Protein 3IP1 (pdb70)

Radius of gyration: 33.34 Å; Cα contacts (8 Å, |Δi|>4): 4152; chains: 4; bounding box: 82×83×102 Å

Foldseek 3Di:
DWKFKKKAWFFDFDPPDDADPPADRRFKDFFQQRTTFQIAIDIDDDDDDDDPDLQKFKFQWFKFWDDVLLLCNDHDPRGGRNRTGIATPGAGATQLTKGFTQDHGCNNAAPVVRHTHDGGFIKHFFQFAPCPDPCNVVFNRLVHPDDDGARGRYHHDSIRMDMDGSVGIHTLPLCPPVQDDSQSGLFSSLLFLLLLLCCQAVVFVVHDAAAFAEEEEEQFSSSLSNLLVNVVSRHPAYEYEDLDPLSQVSSVVSPHPYYHDVVPDPLQVVQCVVVVLAHGQEYEAAHLPQQVCVVSNLSNLQRGPHANHEYEYRHHHDDDHPDDVVSCVVRVYYYTYGYGRDGPCSSVVSSVSSPDHSSLQPEEDRSCVSVVSNVVVPDPSGSMYMGDD/DWKFKKKAWFFDFDPVDDADPPADPRFKDFFQQRTTFQIDIAMDDDDDDDCPDQQKWKFFWFKFWDDVLLLCNDHDPRGGRNRTGIATPGAGATQLTKGWTQGHGCNRAAPVVRHTDDGGFIKHFFQFFPCPDPCNVVFNRLPHPDDDGDRGRYHHDSIRMDMDGSVGIHTLPLCVPVQPDSRSGLFSSLLFLLLLLCCQCVVFVVHDQAAFEEEEEDQASSSLSVLLVNVVNHHPAYEYEDQDPLSQVSSVVSPHPYYHNVVVDPPLVVQCVVVVLQHGQEYEAAPQPQQVCVVSNLSSLQRGPAANHEYEYRHHYDDDHPDDPVSCVVRVYYYTYGGGRDGPCSSVVSSVCSPHHSSLQPEEDRSCVSVVSNVVVPPPNGRMYMGDD/DWKFKKKAWFFDFDPVDDADPPADPGFKDFFQQRTTFQIDIAIDDDDDDDCPDLQKWKFQWFKFWDDVQLLCNDHDPRGGRNRTGIATPGAGATQLTKGWTQGHGCCNAAPVVRHTDDTGFIKHFFQFFDCDDPCNVVFHRLPHPDDDGARGNYHHDRIRMDMDGSVGIHTLVLCVPVQPDSRSGLFSSLLFLLLLLCCQCVVFVVADAAAFAEEEEDQFSSSLSVLLVNVVSHHPAYEYEDLDPLSQVSSVVSPHPYYHNVVVDPPLVVQCVVVVLQHGQEYEAAHQPQQVCVVSVLSNLQRGPHANHEYEYRHHHDDDHPDDPVSCVVRVYYYTYGDGRDGPCSSVVSSVCSVDHSSLQPEEDRSCVSVVSNVVVPPVSGRMYMGD/DWKFKKKAFFFDFDPPDDADPPADPRFKDFFQQRTTFQMDIAIDDDDDDDDPDLQKWKFQWFKFWDDVLLLCNDHDPRGGRNRTGIATPGAGATQLTKGFTQDHGQNNAAPVVRHTDDGGFIKHFFQFADCPDPCNVVFRRLPHPDDDGARGRYHHRRIRMDMDGSVGMHTLVLCPPVQDDSRSGLLSSLLFLLLLLCCQCCVFVVADAAAFEEEEEDQFSSSLSNLLVNVVNRHPAYEYEDLDPLSQVSSVVSPHPYYHNVVPDPLLVVQCVVVVLQHGQEYEHAHLPQQVCVVSVLSNLQRRPHANHEYEYRHHHDDDHPDDPVSCVVRVYYYTYGGGRDGPCSSVVSSVCSPDHSSLAPEEDRSCVSVVSNVVVPPVSGRMYMGDD

Sequence (1555 aa):
SLRAVRLHAKWDPRPEFKLGPKDIEGKLTWLGSKVWRYPEVRVEEVPEPRIEKPTEIIIKVKACGICGSSDVHAQTDEEGYILYPGLTGFPVTLGHEFSGVVVEAGPEAINRRTNKRRFEIGEPVCAEELWCGHCRPCAEGFPNHCENLNELGFNVDGAFAEYVKVDAKYAWSLRRELEGVYEGDRLFLAGSLVEPTSVAYNAVIVRGGGIRPGDNVVILGGGPIGLAAVAILKHAGASKVILSEPSEVRRNLAKELGADHVIDPTKENFVEAVLDYTNGLGAKLFLEATGVPQLVWPQIEEVIWRARGINATVAIVARADAKIPLTGEVFQVRRAQIVGSQGHSGHGTFPRVISLASGDTKIISKTVSEEIPEYIKRLQTDKSLVKVTLNESLRAVRLHAKWDPRPEFKLGPKDIEGKLTWLGSKVWRYPEVRVEEVPEPRIEKPTEIIIKVKACGICGSSDVHAQTDEEGYILYPGLTGFPVTLGHEFSGVVVEAGPEAINRRTNKRFEIGEPVCAEELWCGHCRPCAEGFPNHCENLNELGFNVDGAFAEYVKVDAKYAWSLRELEGVYEGDRLFLAGSLVEPTSVAYNAVIVRGGGIRPGDNVVILGGGPIGLAAVAILKHAGASKVILSEPSEVRRNLAKELGADHVIDPTKENFVEAVLDYTNGLGAKLFLEATGVPQLVWPQIEEVIWRARGINATVAIVARADAKIPLTGEVFQVRRAQIVGSQGHSGHGTFPRVISLASGDTKIISKTVSEEEIPEYIKRLQTDKSLVKVTLNESLRAVRLHAKWDPRPEFKLGPKDIEGKLTWLGSKVWRYPEVRVEEVPEPRIEKPTEIIIKVKACGICGSDVHAQTDEEGYILYPGLTGFPVTLGHEFSGVVVEAGPEAINRRTNKRFEIGEPVCAEELWCGHCRPCAEGFPNHCENLNELGFNVDGAFAEYVKVDAKYAWSLRELEGVYEGDRLFLAGSLVEPTSVAYNAVIVRGGGIRPGDNVVILGGGPIGLAAVAILKHAGASKVILSEPSEVRRNLAKELGADHVIDPTKENFVEAVLDYTNGLGAKLFLEATGVPQLVWPQIEEVIWRARGINATVAIVARADAKIPLTGEVFQVRRAQIVGSQGHSGHGTFPRVISLASGDTKIISKTVSEEIPEYIKRLQTDKSLVKVTLNSLRAVRLHAKWDPRPEFKLGPKDIEGKLTWLGSKVWRYPEVRVEEVPEPRIEKPTEIIIKVKACGICGSDVHAQTDEEGYILYPGLTGFPVTLGHEFSGVVVEAGPEAINRRTNKRFEIGEPVCAEELWCGHCRPCAEGFPNHCENLNELGFNVDGAFAEYVKVDAKYAWSLRELEGVYEGDRLFLAGSLVEPTSVAYNAVIVRGGGIRPGDNVVILGGGPIGLAAVAILKHAGASKVILSEPSEVRRNLAKELGADHVIDPTKENFVEAVLDYTNGLGAKLFLEATGVPQLVWPQIEEVIWRARGINATVAIVARADAKIPLTGEVFQVRRAQIVGSQGHSGHGTFPRVISLASGDTKIISKTVSEEIPEYIKRLQTDKSLVKVTLNE

InterPro domains:
  IPR002328 Alcohol dehydrogenase, zinc-type, conserved site [PS00059] (94-108)
  IPR011032 GroES-like superfamily [SSF50129] (38-217)
  IPR013149 Alcohol dehydrogenase-like, C-terminal [PF00107] (222-356)
  IPR013154 Alcohol dehydrogenase-like, N-terminal [PF08240] (52-173)
  IPR020843 Enoylreductase domain [SM00829] (31-392)
  IPR036291 NAD(P)-binding domain superfamily [SSF51735] (187-358)
  IPR053539 Scyllo-inosose Dehydrogenase [NF041097] (1-391)

B-factor: mean 32.19, std 6.61, range [18.3, 65.83]

Nearest PDB structures (foldseek):
  3ip1-assembly1_C  TM=1.000E+00  e=8.260E-85  Thermotoga maritima
  2dfv-assembly3_C  TM=8.430E-01  e=9.336E-32  Pyrococcus horikoshii OT3
  3gfb-assembly1_D  TM=8.296E-01  e=1.157E-30  Thermococcus kodakarensis KOD1
  2d8a-assembly1_A  TM=8.391E-01  e=2.815E-29  Pyrococcus horikoshii OT3
  7xl5-assembly1_D-3  TM=8.005E-01  e=2.635E-21  Thermoanaerobacter brockii

Solvent-accessible surface area: 55963 Å² total

CATH classification: 3.90.180.10 (+1 more: 3.40.50.720)

Secondary structure (DSSP, 8-state):
-EEEEEEEEEE---TT----TT-BTTTBBS-GGGTEEEEEEEEEEEPPP---STTEEEEEEEEEEPPHHHH---B-TTSBBS--S-B-SSEE---EEEEEEEEE-TT-EETTTTEEPPTT-EEEE-----S-SHHHHTT-GGG-TT---BTTTB--SSBSEEEEEGGGEEE-GGGBTTB-THHHHHHHHTHHHHHHHHIIIIIIS----TT-EEEEE--SHHHHHHHHHHHHTT-SEEEEE-S-HHHHHHHHHHT-SEEE-TTTS-HHHHHHHHTTT---SEEEE-SS-HHHHHHHHHHHHHH-S----EEEE-S---SPEEE-HHHHHHTT-EEEE-----STTHHHHHHH------TT--B-----HHHHHHHTTT-TT-S-B----/--EEEEEEEEE---TT----TT-BTTTBBS-GGGTEEEEEEEEEE-PPP---STTEEEEEEEEEEPPHHHH---B-TTSBBS--S-B-SSEE---EEEEEEEEE-TT-EETTTTEEPPTT-EEEE-----SSSHHHHTT-GGG-TT---BTTTB--SSBSEEEEEGGGEEE-GGGTTTS-THHHHHHHTTHHHHHHHHIIIIIIT----TT-EEEEE--SHHHHHHHHHHHHTT-SEEEEE-S-HHHHHHHHHTT-SEEE-TTTS-HHHHHHHHTTT---SEEEE-SS-HHHHHHHHHHHHHH-S----EEEE-S---SPEEE-HHHHHHTT-EEEE---S-STTHHHHHHH------TT--B-----HHHHHHHTTT-TT-S-B----/--EEEEEEEEE---TT----TT-BTTTBBS-GGGTEEEEEEEEEE-PPP---STTEEEEEEEEEEPPHHHH---B-TTSBBS--S-B-SSEE---EEEEEEEEE-TT-EETTTTEE--TT-EEEE-----S-SHHHHTT-GGG-TT---BTTTB--SSBSEEEEEGGGEEE-GGGTTTS-TTHHHHHHHTHHHHHHHHIIIIIIT----TT-EEEEE--SHHHHHHHHHHHHTT-SEEEEE-S-HHHHHHHHHHT-SEEE-TTTS-HHHHHHHHTTT---SEEEE-SS-HHHHHHHHHHHHHH-S----EEEE-S---SPEEE-HHHHHHTT-EEEE-----STTHHHHHHH------TT--B-----HHHHHHHTTT-TT-S-B---/-EEEEEEEEEE---TT----TT-BTTTBBS-GGGTEEEEEEEEEEEPPP---STTEEEEEEEEEEPPHHHH---B-TTSBBS--S-B-SSEE---EEEEEEEEE-TT-EETTTTEEPPTT-EEEE-----S-SHHHHHT-GGG-TT---BTTTB--SSBSEEEEEGGGEEE-GGGTTTS-THHHHHHHHTHHHHHHHHIIIIIIT----TT-EEEEE--SHHHHHHHHHHHHTT-SEEEEE-S-HHHHHHHHHTT-SEEE-TTTS-HHHHHHHHTTT---SEEEE-SS-HHHHHHHHHHHHHH-S----EEEE-S---SPEEE-HHHHHHTT-EEEE---S-STTHHHHHHH------TT--B-----HHHHHHHTTT-TT-S-B----

Structure (mmCIF, N/CA/C/O backbone):
data_3IP1
#
_entry.id   3IP1
#
_cell.length_a   81.365
_cell.length_b   131.555
_cell.length_c   161.559
_cell.angle_alpha   90.000
_cell.angle_beta   90.000
_cell.angle_gamma   90.000
#
_symmetry.space_group_name_H-M   'P 21 21 21'
#
loop_
_entity.id
_entity.type
_entity.pdbx_description
1 polymer 'Alcohol dehydrogenase, zinc-containing'
2 non-polymer 'CADMIUM ION'
3 non-polymer 'CHLORIDE ION'
4 non-polymer GLYCEROL
5 water water
#
loop_
_atom_site.group_PDB
_atom_site.id
_atom_site.type_symbol
_atom_site.label_atom_id
_atom_site.label_alt_id
_atom_site.label_comp_id
_atom_site.label_asym_id
_atom_site.label_entity_id
_atom_site.label_seq_id
_atom_site.pdbx_PDB_ins_code
_atom_site.Cartn_x
_atom_site.Cartn_y
_atom_site.Cartn_z
_atom_site.occupancy
_atom_site.B_iso_or_equiv
_atom_site.auth_seq_id
_atom_site.auth_comp_id
_atom_site.auth_asym_id
_atom_site.auth_atom_id
_atom_site.pdbx_PDB_model_num
ATOM 1 N N . SER A 1 2 ? -1.077 56.199 45.628 1.00 49.19 0 SER A N 1
ATOM 2 C CA . SER A 1 2 ? -1.681 57.156 46.601 1.00 48.83 0 SER A CA 1
ATOM 3 C C . SER A 1 2 ? -1.688 56.565 47.997 1.00 48.09 0 SER A C 1
ATOM 4 O O . SER A 1 2 ? -1.983 55.374 48.184 1.00 48.13 0 SER A O 1
ATOM 7 N N . LEU A 1 3 ? -1.372 57.413 48.975 1.00 46.95 1 LEU A N 1
ATOM 8 C CA . LEU A 1 3 ? -1.365 57.026 50.384 1.00 45.39 1 LEU A CA 1
ATOM 9 C C . LEU A 1 3 ? -2.768 56.939 50.974 1.00 44.55 1 LEU A C 1
ATOM 10 O O . LEU A 1 3 ? -3.697 57.618 50.529 1.00 44.72 1 LEU A O 1
ATOM 15 N N . ARG A 1 4 ? -2.903 56.084 51.982 1.00 43.43 2 ARG A N 1
ATOM 16 C CA . ARG A 1 4 ? -4.173 55.846 52.654 1.00 42.10 2 ARG A CA 1
ATOM 17 C C . ARG A 1 4 ? -3.979 55.879 54.168 1.00 40.44 2 ARG A C 1
ATOM 18 O O . ARG A 1 4 ? -2.880 55.618 54.672 1.00 39.71 2 ARG A O 1
ATOM 26 N N . ALA A 1 5 ? -5.057 56.211 54.876 1.00 38.08 3 ALA A N 1
ATOM 27 C CA . ALA A 1 5 ? -5.064 56.353 56.332 1.00 36.17 3 ALA A CA 1
ATOM 28 C C . ALA A 1 5 ? -6.477 56.144 56.857 1.00 34.77 3 ALA A C 1
ATOM 29 O O . ALA A 1 5 ? -7.449 56.378 56.137 1.00 34.33 3 ALA A O 1
ATOM 31 N N . VAL A 1 6 ? -6.571 55.740 58.124 1.00 33.27 4 VAL A N 1
ATOM 32 C CA . VAL A 1 6 ? -7.839 55.543 58.828 1.00 31.80 4 VAL A CA 1
ATOM 33 C C . VAL A 1 6 ? -8.278 56.880 59.452 1.00 31.67 4 VAL A C 1
ATOM 34 O O . VAL A 1 6 ? -7.642 57.376 60.408 1.00 31.66 4 VAL A O 1
ATOM 38 N N . ARG A 1 7 ? -9.355 57.464 58.909 1.00 30.32 5 ARG A N 1
ATOM 39 C CA . ARG A 1 7 ? -9.830 58.778 59.346 1.00 29.40 5 ARG A CA 1
ATOM 40 C C . ARG A 1 7 ? -11.240 58.741 59.940 1.00 28.89 5 ARG A C 1
ATOM 41 O O . ARG A 1 7 ? -12.097 57.962 59.498 1.00 27.97 5 ARG A O 1
ATOM 49 N N . LEU A 1 8 ? -11.462 59.575 60.952 1.00 28.18 6 LEU A N 1
ATOM 50 C CA . LEU A 1 8 ? -12.779 59.713 61.575 1.00 28.62 6 LEU A CA 1
ATOM 51 C C . LEU A 1 8 ? -13.439 61.019 61.141 1.00 28.50 6 LEU A C 1
ATOM 52 O O . LEU A 1 8 ? -12.874 62.090 61.299 1.00 28.01 6 LEU A O 1
ATOM 57 N N . HIS A 1 9 ? -14.650 60.911 60.607 1.00 28.35 7 HIS A N 1
ATOM 58 C CA . HIS A 1 9 ? -15.461 62.074 60.280 1.00 28.66 7 HIS A CA 1
ATOM 59 C C . HIS A 1 9 ? -16.654 62.106 61.217 1.00 28.24 7 HIS A C 1
ATOM 60 O O . HIS A 1 9 ? -17.175 61.063 61.592 1.00 27.78 7 HIS A O 1
ATOM 67 N N . ALA A 1 10 ? -17.068 63.299 61.621 1.00 27.52 8 ALA A N 1
ATOM 68 C CA . ALA A 1 10 ? -18.256 63.430 62.442 1.00 27.69 8 ALA A CA 1
ATOM 69 C C . ALA A 1 10 ? -18.929 64.752 62.130 1.00 27.66 8 ALA A C 1
ATOM 70 O O . ALA A 1 10 ? -18.321 65.623 61.513 1.00 27.25 8 ALA A O 1
ATOM 72 N N . LYS A 1 11 ? -20.181 64.887 62.573 1.00 28.35 9 LYS A N 1
ATOM 73 C CA . LYS A 1 11 ? -20.949 66.134 62.452 1.00 28.27 9 LYS A CA 1
ATOM 74 C C . LYS A 1 11 ? -20.743 67.068 63.660 1.00 28.62 9 LYS A C 1
ATOM 75 O O . LYS A 1 11 ? -20.826 66.631 64.811 1.00 28.09 9 LYS A O 1
ATOM 81 N N . TRP A 1 12 ? -20.470 68.349 63.397 1.00 29.36 10 TRP A N 1
ATOM 82 C CA . TRP A 1 12 ? -20.483 69.354 64.450 1.00 30.55 10 TRP A CA 1
ATOM 83 C C . TRP A 1 12 ? -21.945 69.677 64.795 1.00 31.19 10 TRP A C 1
ATOM 84 O O . TRP A 1 12 ? -22.588 70.471 64.098 1.00 31.45 10 TRP A O 1
ATOM 95 N N . ASP A 1 13 ? -22.465 69.089 65.872 1.00 31.33 11 ASP A N 1
ATOM 96 C CA . ASP A 1 13 ? -23.896 69.209 66.174 1.00 31.59 11 ASP A CA 1
ATOM 97 C C . ASP A 1 13 ? -24.136 69.187 67.680 1.00 31.57 11 ASP A C 1
ATOM 98 O O . ASP A 1 13 ? -24.654 68.205 68.200 1.00 31.72 11 ASP A O 1
ATOM 103 N N . PRO A 1 14 ? -23.780 70.284 68.377 1.00 31.77 12 PRO A N 1
ATOM 104 C CA . PRO A 1 14 ? -23.644 70.250 69.839 1.00 32.30 12 PRO A CA 1
ATOM 105 C C . PRO A 1 14 ? -24.940 70.108 70.619 1.00 32.73 12 PRO A C 1
ATOM 106 O O . PRO A 1 14 ? -25.981 70.586 70.185 1.00 32.64 12 PRO A O 1
ATOM 110 N N . ARG A 1 15 ? -24.852 69.420 71.754 1.00 32.98 13 ARG A N 1
ATOM 111 C CA . ARG A 1 15 ? -25.911 69.352 72.739 1.00 33.31 13 ARG A CA 1
ATOM 112 C C . ARG A 1 15 ? -26.316 70.761 73.151 1.00 33.56 13 ARG A C 1
ATOM 113 O O . ARG A 1 15 ? -25.501 71.693 73.086 1.00 33.39 13 ARG A O 1
ATOM 121 N N . PRO A 1 16 ? -27.594 70.937 73.539 1.00 34.13 14 PRO A N 1
ATOM 122 C CA . PRO A 1 16 ? -28.149 72.267 73.874 1.00 34.25 14 PRO A CA 1
ATOM 123 C C . PRO A 1 16 ? -27.349 73.002 74.944 1.00 34.28 14 PRO A C 1
ATOM 124 O O . PRO A 1 16 ? -27.156 74.210 74.838 1.00 34.64 14 PRO A O 1
ATOM 128 N N . GLU A 1 17 ? -26.873 72.282 75.956 1.00 34.97 15 GLU A N 1
ATOM 129 C CA . GLU A 1 17 ? -26.050 72.893 77.023 1.00 35.46 15 GLU A CA 1
ATOM 130 C C . GLU A 1 17 ? -24.706 73.470 76.553 1.00 35.80 15 GLU A C 1
ATOM 131 O O . GLU A 1 17 ? -24.128 74.332 77.232 1.00 36.50 15 GLU A O 1
ATOM 137 N N . PHE A 1 18 ? -24.197 73.014 75.409 1.00 35.34 16 PHE A N 1
ATOM 138 C CA . PHE A 1 18 ? -22.834 73.361 75.023 1.00 35.16 16 PHE A CA 1
ATOM 139 C C . PHE A 1 18 ? -22.694 74.837 74.703 1.00 35.60 16 PHE A C 1
ATOM 140 O O . PHE A 1 18 ? -23.499 75.401 73.973 1.00 34.91 16 PHE A O 1
ATOM 148 N N . LYS A 1 19 ? -21.655 75.452 75.254 1.00 36.25 17 LYS A N 1
ATOM 149 C CA . LYS A 1 19 ? -21.191 76.748 74.765 1.00 37.35 17 LYS A CA 1
ATOM 150 C C . LYS A 1 19 ? -19.749 76.594 74.278 1.00 37.37 17 LYS A C 1
ATOM 151 O O . LYS A 1 19 ? -18.951 75.886 74.912 1.00 37.14 17 LYS A O 1
ATOM 157 N N . LEU A 1 20 ? -19.438 77.239 73.153 1.00 37.44 18 LEU A N 1
ATOM 158 C CA . LEU A 1 20 ? -18.099 77.210 72.548 1.00 38.51 18 LEU A CA 1
ATOM 159 C C . LEU A 1 20 ? -17.050 77.593 73.580 1.00 38.76 18 LEU A C 1
ATOM 160 O O . LEU A 1 20 ? -17.086 78.697 74.126 1.00 38.46 18 LEU A O 1
ATOM 165 N N . GLY A 1 21 ? -16.125 76.670 73.841 1.00 39.23 19 GLY A N 1
ATOM 166 C CA . GLY A 1 21 ? -15.033 76.897 74.791 1.00 39.32 19 GLY A CA 1
ATOM 167 C C . GLY A 1 21 ? -14.084 77.999 74.345 1.00 39.50 19 GLY A C 1
ATOM 168 O O . GLY A 1 21 ? -14.048 78.347 73.165 1.00 39.09 19 GLY A O 1
ATOM 169 N N . PRO A 1 22 ? -13.300 78.557 75.286 1.00 39.92 20 PRO A N 1
ATOM 170 C CA . PRO A 1 22 ? -12.358 79.632 74.922 1.00 40.13 20 PRO A CA 1
ATOM 171 C C . PRO A 1 22 ? -11.293 79.207 73.900 1.00 40.24 20 PRO A C 1
ATOM 172 O O . PRO A 1 22 ? -10.810 80.041 73.152 1.00 40.27 20 PRO A O 1
ATOM 176 N N . LYS A 1 23 ? -10.952 77.921 73.854 1.00 40.29 21 LYS A N 1
ATOM 177 C CA . LYS A 1 23 ? -9.957 77.416 72.894 1.00 40.22 21 LYS A CA 1
ATOM 178 C C . LYS A 1 23 ? -10.585 76.603 71.762 1.00 39.75 21 LYS A C 1
ATOM 179 O O . LYS A 1 23 ? -9.871 76.033 70.929 1.00 39.35 21 LYS A O 1
ATOM 185 N N . ASP A 1 24 ? -11.915 76.536 71.735 1.00 39.19 22 ASP A N 1
ATOM 186 C CA . ASP A 1 24 ? -12.609 75.766 70.692 1.00 38.10 22 ASP A CA 1
ATOM 187 C C . ASP A 1 24 ? -12.646 76.524 69.364 1.00 38.20 22 ASP A C 1
ATOM 188 O O . ASP A 1 24 ? -12.585 77.759 69.334 1.00 38.26 22 ASP A O 1
ATOM 193 N N . ILE A 1 25 ? -12.725 75.790 68.260 1.00 38.01 23 ILE A N 1
ATOM 194 C CA . ILE A 1 25 ? -12.945 76.410 66.949 1.00 37.50 23 ILE A CA 1
ATOM 195 C C . ILE A 1 25 ? -14.224 75.851 66.341 1.00 37.52 23 ILE A C 1
ATOM 196 O O . ILE A 1 25 ? -14.331 74.651 66.033 1.00 37.08 23 ILE A O 1
ATOM 201 N N . GLU A 1 26 ? -15.188 76.746 66.182 1.00 37.40 24 GLU A N 1
ATOM 202 C CA . GLU A 1 26 ? -16.512 76.423 65.700 1.00 37.69 24 GLU A CA 1
ATOM 203 C C . GLU A 1 26 ? -16.458 75.575 64.416 1.00 36.60 24 GLU A C 1
ATOM 204 O O . GLU A 1 26 ? -15.888 75.995 63.417 1.00 36.44 24 GLU A O 1
ATOM 210 N N . GLY A 1 27 ? -17.009 74.365 64.465 1.00 35.63 25 GLY A N 1
ATOM 211 C CA . GLY A 1 27 ? -17.046 73.481 63.286 1.00 34.62 25 GLY A CA 1
ATOM 212 C C . GLY A 1 27 ? -15.828 72.579 63.117 1.00 34.14 25 GLY A C 1
ATOM 213 O O . GLY A 1 27 ? -15.824 71.661 62.273 1.00 33.44 25 GLY A O 1
ATOM 214 N N . LYS A 1 28 ? -14.799 72.823 63.930 1.00 33.33 26 LYS A N 1
ATOM 215 C CA . LYS A 1 28 ? -13.503 72.194 63.726 1.00 33.19 26 LYS A CA 1
ATOM 216 C C . LYS A 1 28 ? -12.876 71.508 64.942 1.00 32.41 26 LYS A C 1
ATOM 217 O O . LYS A 1 28 ? -12.289 70.436 64.811 1.00 32.83 26 LYS A O 1
ATOM 223 N N . LEU A 1 29 ? -12.983 72.136 66.110 1.00 31.07 27 LEU A N 1
ATOM 224 C CA . LEU A 1 29 ? -12.216 71.718 67.280 1.00 30.11 27 LEU A CA 1
ATOM 225 C C . LEU A 1 29 ? -12.949 72.022 68.575 1.00 29.05 27 LEU A C 1
ATOM 226 O O . LEU A 1 29 ? -13.410 73.137 68.788 1.00 27.47 27 LEU A O 1
ATOM 231 N N . THR A 1 30 ? -13.013 71.032 69.457 1.00 28.75 28 THR A N 1
ATOM 232 C CA . THR A 1 30 ? -13.530 71.271 70.798 1.00 28.26 28 THR A CA 1
ATOM 233 C C . THR A 1 30 ? -12.729 70.540 71.865 1.00 28.93 28 THR A C 1
ATOM 234 O O . THR A 1 30 ? -12.168 69.468 71.599 1.00 27.51 28 THR A O 1
ATOM 238 N N . TRP A 1 31 ? -12.709 71.118 73.075 1.00 29.06 29 TRP A N 1
ATOM 239 C CA . TRP A 1 31 ? -12.170 70.435 74.248 1.00 29.92 29 TRP A CA 1
ATOM 240 C C . TRP A 1 31 ? -13.186 69.477 74.879 1.00 30.09 29 TRP A C 1
ATOM 241 O O . TRP A 1 31 ? -12.813 68.647 75.710 1.00 29.13 29 TRP A O 1
ATOM 252 N N . LEU A 1 32 ? -14.453 69.565 74.427 1.00 29.98 30 LEU A N 1
ATOM 253 C CA . LEU A 1 32 ? -15.540 68.709 74.930 1.00 29.82 30 LEU A CA 1
ATOM 254 C C . LEU A 1 32 ? -16.210 67.806 73.871 1.00 29.84 30 LEU A C 1
ATOM 255 O O . LEU A 1 32 ? -17.390 67.979 73.510 1.00 29.30 30 LEU A O 1
ATOM 260 N N . GLY A 1 33 ? -15.460 66.810 73.411 1.00 29.73 31 GLY A N 1
ATOM 261 C CA . GLY A 1 33 ? -15.907 65.942 72.321 1.00 29.34 31 GLY A CA 1
ATOM 262 C C . GLY A 1 33 ? -17.355 65.494 72.378 1.00 29.10 31 GLY A C 1
ATOM 263 O O . GLY A 1 33 ? -18.123 65.716 71.439 1.00 28.61 31 GLY A O 1
ATOM 264 N N . SER A 1 34 ? -17.731 64.873 73.486 1.00 29.14 32 SER A N 1
ATOM 265 C CA . SER A 1 34 ? -19.011 64.209 73.584 1.00 29.80 32 SER A CA 1
ATOM 266 C C . SER A 1 34 ? -20.186 65.190 73.642 1.00 30.08 32 SER A C 1
ATOM 267 O O . SER A 1 34 ? -21.334 64.790 73.503 1.00 31.00 32 SER A O 1
ATOM 270 N N . LYS A 1 35 ? -19.897 66.466 73.845 1.00 30.30 33 LYS A N 1
ATOM 271 C CA . LYS A 1 35 ? -20.923 67.506 73.848 1.00 30.51 33 LYS A CA 1
ATOM 272 C C . LYS A 1 35 ? -21.139 68.098 72.456 1.00 30.27 33 LYS A C 1
ATOM 273 O O . LYS A 1 35 ? -22.025 68.933 72.280 1.00 29.37 33 LYS A O 1
ATOM 279 N N . VAL A 1 36 ? -20.320 67.683 71.485 1.00 29.47 34 VAL A N 1
ATOM 280 C CA . VAL A 1 36 ? -20.262 68.371 70.198 1.00 29.41 34 VAL A CA 1
ATOM 281 C C . VAL A 1 36 ? -20.380 67.454 68.978 1.00 29.66 34 VAL A C 1
ATOM 282 O O . VAL A 1 36 ? -21.233 67.659 68.114 1.00 30.14 34 VAL A O 1
ATOM 286 N N . TRP A 1 37 ? -19.511 66.450 68.911 1.00 28.94 35 TRP A N 1
ATOM 287 C CA . TRP A 1 37 ? -19.417 65.591 67.746 1.00 28.21 35 TRP A CA 1
ATOM 288 C C . TRP A 1 37 ? -20.464 64.486 67.745 1.00 27.97 35 TRP A C 1
ATOM 289 O O . TRP A 1 37 ? -20.657 63.771 68.736 1.00 27.47 35 TRP A O 1
ATOM 300 N N . ARG A 1 38 ? -21.122 64.342 66.603 1.00 27.95 36 ARG A N 1
ATOM 301 C CA . ARG A 1 38 ? -22.245 63.416 66.452 1.00 28.37 36 ARG A CA 1
ATOM 302 C C . ARG A 1 38 ? -22.089 62.562 65.180 1.00 27.72 36 ARG A C 1
ATOM 303 O O . ARG A 1 38 ? -21.538 63.034 64.182 1.00 28.22 36 ARG A O 1
ATOM 311 N N . TYR A 1 39 ? -22.591 61.330 65.225 1.00 27.93 37 TYR A N 1
ATOM 312 C CA . TYR A 1 39 ? -22.590 60.382 64.090 1.00 28.29 37 TYR A CA 1
ATOM 313 C C . TYR A 1 39 ? -21.194 60.132 63.518 1.00 29.00 37 TYR A C 1
ATOM 314 O O . TYR A 1 39 ? -20.972 60.309 62.333 1.00 28.19 37 TYR A O 1
ATOM 323 N N . PRO A 1 40 ? -20.243 59.701 64.367 1.00 29.60 38 PRO A N 1
ATOM 324 C CA . PRO A 1 40 ? -18.887 59.526 63.854 1.00 30.07 38 PRO A CA 1
ATOM 325 C C . PRO A 1 40 ? -18.823 58.375 62.865 1.00 31.01 38 PRO A C 1
ATOM 326 O O . PRO A 1 40 ? -19.600 57.426 62.959 1.00 30.58 38 PRO A O 1
ATOM 330 N N . GLU A 1 41 ? -17.908 58.460 61.910 1.00 31.85 39 GLU A N 1
ATOM 331 C CA . GLU A 1 41 ? -17.714 57.361 60.994 1.00 33.40 39 GLU A CA 1
ATOM 332 C C . GLU A 1 41 ? -16.230 57.226 60.659 1.00 33.06 39 GLU A C 1
ATOM 333 O O . GLU A 1 41 ? -15.558 58.198 60.340 1.00 33.14 39 GLU A O 1
ATOM 339 N N . VAL A 1 42 ? -15.727 56.010 60.734 1.00 33.76 40 VAL A N 1
ATOM 340 C CA . VAL A 1 42 ? -14.314 55.774 60.532 1.00 34.52 40 VAL A CA 1
ATOM 341 C C . VAL A 1 42 ? -14.109 55.063 59.210 1.00 35.31 40 VAL A C 1
ATOM 342 O O . VAL A 1 42 ? -14.658 53.995 59.003 1.00 34.98 40 VAL A O 1
ATOM 346 N N . ARG A 1 43 ? -13.313 55.651 58.327 1.00 36.28 41 ARG A N 1
ATOM 347 C CA . ARG A 1 43 ? -13.073 55.054 57.021 1.00 37.92 41 ARG A CA 1
ATOM 348 C C . ARG A 1 43 ? -11.621 55.182 56.570 1.00 38.04 41 ARG A C 1
ATOM 349 O O . ARG A 1 43 ? -10.949 56.165 56.866 1.00 37.62 41 ARG A O 1
ATOM 357 N N . VAL A 1 44 ? -11.146 54.163 55.861 1.00 38.46 42 VAL A N 1
ATOM 358 C CA . VAL A 1 44 ? -9.882 54.257 55.140 1.00 39.20 42 VAL A CA 1
ATOM 359 C C . VAL A 1 44 ? -10.107 55.176 53.957 1.00 39.46 42 VAL A C 1
ATOM 360 O O . VAL A 1 44 ? -10.989 54.919 53.137 1.00 40.19 42 VAL A O 1
ATOM 364 N N . GLU A 1 45 ? -9.343 56.260 53.873 1.00 39.84 43 GLU A N 1
ATOM 365 C CA . GLU A 1 45 ? -9.467 57.182 52.749 1.00 40.11 43 GLU A CA 1
ATOM 366 C C . GLU A 1 45 ? -8.094 57.626 52.248 1.00 40.51 43 GLU A C 1
ATOM 367 O O . GLU A 1 45 ? -7.084 57.519 52.964 1.00 40.26 43 GLU A O 1
ATOM 373 N N . GLU A 1 46 ? -8.047 58.119 51.016 1.00 40.47 44 GLU A N 1
ATOM 374 C CA . GLU A 1 46 ? -6.794 58.626 50.470 1.00 40.82 44 GLU A CA 1
ATOM 375 C C . GLU A 1 46 ? -6.388 59.901 51.168 1.00 39.82 44 GLU A C 1
ATOM 376 O O . GLU A 1 46 ? -7.239 60.714 51.517 1.00 39.53 44 GLU A O 1
ATOM 382 N N . VAL A 1 47 ? -5.081 60.043 51.396 1.00 39.24 45 VAL A N 1
ATOM 383 C CA . VAL A 1 47 ? -4.511 61.233 52.033 1.00 38.77 45 VAL A CA 1
ATOM 384 C C . VAL A 1 47 ? -3.375 61.827 51.204 1.00 38.73 45 VAL A C 1
ATOM 385 O O . VAL A 1 47 ? -2.675 61.104 50.503 1.00 38.46 45 VAL A O 1
ATOM 389 N N . PRO A 1 48 ? -3.166 63.149 51.305 1.00 39.31 46 PRO A N 1
ATOM 390 C CA . PRO A 1 48 ? -1.993 63.743 50.651 1.00 39.73 46 PRO A CA 1
ATOM 391 C C . PRO A 1 48 ? -0.675 63.238 51.257 1.00 40.60 46 PRO A C 1
ATOM 392 O O . PRO A 1 48 ? -0.651 62.747 52.390 1.00 40.22 46 PRO A O 1
ATOM 396 N N . GLU A 1 49 ? 0.403 63.342 50.493 1.00 41.20 47 GLU A N 1
ATOM 397 C CA . GLU A 1 49 ? 1.719 62.932 50.966 1.00 42.39 47 GLU A CA 1
ATOM 398 C C . GLU A 1 49 ? 2.170 63.847 52.093 1.00 41.76 47 GLU A C 1
ATOM 399 O O . GLU A 1 49 ? 1.932 65.058 52.034 1.00 41.96 47 GLU A O 1
ATOM 405 N N . PRO A 1 50 ? 2.801 63.276 53.134 1.00 41.67 48 PRO A N 1
ATOM 406 C CA . PRO A 1 50 ? 3.261 64.130 54.235 1.00 41.60 48 PRO A CA 1
ATOM 407 C C . PRO A 1 50 ? 4.386 65.057 53.781 1.00 41.33 48 PRO A C 1
ATOM 408 O O . PRO A 1 50 ? 5.072 64.760 52.800 1.00 41.26 48 PRO A O 1
ATOM 412 N N . ARG A 1 51 ? 4.545 66.180 54.477 1.00 41.34 49 ARG A N 1
ATOM 413 C CA . ARG A 1 51 ? 5.540 67.184 54.116 1.00 41.52 49 ARG A CA 1
ATOM 414 C C . ARG A 1 51 ? 6.279 67.677 55.338 1.00 41.12 49 ARG A C 1
ATOM 415 O O . ARG A 1 51 ? 5.669 67.934 56.381 1.00 41.19 49 ARG A O 1
ATOM 423 N N . ILE A 1 52 ? 7.596 67.806 55.195 1.00 40.76 50 ILE A N 1
ATOM 424 C CA . ILE A 1 52 ? 8.421 68.516 56.152 1.00 40.19 50 ILE A CA 1
ATOM 425 C C . ILE A 1 52 ? 8.181 70.005 55.918 1.00 40.33 50 ILE A C 1
ATOM 426 O O . ILE A 1 52 ? 8.504 70.530 54.862 1.00 40.78 50 ILE A O 1
ATOM 431 N N . GLU A 1 53 ? 7.597 70.668 56.901 1.00 40.27 51 GLU A N 1
ATOM 432 C CA . GLU A 1 53 ? 7.252 72.074 56.770 1.00 40.58 51 GLU A CA 1
ATOM 433 C C . GLU A 1 53 ? 8.019 72.943 57.746 1.00 39.33 51 GLU A C 1
ATOM 434 O O . GLU A 1 53 ? 8.122 74.154 57.553 1.00 39.33 51 GLU A O 1
ATOM 440 N N . LYS A 1 54 ? 8.518 72.314 58.801 1.00 37.66 52 LYS A N 1
ATOM 441 C CA . LYS A 1 54 ? 9.389 72.963 59.762 1.00 36.69 52 LYS A CA 1
ATOM 442 C C . LYS A 1 54 ? 10.662 72.145 59.824 1.00 35.26 52 LYS A C 1
ATOM 443 O O . LYS A 1 54 ? 10.611 70.930 59.653 1.00 34.69 52 LYS A O 1
ATOM 449 N N . PRO A 1 55 ? 11.812 72.809 60.045 1.00 33.93 53 PRO A N 1
ATOM 450 C CA . PRO A 1 55 ? 13.075 72.079 59.923 1.00 33.23 53 PRO A CA 1
ATOM 451 C C . PRO A 1 55 ? 13.305 71.013 61.019 1.00 32.53 53 PRO A C 1
ATOM 452 O O . PRO A 1 55 ? 14.266 70.244 60.926 1.00 32.11 53 PRO A O 1
ATOM 456 N N . THR A 1 56 ? 12.417 70.965 62.014 1.00 31.75 54 THR A N 1
ATOM 457 C CA . THR A 1 56 ? 12.520 70.030 63.154 1.00 31.03 54 THR A CA 1
ATOM 458 C C . THR A 1 56 ? 11.662 68.774 62.968 1.00 31.20 54 THR A C 1
ATOM 459 O O . THR A 1 56 ? 11.673 67.886 63.811 1.00 31.33 54 THR A O 1
ATOM 463 N N . GLU A 1 57 ? 10.917 68.704 61.870 1.00 31.00 55 GLU A N 1
ATOM 464 C CA . GLU A 1 57 ? 10.003 67.596 61.635 1.00 31.56 55 GLU A CA 1
ATOM 465 C C . GLU A 1 57 ? 10.660 66.379 60.999 1.00 30.93 55 GLU A C 1
ATOM 466 O O . GLU A 1 57 ? 11.687 66.488 60.321 1.00 31.27 55 GLU A O 1
ATOM 472 N N . ILE A 1 58 ? 10.053 65.222 61.246 1.00 30.09 56 ILE A N 1
ATOM 473 C CA . ILE A 1 58 ? 10.404 63.963 60.592 1.00 29.63 56 ILE A CA 1
ATOM 474 C C . ILE A 1 58 ? 9.132 63.295 60.091 1.00 29.20 56 ILE A C 1
ATOM 475 O O . ILE A 1 58 ? 8.036 63.570 60.579 1.00 28.83 56 ILE A O 1
ATOM 480 N N . ILE A 1 59 ? 9.305 62.407 59.125 1.00 28.67 57 ILE A N 1
ATOM 481 C CA . ILE A 1 59 ? 8.236 61.578 58.604 1.00 28.05 57 ILE A CA 1
ATOM 482 C C . ILE A 1 59 ? 8.654 60.163 58.929 1.00 27.51 57 ILE A C 1
ATOM 483 O O . ILE A 1 59 ? 9.800 59.772 58.692 1.00 25.93 57 ILE A O 1
ATOM 488 N N . ILE A 1 60 ? 7.709 59.411 59.477 1.00 27.38 58 ILE A N 1
ATOM 489 C CA . ILE A 1 60 ? 7.916 58.048 59.905 1.00 26.98 58 ILE A CA 1
ATOM 490 C C . ILE A 1 60 ? 7.058 57.102 59.062 1.00 27.67 58 ILE A C 1
ATOM 491 O O . ILE A 1 60 ? 5.881 57.354 58.843 1.00 28.24 58 ILE A O 1
ATOM 496 N N . LYS A 1 61 ? 7.646 56.020 58.582 1.00 28.30 59 LYS A N 1
ATOM 497 C CA . LYS A 1 61 ? 6.888 54.973 57.928 1.00 28.84 59 LYS A CA 1
ATOM 498 C C . LYS A 1 61 ? 6.373 54.089 59.045 1.00 29.08 59 LYS A C 1
ATOM 499 O O . LYS A 1 61 ? 7.177 53.458 59.745 1.00 29.38 59 LYS A O 1
ATOM 505 N N . VAL A 1 62 ? 5.049 54.068 59.242 1.00 28.97 60 VAL A N 1
ATOM 506 C CA . VAL A 1 62 ? 4.461 53.341 60.381 1.00 28.31 60 VAL A CA 1
ATOM 507 C C . VAL A 1 62 ? 4.640 51.833 60.235 1.00 28.84 60 VAL A C 1
ATOM 508 O O . VAL A 1 62 ? 4.392 51.252 59.175 1.00 29.09 60 VAL A O 1
ATOM 512 N N . LYS A 1 63 ? 5.079 51.191 61.306 1.00 29.06 61 LYS A N 1
ATOM 513 C CA . LYS A 1 63 ? 5.112 49.740 61.332 1.00 29.13 61 LYS A CA 1
ATOM 514 C C . LYS A 1 63 ? 3.971 49.148 62.145 1.00 28.64 61 LYS A C 1
ATOM 515 O O . LYS A 1 63 ? 3.392 48.140 61.755 1.00 28.68 61 LYS A O 1
ATOM 521 N N . ALA A 1 64 ? 3.646 49.758 63.281 1.00 27.58 62 ALA A N 1
ATOM 522 C CA . ALA A 1 64 ? 2.582 49.226 64.123 1.00 26.93 62 ALA A CA 1
ATOM 523 C C . ALA A 1 64 ? 1.856 50.353 64.830 1.00 27.23 62 ALA A C 1
ATOM 524 O O . ALA A 1 64 ? 2.458 51.383 65.130 1.00 27.20 62 ALA A O 1
ATOM 526 N N . CYS A 1 65 ? 0.567 50.153 65.097 1.00 27.31 63 CYS A N 1
ATOM 527 C CA . CYS A 1 65 ? -0.242 51.133 65.826 1.00 26.88 63 CYS A CA 1
ATOM 528 C C . CYS A 1 65 ? -1.353 50.444 66.622 1.00 26.50 63 CYS A C 1
ATOM 529 O O . CYS A 1 65 ? -2.202 49.744 66.059 1.00 26.50 63 CYS A O 1
ATOM 532 N N . GLY A 1 66 ? -1.345 50.651 67.934 1.00 26.25 64 GLY A N 1
ATOM 533 C CA . GLY A 1 66 ? -2.360 50.057 68.810 1.00 25.86 64 GLY A CA 1
ATOM 534 C C . GLY A 1 66 ? -3.647 50.842 68.795 1.00 26.20 64 GLY A C 1
ATOM 535 O O . GLY A 1 66 ? -3.633 52.083 68.746 1.00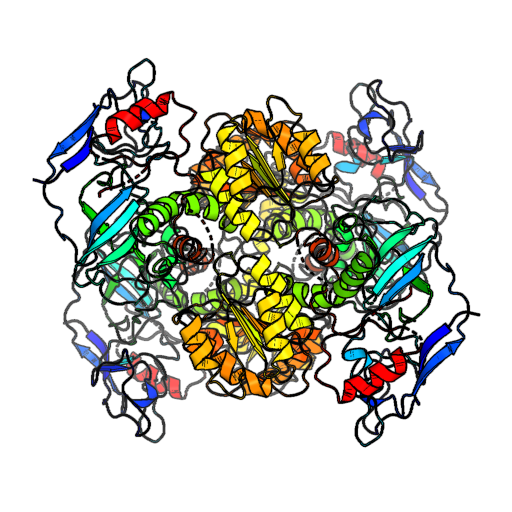 25.84 64 GLY A O 1
ATOM 536 N N . ILE A 1 67 ? -4.765 50.121 68.816 1.00 25.90 65 ILE A N 1
ATOM 537 C CA . ILE A 1 67 ? -6.066 50.748 69.040 1.00 26.55 65 ILE A CA 1
ATOM 538 C C . ILE A 1 67 ? -6.215 50.976 70.544 1.00 26.89 65 ILE A C 1
ATOM 539 O O . ILE A 1 67 ? -6.178 50.032 71.320 1.00 26.27 65 ILE A O 1
ATOM 544 N N . CYS A 1 68 ? -6.412 52.235 70.927 1.00 27.59 66 CYS A N 1
ATOM 545 C CA . CYS A 1 68 ? -6.658 52.630 72.306 1.00 28.14 66 CYS A CA 1
ATOM 546 C C . CYS A 1 68 ? -8.163 52.573 72.577 1.00 28.33 66 CYS A C 1
ATOM 547 O O . CYS A 1 68 ? -8.971 52.703 71.652 1.00 28.78 66 CYS A O 1
ATOM 550 N N . GLY A 1 69 ? -8.544 52.386 73.839 1.00 28.09 67 GLY A N 1
ATOM 551 C CA . GLY A 1 69 ? -9.940 52.560 74.261 1.00 27.36 67 GLY A CA 1
ATOM 552 C C . GLY A 1 69 ? -10.551 53.904 73.882 1.00 27.10 67 GLY A C 1
ATOM 553 O O . GLY A 1 69 ? -11.753 53.975 73.605 1.00 27.28 67 GLY A O 1
ATOM 554 N N . SER A 1 70 ? -9.736 54.966 73.870 1.00 26.69 68 SER A N 1
ATOM 555 C CA A SER A 1 70 ? -10.166 56.293 73.409 0.50 26.37 68 SER A CA 1
ATOM 556 C CA B SER A 1 70 ? -10.190 56.284 73.418 0.50 26.28 68 SER A CA 1
ATOM 557 C C . SER A 1 70 ? -10.549 56.281 71.928 1.00 26.34 68 SER A C 1
ATOM 558 O O . SER A 1 70 ? -11.448 57.004 71.510 1.00 26.17 68 SER A O 1
ATOM 563 N N . ASP A 1 71 ? -9.852 55.472 71.127 1.00 26.89 69 ASP A N 1
ATOM 564 C CA . ASP A 1 71 ? -10.230 55.324 69.698 1.00 28.09 69 ASP A CA 1
ATOM 565 C C . ASP A 1 71 ? -11.614 54.715 69.561 1.00 27.75 69 ASP A C 1
ATOM 566 O O . ASP A 1 71 ? -12.462 55.233 68.811 1.00 27.66 69 ASP A O 1
ATOM 571 N N . VAL A 1 72 ? -11.845 53.637 70.319 1.00 27.23 70 VAL A N 1
ATOM 572 C CA . VAL A 1 72 ? -13.155 52.992 70.407 1.00 26.89 70 VAL A CA 1
ATOM 573 C C . VAL A 1 72 ? -14.228 54.010 70.797 1.00 27.42 70 VAL A C 1
ATOM 574 O O . VAL A 1 72 ? -15.289 54.095 70.162 1.00 26.84 70 VAL A O 1
ATOM 578 N N . HIS A 1 73 ? -13.917 54.827 71.797 1.00 27.82 71 HIS A N 1
ATOM 579 C CA . HIS A 1 73 ? -14.886 55.775 72.342 1.00 28.63 71 HIS A CA 1
ATOM 580 C C . HIS A 1 73 ? -15.150 56.997 71.466 1.00 28.58 71 HIS A C 1
ATOM 581 O O . HIS A 1 73 ? -16.243 57.586 71.537 1.00 28.83 71 HIS A O 1
ATOM 596 N N . ALA A 1 75 ? -15.424 56.663 68.216 1.00 28.43 73 ALA A N 1
ATOM 597 C CA . ALA A 1 75 ? -16.271 56.157 67.138 1.00 28.60 73 ALA A CA 1
ATOM 598 C C . ALA A 1 75 ? -17.551 55.486 67.651 1.00 29.44 73 ALA A C 1
ATOM 599 O O . ALA A 1 75 ? -18.337 54.966 66.858 1.00 29.66 73 ALA A O 1
ATOM 601 N N . GLN A 1 76 ? -17.722 55.446 68.973 1.00 29.74 74 GLN A N 1
ATOM 602 C CA . GLN A 1 76 ? -18.896 54.858 69.593 1.00 29.99 74 GLN A CA 1
ATOM 603 C C . GLN A 1 76 ? -19.785 56.006 70.034 1.00 30.32 74 GLN A C 1
ATOM 604 O O . GLN A 1 76 ? -19.285 57.050 70.439 1.00 29.89 74 GLN A O 1
ATOM 610 N N . THR A 1 77 ? -21.100 55.804 69.994 1.00 31.18 75 THR A N 1
ATOM 611 C CA . THR A 1 77 ? -22.032 56.877 70.375 1.00 32.31 75 THR A CA 1
ATOM 612 C C . THR A 1 77 ? -23.006 56.491 71.477 1.00 32.44 75 THR A C 1
ATOM 613 O O . THR A 1 77 ? -23.269 55.316 71.694 1.00 32.30 75 THR A O 1
ATOM 617 N N . ASP A 1 78 ? -23.556 57.496 72.153 1.00 32.93 76 ASP A N 1
ATOM 618 C CA . ASP A 1 78 ? -24.706 57.270 73.024 1.00 33.28 76 ASP A CA 1
ATOM 619 C C . ASP A 1 78 ? -25.968 57.144 72.175 1.00 33.89 76 ASP A C 1
ATOM 620 O O . ASP A 1 78 ? -25.899 57.173 70.934 1.00 34.42 76 ASP A O 1
ATOM 625 N N . GLU A 1 79 ? -27.115 57.013 72.830 1.00 34.31 77 GLU A N 1
ATOM 626 C CA . GLU A 1 79 ? -28.397 56.854 72.134 1.00 34.93 77 GLU A CA 1
ATOM 627 C C . GLU A 1 79 ? -28.753 57.987 71.164 1.00 34.52 77 GLU A C 1
ATOM 628 O O . GLU A 1 79 ? -29.504 57.774 70.218 1.00 34.77 77 GLU A O 1
ATOM 634 N N . GLU A 1 80 ? -28.198 59.172 71.388 1.00 33.40 78 GLU A N 1
ATOM 635 C CA . GLU A 1 80 ? -28.503 60.341 70.577 1.00 32.93 78 GLU A CA 1
ATOM 636 C C . GLU A 1 80 ? -27.444 60.580 69.519 1.00 31.94 78 GLU A C 1
ATOM 637 O O . GLU A 1 80 ? -27.439 61.633 68.875 1.00 31.82 78 GLU A O 1
ATOM 643 N N . GLY A 1 81 ? -26.526 59.626 69.364 1.00 31.09 79 GLY A N 1
ATOM 644 C CA . GLY A 1 81 ? -25.488 59.732 68.336 1.00 30.02 79 GLY A CA 1
ATOM 645 C C . GLY A 1 81 ? -24.222 60.534 68.653 1.00 29.47 79 GLY A C 1
ATOM 646 O O . GLY A 1 81 ? -23.336 60.646 67.795 1.00 29.27 79 GLY A O 1
ATOM 647 N N . TYR A 1 82 ? -24.117 61.079 69.865 1.00 28.69 80 TYR A N 1
ATOM 648 C CA . TYR A 1 82 ? -22.883 61.773 70.292 1.00 27.91 80 TYR A CA 1
ATOM 649 C C . TYR A 1 82 ? -21.788 60.782 70.637 1.00 27.07 80 TYR A C 1
ATOM 650 O O . TYR A 1 82 ? -22.065 59.746 71.245 1.00 26.68 80 TYR A O 1
ATOM 659 N N . ILE A 1 83 ? -20.549 61.117 70.264 1.00 26.23 81 ILE A N 1
ATOM 660 C CA . ILE A 1 83 ? -19.382 60.286 70.605 1.00 25.61 81 ILE A CA 1
ATOM 661 C C . ILE A 1 83 ? -19.257 60.149 72.131 1.00 26.33 81 ILE A C 1
ATOM 662 O O . ILE A 1 83 ? -19.719 61.031 72.875 1.00 25.51 81 ILE A O 1
ATOM 667 N N . LEU A 1 84 ? -18.671 59.041 72.584 1.00 26.57 82 LEU A N 1
ATOM 668 C CA . LEU A 1 84 ? -18.491 58.784 74.010 1.00 27.40 82 LEU A CA 1
ATOM 669 C C . LEU A 1 84 ? -17.251 59.519 74.562 1.00 28.27 82 LEU A C 1
ATOM 670 O O . LEU A 1 84 ? -17.247 59.971 75.697 1.00 28.02 82 LEU A O 1
ATOM 675 N N . TYR A 1 85 ? -16.221 59.675 73.732 1.00 28.63 83 TYR A N 1
ATOM 676 C CA . TYR A 1 85 ? -15.007 60.368 74.152 1.00 28.84 83 TYR A CA 1
ATOM 677 C C . TYR A 1 85 ? -15.249 61.830 74.540 1.00 29.18 83 TYR A C 1
ATOM 678 O O . TYR A 1 85 ? -15.678 62.648 73.720 1.00 28.84 83 TYR A O 1
ATOM 687 N N . PRO A 1 86 ? -14.939 62.167 75.797 1.00 29.42 84 PRO A N 1
ATOM 688 C CA . PRO A 1 86 ? -15.332 63.473 76.327 1.00 29.58 84 PRO A CA 1
ATOM 689 C C . PRO A 1 86 ? -14.318 64.606 76.128 1.00 29.24 84 PRO A C 1
ATOM 690 O O . PRO A 1 86 ? -14.637 65.757 76.436 1.00 28.77 84 PRO A O 1
ATOM 694 N N . GLY A 1 87 ? -13.132 64.290 75.595 1.00 29.10 85 GLY A N 1
ATOM 695 C CA . GLY A 1 87 ? -12.020 65.246 75.541 1.00 28.29 85 GLY A CA 1
ATOM 696 C C . GLY A 1 87 ? -11.762 65.975 74.228 1.00 28.66 85 GLY A C 1
ATOM 697 O O . GLY A 1 87 ? -12.634 66.073 73.355 1.00 28.53 85 GLY A O 1
ATOM 698 N N . LEU A 1 88 ? -10.548 66.513 74.111 1.00 28.28 86 LEU A N 1
ATOM 699 C CA . LEU A 1 88 ? -10.092 67.264 72.942 1.00 27.17 86 LEU A CA 1
ATOM 700 C C . LEU A 1 88 ? -10.178 66.453 71.643 1.00 26.92 86 LEU A C 1
ATOM 701 O O . LEU A 1 88 ? -9.642 65.353 71.545 1.00 25.65 86 LEU A O 1
ATOM 706 N N . THR A 1 89 ? -10.856 67.029 70.652 1.00 26.70 87 THR A N 1
ATOM 707 C CA . THR A 1 89 ? -11.147 66.362 69.388 1.00 26.85 87 THR A CA 1
ATOM 708 C C . THR A 1 89 ? -11.290 67.395 68.257 1.00 26.42 87 THR A C 1
ATOM 709 O O . THR A 1 89 ? -12.052 68.357 68.377 1.00 26.38 87 THR A O 1
ATOM 713 N N . GLY A 1 90 ? -10.547 67.186 67.173 1.00 26.22 88 GLY A N 1
ATOM 714 C CA . GLY A 1 90 ? -10.574 68.071 66.002 1.00 26.72 88 GLY A CA 1
ATOM 715 C C . GLY A 1 90 ? -10.786 67.225 64.753 1.00 27.62 88 GLY A C 1
ATOM 716 O O . GLY A 1 90 ? -9.834 66.673 64.227 1.00 28.07 88 GLY A O 1
ATOM 717 N N . PHE A 1 91 ? -12.040 67.101 64.304 1.00 27.50 89 PHE A N 1
ATOM 718 C CA . PHE A 1 91 ? -12.413 66.229 63.174 1.00 26.91 89 PHE A CA 1
ATOM 719 C C . PHE A 1 91 ? -12.627 67.000 61.862 1.00 26.60 89 PHE A C 1
ATOM 720 O O . PHE A 1 91 ? -13.118 68.135 61.886 1.00 26.73 89 PHE A O 1
ATOM 728 N N . PRO A 1 92 ? -12.314 66.379 60.706 1.00 26.43 90 PRO A N 1
ATOM 729 C CA . PRO A 1 92 ? -11.827 64.994 60.544 1.00 26.39 90 PRO A CA 1
ATOM 730 C C . PRO A 1 92 ? -10.358 64.864 60.947 1.00 26.30 90 PRO A C 1
ATOM 731 O O . PRO A 1 92 ? -9.633 65.856 60.953 1.00 25.91 90 PRO A O 1
ATOM 735 N N . VAL A 1 93 ? -9.938 63.656 61.300 1.00 26.37 91 VAL A N 1
ATOM 736 C CA . VAL A 1 93 ? -8.552 63.425 61.736 1.00 25.83 91 VAL A CA 1
ATOM 737 C C . VAL A 1 93 ? -8.185 61.980 61.449 1.00 26.10 91 VAL A C 1
ATOM 738 O O . VAL A 1 93 ? -9.051 61.095 61.482 1.00 26.06 91 VAL A O 1
ATOM 742 N N . THR A 1 94 ? -6.912 61.742 61.154 1.00 26.40 92 THR A N 1
ATOM 743 C CA . THR A 1 94 ? -6.382 60.377 61.133 1.00 26.94 92 THR A CA 1
ATOM 744 C C . THR A 1 94 ? -6.170 59.922 62.555 1.00 27.04 92 THR A C 1
ATOM 745 O O . THR A 1 94 ? -5.478 60.592 63.343 1.00 26.84 92 THR A O 1
ATOM 749 N N . LEU A 1 95 ? -6.770 58.787 62.882 1.00 26.54 93 LEU A N 1
ATOM 750 C CA . LEU A 1 95 ? -6.661 58.225 64.220 1.00 26.89 93 LEU A CA 1
ATOM 751 C C . LEU A 1 95 ? -5.344 57.459 64.396 1.00 26.97 93 LEU A C 1
ATOM 752 O O . LEU A 1 95 ? -4.619 57.219 63.424 1.00 26.42 93 LEU A O 1
ATOM 757 N N . GLY A 1 96 ? -5.048 57.088 65.642 1.00 26.85 94 GLY A N 1
ATOM 758 C CA . GLY A 1 96 ? -3.887 56.264 65.966 1.00 27.03 94 GLY A CA 1
ATOM 759 C C . GLY A 1 96 ? -2.787 57.052 66.656 1.00 27.57 94 GLY A C 1
ATOM 760 O O . GLY A 1 96 ? -2.280 58.040 66.104 1.00 27.53 94 GLY A O 1
ATOM 761 N N . HIS A 1 97 ? -2.417 56.615 67.862 1.00 27.20 95 HIS A N 1
ATOM 762 C CA . HIS A 1 97 ? -1.409 57.331 68.654 1.00 27.29 95 HIS A CA 1
ATOM 763 C C . HIS A 1 97 ? -0.491 56.415 69.474 1.00 26.84 95 HIS A C 1
ATOM 764 O O . HIS A 1 97 ? 0.365 56.891 70.212 1.00 27.77 95 HIS A O 1
ATOM 771 N N . GLU A 1 98 ? -0.662 55.106 69.335 1.00 26.59 96 GLU A N 1
ATOM 772 C CA . GLU A 1 98 ? 0.187 54.147 70.032 1.00 26.54 96 GLU A CA 1
ATOM 773 C C . GLU A 1 98 ? 1.047 53.425 69.008 1.00 26.00 96 GLU A C 1
ATOM 774 O O . GLU A 1 98 ? 0.749 52.293 68.619 1.00 27.00 96 GLU A O 1
ATOM 780 N N . PHE A 1 99 ? 2.129 54.055 68.578 1.00 25.68 97 PHE A N 1
ATOM 781 C CA . PHE A 1 99 ? 2.766 53.594 67.352 1.00 25.49 97 PHE A CA 1
ATOM 782 C C . PHE A 1 99 ? 4.284 53.570 67.364 1.00 26.04 97 PHE A C 1
ATOM 783 O O . PHE A 1 99 ? 4.925 54.228 68.190 1.00 25.91 97 PHE A O 1
ATOM 791 N N . SER A 1 100 ? 4.832 52.834 66.393 1.00 26.01 98 SER A N 1
ATOM 792 C CA . SER A 1 100 ? 6.256 52.833 66.082 1.00 26.39 98 SER A CA 1
ATOM 793 C C . SER A 1 100 ? 6.451 52.686 64.557 1.00 26.77 98 SER A C 1
ATOM 794 O O . SER A 1 100 ? 5.498 52.401 63.804 1.00 26.00 98 SER A O 1
ATOM 797 N N . GLY A 1 101 ? 7.682 52.896 64.102 1.00 26.80 99 GLY A N 1
ATOM 798 C CA . GLY A 1 101 ? 7.979 52.849 62.682 1.00 27.25 99 GLY A CA 1
ATOM 799 C C . GLY A 1 101 ? 9.416 53.242 62.424 1.00 28.06 99 GLY A C 1
ATOM 800 O O . GLY A 1 101 ? 10.235 53.251 63.341 1.00 28.31 99 GLY A O 1
ATOM 801 N N . VAL A 1 102 ? 9.743 53.540 61.173 1.00 28.29 100 VAL A N 1
ATOM 802 C CA . VAL A 1 102 ? 11.116 53.906 60.845 1.00 28.77 100 VAL A CA 1
ATOM 803 C C . VAL A 1 102 ? 11.156 55.295 60.206 1.00 28.54 100 VAL A C 1
ATOM 804 O O . VAL A 1 102 ? 10.252 55.669 59.438 1.00 29.16 100 VAL A O 1
ATOM 808 N N . VAL A 1 103 ? 12.182 56.066 60.544 1.00 28.20 101 VAL A N 1
ATOM 809 C CA . VAL A 1 103 ? 12.360 57.384 59.953 1.00 27.84 101 VAL A CA 1
ATOM 810 C C . VAL A 1 103 ? 12.677 57.239 58.463 1.00 28.23 101 VAL A C 1
ATOM 811 O O . VAL A 1 103 ? 13.588 56.499 58.082 1.00 28.56 101 VAL A O 1
ATOM 815 N N . VAL A 1 104 ? 11.904 57.924 57.626 1.00 28.39 102 VAL A N 1
ATOM 816 C CA . VAL A 1 104 ? 12.168 57.920 56.186 1.00 28.87 102 VAL A CA 1
ATOM 817 C C . VAL A 1 104 ? 12.580 59.289 55.674 1.00 29.87 102 VAL A C 1
ATOM 818 O O . VAL A 1 104 ? 13.049 59.409 54.564 1.00 30.46 102 VAL A O 1
ATOM 822 N N . GLU A 1 105 ? 12.387 60.319 56.481 1.00 30.39 103 GLU A N 1
ATOM 823 C CA . GLU A 1 105 ? 12.851 61.630 56.143 1.00 31.15 103 GLU A CA 1
ATOM 824 C C . GLU A 1 105 ? 12.944 62.463 57.423 1.00 30.97 103 GLU A C 1
ATOM 825 O O . GLU A 1 105 ? 12.107 62.329 58.304 1.00 31.04 103 GLU A O 1
ATOM 831 N N . ALA A 1 106 ? 13.963 63.314 57.502 1.00 30.85 104 ALA A N 1
ATOM 832 C CA . ALA A 1 106 ? 14.178 64.222 58.633 1.00 30.96 104 ALA A CA 1
ATOM 833 C C . ALA A 1 106 ? 14.618 65.597 58.125 1.00 31.18 104 ALA A C 1
ATOM 834 O O . ALA A 1 106 ? 15.471 65.691 57.244 1.00 31.35 104 ALA A O 1
ATOM 836 N N . GLY A 1 107 ? 14.051 66.659 58.690 1.00 31.00 105 GLY A N 1
ATOM 837 C CA . GLY A 1 107 ? 14.502 68.018 58.399 1.00 30.66 105 GLY A CA 1
ATOM 838 C C . GLY A 1 107 ? 15.892 68.279 58.948 1.00 31.25 105 GLY A C 1
ATOM 839 O O . GLY A 1 107 ? 16.408 67.468 59.727 1.00 31.28 105 GLY A O 1
ATOM 840 N N . PRO A 1 108 ? 16.515 69.401 58.534 1.00 31.35 106 PRO A N 1
ATOM 841 C CA . PRO A 1 108 ? 17.892 69.737 58.889 1.00 31.66 106 PRO A CA 1
ATOM 842 C C . PRO A 1 108 ? 18.141 69.840 60.401 1.00 32.02 106 PRO A C 1
ATOM 843 O O . PRO A 1 108 ? 19.229 69.495 60.863 1.00 31.81 106 PRO A O 1
ATOM 847 N N . GLU A 1 109 ? 17.127 70.266 61.155 1.00 32.40 107 GLU A N 1
ATOM 848 C CA . GLU A 1 109 ? 17.231 70.449 62.607 1.00 33.05 107 GLU A CA 1
ATOM 849 C C . GLU A 1 109 ? 16.447 69.383 63.387 1.00 32.67 107 GLU A C 1
ATOM 850 O O . GLU A 1 109 ? 16.101 69.606 64.553 1.00 32.17 107 GLU A O 1
ATOM 856 N N . ALA A 1 110 ? 16.130 68.257 62.742 1.00 31.79 108 ALA A N 1
ATOM 857 C CA . ALA A 1 110 ? 15.339 67.209 63.391 1.00 31.36 108 ALA A CA 1
ATOM 858 C C . ALA A 1 110 ? 16.240 66.262 64.180 1.00 30.95 108 ALA A C 1
ATOM 859 O O . ALA A 1 110 ? 16.743 65.273 63.651 1.00 30.49 108 ALA A O 1
ATOM 861 N N . ILE A 1 111 ? 16.440 66.572 65.457 1.00 30.39 109 ILE A N 1
ATOM 862 C CA . ILE A 1 111 ? 17.510 65.920 66.236 1.00 30.18 109 ILE A CA 1
ATOM 863 C C . ILE A 1 111 ? 17.060 64.687 67.013 1.00 29.90 109 ILE A C 1
ATOM 864 O O . ILE A 1 111 ? 16.077 64.727 67.737 1.00 29.91 109 ILE A O 1
ATOM 869 N N . ASN A 1 112 ? 17.793 63.598 66.848 1.00 29.91 110 ASN A N 1
ATOM 870 C CA . ASN A 1 112 ? 17.587 62.382 67.626 1.00 30.00 110 ASN A CA 1
ATOM 871 C C . ASN A 1 112 ? 18.323 62.510 68.964 1.00 30.56 110 ASN A C 1
ATOM 872 O O . ASN A 1 112 ? 19.551 62.664 68.989 1.00 30.31 110 ASN A O 1
ATOM 877 N N . ARG A 1 113 ? 17.571 62.452 70.062 1.00 30.45 111 ARG A N 1
ATOM 878 C CA . ARG A 1 113 ? 18.159 62.523 71.402 1.00 31.06 111 ARG A CA 1
ATOM 879 C C . ARG A 1 113 ? 19.191 61.433 71.685 1.00 31.51 111 ARG A C 1
ATOM 880 O O . ARG A 1 113 ? 20.149 61.689 72.413 1.00 31.92 111 ARG A O 1
ATOM 888 N N . ARG A 1 114 ? 19.007 60.238 71.113 1.00 31.83 112 ARG A N 1
ATOM 889 C CA . ARG A 1 114 ? 20.005 59.159 71.234 1.00 32.34 112 ARG A CA 1
ATOM 890 C C . ARG A 1 114 ? 21.429 59.619 70.885 1.00 32.36 112 ARG A C 1
ATOM 891 O O . ARG A 1 114 ? 22.385 59.226 71.550 1.00 32.65 112 ARG A O 1
ATOM 899 N N . THR A 1 115 ? 21.561 60.454 69.854 1.00 32.42 113 THR A N 1
ATOM 900 C CA . THR A 1 115 ? 22.878 60.834 69.334 1.00 32.59 113 THR A CA 1
ATOM 901 C C . THR A 1 115 ? 23.163 62.316 69.472 1.00 32.91 113 THR A C 1
ATOM 902 O O . THR A 1 115 ? 24.296 62.740 69.304 1.00 33.83 113 THR A O 1
ATOM 906 N N . ASN A 1 116 ? 22.138 63.105 69.773 1.00 32.94 114 ASN A N 1
ATOM 907 C CA . ASN A 1 116 ? 22.211 64.557 69.655 1.00 32.86 114 ASN A CA 1
ATOM 908 C C . ASN A 1 116 ? 22.597 65.025 68.246 1.00 33.27 114 ASN A C 1
ATOM 909 O O . ASN A 1 116 ? 23.186 66.084 68.063 1.00 33.13 114 ASN A O 1
ATOM 914 N N . LYS A 1 117 ? 22.232 64.220 67.256 1.00 33.47 115 LYS A N 1
ATOM 915 C CA . LYS A 1 117 ? 22.416 64.554 65.853 1.00 34.06 115 LYS A CA 1
ATOM 916 C C . LYS A 1 117 ? 21.129 64.327 65.094 1.00 33.55 115 LYS A C 1
ATOM 917 O O . LYS A 1 117 ? 20.213 63.663 65.592 1.00 33.86 115 LYS A O 1
ATOM 923 N N . ARG A 1 118 ? 21.066 64.903 63.899 1.00 33.28 116 ARG A N 1
ATOM 924 C CA A ARG A 1 118 ? 19.932 64.724 63.003 0.50 32.90 116 ARG A CA 1
ATOM 925 C CA B ARG A 1 118 ? 19.944 64.719 62.996 0.50 33.14 116 ARG A CA 1
ATOM 926 C C . ARG A 1 118 ? 19.588 63.241 62.907 1.00 32.96 116 ARG A C 1
ATOM 927 O O . ARG A 1 118 ? 20.483 62.378 62.853 1.00 32.29 116 ARG A O 1
ATOM 942 N N . PHE A 1 119 ? 18.290 62.958 62.916 1.00 32.35 117 PHE A N 1
ATOM 943 C CA . PHE A 1 119 ? 17.779 61.613 62.778 1.00 32.24 117 PHE A CA 1
ATOM 944 C C . PHE A 1 119 ? 18.287 61.015 61.482 1.00 32.51 117 PHE A C 1
ATOM 945 O O . PHE A 1 119 ? 18.307 61.702 60.474 1.00 32.21 117 PHE A O 1
ATOM 953 N N . GLU A 1 120 ? 18.701 59.748 61.509 1.00 32.63 118 GLU A N 1
ATOM 954 C CA . GLU A 1 120 ? 19.099 59.056 60.279 1.00 33.16 118 GLU A CA 1
ATOM 955 C C . GLU A 1 120 ? 17.915 58.340 59.662 1.00 32.64 118 GLU A C 1
ATOM 956 O O . GLU A 1 120 ? 17.041 57.823 60.372 1.00 32.79 118 GLU A O 1
ATOM 962 N N . ILE A 1 121 ? 17.905 58.274 58.338 1.00 31.92 119 ILE A N 1
ATOM 963 C CA . ILE A 1 121 ? 16.954 57.410 57.645 1.00 31.09 119 ILE A CA 1
ATOM 964 C C . ILE A 1 121 ? 17.172 55.982 58.126 1.00 30.19 119 ILE A C 1
ATOM 965 O O . ILE A 1 121 ? 18.308 55.530 58.243 1.00 29.71 119 ILE A O 1
ATOM 970 N N . GLY A 1 122 ? 16.085 55.277 58.430 1.00 29.68 120 GLY A N 1
ATOM 971 C CA . GLY A 1 122 ? 16.195 53.912 58.931 1.00 28.73 120 GLY A CA 1
ATOM 972 C C . GLY A 1 122 ? 16.117 53.767 60.444 1.00 28.76 120 GLY A C 1
ATOM 973 O O . GLY A 1 122 ? 15.975 52.656 60.935 1.00 28.78 120 GLY A O 1
ATOM 974 N N . GLU A 1 123 ? 16.210 54.868 61.197 1.00 28.36 121 GLU A N 1
ATOM 975 C CA . GLU A 1 123 ? 16.148 54.793 62.667 1.00 28.54 121 GLU A CA 1
ATOM 976 C C . GLU A 1 123 ? 14.754 54.339 63.129 1.00 28.19 121 GLU A C 1
ATOM 977 O O . GLU A 1 123 ? 13.754 54.932 62.707 1.00 28.78 121 GLU A O 1
ATOM 983 N N . PRO A 1 124 ? 14.683 53.285 63.979 1.00 27.57 122 PRO A N 1
ATOM 984 C CA . PRO A 1 124 ? 13.387 52.856 64.527 1.00 27.15 122 PRO A CA 1
ATOM 985 C C . PRO A 1 124 ? 12.968 53.752 65.696 1.00 26.79 122 PRO A C 1
ATOM 986 O O . PRO A 1 124 ? 13.770 54.005 66.610 1.00 25.97 122 PRO A O 1
ATOM 990 N N . VAL A 1 125 ? 11.722 54.206 65.672 1.00 25.90 123 VAL A N 1
ATOM 991 C CA . VAL A 1 125 ? 11.246 55.146 66.684 1.00 26.11 123 VAL A CA 1
ATOM 992 C C . VAL A 1 125 ? 9.827 54.875 67.142 1.00 26.08 123 VAL A C 1
ATOM 993 O O . VAL A 1 125 ? 9.057 54.194 66.446 1.00 26.25 123 VAL A O 1
ATOM 997 N N . CYS A 1 126 ? 9.497 55.400 68.322 1.00 25.28 124 CYS A N 1
ATOM 998 C CA . CYS A 1 126 ? 8.111 55.564 68.731 1.00 25.58 124 CYS A CA 1
ATOM 999 C C . CYS A 1 126 ? 7.946 57.045 69.059 1.00 25.50 124 CYS A C 1
ATOM 1000 O O . CYS A 1 126 ? 8.931 57.774 69.134 1.00 26.02 124 CYS A O 1
ATOM 1003 N N . ALA A 1 127 ? 6.719 57.505 69.265 1.00 25.80 125 ALA A N 1
ATOM 1004 C CA . ALA A 1 127 ? 6.536 58.913 69.580 1.00 26.12 125 ALA A CA 1
ATOM 1005 C C . ALA A 1 127 ? 5.455 59.173 70.619 1.00 26.62 125 ALA A C 1
ATOM 1006 O O . ALA A 1 127 ? 4.567 58.343 70.851 1.00 26.65 125 ALA A O 1
ATOM 1008 N N . GLU A 1 128 ? 5.570 60.318 71.275 1.00 26.73 126 GLU A N 1
ATOM 1009 C CA . GLU A 1 128 ? 4.606 60.736 72.270 1.00 27.47 126 GLU A CA 1
ATOM 1010 C C . GLU A 1 128 ? 3.325 61.210 71.571 1.00 27.40 126 GLU A C 1
ATOM 1011 O O . GLU A 1 128 ? 3.363 61.684 70.431 1.00 28.49 126 GLU A O 1
ATOM 1017 N N . GLU A 1 129 ? 2.209 61.078 72.266 1.00 26.80 127 GLU A N 1
ATOM 1018 C CA . GLU A 1 129 ? 0.909 61.538 71.787 1.00 26.88 127 GLU A CA 1
ATOM 1019 C C . GLU A 1 129 ? 0.566 62.976 72.271 1.00 27.27 127 GLU A C 1
ATOM 1020 O O . GLU A 1 129 ? -0.183 63.700 71.588 1.00 26.91 127 GLU A O 1
ATOM 1034 N N . LEU A 1 131 ? 1.345 66.510 72.383 1.00 28.42 129 LEU A N 1
ATOM 1035 C CA . LEU A 1 131 ? 2.207 67.406 71.636 1.00 27.61 129 LEU A CA 1
ATOM 1036 C C . LEU A 1 131 ? 2.336 68.744 72.382 1.00 27.78 129 LEU A C 1
ATOM 1037 O O . LEU A 1 131 ? 1.664 69.726 72.060 1.00 27.01 129 LEU A O 1
ATOM 1042 N N . TRP A 1 132 ? 3.183 68.737 73.418 1.00 27.66 130 TRP A N 1
ATOM 1043 C CA . TRP A 1 132 ? 3.468 69.911 74.262 1.00 27.66 130 TRP A CA 1
ATOM 1044 C C . TRP A 1 132 ? 4.242 70.996 73.497 1.00 28.18 130 TRP A C 1
ATOM 1045 O O . TRP A 1 132 ? 5.018 70.697 72.582 1.00 28.07 130 TRP A O 1
ATOM 1056 N N . CYS A 1 133 ? 4.007 72.257 73.848 1.00 29.11 131 CYS A N 1
ATOM 1057 C CA . CYS A 1 133 ? 4.569 73.383 73.076 1.00 29.45 131 CYS A CA 1
ATOM 1058 C C . CYS A 1 133 ? 6.046 73.612 73.403 1.00 30.33 131 CYS A C 1
ATOM 1059 O O . CYS A 1 133 ? 6.829 73.956 72.527 1.00 31.44 131 CYS A O 1
ATOM 1062 N N . GLY A 1 134 ? 6.440 73.401 74.655 1.00 30.70 132 GLY A N 1
ATOM 1063 C CA . GLY A 1 134 ? 7.819 73.611 75.039 1.00 31.40 132 GLY A CA 1
ATOM 1064 C C . GLY A 1 134 ? 8.103 74.987 75.602 1.00 31.89 132 GLY A C 1
ATOM 1065 O O . GLY A 1 134 ? 9.174 75.199 76.137 1.00 33.26 132 GLY A O 1
ATOM 1066 N N . HIS A 1 135 ? 7.146 75.910 75.521 1.00 31.85 133 HIS A N 1
ATOM 1067 C CA . HIS A 1 135 ? 7.396 77.310 75.907 1.00 31.77 133 HIS A CA 1
ATOM 1068 C C . HIS A 1 135 ? 6.467 77.897 76.984 1.00 31.22 133 HIS A C 1
ATOM 1069 O O . HIS A 1 135 ? 6.779 78.956 77.573 1.00 31.11 133 HIS A O 1
ATOM 1076 N N . CYS A 1 136 ? 5.331 77.245 77.241 1.00 29.74 134 CYS A N 1
ATOM 1077 C CA . CYS A 1 136 ? 4.403 77.776 78.245 1.00 28.70 134 CYS A CA 1
ATOM 1078 C C . CYS A 1 136 ? 4.975 77.587 79.659 1.00 28.05 134 CYS A C 1
ATOM 1079 O O . CYS A 1 136 ? 5.985 76.906 79.840 1.00 27.28 134 CYS A O 1
ATOM 1082 N N . ARG A 1 137 ? 4.345 78.202 80.654 1.00 27.43 135 ARG A N 1
ATOM 1083 C CA . ARG A 1 137 ? 4.838 78.073 82.025 1.00 27.36 135 ARG A CA 1
ATOM 1084 C C . ARG A 1 137 ? 4.945 76.613 82.509 1.00 27.02 135 ARG A C 1
ATOM 1085 O O . ARG A 1 137 ? 6.021 76.204 82.966 1.00 25.81 135 ARG A O 1
ATOM 1093 N N . PRO A 1 138 ? 3.851 75.816 82.398 1.00 26.80 136 PRO A N 1
ATOM 1094 C CA . PRO A 1 138 ? 4.037 74.390 82.779 1.00 26.50 136 PRO A CA 1
ATOM 1095 C C . PRO A 1 138 ? 5.161 73.676 82.036 1.00 26.31 136 PRO A C 1
ATOM 1096 O O . PRO A 1 138 ? 5.904 72.928 82.667 1.00 26.90 136 PRO A O 1
ATOM 1100 N N . CYS A 1 139 ? 5.300 73.889 80.723 1.00 26.56 137 CYS A N 1
ATOM 1101 C CA . CYS A 1 139 ? 6.434 73.302 79.977 1.00 26.69 137 CYS A CA 1
ATOM 1102 C C . CYS A 1 139 ? 7.794 73.788 80.514 1.00 26.27 137 CYS A C 1
ATOM 1103 O O . CYS A 1 139 ? 8.696 72.983 80.787 1.00 26.16 137 CYS A O 1
ATOM 1106 N N . ALA A 1 140 ? 7.920 75.093 80.711 1.00 26.16 138 ALA A N 1
ATOM 1107 C CA . ALA A 1 140 ? 9.163 75.671 81.210 1.00 26.43 138 ALA A CA 1
ATOM 1108 C C . ALA A 1 140 ? 9.490 75.235 82.639 1.00 26.59 138 ALA A C 1
ATOM 1109 O O . ALA A 1 140 ? 10.637 75.294 83.035 1.00 26.63 138 ALA A O 1
ATOM 1111 N N . GLU A 1 141 ? 8.492 74.811 83.412 1.00 27.15 139 GLU A N 1
ATOM 1112 C CA . GLU A 1 141 ? 8.761 74.262 84.755 1.00 27.92 139 GLU A CA 1
ATOM 1113 C C . GLU A 1 141 ? 8.966 72.747 84.709 1.00 27.53 139 GLU A C 1
ATOM 1114 O O . GLU A 1 141 ? 9.173 72.131 85.746 1.00 27.82 139 GLU A O 1
ATOM 1120 N N . GLY A 1 142 ? 8.908 72.161 83.509 1.00 27.06 140 GLY A N 1
ATOM 1121 C CA . GLY A 1 142 ? 9.162 70.733 83.307 1.00 26.41 140 GLY A CA 1
ATOM 1122 C C . GLY A 1 142 ? 7.955 69.815 83.507 1.00 26.93 140 GLY A C 1
ATOM 1123 O O . GLY A 1 142 ? 8.120 68.621 83.817 1.00 26.59 140 GLY A O 1
ATOM 1124 N N . PHE A 1 143 ? 6.750 70.362 83.304 1.00 26.47 141 PHE A N 1
ATOM 1125 C CA . PHE A 1 143 ? 5.504 69.597 83.421 1.00 26.48 141 PHE A CA 1
ATOM 1126 C C . PHE A 1 143 ? 4.668 69.597 82.107 1.00 26.51 141 PHE A C 1
ATOM 1127 O O . PHE A 1 143 ? 3.570 70.196 82.051 1.00 26.72 141 PHE A O 1
ATOM 1135 N N . PRO A 1 144 ? 5.182 68.919 81.041 1.00 25.92 142 PRO A N 1
ATOM 1136 C CA . PRO A 1 144 ? 4.583 69.003 79.688 1.00 25.37 142 PRO A CA 1
ATOM 1137 C C . PRO A 1 144 ? 3.218 68.303 79.530 1.00 25.28 142 PRO A C 1
ATOM 1138 O O . PRO A 1 144 ? 2.480 68.604 78.583 1.00 25.88 142 PRO A O 1
ATOM 1142 N N . ASN A 1 145 ? 2.882 67.376 80.425 1.00 24.92 143 ASN A N 1
ATOM 1143 C CA . ASN A 1 145 ? 1.531 66.802 80.441 1.00 24.86 143 ASN A CA 1
ATOM 1144 C C . ASN A 1 145 ? 0.449 67.804 80.845 1.00 24.17 143 ASN A C 1
ATOM 1145 O O . ASN A 1 145 ? -0.720 67.482 80.832 1.00 24.96 143 ASN A O 1
ATOM 1150 N N . HIS A 1 146 ? 0.850 69.024 81.170 1.00 23.76 144 HIS A N 1
ATOM 1151 C CA . HIS A 1 146 ? -0.081 70.061 81.597 1.00 23.77 144 HIS A CA 1
ATOM 1152 C C . HIS A 1 146 ? 0.120 71.357 80.801 1.00 24.16 144 HIS A C 1
ATOM 1153 O O . HIS A 1 146 ? -0.327 72.434 81.214 1.00 23.83 144 HIS A O 1
ATOM 1160 N N . CYS A 1 147 ? 0.788 71.189 79.653 1.00 24.18 145 CYS A N 1
ATOM 1161 C CA . CYS A 1 147 ? 0.992 72.199 78.599 1.00 25.14 145 CYS A CA 1
ATOM 1162 C C . CYS A 1 147 ? -0.241 73.066 78.356 1.00 25.51 145 CYS A C 1
ATOM 1163 O O . CYS A 1 147 ? -1.340 72.540 78.197 1.00 26.34 145 CYS A O 1
ATOM 1166 N N . GLU A 1 148 ? -0.072 74.380 78.306 1.00 26.10 146 GLU A N 1
ATOM 1167 C CA . GLU A 1 148 ? -1.204 75.277 78.047 1.00 26.97 146 GLU A CA 1
ATOM 1168 C C . GLU A 1 148 ? -1.586 75.383 76.546 1.00 27.88 146 GLU A C 1
ATOM 1169 O O . GLU A 1 148 ? -2.621 75.930 76.203 1.00 27.56 146 GLU A O 1
ATOM 1175 N N . ASN A 1 149 ? -0.748 74.870 75.657 1.00 28.51 147 ASN A N 1
ATOM 1176 C CA . ASN A 1 149 ? -1.020 74.971 74.230 1.00 29.64 147 ASN A CA 1
ATOM 1177 C C . ASN A 1 149 ? -0.924 73.600 73.576 1.00 30.45 147 ASN A C 1
ATOM 1178 O O . ASN A 1 149 ? -0.298 73.443 72.542 1.00 31.82 147 ASN A O 1
ATOM 1183 N N . LEU A 1 150 ? -1.555 72.617 74.207 1.00 30.79 148 LEU A N 1
ATOM 1184 C CA . LEU A 1 150 ? -1.460 71.220 73.837 1.00 31.16 148 LEU A CA 1
ATOM 1185 C C . LEU A 1 150 ? -2.234 70.871 72.550 1.00 31.07 148 LEU A C 1
ATOM 1186 O O . LEU A 1 150 ? -3.353 71.341 72.355 1.00 31.34 148 LEU A O 1
ATOM 1191 N N . ASN A 1 151 ? -1.629 70.048 71.688 1.00 30.34 149 ASN A N 1
ATOM 1192 C CA . ASN A 1 151 ? -2.349 69.307 70.650 1.00 29.31 149 ASN A CA 1
ATOM 1193 C C . ASN A 1 151 ? -2.171 67.824 70.920 1.00 28.89 149 ASN A C 1
ATOM 1194 O O . ASN A 1 151 ? -1.337 67.432 71.748 1.00 28.57 149 ASN A O 1
ATOM 1199 N N . GLU A 1 152 ? -2.937 66.990 70.222 1.00 28.15 150 GLU A N 1
ATOM 1200 C CA . GLU A 1 152 ? -2.923 65.569 70.495 1.00 27.93 150 GLU A CA 1
ATOM 1201 C C . GLU A 1 152 ? -2.973 64.739 69.229 1.00 27.97 150 GLU A C 1
ATOM 1202 O O . GLU A 1 152 ? -3.911 64.836 68.417 1.00 27.25 150 GLU A O 1
ATOM 1208 N N . LEU A 1 153 ? -1.933 63.930 69.076 1.00 27.23 151 LEU A N 1
ATOM 1209 C CA . LEU A 1 153 ? -1.778 63.044 67.948 1.00 27.35 151 LEU A CA 1
ATOM 1210 C C . LEU A 1 153 ? -2.921 62.028 67.915 1.00 27.37 151 LEU A C 1
ATOM 1211 O O . LEU A 1 153 ? -3.158 61.337 68.898 1.00 27.32 151 LEU A O 1
ATOM 1216 N N . GLY A 1 154 ? -3.601 61.931 66.774 1.00 27.64 152 GLY A N 1
ATOM 1217 C CA . GLY A 1 154 ? -4.745 61.024 66.637 1.00 27.20 152 GLY A CA 1
ATOM 1218 C C . GLY A 1 154 ? -6.025 61.508 67.295 1.00 27.63 152 GLY A C 1
ATOM 1219 O O . GLY A 1 154 ? -6.967 60.732 67.448 1.00 28.13 152 GLY A O 1
ATOM 1220 N N . PHE A 1 155 ? -6.064 62.787 67.669 1.00 27.53 153 PHE A N 1
ATOM 1221 C CA . PHE A 1 155 ? -7.251 63.433 68.239 1.00 27.62 153 PHE A CA 1
ATOM 1222 C C . PHE A 1 155 ? -7.619 64.710 67.486 1.00 27.94 153 PHE A C 1
ATOM 1223 O O . PHE A 1 155 ? -8.777 64.891 67.063 1.00 28.09 153 PHE A O 1
ATOM 1231 N N . ASN A 1 156 ? -6.640 65.592 67.316 1.00 27.41 154 ASN A N 1
ATOM 1232 C CA . ASN A 1 156 ? -6.808 66.751 66.455 1.00 27.24 154 ASN A CA 1
ATOM 1233 C C . ASN A 1 156 ? -5.607 66.991 65.532 1.00 27.03 154 ASN A C 1
ATOM 1234 O O . ASN A 1 156 ? -5.592 67.948 64.785 1.00 27.47 154 ASN A O 1
ATOM 1239 N N . VAL A 1 157 ? -4.586 66.146 65.608 1.00 27.58 155 VAL A N 1
ATOM 1240 C CA . VAL A 1 157 ? -3.463 66.200 64.646 1.00 27.79 155 VAL A CA 1
ATOM 1241 C C . VAL A 1 157 ? -3.382 64.807 64.022 1.00 27.82 155 VAL A C 1
ATOM 1242 O O . VAL A 1 157 ? -3.450 63.810 64.744 1.00 27.73 155 VAL A O 1
ATOM 1246 N N . ASP A 1 158 ? -3.255 64.730 62.697 1.00 27.83 156 ASP A N 1
ATOM 1247 C CA . ASP A 1 158 ? -3.233 63.421 62.003 1.00 27.50 156 ASP A CA 1
ATOM 1248 C C . ASP A 1 158 ? -2.250 62.439 62.625 1.00 27.42 156 ASP A C 1
ATOM 1249 O O . ASP A 1 158 ? -1.060 62.761 62.814 1.00 27.00 156 ASP A O 1
ATOM 1254 N N . GLY A 1 159 ? -2.764 61.243 62.910 1.00 27.42 157 GLY A N 1
ATOM 1255 C CA . GLY A 1 159 ? -2.073 60.215 63.655 1.00 27.17 157 GLY A CA 1
ATOM 1256 C C . GLY A 1 159 ? -1.548 59.064 62.818 1.00 27.71 157 GLY A C 1
ATOM 1257 O O . GLY A 1 159 ? -1.286 59.219 61.616 1.00 27.47 157 GLY A O 1
ATOM 1258 N N . ALA A 1 160 ? -1.409 57.897 63.448 1.00 27.71 158 ALA A N 1
ATOM 1259 C CA . ALA A 1 160 ? -0.556 56.840 62.902 1.00 27.74 158 ALA A CA 1
ATOM 1260 C C . ALA A 1 160 ? -1.233 55.595 62.338 1.00 27.90 158 ALA A C 1
ATOM 1261 O O . ALA A 1 160 ? -0.535 54.656 61.965 1.00 28.23 158 ALA A O 1
ATOM 1263 N N . PHE A 1 161 ? -2.569 55.571 62.261 1.00 28.01 159 PHE A N 1
ATOM 1264 C CA . PHE A 1 161 ? -3.273 54.524 61.491 1.00 28.01 159 PHE A CA 1
ATOM 1265 C C . PHE A 1 161 ? -3.153 54.894 60.011 1.00 28.30 159 PHE A C 1
ATOM 1266 O O . PHE A 1 161 ? -4.122 55.299 59.360 1.00 28.83 159 PHE A O 1
ATOM 1274 N N . ALA A 1 162 ? -1.938 54.771 59.498 1.00 27.96 160 ALA A N 1
ATOM 1275 C CA . ALA A 1 162 ? -1.578 55.363 58.235 1.00 28.52 160 ALA A CA 1
ATOM 1276 C C . ALA A 1 162 ? -0.343 54.642 57.783 1.00 29.07 160 ALA A C 1
ATOM 1277 O O . ALA A 1 162 ? 0.237 53.854 58.548 1.00 28.40 160 ALA A O 1
ATOM 1279 N N . GLU A 1 163 ? 0.062 54.906 56.545 1.00 29.43 161 GLU A N 1
ATOM 1280 C CA . GLU A 1 163 ? 1.308 54.358 56.029 1.00 30.50 161 GLU A CA 1
ATOM 1281 C C . GLU A 1 163 ? 2.483 55.235 56.472 1.00 30.16 161 GLU A C 1
ATOM 1282 O O . GLU A 1 163 ? 3.576 54.729 56.709 1.00 30.16 161 GLU A O 1
ATOM 1288 N N . TYR A 1 164 ? 2.237 56.543 56.582 1.00 29.67 162 TYR A N 1
ATOM 1289 C CA . TYR A 1 164 ? 3.240 57.510 57.039 1.00 29.80 162 TYR A CA 1
ATOM 1290 C C . TYR A 1 164 ? 2.610 58.496 58.034 1.00 29.19 162 TYR A C 1
ATOM 1291 O O . TYR A 1 164 ? 1.413 58.792 57.953 1.00 29.23 162 TYR A O 1
ATOM 1300 N N . VAL A 1 165 ? 3.415 58.984 58.974 1.00 28.86 163 VAL A N 1
ATOM 1301 C CA . VAL A 1 165 ? 2.990 60.033 59.903 1.00 28.47 163 VAL A CA 1
ATOM 1302 C C . VAL A 1 165 ? 4.091 61.070 60.066 1.00 28.88 163 VAL A C 1
ATOM 1303 O O . VAL A 1 165 ? 5.275 60.750 60.120 1.00 29.15 163 VAL A O 1
ATOM 1307 N N . LYS A 1 166 ? 3.699 62.329 60.130 1.00 29.02 164 LYS A N 1
ATOM 1308 C CA . LYS A 1 166 ? 4.661 63.373 60.339 1.00 28.69 164 LYS A CA 1
ATOM 1309 C C . LYS A 1 166 ? 4.562 63.847 61.799 1.00 28.42 164 LYS A C 1
ATOM 1310 O O . LYS A 1 166 ? 3.474 64.090 62.293 1.00 28.05 164 LYS A O 1
ATOM 1316 N N . VAL A 1 167 ? 5.702 63.946 62.487 1.00 28.05 165 VAL A N 1
ATOM 1317 C CA . VAL A 1 167 ? 5.757 64.520 63.836 1.00 28.15 165 VAL A CA 1
ATOM 1318 C C . VAL A 1 167 ? 7.024 65.356 64.000 1.00 28.48 165 VAL A C 1
ATOM 1319 O O . VAL A 1 167 ? 8.023 65.129 63.307 1.00 28.34 165 VAL A O 1
ATOM 1323 N N . ASP A 1 168 ? 7.006 66.284 64.953 1.00 28.55 166 ASP A N 1
ATOM 1324 C CA . ASP A 1 168 ? 8.239 66.951 65.358 1.00 28.48 166 ASP A CA 1
ATOM 1325 C C . ASP A 1 168 ? 9.226 65.985 66.009 1.00 27.78 166 ASP A C 1
ATOM 1326 O O . ASP A 1 168 ? 8.834 65.113 66.778 1.00 27.15 166 ASP A O 1
ATOM 1331 N N . ALA A 1 169 ? 10.510 66.171 65.705 1.00 26.90 167 ALA A N 1
ATOM 1332 C CA . ALA A 1 169 ? 11.569 65.308 66.217 1.00 26.76 167 ALA A CA 1
ATOM 1333 C C . ALA A 1 169 ? 11.567 65.233 67.732 1.00 26.16 167 ALA A C 1
ATOM 1334 O O . ALA A 1 169 ? 11.919 64.203 68.306 1.00 26.00 167 ALA A O 1
ATOM 1336 N N . LYS A 1 170 ? 11.153 66.325 68.366 1.00 25.97 168 LYS A N 1
ATOM 1337 C CA . LYS A 1 170 ? 11.179 66.430 69.812 1.00 26.13 168 LYS A CA 1
ATOM 1338 C C . LYS A 1 170 ? 10.167 65.504 70.503 1.00 26.12 168 LYS A C 1
ATOM 1339 O O . LYS A 1 170 ? 10.252 65.312 71.719 1.00 26.03 168 LYS A O 1
ATOM 1345 N N . TYR A 1 171 ? 9.238 64.913 69.741 1.00 25.64 169 TYR A N 1
ATOM 1346 C CA . TYR A 1 171 ? 8.347 63.870 70.305 1.00 25.23 169 TYR A CA 1
ATOM 1347 C C . TYR A 1 171 ? 8.813 62.438 70.082 1.00 25.22 169 TYR A C 1
ATOM 1348 O O . TYR A 1 171 ? 8.265 61.516 70.686 1.00 24.54 169 TYR A O 1
ATOM 1357 N N . ALA A 1 172 ? 9.800 62.240 69.209 1.00 25.21 170 ALA A N 1
ATOM 1358 C CA . ALA A 1 172 ? 10.239 60.878 68.861 1.00 25.42 170 ALA A CA 1
ATOM 1359 C C . ALA A 1 172 ? 11.374 60.368 69.768 1.00 25.24 170 ALA A C 1
ATOM 1360 O O . ALA A 1 172 ? 12.213 61.152 70.193 1.00 25.31 170 ALA A O 1
ATOM 1362 N N . TRP A 1 173 ? 11.361 59.064 70.054 1.00 25.04 171 TRP A N 1
ATOM 1363 C CA . TRP A 1 173 ? 12.352 58.398 70.899 1.00 25.81 171 TRP A CA 1
ATOM 1364 C C . TRP A 1 173 ? 12.881 57.150 70.196 1.00 26.05 171 TRP A C 1
ATOM 1365 O O . TRP A 1 173 ? 12.120 56.366 69.629 1.00 25.91 171 TRP A O 1
ATOM 1376 N N . SER A 1 174 ? 14.186 56.950 70.252 1.00 26.75 172 SER A N 1
ATOM 1377 C CA . SER A 1 174 ? 14.798 55.843 69.523 1.00 27.39 172 SER A CA 1
ATOM 1378 C C . SER A 1 174 ? 14.428 54.490 70.111 1.00 27.39 172 SER A C 1
ATOM 1379 O O . SER A 1 174 ? 14.412 54.335 71.326 1.00 28.18 172 SER A O 1
ATOM 1382 N N . LEU A 1 175 ? 14.169 53.504 69.251 1.00 27.90 173 LEU A N 1
ATOM 1383 C CA . LEU A 1 175 ? 14.028 52.124 69.705 1.00 28.33 173 LEU A CA 1
ATOM 1384 C C . LEU A 1 175 ? 15.273 51.246 69.454 1.00 29.19 173 LEU A C 1
ATOM 1385 O O . LEU A 1 175 ? 15.159 50.009 69.450 1.00 29.06 173 LEU A O 1
ATOM 1390 N N . ARG A 1 176 ? 16.445 51.852 69.236 1.00 30.23 174 ARG A N 1
ATOM 1391 C CA A ARG A 1 176 ? 17.709 51.113 68.968 0.50 30.78 174 ARG A CA 1
ATOM 1392 C CA B ARG A 1 176 ? 17.617 51.026 68.905 0.50 30.83 174 ARG A CA 1
ATOM 1393 C C . ARG A 1 176 ? 18.002 50.027 70.002 1.00 30.81 174 ARG A C 1
ATOM 1394 O O . ARG A 1 176 ? 18.427 48.916 69.680 1.00 29.96 174 ARG A O 1
ATOM 1409 N N . GLU A 1 177 ? 17.800 50.378 71.268 1.00 31.08 175 GLU A N 1
ATOM 1410 C CA . GLU A 1 177 ? 18.044 49.430 72.367 1.00 32.52 175 GLU A CA 1
ATOM 1411 C C . GLU A 1 177 ? 17.278 48.099 72.242 1.00 32.77 175 GLU A C 1
ATOM 1412 O O . GLU A 1 177 ? 17.641 47.113 72.881 1.00 32.64 175 GLU A O 1
ATOM 1418 N N . LEU A 1 178 ? 16.199 48.078 71.467 1.00 33.16 176 LEU A N 1
ATOM 1419 C CA . LEU A 1 178 ? 15.412 46.845 71.326 1.00 34.39 176 LEU A CA 1
ATOM 1420 C C . LEU A 1 178 ? 15.982 45.915 70.251 1.00 35.23 176 LEU A C 1
ATOM 1421 O O . LEU A 1 178 ? 15.562 44.769 70.132 1.00 35.30 176 LEU A O 1
ATOM 1426 N N . GLU A 1 179 ? 16.915 46.414 69.452 1.00 36.44 177 GLU A N 1
ATOM 1427 C CA . GLU A 1 179 ? 17.477 45.596 68.380 1.00 38.11 177 GLU A CA 1
ATOM 1428 C C . GLU A 1 179 ? 18.234 44.397 68.948 1.00 38.64 177 GLU A C 1
ATOM 1429 O O . GLU A 1 179 ? 19.088 44.549 69.807 1.00 38.49 177 GLU A O 1
ATOM 1435 N N . GLY A 1 180 ? 17.884 43.202 68.491 1.00 39.47 178 GLY A N 1
ATOM 1436 C CA . GLY A 1 180 ? 18.575 41.998 68.940 1.00 40.60 178 GLY A CA 1
ATOM 1437 C C . GLY A 1 180 ? 17.983 41.440 70.216 1.00 40.99 178 GLY A C 1
ATOM 1438 O O . GLY A 1 180 ? 18.366 40.351 70.662 1.00 42.07 178 GLY A O 1
ATOM 1439 N N . VAL A 1 181 ? 17.064 42.194 70.817 1.00 40.56 179 VAL A N 1
ATOM 1440 C CA . VAL A 1 181 ? 16.254 41.702 71.917 1.00 39.87 179 VAL A CA 1
ATOM 1441 C C . VAL A 1 181 ? 14.899 41.276 71.338 1.00 39.69 179 VAL A C 1
ATOM 1442 O O . VAL A 1 181 ? 14.372 40.226 71.661 1.00 38.94 179 VAL A O 1
ATOM 1446 N N . TYR A 1 182 ? 14.348 42.132 70.483 1.00 39.66 180 TYR A N 1
ATOM 1447 C CA . TYR A 1 182 ? 13.078 41.904 69.828 1.00 40.32 180 TYR A CA 1
ATOM 1448 C C . TYR A 1 182 ? 13.369 41.797 68.341 1.00 40.93 180 TYR A C 1
ATOM 1449 O O . TYR A 1 182 ? 13.894 42.729 67.738 1.00 41.40 180 TYR A O 1
ATOM 1458 N N . GLU A 1 183 ? 13.029 40.650 67.764 1.00 41.64 181 GLU A N 1
ATOM 1459 C CA . GLU A 1 183 ? 13.355 40.331 66.368 1.00 42.35 181 GLU A CA 1
ATOM 1460 C C . GLU A 1 183 ? 12.292 40.807 65.402 1.00 41.49 181 GLU A C 1
ATOM 1461 O O . GLU A 1 183 ? 11.097 40.605 65.646 1.00 41.32 181 GLU A O 1
ATOM 1467 N N . GLY A 1 184 ? 12.731 41.415 64.301 1.00 40.59 182 GLY A N 1
ATOM 1468 C CA . GLY A 1 184 ? 11.829 41.804 63.215 1.00 39.62 182 GLY A CA 1
ATOM 1469 C C . GLY A 1 184 ? 10.658 42.669 63.663 1.00 39.10 182 GLY A C 1
ATOM 1470 O O . GLY A 1 184 ? 10.854 43.728 64.276 1.00 38.94 182 GLY A O 1
ATOM 1471 N N . ASP A 1 185 ? 9.444 42.202 63.371 1.00 37.63 183 ASP A N 1
ATOM 1472 C CA . ASP A 1 185 ? 8.209 42.956 63.647 1.00 36.59 183 ASP A CA 1
ATOM 1473 C C . ASP A 1 185 ? 7.915 43.131 65.130 1.00 35.19 183 ASP A C 1
ATOM 1474 O O . ASP A 1 185 ? 7.262 44.102 65.518 1.00 34.65 183 ASP A O 1
ATOM 1479 N N . ARG A 1 186 ? 8.362 42.175 65.945 1.00 34.03 184 ARG A N 1
ATOM 1480 C CA . ARG A 1 186 ? 8.172 42.241 67.401 1.00 32.97 184 ARG A CA 1
ATOM 1481 C C . ARG A 1 186 ? 8.800 43.513 67.999 1.00 31.92 184 ARG A C 1
ATOM 1482 O O . ARG A 1 186 ? 8.316 44.040 68.993 1.00 31.81 184 ARG A O 1
ATOM 1490 N N . LEU A 1 187 ? 9.880 43.997 67.391 1.00 30.53 185 LEU A N 1
ATOM 1491 C CA . LEU A 1 187 ? 10.484 45.252 67.811 1.00 29.51 185 LEU A CA 1
ATOM 1492 C C . LEU A 1 187 ? 9.464 46.392 67.719 1.00 28.97 185 LEU A C 1
ATOM 1493 O O . LEU A 1 187 ? 9.374 47.234 68.613 1.00 28.23 185 LEU A O 1
ATOM 1498 N N . PHE A 1 188 ? 8.713 46.419 66.620 1.00 28.49 186 PHE A N 1
ATOM 1499 C CA . PHE A 1 188 ? 7.757 47.487 66.386 1.00 27.81 186 PHE A CA 1
ATOM 1500 C C . PHE A 1 188 ? 6.493 47.283 67.219 1.00 27.34 186 PHE A C 1
ATOM 1501 O O . PHE A 1 188 ? 5.922 48.231 67.749 1.00 26.31 186 PHE A O 1
ATOM 1509 N N . LEU A 1 189 ? 6.076 46.030 67.351 1.00 27.06 187 LEU A N 1
ATOM 1510 C CA . LEU A 1 189 ? 5.052 45.695 68.315 1.00 27.09 187 LEU A CA 1
ATOM 1511 C C . LEU A 1 189 ? 5.391 46.239 69.715 1.00 26.88 187 LEU A C 1
ATOM 1512 O O . LEU A 1 189 ? 4.536 46.846 70.355 1.00 26.75 187 LEU A O 1
ATOM 1517 N N . ALA A 1 190 ? 6.622 46.024 70.187 1.00 26.32 188 ALA A N 1
ATOM 1518 C CA . ALA A 1 190 ? 7.017 46.494 71.525 1.00 26.34 188 ALA A CA 1
ATOM 1519 C C . ALA A 1 190 ? 6.987 48.022 71.577 1.00 26.08 188 ALA A C 1
ATOM 1520 O O . ALA A 1 190 ? 6.486 48.621 72.542 1.00 26.18 188 ALA A O 1
ATOM 1522 N N . GLY A 1 191 ? 7.512 48.633 70.519 1.00 26.26 189 GLY A N 1
ATOM 1523 C CA . GLY A 1 191 ? 7.478 50.099 70.329 1.00 25.86 189 GLY A CA 1
ATOM 1524 C C . GLY A 1 191 ? 6.090 50.705 70.367 1.00 25.72 189 GLY A C 1
ATOM 1525 O O . GLY A 1 191 ? 5.905 51.789 70.926 1.00 25.75 189 GLY A O 1
ATOM 1526 N N . SER A 1 192 ? 5.106 50.004 69.782 1.00 25.96 190 SER A N 1
ATOM 1527 C CA . SER A 1 192 ? 3.719 50.485 69.742 1.00 25.71 190 SER A CA 1
ATOM 1528 C C . SER A 1 192 ? 3.086 50.519 71.145 1.00 25.77 190 SER A C 1
ATOM 1529 O O . SER A 1 192 ? 2.070 51.200 71.377 1.00 26.56 190 SER A O 1
ATOM 1532 N N . LEU A 1 193 ? 3.708 49.810 72.083 1.00 25.40 191 LEU A N 1
ATOM 1533 C CA . LEU A 1 193 ? 3.222 49.727 73.445 1.00 25.35 191 LEU A CA 1
ATOM 1534 C C . LEU A 1 193 ? 3.920 50.694 74.418 1.00 25.54 191 LEU A C 1
ATOM 1535 O O . LEU A 1 193 ? 3.652 50.649 75.615 1.00 25.82 191 LEU A O 1
ATOM 1540 N N . VAL A 1 194 ? 4.823 51.546 73.924 1.00 25.26 192 VAL A N 1
ATOM 1541 C CA . VAL A 1 194 ? 5.568 52.439 74.832 1.00 24.95 192 VAL A CA 1
ATOM 1542 C C . VAL A 1 194 ? 4.647 53.519 75.415 1.00 24.94 192 VAL A C 1
ATOM 1543 O O . VAL A 1 194 ? 4.705 53.835 76.613 1.00 24.82 192 VAL A O 1
ATOM 1547 N N . GLU A 1 195 ? 3.789 54.070 74.568 1.00 24.16 193 GLU A N 1
ATOM 1548 C CA . GLU A 1 195 ? 2.862 55.107 75.005 1.00 24.53 193 GLU A CA 1
ATOM 1549 C C . GLU A 1 195 ? 1.929 54.648 76.146 1.00 23.97 193 GLU A C 1
ATOM 1550 O O . GLU A 1 195 ? 1.929 55.263 77.214 1.00 24.71 193 GLU A O 1
ATOM 1556 N N . PRO A 1 196 ? 1.136 53.577 75.943 1.00 23.60 194 PRO A N 1
ATOM 1557 C CA . PRO A 1 196 ? 0.298 53.171 77.095 1.00 23.31 194 PRO A CA 1
ATOM 1558 C C . PRO A 1 196 ? 1.124 52.707 78.313 1.00 23.61 194 PRO A C 1
ATOM 1559 O O . PRO A 1 196 ? 0.674 52.849 79.460 1.00 24.19 194 PRO A O 1
ATOM 1563 N N . THR A 1 197 ? 2.310 52.150 78.080 1.00 23.44 195 THR A N 1
ATOM 1564 C CA . THR A 1 197 ? 3.138 51.683 79.194 1.00 23.60 195 THR A CA 1
ATOM 1565 C C . THR A 1 197 ? 3.640 52.898 79.979 1.00 23.19 195 THR A C 1
ATOM 1566 O O . THR A 1 197 ? 3.747 52.850 81.215 1.00 23.04 195 THR A O 1
ATOM 1570 N N . SER A 1 198 ? 3.893 53.993 79.249 1.00 22.15 196 SER A N 1
ATOM 1571 C CA . SER A 1 198 ? 4.372 55.251 79.837 1.00 21.34 196 SER A CA 1
ATOM 1572 C C . SER A 1 198 ? 3.289 55.991 80.595 1.00 21.42 196 SER A C 1
ATOM 1573 O O . SER A 1 198 ? 3.589 56.726 81.538 1.00 21.41 196 SER A O 1
ATOM 1576 N N . VAL A 1 199 ? 2.034 55.822 80.177 1.00 21.18 197 VAL A N 1
ATOM 1577 C CA . VAL A 1 199 ? 0.905 56.326 80.956 1.00 20.93 197 VAL A CA 1
ATOM 1578 C C . VAL A 1 199 ? 0.914 55.678 82.354 1.00 21.63 197 VAL A C 1
ATOM 1579 O O . VAL A 1 199 ? 0.820 56.382 83.363 1.00 21.88 197 VAL A O 1
ATOM 1583 N N . ALA A 1 200 ? 1.001 54.348 82.399 1.00 21.18 198 ALA A N 1
ATOM 1584 C CA . ALA A 1 200 ? 1.109 53.597 83.648 1.00 22.26 198 ALA A CA 1
ATOM 1585 C C . ALA A 1 200 ? 2.354 54.023 84.429 1.00 22.12 198 ALA A C 1
ATOM 1586 O O . ALA A 1 200 ? 2.302 54.249 85.639 1.00 22.46 198 ALA A O 1
ATOM 1588 N N . TYR A 1 201 ? 3.470 54.139 83.722 1.00 21.80 199 TYR A N 1
ATOM 1589 C CA . TYR A 1 201 ? 4.729 54.509 84.366 1.00 21.99 199 TYR A CA 1
ATOM 1590 C C . TYR A 1 201 ? 4.622 55.881 85.031 1.00 21.87 199 TYR A C 1
ATOM 1591 O O . TYR A 1 201 ? 5.005 56.027 86.180 1.00 21.25 199 TYR A O 1
ATOM 1600 N N . ASN A 1 202 ? 4.098 56.865 84.3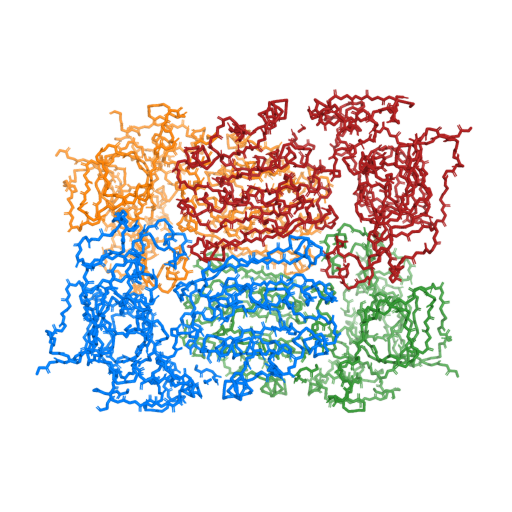01 1.00 22.21 200 ASN A N 1
ATOM 1601 C CA . ASN A 1 202 ? 3.885 58.213 84.840 1.00 23.45 200 ASN A CA 1
ATOM 1602 C C . ASN A 1 202 ? 2.975 58.158 86.071 1.00 23.76 200 ASN A C 1
ATOM 1603 O O . ASN A 1 202 ? 3.202 58.842 87.066 1.00 23.86 200 ASN A O 1
ATOM 1608 N N . ALA A 1 203 ? 1.957 57.311 86.005 1.00 23.48 201 ALA A N 1
ATOM 1609 C CA . ALA A 1 203 ? 1.008 57.208 87.081 1.00 23.56 201 ALA A CA 1
ATOM 1610 C C . ALA A 1 203 ? 1.618 56.607 88.339 1.00 23.39 201 ALA A C 1
ATOM 1611 O O . ALA A 1 203 ? 1.390 57.125 89.420 1.00 23.49 201 ALA A O 1
ATOM 1613 N N . VAL A 1 204 ? 2.408 55.543 88.212 1.00 23.00 202 VAL A N 1
ATOM 1614 C CA . VAL A 1 204 ? 2.910 54.856 89.418 1.00 23.82 202 VAL A CA 1
ATOM 1615 C C . VAL A 1 204 ? 4.301 55.274 89.945 1.00 23.91 202 VAL A C 1
ATOM 1616 O O . VAL A 1 204 ? 4.554 55.188 91.163 1.00 24.20 202 VAL A O 1
ATOM 1620 N N . ILE A 1 205 ? 5.178 55.707 89.036 1.00 23.21 203 ILE A N 1
ATOM 1621 C CA . ILE A 1 205 ? 6.557 56.067 89.384 1.00 22.62 203 ILE A CA 1
ATOM 1622 C C . ILE A 1 205 ? 6.656 57.572 89.600 1.00 22.99 203 ILE A C 1
ATOM 1623 O O . ILE A 1 205 ? 7.102 58.014 90.663 1.00 22.96 203 ILE A O 1
ATOM 1628 N N . VAL A 1 206 ? 6.228 58.348 88.599 1.00 22.40 204 VAL A N 1
ATOM 1629 C CA . VAL A 1 206 ? 6.338 59.804 88.646 1.00 22.96 204 VAL A CA 1
ATOM 1630 C C . VAL A 1 206 ? 5.311 60.481 89.572 1.00 23.59 204 VAL A C 1
ATOM 1631 O O . VAL A 1 206 ? 5.695 61.207 90.481 1.00 23.42 204 VAL A O 1
ATOM 1635 N N . ARG A 1 207 ? 4.015 60.289 89.308 1.00 23.52 205 ARG A N 1
ATOM 1636 C CA . ARG A 1 207 ? 2.958 60.862 90.142 1.00 24.31 205 ARG A CA 1
ATOM 1637 C C . ARG A 1 207 ? 2.773 60.122 91.463 1.00 25.17 205 ARG A C 1
ATOM 1638 O O . ARG A 1 207 ? 2.665 60.741 92.512 1.00 25.50 205 ARG A O 1
ATOM 1646 N N . GLY A 1 208 ? 2.703 58.793 91.395 1.00 25.77 206 GLY A N 1
ATOM 1647 C CA . GLY A 1 208 ? 2.507 57.957 92.567 1.00 26.49 206 GLY A CA 1
ATOM 1648 C C . GLY A 1 208 ? 3.673 57.979 93.522 1.00 27.04 206 GLY A C 1
ATOM 1649 O O . GLY A 1 208 ? 3.516 57.651 94.701 1.00 27.69 206 GLY A O 1
ATOM 1650 N N . GLY A 1 209 ? 4.844 58.363 93.016 1.00 27.24 207 GLY A N 1
ATOM 1651 C CA . GLY A 1 209 ? 6.053 58.430 93.831 1.00 26.62 207 GLY A CA 1
ATOM 1652 C C . GLY A 1 209 ? 6.860 57.142 93.811 1.00 27.29 207 GLY A C 1
ATOM 1653 O O . GLY A 1 209 ? 7.924 57.067 94.438 1.00 27.18 207 GLY A O 1
ATOM 1654 N N . GLY A 1 210 ? 6.365 56.123 93.110 1.00 25.74 208 GLY A N 1
ATOM 1655 C CA . GLY A 1 210 ? 7.030 54.831 93.091 1.00 26.44 208 GLY A CA 1
ATOM 1656 C C . GLY A 1 210 ? 6.954 54.105 94.429 1.00 26.60 208 GLY A C 1
ATOM 1657 O O . GLY A 1 210 ? 6.176 54.471 95.316 1.00 27.00 208 GLY A O 1
ATOM 1658 N N . ILE A 1 211 ? 7.749 53.054 94.570 1.00 26.49 209 ILE A N 1
ATOM 1659 C CA . ILE A 1 211 ? 7.800 52.304 95.828 1.00 26.74 209 ILE A CA 1
ATOM 1660 C C . ILE A 1 211 ? 9.264 52.108 96.237 1.00 27.13 209 ILE A C 1
ATOM 1661 O O . ILE A 1 211 ? 10.189 52.377 95.461 1.00 27.52 209 ILE A O 1
ATOM 1666 N N . ARG A 1 212 ? 9.468 51.661 97.467 1.00 26.55 210 ARG A N 1
ATOM 1667 C CA . ARG A 1 212 ? 10.731 51.057 97.839 1.00 26.01 210 ARG A CA 1
ATOM 1668 C C . ARG A 1 212 ? 10.624 49.538 97.633 1.00 25.49 210 ARG A C 1
ATOM 1669 O O . ARG A 1 212 ? 9.561 48.959 97.860 1.00 25.58 210 ARG A O 1
ATOM 1677 N N . PRO A 1 213 ? 11.720 48.888 97.199 1.00 25.08 211 PRO A N 1
ATOM 1678 C CA . PRO A 1 213 ? 11.707 47.424 97.036 1.00 24.89 211 PRO A CA 1
ATOM 1679 C C . PRO A 1 213 ? 11.297 46.730 98.329 1.00 24.72 211 PRO A C 1
ATOM 1680 O O . PRO A 1 213 ? 11.800 47.080 99.392 1.00 24.01 211 PRO A O 1
ATOM 1684 N N . GLY A 1 214 ? 10.383 45.767 98.218 1.00 25.47 212 GLY A N 1
ATOM 1685 C CA . GLY A 1 214 ? 9.745 45.122 99.364 1.00 25.97 212 GLY A CA 1
ATOM 1686 C C . GLY A 1 214 ? 8.305 45.580 99.623 1.00 26.32 212 GLY A C 1
ATOM 1687 O O . GLY A 1 214 ? 7.565 44.909 100.335 1.00 26.77 212 GLY A O 1
ATOM 1688 N N . ASP A 1 215 ? 7.909 46.726 99.070 1.00 26.41 213 ASP A N 1
ATOM 1689 C CA . ASP A 1 215 ? 6.545 47.252 99.248 1.00 26.21 213 ASP A CA 1
ATOM 1690 C C . ASP A 1 215 ? 5.518 46.418 98.517 1.00 25.61 213 ASP A C 1
ATOM 1691 O O . ASP A 1 215 ? 5.853 45.745 97.558 1.00 26.51 213 ASP A O 1
ATOM 1696 N N . ASN A 1 216 ? 4.272 46.470 98.981 1.00 25.57 214 ASN A N 1
ATOM 1697 C CA . ASN A 1 216 ? 3.147 45.809 98.315 1.00 25.59 214 ASN A CA 1
ATOM 1698 C C . ASN A 1 216 ? 2.385 46.831 97.486 1.00 25.49 214 ASN A C 1
ATOM 1699 O O . ASN A 1 216 ? 2.297 48.018 97.869 1.00 24.82 214 ASN A O 1
ATOM 1704 N N . VAL A 1 217 ? 1.838 46.375 96.365 1.00 24.83 215 VAL A N 1
ATOM 1705 C CA . VAL A 1 217 ? 1.025 47.246 95.530 1.00 25.78 215 VAL A CA 1
ATOM 1706 C C . VAL A 1 217 ? -0.280 46.548 95.150 1.00 25.74 215 VAL A C 1
ATOM 1707 O O . VAL A 1 217 ? -0.310 45.334 95.017 1.00 25.82 215 VAL A O 1
ATOM 1711 N N . VAL A 1 218 ? -1.340 47.341 94.970 1.00 26.12 216 VAL A N 1
ATOM 1712 C CA . VAL A 1 218 ? -2.651 46.853 94.549 1.00 25.96 216 VAL A CA 1
ATOM 1713 C C . VAL A 1 218 ? -3.106 47.630 93.316 1.00 26.57 216 VAL A C 1
ATOM 1714 O O . VAL A 1 218 ? -3.192 48.859 93.332 1.00 27.34 216 VAL A O 1
ATOM 1718 N N . ILE A 1 219 ? -3.406 46.908 92.247 1.00 26.95 217 ILE A N 1
ATOM 1719 C CA . ILE A 1 219 ? -3.896 47.525 91.006 1.00 27.12 217 ILE A CA 1
ATOM 1720 C C . ILE A 1 219 ? -5.350 47.117 90.746 1.00 27.60 217 ILE A C 1
ATOM 1721 O O . ILE A 1 219 ? -5.674 45.928 90.662 1.00 28.05 217 ILE A O 1
ATOM 1726 N N . LEU A 1 220 ? -6.209 48.114 90.610 1.00 28.02 218 LEU A N 1
ATOM 1727 C CA . LEU A 1 220 ? -7.615 47.890 90.325 1.00 29.26 218 LEU A CA 1
ATOM 1728 C C . LEU A 1 220 ? -7.849 48.168 88.845 1.00 29.92 218 LEU A C 1
ATOM 1729 O O . LEU A 1 220 ? -7.754 49.316 88.402 1.00 29.96 218 LEU A O 1
ATOM 1734 N N . GLY A 1 221 ? -8.143 47.113 88.084 1.00 30.46 219 GLY A N 1
ATOM 1735 C CA . GLY A 1 221 ? -8.421 47.240 86.650 1.00 29.79 219 GLY A CA 1
ATOM 1736 C C . GLY A 1 221 ? -7.287 46.657 85.846 1.00 30.45 219 GLY A C 1
ATOM 1737 O O . GLY A 1 221 ? -6.134 47.088 86.004 1.00 30.26 219 GLY A O 1
ATOM 1738 N N . GLY A 1 222 ? -7.606 45.676 84.995 1.00 29.98 220 GLY A N 1
ATOM 1739 C CA . GLY A 1 222 ? -6.612 44.972 84.176 1.00 29.72 220 GLY A CA 1
ATOM 1740 C C . GLY A 1 222 ? -6.652 45.241 82.668 1.00 29.76 220 GLY A C 1
ATOM 1741 O O . GLY A 1 222 ? -6.335 44.354 81.860 1.00 29.39 220 GLY A O 1
ATOM 1742 N N . GLY A 1 223 ? -7.041 46.454 82.280 1.00 28.85 221 GLY A N 1
ATOM 1743 C CA . GLY A 1 223 ? -6.830 46.914 80.908 1.00 29.05 221 GLY A CA 1
ATOM 1744 C C . GLY A 1 223 ? -5.338 47.156 80.680 1.00 29.06 221 GLY A C 1
ATOM 1745 O O . GLY A 1 223 ? -4.528 46.949 81.591 1.00 29.17 221 GLY A O 1
ATOM 1746 N N . PRO A 1 224 ? -4.950 47.593 79.473 1.00 28.77 222 PRO A N 1
ATOM 1747 C CA . PRO A 1 224 ? -3.515 47.745 79.207 1.00 28.35 222 PRO A CA 1
ATOM 1748 C C . PRO A 1 224 ? -2.770 48.645 80.214 1.00 28.08 222 PRO A C 1
ATOM 1749 O O . PRO A 1 224 ? -1.623 48.333 80.586 1.00 27.39 222 PRO A O 1
ATOM 1753 N N . ILE A 1 225 ? -3.409 49.711 80.687 1.00 27.69 223 ILE A N 1
ATOM 1754 C CA . ILE A 1 225 ? -2.748 50.534 81.704 1.00 28.38 223 ILE A CA 1
ATOM 1755 C C . ILE A 1 225 ? -2.488 49.786 83.012 1.00 27.56 223 ILE A C 1
ATOM 1756 O O . ILE A 1 225 ? -1.354 49.768 83.507 1.00 26.91 223 ILE A O 1
ATOM 1761 N N . GLY A 1 226 ? -3.520 49.145 83.552 1.00 27.60 224 GLY A N 1
ATOM 1762 C CA . GLY A 1 226 ? -3.347 48.285 84.743 1.00 26.89 224 GLY A CA 1
ATOM 1763 C C . GLY A 1 226 ? -2.330 47.165 84.521 1.00 26.66 224 GLY A C 1
ATOM 1764 O O . GLY A 1 226 ? -1.537 46.857 85.399 1.00 26.70 224 GLY A O 1
ATOM 1765 N N . LEU A 1 227 ? -2.335 46.570 83.332 1.00 26.11 225 LEU A N 1
ATOM 1766 C CA . LEU A 1 227 ? -1.380 45.517 83.004 1.00 25.74 225 LEU A CA 1
ATOM 1767 C C . LEU A 1 227 ? 0.082 46.003 82.934 1.00 25.33 225 LEU A C 1
ATOM 1768 O O . LEU A 1 227 ? 0.983 45.295 83.356 1.00 24.96 225 LEU A O 1
ATOM 1773 N N . ALA A 1 228 ? 0.304 47.199 82.390 1.00 24.62 226 ALA A N 1
ATOM 1774 C CA . ALA A 1 228 ? 1.630 47.808 82.367 1.00 24.57 226 ALA A CA 1
ATOM 1775 C C . ALA A 1 228 ? 2.089 48.085 83.783 1.00 24.96 226 ALA A C 1
ATOM 1776 O O . ALA A 1 228 ? 3.240 47.780 84.136 1.00 25.76 226 ALA A O 1
ATOM 1778 N N . ALA A 1 229 ? 1.184 48.611 84.614 1.00 24.61 227 ALA A N 1
ATOM 1779 C CA . ALA A 1 229 ? 1.519 48.861 86.016 1.00 24.68 227 ALA A CA 1
ATOM 1780 C C . ALA A 1 229 ? 1.966 47.588 86.755 1.00 25.28 227 ALA A C 1
ATOM 1781 O O . ALA A 1 229 ? 2.884 47.647 87.569 1.00 25.09 227 ALA A O 1
ATOM 1783 N N . VAL A 1 230 ? 1.346 46.442 86.457 1.00 25.27 228 VAL A N 1
ATOM 1784 C CA . VAL A 1 230 ? 1.745 45.173 87.082 1.00 25.19 228 VAL A CA 1
ATOM 1785 C C . VAL A 1 230 ? 3.194 44.889 86.773 1.00 25.35 228 VAL A C 1
ATOM 1786 O O . VAL A 1 230 ? 3.996 44.630 87.688 1.00 26.25 228 VAL A O 1
ATOM 1790 N N . ALA A 1 231 ? 3.511 44.942 85.483 1.00 24.87 229 ALA A N 1
ATOM 1791 C CA . ALA A 1 231 ? 4.862 44.732 84.981 1.00 25.31 229 ALA A CA 1
ATOM 1792 C C . ALA A 1 231 ? 5.848 45.723 85.595 1.00 25.33 229 ALA A C 1
ATOM 1793 O O . ALA A 1 231 ? 6.908 45.323 86.088 1.00 25.99 229 ALA A O 1
ATOM 1795 N N . ILE A 1 232 ? 5.503 47.011 85.561 1.00 25.12 230 ILE A N 1
ATOM 1796 C CA . ILE A 1 232 ? 6.423 48.049 86.029 1.00 24.99 230 ILE A CA 1
ATOM 1797 C C . ILE A 1 232 ? 6.743 47.880 87.513 1.00 25.45 230 ILE A C 1
ATOM 1798 O O . ILE A 1 232 ? 7.909 47.961 87.926 1.00 25.85 230 ILE A O 1
ATOM 1803 N N . LEU A 1 233 ? 5.697 47.649 88.299 1.00 25.64 231 LEU A N 1
ATOM 1804 C CA . LEU A 1 233 ? 5.814 47.590 89.743 1.00 26.03 231 LEU A CA 1
ATOM 1805 C C . LEU A 1 233 ? 6.462 46.298 90.230 1.00 26.33 231 LEU A C 1
ATOM 1806 O O . LEU A 1 233 ? 7.148 46.313 91.245 1.00 26.29 231 LEU A O 1
ATOM 1811 N N . LYS A 1 234 ? 6.275 45.191 89.497 1.00 26.20 232 LYS A N 1
ATOM 1812 C CA . LYS A 1 234 ? 7.072 44.000 89.767 1.00 26.53 232 LYS A CA 1
ATOM 1813 C C . LYS A 1 234 ? 8.552 44.263 89.472 1.00 26.95 232 LYS A C 1
ATOM 1814 O O . LYS A 1 234 ? 9.391 44.017 90.326 1.00 27.85 232 LYS A O 1
ATOM 1820 N N . HIS A 1 235 ? 8.861 44.799 88.291 1.00 27.39 233 HIS A N 1
ATOM 1821 C CA . HIS A 1 235 ? 10.233 45.193 87.964 1.00 27.78 233 HIS A CA 1
ATOM 1822 C C . HIS A 1 235 ? 10.812 46.199 88.964 1.00 27.59 233 HIS A C 1
ATOM 1823 O O . HIS A 1 235 ? 12.031 46.223 89.166 1.00 27.68 233 HIS A O 1
ATOM 1830 N N . ALA A 1 236 ? 9.938 46.978 89.609 1.00 26.60 234 ALA A N 1
ATOM 1831 C CA . ALA A 1 236 ? 10.346 47.975 90.603 1.00 26.45 234 ALA A CA 1
ATOM 1832 C C . ALA A 1 236 ? 10.618 47.383 91.985 1.00 26.22 234 ALA A C 1
ATOM 1833 O O . ALA A 1 236 ? 11.004 48.113 92.910 1.00 25.60 234 ALA A O 1
ATOM 1835 N N . GLY A 1 237 ? 10.370 46.084 92.139 1.00 26.23 235 GLY A N 1
ATOM 1836 C CA . GLY A 1 237 ? 10.714 45.379 93.378 1.00 26.06 235 GLY A CA 1
ATOM 1837 C C . GLY A 1 237 ? 9.576 45.184 94.364 1.00 26.65 235 GLY A C 1
ATOM 1838 O O . GLY A 1 237 ? 9.817 44.916 95.551 1.00 25.85 235 GLY A O 1
ATOM 1839 N N . ALA A 1 238 ? 8.341 45.337 93.889 1.00 26.92 236 ALA A N 1
ATOM 1840 C CA . ALA A 1 238 ? 7.161 45.073 94.727 1.00 28.46 236 ALA A CA 1
ATOM 1841 C C . ALA A 1 238 ? 7.185 43.637 95.200 1.00 29.26 236 ALA A C 1
ATOM 1842 O O . ALA A 1 238 ? 7.251 42.697 94.389 1.00 28.78 236 ALA A O 1
ATOM 1844 N N . SER A 1 239 ? 7.143 43.492 96.521 1.00 29.97 237 SER A N 1
ATOM 1845 C CA . SER A 1 239 ? 7.136 42.190 97.163 1.00 30.97 237 SER A CA 1
ATOM 1846 C C . SER A 1 239 ? 5.905 41.385 96.720 1.00 30.59 237 SER A C 1
ATOM 1847 O O . SER A 1 239 ? 6.028 40.238 96.269 1.00 30.71 237 SER A O 1
ATOM 1850 N N . LYS A 1 240 ? 4.735 42.019 96.800 1.00 29.79 238 LYS A N 1
ATOM 1851 C CA . LYS A 1 240 ? 3.489 41.451 96.290 1.00 29.45 238 LYS A CA 1
ATOM 1852 C C . LYS A 1 240 ? 2.745 42.426 95.368 1.00 28.53 238 LYS A C 1
ATOM 1853 O O . LYS A 1 240 ? 2.473 43.577 95.745 1.00 26.70 238 LYS A O 1
ATOM 1859 N N . VAL A 1 241 ? 2.434 41.947 94.163 1.00 27.95 239 VAL A N 1
ATOM 1860 C CA . VAL A 1 241 ? 1.614 42.684 93.205 1.00 28.00 239 VAL A CA 1
ATOM 1861 C C . VAL A 1 241 ? 0.264 41.964 93.096 1.00 28.58 239 VAL A C 1
ATOM 1862 O O . VAL A 1 241 ? 0.188 40.797 92.698 1.00 27.76 239 VAL A O 1
ATOM 1866 N N . ILE A 1 242 ? -0.785 42.688 93.478 1.00 29.08 240 ILE A N 1
ATOM 1867 C CA . ILE A 1 242 ? -2.155 42.192 93.489 1.00 29.79 240 ILE A CA 1
ATOM 1868 C C . ILE A 1 242 ? -3.005 43.004 92.519 1.00 30.38 240 ILE A C 1
ATOM 1869 O O . ILE A 1 242 ? -3.072 44.252 92.615 1.00 30.42 240 ILE A O 1
ATOM 1874 N N . LEU A 1 243 ? -3.620 42.298 91.569 1.00 30.74 241 LEU A N 1
ATOM 1875 C CA . LEU A 1 243 ? -4.508 42.920 90.589 1.00 31.35 241 LEU A CA 1
ATOM 1876 C C . LEU A 1 243 ? -5.962 42.452 90.738 1.00 32.09 241 LEU A C 1
ATOM 1877 O O . LEU A 1 243 ? -6.234 41.254 90.867 1.00 31.72 241 LEU A O 1
ATOM 1882 N N . SER A 1 244 ? -6.884 43.414 90.747 1.00 32.53 242 SER A N 1
ATOM 1883 C CA . SER A 1 244 ? -8.310 43.119 90.818 1.00 33.12 242 SER A CA 1
ATOM 1884 C C . SER A 1 244 ? -8.963 43.431 89.469 1.00 33.37 242 SER A C 1
ATOM 1885 O O . SER A 1 244 ? -8.905 44.573 89.001 1.00 33.05 242 SER A O 1
ATOM 1888 N N . GLU A 1 245 ? -9.551 42.406 88.846 1.00 33.55 243 GLU A N 1
ATOM 1889 C CA . GLU A 1 245 ? -10.134 42.500 87.496 1.00 34.25 243 GLU A CA 1
ATOM 1890 C C . GLU A 1 245 ? -11.131 41.352 87.266 1.00 34.38 243 GLU A C 1
ATOM 1891 O O . GLU A 1 245 ? -10.778 40.184 87.476 1.00 34.53 243 GLU A O 1
ATOM 1897 N N . PRO A 1 246 ? -12.381 41.682 86.859 1.00 34.46 244 PRO A N 1
ATOM 1898 C CA . PRO A 1 246 ? -13.413 40.654 86.609 1.00 34.04 244 PRO A CA 1
ATOM 1899 C C . PRO A 1 246 ? -13.169 39.806 85.365 1.00 33.97 244 PRO A C 1
ATOM 1900 O O . PRO A 1 246 ? -13.577 38.652 85.339 1.00 34.20 244 PRO A O 1
ATOM 1904 N N . SER A 1 247 ? -12.526 40.377 84.349 1.00 33.86 245 SER A N 1
ATOM 1905 C CA . SER A 1 247 ? -12.137 39.658 83.118 1.00 34.04 245 SER A CA 1
ATOM 1906 C C . SER A 1 247 ? -11.038 38.607 83.337 1.00 34.55 245 SER A C 1
ATOM 1907 O O . SER A 1 247 ? -9.905 38.942 83.719 1.00 34.00 245 SER A O 1
ATOM 1910 N N . GLU A 1 248 ? -11.371 37.344 83.060 1.00 35.03 246 GLU A N 1
ATOM 1911 C CA . GLU A 1 248 ? -10.444 36.231 83.270 1.00 35.30 246 GLU A CA 1
ATOM 1912 C C . GLU A 1 248 ? -9.200 36.347 82.396 1.00 34.92 246 GLU A C 1
ATOM 1913 O O . GLU A 1 248 ? -8.089 36.109 82.867 1.00 35.28 246 GLU A O 1
ATOM 1919 N N . VAL A 1 249 ? -9.388 36.720 81.132 1.00 33.70 247 VAL A N 1
ATOM 1920 C CA . VAL A 1 249 ? -8.265 36.820 80.215 1.00 32.97 247 VAL A CA 1
ATOM 1921 C C . VAL A 1 249 ? -7.250 37.874 80.683 1.00 32.37 247 VAL A C 1
ATOM 1922 O O . VAL A 1 249 ? -6.051 37.692 80.523 1.00 32.00 247 VAL A O 1
ATOM 1926 N N . ARG A 1 250 ? -7.752 38.976 81.238 1.00 31.65 248 ARG A N 1
ATOM 1927 C CA . ARG A 1 250 ? -6.898 40.009 81.812 1.00 31.76 248 ARG A CA 1
ATOM 1928 C C . ARG A 1 250 ? -6.182 39.554 83.102 1.00 32.11 248 ARG A C 1
ATOM 1929 O O . ARG A 1 250 ? -5.000 39.848 83.288 1.00 32.28 248 ARG A O 1
ATOM 1937 N N . ARG A 1 251 ? -6.870 38.795 83.955 1.00 32.67 249 ARG A N 1
ATOM 1938 C CA . ARG A 1 251 ? -6.230 38.215 85.138 1.00 33.21 249 ARG A CA 1
ATOM 1939 C C . ARG A 1 251 ? -5.091 37.244 84.797 1.00 33.91 249 ARG A C 1
ATOM 1940 O O . ARG A 1 251 ? -4.034 37.259 85.445 1.00 34.09 249 ARG A O 1
ATOM 1948 N N . ASN A 1 252 ? -5.299 36.406 83.783 1.00 33.96 250 ASN A N 1
ATOM 1949 C CA . ASN A 1 252 ? -4.234 35.518 83.303 1.00 34.43 250 ASN A CA 1
ATOM 1950 C C . ASN A 1 252 ? -3.046 36.282 82.700 1.00 33.70 250 ASN A C 1
ATOM 1951 O O . ASN A 1 252 ? -1.898 35.926 82.923 1.00 33.20 250 ASN A O 1
ATOM 1956 N N . LEU A 1 253 ? -3.340 37.339 81.945 1.00 32.97 251 LEU A N 1
ATOM 1957 C CA . LEU A 1 253 ? -2.292 38.245 81.472 1.00 32.20 251 LEU A CA 1
ATOM 1958 C C . LEU A 1 253 ? -1.507 38.883 82.615 1.00 31.28 251 LEU A C 1
ATOM 1959 O O . LEU A 1 253 ? -0.289 38.963 82.536 1.00 31.14 251 LEU A O 1
ATOM 1964 N N . ALA A 1 254 ? -2.204 39.348 83.654 1.00 30.64 252 ALA A N 1
ATOM 1965 C CA . ALA A 1 254 ? -1.549 39.911 84.832 1.00 30.17 252 ALA A CA 1
ATOM 1966 C C . ALA A 1 254 ? -0.586 38.893 85.486 1.00 30.59 252 ALA A C 1
ATOM 1967 O O . ALA A 1 254 ? 0.548 39.240 85.819 1.00 30.35 252 ALA A O 1
ATOM 1969 N N . LYS A 1 255 ? -1.024 37.642 85.646 1.00 30.69 253 LYS A N 1
ATOM 1970 C CA . LYS A 1 255 ? -0.130 36.594 86.153 1.00 32.12 253 LYS A CA 1
ATOM 1971 C C . LYS A 1 255 ? 1.106 36.422 85.274 1.00 32.04 253 LYS A C 1
ATOM 1972 O O . LYS A 1 255 ? 2.197 36.206 85.770 1.00 32.52 253 LYS A O 1
ATOM 1978 N N . GLU A 1 256 ? 0.928 36.555 83.971 1.00 31.64 254 GLU A N 1
ATOM 1979 C CA . GLU A 1 256 ? 2.007 36.401 83.040 1.00 32.33 254 GLU A CA 1
ATOM 1980 C C . GLU A 1 256 ? 2.989 37.555 83.134 1.00 31.98 254 GLU A C 1
ATOM 1981 O O . GLU A 1 256 ? 4.169 37.415 82.808 1.00 30.80 254 GLU A O 1
ATOM 1987 N N . LEU A 1 257 ? 2.480 38.714 83.534 1.00 31.77 255 LEU A N 1
ATOM 1988 C CA . LEU A 1 257 ? 3.310 39.908 83.628 1.00 31.47 255 LEU A CA 1
ATOM 1989 C C . LEU A 1 257 ? 3.996 40.022 85.001 1.00 31.41 255 LEU A C 1
ATOM 1990 O O . LEU A 1 257 ? 4.784 40.924 85.217 1.00 31.27 255 LEU A O 1
ATOM 1995 N N . GLY A 1 258 ? 3.677 39.112 85.929 1.00 31.31 256 GLY A N 1
ATOM 1996 C CA . GLY A 1 258 ? 4.368 39.074 87.211 1.00 30.40 256 GLY A CA 1
ATOM 1997 C C . GLY A 1 258 ? 3.528 39.336 88.447 1.00 30.35 256 GLY A C 1
ATOM 1998 O O . GLY A 1 258 ? 4.071 39.347 89.550 1.00 30.46 256 GLY A O 1
ATOM 1999 N N . ALA A 1 259 ? 2.219 39.530 88.289 1.00 29.59 257 ALA A N 1
ATOM 2000 C CA . ALA A 1 259 ? 1.329 39.633 89.456 1.00 29.78 257 ALA A CA 1
ATOM 2001 C C . ALA A 1 259 ? 1.423 38.380 90.322 1.00 30.09 257 ALA A C 1
ATOM 2002 O O . ALA A 1 259 ? 1.423 37.265 89.810 1.00 30.19 257 ALA A O 1
ATOM 2004 N N . ASP A 1 260 ? 1.491 38.575 91.628 1.00 29.73 258 ASP A N 1
ATOM 2005 C CA . ASP A 1 260 ? 1.582 37.465 92.553 1.00 30.55 258 ASP A CA 1
ATOM 2006 C C . ASP A 1 260 ? 0.206 36.922 92.890 1.00 31.12 258 ASP A C 1
ATOM 2007 O O . ASP A 1 260 ? 0.064 35.732 93.172 1.00 30.97 258 ASP A O 1
ATOM 2012 N N . HIS A 1 261 ? -0.787 37.809 92.902 1.00 31.25 259 HIS A N 1
ATOM 2013 C CA . HIS A 1 261 ? -2.158 37.427 93.191 1.00 32.16 259 HIS A CA 1
ATOM 2014 C C . HIS A 1 261 ? -3.112 38.187 92.293 1.00 32.45 259 HIS A C 1
ATOM 2015 O O . HIS A 1 261 ? -2.905 39.379 92.001 1.00 31.84 259 HIS A O 1
ATOM 2022 N N . VAL A 1 262 ? -4.152 37.487 91.851 1.00 32.78 260 VAL A N 1
ATOM 2023 C CA . VAL A 1 262 ? -5.225 38.126 91.110 1.00 33.41 260 VAL A CA 1
ATOM 2024 C C . VAL A 1 262 ? -6.561 37.894 91.813 1.00 33.88 260 VAL A C 1
ATOM 2025 O O . VAL A 1 262 ? -6.781 36.837 92.391 1.00 34.11 260 VAL A O 1
ATOM 2029 N N . ILE A 1 263 ? -7.420 38.908 91.774 1.00 34.02 261 ILE A N 1
ATOM 2030 C CA . ILE A 1 263 ? -8.715 38.900 92.419 1.00 34.45 261 ILE A CA 1
ATOM 2031 C C . ILE A 1 263 ? -9.815 39.171 91.378 1.00 35.05 261 ILE A C 1
ATOM 2032 O O . ILE A 1 263 ? -9.778 40.168 90.640 1.00 34.57 261 ILE A O 1
ATOM 2037 N N . ASP A 1 264 ? -10.795 38.279 91.323 1.00 35.72 262 ASP A N 1
ATOM 2038 C CA . ASP A 1 264 ? -12.040 38.544 90.616 1.00 36.46 262 ASP A CA 1
ATOM 2039 C C . ASP A 1 264 ? -12.994 39.176 91.633 1.00 36.53 262 ASP A C 1
ATOM 2040 O O . ASP A 1 264 ? -13.580 38.467 92.424 1.00 37.23 262 ASP A O 1
ATOM 2045 N N . PRO A 1 265 ? -13.147 40.517 91.618 1.00 36.84 263 PRO A N 1
ATOM 2046 C CA . PRO A 1 265 ? -13.959 41.213 92.623 1.00 37.32 263 PRO A CA 1
ATOM 2047 C C . PRO A 1 265 ? -15.437 40.812 92.635 1.00 38.57 263 PRO A C 1
ATOM 2048 O O . PRO A 1 265 ? -16.119 41.017 93.656 1.00 38.48 263 PRO A O 1
ATOM 2052 N N . THR A 1 266 ? -15.925 40.255 91.520 1.00 39.58 264 THR A N 1
ATOM 2053 C CA . THR A 1 266 ? -17.334 39.872 91.405 1.00 40.62 264 THR A CA 1
ATOM 2054 C C . THR A 1 266 ? -17.638 38.537 92.094 1.00 41.46 264 THR A C 1
ATOM 2055 O O . THR A 1 266 ? -18.799 38.245 92.383 1.00 42.23 264 THR A O 1
ATOM 2059 N N . LYS A 1 267 ? -16.606 37.740 92.367 1.00 41.51 265 LYS A N 1
ATOM 2060 C CA . LYS A 1 267 ? -16.788 36.423 92.972 1.00 41.82 265 LYS A CA 1
ATOM 2061 C C . LYS A 1 267 ? -15.953 36.241 94.232 1.00 41.74 265 LYS A C 1
ATOM 2062 O O . LYS A 1 267 ? -16.020 35.198 94.885 1.00 41.46 265 LYS A O 1
ATOM 2068 N N . GLU A 1 268 ? -15.163 37.258 94.565 1.00 41.03 266 GLU A N 1
ATOM 2069 C CA . GLU A 1 268 ? -14.326 37.207 95.748 1.00 40.10 266 GLU A CA 1
ATOM 2070 C C . GLU A 1 268 ? -14.509 38.486 96.538 1.00 39.11 266 GLU A C 1
ATOM 2071 O O . GLU A 1 268 ? -14.933 39.504 96.001 1.00 39.52 266 GLU A O 1
ATOM 2077 N N . ASN A 1 269 ? -14.204 38.428 97.822 1.00 37.70 267 ASN A N 1
ATOM 2078 C CA . ASN A 1 269 ? -14.219 39.618 98.656 1.00 36.70 267 ASN A CA 1
ATOM 2079 C C . ASN A 1 269 ? -12.877 40.374 98.491 1.00 35.68 267 ASN A C 1
ATOM 2080 O O . ASN A 1 269 ? -11.852 39.942 99.006 1.00 34.95 267 ASN A O 1
ATOM 2085 N N . PHE A 1 270 ? -12.898 41.486 97.761 1.00 34.63 268 PHE A N 1
ATOM 2086 C CA . PHE A 1 270 ? -11.680 42.283 97.510 1.00 33.99 268 PHE A CA 1
ATOM 2087 C C . PHE A 1 270 ? -10.917 42.654 98.792 1.00 32.90 268 PHE A C 1
ATOM 2088 O O . PHE A 1 270 ? -9.734 42.372 98.904 1.00 32.43 268 PHE A O 1
ATOM 2096 N N . VAL A 1 271 ? -11.608 43.273 99.741 1.00 32.35 269 VAL A N 1
ATOM 2097 C CA . VAL A 1 271 ? -10.987 43.730 100.985 1.00 32.06 269 VAL A CA 1
ATOM 2098 C C . VAL A 1 271 ? -10.270 42.616 101.755 1.00 31.91 269 VAL A C 1
ATOM 2099 O O . VAL A 1 271 ? -9.088 42.742 102.075 1.00 31.75 269 VAL A O 1
ATOM 2103 N N . GLU A 1 272 ? -10.968 41.517 102.027 1.00 32.05 270 GLU A N 1
ATOM 2104 C CA . GLU A 1 272 ? -10.387 40.414 102.813 1.00 32.43 270 GLU A CA 1
ATOM 2105 C C . GLU A 1 272 ? -9.241 39.743 102.075 1.00 32.19 270 GLU A C 1
ATOM 2106 O O . GLU A 1 272 ? -8.257 39.315 102.697 1.00 32.24 270 GLU A O 1
ATOM 2112 N N . ALA A 1 273 ? -9.378 39.641 100.752 1.00 31.58 271 ALA A N 1
ATOM 2113 C CA . ALA A 1 273 ? -8.368 38.992 99.929 1.00 31.61 271 ALA A CA 1
ATOM 2114 C C . ALA A 1 273 ? -7.083 39.812 99.937 1.00 31.42 271 ALA A C 1
ATOM 2115 O O . ALA A 1 273 ? -6.001 39.256 100.132 1.00 30.83 271 ALA A O 1
ATOM 2117 N N . VAL A 1 274 ? -7.213 41.127 99.745 1.00 30.98 272 VAL A N 1
ATOM 2118 C CA . VAL A 1 274 ? -6.045 42.018 99.816 1.00 31.35 272 VAL A CA 1
ATOM 2119 C C . VAL A 1 274 ? -5.382 41.945 101.201 1.00 31.40 272 VAL A C 1
ATOM 2120 O O . VAL A 1 274 ? -4.164 41.800 101.293 1.00 31.24 272 VAL A O 1
ATOM 2124 N N . LEU A 1 275 ? -6.192 42.026 102.264 1.00 31.61 273 LEU A N 1
ATOM 2125 C CA . LEU A 1 275 ? -5.669 41.938 103.625 1.00 32.62 273 LEU A CA 1
ATOM 2126 C C . LEU A 1 275 ? -5.016 40.598 103.937 1.00 33.23 273 LEU A C 1
ATOM 2127 O O . LEU A 1 275 ? -4.013 40.543 104.662 1.00 33.07 273 LEU A O 1
ATOM 2132 N N . ASP A 1 276 ? -5.567 39.526 103.373 1.00 34.09 274 ASP A N 1
ATOM 2133 C CA . ASP A 1 276 ? -5.029 38.196 103.600 1.00 34.99 274 ASP A CA 1
ATOM 2134 C C . ASP A 1 276 ? -3.675 38.078 102.903 1.00 34.91 274 ASP A C 1
ATOM 2135 O O . ASP A 1 276 ? -2.668 37.755 103.529 1.00 35.05 274 ASP A O 1
ATOM 2140 N N . TYR A 1 277 ? -3.657 38.379 101.608 1.00 34.81 275 TYR A N 1
ATOM 2141 C CA . TYR A 1 277 ? -2.448 38.284 100.803 1.00 34.62 275 TYR A CA 1
ATOM 2142 C C . TYR A 1 277 ? -1.292 39.143 101.314 1.00 34.37 275 TYR A C 1
ATOM 2143 O O . TYR A 1 277 ? -0.136 38.752 101.187 1.00 34.13 275 TYR A O 1
ATOM 2152 N N . THR A 1 278 ? -1.603 40.310 101.879 1.00 33.97 276 THR A N 1
ATOM 2153 C CA . THR A 1 278 ? -0.559 41.189 102.396 1.00 34.10 276 THR A CA 1
ATOM 2154 C C . THR A 1 278 ? -0.286 40.984 103.896 1.00 34.83 276 THR A C 1
ATOM 2155 O O . THR A 1 278 ? 0.376 41.812 104.525 1.00 34.79 276 THR A O 1
ATOM 2159 N N . ASN A 1 279 ? -0.783 39.875 104.454 1.00 35.42 277 ASN A N 1
ATOM 2160 C CA . ASN A 1 279 ? -0.672 39.576 105.899 1.00 35.52 277 ASN A CA 1
ATOM 2161 C C . ASN A 1 279 ? -1.093 40.736 106.799 1.00 34.69 277 ASN A C 1
ATOM 2162 O O . ASN A 1 279 ? -0.474 40.978 107.820 1.00 35.13 277 ASN A O 1
ATOM 2167 N N . GLY A 1 280 ? -2.138 41.460 106.425 1.00 34.05 278 GLY A N 1
ATOM 2168 C CA . GLY A 1 280 ? -2.610 42.576 107.241 1.00 32.70 278 GLY A CA 1
ATOM 2169 C C . GLY A 1 280 ? -1.835 43.874 107.049 1.00 31.86 278 GLY A C 1
ATOM 2170 O O . GLY A 1 280 ? -2.180 44.901 107.635 1.00 31.53 278 GLY A O 1
ATOM 2171 N N . LEU A 1 281 ? -0.788 43.836 106.230 1.00 31.41 279 LEU A N 1
ATOM 2172 C CA . LEU A 1 281 ? 0.022 45.037 105.979 1.00 31.17 279 LEU A CA 1
ATOM 2173 C C . LEU A 1 281 ? -0.613 46.039 105.013 1.00 30.19 279 LEU A C 1
ATOM 2174 O O . LEU A 1 281 ? -0.386 47.253 105.124 1.00 29.59 279 LEU A O 1
ATOM 2179 N N . GLY A 1 282 ? -1.403 45.532 104.066 1.00 29.36 280 GLY A N 1
ATOM 2180 C CA . GLY A 1 282 ? -1.948 46.364 103.011 1.00 28.42 280 GLY A CA 1
ATOM 2181 C C . GLY A 1 282 ? -0.908 46.705 101.964 1.00 27.94 280 GLY A C 1
ATOM 2182 O O . GLY A 1 282 ? 0.002 45.911 101.704 1.00 28.18 280 GLY A O 1
ATOM 2183 N N . ALA A 1 283 ? -1.029 47.895 101.369 1.00 27.79 281 ALA A N 1
ATOM 2184 C CA . ALA A 1 283 ? -0.137 48.307 100.262 1.00 27.55 281 ALA A CA 1
ATOM 2185 C C . ALA A 1 283 ? 0.356 49.743 100.379 1.00 27.28 281 ALA A C 1
ATOM 2186 O O . ALA A 1 283 ? -0.306 50.591 100.982 1.00 27.64 281 ALA A O 1
ATOM 2188 N N . LYS A 1 284 ? 1.531 50.006 99.811 1.00 27.23 282 LYS A N 1
ATOM 2189 C CA . LYS A 1 284 ? 2.077 51.371 99.730 1.00 26.82 282 LYS A CA 1
ATOM 2190 C C . LYS A 1 284 ? 1.403 52.169 98.605 1.00 27.08 282 LYS A C 1
ATOM 2191 O O . LYS A 1 284 ? 1.292 53.396 98.680 1.00 27.32 282 LYS A O 1
ATOM 2197 N N . LEU A 1 285 ? 0.936 51.475 97.568 1.00 27.50 283 LEU A N 1
ATOM 2198 C CA . LEU A 1 285 ? 0.346 52.142 96.419 1.00 27.33 283 LEU A CA 1
ATOM 2199 C C . LEU A 1 285 ? -0.861 51.387 95.851 1.00 26.99 283 LEU A C 1
ATOM 2200 O O . LEU A 1 285 ? -0.812 50.174 95.644 1.00 27.25 283 LEU A O 1
ATOM 2205 N N . PHE A 1 286 ? -1.929 52.129 95.593 1.00 26.70 284 PHE A N 1
ATOM 2206 C CA . PHE A 1 286 ? -3.098 51.621 94.895 1.00 26.79 284 PHE A CA 1
ATOM 2207 C C . PHE A 1 286 ? -3.229 52.378 93.575 1.00 26.50 284 PHE A C 1
ATOM 2208 O O . PHE A 1 286 ? -3.109 53.597 93.539 1.00 26.15 284 PHE A O 1
ATOM 2216 N N . LEU A 1 287 ? -3.462 51.649 92.486 1.00 26.79 285 LEU A N 1
ATOM 2217 C CA . LEU A 1 287 ? -3.679 52.282 91.196 1.00 26.04 285 LEU A CA 1
ATOM 2218 C C . LEU A 1 287 ? -5.130 52.075 90.837 1.00 27.49 285 LEU A C 1
ATOM 2219 O O . LEU A 1 287 ? -5.588 50.932 90.670 1.00 27.41 285 LEU A O 1
ATOM 2224 N N . GLU A 1 288 ? -5.854 53.185 90.736 1.00 28.02 286 GLU A N 1
ATOM 2225 C CA . GLU A 1 288 ? -7.248 53.153 90.358 1.00 29.21 286 GLU A CA 1
ATOM 2226 C C . GLU A 1 288 ? -7.307 53.282 88.841 1.00 29.49 286 GLU A C 1
ATOM 2227 O O . GLU A 1 288 ? -7.241 54.389 88.311 1.00 29.19 286 GLU A O 1
ATOM 2233 N N . ALA A 1 289 ? -7.404 52.140 88.162 1.00 29.64 287 ALA A N 1
ATOM 2234 C CA . ALA A 1 289 ? -7.441 52.097 86.705 1.00 30.15 287 ALA A CA 1
ATOM 2235 C C . ALA A 1 289 ? -8.731 51.457 86.181 1.00 30.64 287 ALA A C 1
ATOM 2236 O O . ALA A 1 289 ? -8.724 50.900 85.092 1.00 30.63 287 ALA A O 1
ATOM 2238 N N . THR A 1 290 ? -9.819 51.533 86.958 1.00 31.44 288 THR A N 1
ATOM 2239 C CA . THR A 1 290 ? -11.113 50.947 86.564 1.00 32.62 288 THR A CA 1
ATOM 2240 C C . THR A 1 290 ? -12.006 51.927 85.818 1.00 33.62 288 THR A C 1
ATOM 2241 O O . THR A 1 290 ? -12.786 51.526 84.977 1.00 34.14 288 THR A O 1
ATOM 2245 N N . GLY A 1 291 ? -11.933 53.203 86.160 1.00 34.62 289 GLY A N 1
ATOM 2246 C CA . GLY A 1 291 ? -12.883 54.153 85.624 1.00 36.35 289 GLY A CA 1
ATOM 2247 C C . GLY A 1 291 ? -14.169 54.178 86.440 1.00 37.86 289 GLY A C 1
ATOM 2248 O O . GLY A 1 291 ? -15.041 54.993 86.183 1.00 38.41 289 GLY A O 1
ATOM 2249 N N . VAL A 1 292 ? -14.291 53.298 87.431 1.00 38.65 290 VAL A N 1
ATOM 2250 C CA . VAL A 1 292 ? -15.427 53.347 88.355 1.00 39.88 290 VAL A CA 1
ATOM 2251 C C . VAL A 1 292 ? -14.958 53.622 89.794 1.00 40.75 290 VAL A C 1
ATOM 2252 O O . VAL A 1 292 ? -15.318 52.885 90.722 1.00 40.49 290 VAL A O 1
ATOM 2256 N N . PRO A 1 293 ? -14.165 54.711 89.982 1.00 41.68 291 PRO A N 1
ATOM 2257 C CA . PRO A 1 293 ? -13.561 55.000 91.284 1.00 42.35 291 PRO A CA 1
ATOM 2258 C C . PRO A 1 293 ? -14.605 55.201 92.358 1.00 42.73 291 PRO A C 1
ATOM 2259 O O . PRO A 1 293 ? -14.326 54.991 93.529 1.00 43.85 291 PRO A O 1
ATOM 2263 N N . GLN A 1 294 ? -15.807 55.579 91.961 1.00 42.98 292 GLN A N 1
ATOM 2264 C CA . GLN A 1 294 ? -16.907 55.688 92.913 1.00 42.84 292 GLN A CA 1
ATOM 2265 C C . GLN A 1 294 ? -17.494 54.339 93.348 1.00 42.17 292 GLN A C 1
ATOM 2266 O O . GLN A 1 294 ? -18.149 54.273 94.385 1.00 42.71 292 GLN A O 1
ATOM 2272 N N . LEU A 1 295 ? -17.261 53.267 92.581 1.00 41.29 293 LEU A N 1
ATOM 2273 C CA . LEU A 1 295 ? -17.661 51.908 93.017 1.00 40.02 293 LEU A CA 1
ATOM 2274 C C . LEU A 1 295 ? -16.590 51.191 93.848 1.00 38.88 293 LEU A C 1
ATOM 2275 O O . LEU A 1 295 ? -16.913 50.381 94.721 1.00 38.89 293 LEU A O 1
ATOM 2280 N N . VAL A 1 296 ? -15.317 51.453 93.557 1.00 36.99 294 VAL A N 1
ATOM 2281 C CA . VAL A 1 296 ? -14.237 50.745 94.253 1.00 35.17 294 VAL A CA 1
ATOM 2282 C C . VAL A 1 296 ? -13.622 51.526 95.422 1.00 34.08 294 VAL A C 1
ATOM 2283 O O . VAL A 1 296 ? -12.855 50.966 96.180 1.00 33.37 294 VAL A O 1
ATOM 2287 N N . TRP A 1 297 ? -13.973 52.802 95.562 1.00 32.94 295 TRP A N 1
ATOM 2288 C CA . TRP A 1 297 ? -13.371 53.634 96.592 1.00 32.37 295 TRP A CA 1
ATOM 2289 C C . TRP A 1 297 ? -13.614 53.129 98.014 1.00 32.53 295 TRP A C 1
ATOM 2290 O O . TRP A 1 297 ? -12.674 53.093 98.810 1.00 32.42 295 TRP A O 1
ATOM 2301 N N . PRO A 1 298 ? -14.875 52.759 98.350 1.00 32.36 296 PRO A N 1
ATOM 2302 C CA . PRO A 1 298 ? -15.130 52.270 99.709 1.00 31.78 296 PRO A CA 1
ATOM 2303 C C . PRO A 1 298 ? -14.242 51.077 100.075 1.00 31.55 296 PRO A C 1
ATOM 2304 O O . PRO A 1 298 ? -13.737 50.991 101.206 1.00 30.77 296 PRO A O 1
ATOM 2308 N N . GLN A 1 299 ? -14.049 50.167 99.127 1.00 31.32 297 GLN A N 1
ATOM 2309 C CA . GLN A 1 299 ? -13.178 49.026 99.361 1.00 32.10 297 GLN A CA 1
ATOM 2310 C C . GLN A 1 299 ? -11.703 49.404 99.510 1.00 31.07 297 GLN A C 1
ATOM 2311 O O . GLN A 1 299 ? -10.998 48.805 100.306 1.00 31.33 297 GLN A O 1
ATOM 2317 N N . ILE A 1 300 ? -11.237 50.374 98.731 1.00 30.62 298 ILE A N 1
ATOM 2318 C CA . ILE A 1 300 ? -9.859 50.851 98.851 1.00 30.28 298 ILE A CA 1
ATOM 2319 C C . ILE A 1 300 ? -9.687 51.486 100.218 1.00 30.17 298 ILE A C 1
ATOM 2320 O O . ILE A 1 300 ? -8.721 51.210 100.929 1.00 30.05 298 ILE A O 1
ATOM 2325 N N . GLU A 1 301 ? -10.629 52.356 100.576 1.00 30.09 299 GLU A N 1
ATOM 2326 C CA . GLU A 1 301 ? -10.614 53.006 101.879 1.00 30.17 299 GLU A CA 1
ATOM 2327 C C . GLU A 1 301 ? -10.683 52.004 103.034 1.00 30.17 299 GLU A C 1
ATOM 2328 O O . GLU A 1 301 ? -10.095 52.233 104.089 1.00 30.51 299 GLU A O 1
ATOM 2334 N N . GLU A 1 302 ? -11.370 50.883 102.832 1.00 30.12 300 GLU A N 1
ATOM 2335 C CA . GLU A 1 302 ? -11.476 49.915 103.904 1.00 30.40 300 GLU A CA 1
ATOM 2336 C C . GLU A 1 302 ? -10.149 49.186 104.113 1.00 30.01 300 GLU A C 1
ATOM 2337 O O . GLU A 1 302 ? -9.749 48.937 105.261 1.00 30.48 300 GLU A O 1
ATOM 2343 N N . VAL A 1 303 ? -9.479 48.831 103.016 1.00 29.31 301 VAL A N 1
ATOM 2344 C CA . VAL A 1 303 ? -8.144 48.263 103.112 1.00 28.79 301 VAL A CA 1
ATOM 2345 C C . VAL A 1 303 ? -7.165 49.250 103.780 1.00 28.77 301 VAL A C 1
ATOM 2346 O O . VAL A 1 303 ? -6.438 48.878 104.709 1.00 29.53 301 VAL A O 1
ATOM 2350 N N . ILE A 1 304 ? -7.161 50.499 103.327 1.00 27.87 302 ILE A N 1
ATOM 2351 C CA . ILE A 1 304 ? -6.241 51.486 103.867 1.00 27.33 302 ILE A CA 1
ATOM 2352 C C . ILE A 1 304 ? -6.473 51.589 105.380 1.00 27.72 302 ILE A C 1
ATOM 2353 O O . ILE A 1 304 ? -5.527 51.537 106.165 1.00 27.26 302 ILE A O 1
ATOM 2358 N N . TRP A 1 305 ? -7.744 51.695 105.765 1.00 28.31 303 TRP A N 1
ATOM 2359 C CA . TRP A 1 305 ? -8.144 51.827 107.158 1.00 29.71 303 TRP A CA 1
ATOM 2360 C C . TRP A 1 305 ? -7.673 50.643 108.001 1.00 29.78 303 TRP A C 1
ATOM 2361 O O . TRP A 1 305 ? -7.020 50.830 109.014 1.00 30.19 303 TRP A O 1
ATOM 2372 N N . ARG A 1 306 ? -7.980 49.432 107.555 1.00 29.90 304 ARG A N 1
ATOM 2373 C CA . ARG A 1 306 ? -7.712 48.229 108.341 1.00 30.19 304 ARG A CA 1
ATOM 2374 C C . ARG A 1 306 ? -6.256 47.741 108.301 1.00 30.87 304 ARG A C 1
ATOM 2375 O O . ARG A 1 306 ? -5.820 47.035 109.217 1.00 30.50 304 ARG A O 1
ATOM 2383 N N . ALA A 1 307 ? -5.527 48.094 107.232 1.00 30.76 305 ALA A N 1
ATOM 2384 C CA . ALA A 1 307 ? -4.099 47.763 107.087 1.00 30.63 305 ALA A CA 1
ATOM 2385 C C . ALA A 1 307 ? -3.220 48.358 108.182 1.00 30.96 305 ALA A C 1
ATOM 2386 O O . ALA A 1 307 ? -3.493 49.431 108.717 1.00 30.52 305 ALA A O 1
ATOM 2388 N N . ARG A 1 308 ? -2.133 47.666 108.483 1.00 31.46 306 ARG A N 1
ATOM 2389 C CA . ARG A 1 308 ? -1.183 48.161 109.462 1.00 32.02 306 ARG A CA 1
ATOM 2390 C C . ARG A 1 308 ? -0.144 49.101 108.851 1.00 31.43 306 ARG A C 1
ATOM 2391 O O . ARG A 1 308 ? 0.430 49.949 109.552 1.00 31.80 306 ARG A O 1
ATOM 2399 N N . GLY A 1 309 ? 0.095 48.952 107.550 1.00 30.47 307 GLY A N 1
ATOM 2400 C CA . GLY A 1 309 ? 0.986 49.855 106.810 1.00 28.65 307 GLY A CA 1
ATOM 2401 C C . GLY A 1 309 ? 0.410 51.262 106.821 1.00 27.90 307 GLY A C 1
ATOM 2402 O O . GLY A 1 309 ? -0.785 51.458 107.004 1.00 27.30 307 GLY A O 1
ATOM 2403 N N . ILE A 1 310 ? 1.271 52.252 106.665 1.00 26.93 308 ILE A N 1
ATOM 2404 C CA . ILE A 1 310 ? 0.811 53.631 106.551 1.00 26.23 308 ILE A CA 1
ATOM 2405 C C . ILE A 1 310 ? 1.447 54.219 105.306 1.00 25.29 308 ILE A C 1
ATOM 2406 O O . ILE A 1 310 ? 2.140 53.506 104.583 1.00 24.68 308 ILE A O 1
ATOM 2411 N N . ASN A 1 311 ? 1.196 55.499 105.043 1.00 24.42 309 ASN A N 1
ATOM 2412 C CA . ASN A 1 311 ? 1.778 56.166 103.877 1.00 24.73 309 ASN A CA 1
ATOM 2413 C C . ASN A 1 311 ? 1.320 55.613 102.511 1.00 24.39 309 ASN A C 1
ATOM 2414 O O . ASN A 1 311 ? 2.037 55.742 101.529 1.00 24.30 309 ASN A O 1
ATOM 2419 N N . ALA A 1 312 ? 0.128 55.006 102.456 1.00 24.13 310 ALA A N 1
ATOM 2420 C CA . ALA A 1 312 ? -0.425 54.545 101.175 1.00 24.17 310 ALA A CA 1
ATOM 2421 C C . ALA A 1 312 ? -0.701 55.731 100.277 1.00 23.40 310 ALA A C 1
ATOM 2422 O O . ALA A 1 312 ? -1.098 56.797 100.742 1.00 23.61 310 ALA A O 1
ATOM 2424 N N . THR A 1 313 ? -0.476 55.531 98.990 1.00 22.94 311 THR A N 1
ATOM 2425 C CA . THR A 1 313 ? -0.848 56.489 97.975 1.00 22.93 311 THR A CA 1
ATOM 2426 C C . THR A 1 313 ? -1.914 55.872 97.064 1.00 22.94 311 THR A C 1
ATOM 2427 O O . THR A 1 313 ? -1.767 54.726 96.611 1.00 22.96 311 THR A O 1
ATOM 2431 N N . VAL A 1 314 ? -2.996 56.605 96.804 1.00 23.15 312 VAL A N 1
ATOM 2432 C CA . VAL A 1 314 ? -3.925 56.167 95.773 1.00 22.74 312 VAL A CA 1
ATOM 2433 C C . VAL A 1 314 ? -3.718 57.045 94.554 1.00 23.49 312 VAL A C 1
ATOM 2434 O O . VAL A 1 314 ? -3.904 58.252 94.610 1.00 21.93 312 VAL A O 1
ATOM 2438 N N . ALA A 1 315 ? -3.295 56.420 93.462 1.00 23.97 313 ALA A N 1
ATOM 2439 C CA . ALA A 1 315 ? -3.085 57.148 92.218 1.00 24.61 313 ALA A CA 1
ATOM 2440 C C . ALA A 1 315 ? -4.290 56.882 91.314 1.00 25.69 313 ALA A C 1
ATOM 2441 O O . ALA A 1 315 ? -4.657 55.716 91.085 1.00 25.65 313 ALA A O 1
ATOM 2443 N N . ILE A 1 316 ? -4.915 57.959 90.832 1.00 26.60 314 ILE A N 1
ATOM 2444 C CA . ILE A 1 316 ? -6.091 57.857 89.956 1.00 27.86 314 ILE A CA 1
ATOM 2445 C C . ILE A 1 316 ? -5.700 58.155 88.515 1.00 28.63 314 ILE A C 1
ATOM 2446 O O . ILE A 1 316 ? -5.303 59.268 88.196 1.00 28.15 314 ILE A O 1
ATOM 2451 N N . VAL A 1 317 ? -5.807 57.146 87.658 1.00 29.93 315 VAL A N 1
ATOM 2452 C CA . VAL A 1 317 ? -5.327 57.235 86.279 1.00 31.36 315 VAL A CA 1
ATOM 2453 C C . VAL A 1 317 ? -6.463 57.133 85.253 1.00 33.31 315 VAL A C 1
ATOM 2454 O O . VAL A 1 317 ? -6.387 57.716 84.165 1.00 32.85 315 VAL A O 1
ATOM 2458 N N . ALA A 1 318 ? -7.521 56.402 85.603 1.00 35.14 316 ALA A N 1
ATOM 2459 C CA . ALA A 1 318 ? -8.615 56.230 84.665 1.00 37.21 316 ALA A CA 1
ATOM 2460 C C . ALA A 1 318 ? -9.518 57.455 84.712 1.00 38.27 316 ALA A C 1
ATOM 2461 O O . ALA A 1 318 ? -9.618 58.121 85.739 1.00 38.78 316 ALA A O 1
ATOM 2463 N N . ARG A 1 319 ? -10.143 57.765 83.583 1.00 39.98 317 ARG A N 1
ATOM 2464 C CA . ARG A 1 319 ? -11.085 58.869 83.507 1.00 41.44 317 ARG A CA 1
ATOM 2465 C C . ARG A 1 319 ? -12.461 58.374 83.949 1.00 42.59 317 ARG A C 1
ATOM 2466 O O . ARG A 1 319 ? -12.963 57.366 83.451 1.00 42.66 317 ARG A O 1
ATOM 2468 N N . ALA A 1 320 ? -13.031 59.053 84.938 1.00 44.07 318 ALA A N 1
ATOM 2469 C CA . ALA A 1 320 ? -14.403 58.802 85.366 1.00 45.60 318 ALA A CA 1
ATOM 2470 C C . ALA A 1 320 ? -15.136 60.125 85.498 1.00 46.54 318 ALA A C 1
ATOM 2471 O O . ALA A 1 320 ? -14.517 61.156 85.794 1.00 46.58 318 ALA A O 1
ATOM 2473 N N . ASP A 1 321 ? -16.453 60.096 85.315 1.00 47.37 319 ASP A N 1
ATOM 2474 C CA . ASP A 1 321 ? -17.249 61.305 85.524 1.00 48.36 319 ASP A CA 1
ATOM 2475 C C . ASP A 1 321 ? -17.784 61.451 86.966 1.00 47.88 319 ASP A C 1
ATOM 2476 O O . ASP A 1 321 ? -17.802 62.566 87.522 1.00 48.50 319 ASP A O 1
ATOM 2481 N N . ALA A 1 322 ? -18.193 60.332 87.568 1.00 46.62 320 ALA A N 1
ATOM 2482 C CA . ALA A 1 322 ? -18.874 60.342 88.863 1.00 45.15 320 ALA A CA 1
ATOM 2483 C C . ALA A 1 322 ? -17.974 60.755 90.048 1.00 44.37 320 ALA A C 1
ATOM 2484 O O . ALA A 1 322 ? -16.800 60.372 90.101 1.00 43.74 320 ALA A O 1
ATOM 2486 N N . LYS A 1 323 ? -18.543 61.527 90.982 1.00 42.63 321 LYS A N 1
ATOM 2487 C CA . LYS A 1 323 ? -17.873 61.906 92.234 1.00 41.56 321 LYS A CA 1
ATOM 2488 C C . LYS A 1 323 ? -17.380 60.689 93.006 1.00 40.41 321 LYS A C 1
ATOM 2489 O O . LYS A 1 323 ? -17.983 59.618 92.970 1.00 40.42 321 LYS A O 1
ATOM 2495 N N . ILE A 1 324 ? -16.284 60.876 93.725 1.00 38.67 322 ILE A N 1
ATOM 2496 C CA . ILE A 1 324 ? -15.731 59.838 94.577 1.00 36.58 322 ILE A CA 1
ATOM 2497 C C . ILE A 1 324 ? -16.159 60.124 96.031 1.00 35.61 322 ILE A C 1
ATOM 2498 O O . ILE A 1 324 ? -16.046 61.264 96.504 1.00 35.00 322 ILE A O 1
ATOM 2503 N N . PRO A 1 325 ? -16.655 59.086 96.738 1.00 34.61 323 PRO A N 1
ATOM 2504 C CA . PRO A 1 325 ? -17.071 59.265 98.124 1.00 34.03 323 PRO A CA 1
ATOM 2505 C C . PRO A 1 325 ? -15.871 59.149 99.088 1.00 32.80 323 PRO A C 1
ATOM 2506 O O . PRO A 1 325 ? -15.675 58.127 99.757 1.00 33.02 323 PRO A O 1
ATOM 2510 N N . LEU A 1 326 ? -15.099 60.226 99.139 1.00 31.64 324 LEU A N 1
ATOM 2511 C CA . LEU A 1 326 ? -13.901 60.349 99.958 1.00 30.70 324 LEU A CA 1
ATOM 2512 C C . LEU A 1 326 ? -14.207 60.567 101.441 1.00 29.85 324 LEU A C 1
ATOM 2513 O O . LEU A 1 326 ? -14.907 61.490 101.818 1.00 28.19 324 LEU A O 1
ATOM 2518 N N . THR A 1 327 ? -13.644 59.698 102.268 1.00 30.46 325 THR A N 1
ATOM 2519 C CA . THR A 1 327 ? -13.717 59.840 103.706 1.00 30.77 325 THR A CA 1
ATOM 2520 C C . THR A 1 327 ? -12.368 60.428 104.138 1.00 31.03 325 THR A C 1
ATOM 2521 O O . THR A 1 327 ? -11.369 59.697 104.211 1.00 30.76 325 THR A O 1
ATOM 2525 N N . GLY A 1 328 ? -12.347 61.728 104.417 1.00 30.41 326 GLY A N 1
ATOM 2526 C CA . GLY A 1 328 ? -11.119 62.425 104.822 1.00 31.04 326 GLY A CA 1
ATOM 2527 C C . GLY A 1 328 ? -10.382 61.718 105.949 1.00 31.01 326 GLY A C 1
ATOM 2528 O O . GLY A 1 328 ? -9.154 61.546 105.895 1.00 31.10 326 GLY A O 1
ATOM 2529 N N . GLU A 1 329 ? -11.143 61.277 106.948 1.00 30.35 327 GLU A N 1
ATOM 2530 C CA . GLU A 1 329 ? -10.595 60.656 108.156 1.00 30.10 327 GLU A CA 1
ATOM 2531 C C . GLU A 1 329 ? -9.664 59.494 107.865 1.00 28.90 327 GLU A C 1
ATOM 2532 O O . GLU A 1 329 ? -8.647 59.318 108.540 1.00 28.00 327 GLU A O 1
ATOM 2538 N N . VAL A 1 330 ? -10.031 58.678 106.881 1.00 28.41 328 VAL A N 1
ATOM 2539 C CA . VAL A 1 330 ? -9.210 57.536 106.506 1.00 27.76 328 VAL A CA 1
ATOM 2540 C C . VAL A 1 330 ? -7.781 57.972 106.148 1.00 27.92 328 VAL A C 1
ATOM 2541 O O . VAL A 1 330 ? -6.813 57.393 106.657 1.00 27.45 328 VAL A O 1
ATOM 2545 N N . PHE A 1 331 ? -7.679 58.995 105.289 1.00 27.25 329 PHE A N 1
ATOM 2546 C CA . PHE A 1 331 ? -6.409 59.576 104.854 1.00 27.35 329 PHE A CA 1
ATOM 2547 C C . PHE A 1 331 ? -5.630 60.266 105.966 1.00 27.37 329 PHE A C 1
ATOM 2548 O O . PHE A 1 331 ? -4.416 60.095 106.037 1.00 28.11 329 PHE A O 1
ATOM 2556 N N . GLN A 1 332 ? -6.317 60.978 106.859 1.00 26.48 330 GLN A N 1
ATOM 2557 C CA . GLN A 1 332 ? -5.665 61.558 108.026 1.00 25.79 330 GLN A CA 1
ATOM 2558 C C . GLN A 1 332 ? -5.080 60.497 108.971 1.00 25.63 330 GLN A C 1
ATOM 2559 O O . GLN A 1 332 ? -3.902 60.554 109.354 1.00 24.08 330 GLN A O 1
ATOM 2565 N N . VAL A 1 333 ? -5.910 59.527 109.333 1.00 25.31 331 VAL A N 1
ATOM 2566 C CA . VAL A 1 333 ? -5.550 58.557 110.346 1.00 25.31 331 VAL A CA 1
ATOM 2567 C C . VAL A 1 333 ? -4.502 57.521 109.863 1.00 24.92 331 VAL A C 1
ATOM 2568 O O . VAL A 1 333 ? -3.702 57.032 110.661 1.00 24.67 331 VAL A O 1
ATOM 2572 N N . ARG A 1 334 ? -4.503 57.188 108.574 1.00 23.92 332 ARG A N 1
ATOM 2573 C CA . ARG A 1 334 ? -3.532 56.215 108.056 1.00 24.15 332 ARG A CA 1
ATOM 2574 C C . ARG A 1 334 ? -2.365 56.880 107.324 1.00 24.08 332 ARG A C 1
ATOM 2575 O O . ARG A 1 334 ? -1.562 56.202 106.668 1.00 24.53 332 ARG A O 1
ATOM 2583 N N . ARG A 1 335 ? -2.291 58.205 107.423 1.00 23.61 333 ARG A N 1
ATOM 2584 C CA . ARG A 1 335 ? -1.204 58.974 106.793 1.00 24.69 333 ARG A CA 1
ATOM 2585 C C . ARG A 1 335 ? -1.105 58.669 105.290 1.00 24.06 333 ARG A C 1
ATOM 2586 O O . ARG A 1 335 ? -0.017 58.419 104.747 1.00 24.30 333 ARG A O 1
ATOM 2594 N N . ALA A 1 336 ? -2.251 58.702 104.626 1.00 23.16 334 ALA A N 1
ATOM 2595 C CA . ALA A 1 336 ? -2.339 58.297 103.232 1.00 23.06 334 ALA A CA 1
ATOM 2596 C C . ALA A 1 336 ? -2.576 59.508 102.352 1.00 22.98 334 ALA A C 1
ATOM 2597 O O . ALA A 1 336 ? -2.875 60.595 102.842 1.00 22.60 334 ALA A O 1
ATOM 2599 N N . GLN A 1 337 ? -2.374 59.338 101.056 1.00 23.34 335 GLN A N 1
ATOM 2600 C CA . GLN A 1 337 ? -2.594 60.432 100.112 1.00 24.19 335 GLN A CA 1
ATOM 2601 C C . GLN A 1 337 ? -3.184 59.958 98.772 1.00 24.09 335 GLN A C 1
ATOM 2602 O O . GLN A 1 337 ? -3.202 58.774 98.462 1.00 22.76 335 GLN A O 1
ATOM 2608 N N . ILE A 1 338 ? -3.650 60.930 97.998 1.00 24.50 336 ILE A N 1
ATOM 2609 C CA . ILE A 1 338 ? -4.334 60.709 96.741 1.00 24.74 336 ILE A CA 1
ATOM 2610 C C . ILE A 1 338 ? -3.713 61.639 95.715 1.00 24.61 336 ILE A C 1
ATOM 2611 O O . ILE A 1 338 ? -3.687 62.850 95.915 1.00 24.25 336 ILE A O 1
ATOM 2616 N N . VAL A 1 339 ? -3.229 61.062 94.624 1.00 25.11 337 VAL A N 1
ATOM 2617 C CA . VAL A 1 339 ? -2.682 61.830 93.508 1.00 26.59 337 VAL A CA 1
ATOM 2618 C C . VAL A 1 339 ? -3.458 61.502 92.229 1.00 27.13 337 VAL A C 1
ATOM 2619 O O . VAL A 1 339 ? -3.848 60.356 91.979 1.00 27.90 337 VAL A O 1
ATOM 2623 N N . GLY A 1 340 ? -3.697 62.516 91.419 1.00 27.43 338 GLY A N 1
ATOM 2624 C CA . GLY A 1 340 ? -4.217 62.280 90.101 1.00 27.27 338 GLY A CA 1
ATOM 2625 C C . GLY A 1 340 ? -3.057 62.223 89.127 1.00 28.06 338 GLY A C 1
ATOM 2626 O O . GLY A 1 340 ? -1.996 62.809 89.366 1.00 28.95 338 GLY A O 1
ATOM 2627 N N . SER A 1 341 ? -3.262 61.529 88.017 1.00 28.31 339 SER A N 1
ATOM 2628 C CA . SER A 1 341 ? -2.238 61.404 86.989 1.00 29.22 339 SER A CA 1
ATOM 2629 C C . SER A 1 341 ? -2.867 61.498 85.610 1.00 29.18 339 SER A C 1
ATOM 2630 O O . SER A 1 341 ? -4.007 61.058 85.419 1.00 29.94 339 SER A O 1
ATOM 2633 N N . GLN A 1 342 ? -2.129 62.056 84.654 1.00 28.90 340 GLN A N 1
ATOM 2634 C CA . GLN A 1 342 ? -2.530 62.008 83.240 1.00 29.07 340 GLN A CA 1
ATOM 2635 C C . GLN A 1 342 ? -1.289 62.124 82.346 1.00 28.74 340 GLN A C 1
ATOM 2636 O O . GLN A 1 342 ? -0.280 62.741 82.750 1.00 29.09 340 GLN A O 1
ATOM 2642 N N . GLY A 1 343 ? -1.354 61.520 81.158 1.00 27.39 341 GLY A N 1
ATOM 2643 C CA . GLY A 1 343 ? -0.295 61.705 80.161 1.00 27.21 341 GLY A CA 1
ATOM 2644 C C . GLY A 1 343 ? 0.902 60.783 80.325 1.00 26.75 341 GLY A C 1
ATOM 2645 O O . GLY A 1 343 ? 0.893 59.840 81.147 1.00 26.50 341 GLY A O 1
ATOM 2646 N N . HIS A 1 344 ? 1.946 61.053 79.543 1.00 25.99 342 HIS A N 1
ATOM 2647 C CA . HIS A 1 344 ? 3.066 60.125 79.435 1.00 25.54 342 HIS A CA 1
ATOM 2648 C C . HIS A 1 344 ? 4.350 60.874 79.051 1.00 25.65 342 HIS A C 1
ATOM 2649 O O . HIS A 1 344 ? 5.393 60.260 78.879 1.00 26.03 342 HIS A O 1
ATOM 2656 N N . SER A 1 345 ? 4.251 62.189 78.900 1.00 24.90 343 SER A N 1
ATOM 2657 C CA . SER A 1 345 ? 5.390 63.021 78.455 1.00 25.29 343 SER A CA 1
ATOM 2658 C C . SER A 1 345 ? 6.260 63.459 79.628 1.00 24.86 343 SER A C 1
ATOM 2659 O O . SER A 1 345 ? 5.855 63.327 80.781 1.00 24.38 343 SER A O 1
ATOM 2662 N N . GLY A 1 346 ? 7.461 63.946 79.319 1.00 25.00 344 GLY A N 1
ATOM 2663 C CA . GLY A 1 346 ? 8.367 64.521 80.301 1.00 25.04 344 GLY A CA 1
ATOM 2664 C C . GLY A 1 346 ? 9.043 63.509 81.199 1.00 25.62 344 GLY A C 1
ATOM 2665 O O . GLY A 1 346 ? 8.778 62.299 81.092 1.00 25.08 344 GLY A O 1
ATOM 2666 N N . HIS A 1 347 ? 9.926 64.013 82.074 1.00 25.49 345 HIS A N 1
ATOM 2667 C CA . HIS A 1 347 ? 10.526 63.227 83.189 1.00 25.41 345 HIS A CA 1
ATOM 2668 C C . HIS A 1 347 ? 11.410 62.067 82.752 1.00 24.78 345 HIS A C 1
ATOM 2669 O O . HIS A 1 347 ? 11.917 61.341 83.585 1.00 25.65 345 HIS A O 1
ATOM 2676 N N . GLY A 1 348 ? 11.578 61.894 81.445 1.00 24.33 346 GLY A N 1
ATOM 2677 C CA . GLY A 1 348 ? 12.360 60.802 80.894 1.00 23.73 346 GLY A CA 1
ATOM 2678 C C . GLY A 1 348 ? 11.630 59.484 81.056 1.00 23.03 346 GLY A C 1
ATOM 2679 O O . GLY A 1 348 ? 12.251 58.436 81.195 1.00 22.33 346 GLY A O 1
ATOM 2680 N N . THR A 1 349 ? 10.307 59.547 81.045 1.00 22.23 347 THR A N 1
ATOM 2681 C CA . THR A 1 349 ? 9.505 58.338 81.172 1.00 22.60 347 THR A CA 1
ATOM 2682 C C . THR A 1 349 ? 9.639 57.441 79.949 1.00 22.31 347 THR A C 1
ATOM 2683 O O . THR A 1 349 ? 9.954 56.255 80.095 1.00 21.75 347 THR A O 1
ATOM 2687 N N . PHE A 1 350 ? 9.420 58.006 78.755 1.00 22.59 348 PHE A N 1
ATOM 2688 C CA . PHE A 1 350 ? 9.563 57.242 77.504 1.00 22.94 348 PHE A CA 1
ATOM 2689 C C . PHE A 1 350 ? 10.881 56.484 77.429 1.00 23.18 348 PHE A C 1
ATOM 2690 O O . PHE A 1 350 ? 10.854 55.289 77.216 1.00 24.17 348 PHE A O 1
ATOM 2698 N N . PRO A 1 351 ? 12.037 57.163 77.609 1.00 23.46 349 PRO A N 1
ATOM 2699 C CA . PRO A 1 351 ? 13.258 56.387 77.379 1.00 23.61 349 PRO A CA 1
ATOM 2700 C C . PRO A 1 351 ? 13.519 55.351 78.454 1.00 24.05 349 PRO A C 1
ATOM 2701 O O . PRO A 1 351 ? 14.108 54.314 78.171 1.00 24.27 349 PRO A O 1
ATOM 2705 N N . ARG A 1 352 ? 13.060 55.599 79.674 1.00 23.90 350 ARG A N 1
ATOM 2706 C CA . ARG A 1 352 ? 13.217 54.578 80.695 1.00 23.81 350 ARG A CA 1
ATOM 2707 C C . ARG A 1 352 ? 12.294 53.392 80.426 1.00 23.48 350 ARG A C 1
ATOM 2708 O O . ARG A 1 352 ? 12.671 52.255 80.690 1.00 22.99 350 ARG A O 1
ATOM 2716 N N . VAL A 1 353 ? 11.083 53.652 79.935 1.00 23.41 351 VAL A N 1
ATOM 2717 C CA . VAL A 1 353 ? 10.186 52.550 79.548 1.00 24.10 351 VAL A CA 1
ATOM 2718 C C . VAL A 1 353 ? 10.841 51.708 78.441 1.00 24.68 351 VAL A C 1
ATOM 2719 O O . VAL A 1 353 ? 10.770 50.488 78.459 1.00 25.28 351 VAL A O 1
ATOM 2723 N N . ILE A 1 354 ? 11.501 52.381 77.499 1.00 24.87 352 ILE A N 1
ATOM 2724 C CA . ILE A 1 354 ? 12.229 51.699 76.423 1.00 25.22 352 ILE A CA 1
ATOM 2725 C C . ILE A 1 354 ? 13.382 50.826 76.970 1.00 25.98 352 ILE A C 1
ATOM 2726 O O . ILE A 1 354 ? 13.512 49.653 76.586 1.00 25.50 352 ILE A O 1
ATOM 2731 N N . SER A 1 355 ? 14.187 51.390 77.880 1.00 26.69 353 SER A N 1
ATOM 2732 C CA . SER A 1 355 ? 15.300 50.642 78.504 1.00 27.63 353 SER A CA 1
ATOM 2733 C C . SER A 1 355 ? 14.791 49.454 79.281 1.00 27.33 353 SER A C 1
ATOM 2734 O O . SER A 1 355 ? 15.398 48.393 79.254 1.00 27.35 353 SER A O 1
ATOM 2737 N N . LEU A 1 356 ? 13.671 49.643 79.964 1.00 27.55 354 LEU A N 1
ATOM 2738 C CA . LEU A 1 356 ? 13.046 48.578 80.729 1.00 29.18 354 LEU A CA 1
ATOM 2739 C C . LEU A 1 356 ? 12.646 47.413 79.799 1.00 29.42 354 LEU A C 1
ATOM 2740 O O . LEU A 1 356 ? 12.989 46.253 80.047 1.00 29.51 354 LEU A O 1
ATOM 2753 N N . ALA A 1 358 ? 13.918 46.856 76.898 1.00 30.18 356 ALA A N 1
ATOM 2754 C CA . ALA A 1 358 ? 15.173 46.326 76.351 1.00 30.70 356 ALA A CA 1
ATOM 2755 C C . ALA A 1 358 ? 15.842 45.325 77.294 1.00 31.12 356 ALA A C 1
ATOM 2756 O O . ALA A 1 358 ? 16.529 44.398 76.857 1.00 30.91 356 ALA A O 1
ATOM 2758 N N . SER A 1 359 ? 15.616 45.502 78.588 1.00 31.33 357 SER A N 1
ATOM 2759 C CA . SER A 1 359 ? 16.252 44.659 79.579 1.00 32.05 357 SER A CA 1
ATOM 2760 C C . SER A 1 359 ? 15.396 43.469 80.007 1.00 31.85 357 SER A C 1
ATOM 2761 O O . SER A 1 359 ? 15.766 42.772 80.943 1.00 32.58 357 SER A O 1
ATOM 2764 N N . GLY A 1 360 ? 14.266 43.225 79.341 1.00 31.90 358 GLY A N 1
ATOM 2765 C CA . GLY A 1 360 ? 13.453 42.034 79.644 1.00 31.45 358 GLY A CA 1
ATOM 2766 C C . GLY A 1 360 ? 11.949 42.194 79.890 1.00 32.05 358 GLY A C 1
ATOM 2767 O O . GLY A 1 360 ? 11.212 41.209 79.826 1.00 32.19 358 GLY A O 1
ATOM 2776 N N . ASP A 1 362 ? 8.679 42.551 78.742 1.00 31.51 360 ASP A N 1
ATOM 2777 C CA . ASP A 1 362 ? 8.018 42.345 77.458 1.00 31.79 360 ASP A CA 1
ATOM 2778 C C . ASP A 1 362 ? 6.494 42.573 77.525 1.00 31.59 360 ASP A C 1
ATOM 2779 O O . ASP A 1 362 ? 5.730 41.689 77.941 1.00 31.97 360 ASP A O 1
ATOM 2792 N N . THR A 1 364 ? 4.557 42.873 74.932 1.00 29.39 362 THR A N 1
ATOM 2793 C CA . THR A 1 364 ? 3.900 42.329 73.727 1.00 29.68 362 THR A CA 1
ATOM 2794 C C . THR A 1 364 ? 2.971 41.164 74.064 1.00 30.28 362 THR A C 1
ATOM 2795 O O . THR A 1 364 ? 2.082 40.835 73.276 1.00 30.72 362 THR A O 1
ATOM 2799 N N . LYS A 1 365 ? 3.136 40.597 75.261 1.00 30.14 363 LYS A N 1
ATOM 2800 C CA . LYS A 1 365 ? 2.261 39.536 75.744 1.00 30.79 363 LYS A CA 1
ATOM 2801 C C . LYS A 1 365 ? 0.786 39.944 75.754 1.00 30.22 363 LYS A C 1
ATOM 2802 O O . LYS A 1 365 ? -0.091 39.087 75.744 1.00 30.36 363 LYS A O 1
ATOM 2808 N N . ILE A 1 366 ? 0.511 41.244 75.788 1.00 29.49 364 ILE A N 1
ATOM 2809 C CA . ILE A 1 366 ? -0.868 41.706 75.888 1.00 28.75 364 ILE A CA 1
ATOM 2810 C C . ILE A 1 366 ? -1.569 41.887 74.538 1.00 28.94 364 ILE A C 1
ATOM 2811 O O . ILE A 1 366 ? -2.788 42.096 74.495 1.00 28.79 364 ILE A O 1
ATOM 2816 N N . ILE A 1 367 ? -0.815 41.807 73.448 1.00 28.53 365 ILE A N 1
ATOM 2817 C CA . ILE A 1 367 ? -1.405 41.944 72.125 1.00 29.08 365 ILE A CA 1
ATOM 2818 C C . ILE A 1 367 ? -2.219 40.688 71.816 1.00 29.86 365 ILE A C 1
ATOM 2819 O O . ILE A 1 367 ? -1.670 39.601 71.715 1.00 30.24 365 ILE A O 1
ATOM 2824 N N . SER A 1 368 ? -3.532 40.851 71.697 1.00 30.70 366 SER A N 1
ATOM 2825 C CA . SER A 1 368 ? -4.423 39.732 71.403 1.00 32.48 366 SER A CA 1
ATOM 2826 C C . SER A 1 368 ? -4.397 39.365 69.924 1.00 33.03 366 SER A C 1
ATOM 2827 O O . SER A 1 368 ? -4.501 38.191 69.582 1.00 32.84 366 SER A O 1
ATOM 2830 N N . LYS A 1 369 ? -4.224 40.363 69.063 1.00 33.46 367 LYS A N 1
ATOM 2831 C CA . LYS A 1 369 ? -4.324 40.159 67.625 1.00 34.83 367 LYS A CA 1
ATOM 2832 C C . LYS A 1 369 ? -3.686 41.326 66.860 1.00 34.71 367 LYS A C 1
ATOM 2833 O O . LYS A 1 369 ? -3.794 42.485 67.274 1.00 34.53 367 LYS A O 1
ATOM 2839 N N . THR A 1 370 ? -3.018 41.010 65.750 1.00 34.49 368 THR A N 1
ATOM 2840 C CA . THR A 1 370 ? -2.544 42.042 64.827 1.00 33.89 368 THR A CA 1
ATOM 2841 C C . THR A 1 370 ? -3.360 41.963 63.548 1.00 33.82 368 THR A C 1
ATOM 2842 O O . THR A 1 370 ? -3.762 40.881 63.133 1.00 33.63 368 THR A O 1
ATOM 2846 N N . VAL A 1 371 ? -3.613 43.115 62.935 1.00 33.47 369 VAL A N 1
ATOM 2847 C CA . VAL A 1 371 ? -4.515 43.215 61.792 1.00 33.18 369 VAL A CA 1
ATOM 2848 C C . VAL A 1 371 ? -3.942 44.235 60.805 1.00 33.22 369 VAL A C 1
ATOM 2849 O O . VAL A 1 371 ? -3.029 45.007 61.152 1.00 33.10 369 VAL A O 1
ATOM 2853 N N . SER A 1 372 ? -4.473 44.252 59.590 1.00 32.83 370 SER A N 1
ATOM 2854 C CA . SER A 1 372 ? -4.000 45.190 58.581 1.00 33.20 370 SER A CA 1
ATOM 2855 C C . SER A 1 372 ? -4.727 46.528 58.746 1.00 33.23 370 SER A C 1
ATOM 2856 O O . SER A 1 372 ? -5.762 46.589 59.406 1.00 32.88 370 SER A O 1
ATOM 2867 N N . GLU A 1 374 ? -6.624 48.116 56.666 1.00 35.36 372 GLU A N 1
ATOM 2868 C CA . GLU A 1 374 ? -7.997 47.963 56.175 1.00 35.78 372 GLU A CA 1
ATOM 2869 C C . GLU A 1 374 ? -8.961 47.421 57.214 1.00 34.96 372 GLU A C 1
ATOM 2870 O O . GLU A 1 374 ? -10.133 47.788 57.212 1.00 35.06 372 GLU A O 1
ATOM 2876 N N . GLU A 1 375 ? -8.480 46.546 58.093 1.00 34.15 373 GLU A N 1
ATOM 2877 C CA . GLU A 1 375 ? -9.346 45.915 59.077 1.00 33.84 373 GLU A CA 1
ATOM 2878 C C . GLU A 1 375 ? -9.607 46.780 60.310 1.00 33.35 373 GLU A C 1
ATOM 2879 O O . GLU A 1 375 ? -10.449 46.423 61.144 1.00 33.19 373 GLU A O 1
ATOM 2885 N N . ILE A 1 376 ? -8.881 47.901 60.425 1.00 32.14 374 ILE A N 1
ATOM 2886 C CA . ILE A 1 376 ? -8.961 48.779 61.608 1.00 31.72 374 ILE A CA 1
ATOM 2887 C C . ILE A 1 376 ? -10.366 49.324 61.867 1.00 31.27 374 ILE A C 1
ATOM 2888 O O . ILE A 1 376 ? -10.856 49.221 62.994 1.00 31.07 374 ILE A O 1
ATOM 2893 N N . PRO A 1 377 ? -11.019 49.919 60.842 1.00 31.70 375 PRO A N 1
ATOM 2894 C CA . PRO A 1 377 ? -12.361 50.434 61.162 1.00 32.32 375 PRO A CA 1
ATOM 2895 C C . PRO A 1 377 ? -13.275 49.336 61.731 1.00 32.54 375 PRO A C 1
ATOM 2896 O O . PRO A 1 377 ? -13.998 49.568 62.696 1.00 32.93 375 PRO A O 1
ATOM 2900 N N . GLU A 1 378 ? -13.192 48.139 61.162 1.00 32.85 376 GLU A N 1
ATOM 2901 C CA . GLU A 1 378 ? -13.989 46.999 61.615 1.00 33.40 376 GLU A CA 1
ATOM 2902 C C . GLU A 1 378 ? -13.715 46.677 63.090 1.00 32.23 376 GLU A C 1
ATOM 2903 O O . GLU A 1 378 ? -14.645 46.426 63.868 1.00 32.26 376 GLU A O 1
ATOM 2909 N N . TYR A 1 379 ? -12.438 46.684 63.471 1.00 31.23 377 TYR A N 1
ATOM 2910 C CA . TYR A 1 379 ? -12.062 46.321 64.838 1.00 30.05 377 TYR A CA 1
ATOM 2911 C C . TYR A 1 379 ? -12.389 47.387 65.882 1.00 29.49 377 TYR A C 1
ATOM 2912 O O . TYR A 1 379 ? -12.707 47.072 67.019 1.00 29.07 377 TYR A O 1
ATOM 2921 N N . ILE A 1 380 ? -12.293 48.647 65.487 1.00 29.24 378 ILE A N 1
ATOM 2922 C CA . ILE A 1 380 ? -12.714 49.759 66.329 1.00 29.50 378 ILE A CA 1
ATOM 2923 C C . ILE A 1 380 ? -14.197 49.594 66.697 1.00 29.87 378 ILE A C 1
ATOM 2924 O O . ILE A 1 380 ? -14.596 49.865 67.830 1.00 29.24 378 ILE A O 1
ATOM 2929 N N . LYS A 1 381 ? -14.998 49.150 65.731 1.00 30.27 379 LYS A N 1
ATOM 2930 C CA . LYS A 1 381 ? -16.400 48.823 65.957 1.00 31.76 379 LYS A CA 1
ATOM 2931 C C . LYS A 1 381 ? -16.588 47.556 66.831 1.00 32.19 379 LYS A C 1
ATOM 2932 O O . LYS A 1 381 ? -17.370 47.537 67.793 1.00 32.05 379 LYS A O 1
ATOM 2938 N N . ARG A 1 382 ? -15.872 46.499 66.487 1.00 32.61 380 ARG A N 1
ATOM 2939 C CA . ARG A 1 382 ? -15.972 45.230 67.201 1.00 33.59 380 ARG A CA 1
ATOM 2940 C C . ARG A 1 382 ? -15.620 45.392 68.680 1.00 33.46 380 ARG A C 1
ATOM 2941 O O . ARG A 1 382 ? -16.252 44.787 69.548 1.00 32.96 380 ARG A O 1
ATOM 2949 N N . LEU A 1 383 ? -14.638 46.249 68.965 1.00 33.58 381 LEU A N 1
ATOM 2950 C CA . LEU A 1 383 ? -14.175 46.470 70.343 1.00 33.81 381 LEU A CA 1
ATOM 2951 C C . LEU A 1 383 ? -15.224 47.115 71.242 1.00 34.13 381 LEU A C 1
ATOM 2952 O O . LEU A 1 383 ? -15.068 47.123 72.454 1.00 34.17 381 LEU A O 1
ATOM 2957 N N . GLN A 1 384 ? -16.287 47.664 70.657 1.00 34.80 382 GLN A N 1
ATOM 2958 C CA . GLN A 1 384 ? -17.410 48.151 71.462 1.00 35.24 382 GLN A CA 1
ATOM 2959 C C . GLN A 1 384 ? -18.013 47.017 72.297 1.00 35.69 382 GLN A C 1
ATOM 2960 O O . GLN A 1 384 ? -18.502 47.252 73.388 1.00 35.64 382 GLN A O 1
ATOM 2966 N N . THR A 1 385 ? -17.956 45.786 71.805 1.00 36.24 383 THR A N 1
ATOM 2967 C CA . THR A 1 385 ? -18.684 44.689 72.463 1.00 36.77 383 THR A CA 1
ATOM 2968 C C . THR A 1 385 ? -17.831 43.472 72.797 1.00 37.28 383 THR A C 1
ATOM 2969 O O . THR A 1 385 ? -18.167 42.718 73.708 1.00 37.96 383 THR A O 1
ATOM 2973 N N . ASP A 1 386 ? -16.748 43.272 72.056 1.00 37.95 384 ASP A N 1
ATOM 2974 C CA . ASP A 1 386 ? -15.894 42.100 72.242 1.00 38.83 384 ASP A CA 1
ATOM 2975 C C . ASP A 1 386 ? -14.820 42.341 73.310 1.00 39.36 384 ASP A C 1
ATOM 2976 O O . ASP A 1 386 ? -13.753 42.894 73.026 1.00 39.98 384 ASP A O 1
ATOM 2981 N N . LYS A 1 387 ? -15.123 41.910 74.530 1.00 39.94 385 LYS A N 1
ATOM 2982 C CA . LYS A 1 387 ? -14.243 42.075 75.685 1.00 40.78 385 LYS A CA 1
ATOM 2983 C C . LYS A 1 387 ? -13.096 41.076 75.747 1.00 40.31 385 LYS A C 1
ATOM 2984 O O . LYS A 1 387 ? -12.243 41.192 76.620 1.00 40.98 385 LYS A O 1
ATOM 2990 N N . SER A 1 388 ? -13.083 40.086 74.862 1.00 39.62 386 SER A N 1
ATOM 2991 C CA . SER A 1 388 ? -11.998 39.100 74.846 1.00 38.89 386 SER A CA 1
ATOM 2992 C C . SER A 1 388 ? -10.684 39.687 74.286 1.00 37.84 386 SER A C 1
ATOM 2993 O O . SER A 1 388 ? -9.587 39.210 74.608 1.00 37.85 386 SER A O 1
ATOM 2996 N N . LEU A 1 389 ? -10.808 40.722 73.456 1.00 36.41 387 LEU A N 1
ATOM 2997 C CA . LEU A 1 389 ? -9.657 41.405 72.871 1.00 34.94 387 LEU A CA 1
ATOM 2998 C C . LEU A 1 389 ? -9.061 42.463 73.817 1.00 34.25 387 LEU A C 1
ATOM 2999 O O . LEU A 1 389 ? -9.642 43.534 74.003 1.00 34.31 387 LEU A O 1
ATOM 3004 N N . VAL A 1 390 ? -7.907 42.156 74.409 1.00 32.92 388 VAL A N 1
ATOM 3005 C CA . VAL A 1 390 ? -7.228 43.095 75.341 1.00 31.78 388 VAL A CA 1
ATOM 3006 C C . VAL A 1 390 ? -6.612 44.281 74.592 1.00 30.85 388 VAL A C 1
ATOM 3007 O O . VAL A 1 390 ? -6.808 45.451 74.959 1.00 30.04 388 VAL A O 1
ATOM 3011 N N . LYS A 1 391 ? -5.860 43.958 73.543 1.00 30.21 389 LYS A N 1
ATOM 3012 C CA . LYS A 1 391 ? -5.208 44.947 72.717 1.00 29.54 389 LYS A CA 1
ATOM 3013 C C . LYS A 1 391 ? -5.118 44.410 71.303 1.00 29.90 389 LYS A C 1
ATOM 3014 O O . LYS A 1 391 ? -4.659 43.280 71.074 1.00 29.22 389 LYS A O 1
ATOM 3020 N N . VAL A 1 392 ? -5.556 45.254 70.366 1.00 30.00 390 VAL A N 1
ATOM 3021 C CA . VAL A 1 392 ? -5.534 44.972 68.937 1.00 29.74 390 VAL A CA 1
ATOM 3022 C C . VAL A 1 392 ? -4.602 45.977 68.306 1.00 29.09 390 VAL A C 1
ATOM 3023 O O . VAL A 1 392 ? -4.712 47.164 68.570 1.00 28.10 390 VAL A O 1
ATOM 3027 N N . THR A 1 393 ? -3.689 45.488 67.466 1.00 28.76 391 THR A N 1
ATOM 3028 C CA . THR A 1 393 ? -2.625 46.324 66.907 1.00 28.58 391 THR A CA 1
ATOM 3029 C C . THR A 1 393 ? -2.526 46.219 65.385 1.00 29.07 391 THR A C 1
ATOM 3030 O O . THR A 1 393 ? -2.376 45.118 64.844 1.00 28.04 391 THR A O 1
ATOM 3042 N N . LEU A 1 395 ? -0.548 46.176 62.114 1.00 33.87 393 LEU A N 1
ATOM 3043 C CA . LEU A 1 395 ? 0.795 45.848 61.676 1.00 35.50 393 LEU A CA 1
ATOM 3044 C C . LEU A 1 395 ? 0.886 46.034 60.158 1.00 36.46 393 LEU A C 1
ATOM 3045 O O . LEU A 1 395 ? 0.160 45.377 59.413 1.00 36.58 393 LEU A O 1
ATOM 3050 N N . ASN A 1 396 ? 1.747 46.949 59.714 1.00 37.63 394 ASN A N 1
ATOM 3051 C CA . ASN A 1 396 ? 2.061 47.111 58.294 1.00 39.84 394 ASN A CA 1
ATOM 3052 C C . ASN A 1 396 ? 3.222 46.218 57.880 1.00 40.89 394 ASN A C 1
ATOM 3053 O O . ASN A 1 396 ? 4.273 46.238 58.511 1.00 40.99 394 ASN A O 1
ATOM 3058 N N . GLU A 1 397 ? 3.028 45.445 56.813 1.00 43.07 395 GLU A N 1
ATOM 3059 C CA . GLU A 1 397 ? 4.068 44.540 56.281 1.00 44.70 395 GLU A CA 1
ATOM 3060 C C . GLU A 1 397 ? 4.225 44.726 54.783 1.00 45.09 395 GLU A C 1
ATOM 3061 O O . GLU A 1 397 ? 4.869 45.670 54.341 1.00 46.26 395 GLU A O 1
ATOM 3067 N N . SER B 1 2 ? 22.925 104.698 63.950 1.00 47.77 0 SER B N 1
ATOM 3068 C CA . SER B 1 2 ? 22.327 105.357 65.147 1.00 47.42 0 SER B CA 1
ATOM 3069 C C . SER B 1 2 ? 22.112 104.446 66.378 1.00 46.85 0 SER B C 1
ATOM 3070 O O . SER B 1 2 ? 21.675 104.934 67.429 1.00 47.50 0 SER B O 1
ATOM 3073 N N . LEU B 1 3 ? 22.419 103.148 66.271 1.00 45.47 1 LEU B N 1
ATOM 3074 C CA . LEU B 1 3 ? 22.363 102.261 67.450 1.00 43.84 1 LEU B CA 1
ATOM 3075 C C . LEU B 1 3 ? 23.741 101.831 67.972 1.00 43.02 1 LEU B C 1
ATOM 3076 O O . LEU B 1 3 ? 24.666 101.578 67.191 1.00 42.92 1 LEU B O 1
ATOM 3081 N N . ARG B 1 4 ? 23.868 101.729 69.292 1.00 41.17 2 ARG B N 1
ATOM 3082 C CA . ARG B 1 4 ? 25.153 101.425 69.916 1.00 39.84 2 ARG B CA 1
ATOM 3083 C C . ARG B 1 4 ? 25.079 100.388 71.041 1.00 37.87 2 ARG B C 1
ATOM 3084 O O . ARG B 1 4 ? 24.087 100.317 71.771 1.00 37.52 2 ARG B O 1
ATOM 3092 N N . ALA B 1 5 ? 26.160 99.617 71.174 1.00 35.48 3 ALA B N 1
ATOM 3093 C CA . ALA B 1 5 ? 26.295 98.576 72.202 1.00 33.58 3 ALA B CA 1
ATOM 3094 C C . ALA B 1 5 ? 27.741 98.420 72.671 1.00 32.44 3 ALA B C 1
ATOM 3095 O O . ALA B 1 5 ? 28.697 98.725 71.939 1.00 31.39 3 ALA B O 1
ATOM 3097 N N . VAL B 1 6 ? 27.883 97.926 73.895 1.00 31.24 4 VAL B N 1
ATOM 3098 C CA . VAL B 1 6 ? 29.173 97.558 74.450 1.00 30.26 4 VAL B CA 1
ATOM 3099 C C . VAL B 1 6 ? 29.592 96.201 73.911 1.00 30.11 4 VAL B C 1
ATOM 3100 O O . VAL B 1 6 ? 28.956 95.172 74.198 1.00 29.73 4 VAL B O 1
ATOM 3104 N N . ARG B 1 7 ? 30.663 96.202 73.122 1.00 29.43 5 ARG B N 1
ATOM 3105 C CA . ARG B 1 7 ? 31.140 94.968 72.489 1.00 29.17 5 ARG B CA 1
ATOM 3106 C C . ARG B 1 7 ? 32.579 94.612 72.858 1.00 28.84 5 ARG B C 1
ATOM 3107 O O . ARG B 1 7 ? 33.423 95.499 73.095 1.00 26.75 5 ARG B O 1
ATOM 3115 N N . LEU B 1 8 ? 32.818 93.296 72.900 1.00 28.27 6 LEU B N 1
ATOM 3116 C CA . LEU B 1 8 ? 34.115 92.728 73.191 1.00 28.65 6 LEU B CA 1
ATOM 3117 C C . LEU B 1 8 ? 34.679 92.073 71.932 1.00 28.59 6 LEU B C 1
ATOM 3118 O O . LEU B 1 8 ? 34.072 91.160 71.369 1.00 28.70 6 LEU B O 1
ATOM 3123 N N . HIS B 1 9 ? 35.833 92.562 71.494 1.00 28.78 7 HIS B N 1
ATOM 3124 C CA . HIS B 1 9 ? 36.590 91.948 70.411 1.00 29.72 7 HIS B CA 1
ATOM 3125 C C . HIS B 1 9 ? 37.843 91.278 70.999 1.00 29.80 7 HIS B C 1
ATOM 3126 O O . HIS B 1 9 ? 38.407 91.752 71.992 1.00 29.40 7 HIS B O 1
ATOM 3133 N N . ALA B 1 10 ? 38.258 90.163 70.409 1.00 29.73 8 ALA B N 1
ATOM 3134 C CA . ALA B 1 10 ? 39.445 89.444 70.885 1.00 30.53 8 ALA B CA 1
ATOM 3135 C C . ALA B 1 10 ? 40.080 88.659 69.765 1.00 31.13 8 ALA B C 1
ATOM 3136 O O . ALA B 1 10 ? 39.419 88.313 68.787 1.00 31.59 8 ALA B O 1
ATOM 3138 N N . LYS B 1 11 ? 41.360 88.352 69.925 1.00 31.71 9 LYS B N 1
ATOM 3139 C CA . LYS B 1 11 ? 42.078 87.607 68.915 1.00 32.25 9 LYS B CA 1
ATOM 3140 C C . LYS B 1 11 ? 42.027 86.103 69.192 1.00 31.58 9 LYS B C 1
ATOM 3141 O O . LYS B 1 11 ? 42.336 85.639 70.296 1.00 31.43 9 LYS B O 1
ATOM 3147 N N . TRP B 1 12 ? 41.612 85.348 68.182 1.00 31.61 10 TRP B N 1
ATOM 3148 C CA . TRP B 1 12 ? 41.683 83.898 68.238 1.00 31.63 10 TRP B CA 1
ATOM 3149 C C . TRP B 1 12 ? 43.151 83.548 68.056 1.00 32.02 10 TRP B C 1
ATOM 3150 O O . TRP B 1 12 ? 43.690 83.670 66.963 1.00 32.09 10 TRP B O 1
ATOM 3161 N N . ASP B 1 13 ? 43.788 83.130 69.139 1.00 32.64 11 ASP B N 1
ATOM 3162 C CA . ASP B 1 13 ? 45.219 82.855 69.144 1.00 33.46 11 ASP B CA 1
ATOM 3163 C C . ASP B 1 13 ? 45.537 81.844 70.237 1.00 33.48 11 ASP B C 1
ATOM 3164 O O . ASP B 1 13 ? 46.145 82.184 71.241 1.00 33.41 11 ASP B O 1
ATOM 3169 N N . PRO B 1 14 ? 45.141 80.584 70.032 1.00 34.12 12 PRO B N 1
ATOM 3170 C CA . PRO B 1 14 ? 45.147 79.643 71.141 1.00 34.34 12 PRO B CA 1
ATOM 3171 C C . PRO B 1 14 ? 46.519 79.378 71.753 1.00 34.94 12 PRO B C 1
ATOM 3172 O O . PRO B 1 14 ? 47.554 79.453 71.070 1.00 35.77 12 PRO B O 1
ATOM 3176 N N . ARG B 1 15 ? 46.510 79.061 73.040 1.00 34.45 13 ARG B N 1
ATOM 3177 C CA . ARG B 1 15 ? 47.653 78.469 73.704 1.00 33.99 13 ARG B CA 1
ATOM 3178 C C . ARG B 1 15 ? 48.060 77.154 73.030 1.00 34.07 13 ARG B C 1
ATOM 3179 O O . ARG B 1 15 ? 47.222 76.481 72.447 1.00 33.43 13 ARG B O 1
ATOM 3187 N N . PRO B 1 16 ? 49.354 76.783 73.113 1.00 34.43 14 PRO B N 1
ATOM 3188 C CA . PRO B 1 16 ? 49.847 75.612 72.360 1.00 34.40 14 PRO B CA 1
ATOM 3189 C C . PRO B 1 16 ? 49.202 74.273 72.746 1.00 34.28 14 PRO B C 1
ATOM 3190 O O . PRO B 1 16 ? 49.102 73.379 71.904 1.00 33.46 14 PRO B O 1
ATOM 3194 N N . GLU B 1 17 ? 48.756 74.129 73.987 1.00 34.03 15 GLU B N 1
ATOM 3195 C CA . GLU B 1 17 ? 48.114 72.879 74.394 1.00 34.41 15 GLU B CA 1
ATOM 3196 C C . GLU B 1 17 ? 46.685 72.737 73.839 1.00 34.46 15 GLU B C 1
ATOM 3197 O O . GLU B 1 17 ? 46.124 71.637 73.822 1.00 34.49 15 GLU B O 1
ATOM 3203 N N . PHE B 1 18 ? 46.099 73.833 73.373 1.00 34.23 16 PHE B N 1
ATOM 3204 C CA . PHE B 1 18 ? 44.704 73.788 72.940 1.00 34.38 16 PHE B CA 1
ATOM 3205 C C . PHE B 1 18 ? 44.506 72.921 71.698 1.00 34.55 16 PHE B C 1
ATOM 3206 O O . PHE B 1 18 ? 45.263 73.028 70.754 1.00 34.87 16 PHE B O 1
ATOM 3214 N N . LYS B 1 19 ? 43.496 72.058 71.738 1.00 34.99 17 LYS B N 1
ATOM 3215 C CA . LYS B 1 19 ? 42.984 71.357 70.560 1.00 35.72 17 LYS B CA 1
ATOM 3216 C C . LYS B 1 19 ? 41.516 71.730 70.386 1.00 35.52 17 LYS B C 1
ATOM 3217 O O . LYS B 1 19 ? 40.750 71.694 71.351 1.00 35.20 17 LYS B O 1
ATOM 3223 N N . LEU B 1 20 ? 41.127 72.094 69.169 1.00 35.29 18 LEU B N 1
ATOM 3224 C CA . LEU B 1 20 ? 39.753 72.463 68.884 1.00 35.28 18 LEU B CA 1
ATOM 3225 C C . LEU B 1 20 ? 38.770 71.449 69.464 1.00 35.20 18 LEU B C 1
ATOM 3226 O O . LEU B 1 20 ? 38.797 70.281 69.106 1.00 35.46 18 LEU B O 1
ATOM 3231 N N . GLY B 1 21 ? 37.923 71.902 70.382 1.00 35.07 19 GLY B N 1
ATOM 3232 C CA . GLY B 1 21 ? 36.878 71.071 70.982 1.00 35.66 19 GLY B CA 1
ATOM 3233 C C . GLY B 1 21 ? 35.808 70.643 69.982 1.00 35.93 19 GLY B C 1
ATOM 3234 O O . GLY B 1 21 ? 35.632 71.295 68.942 1.00 35.74 19 GLY B O 1
ATOM 3235 N N . PRO B 1 22 ? 35.079 69.554 70.294 1.00 36.38 20 PRO B N 1
ATOM 3236 C CA . PRO B 1 22 ? 34.045 68.998 69.390 1.00 37.00 20 PRO B CA 1
ATOM 3237 C C . PRO B 1 22 ? 32.950 70.006 68.983 1.00 37.55 20 PRO B C 1
ATOM 3238 O O . PRO B 1 22 ? 32.539 70.015 67.814 1.00 37.72 20 PRO B O 1
ATOM 3242 N N . LYS B 1 23 ? 32.538 70.876 69.908 1.00 37.64 21 LYS B N 1
ATOM 3243 C CA . LYS B 1 23 ? 31.515 71.896 69.616 1.00 38.17 21 LYS B CA 1
ATOM 3244 C C . LYS B 1 23 ? 32.106 73.285 69.344 1.00 37.83 21 LYS B C 1
ATOM 3245 O O . LYS B 1 23 ? 31.365 74.267 69.227 1.00 38.09 21 LYS B O 1
ATOM 3251 N N . ASP B 1 24 ? 33.431 73.379 69.257 1.00 37.00 22 ASP B N 1
ATOM 3252 C CA . ASP B 1 24 ? 34.081 74.654 68.949 1.00 36.39 22 ASP B CA 1
ATOM 3253 C C . ASP B 1 24 ? 34.028 74.917 67.458 1.00 36.26 22 ASP B C 1
ATOM 3254 O O . ASP B 1 24 ? 33.959 73.985 66.667 1.00 35.70 22 ASP B O 1
ATOM 3259 N N . ILE B 1 25 ? 34.069 76.188 67.089 1.00 36.12 23 ILE B N 1
ATOM 3260 C CA . ILE B 1 25 ? 34.134 76.592 65.700 1.00 36.49 23 ILE B CA 1
ATOM 3261 C C . ILE B 1 25 ? 35.341 77.500 65.501 1.00 36.87 23 ILE B C 1
ATOM 3262 O O . ILE B 1 25 ? 35.398 78.613 66.055 1.00 36.73 23 ILE B O 1
ATOM 3267 N N . GLU B 1 26 ? 36.293 77.010 64.699 1.00 36.92 24 GLU B N 1
ATOM 3268 C CA . GLU B 1 26 ? 37.575 77.672 64.452 1.00 37.11 24 GLU B CA 1
ATOM 3269 C C . GLU B 1 26 ? 37.464 79.176 64.214 1.00 36.29 24 GLU B C 1
ATOM 3270 O O . GLU B 1 26 ? 36.826 79.618 63.253 1.00 36.99 24 GLU B O 1
ATOM 3276 N N . GLY B 1 27 ? 38.087 79.962 65.088 1.00 35.07 25 GLY B N 1
ATOM 3277 C CA . GLY B 1 27 ? 38.131 81.407 64.907 1.00 33.35 25 GLY B CA 1
ATOM 3278 C C . GLY B 1 27 ? 36.897 82.124 65.431 1.00 33.16 25 GLY B C 1
ATOM 3279 O O . GLY B 1 27 ? 36.874 83.349 65.460 1.00 33.10 25 GLY B O 1
ATOM 3280 N N . LYS B 1 28 ? 35.884 81.377 65.871 1.00 32.14 26 LYS B N 1
ATOM 3281 C CA . LYS B 1 28 ? 34.570 81.971 66.168 1.00 32.18 26 LYS B CA 1
ATOM 3282 C C . LYS B 1 28 ? 33.951 81.613 67.525 1.00 31.14 26 LYS B C 1
ATOM 3283 O O . LYS B 1 28 ? 33.278 82.433 68.154 1.00 31.26 26 LYS B O 1
ATOM 3289 N N . LEU B 1 29 ? 34.144 80.377 67.948 1.00 30.09 27 LEU B N 1
ATOM 3290 C CA . LEU B 1 29 ? 33.485 79.884 69.139 1.00 29.46 27 LEU B CA 1
ATOM 3291 C C . LEU B 1 29 ? 34.318 78.832 69.842 1.00 28.89 27 LEU B C 1
ATOM 3292 O O . LEU B 1 29 ? 34.780 77.875 69.227 1.00 27.64 27 LEU B O 1
ATOM 3297 N N . THR B 1 30 ? 34.489 78.999 71.144 1.00 28.55 28 THR B N 1
ATOM 3298 C CA . THR B 1 30 ? 35.101 77.936 71.933 1.00 28.42 28 THR B CA 1
ATOM 3299 C C . THR B 1 30 ? 34.417 77.748 73.268 1.00 28.19 28 THR B C 1
ATOM 3300 O O . THR B 1 30 ? 33.900 78.701 73.849 1.00 27.59 28 THR B O 1
ATOM 3304 N N . TRP B 1 31 ? 34.475 76.515 73.758 1.00 28.42 29 TRP B N 1
ATOM 3305 C CA . TRP B 1 31 ? 34.012 76.179 75.086 1.00 29.30 29 TRP B CA 1
ATOM 3306 C C . TRP B 1 31 ? 35.053 76.468 76.157 1.00 28.84 29 TRP B C 1
ATOM 3307 O O . TRP B 1 31 ? 34.731 76.513 77.347 1.00 29.29 29 TRP B O 1
ATOM 3318 N N . LEU B 1 32 ? 36.292 76.686 75.735 1.00 28.38 30 LEU B N 1
ATOM 3319 C CA . LEU B 1 32 ? 37.374 77.020 76.672 1.00 28.01 30 LEU B CA 1
ATOM 3320 C C . LEU B 1 32 ? 38.002 78.398 76.396 1.00 27.53 30 LEU B C 1
ATOM 3321 O O . LEU B 1 32 ? 39.098 78.490 75.827 1.00 27.77 30 LEU B O 1
ATOM 3326 N N . GLY B 1 33 ? 37.316 79.455 76.837 1.00 26.79 31 GLY B N 1
ATOM 3327 C CA . GLY B 1 33 ? 37.692 80.846 76.523 1.00 26.33 31 GLY B CA 1
ATOM 3328 C C . GLY B 1 33 ? 39.143 81.215 76.780 1.00 26.49 31 GLY B C 1
ATOM 3329 O O . GLY B 1 33 ? 39.836 81.719 75.896 1.00 26.78 31 GLY B O 1
ATOM 3330 N N . SER B 1 34 ? 39.594 80.945 77.999 1.00 25.88 32 SER B N 1
ATOM 3331 C CA . SER B 1 34 ? 40.921 81.312 78.459 1.00 25.93 32 SER B CA 1
ATOM 3332 C C . SER B 1 34 ? 42.075 80.592 77.743 1.00 26.18 32 SER B C 1
ATOM 3333 O O . SER B 1 34 ? 43.227 80.977 77.892 1.00 25.91 32 SER B O 1
ATOM 3336 N N . LYS B 1 35 ? 41.757 79.556 76.979 1.00 26.54 33 LYS B N 1
ATOM 3337 C CA . LYS B 1 35 ? 42.761 78.821 76.219 1.00 27.21 33 LYS B CA 1
ATOM 3338 C C . LYS B 1 35 ? 42.975 79.421 74.844 1.00 27.32 33 LYS B C 1
ATOM 3339 O O . LYS B 1 35 ? 43.948 79.083 74.168 1.00 27.66 33 LYS B O 1
ATOM 3345 N N . VAL B 1 36 ? 42.075 80.315 74.434 1.00 27.85 34 VAL B N 1
ATOM 3346 C CA . VAL B 1 36 ? 41.923 80.661 73.013 1.00 28.22 34 VAL B CA 1
ATOM 3347 C C . VAL B 1 36 ? 42.003 82.151 72.749 1.00 28.43 34 VAL B C 1
ATOM 3348 O O . VAL B 1 36 ? 42.837 82.603 71.952 1.00 28.58 34 VAL B O 1
ATOM 3352 N N . TRP B 1 37 ? 41.135 82.893 73.434 1.00 28.44 35 TRP B N 1
ATOM 3353 C CA . TRP B 1 37 ? 40.896 84.294 73.154 1.00 28.78 35 TRP B CA 1
ATOM 3354 C C . TRP B 1 37 ? 41.919 85.160 73.843 1.00 29.26 35 TRP B C 1
ATOM 3355 O O . TRP B 1 37 ? 42.173 85.021 75.045 1.00 29.32 35 TRP B O 1
ATOM 3366 N N . ARG B 1 38 ? 42.467 86.095 73.080 1.00 29.97 36 ARG B N 1
ATOM 3367 C CA . ARG B 1 38 ? 43.621 86.872 73.499 1.00 30.10 36 ARG B CA 1
ATOM 3368 C C . ARG B 1 38 ? 43.429 88.354 73.190 1.00 30.23 36 ARG B C 1
ATOM 3369 O O . ARG B 1 38 ? 42.832 88.701 72.163 1.00 30.73 36 ARG B O 1
ATOM 3377 N N . TYR B 1 39 ? 43.964 89.204 74.072 1.00 30.11 37 TYR B N 1
ATOM 3378 C CA . TYR B 1 39 ? 43.903 90.671 73.946 1.00 30.42 37 TYR B CA 1
ATOM 3379 C C . TYR B 1 39 ? 42.475 91.194 73.774 1.00 30.78 37 TYR B C 1
ATOM 3380 O O . TYR B 1 39 ? 42.185 91.866 72.785 1.00 30.27 37 TYR B O 1
ATOM 3389 N N . PRO B 1 40 ? 41.572 90.877 74.732 1.00 31.30 38 PRO B N 1
ATOM 3390 C CA . PRO B 1 40 ? 40.194 91.368 74.679 1.00 31.86 38 PRO B CA 1
ATOM 3391 C C . PRO B 1 40 ? 40.141 92.877 74.637 1.00 32.29 38 PRO B C 1
ATOM 3392 O O . PRO B 1 40 ? 40.907 93.536 75.336 1.00 32.49 38 PRO B O 1
ATOM 3396 N N . GLU B 1 41 ? 39.246 93.416 73.822 1.00 32.92 39 GLU B N 1
ATOM 3397 C CA . GLU B 1 41 ? 39.003 94.835 73.837 1.00 34.16 39 GLU B CA 1
ATOM 3398 C C . GLU B 1 41 ? 37.501 95.126 73.940 1.00 33.73 39 GLU B C 1
ATOM 3399 O O . GLU B 1 41 ? 36.706 94.589 73.183 1.00 33.97 39 GLU B O 1
ATOM 3405 N N . VAL B 1 42 ? 37.137 95.979 74.884 1.00 33.41 40 VAL B N 1
ATOM 3406 C CA . VAL B 1 42 ? 35.750 96.288 75.174 1.00 33.76 40 VAL B CA 1
ATOM 3407 C C . VAL B 1 42 ? 35.515 97.744 74.853 1.00 34.05 40 VAL B C 1
ATOM 3408 O O . VAL B 1 42 ? 36.077 98.602 75.505 1.00 34.29 40 VAL B O 1
ATOM 3412 N N . ARG B 1 43 ? 34.703 98.006 73.831 1.00 34.85 41 ARG B N 1
ATOM 3413 C CA . ARG B 1 43 ? 34.380 99.374 73.399 1.00 36.10 41 ARG B CA 1
ATOM 3414 C C . ARG B 1 43 ? 32.901 99.485 73.048 1.00 36.79 41 ARG B C 1
ATOM 3415 O O . ARG B 1 43 ? 32.278 98.520 72.587 1.00 36.57 41 ARG B O 1
ATOM 3423 N N . VAL B 1 44 ? 32.349 100.668 73.257 1.00 37.75 42 VAL B N 1
ATOM 3424 C CA . VAL B 1 44 ? 31.050 101.014 72.713 1.00 38.85 42 VAL B CA 1
ATOM 3425 C C . VAL B 1 44 ? 31.215 101.178 71.202 1.00 39.59 42 VAL B C 1
ATOM 3426 O O . VAL B 1 44 ? 32.164 101.793 70.756 1.00 40.00 42 VAL B O 1
ATOM 3430 N N . GLU B 1 45 ? 30.313 100.605 70.418 1.00 40.71 43 GLU B N 1
ATOM 3431 C CA . GLU B 1 45 ? 30.390 100.714 68.963 1.00 42.18 43 GLU B CA 1
ATOM 3432 C C . GLU B 1 45 ? 28.998 100.659 68.320 1.00 43.02 43 GLU B C 1
ATOM 3433 O O . GLU B 1 45 ? 28.027 100.272 68.983 1.00 42.89 43 GLU B O 1
ATOM 3439 N N . GLU B 1 46 ? 28.913 101.049 67.044 1.00 43.83 44 GLU B N 1
ATOM 3440 C CA . GLU B 1 46 ? 27.662 100.999 66.287 1.00 45.33 44 GLU B CA 1
ATOM 3441 C C . GLU B 1 46 ? 27.272 99.548 66.020 1.00 45.33 44 GLU B C 1
ATOM 3442 O O . GLU B 1 46 ? 28.130 98.699 65.754 1.00 45.82 44 GLU B O 1
ATOM 3448 N N . VAL B 1 47 ? 25.976 99.263 66.107 1.00 44.83 45 VAL B N 1
ATOM 3449 C CA . VAL B 1 47 ? 25.451 97.956 65.751 1.00 44.46 45 VAL B CA 1
ATOM 3450 C C . VAL B 1 47 ? 24.233 98.178 64.872 1.00 44.70 45 VAL B C 1
ATOM 3451 O O . VAL B 1 47 ? 23.528 99.170 65.040 1.00 44.07 45 VAL B O 1
ATOM 3455 N N . PRO B 1 48 ? 23.972 97.243 63.947 1.00 45.42 46 PRO B N 1
ATOM 3456 C CA . PRO B 1 48 ? 22.757 97.311 63.152 1.00 46.07 46 PRO B CA 1
ATOM 3457 C C . PRO B 1 48 ? 21.528 97.063 64.019 1.00 47.04 46 PRO B C 1
ATOM 3458 O O . PRO B 1 48 ? 21.638 96.477 65.099 1.00 47.36 46 PRO B O 1
ATOM 3462 N N . GLU B 1 49 ? 20.372 97.518 63.553 1.00 47.88 47 GLU B N 1
ATOM 3463 C CA . GLU B 1 49 ? 19.115 97.303 64.260 1.00 48.99 47 GLU B CA 1
ATOM 3464 C C . GLU B 1 49 ? 18.788 95.818 64.353 1.00 49.05 47 GLU B C 1
ATOM 3465 O O . GLU B 1 49 ? 18.951 95.085 63.371 1.00 48.99 47 GLU B O 1
ATOM 3471 N N . PRO B 1 50 ? 18.335 95.365 65.537 1.00 49.09 48 PRO B N 1
ATOM 3472 C CA . PRO B 1 50 ? 17.825 93.999 65.640 1.00 48.95 48 PRO B CA 1
ATOM 3473 C C . PRO B 1 50 ? 16.607 93.833 64.738 1.00 48.74 48 PRO B C 1
ATOM 3474 O O . PRO B 1 50 ? 15.866 94.791 64.511 1.00 48.68 48 PRO B O 1
ATOM 3478 N N . ARG B 1 51 ? 16.410 92.632 64.218 1.00 48.77 49 ARG B N 1
ATOM 3479 C CA . ARG B 1 51 ? 15.232 92.356 63.402 1.00 48.97 49 ARG B CA 1
ATOM 3480 C C . ARG B 1 51 ? 14.640 90.988 63.730 1.00 47.90 49 ARG B C 1
ATOM 3481 O O . ARG B 1 51 ? 15.362 90.030 63.971 1.00 48.08 49 ARG B O 1
ATOM 3489 N N . ILE B 1 52 ? 13.318 90.925 63.768 1.00 47.39 50 ILE B N 1
ATOM 3490 C CA . ILE B 1 52 ? 12.590 89.678 63.980 1.00 46.56 50 ILE B CA 1
ATOM 3491 C C . ILE B 1 52 ? 12.871 88.714 62.826 1.00 46.33 50 ILE B C 1
ATOM 3492 O O . ILE B 1 52 ? 12.370 88.913 61.720 1.00 46.37 50 ILE B O 1
ATOM 3497 N N . GLU B 1 53 ? 13.688 87.692 63.074 1.00 46.08 51 GLU B N 1
ATOM 3498 C CA . GLU B 1 53 ? 14.015 86.693 62.044 1.00 45.91 51 GLU B CA 1
ATOM 3499 C C . GLU B 1 53 ? 13.098 85.488 62.144 1.00 45.20 51 GLU B C 1
ATOM 3500 O O . GLU B 1 53 ? 12.768 84.876 61.132 1.00 45.34 51 GLU B O 1
ATOM 3506 N N . LYS B 1 54 ? 12.718 85.137 63.372 1.00 43.94 52 LYS B N 1
ATOM 3507 C CA . LYS B 1 54 ? 11.837 84.004 63.629 1.00 42.72 52 LYS B CA 1
ATOM 3508 C C . LYS B 1 54 ? 10.550 84.501 64.283 1.00 40.99 52 LYS B C 1
ATOM 3509 O O . LYS B 1 54 ? 10.567 85.520 64.967 1.00 40.92 52 LYS B O 1
ATOM 3515 N N . PRO B 1 55 ? 9.433 83.770 64.099 1.00 39.66 53 PRO B N 1
ATOM 3516 C CA . PRO B 1 55 ? 8.152 84.288 64.597 1.00 38.21 53 PRO B CA 1
ATOM 3517 C C . PRO B 1 55 ? 8.019 84.315 66.126 1.00 36.97 53 PRO B C 1
ATOM 3518 O O . PRO B 1 55 ? 7.119 84.991 66.636 1.00 35.97 53 PRO B O 1
ATOM 3522 N N . THR B 1 56 ? 8.890 83.595 66.840 1.00 35.51 54 THR B N 1
ATOM 3523 C CA . THR B 1 56 ? 8.852 83.564 68.308 1.00 35.15 54 THR B CA 1
ATOM 3524 C C . THR B 1 56 ? 9.764 84.627 68.978 1.00 34.74 54 THR B C 1
ATOM 3525 O O . THR B 1 56 ? 9.783 84.770 70.216 1.00 34.57 54 THR B O 1
ATOM 3529 N N . GLU B 1 57 ? 10.516 85.375 68.171 1.00 34.13 55 GLU B N 1
ATOM 3530 C CA . GLU B 1 57 ? 11.407 86.418 68.708 1.00 33.89 55 GLU B CA 1
ATOM 3531 C C . GLU B 1 57 ? 10.702 87.713 69.158 1.00 33.02 55 GLU B C 1
ATOM 3532 O O . GLU B 1 57 ? 9.663 88.096 68.599 1.00 32.56 55 GLU B O 1
ATOM 3538 N N . ILE B 1 58 ? 11.280 88.364 70.174 1.00 32.02 56 ILE B N 1
ATOM 3539 C CA . ILE B 1 58 ? 10.871 89.713 70.643 1.00 30.73 56 ILE B CA 1
ATOM 3540 C C . ILE B 1 58 ? 12.068 90.667 70.635 1.00 30.29 56 ILE B C 1
ATOM 3541 O O . ILE B 1 58 ? 13.196 90.221 70.735 1.00 30.21 56 ILE B O 1
ATOM 3546 N N . ILE B 1 59 ? 11.822 91.968 70.500 1.00 29.99 57 ILE B N 1
ATOM 3547 C CA . ILE B 1 59 ? 12.878 92.967 70.636 1.00 29.31 57 ILE B CA 1
ATOM 3548 C C . ILE B 1 59 ? 12.552 93.816 71.853 1.00 29.18 57 ILE B C 1
ATOM 3549 O O . ILE B 1 59 ? 11.454 94.351 71.966 1.00 29.10 57 ILE B O 1
ATOM 3554 N N . ILE B 1 60 ? 13.509 93.891 72.777 1.00 29.11 58 ILE B N 1
ATOM 3555 C CA . ILE B 1 60 ? 13.353 94.560 74.044 1.00 28.25 58 ILE B CA 1
ATOM 3556 C C . ILE B 1 60 ? 14.187 95.818 73.999 1.00 28.86 58 ILE B C 1
ATOM 3557 O O . ILE B 1 60 ? 15.342 95.774 73.575 1.00 28.74 58 ILE B O 1
ATOM 3562 N N . LYS B 1 61 ? 13.602 96.928 74.448 1.00 29.23 59 LYS B N 1
ATOM 3563 C CA . LYS B 1 61 ? 14.350 98.159 74.688 1.00 29.94 59 LYS B CA 1
ATOM 3564 C C . LYS B 1 61 ? 14.929 98.073 76.089 1.00 29.50 59 LYS B C 1
ATOM 3565 O O . LYS B 1 61 ? 14.183 97.999 77.048 1.00 29.82 59 LYS B O 1
ATOM 3571 N N . VAL B 1 62 ? 16.255 98.105 76.197 1.00 29.41 60 VAL B N 1
ATOM 3572 C CA . VAL B 1 62 ? 16.934 97.850 77.466 1.00 29.00 60 VAL B CA 1
ATOM 3573 C C . VAL B 1 62 ? 16.916 99.066 78.367 1.00 29.43 60 VAL B C 1
ATOM 3574 O O . VAL B 1 62 ? 17.234 100.167 77.928 1.00 29.48 60 VAL B O 1
ATOM 3578 N N . LYS B 1 63 ? 16.543 98.840 79.628 1.00 29.77 61 LYS B N 1
ATOM 3579 C CA . LYS B 1 63 ? 16.487 99.865 80.652 1.00 30.20 61 LYS B CA 1
ATOM 3580 C C . LYS B 1 63 ? 17.618 99.741 81.664 1.00 30.24 61 LYS B C 1
ATOM 3581 O O . LYS B 1 63 ? 18.172 100.754 82.112 1.00 30.42 61 LYS B O 1
ATOM 3587 N N . ALA B 1 64 ? 17.947 98.507 82.046 1.00 29.00 62 ALA B N 1
ATOM 3588 C CA . ALA B 1 64 ? 19.006 98.275 83.018 1.00 28.64 62 ALA B CA 1
ATOM 3589 C C . ALA B 1 64 ? 19.724 96.999 82.681 1.00 28.35 62 ALA B C 1
ATOM 3590 O O . ALA B 1 64 ? 19.099 96.054 82.200 1.00 28.28 62 ALA B O 1
ATOM 3592 N N . CYS B 1 65 ? 21.033 96.984 82.948 1.00 28.44 63 CYS B N 1
ATOM 3593 C CA . CYS B 1 65 ? 21.864 95.787 82.817 1.00 27.87 63 CYS B CA 1
ATOM 3594 C C . CYS B 1 65 ? 23.027 95.776 83.816 1.00 27.78 63 CYS B C 1
ATOM 3595 O O . CYS B 1 65 ? 23.889 96.655 83.774 1.00 27.82 63 CYS B O 1
ATOM 3598 N N . GLY B 1 66 ? 23.056 94.773 84.698 1.00 27.06 64 GLY B N 1
ATOM 3599 C CA . GLY B 1 66 ? 24.153 94.620 85.656 1.00 26.16 64 GLY B CA 1
ATOM 3600 C C . GLY B 1 66 ? 25.420 94.031 85.063 1.00 25.95 64 GLY B C 1
ATOM 3601 O O . GLY B 1 66 ? 25.373 93.193 84.143 1.00 25.54 64 GLY B O 1
ATOM 3602 N N . ILE B 1 67 ? 26.569 94.458 85.592 1.00 25.68 65 ILE B N 1
ATOM 3603 C CA . ILE B 1 67 ? 27.847 93.873 85.194 1.00 25.55 65 ILE B CA 1
ATOM 3604 C C . ILE B 1 67 ? 28.084 92.605 86.028 1.00 26.16 65 ILE B C 1
ATOM 3605 O O . ILE B 1 67 ? 28.037 92.652 87.253 1.00 25.99 65 ILE B O 1
ATOM 3610 N N . CYS B 1 68 ? 28.340 91.483 85.376 1.00 26.38 66 CYS B N 1
ATOM 3611 C CA . CYS B 1 68 ? 28.604 90.246 86.107 1.00 27.64 66 CYS B CA 1
ATOM 3612 C C . CYS B 1 68 ? 30.109 90.112 86.319 1.00 27.30 66 CYS B C 1
ATOM 3613 O O . CYS B 1 68 ? 30.906 90.657 85.541 1.00 28.19 66 CYS B O 1
ATOM 3616 N N . GLY B 1 69 ? 30.510 89.402 87.362 1.00 26.99 67 GLY B N 1
ATOM 3617 C CA . GLY B 1 69 ? 31.917 89.000 87.495 1.00 26.52 67 GLY B CA 1
ATOM 3618 C C . GLY B 1 69 ? 32.469 88.296 86.251 1.00 26.26 67 GLY B C 1
ATOM 3619 O O . GLY B 1 69 ? 33.667 88.371 85.971 1.00 26.58 67 GLY B O 1
ATOM 3620 N N . SER B 1 70 ? 31.615 87.619 85.489 1.00 26.01 68 SER B N 1
ATOM 3621 C CA A SER B 1 70 ? 32.033 86.980 84.247 0.50 26.42 68 SER B CA 1
ATOM 3622 C CA B SER B 1 70 ? 32.077 86.984 84.269 0.50 26.31 68 SER B CA 1
ATOM 3623 C C . SER B 1 70 ? 32.365 88.020 83.172 1.00 26.84 68 SER B C 1
ATOM 3624 O O . SER B 1 70 ? 33.218 87.788 82.300 1.00 26.63 68 SER B O 1
ATOM 3629 N N . ASP B 1 71 ? 31.684 89.168 83.219 1.00 27.10 69 ASP B N 1
ATOM 3630 C CA . ASP B 1 71 ? 32.011 90.262 82.283 1.00 27.92 69 ASP B CA 1
ATOM 3631 C C . ASP B 1 71 ? 33.422 90.773 82.579 1.00 27.56 69 ASP B C 1
ATOM 3632 O O . ASP B 1 71 ? 34.241 90.933 81.678 1.00 27.28 69 ASP B O 1
ATOM 3637 N N . VAL B 1 72 ? 33.708 90.996 83.860 1.00 27.93 70 VAL B N 1
ATOM 3638 C CA . VAL B 1 72 ? 35.037 91.429 84.278 1.00 27.91 70 VAL B CA 1
ATOM 3639 C C . VAL B 1 72 ? 36.106 90.424 83.785 1.00 27.97 70 VAL B C 1
ATOM 3640 O O . VAL B 1 72 ? 37.124 90.836 83.233 1.00 27.35 70 VAL B O 1
ATOM 3644 N N . HIS B 1 73 ? 35.823 89.126 83.932 1.00 27.87 71 HIS B N 1
ATOM 3645 C CA . HIS B 1 73 ? 36.794 88.081 83.608 1.00 28.65 71 HIS B CA 1
ATOM 3646 C C . HIS B 1 73 ? 36.988 87.865 82.117 1.00 28.30 71 HIS B C 1
ATOM 3647 O O . HIS B 1 73 ? 38.060 87.420 81.702 1.00 29.07 71 HIS B O 1
ATOM 3662 N N . ALA B 1 75 ? 36.993 90.399 80.024 1.00 28.27 73 ALA B N 1
ATOM 3663 C CA . ALA B 1 75 ? 37.785 91.548 79.611 1.00 28.66 73 ALA B CA 1
ATOM 3664 C C . ALA B 1 75 ? 39.162 91.639 80.296 1.00 28.94 73 ALA B C 1
ATOM 3665 O O . ALA B 1 75 ? 39.976 92.433 79.884 1.00 28.72 73 ALA B O 1
ATOM 3667 N N . GLN B 1 76 ? 39.412 90.819 81.320 1.00 29.57 74 GLN B N 1
ATOM 3668 C CA . GLN B 1 76 ? 40.674 90.822 82.062 1.00 29.94 74 GLN B CA 1
ATOM 3669 C C . GLN B 1 76 ? 41.586 89.701 81.559 1.00 30.61 74 GLN B C 1
ATOM 3670 O O . GLN B 1 76 ? 41.101 88.676 81.077 1.00 30.76 74 GLN B O 1
ATOM 3676 N N . THR B 1 77 ? 42.900 89.899 81.663 1.00 30.82 75 THR B N 1
ATOM 3677 C CA . THR B 1 77 ? 43.872 88.966 81.097 1.00 31.89 75 THR B CA 1
ATOM 3678 C C . THR B 1 77 ? 44.867 88.435 82.131 1.00 32.27 75 THR B C 1
ATOM 3679 O O . THR B 1 77 ? 45.082 89.055 83.177 1.00 31.71 75 THR B O 1
ATOM 3683 N N . ASP B 1 78 ? 45.455 87.274 81.840 1.00 32.35 76 ASP B N 1
ATOM 3684 C CA . ASP B 1 78 ? 46.607 86.793 82.601 1.00 32.59 76 ASP B CA 1
ATOM 3685 C C . ASP B 1 78 ? 47.839 87.479 82.025 1.00 33.38 76 ASP B C 1
ATOM 3686 O O . ASP B 1 78 ? 47.707 88.376 81.182 1.00 32.94 76 ASP B O 1
ATOM 3691 N N . GLU B 1 79 ? 49.025 87.042 82.442 1.00 34.40 77 GLU B N 1
ATOM 3692 C CA . GLU B 1 79 ? 50.286 87.650 81.980 1.00 36.02 77 GLU B CA 1
ATOM 3693 C C . GLU B 1 79 ? 50.495 87.592 80.464 1.00 35.36 77 GLU B C 1
ATOM 3694 O O . GLU B 1 79 ? 51.144 88.465 79.888 1.00 35.23 77 GLU B O 1
ATOM 3700 N N . GLU B 1 80 ? 49.936 86.570 79.818 1.00 34.39 78 GLU B N 1
ATOM 3701 C CA . GLU B 1 80 ? 50.150 86.357 78.384 1.00 33.99 78 GLU B CA 1
ATOM 3702 C C . GLU B 1 80 ? 49.072 87.003 77.517 1.00 32.60 78 GLU B C 1
ATOM 3703 O O . GLU B 1 80 ? 49.086 86.846 76.295 1.00 32.03 78 GLU B O 1
ATOM 3709 N N . GLY B 1 81 ? 48.136 87.714 78.159 1.00 31.33 79 GLY B N 1
ATOM 3710 C CA . GLY B 1 81 ? 47.060 88.421 77.457 1.00 29.93 79 GLY B CA 1
ATOM 3711 C C . GLY B 1 81 ? 45.821 87.590 77.142 1.00 28.76 79 GLY B C 1
ATOM 3712 O O . GLY B 1 81 ? 44.937 88.054 76.406 1.00 29.10 79 GLY B O 1
ATOM 3713 N N . TYR B 1 82 ? 45.764 86.365 77.671 1.00 28.01 80 TYR B N 1
ATOM 3714 C CA . TYR B 1 82 ? 44.580 85.483 77.528 1.00 27.74 80 TYR B CA 1
ATOM 3715 C C . TYR B 1 82 ? 43.495 85.866 78.502 1.00 27.47 80 TYR B C 1
ATOM 3716 O O . TYR B 1 82 ? 43.796 86.236 79.633 1.00 27.71 80 TYR B O 1
ATOM 3725 N N . ILE B 1 83 ? 42.232 85.789 78.073 1.00 27.16 81 ILE B N 1
ATOM 3726 C CA . ILE B 1 83 ? 41.129 86.157 78.968 1.00 26.42 81 ILE B CA 1
ATOM 3727 C C . ILE B 1 83 ? 41.120 85.219 80.171 1.00 26.58 81 ILE B C 1
ATOM 3728 O O . ILE B 1 83 ? 41.595 84.076 80.093 1.00 25.32 81 ILE B O 1
ATOM 3733 N N . LEU B 1 84 ? 40.616 85.731 81.287 1.00 26.65 82 LEU B N 1
ATOM 3734 C CA . LEU B 1 84 ? 40.507 84.950 82.515 1.00 27.28 82 LEU B CA 1
ATOM 3735 C C . LEU B 1 84 ? 39.308 84.023 82.443 1.00 27.26 82 LEU B C 1
ATOM 3736 O O . LEU B 1 84 ? 39.326 82.938 83.000 1.00 27.63 82 LEU B O 1
ATOM 3741 N N . TYR B 1 85 ? 38.267 84.452 81.739 1.00 27.29 83 TYR B N 1
ATOM 3742 C CA . TYR B 1 85 ? 37.043 83.675 81.698 1.00 26.74 83 TYR B CA 1
ATOM 3743 C C . TYR B 1 85 ? 37.260 82.295 81.027 1.00 26.19 83 TYR B C 1
ATOM 3744 O O . TYR B 1 85 ? 37.675 82.224 79.875 1.00 25.80 83 TYR B O 1
ATOM 3753 N N . PRO B 1 86 ? 36.994 81.206 81.771 1.00 25.83 84 PRO B N 1
ATOM 3754 C CA . PRO B 1 86 ? 37.383 79.867 81.308 1.00 25.49 84 PRO B CA 1
ATOM 3755 C C . PRO B 1 86 ? 36.401 79.160 80.334 1.00 25.32 84 PRO B C 1
ATOM 3756 O O . PRO B 1 86 ? 36.787 78.161 79.701 1.00 25.06 84 PRO B O 1
ATOM 3760 N N . GLY B 1 87 ? 35.180 79.676 80.199 1.00 24.61 85 GLY B N 1
ATOM 3761 C CA . GLY B 1 87 ? 34.089 78.955 79.520 1.00 24.95 85 GLY B CA 1
ATOM 3762 C C . GLY B 1 87 ? 33.695 79.354 78.101 1.00 24.97 85 GLY B C 1
ATOM 3763 O O . GLY B 1 87 ? 34.512 79.855 77.317 1.00 25.17 85 GLY B O 1
ATOM 3764 N N . LEU B 1 88 ? 32.423 79.125 77.780 1.00 25.02 86 LEU B N 1
ATOM 3765 C CA . LEU B 1 88 ? 31.899 79.315 76.429 1.00 24.78 86 LEU B CA 1
ATOM 3766 C C . LEU B 1 88 ? 31.940 80.790 76.072 1.00 24.89 86 LEU B C 1
ATOM 3767 O O . LEU B 1 88 ? 31.427 81.627 76.807 1.00 24.39 86 LEU B O 1
ATOM 3772 N N . THR B 1 89 ? 32.547 81.091 74.930 1.00 25.08 87 THR B N 1
ATOM 3773 C CA . THR B 1 89 ? 32.721 82.458 74.481 1.00 25.15 87 THR B CA 1
ATOM 3774 C C . THR B 1 89 ? 32.819 82.438 72.965 1.00 24.96 87 THR B C 1
ATOM 3775 O O . THR B 1 89 ? 33.555 81.640 72.398 1.00 25.14 87 THR B O 1
ATOM 3779 N N . GLY B 1 90 ? 32.067 83.326 72.328 1.00 25.30 88 GLY B N 1
ATOM 3780 C CA . GLY B 1 90 ? 32.025 83.441 70.878 1.00 25.00 88 GLY B CA 1
ATOM 3781 C C . GLY B 1 90 ? 32.174 84.912 70.556 1.00 25.59 88 GLY B C 1
ATOM 3782 O O . GLY B 1 90 ? 31.217 85.662 70.636 1.00 25.83 88 GLY B O 1
ATOM 3783 N N . PHE B 1 91 ? 33.386 85.334 70.216 1.00 25.66 89 PHE B N 1
ATOM 3784 C CA . PHE B 1 91 ? 33.641 86.751 69.992 1.00 26.38 89 PHE B CA 1
ATOM 3785 C C . PHE B 1 91 ? 33.733 87.060 68.498 1.00 26.26 89 PHE B C 1
ATOM 3786 O O . PHE B 1 91 ? 34.119 86.189 67.735 1.00 26.92 89 PHE B O 1
ATOM 3794 N N . PRO B 1 92 ? 33.390 88.291 68.069 1.00 26.16 90 PRO B N 1
ATOM 3795 C CA . PRO B 1 92 ? 32.902 89.442 68.843 1.00 26.28 90 PRO B CA 1
ATOM 3796 C C . PRO B 1 92 ? 31.479 89.258 69.357 1.00 26.06 90 PRO B C 1
ATOM 3797 O O . PRO B 1 92 ? 30.685 88.551 68.749 1.00 26.57 90 PRO B O 1
ATOM 3801 N N . VAL B 1 93 ? 31.154 89.885 70.473 1.00 26.20 91 VAL B N 1
ATOM 3802 C CA . VAL B 1 93 ? 29.802 89.763 71.025 1.00 25.90 91 VAL B CA 1
ATOM 3803 C C . VAL B 1 93 ? 29.454 91.049 71.760 1.00 26.12 91 VAL B C 1
ATOM 3804 O O . VAL B 1 93 ? 30.348 91.762 72.232 1.00 26.78 91 VAL B O 1
ATOM 3808 N N . THR B 1 94 ? 28.169 91.364 71.816 1.00 25.69 92 THR B N 1
ATOM 3809 C CA . THR B 1 94 ? 27.672 92.369 72.738 1.00 26.03 92 THR B CA 1
ATOM 3810 C C . THR B 1 94 ? 27.535 91.730 74.108 1.00 25.80 92 THR B C 1
ATOM 3811 O O . THR B 1 94 ? 26.924 90.689 74.241 1.00 25.99 92 THR B O 1
ATOM 3815 N N . LEU B 1 95 ? 28.130 92.356 75.116 1.00 25.71 93 LEU B N 1
ATOM 3816 C CA . LEU B 1 95 ? 28.138 91.833 76.474 1.00 25.78 93 LEU B CA 1
ATOM 3817 C C . LEU B 1 95 ? 26.847 92.182 77.203 1.00 25.85 93 LEU B C 1
ATOM 3818 O O . LEU B 1 95 ? 26.055 92.989 76.715 1.00 26.70 93 LEU B O 1
ATOM 3823 N N . GLY B 1 96 ? 26.648 91.594 78.381 1.00 25.38 94 GLY B N 1
ATOM 3824 C CA . GLY B 1 96 ? 25.560 91.982 79.274 1.00 24.70 94 GLY B CA 1
ATOM 3825 C C . GLY B 1 96 ? 24.436 90.973 79.248 1.00 24.88 94 GLY B C 1
ATOM 3826 O O . GLY B 1 96 ? 23.850 90.725 78.197 1.00 23.92 94 GLY B O 1
ATOM 3827 N N . HIS B 1 97 ? 24.132 90.395 80.409 1.00 24.52 95 HIS B N 1
ATOM 3828 C CA . HIS B 1 97 ? 23.108 89.365 80.474 1.00 25.61 95 HIS B CA 1
ATOM 3829 C C . HIS B 1 97 ? 22.246 89.462 81.739 1.00 26.19 95 HIS B C 1
ATOM 3830 O O . HIS B 1 97 ? 21.450 88.556 82.002 1.00 27.23 95 HIS B O 1
ATOM 3837 N N . GLU B 1 98 ? 22.418 90.527 82.529 1.00 26.47 96 GLU B N 1
ATOM 3838 C CA . GLU B 1 98 ? 21.645 90.692 83.765 1.00 27.27 96 GLU B CA 1
ATOM 3839 C C . GLU B 1 98 ? 20.722 91.884 83.585 1.00 27.58 96 GLU B C 1
ATOM 3840 O O . GLU B 1 98 ? 20.979 92.970 84.104 1.00 27.46 96 GLU B O 1
ATOM 3846 N N . PHE B 1 99 ? 19.630 91.687 82.851 1.00 27.87 97 PHE B N 1
ATOM 3847 C CA . PHE B 1 99 ? 18.942 92.849 82.316 1.00 27.94 97 PHE B CA 1
ATOM 3848 C C . PHE B 1 99 ? 17.421 92.845 82.450 1.00 28.26 97 PHE B C 1
ATOM 3849 O O . PHE B 1 99 ? 16.800 91.814 82.737 1.00 27.99 97 PHE B O 1
ATOM 3857 N N . SER B 1 100 ? 16.847 94.031 82.257 1.00 28.03 98 SER B N 1
ATOM 3858 C CA . SER B 1 100 ? 15.427 94.196 82.078 1.00 28.69 98 SER B CA 1
ATOM 3859 C C . SER B 1 100 ? 15.159 95.304 81.050 1.00 28.82 98 SER B C 1
ATOM 3860 O O . SER B 1 100 ? 16.047 96.108 80.729 1.00 28.74 98 SER B O 1
ATOM 3863 N N . GLY B 1 101 ? 13.930 95.342 80.545 1.00 29.02 99 GLY B N 1
ATOM 3864 C CA . GLY B 1 101 ? 13.504 96.394 79.613 1.00 29.04 99 GLY B CA 1
ATOM 3865 C C . GLY B 1 101 ? 12.040 96.313 79.230 1.00 29.19 99 GLY B C 1
ATOM 3866 O O . GLY B 1 101 ? 11.254 95.624 79.896 1.00 27.64 99 GLY B O 1
ATOM 3867 N N . VAL B 1 102 ? 11.662 97.027 78.161 1.00 29.50 100 VAL B N 1
ATOM 3868 C CA . VAL B 1 102 ? 10.275 96.949 77.647 1.00 29.87 100 VAL B CA 1
ATOM 3869 C C . VAL B 1 102 ? 10.218 96.314 76.272 1.00 29.17 100 VAL B C 1
ATOM 3870 O O . VAL B 1 102 ? 11.044 96.628 75.431 1.00 29.08 100 VAL B O 1
ATOM 3874 N N . VAL B 1 103 ? 9.258 95.412 76.044 1.00 28.88 101 VAL B N 1
ATOM 3875 C CA . VAL B 1 103 ? 9.067 94.824 74.714 1.00 28.70 101 VAL B CA 1
ATOM 3876 C C . VAL B 1 103 ? 8.644 95.954 73.767 1.00 29.72 101 VAL B C 1
ATOM 3877 O O . VAL B 1 103 ? 7.722 96.706 74.079 1.00 29.32 101 VAL B O 1
ATOM 3881 N N . VAL B 1 104 ? 9.307 96.071 72.622 1.00 30.72 102 VAL B N 1
ATOM 3882 C CA . VAL B 1 104 ? 8.927 97.084 71.629 1.00 32.02 102 VAL B CA 1
ATOM 3883 C C . VAL B 1 104 ? 8.487 96.426 70.314 1.00 33.12 102 VAL B C 1
ATOM 3884 O O . VAL B 1 104 ? 8.086 97.098 69.377 1.00 33.97 102 VAL B O 1
ATOM 3888 N N . GLU B 1 105 ? 8.574 95.104 70.248 1.00 33.97 103 GLU B N 1
ATOM 3889 C CA . GLU B 1 105 ? 8.188 94.375 69.055 1.00 34.52 103 GLU B CA 1
ATOM 3890 C C . GLU B 1 105 ? 8.216 92.878 69.332 1.00 34.20 103 GLU B C 1
ATOM 3891 O O . GLU B 1 105 ? 9.124 92.386 70.012 1.00 33.90 103 GLU B O 1
ATOM 3897 N N . ALA B 1 106 ? 7.236 92.169 68.787 1.00 33.49 104 ALA B N 1
ATOM 3898 C CA . ALA B 1 106 ? 7.054 90.742 69.047 1.00 34.08 104 ALA B CA 1
ATOM 3899 C C . ALA B 1 106 ? 6.556 90.074 67.786 1.00 34.34 104 ALA B C 1
ATOM 3900 O O . ALA B 1 106 ? 5.604 90.550 67.170 1.00 34.69 104 ALA B O 1
ATOM 3902 N N . GLY B 1 107 ? 7.204 88.994 67.378 1.00 34.52 105 GLY B N 1
ATOM 3903 C CA . GLY B 1 107 ? 6.738 88.226 66.231 1.00 35.66 105 GLY B CA 1
ATOM 3904 C C . GLY B 1 107 ? 5.366 87.652 66.543 1.00 36.46 105 GLY B C 1
ATOM 3905 O O . GLY B 1 107 ? 4.935 87.694 67.692 1.00 36.25 105 GLY B O 1
ATOM 3906 N N . PRO B 1 108 ? 4.681 87.083 65.529 1.00 37.60 106 PRO B N 1
ATOM 3907 C CA . PRO B 1 108 ? 3.305 86.613 65.749 1.00 38.02 106 PRO B CA 1
ATOM 3908 C C . PRO B 1 108 ? 3.194 85.377 66.676 1.00 38.56 106 PRO B C 1
ATOM 3909 O O . PRO B 1 108 ? 2.123 85.124 67.232 1.00 39.16 106 PRO B O 1
ATOM 3913 N N . GLU B 1 109 ? 4.279 84.632 66.858 1.00 38.14 107 GLU B N 1
ATOM 3914 C CA . GLU B 1 109 ? 4.235 83.444 67.706 1.00 37.96 107 GLU B CA 1
ATOM 3915 C C . GLU B 1 109 ? 4.975 83.661 69.019 1.00 37.39 107 GLU B C 1
ATOM 3916 O O . GLU B 1 109 ? 5.181 82.713 69.778 1.00 37.16 107 GLU B O 1
ATOM 3922 N N . ALA B 1 110 ? 5.375 84.913 69.264 1.00 36.56 108 ALA B N 1
ATOM 3923 C CA . ALA B 1 110 ? 6.116 85.311 70.461 1.00 35.60 108 ALA B CA 1
ATOM 3924 C C . ALA B 1 110 ? 5.164 85.409 71.625 1.00 34.99 108 ALA B C 1
ATOM 3925 O O . ALA B 1 110 ? 4.514 86.434 71.783 1.00 35.08 108 ALA B O 1
ATOM 3927 N N . ILE B 1 111 ? 5.068 84.354 72.434 1.00 34.08 109 ILE B N 1
ATOM 3928 C CA . ILE B 1 111 ? 4.090 84.321 73.532 1.00 33.38 109 ILE B CA 1
ATOM 3929 C C . ILE B 1 111 ? 4.661 84.768 74.891 1.00 32.94 109 ILE B C 1
ATOM 3930 O O . ILE B 1 111 ? 5.792 84.419 75.245 1.00 32.57 109 ILE B O 1
ATOM 3935 N N . ASN B 1 112 ? 3.861 85.544 75.627 1.00 32.22 110 ASN B N 1
ATOM 3936 C CA . ASN B 1 112 ? 4.119 85.950 77.008 1.00 31.69 110 ASN B CA 1
ATOM 3937 C C . ASN B 1 112 ? 3.445 84.933 77.938 1.00 31.97 110 ASN B C 1
ATOM 3938 O O . ASN B 1 112 ? 2.213 84.805 77.934 1.00 31.08 110 ASN B O 1
ATOM 3943 N N . ARG B 1 113 ? 4.248 84.233 78.739 1.00 31.60 111 ARG B N 1
ATOM 3944 C CA . ARG B 1 113 ? 3.725 83.218 79.650 1.00 32.17 111 ARG B CA 1
ATOM 3945 C C . ARG B 1 113 ? 2.682 83.766 80.626 1.00 32.17 111 ARG B C 1
ATOM 3946 O O . ARG B 1 113 ? 1.746 83.059 80.980 1.00 31.99 111 ARG B O 1
ATOM 3954 N N . ARG B 1 114 ? 2.830 85.027 81.025 1.00 32.11 112 ARG B N 1
ATOM 3955 C CA . ARG B 1 114 ? 1.872 85.668 81.918 1.00 32.98 112 ARG B CA 1
ATOM 3956 C C . ARG B 1 114 ? 0.431 85.573 81.378 1.00 33.63 112 ARG B C 1
ATOM 3957 O O . ARG B 1 114 ? -0.500 85.359 82.140 1.00 33.84 112 ARG B O 1
ATOM 3965 N N . THR B 1 115 ? 0.267 85.741 80.071 1.00 34.27 113 THR B N 1
ATOM 3966 C CA . THR B 1 115 ? -1.060 85.829 79.472 1.00 35.34 113 THR B CA 1
ATOM 3967 C C . THR B 1 115 ? -1.356 84.642 78.554 1.00 35.82 113 THR B C 1
ATOM 3968 O O . THR B 1 115 ? -2.485 84.474 78.123 1.00 36.29 113 THR B O 1
ATOM 3972 N N . ASN B 1 116 ? -0.338 83.833 78.254 1.00 35.97 114 ASN B N 1
ATOM 3973 C CA . ASN B 1 116 ? -0.400 82.850 77.162 1.00 36.38 114 ASN B CA 1
ATOM 3974 C C . ASN B 1 116 ? -0.905 83.466 75.847 1.00 37.16 114 ASN B C 1
ATOM 3975 O O . ASN B 1 116 ? -1.514 82.781 75.023 1.00 36.92 114 ASN B O 1
ATOM 3980 N N . LYS B 1 117 ? -0.634 84.761 75.664 1.00 37.80 115 LYS B N 1
ATOM 3981 C CA . LYS B 1 117 ? -0.927 85.465 74.404 1.00 38.83 115 LYS B CA 1
ATOM 3982 C C . LYS B 1 117 ? 0.320 86.151 73.841 1.00 38.71 115 LYS B C 1
ATOM 3983 O O . LYS B 1 117 ? 1.308 86.366 74.567 1.00 38.34 115 LYS B O 1
ATOM 3989 N N . ARG B 1 118 ? 0.254 86.520 72.564 1.00 38.30 116 ARG B N 1
ATOM 3990 C CA . ARG B 1 118 ? 1.312 87.294 71.919 1.00 39.24 116 ARG B CA 1
ATOM 3991 C C . ARG B 1 118 ? 1.768 88.460 72.810 1.00 39.04 116 ARG B C 1
ATOM 3992 O O . ARG B 1 118 ? 0.952 89.160 73.403 1.00 38.94 116 ARG B O 1
ATOM 4000 N N . PHE B 1 119 ? 3.082 88.623 72.932 1.00 39.45 117 PHE B N 1
ATOM 4001 C CA . PHE B 1 119 ? 3.666 89.711 73.707 1.00 39.67 117 PHE B CA 1
ATOM 4002 C C . PHE B 1 119 ? 3.187 91.053 73.216 1.00 40.51 117 PHE B C 1
ATOM 4003 O O . PHE B 1 119 ? 3.268 91.344 72.017 1.00 41.05 117 PHE B O 1
ATOM 4011 N N . GLU B 1 120 ? 2.695 91.870 74.140 1.00 41.52 118 GLU B N 1
ATOM 4012 C CA . GLU B 1 120 ? 2.246 93.220 73.789 1.00 42.17 118 GLU B CA 1
ATOM 4013 C C . GLU B 1 120 ? 3.344 94.282 73.991 1.00 41.12 118 GLU B C 1
ATOM 4014 O O . GLU B 1 120 ? 4.175 94.186 74.914 1.00 40.82 118 GLU B O 1
ATOM 4020 N N . ILE B 1 121 ? 3.337 95.287 73.119 1.00 39.42 119 ILE B N 1
ATOM 4021 C CA . ILE B 1 121 ? 4.277 96.384 73.211 1.00 38.06 119 ILE B CA 1
ATOM 4022 C C . ILE B 1 121 ? 4.103 97.088 74.552 1.00 36.71 119 ILE B C 1
ATOM 4023 O O . ILE B 1 121 ? 2.992 97.396 74.956 1.00 36.89 119 ILE B O 1
ATOM 4028 N N . GLY B 1 122 ? 5.207 97.324 75.248 1.00 35.02 120 GLY B N 1
ATOM 4029 C CA . GLY B 1 122 ? 5.163 98.039 76.507 1.00 33.24 120 GLY B CA 1
ATOM 4030 C C . GLY B 1 122 ? 5.322 97.163 77.734 1.00 31.97 120 GLY B C 1
ATOM 4031 O O . GLY B 1 122 ? 5.512 97.679 78.827 1.00 31.59 120 GLY B O 1
ATOM 4032 N N . GLU B 1 123 ? 5.250 95.844 77.538 1.00 31.11 121 GLU B N 1
ATOM 4033 C CA . GLU B 1 123 ? 5.422 94.860 78.607 1.00 30.20 121 GLU B CA 1
ATOM 4034 C C . GLU B 1 123 ? 6.832 94.950 79.213 1.00 29.08 121 GLU B C 1
ATOM 4035 O O . GLU B 1 123 ? 7.824 94.838 78.486 1.00 29.50 121 GLU B O 1
ATOM 4041 N N . PRO B 1 124 ? 6.932 95.159 80.538 1.00 28.21 122 PRO B N 1
ATOM 4042 C CA . PRO B 1 124 ? 8.266 95.116 81.127 1.00 27.57 122 PRO B CA 1
ATOM 4043 C C . PRO B 1 124 ? 8.684 93.662 81.378 1.00 27.39 122 PRO B C 1
ATOM 4044 O O . PRO B 1 124 ? 7.876 92.858 81.862 1.00 26.79 122 PRO B O 1
ATOM 4048 N N . VAL B 1 125 ? 9.919 93.337 81.000 1.00 27.01 123 VAL B N 1
ATOM 4049 C CA . VAL B 1 125 ? 10.429 91.970 81.023 1.00 27.31 123 VAL B CA 1
ATOM 4050 C C . VAL B 1 125 ? 11.884 91.924 81.466 1.00 27.60 123 VAL B C 1
ATOM 4051 O O . VAL B 1 125 ? 12.620 92.924 81.339 1.00 27.99 123 VAL B O 1
ATOM 4055 N N . CYS B 1 126 ? 12.285 90.772 82.004 1.00 27.31 124 CYS B N 1
ATOM 4056 C CA . CYS B 1 126 ? 13.691 90.383 82.086 1.00 27.19 124 CYS B CA 1
ATOM 4057 C C . CYS B 1 126 ? 13.813 89.090 81.279 1.00 26.68 124 CYS B C 1
ATOM 4058 O O . CYS B 1 126 ? 12.814 88.583 80.759 1.00 26.87 124 CYS B O 1
ATOM 4061 N N . ALA B 1 127 ? 15.018 88.561 81.128 1.00 26.01 125 ALA B N 1
ATOM 4062 C CA . ALA B 1 127 ? 15.163 87.276 80.423 1.00 26.08 125 ALA B CA 1
ATOM 4063 C C . ALA B 1 127 ? 16.295 86.433 80.964 1.00 26.27 125 ALA B C 1
ATOM 4064 O O . ALA B 1 127 ? 17.213 86.953 81.616 1.00 26.12 125 ALA B O 1
ATOM 4066 N N . GLU B 1 128 ? 16.226 85.138 80.666 1.00 26.18 126 GLU B N 1
ATOM 4067 C CA . GLU B 1 128 ? 17.272 84.193 81.046 1.00 27.57 126 GLU B CA 1
ATOM 4068 C C . GLU B 1 128 ? 18.522 84.365 80.159 1.00 28.16 126 GLU B C 1
ATOM 4069 O O . GLU B 1 128 ? 18.410 84.765 78.996 1.00 27.77 126 GLU B O 1
ATOM 4075 N N . GLU B 1 129 ? 19.699 84.087 80.725 1.00 28.15 127 GLU B N 1
ATOM 4076 C CA . GLU B 1 129 ? 20.959 84.143 79.989 1.00 29.10 127 GLU B CA 1
ATOM 4077 C C . GLU B 1 129 ? 21.276 82.768 79.368 1.00 30.08 127 GLU B C 1
ATOM 4078 O O . GLU B 1 129 ? 21.991 82.658 78.365 1.00 30.48 127 GLU B O 1
ATOM 4092 N N . LEU B 1 131 ? 20.469 79.988 77.220 1.00 29.76 129 LEU B N 1
ATOM 4093 C CA . LEU B 1 131 ? 19.562 79.802 76.078 1.00 28.60 129 LEU B CA 1
ATOM 4094 C C . LEU B 1 131 ? 19.381 78.325 75.717 1.00 28.10 129 LEU B C 1
ATOM 4095 O O . LEU B 1 131 ? 19.941 77.840 74.723 1.00 27.22 129 LEU B O 1
ATOM 4100 N N . TRP B 1 132 ? 18.606 77.631 76.557 1.00 27.29 130 TRP B N 1
ATOM 4101 C CA . TRP B 1 132 ? 18.311 76.194 76.414 1.00 27.81 130 TRP B CA 1
ATOM 4102 C C . TRP B 1 132 ? 17.521 75.880 75.133 1.00 27.94 130 TRP B C 1
ATOM 4103 O O . TRP B 1 132 ? 16.715 76.710 74.681 1.00 27.55 130 TRP B O 1
ATOM 4114 N N . CYS B 1 133 ? 17.762 74.698 74.553 1.00 28.46 131 CYS B N 1
ATOM 4115 C CA . CYS B 1 133 ? 17.182 74.353 73.241 1.00 28.69 131 CYS B CA 1
ATOM 4116 C C . CYS B 1 133 ? 15.750 73.827 73.342 1.00 29.39 131 CYS B C 1
ATOM 4117 O O . CYS B 1 133 ? 14.972 73.986 72.420 1.00 30.06 131 CYS B O 1
ATOM 4120 N N . GLY B 1 134 ? 15.413 73.175 74.452 1.00 29.90 132 GLY B N 1
ATOM 4121 C CA . GLY B 1 134 ? 14.044 72.707 74.669 1.00 30.47 132 GLY B CA 1
ATOM 4122 C C . GLY B 1 134 ? 13.731 71.333 74.118 1.00 31.13 132 GLY B C 1
ATOM 4123 O O . GLY B 1 134 ? 12.700 70.778 74.442 1.00 31.98 132 GLY B O 1
ATOM 4124 N N . HIS B 1 135 ? 14.617 70.766 73.302 1.00 31.33 133 HIS B N 1
ATOM 4125 C CA . HIS B 1 135 ? 14.372 69.438 72.714 1.00 31.22 133 HIS B CA 1
ATOM 4126 C C . HIS B 1 135 ? 15.333 68.298 73.136 1.00 30.38 133 HIS B C 1
ATOM 4127 O O . HIS B 1 135 ? 15.016 67.127 72.878 1.00 30.57 133 HIS B O 1
ATOM 4134 N N . CYS B 1 136 ? 16.475 68.603 73.771 1.00 28.58 134 CYS B N 1
ATOM 4135 C CA . CYS B 1 136 ? 17.468 67.543 74.078 1.00 27.12 134 CYS B CA 1
ATOM 4136 C C . CYS B 1 136 ? 17.007 66.693 75.273 1.00 27.05 134 CYS B C 1
ATOM 4137 O O . CYS B 1 136 ? 15.991 67.005 75.870 1.00 26.56 134 CYS B O 1
ATOM 4140 N N . ARG B 1 137 ? 17.729 65.636 75.632 1.00 26.78 135 ARG B N 1
ATOM 4141 C CA . ARG B 1 137 ? 17.239 64.758 76.713 1.00 27.74 135 ARG B CA 1
ATOM 4142 C C . ARG B 1 137 ? 17.167 65.478 78.098 1.00 27.39 135 ARG B C 1
ATOM 4143 O O . ARG B 1 137 ? 16.115 65.440 78.758 1.00 26.92 135 ARG B O 1
ATOM 4151 N N . PRO B 1 138 ? 18.244 66.194 78.502 1.00 27.18 136 PRO B N 1
ATOM 4152 C CA . PRO B 1 138 ? 18.099 67.016 79.717 1.00 26.92 136 PRO B CA 1
ATOM 4153 C C . PRO B 1 138 ? 16.935 68.013 79.688 1.00 26.88 136 PRO B C 1
ATOM 4154 O O . PRO B 1 138 ? 16.186 68.064 80.661 1.00 27.12 136 PRO B O 1
ATOM 4158 N N . CYS B 1 139 ? 16.788 68.796 78.615 1.00 26.87 137 CYS B N 1
ATOM 4159 C CA . CYS B 1 139 ? 15.636 69.700 78.480 1.00 27.48 137 CYS B CA 1
ATOM 4160 C C . CYS B 1 139 ? 14.302 68.954 78.568 1.00 27.54 137 CYS B C 1
ATOM 4161 O O . CYS B 1 139 ? 13.395 69.400 79.261 1.00 28.45 137 CYS B O 1
ATOM 4164 N N . ALA B 1 140 ? 14.202 67.810 77.900 1.00 27.38 138 ALA B N 1
ATOM 4165 C CA . ALA B 1 140 ? 12.957 67.033 77.875 1.00 27.76 138 ALA B CA 1
ATOM 4166 C C . ALA B 1 140 ? 12.604 66.358 79.208 1.00 28.02 138 ALA B C 1
ATOM 4167 O O . ALA B 1 140 ? 11.441 65.984 79.433 1.00 28.45 138 ALA B O 1
ATOM 4169 N N . GLU B 1 141 ? 13.604 66.167 80.071 1.00 27.90 139 GLU B N 1
ATOM 4170 C CA . GLU B 1 141 ? 13.372 65.672 81.419 1.00 28.30 139 GLU B CA 1
ATOM 4171 C C . GLU B 1 141 ? 13.163 66.814 82.410 1.00 27.54 139 GLU B C 1
ATOM 4172 O O . GLU B 1 141 ? 12.949 66.557 83.575 1.00 26.98 139 GLU B O 1
ATOM 4178 N N . GLY B 1 142 ? 13.289 68.057 81.954 1.00 26.90 140 GLY B N 1
ATOM 4179 C CA . GLY B 1 142 ? 13.054 69.228 82.813 1.00 26.60 140 GLY B CA 1
ATOM 4180 C C . GLY B 1 142 ? 14.293 69.828 83.464 1.00 25.84 140 GLY B C 1
ATOM 4181 O O . GLY B 1 142 ? 14.206 70.436 84.524 1.00 25.47 140 GLY B O 1
ATOM 4182 N N . PHE B 1 143 ? 15.446 69.683 82.815 1.00 25.54 141 PHE B N 1
ATOM 4183 C CA . PHE B 1 143 ? 16.716 70.118 83.398 1.00 24.98 141 PHE B CA 1
ATOM 4184 C C . PHE B 1 143 ? 17.508 71.004 82.432 1.00 25.02 141 PHE B C 1
ATOM 4185 O O . PHE B 1 143 ? 18.603 70.633 81.988 1.00 25.36 141 PHE B O 1
ATOM 4193 N N . PRO B 1 144 ? 16.941 72.181 82.098 1.00 24.46 142 PRO B N 1
ATOM 4194 C CA . PRO B 1 144 ? 17.474 73.041 81.051 1.00 24.64 142 PRO B CA 1
ATOM 4195 C C . PRO B 1 144 ? 18.845 73.616 81.387 1.00 24.85 142 PRO B C 1
ATOM 4196 O O . PRO B 1 144 ? 19.559 74.018 80.470 1.00 24.68 142 PRO B O 1
ATOM 4200 N N . ASN B 1 145 ? 19.213 73.662 82.671 1.00 24.51 143 ASN B N 1
ATOM 4201 C CA . ASN B 1 145 ? 20.560 74.116 83.011 1.00 24.89 143 ASN B CA 1
ATOM 4202 C C . ASN B 1 145 ? 21.665 73.173 82.537 1.00 24.35 143 ASN B C 1
ATOM 4203 O O . ASN B 1 145 ? 22.837 73.487 82.692 1.00 24.19 143 ASN B O 1
ATOM 4208 N N . HIS B 1 146 ? 21.273 72.028 81.979 1.00 23.77 144 HIS B N 1
ATOM 4209 C CA . HIS B 1 146 ? 22.223 71.027 81.516 1.00 23.50 144 HIS B CA 1
ATOM 4210 C C . HIS B 1 146 ? 21.952 70.631 80.073 1.00 23.18 144 HIS B C 1
ATOM 4211 O O . HIS B 1 146 ? 22.278 69.531 79.643 1.00 22.29 144 HIS B O 1
ATOM 4218 N N . CYS B 1 147 ? 21.381 71.591 79.352 1.00 23.69 145 CYS B N 1
ATOM 4219 C CA . CYS B 1 147 ? 21.095 71.504 77.925 1.00 24.83 145 CYS B CA 1
ATOM 4220 C C . CYS B 1 147 ? 22.344 71.062 77.154 1.00 25.22 145 CYS B C 1
ATOM 4221 O O . CYS B 1 147 ? 23.452 71.505 77.461 1.00 24.71 145 CYS B O 1
ATOM 4224 N N . GLU B 1 148 ? 22.163 70.161 76.189 1.00 26.45 146 GLU B N 1
ATOM 4225 C CA . GLU B 1 148 ? 23.273 69.641 75.368 1.00 27.86 146 GLU B CA 1
ATOM 4226 C C . GLU B 1 148 ? 23.566 70.522 74.167 1.00 28.78 146 GLU B C 1
ATOM 4227 O O . GLU B 1 148 ? 24.530 70.270 73.435 1.00 29.37 146 GLU B O 1
ATOM 4233 N N . ASN B 1 149 ? 22.730 71.537 73.942 1.00 29.46 147 ASN B N 1
ATOM 4234 C CA . ASN B 1 149 ? 22.901 72.435 72.794 1.00 30.33 147 ASN B CA 1
ATOM 4235 C C . ASN B 1 149 ? 22.741 73.889 73.259 1.00 31.00 147 ASN B C 1
ATOM 4236 O O . ASN B 1 149 ? 22.017 74.662 72.649 1.00 30.84 147 ASN B O 1
ATOM 4241 N N . LEU B 1 150 ? 23.422 74.248 74.347 1.00 31.56 148 LEU B N 1
ATOM 4242 C CA . LEU B 1 150 ? 23.265 75.555 75.001 1.00 32.36 148 LEU B CA 1
ATOM 4243 C C . LEU B 1 150 ? 23.945 76.715 74.236 1.00 31.93 148 LEU B C 1
ATOM 4244 O O . LEU B 1 150 ? 25.016 76.536 73.700 1.00 32.08 148 LEU B O 1
ATOM 4249 N N . ASN B 1 151 ? 23.298 77.883 74.171 1.00 31.17 149 ASN B N 1
ATOM 4250 C CA . ASN B 1 151 ? 23.972 79.152 73.852 1.00 30.19 149 ASN B CA 1
ATOM 4251 C C . ASN B 1 151 ? 23.800 80.100 75.025 1.00 29.42 149 ASN B C 1
ATOM 4252 O O . ASN B 1 151 ? 22.952 79.866 75.900 1.00 29.48 149 ASN B O 1
ATOM 4257 N N . GLU B 1 152 ? 24.603 81.151 75.077 1.00 28.05 150 GLU B N 1
ATOM 4258 C CA . GLU B 1 152 ? 24.593 82.018 76.245 1.00 27.52 150 GLU B CA 1
ATOM 4259 C C . GLU B 1 152 ? 24.581 83.499 75.879 1.00 26.89 150 GLU B C 1
ATOM 4260 O O . GLU B 1 152 ? 25.490 83.998 75.225 1.00 26.75 150 GLU B O 1
ATOM 4266 N N . LEU B 1 153 ? 23.531 84.180 76.314 1.00 26.14 151 LEU B N 1
ATOM 4267 C CA . LEU B 1 153 ? 23.351 85.611 76.074 1.00 27.07 151 LEU B CA 1
ATOM 4268 C C . LEU B 1 153 ? 24.498 86.383 76.693 1.00 26.72 151 LEU B C 1
ATOM 4269 O O . LEU B 1 153 ? 24.832 86.156 77.848 1.00 26.49 151 LEU B O 1
ATOM 4274 N N . GLY B 1 154 ? 25.095 87.294 75.931 1.00 27.06 152 GLY B N 1
ATOM 4275 C CA . GLY B 1 154 ? 26.271 88.054 76.418 1.00 26.98 152 GLY B CA 1
ATOM 4276 C C . GLY B 1 154 ? 27.595 87.277 76.421 1.00 26.92 152 GLY B C 1
ATOM 4277 O O . GLY B 1 154 ? 28.610 87.792 76.891 1.00 26.85 152 GLY B O 1
ATOM 4278 N N . PHE B 1 155 ? 27.581 86.045 75.910 1.00 26.80 153 PHE B N 1
ATOM 4279 C CA . PHE B 1 155 ? 28.789 85.208 75.810 1.00 27.66 153 PHE B CA 1
ATOM 4280 C C . PHE B 1 155 ? 29.076 84.807 74.379 1.00 27.69 153 PHE B C 1
ATOM 4281 O O . PHE B 1 155 ? 30.201 84.988 73.902 1.00 28.28 153 PHE B O 1
ATOM 4289 N N . ASN B 1 156 ? 28.079 84.234 73.700 1.00 27.32 154 ASN B N 1
ATOM 4290 C CA . ASN B 1 156 ? 28.184 84.023 72.259 1.00 26.98 154 ASN B CA 1
ATOM 4291 C C . ASN B 1 156 ? 26.962 84.487 71.465 1.00 26.74 154 ASN B C 1
ATOM 4292 O O . ASN B 1 156 ? 26.906 84.287 70.273 1.00 27.07 154 ASN B O 1
ATOM 4297 N N . VAL B 1 157 ? 25.968 85.049 72.141 1.00 26.71 155 VAL B N 1
ATOM 4298 C CA . VAL B 1 157 ? 24.810 85.652 71.480 1.00 26.67 155 VAL B CA 1
ATOM 4299 C C . VAL B 1 157 ? 24.747 87.078 72.028 1.00 27.36 155 VAL B C 1
ATOM 4300 O O . VAL B 1 157 ? 24.848 87.278 73.240 1.00 28.16 155 VAL B O 1
ATOM 4304 N N . ASP B 1 158 ? 24.626 88.066 71.136 1.00 27.70 156 ASP B N 1
ATOM 4305 C CA . ASP B 1 158 ? 24.577 89.480 71.516 1.00 27.88 156 ASP B CA 1
ATOM 4306 C C . ASP B 1 158 ? 23.614 89.775 72.645 1.00 28.00 156 ASP B C 1
ATOM 4307 O O . ASP B 1 158 ? 22.441 89.377 72.621 1.00 28.54 156 ASP B O 1
ATOM 4312 N N . GLY B 1 159 ? 24.135 90.494 73.625 1.00 27.76 157 GLY B N 1
ATOM 4313 C CA . GLY B 1 159 ? 23.461 90.726 74.885 1.00 27.48 157 GLY B CA 1
ATOM 4314 C C . GLY B 1 159 ? 22.976 92.143 75.053 1.00 27.18 157 GLY B C 1
ATOM 4315 O O . GLY B 1 159 ? 22.627 92.807 74.089 1.00 27.16 157 GLY B O 1
ATOM 4316 N N . ALA B 1 160 ? 23.006 92.616 76.288 1.00 26.65 158 ALA B N 1
ATOM 4317 C CA . ALA B 1 160 ? 22.094 93.668 76.696 1.00 26.54 158 ALA B CA 1
ATOM 4318 C C . ALA B 1 160 ? 22.748 94.944 77.237 1.00 26.35 158 ALA B C 1
ATOM 4319 O O . ALA B 1 160 ? 22.045 95.831 77.736 1.00 25.35 158 ALA B O 1
ATOM 4321 N N . PHE B 1 161 ? 24.076 95.049 77.132 1.00 26.40 159 PHE B N 1
ATOM 4322 C CA . PHE B 1 161 ? 24.713 96.365 77.284 1.00 27.17 159 PHE B CA 1
ATOM 4323 C C . PHE B 1 161 ? 24.539 97.016 75.915 1.00 27.42 159 PHE B C 1
ATOM 4324 O O . PHE B 1 161 ? 25.483 97.060 75.111 1.00 27.04 159 PHE B O 1
ATOM 4332 N N . ALA B 1 162 ? 23.318 97.488 75.657 1.00 27.85 160 ALA B N 1
ATOM 4333 C CA . ALA B 1 162 ? 22.876 97.949 74.327 1.00 28.53 160 ALA B CA 1
ATOM 4334 C C . ALA B 1 162 ? 21.581 98.734 74.500 1.00 29.31 160 ALA B C 1
ATOM 4335 O O . ALA B 1 162 ? 21.024 98.780 75.601 1.00 29.59 160 ALA B O 1
ATOM 4337 N N . GLU B 1 163 ? 21.102 99.354 73.424 1.00 29.84 161 GLU B N 1
ATOM 4338 C CA . GLU B 1 163 ? 19.844 100.098 73.489 1.00 30.77 161 GLU B CA 1
ATOM 4339 C C . GLU B 1 163 ? 18.692 99.117 73.318 1.00 30.30 161 GLU B C 1
ATOM 4340 O O . GLU B 1 163 ? 17.627 99.284 73.922 1.00 30.10 161 GLU B O 1
ATOM 4346 N N . TYR B 1 164 ? 18.928 98.100 72.487 1.00 30.13 162 TYR B N 1
ATOM 4347 C CA . TYR B 1 164 ? 17.954 97.045 72.209 1.00 30.70 162 TYR B CA 1
ATOM 4348 C C . TYR B 1 164 ? 18.629 95.682 72.220 1.00 30.01 162 TYR B C 1
ATOM 4349 O O . TYR B 1 164 ? 19.800 95.561 71.892 1.00 29.44 162 TYR B O 1
ATOM 4358 N N . VAL B 1 165 ? 17.871 94.657 72.582 1.00 29.42 163 VAL B N 1
ATOM 4359 C CA . VAL B 1 165 ? 18.348 93.287 72.500 1.00 28.40 163 VAL B CA 1
ATOM 4360 C C . VAL B 1 165 ? 17.185 92.424 72.008 1.00 28.74 163 VAL B C 1
ATOM 4361 O O . VAL B 1 165 ? 16.028 92.617 72.415 1.00 28.53 163 VAL B O 1
ATOM 4365 N N . LYS B 1 166 ? 17.492 91.516 71.093 1.00 28.90 164 LYS B N 1
ATOM 4366 C CA . LYS B 1 166 ? 16.535 90.503 70.628 1.00 28.94 164 LYS B CA 1
ATOM 4367 C C . LYS B 1 166 ? 16.782 89.157 71.316 1.00 28.43 164 LYS B C 1
ATOM 4368 O O . LYS B 1 166 ? 17.929 88.714 71.412 1.00 27.82 164 LYS B O 1
ATOM 4374 N N . VAL B 1 167 ? 15.701 88.515 71.783 1.00 27.67 165 VAL B N 1
ATOM 4375 C CA . VAL B 1 167 ? 15.756 87.174 72.337 1.00 26.66 165 VAL B CA 1
ATOM 4376 C C . VAL B 1 167 ? 14.512 86.409 71.936 1.00 26.50 165 VAL B C 1
ATOM 4377 O O . VAL B 1 167 ? 13.497 86.999 71.561 1.00 26.87 165 VAL B O 1
ATOM 4381 N N . ASP B 1 168 ? 14.566 85.093 72.030 1.00 26.20 166 ASP B N 1
ATOM 4382 C CA . ASP B 1 168 ? 13.341 84.315 71.864 1.00 26.66 166 ASP B CA 1
ATOM 4383 C C . ASP B 1 168 ? 12.382 84.545 73.033 1.00 26.32 166 ASP B C 1
ATOM 4384 O O . ASP B 1 168 ? 12.815 84.633 74.188 1.00 26.45 166 ASP B O 1
ATOM 4389 N N . ALA B 1 169 ? 11.086 84.663 72.745 1.00 26.58 167 ALA B N 1
ATOM 4390 C CA . ALA B 1 169 ? 10.071 84.899 73.806 1.00 26.86 167 ALA B CA 1
ATOM 4391 C C . ALA B 1 169 ? 10.099 83.859 74.923 1.00 26.31 167 ALA B C 1
ATOM 4392 O O . ALA B 1 169 ? 9.732 84.135 76.067 1.00 27.20 167 ALA B O 1
ATOM 4394 N N . LYS B 1 170 ? 10.518 82.654 74.589 1.00 26.39 168 LYS B N 1
ATOM 4395 C CA . LYS B 1 170 ? 10.533 81.587 75.576 1.00 26.20 168 LYS B CA 1
ATOM 4396 C C . LYS B 1 170 ? 11.542 81.827 76.702 1.00 26.23 168 LYS B C 1
ATOM 4397 O O . LYS B 1 170 ? 11.494 81.137 77.727 1.00 26.10 168 LYS B O 1
ATOM 4403 N N . TYR B 1 171 ? 12.424 82.817 76.535 1.00 25.62 169 TYR B N 1
ATOM 4404 C CA . TYR B 1 171 ? 13.336 83.183 77.629 1.00 25.77 169 TYR B CA 1
ATOM 4405 C C . TYR B 1 171 ? 12.913 84.370 78.467 1.00 26.02 169 TYR B C 1
ATOM 4406 O O . TYR B 1 171 ? 13.538 84.655 79.512 1.00 26.21 169 TYR B O 1
ATOM 4415 N N . ALA B 1 172 ? 11.881 85.084 78.017 1.00 25.87 170 ALA B N 1
ATOM 4416 C CA . ALA B 1 172 ? 11.470 86.333 78.675 1.00 25.68 170 ALA B CA 1
ATOM 4417 C C . ALA B 1 172 ? 10.410 86.074 79.741 1.00 25.82 170 ALA B C 1
ATOM 4418 O O . ALA B 1 172 ? 9.557 85.201 79.561 1.00 26.59 170 ALA B O 1
ATOM 4420 N N . TRP B 1 173 ? 10.472 86.824 80.840 1.00 25.15 171 TRP B N 1
ATOM 4421 C CA . TRP B 1 173 ? 9.545 86.699 81.963 1.00 25.08 171 TRP B CA 1
ATOM 4422 C C . TRP B 1 173 ? 9.020 88.088 82.311 1.00 25.30 171 TRP B C 1
ATOM 4423 O O . TRP B 1 173 ? 9.799 89.038 82.412 1.00 24.24 171 TRP B O 1
ATOM 4434 N N . SER B 1 174 ? 7.711 88.192 82.522 1.00 25.91 172 SER B N 1
ATOM 4435 C CA . SER B 1 174 ? 7.073 89.474 82.821 1.00 26.65 172 SER B CA 1
ATOM 4436 C C . SER B 1 174 ? 7.451 90.042 84.178 1.00 26.50 172 SER B C 1
ATOM 4437 O O . SER B 1 174 ? 7.524 89.319 85.158 1.00 27.06 172 SER B O 1
ATOM 4440 N N . LEU B 1 175 ? 7.671 91.351 84.218 1.00 26.94 173 LEU B N 1
ATOM 4441 C CA . LEU B 1 175 ? 7.863 92.087 85.474 1.00 27.65 173 LEU B CA 1
ATOM 4442 C C . LEU B 1 175 ? 6.611 92.866 85.894 1.00 28.23 173 LEU B C 1
ATOM 4443 O O . LEU B 1 175 ? 6.674 93.745 86.772 1.00 27.88 173 LEU B O 1
ATOM 4448 N N . ARG B 1 176 ? 5.472 92.535 85.290 1.00 28.94 174 ARG B N 1
ATOM 4449 C CA . ARG B 1 176 ? 4.236 93.261 85.589 1.00 29.67 174 ARG B CA 1
ATOM 4450 C C . ARG B 1 176 ? 3.934 93.355 87.103 1.00 29.75 174 ARG B C 1
ATOM 4451 O O . ARG B 1 176 ? 3.476 94.390 87.565 1.00 29.64 174 ARG B O 1
ATOM 4459 N N . GLU B 1 177 ? 4.237 92.299 87.862 1.00 30.07 175 GLU B N 1
ATOM 4460 C CA . GLU B 1 177 ? 3.994 92.249 89.312 1.00 31.07 175 GLU B CA 1
ATOM 4461 C C . GLU B 1 177 ? 4.777 93.278 90.119 1.00 31.38 175 GLU B C 1
ATOM 4462 O O . GLU B 1 177 ? 4.422 93.605 91.262 1.00 30.94 175 GLU B O 1
ATOM 4468 N N . LEU B 1 178 ? 5.886 93.734 89.556 1.00 31.54 176 LEU B N 1
ATOM 4469 C CA . LEU B 1 178 ? 6.687 94.767 90.192 1.00 32.15 176 LEU B CA 1
ATOM 4470 C C . LEU B 1 178 ? 6.015 96.157 90.099 1.00 32.84 176 LEU B C 1
ATOM 4471 O O . LEU B 1 178 ? 6.318 97.040 90.923 1.00 32.16 176 LEU B O 1
ATOM 4476 N N . GLU B 1 179 ? 5.117 96.344 89.123 1.00 32.87 177 GLU B N 1
ATOM 4477 C CA . GLU B 1 179 ? 4.451 97.650 88.935 1.00 35.02 177 GLU B CA 1
ATOM 4478 C C . GLU B 1 179 ? 3.689 98.068 90.186 1.00 35.34 177 GLU B C 1
ATOM 4479 O O . GLU B 1 179 ? 2.874 97.299 90.706 1.00 35.16 177 GLU B O 1
ATOM 4485 N N . GLY B 1 180 ? 3.990 99.268 90.690 1.00 36.19 178 GLY B N 1
ATOM 4486 C CA . GLY B 1 180 ? 3.342 99.782 91.903 1.00 36.52 178 GLY B CA 1
ATOM 4487 C C . GLY B 1 180 ? 3.990 99.274 93.179 1.00 37.29 178 GLY B C 1
ATOM 4488 O O . GLY B 1 180 ? 3.524 99.555 94.304 1.00 38.03 178 GLY B O 1
ATOM 4489 N N . VAL B 1 181 ? 5.056 98.496 93.018 1.00 36.63 179 VAL B N 1
ATOM 4490 C CA . VAL B 1 181 ? 5.910 98.131 94.149 1.00 35.67 179 VAL B CA 1
ATOM 4491 C C . VAL B 1 181 ? 7.261 98.837 93.984 1.00 35.29 179 VAL B C 1
ATOM 4492 O O . VAL B 1 181 ? 7.823 99.325 94.951 1.00 35.33 179 VAL B O 1
ATOM 4496 N N . TYR B 1 182 ? 7.758 98.905 92.750 1.00 35.19 180 TYR B N 1
ATOM 4497 C CA . TYR B 1 182 ? 9.013 99.582 92.432 1.00 35.76 180 TYR B CA 1
ATOM 4498 C C . TYR B 1 182 ? 8.694 100.676 91.412 1.00 36.14 180 TYR B C 1
ATOM 4499 O O . TYR B 1 182 ? 8.385 100.385 90.254 1.00 36.13 180 TYR B O 1
ATOM 4508 N N . GLU B 1 183 ? 8.756 101.932 91.831 1.00 36.31 181 GLU B N 1
ATOM 4509 C CA . GLU B 1 183 ? 8.316 102.998 90.938 1.00 36.69 181 GLU B CA 1
ATOM 4510 C C . GLU B 1 183 ? 9.413 103.440 89.979 1.00 36.13 181 GLU B C 1
ATOM 4511 O O . GLU B 1 183 ? 10.581 103.483 90.347 1.00 35.59 181 GLU B O 1
ATOM 4517 N N . GLY B 1 184 ? 9.024 103.734 88.742 1.00 36.39 182 GLY B N 1
ATOM 4518 C CA . GLY B 1 184 ? 9.956 104.225 87.717 1.00 36.72 182 GLY B CA 1
ATOM 4519 C C . GLY B 1 184 ? 11.119 103.281 87.450 1.00 36.93 182 GLY B C 1
ATOM 4520 O O . GLY B 1 184 ? 10.916 102.068 87.297 1.00 37.29 182 GLY B O 1
ATOM 4521 N N . ASP B 1 185 ? 12.333 103.836 87.416 1.00 36.33 183 ASP B N 1
ATOM 4522 C CA . ASP B 1 185 ? 13.545 103.074 87.087 1.00 36.39 183 ASP B CA 1
ATOM 4523 C C . ASP B 1 185 ? 13.826 101.892 88.016 1.00 35.32 183 ASP B C 1
ATOM 4524 O O . ASP B 1 185 ? 14.435 100.895 87.593 1.00 34.73 183 ASP B O 1
ATOM 4529 N N . ARG B 1 186 ? 13.387 102.017 89.272 1.00 34.23 184 ARG B N 1
ATOM 4530 C CA . ARG B 1 186 ? 13.565 100.967 90.277 1.00 33.28 184 ARG B CA 1
ATOM 4531 C C . ARG B 1 186 ? 12.951 99.629 89.887 1.00 32.77 184 ARG B C 1
ATOM 4532 O O . ARG B 1 186 ? 13.446 98.575 90.292 1.00 32.43 184 ARG B O 1
ATOM 4540 N N . LEU B 1 187 ? 11.882 99.656 89.102 1.00 31.62 185 LEU B N 1
ATOM 4541 C CA . LEU B 1 187 ? 11.343 98.408 88.583 1.00 31.34 185 LEU B CA 1
ATOM 4542 C C . LEU B 1 187 ? 12.426 97.702 87.753 1.00 30.90 185 LEU B C 1
ATOM 4543 O O . LEU B 1 187 ? 12.658 96.494 87.918 1.00 30.41 185 LEU B O 1
ATOM 4548 N N . PHE B 1 188 ? 13.079 98.467 86.875 1.00 29.57 186 PHE B N 1
ATOM 4549 C CA . PHE B 1 188 ? 14.024 97.900 85.925 1.00 29.28 186 PHE B CA 1
ATOM 4550 C C . PHE B 1 188 ? 15.354 97.494 86.581 1.00 28.60 186 PHE B C 1
ATOM 4551 O O . PHE B 1 188 ? 15.992 96.515 86.164 1.00 28.36 186 PHE B O 1
ATOM 4559 N N . LEU B 1 189 ? 15.754 98.244 87.602 1.00 27.22 187 LEU B N 1
ATOM 4560 C CA . LEU B 1 189 ? 16.853 97.826 88.454 1.00 27.39 187 LEU B CA 1
ATOM 4561 C C . LEU B 1 189 ? 16.521 96.493 89.119 1.00 27.27 187 LEU B C 1
ATOM 4562 O O . LEU B 1 189 ? 17.323 95.561 89.067 1.00 27.79 187 LEU B O 1
ATOM 4567 N N . ALA B 1 190 ? 15.344 96.403 89.737 1.00 26.97 188 ALA B N 1
ATOM 4568 C CA . ALA B 1 190 ? 14.911 95.151 90.367 1.00 26.54 188 ALA B CA 1
ATOM 4569 C C . ALA B 1 190 ? 14.937 94.011 89.349 1.00 25.85 188 ALA B C 1
ATOM 4570 O O . ALA B 1 190 ? 15.488 92.942 89.619 1.00 25.42 188 ALA B O 1
ATOM 4572 N N . GLY B 1 191 ? 14.399 94.280 88.161 1.00 25.53 189 GLY B N 1
ATOM 4573 C CA . GLY B 1 191 ? 14.354 93.302 87.071 1.00 25.09 189 GLY B CA 1
ATOM 4574 C C . GLY B 1 191 ? 15.716 92.778 86.661 1.00 24.99 189 GLY B C 1
ATOM 4575 O O . GLY B 1 191 ? 15.849 91.592 86.319 1.00 24.77 189 GLY B O 1
ATOM 4576 N N . SER B 1 192 ? 16.724 93.656 86.689 1.00 24.53 190 SER B N 1
ATOM 4577 C CA . SER B 1 192 ? 18.085 93.317 86.244 1.00 24.56 190 SER B CA 1
ATOM 4578 C C . SER B 1 192 ? 18.834 92.454 87.260 1.00 24.83 190 SER B C 1
ATOM 4579 O O . SER B 1 192 ? 19.929 91.983 86.995 1.00 25.75 190 SER B O 1
ATOM 4582 N N . LEU B 1 193 ? 18.246 92.270 88.427 1.00 25.44 191 LEU B N 1
ATOM 4583 C CA . LEU B 1 193 ? 18.840 91.450 89.469 1.00 25.55 191 LEU B CA 1
ATOM 4584 C C . LEU B 1 193 ? 18.220 90.065 89.535 1.00 25.51 191 LEU B C 1
ATOM 4585 O O . LEU B 1 193 ? 18.631 89.251 90.373 1.00 26.32 191 LEU B O 1
ATOM 4590 N N . VAL B 1 194 ? 17.240 89.791 88.666 1.00 24.85 192 VAL B N 1
ATOM 4591 C CA . VAL B 1 194 ? 16.512 88.501 88.693 1.00 24.17 192 VAL B CA 1
ATOM 4592 C C . VAL B 1 194 ? 17.436 87.331 88.312 1.00 24.23 192 VAL B C 1
ATOM 4593 O O . VAL B 1 194 ? 17.401 86.269 88.938 1.00 23.30 192 VAL B O 1
ATOM 4597 N N . GLU B 1 195 ? 18.258 87.530 87.279 1.00 23.67 193 GLU B N 1
ATOM 4598 C CA . GLU B 1 195 ? 19.201 86.475 86.834 1.00 23.54 193 GLU B CA 1
ATOM 4599 C C . GLU B 1 195 ? 20.198 86.013 87.940 1.00 23.19 193 GLU B C 1
ATOM 4600 O O . GLU B 1 195 ? 20.258 84.816 88.243 1.00 23.74 193 GLU B O 1
ATOM 4606 N N . PRO B 1 196 ? 20.953 86.944 88.556 1.00 22.70 194 PRO B N 1
ATOM 4607 C CA . PRO B 1 196 ? 21.851 86.505 89.642 1.00 22.81 194 PRO B CA 1
ATOM 4608 C C . PRO B 1 196 ? 21.122 86.016 90.926 1.00 22.41 194 PRO B C 1
ATOM 4609 O O . PRO B 1 196 ? 21.610 85.097 91.615 1.00 22.40 194 PRO B O 1
ATOM 4613 N N . THR B 1 197 ? 19.961 86.591 91.232 1.00 21.47 195 THR B N 1
ATOM 4614 C CA . THR B 1 197 ? 19.143 86.113 92.359 1.00 21.55 195 THR B CA 1
ATOM 4615 C C . THR B 1 197 ? 18.632 84.695 92.035 1.00 21.70 195 THR B C 1
ATOM 4616 O O . THR B 1 197 ? 18.533 83.842 92.911 1.00 21.65 195 THR B O 1
ATOM 4620 N N . SER B 1 198 ? 18.333 84.447 90.760 1.00 21.66 196 SER B N 1
ATOM 4621 C CA . SER B 1 198 ? 17.864 83.138 90.340 1.00 21.21 196 SER B CA 1
ATOM 4622 C C . SER B 1 198 ? 18.975 82.099 90.357 1.00 21.17 196 SER B C 1
ATOM 4623 O O . SER B 1 198 ? 18.707 80.920 90.535 1.00 21.15 196 SER B O 1
ATOM 4626 N N . VAL B 1 199 ? 20.218 82.527 90.163 1.00 21.66 197 VAL B N 1
ATOM 4627 C CA . VAL B 1 199 ? 21.371 81.630 90.332 1.00 21.13 197 VAL B CA 1
ATOM 4628 C C . VAL B 1 199 ? 21.426 81.144 91.783 1.00 21.52 197 VAL B C 1
ATOM 4629 O O . VAL B 1 199 ? 21.629 79.944 92.051 1.00 20.21 197 VAL B O 1
ATOM 4633 N N . ALA B 1 200 ? 21.254 82.090 92.705 1.00 20.84 198 ALA B N 1
ATOM 4634 C CA . ALA B 1 200 ? 21.282 81.810 94.118 1.00 21.47 198 ALA B CA 1
ATOM 4635 C C . ALA B 1 200 ? 20.065 80.929 94.483 1.00 21.30 198 ALA B C 1
ATOM 4636 O O . ALA B 1 200 ? 20.202 79.906 95.151 1.00 21.36 198 ALA B O 1
ATOM 4638 N N . TYR B 1 201 ? 18.895 81.307 93.975 1.00 21.54 199 TYR B N 1
ATOM 4639 C CA . TYR B 1 201 ? 17.673 80.526 94.164 1.00 21.87 199 TYR B CA 1
ATOM 4640 C C . TYR B 1 201 ? 17.829 79.074 93.687 1.00 22.39 199 TYR B C 1
ATOM 4641 O O . TYR B 1 201 ? 17.525 78.123 94.420 1.00 21.86 199 TYR B O 1
ATOM 4650 N N . ASN B 1 202 ? 18.284 78.888 92.451 1.00 23.14 200 ASN B N 1
ATOM 4651 C CA . ASN B 1 202 ? 18.513 77.533 91.955 1.00 24.20 200 ASN B CA 1
ATOM 4652 C C . ASN B 1 202 ? 19.435 76.748 92.911 1.00 24.31 200 ASN B C 1
ATOM 4653 O O . ASN B 1 202 ? 19.211 75.567 93.179 1.00 23.97 200 ASN B O 1
ATOM 4658 N N . ALA B 1 203 ? 20.475 77.422 93.421 1.00 23.44 201 ALA B N 1
ATOM 4659 C CA . ALA B 1 203 ? 21.438 76.784 94.309 1.00 23.59 201 ALA B CA 1
ATOM 4660 C C . ALA B 1 203 ? 20.845 76.372 95.678 1.00 23.46 201 ALA B C 1
ATOM 4661 O O . ALA B 1 203 ? 21.071 75.247 96.129 1.00 23.56 201 ALA B O 1
ATOM 4663 N N . VAL B 1 204 ? 20.076 77.257 96.309 1.00 23.14 202 VAL B N 1
ATOM 4664 C CA . VAL B 1 204 ? 19.609 76.994 97.682 1.00 23.37 202 VAL B CA 1
ATOM 4665 C C . VAL B 1 204 ? 18.239 76.327 97.745 1.00 23.59 202 VAL B C 1
ATOM 4666 O O . VAL B 1 204 ? 17.987 75.491 98.638 1.00 24.19 202 VAL B O 1
ATOM 4670 N N . ILE B 1 205 ? 17.370 76.660 96.793 1.00 23.22 203 ILE B N 1
ATOM 4671 C CA . ILE B 1 205 ? 16.027 76.108 96.800 1.00 23.35 203 ILE B CA 1
ATOM 4672 C C . ILE B 1 205 ? 15.956 74.833 95.971 1.00 24.23 203 ILE B C 1
ATOM 4673 O O . ILE B 1 205 ? 15.589 73.788 96.501 1.00 25.36 203 ILE B O 1
ATOM 4678 N N . VAL B 1 206 ? 16.296 74.916 94.683 1.00 23.47 204 VAL B N 1
ATOM 4679 C CA . VAL B 1 206 ? 16.210 73.762 93.799 1.00 23.51 204 VAL B CA 1
ATOM 4680 C C . VAL B 1 206 ? 17.268 72.679 94.105 1.00 23.73 204 VAL B C 1
ATOM 4681 O O . VAL B 1 206 ? 16.917 71.573 94.510 1.00 24.66 204 VAL B O 1
ATOM 4685 N N . ARG B 1 207 ? 18.551 72.997 93.917 1.00 22.68 205 ARG B N 1
ATOM 4686 C CA . ARG B 1 207 ? 19.617 72.016 94.156 1.00 23.08 205 ARG B CA 1
ATOM 4687 C C . ARG B 1 207 ? 19.830 71.739 95.660 1.00 23.31 205 ARG B C 1
ATOM 4688 O O . ARG B 1 207 ? 19.914 70.588 96.083 1.00 22.72 205 ARG B O 1
ATOM 4696 N N . GLY B 1 208 ? 19.890 72.808 96.442 1.00 23.22 206 GLY B N 1
ATOM 4697 C CA . GLY B 1 208 ? 20.033 72.727 97.897 1.00 24.84 206 GLY B CA 1
ATOM 4698 C C . GLY B 1 208 ? 18.934 71.945 98.585 1.00 24.88 206 GLY B C 1
ATOM 4699 O O . GLY B 1 208 ? 19.183 71.282 99.590 1.00 24.84 206 GLY B O 1
ATOM 4700 N N . GLY B 1 209 ? 17.729 71.996 98.023 1.00 25.14 207 GLY B N 1
ATOM 4701 C CA . GLY B 1 209 ? 16.570 71.336 98.618 1.00 25.28 207 GLY B CA 1
ATOM 4702 C C . GLY B 1 209 ? 15.835 72.248 99.589 1.00 25.80 207 GLY B C 1
ATOM 4703 O O . GLY B 1 209 ? 14.884 71.814 100.259 1.00 26.29 207 GLY B O 1
ATOM 4704 N N . GLY B 1 210 ? 16.266 73.508 99.672 1.00 25.50 208 GLY B N 1
ATOM 4705 C CA . GLY B 1 210 ? 15.629 74.492 100.543 1.00 25.43 208 GLY B CA 1
ATOM 4706 C C . GLY B 1 210 ? 15.710 74.081 102.004 1.00 25.49 208 GLY B C 1
ATOM 4707 O O . GLY B 1 210 ? 16.524 73.254 102.382 1.00 26.06 208 GLY B O 1
ATOM 4708 N N . ILE B 1 211 ? 14.878 74.696 102.825 1.00 25.74 209 ILE B N 1
ATOM 4709 C CA . ILE B 1 211 ? 14.863 74.449 104.259 1.00 25.72 209 ILE B CA 1
ATOM 4710 C C . ILE B 1 211 ? 13.409 74.351 104.728 1.00 26.10 209 ILE B C 1
ATOM 4711 O O . ILE B 1 211 ? 12.482 74.687 103.979 1.00 26.23 209 ILE B O 1
ATOM 4716 N N . ARG B 1 212 ? 13.237 73.876 105.959 1.00 25.50 210 ARG B N 1
ATOM 4717 C CA . ARG B 1 212 ? 12.021 74.070 106.716 1.00 25.01 210 ARG B CA 1
ATOM 4718 C C . ARG B 1 212 ? 12.180 75.317 107.577 1.00 24.61 210 ARG B C 1
ATOM 4719 O O . ARG B 1 212 ? 13.268 75.589 108.114 1.00 24.48 210 ARG B O 1
ATOM 4727 N N . PRO B 1 213 ? 11.117 76.114 107.687 1.00 24.70 211 PRO B N 1
ATOM 4728 C CA . PRO B 1 213 ? 11.268 77.354 108.489 1.00 25.16 211 PRO B CA 1
ATOM 4729 C C . PRO B 1 213 ? 11.705 76.973 109.898 1.00 25.36 211 PRO B C 1
ATOM 4730 O O . PRO B 1 213 ? 11.196 75.987 110.449 1.00 24.81 211 PRO B O 1
ATOM 4734 N N . GLY B 1 214 ? 12.652 77.730 110.454 1.00 25.51 212 GLY B N 1
ATOM 4735 C CA . GLY B 1 214 ? 13.252 77.401 111.745 1.00 25.67 212 GLY B CA 1
ATOM 4736 C C . GLY B 1 214 ? 14.654 76.839 111.643 1.00 25.80 212 GLY B C 1
ATOM 4737 O O . GLY B 1 214 ? 15.402 76.877 112.619 1.00 26.36 212 GLY B O 1
ATOM 4738 N N . ASP B 1 215 ? 15.008 76.318 110.465 1.00 25.80 213 ASP B N 1
ATOM 4739 C CA . ASP B 1 215 ? 16.380 75.895 110.154 1.00 25.63 213 ASP B CA 1
ATOM 4740 C C . ASP B 1 215 ? 17.366 77.067 110.190 1.00 25.31 213 ASP B C 1
ATOM 4741 O O . ASP B 1 215 ? 16.981 78.239 110.011 1.00 24.69 213 ASP B O 1
ATOM 4746 N N . ASN B 1 216 ? 18.642 76.738 110.417 1.00 25.23 214 ASN B N 1
ATOM 4747 C CA . ASN B 1 216 ? 19.757 77.688 110.254 1.00 24.79 214 ASN B CA 1
ATOM 4748 C C . ASN B 1 216 ? 20.473 77.452 108.945 1.00 24.13 214 ASN B C 1
ATOM 4749 O O . ASN B 1 216 ? 20.561 76.311 108.481 1.00 24.71 214 ASN B O 1
ATOM 4754 N N . VAL B 1 217 ? 21.013 78.517 108.365 1.00 23.60 215 VAL B N 1
ATOM 4755 C CA . VAL B 1 217 ? 21.819 78.418 107.148 1.00 23.18 215 VAL B CA 1
ATOM 4756 C C . VAL B 1 217 ? 23.110 79.211 107.313 1.00 23.11 215 VAL B C 1
ATOM 4757 O O . VAL B 1 217 ? 23.145 80.177 108.073 1.00 23.55 215 VAL B O 1
ATOM 4761 N N . VAL B 1 218 ? 24.164 78.810 106.591 1.00 23.24 216 VAL B N 1
ATOM 4762 C CA . VAL B 1 218 ? 25.433 79.520 106.589 1.00 22.66 216 VAL B CA 1
ATOM 4763 C C . VAL B 1 218 ? 25.855 79.760 105.152 1.00 22.84 216 VAL B C 1
ATOM 4764 O O . VAL B 1 218 ? 25.957 78.818 104.355 1.00 22.26 216 VAL B O 1
ATOM 4768 N N . ILE B 1 219 ? 26.109 81.021 104.826 1.00 22.48 217 ILE B N 1
ATOM 4769 C CA . ILE B 1 219 ? 26.571 81.380 103.492 1.00 23.06 217 ILE B CA 1
ATOM 4770 C C . ILE B 1 219 ? 28.021 81.840 103.529 1.00 23.74 217 ILE B C 1
ATOM 4771 O O . ILE B 1 219 ? 28.397 82.703 104.324 1.00 22.71 217 ILE B O 1
ATOM 4776 N N . LEU B 1 220 ? 28.831 81.236 102.669 1.00 24.53 218 LEU B N 1
ATOM 4777 C CA . LEU B 1 220 ? 30.232 81.598 102.564 1.00 25.14 218 LEU B CA 1
ATOM 4778 C C . LEU B 1 220 ? 30.459 82.315 101.259 1.00 25.62 218 LEU B C 1
ATOM 4779 O O . LEU B 1 220 ? 30.353 81.720 100.195 1.00 26.55 218 LEU B O 1
ATOM 4784 N N . GLY B 1 221 ? 30.787 83.597 101.357 1.00 26.80 219 GLY B N 1
ATOM 4785 C CA . GLY B 1 221 ? 30.960 84.465 100.193 1.00 27.48 219 GLY B CA 1
ATOM 4786 C C . GLY B 1 221 ? 29.826 85.461 100.115 1.00 28.43 219 GLY B C 1
ATOM 4787 O O . GLY B 1 221 ? 28.651 85.077 100.075 1.00 28.00 219 GLY B O 1
ATOM 4788 N N . GLY B 1 222 ? 30.177 86.745 100.103 1.00 29.46 220 GLY B N 1
ATOM 4789 C CA . GLY B 1 222 ? 29.190 87.823 100.121 1.00 29.87 220 GLY B CA 1
ATOM 4790 C C . GLY B 1 222 ? 29.170 88.633 98.841 1.00 30.49 220 GLY B C 1
ATOM 4791 O O . GLY B 1 222 ? 28.902 89.841 98.865 1.00 31.12 220 GLY B O 1
ATOM 4792 N N . GLY B 1 223 ? 29.463 87.983 97.720 1.00 30.07 221 GLY B N 1
ATOM 4793 C CA . GLY B 1 223 ? 29.216 88.584 96.408 1.00 29.68 221 GLY B CA 1
ATOM 4794 C C . GLY B 1 223 ? 27.714 88.595 96.143 1.00 29.30 221 GLY B C 1
ATOM 4795 O O . GLY B 1 223 ? 26.933 88.186 96.997 1.00 28.74 221 GLY B O 1
ATOM 4796 N N . PRO B 1 224 ? 27.298 89.056 94.950 1.00 29.24 222 PRO B N 1
ATOM 4797 C CA . PRO B 1 224 ? 25.888 89.076 94.561 1.00 28.76 222 PRO B CA 1
ATOM 4798 C C . PRO B 1 224 ? 25.135 87.762 94.848 1.00 28.70 222 PRO B C 1
ATOM 4799 O O . PRO B 1 224 ? 23.999 87.801 95.339 1.00 29.18 222 PRO B O 1
ATOM 4803 N N . ILE B 1 225 ? 25.739 86.617 94.536 1.00 27.53 223 ILE B N 1
ATOM 4804 C CA . ILE B 1 225 ? 25.048 85.338 94.722 1.00 26.27 223 ILE B CA 1
ATOM 4805 C C . ILE B 1 225 ? 24.852 85.030 96.209 1.00 25.64 223 ILE B C 1
ATOM 4806 O O . ILE B 1 225 ? 23.755 84.678 96.620 1.00 24.59 223 ILE B O 1
ATOM 4811 N N . GLY B 1 226 ? 25.913 85.183 97.006 1.00 24.98 224 GLY B N 1
ATOM 4812 C CA . GLY B 1 226 ? 25.824 84.980 98.462 1.00 24.85 224 GLY B CA 1
ATOM 4813 C C . GLY B 1 226 ? 24.815 85.933 99.092 1.00 24.79 224 GLY B C 1
ATOM 4814 O O . GLY B 1 226 ? 24.051 85.556 99.989 1.00 24.46 224 GLY B O 1
ATOM 4815 N N . LEU B 1 227 ? 24.773 87.162 98.588 1.00 24.45 225 LEU B N 1
ATOM 4816 C CA . LEU B 1 227 ? 23.875 88.154 99.140 1.00 24.82 225 LEU B CA 1
ATOM 4817 C C . LEU B 1 227 ? 22.410 87.812 98.818 1.00 24.91 225 LEU B C 1
ATOM 4818 O O . LEU B 1 227 ? 21.540 87.926 99.669 1.00 24.75 225 LEU B O 1
ATOM 4823 N N . ALA B 1 228 ? 22.152 87.369 97.589 1.00 24.68 226 ALA B N 1
ATOM 4824 C CA . ALA B 1 228 ? 20.823 86.939 97.208 1.00 24.75 226 ALA B CA 1
ATOM 4825 C C . ALA B 1 228 ? 20.403 85.721 98.051 1.00 24.43 226 ALA B C 1
ATOM 4826 O O . ALA B 1 228 ? 19.247 85.602 98.467 1.00 25.13 226 ALA B O 1
ATOM 4828 N N . ALA B 1 229 ? 21.344 84.833 98.326 1.00 23.89 227 ALA B N 1
ATOM 4829 C CA . ALA B 1 229 ? 21.057 83.690 99.176 1.00 23.69 227 ALA B CA 1
ATOM 4830 C C . ALA B 1 229 ? 20.605 84.148 100.565 1.00 23.88 227 ALA B C 1
ATOM 4831 O O . ALA B 1 229 ? 19.683 83.545 101.137 1.00 22.84 227 ALA B O 1
ATOM 4833 N N . VAL B 1 230 ? 21.251 85.193 101.099 1.00 23.49 228 VAL B N 1
ATOM 4834 C CA . VAL B 1 230 ? 20.872 85.742 102.403 1.00 24.41 228 VAL B CA 1
ATOM 4835 C C . VAL B 1 230 ? 19.390 86.093 102.424 1.00 24.65 228 VAL B C 1
ATOM 4836 O O . VAL B 1 230 ? 18.661 85.637 103.301 1.00 24.80 228 VAL B O 1
ATOM 4840 N N . ALA B 1 231 ? 18.972 86.914 101.460 1.00 24.67 229 ALA B N 1
ATOM 4841 C CA . ALA B 1 231 ? 17.605 87.406 101.363 1.00 25.09 229 ALA B CA 1
ATOM 4842 C C . ALA B 1 231 ? 16.617 86.259 101.098 1.00 24.96 229 ALA B C 1
ATOM 4843 O O . ALA B 1 231 ? 15.578 86.164 101.744 1.00 25.52 229 ALA B O 1
ATOM 4845 N N . ILE B 1 232 ? 16.953 85.385 100.155 1.00 24.17 230 ILE B N 1
ATOM 4846 C CA . ILE B 1 232 ? 16.103 84.242 99.856 1.00 23.41 230 ILE B CA 1
ATOM 4847 C C . ILE B 1 232 ? 15.855 83.374 101.091 1.00 23.46 230 ILE B C 1
ATOM 4848 O O . ILE B 1 232 ? 14.700 83.024 101.399 1.00 23.02 230 ILE B O 1
ATOM 4853 N N . LEU B 1 233 ? 16.920 83.037 101.807 1.00 22.85 231 LEU B N 1
ATOM 4854 C CA . LEU B 1 233 ? 16.785 82.092 102.906 1.00 23.71 231 LEU B CA 1
ATOM 4855 C C . LEU B 1 233 ? 16.162 82.719 104.167 1.00 23.94 231 LEU B C 1
ATOM 4856 O O . LEU B 1 233 ? 15.517 82.014 104.946 1.00 23.33 231 LEU B O 1
ATOM 4861 N N . LYS B 1 234 ? 16.346 84.030 104.359 1.00 24.56 232 LYS B N 1
ATOM 4862 C CA . LYS B 1 234 ? 15.596 84.734 105.403 1.00 25.77 232 LYS B CA 1
ATOM 4863 C C . LYS B 1 234 ? 14.102 84.684 105.052 1.00 26.40 232 LYS B C 1
ATOM 4864 O O . LYS B 1 234 ? 13.264 84.368 105.907 1.00 26.17 232 LYS B O 1
ATOM 4870 N N . HIS B 1 235 ? 13.785 84.947 103.785 1.00 26.12 233 HIS B N 1
ATOM 4871 C CA . HIS B 1 235 ? 12.404 84.855 103.329 1.00 26.70 233 HIS B CA 1
ATOM 4872 C C . HIS B 1 235 ? 11.836 83.420 103.391 1.00 26.32 233 HIS B C 1
ATOM 4873 O O . HIS B 1 235 ? 10.644 83.254 103.604 1.00 27.11 233 HIS B O 1
ATOM 4880 N N . ALA B 1 236 ? 12.690 82.406 103.241 1.00 25.53 234 ALA B N 1
ATOM 4881 C CA . ALA B 1 236 ? 12.290 81.004 103.380 1.00 25.45 234 ALA B CA 1
ATOM 4882 C C . ALA B 1 236 ? 12.074 80.582 104.831 1.00 24.69 234 ALA B C 1
ATOM 4883 O O . ALA B 1 236 ? 11.683 79.454 105.091 1.00 24.37 234 ALA B O 1
ATOM 4885 N N . GLY B 1 237 ? 12.357 81.470 105.769 1.00 24.57 235 GLY B N 1
ATOM 4886 C CA . GLY B 1 237 ? 12.068 81.189 107.176 1.00 25.20 235 GLY B CA 1
ATOM 4887 C C . GLY B 1 237 ? 13.206 80.668 108.020 1.00 25.37 235 GLY B C 1
ATOM 4888 O O . GLY B 1 237 ? 12.961 80.041 109.054 1.00 25.50 235 GLY B O 1
ATOM 4889 N N . ALA B 1 238 ? 14.445 80.884 107.571 1.00 25.72 236 ALA B N 1
ATOM 4890 C CA . ALA B 1 238 ? 15.622 80.556 108.374 1.00 25.90 236 ALA B CA 1
ATOM 4891 C C . ALA B 1 238 ? 15.601 81.298 109.706 1.00 26.67 236 ALA B C 1
ATOM 4892 O O . ALA B 1 238 ? 15.379 82.516 109.768 1.00 27.36 236 ALA B O 1
ATOM 4894 N N . SER B 1 239 ? 15.834 80.554 110.772 1.00 26.50 237 SER B N 1
ATOM 4895 C CA . SER B 1 239 ? 15.831 81.130 112.099 1.00 27.25 237 SER B CA 1
ATOM 4896 C C . SER B 1 239 ? 17.142 81.946 112.284 1.00 26.84 237 SER B C 1
ATOM 4897 O O . SER B 1 239 ? 17.100 83.107 112.673 1.00 25.99 237 SER B O 1
ATOM 4900 N N . LYS B 1 240 ? 18.279 81.366 111.893 1.00 26.00 238 LYS B N 1
ATOM 4901 C CA . LYS B 1 240 ? 19.540 82.092 111.849 1.00 26.47 238 LYS B CA 1
ATOM 4902 C C . LYS B 1 240 ? 20.171 82.000 110.448 1.00 26.05 238 LYS B C 1
ATOM 4903 O O . LYS B 1 240 ? 20.396 80.911 109.906 1.00 25.07 238 LYS B O 1
ATOM 4909 N N . VAL B 1 241 ? 20.443 83.163 109.877 1.00 26.02 239 VAL B N 1
ATOM 4910 C CA . VAL B 1 241 ? 21.170 83.282 108.610 1.00 25.67 239 VAL B CA 1
ATOM 4911 C C . VAL B 1 241 ? 22.512 83.941 108.913 1.00 25.86 239 VAL B C 1
ATOM 4912 O O . VAL B 1 241 ? 22.572 85.112 109.323 1.00 25.20 239 VAL B O 1
ATOM 4916 N N . ILE B 1 242 ? 23.578 83.175 108.716 1.00 26.36 240 ILE B N 1
ATOM 4917 C CA . ILE B 1 242 ? 24.941 83.615 109.028 1.00 26.72 240 ILE B CA 1
ATOM 4918 C C . ILE B 1 242 ? 25.729 83.700 107.733 1.00 27.46 240 ILE B C 1
ATOM 4919 O O . ILE B 1 242 ? 25.764 82.740 106.950 1.00 28.06 240 ILE B O 1
ATOM 4924 N N . LEU B 1 243 ? 26.338 84.855 107.485 1.00 27.53 241 LEU B N 1
ATOM 4925 C CA . LEU B 1 243 ? 27.220 85.009 106.336 1.00 27.31 241 LEU B CA 1
ATOM 4926 C C . LEU B 1 243 ? 28.652 85.277 106.769 1.00 27.76 241 LEU B C 1
ATOM 4927 O O . LEU B 1 243 ? 28.895 86.113 107.631 1.00 26.75 241 LEU B O 1
ATOM 4932 N N . SER B 1 244 ? 29.582 84.548 106.153 1.00 28.47 242 SER B N 1
ATOM 4933 C CA . SER B 1 244 ? 31.028 84.693 106.374 1.00 29.47 242 SER B CA 1
ATOM 4934 C C . SER B 1 244 ? 31.639 85.361 105.147 1.00 29.57 242 SER B C 1
ATOM 4935 O O . SER B 1 244 ? 31.482 84.862 104.027 1.00 29.00 242 SER B O 1
ATOM 4938 N N . GLU B 1 245 ? 32.303 86.494 105.363 1.00 30.45 243 GLU B N 1
ATOM 4939 C CA . GLU B 1 245 ? 32.784 87.348 104.270 1.00 32.05 243 GLU B CA 1
ATOM 4940 C C . GLU B 1 245 ? 33.810 88.381 104.758 1.00 32.92 243 GLU B C 1
ATOM 4941 O O . GLU B 1 245 ? 33.503 89.208 105.625 1.00 32.83 243 GLU B O 1
ATOM 4947 N N . PRO B 1 246 ? 35.036 88.324 104.200 1.00 33.58 244 PRO B N 1
ATOM 4948 C CA . PRO B 1 246 ? 36.116 89.277 104.515 1.00 34.17 244 PRO B CA 1
ATOM 4949 C C . PRO B 1 246 ? 35.730 90.752 104.315 1.00 34.52 244 PRO B C 1
ATOM 4950 O O . PRO B 1 246 ? 36.068 91.599 105.149 1.00 35.14 244 PRO B O 1
ATOM 4954 N N . SER B 1 247 ? 35.021 91.057 103.231 1.00 34.59 245 SER B N 1
ATOM 4955 C CA . SER B 1 247 ? 34.701 92.439 102.863 1.00 34.31 245 SER B CA 1
ATOM 4956 C C . SER B 1 247 ? 33.660 93.091 103.785 1.00 34.87 245 SER B C 1
ATOM 4957 O O . SER B 1 247 ? 32.572 92.546 103.996 1.00 34.56 245 SER B O 1
ATOM 4960 N N . GLU B 1 248 ? 33.988 94.267 104.318 1.00 35.06 246 GLU B N 1
ATOM 4961 C CA . GLU B 1 248 ? 33.095 94.923 105.260 1.00 35.48 246 GLU B CA 1
ATOM 4962 C C . GLU B 1 248 ? 31.824 95.451 104.595 1.00 35.07 246 GLU B C 1
ATOM 4963 O O . GLU B 1 248 ? 30.735 95.308 105.157 1.00 34.67 246 GLU B O 1
ATOM 4969 N N . VAL B 1 249 ? 31.954 96.062 103.416 1.00 34.37 247 VAL B N 1
ATOM 4970 C CA . VAL B 1 249 ? 30.774 96.573 102.720 1.00 34.01 247 VAL B CA 1
ATOM 4971 C C . VAL B 1 249 ? 29.795 95.416 102.427 1.00 33.47 247 VAL B C 1
ATOM 4972 O O . VAL B 1 249 ? 28.585 95.566 102.563 1.00 33.80 247 VAL B O 1
ATOM 4976 N N . ARG B 1 250 ? 30.318 94.251 102.064 1.00 32.87 248 ARG B N 1
ATOM 4977 C CA . ARG B 1 250 ? 29.445 93.099 101.823 1.00 31.92 248 ARG B CA 1
ATOM 4978 C C . ARG B 1 250 ? 28.771 92.576 103.104 1.00 31.50 248 ARG B C 1
ATOM 4979 O O . ARG B 1 250 ? 27.577 92.235 103.091 1.00 31.10 248 ARG B O 1
ATOM 4987 N N . ARG B 1 251 ? 29.509 92.550 104.213 1.00 31.26 249 ARG B N 1
ATOM 4988 C CA . ARG B 1 251 ? 28.922 92.120 105.487 1.00 31.05 249 ARG B CA 1
ATOM 4989 C C . ARG B 1 251 ? 27.797 93.054 105.907 1.00 31.02 249 ARG B C 1
ATOM 4990 O O . ARG B 1 251 ? 26.749 92.600 106.369 1.00 30.98 249 ARG B O 1
ATOM 4998 N N . ASN B 1 252 ? 28.020 94.354 105.739 1.00 30.85 250 ASN B N 1
ATOM 4999 C CA . ASN B 1 252 ? 27.001 95.369 106.034 1.00 31.54 250 ASN B CA 1
ATOM 5000 C C . ASN B 1 252 ? 25.753 95.250 105.150 1.00 31.44 250 ASN B C 1
ATOM 5001 O O . ASN B 1 252 ? 24.627 95.380 105.647 1.00 31.44 250 ASN B O 1
ATOM 5006 N N . LEU B 1 253 ? 25.958 95.001 103.853 1.00 31.03 251 LEU B N 1
ATOM 5007 C CA . LEU B 1 253 ? 24.859 94.697 102.934 1.00 31.04 251 LEU B CA 1
ATOM 5008 C C . LEU B 1 253 ? 24.067 93.470 103.344 1.00 30.57 251 LEU B C 1
ATOM 5009 O O . LEU B 1 253 ? 22.835 93.466 103.291 1.00 31.00 251 LEU B O 1
ATOM 5014 N N . ALA B 1 254 ? 24.781 92.418 103.718 1.00 30.35 252 ALA B N 1
ATOM 5015 C CA . ALA B 1 254 ? 24.157 91.182 104.180 1.00 30.37 252 ALA B CA 1
ATOM 5016 C C . ALA B 1 254 ? 23.244 91.453 105.360 1.00 30.76 252 ALA B C 1
ATOM 5017 O O . ALA B 1 254 ? 22.161 90.883 105.450 1.00 31.06 252 ALA B O 1
ATOM 5019 N N . LYS B 1 255 ? 23.672 92.344 106.259 1.00 31.36 253 LYS B N 1
ATOM 5020 C CA . LYS B 1 255 ? 22.798 92.759 107.363 1.00 31.86 253 LYS B CA 1
ATOM 5021 C C . LYS B 1 255 ? 21.527 93.463 106.885 1.00 31.46 253 LYS B C 1
ATOM 5022 O O . LYS B 1 255 ? 20.433 93.192 107.390 1.00 30.98 253 LYS B O 1
ATOM 5028 N N . GLU B 1 256 ? 21.658 94.343 105.893 1.00 31.25 254 GLU B N 1
ATOM 5029 C CA . GLU B 1 256 ? 20.480 94.977 105.341 1.00 31.77 254 GLU B CA 1
ATOM 5030 C C . GLU B 1 256 ? 19.549 93.956 104.710 1.00 31.21 254 GLU B C 1
ATOM 5031 O O . GLU B 1 256 ? 18.334 94.160 104.712 1.00 31.04 254 GLU B O 1
ATOM 5037 N N . LEU B 1 257 ? 20.115 92.887 104.141 1.00 30.13 255 LEU B N 1
ATOM 5038 C CA . LEU B 1 257 ? 19.307 91.850 103.491 1.00 30.41 255 LEU B CA 1
ATOM 5039 C C . LEU B 1 257 ? 18.679 90.850 104.454 1.00 30.05 255 LEU B C 1
ATOM 5040 O O . LEU B 1 257 ? 17.937 89.965 104.025 1.00 30.42 255 LEU B O 1
ATOM 5045 N N . GLY B 1 258 ? 19.018 90.963 105.737 1.00 29.78 256 GLY B N 1
ATOM 5046 C CA . GLY B 1 258 ? 18.439 90.114 106.770 1.00 29.89 256 GLY B CA 1
ATOM 5047 C C . GLY B 1 258 ? 19.340 89.097 107.463 1.00 29.97 256 GLY B C 1
ATOM 5048 O O . GLY B 1 258 ? 18.861 88.377 108.311 1.00 31.20 256 GLY B O 1
ATOM 5049 N N . ALA B 1 259 ? 20.626 89.015 107.123 1.00 29.48 257 ALA B N 1
ATOM 5050 C CA . ALA B 1 259 ? 21.537 88.148 107.881 1.00 29.25 257 ALA B CA 1
ATOM 5051 C C . ALA B 1 259 ? 21.442 88.478 109.368 1.00 29.39 257 ALA B C 1
ATOM 5052 O O . ALA B 1 259 ? 21.456 89.642 109.741 1.00 30.22 257 ALA B O 1
ATOM 5054 N N . ASP B 1 260 ? 21.353 87.454 110.206 1.00 29.32 258 ASP B N 1
ATOM 5055 C CA . ASP B 1 260 ? 21.284 87.622 111.656 1.00 28.96 258 ASP B CA 1
ATOM 5056 C C . ASP B 1 260 ? 22.687 87.806 112.263 1.00 29.69 258 ASP B C 1
ATOM 5057 O O . ASP B 1 260 ? 22.831 88.456 113.302 1.00 29.43 258 ASP B O 1
ATOM 5062 N N . HIS B 1 261 ? 23.703 87.228 111.612 1.00 28.90 259 HIS B N 1
ATOM 5063 C CA . HIS B 1 261 ? 25.081 87.322 112.064 1.00 29.19 259 HIS B CA 1
ATOM 5064 C C . HIS B 1 261 ? 25.976 87.345 110.837 1.00 29.55 259 HIS B C 1
ATOM 5065 O O . HIS B 1 261 ? 25.659 86.733 109.818 1.00 29.59 259 HIS B O 1
ATOM 5072 N N . VAL B 1 262 ? 27.083 88.070 110.938 1.00 29.34 260 VAL B N 1
ATOM 5073 C CA . VAL B 1 262 ? 28.068 88.152 109.875 1.00 29.61 260 VAL B CA 1
ATOM 5074 C C . VAL B 1 262 ? 29.440 87.922 110.507 1.00 30.47 260 VAL B C 1
ATOM 5075 O O . VAL B 1 262 ? 29.701 88.387 111.621 1.00 30.72 260 VAL B O 1
ATOM 5079 N N . ILE B 1 263 ? 30.286 87.172 109.816 1.00 30.52 261 ILE B N 1
ATOM 5080 C CA . ILE B 1 263 ? 31.587 86.789 110.344 1.00 31.18 261 ILE B CA 1
ATOM 5081 C C . ILE B 1 263 ? 32.639 87.317 109.389 1.00 31.76 261 ILE B C 1
ATOM 5082 O O . ILE B 1 263 ? 32.501 87.159 108.174 1.00 31.79 261 ILE B O 1
ATOM 5087 N N . ASP B 1 264 ? 33.672 87.947 109.939 1.00 32.63 262 ASP B N 1
ATOM 5088 C CA . ASP B 1 264 ? 34.902 88.227 109.199 1.00 34.12 262 ASP B CA 1
ATOM 5089 C C . ASP B 1 264 ? 35.896 87.093 109.470 1.00 34.42 262 ASP B C 1
ATOM 5090 O O . ASP B 1 264 ? 36.526 87.054 110.518 1.00 34.21 262 ASP B O 1
ATOM 5095 N N . PRO B 1 265 ? 36.035 86.163 108.517 1.00 35.37 263 PRO B N 1
ATOM 5096 C CA . PRO B 1 265 ? 36.799 84.940 108.783 1.00 35.89 263 PRO B CA 1
ATOM 5097 C C . PRO B 1 265 ? 38.322 85.164 108.902 1.00 36.88 263 PRO B C 1
ATOM 5098 O O . PRO B 1 265 ? 39.044 84.243 109.299 1.00 36.97 263 PRO B O 1
ATOM 5102 N N . THR B 1 266 ? 38.797 86.362 108.548 1.00 37.52 264 THR B N 1
ATOM 5103 C CA . THR B 1 266 ? 40.206 86.710 108.733 1.00 38.23 264 THR B CA 1
ATOM 5104 C C . THR B 1 266 ? 40.465 87.309 110.119 1.00 38.63 264 THR B C 1
ATOM 5105 O O . THR B 1 266 ? 41.613 87.466 110.519 1.00 39.01 264 THR B O 1
ATOM 5109 N N . LYS B 1 267 ? 39.411 87.660 110.848 1.00 38.78 265 LYS B N 1
ATOM 5110 C CA . LYS B 1 267 ? 39.597 88.262 112.172 1.00 38.77 265 LYS B CA 1
ATOM 5111 C C . LYS B 1 267 ? 38.837 87.519 113.263 1.00 38.49 265 LYS B C 1
ATOM 5112 O O . LYS B 1 267 ? 39.057 87.766 114.453 1.00 39.52 265 LYS B O 1
ATOM 5118 N N . GLU B 1 268 ? 37.951 86.605 112.866 1.00 37.45 266 GLU B N 1
ATOM 5119 C CA . GLU B 1 268 ? 37.211 85.770 113.825 1.00 36.52 266 GLU B CA 1
ATOM 5120 C C . GLU B 1 268 ? 37.409 84.290 113.479 1.00 35.61 266 GLU B C 1
ATOM 5121 O O . GLU B 1 268 ? 37.680 83.957 112.325 1.00 35.97 266 GLU B O 1
ATOM 5127 N N . ASN B 1 269 ? 37.263 83.405 114.465 1.00 34.51 267 ASN B N 1
ATOM 5128 C CA . ASN B 1 269 ? 37.238 81.957 114.206 1.00 33.78 267 ASN B CA 1
ATOM 5129 C C . ASN B 1 269 ? 35.860 81.537 113.641 1.00 32.93 267 ASN B C 1
ATOM 5130 O O . ASN B 1 269 ? 34.863 81.552 114.367 1.00 32.90 267 ASN B O 1
ATOM 5135 N N . PHE B 1 270 ? 35.819 81.188 112.349 1.00 31.67 268 PHE B N 1
ATOM 5136 C CA . PHE B 1 270 ? 34.565 80.841 111.648 1.00 30.96 268 PHE B CA 1
ATOM 5137 C C . PHE B 1 270 ? 33.845 79.692 112.355 1.00 30.25 268 PHE B C 1
ATOM 5138 O O . PHE B 1 270 ? 32.651 79.792 112.675 1.00 29.81 268 PHE B O 1
ATOM 5146 N N . VAL B 1 271 ? 34.582 78.614 112.594 1.00 29.79 269 VAL B N 1
ATOM 5147 C CA . VAL B 1 271 ? 34.033 77.423 113.205 1.00 29.54 269 VAL B CA 1
ATOM 5148 C C . VAL B 1 271 ? 33.399 77.762 114.553 1.00 29.91 269 VAL B C 1
ATOM 5149 O O . VAL B 1 271 ? 32.240 77.400 114.812 1.00 28.97 269 VAL B O 1
ATOM 5153 N N . GLU B 1 272 ? 34.142 78.475 115.396 1.00 29.69 270 GLU B N 1
ATOM 5154 C CA . GLU B 1 272 ? 33.620 78.775 116.729 1.00 30.48 270 GLU B CA 1
ATOM 5155 C C . GLU B 1 272 ? 32.441 79.729 116.691 1.00 29.58 270 GLU B C 1
ATOM 5156 O O . GLU B 1 272 ? 31.515 79.568 117.460 1.00 30.32 270 GLU B O 1
ATOM 5162 N N . ALA B 1 273 ? 32.473 80.715 115.804 1.00 28.48 271 ALA B N 1
ATOM 5163 C CA . ALA B 1 273 ? 31.396 81.690 115.749 1.00 28.43 271 ALA B CA 1
ATOM 5164 C C . ALA B 1 273 ? 30.104 81.008 115.317 1.00 28.29 271 ALA B C 1
ATOM 5165 O O . ALA B 1 273 ? 29.057 81.191 115.943 1.00 27.94 271 ALA B O 1
ATOM 5167 N N . VAL B 1 274 ? 30.186 80.216 114.251 1.00 28.62 272 VAL B N 1
ATOM 5168 C CA . VAL B 1 274 ? 29.016 79.507 113.749 1.00 29.01 272 VAL B CA 1
ATOM 5169 C C . VAL B 1 274 ? 28.400 78.604 114.825 1.00 29.09 272 VAL B C 1
ATOM 5170 O O . VAL B 1 274 ? 27.184 78.605 115.017 1.00 28.81 272 VAL B O 1
ATOM 5174 N N . LEU B 1 275 ? 29.237 77.846 115.529 1.00 29.90 273 LEU B N 1
ATOM 5175 C CA . LEU B 1 275 ? 28.735 76.954 116.575 1.00 30.55 273 LEU B CA 1
ATOM 5176 C C . LEU B 1 275 ? 28.149 77.728 117.726 1.00 31.12 273 LEU B C 1
ATOM 5177 O O . LEU B 1 275 ? 27.118 77.333 118.278 1.00 31.43 273 LEU B O 1
ATOM 5182 N N . ASP B 1 276 ? 28.775 78.850 118.070 1.00 32.05 274 ASP B N 1
ATOM 5183 C CA . ASP B 1 276 ? 28.256 79.704 119.140 1.00 33.33 274 ASP B CA 1
ATOM 5184 C C . ASP B 1 276 ? 26.925 80.304 118.718 1.00 33.22 274 ASP B C 1
ATOM 5185 O O . ASP B 1 276 ? 25.950 80.278 119.474 1.00 33.59 274 ASP B O 1
ATOM 5190 N N . TYR B 1 277 ? 26.879 80.849 117.507 1.00 33.09 275 TYR B N 1
ATOM 5191 C CA . TYR B 1 277 ? 25.655 81.486 117.015 1.00 33.19 275 TYR B CA 1
ATOM 5192 C C . TYR B 1 277 ? 24.450 80.546 116.907 1.00 32.74 275 TYR B C 1
ATOM 5193 O O . TYR B 1 277 ? 23.318 80.999 117.003 1.00 32.91 275 TYR B O 1
ATOM 5202 N N . THR B 1 278 ? 24.703 79.255 116.690 1.00 32.26 276 THR B N 1
ATOM 5203 C CA . THR B 1 278 ? 23.630 78.276 116.502 1.00 31.20 276 THR B CA 1
ATOM 5204 C C . THR B 1 278 ? 23.433 77.392 117.727 1.00 31.36 276 THR B C 1
ATOM 5205 O O . THR B 1 278 ? 22.748 76.375 117.657 1.00 31.39 276 THR B O 1
ATOM 5209 N N . ASN B 1 279 ? 24.033 77.800 118.847 1.00 31.35 277 ASN B N 1
ATOM 5210 C CA . ASN B 1 279 ? 23.997 77.060 120.109 1.00 31.62 277 ASN B CA 1
ATOM 5211 C C . ASN B 1 279 ? 24.368 75.608 119.953 1.00 30.92 277 ASN B C 1
ATOM 5212 O O . ASN B 1 279 ? 23.760 74.751 120.584 1.00 31.39 277 ASN B O 1
ATOM 5217 N N . GLY B 1 280 ? 25.372 75.341 119.119 1.00 30.19 278 GLY B N 1
ATOM 5218 C CA . GLY B 1 280 ? 25.857 73.987 118.910 1.00 29.30 278 GLY B CA 1
ATOM 5219 C C . GLY B 1 280 ? 25.033 73.191 117.910 1.00 28.77 278 GLY B C 1
ATOM 5220 O O . GLY B 1 280 ? 25.366 72.055 117.621 1.00 28.31 278 GLY B O 1
ATOM 5221 N N . LEU B 1 281 ? 23.958 73.778 117.385 1.00 28.51 279 LEU B N 1
ATOM 5222 C CA . LEU B 1 281 ? 23.104 73.059 116.435 1.00 29.18 279 LEU B CA 1
ATOM 5223 C C . LEU B 1 281 ? 23.710 72.996 115.035 1.00 28.45 279 LEU B C 1
ATOM 5224 O O . LEU B 1 281 ? 23.467 72.044 114.305 1.00 28.45 279 LEU B O 1
ATOM 5229 N N . GLY B 1 282 ? 24.489 74.007 114.654 1.00 27.43 280 GLY B N 1
ATOM 5230 C CA . GLY B 1 282 ? 25.020 74.067 113.282 1.00 26.58 280 GLY B CA 1
ATOM 5231 C C . GLY B 1 282 ? 23.921 74.465 112.307 1.00 26.78 280 GLY B C 1
ATOM 5232 O O . GLY B 1 282 ? 22.980 75.154 112.699 1.00 26.88 280 GLY B O 1
ATOM 5233 N N . ALA B 1 283 ? 24.024 74.043 111.045 1.00 26.24 281 ALA B N 1
ATOM 5234 C CA . ALA B 1 283 ? 23.097 74.526 110.024 1.00 25.55 281 ALA B CA 1
ATOM 5235 C C . ALA B 1 283 ? 22.583 73.411 109.132 1.00 25.43 281 ALA B C 1
ATOM 5236 O O . ALA B 1 283 ? 23.264 72.395 108.947 1.00 24.96 281 ALA B O 1
ATOM 5238 N N . LYS B 1 284 ? 21.399 73.627 108.547 1.00 25.01 282 LYS B N 1
ATOM 5239 C CA . LYS B 1 284 ? 20.801 72.662 107.617 1.00 24.84 282 LYS B CA 1
ATOM 5240 C C . LYS B 1 284 ? 21.449 72.805 106.247 1.00 24.78 282 LYS B C 1
ATOM 5241 O O . LYS B 1 284 ? 21.578 71.836 105.496 1.00 24.01 282 LYS B O 1
ATOM 5247 N N . LEU B 1 285 ? 21.881 74.022 105.927 1.00 25.27 283 LEU B N 1
ATOM 5248 C CA . LEU B 1 285 ? 22.411 74.302 104.600 1.00 24.60 283 LEU B CA 1
ATOM 5249 C C . LEU B 1 285 ? 23.607 75.262 104.664 1.00 24.81 283 LEU B C 1
ATOM 5250 O O . LEU B 1 285 ? 23.552 76.293 105.365 1.00 23.20 283 LEU B O 1
ATOM 5255 N N . PHE B 1 286 ? 24.667 74.898 103.926 1.00 23.96 284 PHE B N 1
ATOM 5256 C CA . PHE B 1 286 ? 25.854 75.718 103.726 1.00 24.27 284 PHE B CA 1
ATOM 5257 C C . PHE B 1 286 ? 25.921 76.009 102.238 1.00 24.28 284 PHE B C 1
ATOM 5258 O O . PHE B 1 286 ? 25.762 75.103 101.426 1.00 24.94 284 PHE B O 1
ATOM 5266 N N . LEU B 1 287 ? 26.112 77.271 101.886 1.00 23.60 285 LEU B N 1
ATOM 5267 C CA . LEU B 1 287 ? 26.290 77.651 100.500 1.00 24.26 285 LEU B CA 1
ATOM 5268 C C . LEU B 1 287 ? 27.738 78.091 100.329 1.00 24.70 285 LEU B C 1
ATOM 5269 O O . LEU B 1 287 ? 28.188 79.054 100.956 1.00 24.03 285 LEU B O 1
ATOM 5274 N N . GLU B 1 288 ? 28.467 77.336 99.516 1.00 25.27 286 GLU B N 1
ATOM 5275 C CA . GLU B 1 288 ? 29.846 77.647 99.200 1.00 26.54 286 GLU B CA 1
ATOM 5276 C C . GLU B 1 288 ? 29.821 78.553 97.984 1.00 26.76 286 GLU B C 1
ATOM 5277 O O . GLU B 1 288 ? 29.652 78.080 96.851 1.00 26.19 286 GLU B O 1
ATOM 5283 N N . ALA B 1 289 ? 29.953 79.858 98.231 1.00 26.88 287 ALA B N 1
ATOM 5284 C CA . ALA B 1 289 ? 29.997 80.831 97.133 1.00 28.50 287 ALA B CA 1
ATOM 5285 C C . ALA B 1 289 ? 31.289 81.656 97.132 1.00 29.59 287 ALA B C 1
ATOM 5286 O O . ALA B 1 289 ? 31.302 82.769 96.619 1.00 30.07 287 ALA B O 1
ATOM 5288 N N . THR B 1 290 ? 32.358 81.126 97.726 1.00 31.19 288 THR B N 1
ATOM 5289 C CA . THR B 1 290 ? 33.652 81.844 97.774 1.00 32.52 288 THR B CA 1
ATOM 5290 C C . THR B 1 290 ? 34.497 81.631 96.526 1.00 33.84 288 THR B C 1
ATOM 5291 O O . THR B 1 290 ? 35.163 82.564 96.058 1.00 34.41 288 THR B O 1
ATOM 5295 N N . GLY B 1 291 ? 34.471 80.423 95.973 1.00 35.03 289 GLY B N 1
ATOM 5296 C CA . GLY B 1 291 ? 35.356 80.094 94.846 1.00 36.43 289 GLY B CA 1
ATOM 5297 C C . GLY B 1 291 ? 36.696 79.556 95.322 1.00 37.12 289 GLY B C 1
ATOM 5298 O O . GLY B 1 291 ? 37.514 79.091 94.523 1.00 36.82 289 GLY B O 1
ATOM 5299 N N . VAL B 1 292 ? 36.908 79.595 96.635 1.00 38.21 290 VAL B N 1
ATOM 5300 C CA . VAL B 1 292 ? 38.091 78.982 97.244 1.00 39.02 290 VAL B CA 1
ATOM 5301 C C . VAL B 1 292 ? 37.700 77.828 98.192 1.00 39.83 290 VAL B C 1
ATOM 5302 O O . VAL B 1 292 ? 38.111 77.813 99.367 1.00 39.57 290 VAL B O 1
ATOM 5306 N N . PRO B 1 293 ? 36.930 76.839 97.675 1.00 40.72 291 PRO B N 1
ATOM 5307 C CA . PRO B 1 293 ? 36.389 75.785 98.538 1.00 41.33 291 PRO B CA 1
ATOM 5308 C C . PRO B 1 293 ? 37.472 74.959 99.248 1.00 42.02 291 PRO B C 1
ATOM 5309 O O . PRO B 1 293 ? 37.316 74.629 100.433 1.00 42.26 291 PRO B O 1
ATOM 5313 N N . GLN B 1 294 ? 38.574 74.681 98.558 1.00 42.12 292 GLN B N 1
ATOM 5314 C CA . GLN B 1 294 ? 39.709 73.998 99.172 1.00 42.24 292 GLN B CA 1
ATOM 5315 C C . GLN B 1 294 ? 40.210 74.715 100.419 1.00 41.69 292 GLN B C 1
ATOM 5316 O O . GLN B 1 294 ? 40.804 74.090 101.296 1.00 42.41 292 GLN B O 1
ATOM 5322 N N . LEU B 1 295 ? 39.999 76.025 100.497 1.00 40.67 293 LEU B N 1
ATOM 5323 C CA . LEU B 1 295 ? 40.407 76.778 101.689 1.00 39.24 293 LEU B CA 1
ATOM 5324 C C . LEU B 1 295 ? 39.345 76.820 102.792 1.00 37.62 293 LEU B C 1
ATOM 5325 O O . LEU B 1 295 ? 39.696 76.886 103.964 1.00 37.75 293 LEU B O 1
ATOM 5330 N N . VAL B 1 296 ? 38.060 76.805 102.427 1.00 35.48 294 VAL B N 1
ATOM 5331 C CA . VAL B 1 296 ? 36.979 76.893 103.429 1.00 33.57 294 VAL B CA 1
ATOM 5332 C C . VAL B 1 296 ? 36.391 75.529 103.811 1.00 32.53 294 VAL B C 1
ATOM 5333 O O . VAL B 1 296 ? 35.646 75.429 104.793 1.00 32.02 294 VAL B O 1
ATOM 5337 N N . TRP B 1 297 ? 36.743 74.494 103.046 1.00 31.06 295 TRP B N 1
ATOM 5338 C CA . TRP B 1 297 ? 36.142 73.168 103.198 1.00 30.18 295 TRP B CA 1
ATOM 5339 C C . TRP B 1 297 ? 36.443 72.522 104.549 1.00 30.19 295 TRP B C 1
ATOM 5340 O O . TRP B 1 297 ? 35.531 71.961 105.176 1.00 29.70 295 TRP B O 1
ATOM 5351 N N . PRO B 1 298 ? 37.718 72.578 105.000 1.00 29.72 296 PRO B N 1
ATOM 5352 C CA . PRO B 1 298 ? 37.967 72.019 106.326 1.00 29.49 296 PRO B CA 1
ATOM 5353 C C . PRO B 1 298 ? 37.126 72.695 107.420 1.00 28.96 296 PRO B C 1
ATOM 5354 O O . PRO B 1 298 ? 36.687 72.028 108.346 1.00 27.89 296 PRO B O 1
ATOM 5358 N N . GLN B 1 299 ? 36.900 74.001 107.306 1.00 28.66 297 GLN B N 1
ATOM 5359 C CA . GLN B 1 299 ? 36.078 74.714 108.273 1.00 29.80 297 GLN B CA 1
ATOM 5360 C C . GLN B 1 299 ? 34.609 74.278 108.236 1.00 29.25 297 GLN B C 1
ATOM 5361 O O . GLN B 1 299 ? 33.968 74.130 109.287 1.00 28.63 297 GLN B O 1
ATOM 5367 N N . ILE B 1 300 ? 34.084 74.100 107.027 1.00 28.40 298 ILE B N 1
ATOM 5368 C CA . ILE B 1 300 ? 32.713 73.651 106.848 1.00 28.81 298 ILE B CA 1
ATOM 5369 C C . ILE B 1 300 ? 32.551 72.265 107.458 1.00 28.70 298 ILE B C 1
ATOM 5370 O O . ILE B 1 300 ? 31.570 71.987 108.176 1.00 28.48 298 ILE B O 1
ATOM 5375 N N . GLU B 1 301 ? 33.529 71.400 107.195 1.00 28.40 299 GLU B N 1
ATOM 5376 C CA . GLU B 1 301 ? 33.458 70.034 107.716 1.00 28.46 299 GLU B CA 1
ATOM 5377 C C . GLU B 1 301 ? 33.527 70.013 109.234 1.00 28.08 299 GLU B C 1
ATOM 5378 O O . GLU B 1 301 ? 32.832 69.221 109.886 1.00 27.46 299 GLU B O 1
ATOM 5384 N N . GLU B 1 302 ? 34.342 70.899 109.806 1.00 28.45 300 GLU B N 1
ATOM 5385 C CA . GLU B 1 302 ? 34.479 70.921 111.263 1.00 29.15 300 GLU B CA 1
ATOM 5386 C C . GLU B 1 302 ? 33.176 71.335 111.981 1.00 28.29 300 GLU B C 1
ATOM 5387 O O . GLU B 1 302 ? 32.827 70.762 113.026 1.00 28.49 300 GLU B O 1
ATOM 5393 N N . VAL B 1 303 ? 32.465 72.310 111.409 1.00 27.59 301 VAL B N 1
ATOM 5394 C CA . VAL B 1 303 ? 31.106 72.667 111.851 1.00 26.80 301 VAL B CA 1
ATOM 5395 C C . VAL B 1 303 ? 30.138 71.483 111.737 1.00 26.40 301 VAL B C 1
ATOM 5396 O O . VAL B 1 303 ? 29.445 71.158 112.704 1.00 26.17 301 VAL B O 1
ATOM 5400 N N . ILE B 1 304 ? 30.098 70.840 110.571 1.00 25.74 302 ILE B N 1
ATOM 5401 C CA . ILE B 1 304 ? 29.1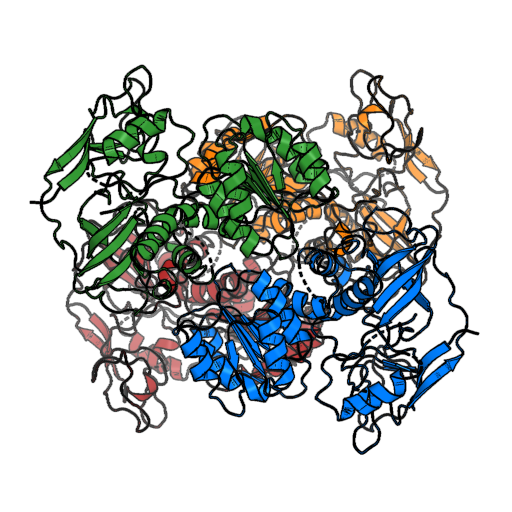93 69.701 110.357 1.00 25.66 302 ILE B CA 1
ATOM 5402 C C . ILE B 1 304 ? 29.484 68.579 111.370 1.00 26.56 302 ILE B C 1
ATOM 5403 O O . ILE B 1 304 ? 28.565 67.988 111.971 1.00 26.80 302 ILE B O 1
ATOM 5408 N N . TRP B 1 305 ? 30.777 68.319 111.556 1.00 27.08 303 TRP B N 1
ATOM 5409 C CA . TRP B 1 305 ? 31.259 67.317 112.481 1.00 26.99 303 TRP B CA 1
ATOM 5410 C C . TRP B 1 305 ? 30.858 67.598 113.923 1.00 26.72 303 TRP B C 1
ATOM 5411 O O . TRP B 1 305 ? 30.351 66.707 114.582 1.00 26.43 303 TRP B O 1
ATOM 5422 N N . ARG B 1 306 ? 31.080 68.825 114.401 1.00 26.41 304 ARG B N 1
ATOM 5423 C CA . ARG B 1 306 ? 30.828 69.170 115.809 1.00 27.10 304 ARG B CA 1
ATOM 5424 C C . ARG B 1 306 ? 29.380 69.509 116.129 1.00 27.03 304 ARG B C 1
ATOM 5425 O O . ARG B 1 306 ? 28.946 69.400 117.280 1.00 26.07 304 ARG B O 1
ATOM 5433 N N . ALA B 1 307 ? 28.635 69.921 115.107 1.00 27.28 305 ALA B N 1
ATOM 5434 C CA . ALA B 1 307 ? 27.273 70.388 115.295 1.00 27.47 305 ALA B CA 1
ATOM 5435 C C . ALA B 1 307 ? 26.390 69.211 115.669 1.00 28.14 305 ALA B C 1
ATOM 5436 O O . ALA B 1 307 ? 26.637 68.072 115.246 1.00 29.13 305 ALA B O 1
ATOM 5438 N N . ARG B 1 308 ? 25.350 69.486 116.447 1.00 28.49 306 ARG B N 1
ATOM 5439 C CA . ARG B 1 308 ? 24.411 68.439 116.825 1.00 29.12 306 ARG B CA 1
ATOM 5440 C C . ARG B 1 308 ? 23.343 68.167 115.768 1.00 28.56 306 ARG B C 1
ATOM 5441 O O . ARG B 1 308 ? 22.828 67.053 115.683 1.00 29.14 306 ARG B O 1
ATOM 5449 N N . GLY B 1 309 ? 23.071 69.158 114.915 1.00 27.76 307 GLY B N 1
ATOM 5450 C CA . GLY B 1 309 ? 22.203 68.959 113.768 1.00 26.45 307 GLY B CA 1
ATOM 5451 C C . GLY B 1 309 ? 22.810 67.943 112.808 1.00 26.25 307 GLY B C 1
ATOM 5452 O O . GLY B 1 309 ? 24.032 67.779 112.745 1.00 25.35 307 GLY B O 1
ATOM 5453 N N . ILE B 1 310 ? 21.932 67.265 112.070 1.00 25.87 308 ILE B N 1
ATOM 5454 C CA . ILE B 1 310 ? 22.282 66.309 111.038 1.00 25.43 308 ILE B CA 1
ATOM 5455 C C . ILE B 1 310 ? 21.601 66.731 109.730 1.00 25.30 308 ILE B C 1
ATOM 5456 O O . ILE B 1 310 ? 20.914 67.751 109.690 1.00 25.25 308 ILE B O 1
ATOM 5461 N N . ASN B 1 311 ? 21.805 65.975 108.658 1.00 23.93 309 ASN B N 1
ATOM 5462 C CA . ASN B 1 311 ? 21.146 66.270 107.378 1.00 23.72 309 ASN B CA 1
ATOM 5463 C C . ASN B 1 311 ? 21.584 67.565 106.686 1.00 23.90 309 ASN B C 1
ATOM 5464 O O . ASN B 1 311 ? 20.857 68.092 105.848 1.00 23.08 309 ASN B O 1
ATOM 5469 N N . ALA B 1 312 ? 22.775 68.066 107.029 1.00 23.65 310 ALA B N 1
ATOM 5470 C CA . ALA B 1 312 ? 23.264 69.286 106.417 1.00 23.22 310 ALA B CA 1
ATOM 5471 C C . ALA B 1 312 ? 23.545 69.016 104.949 1.00 22.90 310 ALA B C 1
ATOM 5472 O O . ALA B 1 312 ? 24.000 67.941 104.575 1.00 21.87 310 ALA B O 1
ATOM 5474 N N . THR B 1 313 ? 23.273 70.018 104.138 1.00 22.40 311 THR B N 1
ATOM 5475 C CA . THR B 1 313 ? 23.605 69.999 102.731 1.00 23.30 311 THR B CA 1
ATOM 5476 C C . THR B 1 313 ? 24.640 71.099 102.490 1.00 22.73 311 THR B C 1
ATOM 5477 O O . THR B 1 313 ? 24.499 72.201 103.011 1.00 21.96 311 THR B O 1
ATOM 5481 N N . VAL B 1 314 ? 25.676 70.775 101.727 1.00 22.86 312 VAL B N 1
ATOM 5482 C CA . VAL B 1 314 ? 26.628 71.767 101.249 1.00 23.56 312 VAL B CA 1
ATOM 5483 C C . VAL B 1 314 ? 26.377 71.928 99.754 1.00 24.12 312 VAL B C 1
ATOM 5484 O O . VAL B 1 314 ? 26.547 70.972 98.990 1.00 23.95 312 VAL B O 1
ATOM 5488 N N . ALA B 1 315 ? 25.922 73.113 99.357 1.00 24.00 313 ALA B N 1
ATOM 5489 C CA . ALA B 1 315 ? 25.677 73.415 97.947 1.00 24.79 313 ALA B CA 1
ATOM 5490 C C . ALA B 1 315 ? 26.865 74.231 97.446 1.00 25.75 313 ALA B C 1
ATOM 5491 O O . ALA B 1 315 ? 27.201 75.279 98.033 1.00 25.96 313 ALA B O 1
ATOM 5493 N N . ILE B 1 316 ? 27.533 73.721 96.414 1.00 26.28 314 ILE B N 1
ATOM 5494 C CA . ILE B 1 316 ? 28.678 74.399 95.807 1.00 27.76 314 ILE B CA 1
ATOM 5495 C C . ILE B 1 316 ? 28.229 75.154 94.557 1.00 28.34 314 ILE B C 1
ATOM 5496 O O . ILE B 1 316 ? 27.857 74.537 93.552 1.00 27.54 314 ILE B O 1
ATOM 5501 N N . VAL B 1 317 ? 28.251 76.480 94.618 1.00 29.68 315 VAL B N 1
ATOM 5502 C CA . VAL B 1 317 ? 27.781 77.294 93.482 1.00 31.01 315 VAL B CA 1
ATOM 5503 C C . VAL B 1 317 ? 28.902 78.053 92.758 1.00 32.64 315 VAL B C 1
ATOM 5504 O O . VAL B 1 317 ? 28.809 78.289 91.559 1.00 32.93 315 VAL B O 1
ATOM 5508 N N . ALA B 1 318 ? 29.954 78.452 93.468 1.00 34.37 316 ALA B N 1
ATOM 5509 C CA . ALA B 1 318 ? 31.035 79.196 92.800 1.00 36.37 316 ALA B CA 1
ATOM 5510 C C . ALA B 1 318 ? 31.930 78.232 92.016 1.00 37.56 316 ALA B C 1
ATOM 5511 O O . ALA B 1 318 ? 31.993 77.038 92.309 1.00 37.55 316 ALA B O 1
ATOM 5513 N N . ARG B 1 319 ? 32.592 78.749 90.996 1.00 39.07 317 ARG B N 1
ATOM 5514 C CA . ARG B 1 319 ? 33.490 77.927 90.223 1.00 40.54 317 ARG B CA 1
ATOM 5515 C C . ARG B 1 319 ? 34.874 78.031 90.841 1.00 41.38 317 ARG B C 1
ATOM 5516 O O . ARG B 1 319 ? 35.300 79.119 91.233 1.00 41.47 317 ARG B O 1
ATOM 5518 N N . ALA B 1 320 ? 35.548 76.890 90.969 1.00 42.48 318 ALA B N 1
ATOM 5519 C CA . ALA B 1 320 ? 36.984 76.852 91.285 1.00 44.00 318 ALA B CA 1
ATOM 5520 C C . ALA B 1 320 ? 37.687 75.769 90.478 1.00 44.72 318 ALA B C 1
ATOM 5521 O O . ALA B 1 320 ? 37.054 74.837 89.979 1.00 45.14 318 ALA B O 1
ATOM 5523 N N . ASP B 1 321 ? 39.004 75.864 90.377 1.00 45.52 319 ASP B N 1
ATOM 5524 C CA . ASP B 1 321 ? 39.764 74.778 89.765 1.00 46.33 319 ASP B CA 1
ATOM 5525 C C . ASP B 1 321 ? 40.272 73.750 90.787 1.00 45.50 319 ASP B C 1
ATOM 5526 O O . ASP B 1 321 ? 40.144 72.538 90.563 1.00 45.96 319 ASP B O 1
ATOM 5531 N N . ALA B 1 322 ? 40.830 74.245 91.895 1.00 43.96 320 ALA B N 1
ATOM 5532 C CA . ALA B 1 322 ? 41.490 73.413 92.902 1.00 42.22 320 ALA B CA 1
ATOM 5533 C C . ALA B 1 322 ? 40.575 72.326 93.462 1.00 41.30 320 ALA B C 1
ATOM 5534 O O . ALA B 1 322 ? 39.360 72.533 93.580 1.00 42.04 320 ALA B O 1
ATOM 5536 N N . LYS B 1 323 ? 41.167 71.192 93.826 1.00 39.43 321 LYS B N 1
ATOM 5537 C CA . LYS B 1 323 ? 40.434 70.043 94.357 1.00 38.21 321 LYS B CA 1
ATOM 5538 C C . LYS B 1 323 ? 39.950 70.263 95.789 1.00 37.01 321 LYS B C 1
ATOM 5539 O O . LYS B 1 323 ? 40.617 70.892 96.594 1.00 37.09 321 LYS B O 1
ATOM 5545 N N . ILE B 1 324 ? 38.795 69.709 96.109 1.00 35.18 322 ILE B N 1
ATOM 5546 C CA . ILE B 1 324 ? 38.261 69.816 97.453 1.00 33.71 322 ILE B CA 1
ATOM 5547 C C . ILE B 1 324 ? 38.739 68.651 98.325 1.00 32.22 322 ILE B C 1
ATOM 5548 O O . ILE B 1 324 ? 38.563 67.490 97.949 1.00 31.90 322 ILE B O 1
ATOM 5553 N N . PRO B 1 325 ? 39.314 68.965 99.500 1.00 31.17 323 PRO B N 1
ATOM 5554 C CA . PRO B 1 325 ? 39.778 67.968 100.461 1.00 30.53 323 PRO B CA 1
ATOM 5555 C C . PRO B 1 325 ? 38.605 67.325 101.214 1.00 30.01 323 PRO B C 1
ATOM 5556 O O . PRO B 1 325 ? 38.354 67.638 102.375 1.00 29.74 323 PRO B O 1
ATOM 5560 N N . LEU B 1 326 ? 37.892 66.427 100.544 1.00 29.44 324 LEU B N 1
ATOM 5561 C CA . LEU B 1 326 ? 36.696 65.814 101.122 1.00 29.12 324 LEU B CA 1
ATOM 5562 C C . LEU B 1 326 ? 37.017 64.654 102.081 1.00 28.47 324 LEU B C 1
ATOM 5563 O O . LEU B 1 326 ? 37.748 63.712 101.718 1.00 29.10 324 LEU B O 1
ATOM 5568 N N . THR B 1 327 ? 36.489 64.749 103.297 1.00 27.95 325 THR B N 1
ATOM 5569 C CA . THR B 1 327 ? 36.563 63.680 104.307 1.00 28.24 325 THR B CA 1
ATOM 5570 C C . THR B 1 327 ? 35.227 62.918 104.285 1.00 28.06 325 THR B C 1
ATOM 5571 O O . THR B 1 327 ? 34.219 63.399 104.826 1.00 28.27 325 THR B O 1
ATOM 5575 N N . GLY B 1 328 ? 35.215 61.760 103.627 1.00 27.90 326 GLY B N 1
ATOM 5576 C CA . GLY B 1 328 ? 34.006 60.929 103.496 1.00 28.32 326 GLY B CA 1
ATOM 5577 C C . GLY B 1 328 ? 33.303 60.714 104.825 1.00 28.90 326 GLY B C 1
ATOM 5578 O O . GLY B 1 328 ? 32.083 60.883 104.925 1.00 29.34 326 GLY B O 1
ATOM 5579 N N . GLU B 1 329 ? 34.092 60.402 105.853 1.00 28.75 327 GLU B N 1
ATOM 5580 C CA . GLU B 1 329 ? 33.601 60.099 107.199 1.00 29.08 327 GLU B CA 1
ATOM 5581 C C . GLU B 1 329 ? 32.696 61.195 107.783 1.00 27.81 327 GLU B C 1
ATOM 5582 O O . GLU B 1 329 ? 31.705 60.897 108.453 1.00 27.09 327 GLU B O 1
ATOM 5588 N N . VAL B 1 330 ? 33.039 62.457 107.541 1.00 27.15 328 VAL B N 1
ATOM 5589 C CA . VAL B 1 330 ? 32.227 63.548 108.079 1.00 27.31 328 VAL B CA 1
ATOM 5590 C C . VAL B 1 330 ? 30.780 63.441 107.568 1.00 27.20 328 VAL B C 1
ATOM 5591 O O . VAL B 1 330 ? 29.825 63.576 108.343 1.00 27.10 328 VAL B O 1
ATOM 5595 N N . PHE B 1 331 ? 30.634 63.152 106.277 1.00 26.55 329 PHE B N 1
ATOM 5596 C CA . PHE B 1 331 ? 29.319 63.096 105.649 1.00 25.84 329 PHE B CA 1
ATOM 5597 C C . PHE B 1 331 ? 28.544 61.825 106.040 1.00 26.23 329 PHE B C 1
ATOM 5598 O O . PHE B 1 331 ? 27.305 61.871 106.222 1.00 24.83 329 PHE B O 1
ATOM 5606 N N . GLN B 1 332 ? 29.272 60.716 106.206 1.00 24.93 330 GLN B N 1
ATOM 5607 C CA . GLN B 1 332 ? 28.666 59.490 106.721 1.00 25.36 330 GLN B CA 1
ATOM 5608 C C . GLN B 1 332 ? 28.109 59.645 108.135 1.00 25.09 330 GLN B C 1
ATOM 5609 O O . GLN B 1 332 ? 26.957 59.282 108.401 1.00 25.31 330 GLN B O 1
ATOM 5615 N N . VAL B 1 333 ? 28.930 60.179 109.031 1.00 24.62 331 VAL B N 1
ATOM 5616 C CA . VAL B 1 333 ? 28.604 60.211 110.448 1.00 24.35 331 VAL B CA 1
ATOM 5617 C C . VAL B 1 333 ? 27.550 61.265 110.790 1.00 23.90 331 VAL B C 1
ATOM 5618 O O . VAL B 1 333 ? 26.761 61.066 111.700 1.00 23.47 331 VAL B O 1
ATOM 5622 N N . ARG B 1 334 ? 27.509 62.353 110.034 1.00 23.24 332 ARG B N 1
ATOM 5623 C CA . ARG B 1 334 ? 26.562 63.437 110.310 1.00 23.39 332 ARG B CA 1
ATOM 5624 C C . ARG B 1 334 ? 25.354 63.466 109.349 1.00 23.37 332 ARG B C 1
ATOM 5625 O O . ARG B 1 334 ? 24.591 64.433 109.341 1.00 23.06 332 ARG B O 1
ATOM 5633 N N . ARG B 1 335 ? 25.197 62.397 108.559 1.00 23.63 333 ARG B N 1
ATOM 5634 C CA . ARG B 1 335 ? 24.090 62.233 107.616 1.00 23.73 333 ARG B CA 1
ATOM 5635 C C . ARG B 1 335 ? 23.996 63.458 106.696 1.00 23.50 333 ARG B C 1
ATOM 5636 O O . ARG B 1 335 ? 22.917 64.042 106.526 1.00 23.40 333 ARG B O 1
ATOM 5644 N N . ALA B 1 336 ? 25.124 63.856 106.122 1.00 23.02 334 ALA B N 1
ATOM 5645 C CA . ALA B 1 336 ? 25.193 65.106 105.342 1.00 22.99 334 ALA B CA 1
ATOM 5646 C C . ALA B 1 336 ? 25.390 64.803 103.856 1.00 22.86 334 ALA B C 1
ATOM 5647 O O . ALA B 1 336 ? 25.647 63.656 103.480 1.00 22.40 334 ALA B O 1
ATOM 5649 N N . GLN B 1 337 ? 25.225 65.805 103.005 1.00 22.76 335 GLN B N 1
ATOM 5650 C CA . GLN B 1 337 ? 25.401 65.589 101.572 1.00 23.66 335 GLN B CA 1
ATOM 5651 C C . GLN B 1 337 ? 25.904 66.846 100.865 1.00 23.61 335 GLN B C 1
ATOM 5652 O O . GLN B 1 337 ? 25.829 67.955 101.403 1.00 22.48 335 GLN B O 1
ATOM 5658 N N . ILE B 1 338 ? 26.385 66.641 99.642 1.00 22.97 336 ILE B N 1
ATOM 5659 C CA . ILE B 1 338 ? 26.983 67.684 98.841 1.00 23.59 336 ILE B CA 1
ATOM 5660 C C . ILE B 1 338 ? 26.304 67.706 97.487 1.00 23.74 336 ILE B C 1
ATOM 5661 O O . ILE B 1 338 ? 26.232 66.675 96.824 1.00 24.16 336 ILE B O 1
ATOM 5666 N N . VAL B 1 339 ? 25.823 68.879 97.077 1.00 24.64 337 VAL B N 1
ATOM 5667 C CA . VAL B 1 339 ? 25.251 69.085 95.736 1.00 25.90 337 VAL B CA 1
ATOM 5668 C C . VAL B 1 339 ? 25.991 70.222 94.991 1.00 26.49 337 VAL B C 1
ATOM 5669 O O . VAL B 1 339 ? 26.407 71.223 95.594 1.00 26.36 337 VAL B O 1
ATOM 5673 N N . GLY B 1 340 ? 26.181 70.053 93.692 1.00 27.06 338 GLY B N 1
ATOM 5674 C CA . GLY B 1 340 ? 26.692 71.132 92.851 1.00 27.31 338 GLY B CA 1
ATOM 5675 C C . GLY B 1 340 ? 25.497 71.884 92.298 1.00 27.32 338 GLY B C 1
ATOM 5676 O O . GLY B 1 340 ? 24.425 71.329 92.168 1.00 27.85 338 GLY B O 1
ATOM 5677 N N . SER B 1 341 ? 25.667 73.158 91.992 1.00 27.62 339 SER B N 1
ATOM 5678 C CA . SER B 1 341 ? 24.618 73.905 91.305 1.00 28.23 339 SER B CA 1
ATOM 5679 C C . SER B 1 341 ? 25.229 74.700 90.165 1.00 28.34 339 SER B C 1
ATOM 5680 O O . SER B 1 341 ? 26.411 75.077 90.229 1.00 28.97 339 SER B O 1
ATOM 5683 N N . GLN B 1 342 ? 24.428 74.924 89.123 1.00 27.69 340 GLN B N 1
ATOM 5684 C CA . GLN B 1 342 ? 24.752 75.892 88.076 1.00 27.66 340 GLN B CA 1
ATOM 5685 C C . GLN B 1 342 ? 23.476 76.407 87.395 1.00 27.40 340 GLN B C 1
ATOM 5686 O O . GLN B 1 342 ? 22.482 75.689 87.279 1.00 26.92 340 GLN B O 1
ATOM 5692 N N . GLY B 1 343 ? 23.532 77.663 86.968 1.00 27.06 341 GLY B N 1
ATOM 5693 C CA . GLY B 1 343 ? 22.491 78.257 86.156 1.00 26.56 341 GLY B CA 1
ATOM 5694 C C . GLY B 1 343 ? 21.288 78.709 86.963 1.00 26.06 341 GLY B C 1
ATOM 5695 O O . GLY B 1 343 ? 21.265 78.599 88.199 1.00 25.91 341 GLY B O 1
ATOM 5696 N N . HIS B 1 344 ? 20.281 79.188 86.234 1.00 25.24 342 HIS B N 1
ATOM 5697 C CA . HIS B 1 344 ? 19.158 79.923 86.800 1.00 24.95 342 HIS B CA 1
ATOM 5698 C C . HIS B 1 344 ? 17.849 79.570 86.072 1.00 24.67 342 HIS B C 1
ATOM 5699 O O . HIS B 1 344 ? 16.786 80.100 86.402 1.00 24.67 342 HIS B O 1
ATOM 5706 N N . SER B 1 345 ? 17.945 78.709 85.064 1.00 24.51 343 SER B N 1
ATOM 5707 C CA . SER B 1 345 ? 16.806 78.316 84.234 1.00 24.79 343 SER B CA 1
ATOM 5708 C C . SER B 1 345 ? 15.970 77.190 84.839 1.00 24.21 343 SER B C 1
ATOM 5709 O O . SER B 1 345 ? 16.403 76.494 85.753 1.00 23.67 343 SER B O 1
ATOM 5712 N N . GLY B 1 346 ? 14.761 77.032 84.319 1.00 24.08 344 GLY B N 1
ATOM 5713 C CA . GLY B 1 346 ? 13.884 75.927 84.679 1.00 24.33 344 GLY B CA 1
ATOM 5714 C C . GLY B 1 346 ? 13.234 76.030 86.038 1.00 24.41 344 GLY B C 1
ATOM 5715 O O . GLY B 1 346 ? 13.462 76.989 86.776 1.00 24.10 344 GLY B O 1
ATOM 5716 N N . HIS B 1 347 ? 12.410 75.021 86.350 1.00 25.03 345 HIS B N 1
ATOM 5717 C CA . HIS B 1 347 ? 11.794 74.829 87.672 1.00 25.00 345 HIS B CA 1
ATOM 5718 C C . HIS B 1 347 ? 10.929 75.997 88.166 1.00 25.61 345 HIS B C 1
ATOM 5719 O O . HIS B 1 347 ? 10.582 76.063 89.343 1.00 25.60 345 HIS B O 1
ATOM 5726 N N . GLY B 1 348 ? 10.584 76.914 87.269 1.00 26.12 346 GLY B N 1
ATOM 5727 C CA . GLY B 1 348 ? 9.800 78.096 87.640 1.00 26.25 346 GLY B CA 1
ATOM 5728 C C . GLY B 1 348 ? 10.562 78.987 88.606 1.00 26.04 346 GLY B C 1
ATOM 5729 O O . GLY B 1 348 ? 9.968 79.673 89.448 1.00 26.36 346 GLY B O 1
ATOM 5730 N N . THR B 1 349 ? 11.884 78.976 88.487 1.00 25.76 347 THR B N 1
ATOM 5731 C CA . THR B 1 349 ? 12.731 79.784 89.364 1.00 24.82 347 THR B CA 1
ATOM 5732 C C . THR B 1 349 ? 12.603 81.274 89.047 1.00 24.38 347 THR B C 1
ATOM 5733 O O . THR B 1 349 ? 12.378 82.062 89.952 1.00 23.84 347 THR B O 1
ATOM 5737 N N . PHE B 1 350 ? 12.724 81.658 87.773 1.00 24.35 348 PHE B N 1
ATOM 5738 C CA . PHE B 1 350 ? 12.551 83.074 87.399 1.00 24.70 348 PHE B CA 1
ATOM 5739 C C . PHE B 1 350 ? 11.248 83.691 87.934 1.00 24.75 348 PHE B C 1
ATOM 5740 O O . PHE B 1 350 ? 11.312 84.701 88.632 1.00 24.13 348 PHE B O 1
ATOM 5748 N N . PRO B 1 351 ? 10.071 83.077 87.623 1.00 24.33 349 PRO B N 1
ATOM 5749 C CA . PRO B 1 351 ? 8.840 83.716 88.070 1.00 23.99 349 PRO B CA 1
ATOM 5750 C C . PRO B 1 351 ? 8.718 83.786 89.588 1.00 23.68 349 PRO B C 1
ATOM 5751 O O . PRO B 1 351 ? 8.200 84.765 90.103 1.00 23.30 349 PRO B O 1
ATOM 5755 N N . ARG B 1 352 ? 9.168 82.757 90.302 1.00 23.26 350 ARG B N 1
ATOM 5756 C CA . ARG B 1 352 ? 9.073 82.803 91.751 1.00 23.22 350 ARG B CA 1
ATOM 5757 C C . ARG B 1 352 ? 9.953 83.898 92.342 1.00 23.30 350 ARG B C 1
ATOM 5758 O O . ARG B 1 352 ? 9.585 84.506 93.347 1.00 23.69 350 ARG B O 1
ATOM 5766 N N . VAL B 1 353 ? 11.122 84.133 91.738 1.00 22.82 351 VAL B N 1
ATOM 5767 C CA . VAL B 1 353 ? 11.999 85.186 92.211 1.00 22.28 351 VAL B CA 1
ATOM 5768 C C . VAL B 1 353 ? 11.301 86.523 91.958 1.00 23.04 351 VAL B C 1
ATOM 5769 O O . VAL B 1 353 ? 11.306 87.398 92.819 1.00 22.69 351 VAL B O 1
ATOM 5773 N N . ILE B 1 354 ? 10.704 86.685 90.779 1.00 23.38 352 ILE B N 1
ATOM 5774 C CA . ILE B 1 354 ? 9.978 87.938 90.473 1.00 24.60 352 ILE B CA 1
ATOM 5775 C C . ILE B 1 354 ? 8.840 88.176 91.505 1.00 25.58 352 ILE B C 1
ATOM 5776 O O . ILE B 1 354 ? 8.714 89.296 92.047 1.00 26.07 352 ILE B O 1
ATOM 5781 N N . SER B 1 355 ? 8.078 87.113 91.817 1.00 25.88 353 SER B N 1
ATOM 5782 C CA . SER B 1 355 ? 6.986 87.194 92.806 1.00 27.02 353 SER B CA 1
ATOM 5783 C C . SER B 1 355 ? 7.513 87.558 94.179 1.00 26.66 353 SER B C 1
ATOM 5784 O O . SER B 1 355 ? 6.920 88.364 94.898 1.00 27.00 353 SER B O 1
ATOM 5787 N N . LEU B 1 356 ? 8.636 86.959 94.528 1.00 25.93 354 LEU B N 1
ATOM 5788 C CA . LEU B 1 356 ? 9.258 87.191 95.820 1.00 26.17 354 LEU B CA 1
ATOM 5789 C C . LEU B 1 356 ? 9.724 88.660 95.932 1.00 25.91 354 LEU B C 1
ATOM 5790 O O . LEU B 1 356 ? 9.543 89.309 96.971 1.00 25.01 354 LEU B O 1
ATOM 5803 N N . ALA B 1 358 ? 8.293 91.083 94.176 1.00 27.56 356 ALA B N 1
ATOM 5804 C CA . ALA B 1 358 ? 7.022 91.809 94.241 1.00 28.51 356 ALA B CA 1
ATOM 5805 C C . ALA B 1 358 ? 6.483 91.855 95.663 1.00 29.39 356 ALA B C 1
ATOM 5806 O O . ALA B 1 358 ? 5.874 92.837 96.066 1.00 29.33 356 ALA B O 1
ATOM 5808 N N . SER B 1 359 ? 6.746 90.809 96.439 1.00 29.96 357 SER B N 1
ATOM 5809 C CA . SER B 1 359 ? 6.106 90.708 97.735 1.00 30.87 357 SER B CA 1
ATOM 5810 C C . SER B 1 359 ? 6.928 91.322 98.846 1.00 30.18 357 SER B C 1
ATOM 5811 O O . SER B 1 359 ? 6.568 91.193 100.015 1.00 30.70 357 SER B O 1
ATOM 5814 N N . GLY B 1 360 ? 8.000 92.027 98.488 1.00 30.65 358 GLY B N 1
ATOM 5815 C CA . GLY B 1 360 ? 8.834 92.710 99.475 1.00 29.83 358 GLY B CA 1
ATOM 5816 C C . GLY B 1 360 ? 10.339 92.462 99.432 1.00 30.22 358 GLY B C 1
ATOM 5817 O O . GLY B 1 360 ? 11.085 93.180 100.083 1.00 30.02 358 GLY B O 1
ATOM 5826 N N . ASP B 1 362 ? 13.611 93.138 98.476 1.00 29.60 360 ASP B N 1
ATOM 5827 C CA . ASP B 1 362 ? 14.302 94.183 97.711 1.00 29.77 360 ASP B CA 1
ATOM 5828 C C . ASP B 1 362 ? 15.800 93.941 97.543 1.00 29.16 360 ASP B C 1
ATOM 5829 O O . ASP B 1 362 ? 16.593 94.196 98.464 1.00 29.15 360 ASP B O 1
ATOM 5842 N N . THR B 1 364 ? 17.567 95.498 95.186 1.00 28.03 362 THR B N 1
ATOM 5843 C CA . THR B 1 364 ? 18.224 96.685 94.609 1.00 28.47 362 THR B CA 1
ATOM 5844 C C . THR B 1 364 ? 19.194 97.323 95.596 1.00 28.28 362 THR B C 1
ATOM 5845 O O . THR B 1 364 ? 20.058 98.103 95.206 1.00 28.74 362 THR B O 1
ATOM 5849 N N . LYS B 1 365 ? 19.059 96.970 96.870 1.00 28.41 363 LYS B N 1
ATOM 5850 C CA . LYS B 1 365 ? 19.985 97.421 97.902 1.00 29.22 363 LYS B CA 1
ATOM 5851 C C . LYS B 1 365 ? 21.453 97.147 97.570 1.00 28.90 363 LYS B C 1
ATOM 5852 O O . LYS B 1 365 ? 22.337 97.885 98.014 1.00 29.32 363 LYS B O 1
ATOM 5858 N N . ILE B 1 366 ? 21.727 96.096 96.799 1.00 27.72 364 ILE B N 1
ATOM 5859 C CA . ILE B 1 366 ? 23.114 95.724 96.540 1.00 27.52 364 ILE B CA 1
ATOM 5860 C C . ILE B 1 366 ? 23.765 96.530 95.417 1.00 27.64 364 ILE B C 1
ATOM 5861 O O . ILE B 1 366 ? 24.972 96.481 95.264 1.00 27.60 364 ILE B O 1
ATOM 5866 N N . ILE B 1 367 ? 22.970 97.260 94.641 1.00 27.99 365 ILE B N 1
ATOM 5867 C CA . ILE B 1 367 ? 23.507 98.111 93.572 1.00 28.73 365 ILE B CA 1
ATOM 5868 C C . ILE B 1 367 ? 24.328 99.266 94.143 1.00 29.46 365 ILE B C 1
ATOM 5869 O O . ILE B 1 367 ? 23.792 100.158 94.782 1.00 29.80 365 ILE B O 1
ATOM 5874 N N . SER B 1 368 ? 25.643 99.213 93.965 1.00 30.03 366 SER B N 1
ATOM 5875 C CA . SER B 1 368 ? 26.507 100.265 94.491 1.00 30.82 366 SER B CA 1
ATOM 5876 C C . SER B 1 368 ? 26.413 101.535 93.641 1.00 31.33 366 SER B C 1
ATOM 5877 O O . SER B 1 368 ? 26.502 102.635 94.164 1.00 31.22 366 SER B O 1
ATOM 5880 N N . LYS B 1 369 ? 26.217 101.376 92.334 1.00 32.06 367 LYS B N 1
ATOM 5881 C CA . LYS B 1 369 ? 26.309 102.498 91.421 1.00 32.85 367 LYS B CA 1
ATOM 5882 C C . LYS B 1 369 ? 25.579 102.179 90.134 1.00 32.51 367 LYS B C 1
ATOM 5883 O O . LYS B 1 369 ? 25.726 101.087 89.591 1.00 32.31 367 LYS B O 1
ATOM 5889 N N . THR B 1 370 ? 24.774 103.120 89.658 1.00 31.84 368 THR B N 1
ATOM 5890 C CA . THR B 1 370 ? 24.260 103.038 88.306 1.00 31.77 368 THR B CA 1
ATOM 5891 C C . THR B 1 370 ? 25.062 103.997 87.435 1.00 31.77 368 THR B C 1
ATOM 5892 O O . THR B 1 370 ? 25.518 105.043 87.919 1.00 31.32 368 THR B O 1
ATOM 5896 N N . VAL B 1 371 ? 25.250 103.619 86.168 1.00 30.97 369 VAL B N 1
ATOM 5897 C CA . VAL B 1 371 ? 26.072 104.371 85.219 1.00 30.48 369 VAL B CA 1
ATOM 5898 C C . VAL B 1 371 ? 25.445 104.319 83.820 1.00 31.14 369 VAL B C 1
ATOM 5899 O O . VAL B 1 371 ? 24.555 103.491 83.549 1.00 30.64 369 VAL B O 1
ATOM 5903 N N . SER B 1 372 ? 25.906 105.192 82.930 1.00 31.02 370 SER B N 1
ATOM 5904 C CA . SER B 1 372 ? 25.419 105.193 81.546 1.00 31.91 370 SER B CA 1
ATOM 5905 C C . SER B 1 372 ? 26.093 104.079 80.729 1.00 32.18 370 SER B C 1
ATOM 5906 O O . SER B 1 372 ? 27.134 103.557 81.135 1.00 32.67 370 SER B O 1
ATOM 5917 N N A GLU B 1 374 ? 27.840 104.383 78.177 0.50 34.16 372 GLU B N 1
ATOM 5918 N N B GLU B 1 374 ? 27.819 104.385 78.190 0.50 34.08 372 GLU B N 1
ATOM 5919 C CA A GLU B 1 374 ? 29.168 104.887 77.817 0.50 34.35 372 GLU B CA 1
ATOM 5920 C CA B GLU B 1 374 ? 29.120 104.934 77.835 0.50 34.19 372 GLU B CA 1
ATOM 5921 C C A GLU B 1 374 ? 30.224 104.615 78.897 0.50 34.11 372 GLU B C 1
ATOM 5922 C C B GLU B 1 374 ? 30.207 104.667 78.893 0.50 34.02 372 GLU B C 1
ATOM 5923 O O A GLU B 1 374 ? 31.388 104.420 78.575 0.50 34.03 372 GLU B O 1
ATOM 5924 O O B GLU B 1 374 ? 31.372 104.514 78.550 0.50 33.91 372 GLU B O 1
ATOM 5935 N N . GLU B 1 375 ? 29.815 104.604 80.165 1.00 33.99 373 GLU B N 1
ATOM 5936 C CA . GLU B 1 375 ? 30.753 104.383 81.277 1.00 34.29 373 GLU B CA 1
ATOM 5937 C C . GLU B 1 375 ? 31.005 102.909 81.596 1.00 34.47 373 GLU B C 1
ATOM 5938 O O . GLU B 1 375 ? 31.798 102.592 82.496 1.00 34.89 373 GLU B O 1
ATOM 5944 N N . ILE B 1 376 ? 30.335 102.016 80.873 1.00 33.90 374 ILE B N 1
ATOM 5945 C CA . ILE B 1 376 ? 30.403 100.571 81.144 1.00 33.01 374 ILE B CA 1
ATOM 5946 C C . ILE B 1 376 ? 31.821 99.964 80.920 1.00 32.91 374 ILE B C 1
ATOM 5947 O O . ILE B 1 376 ? 32.324 99.263 81.807 1.00 31.83 374 ILE B O 1
ATOM 5952 N N . PRO B 1 377 ? 32.470 100.246 79.763 1.00 32.96 375 PRO B N 1
ATOM 5953 C CA . PRO B 1 377 ? 33.881 99.830 79.602 1.00 33.11 375 PRO B CA 1
ATOM 5954 C C . PRO B 1 377 ? 34.804 100.288 80.751 1.00 33.15 375 PRO B C 1
ATOM 5955 O O . PRO B 1 377 ? 35.630 99.504 81.213 1.00 33.17 375 PRO B O 1
ATOM 5959 N N . GLU B 1 378 ? 34.630 101.519 81.233 1.00 33.26 376 GLU B N 1
ATOM 5960 C CA . GLU B 1 378 ? 35.421 102.033 82.351 1.00 33.52 376 GLU B CA 1
ATOM 5961 C C . GLU B 1 378 ? 35.219 101.184 83.600 1.00 32.95 376 GLU B C 1
ATOM 5962 O O . GLU B 1 378 ? 36.176 100.822 84.286 1.00 32.04 376 GLU B O 1
ATOM 5968 N N . TYR B 1 379 ? 33.957 100.903 83.914 1.00 32.53 377 TYR B N 1
ATOM 5969 C CA . TYR B 1 379 ? 33.655 100.145 85.118 1.00 32.46 377 TYR B CA 1
ATOM 5970 C C . TYR B 1 379 ? 34.041 98.674 85.040 1.00 31.74 377 TYR B C 1
ATOM 5971 O O . TYR B 1 379 ? 34.496 98.101 86.026 1.00 31.06 377 TYR B O 1
ATOM 5980 N N . ILE B 1 380 ? 33.921 98.090 83.853 1.00 32.03 378 ILE B N 1
ATOM 5981 C CA . ILE B 1 380 ? 34.364 96.714 83.623 1.00 32.73 378 ILE B CA 1
ATOM 5982 C C . ILE B 1 380 ? 35.866 96.542 83.945 1.00 33.73 378 ILE B C 1
ATOM 5983 O O . ILE B 1 380 ? 36.266 95.569 84.596 1.00 33.88 378 ILE B O 1
ATOM 5988 N N . LYS B 1 381 ? 36.676 97.496 83.500 1.00 34.11 379 LYS B N 1
ATOM 5989 C CA . LYS B 1 381 ? 38.092 97.546 83.841 1.00 35.14 379 LYS B CA 1
ATOM 5990 C C . LYS B 1 381 ? 38.313 97.868 85.345 1.00 35.02 379 LYS B C 1
ATOM 5991 O O . LYS B 1 381 ? 39.118 97.214 86.028 1.00 34.84 379 LYS B O 1
ATOM 5997 N N . ARG B 1 382 ? 37.587 98.860 85.860 1.00 34.83 380 ARG B N 1
ATOM 5998 C CA . ARG B 1 382 ? 37.717 99.255 87.254 1.00 34.99 380 ARG B CA 1
ATOM 5999 C C . ARG B 1 382 ? 37.395 98.121 88.237 1.00 34.53 380 ARG B C 1
ATOM 6000 O O . ARG B 1 382 ? 38.013 98.007 89.307 1.00 34.36 380 ARG B O 1
ATOM 6008 N N . LEU B 1 383 ? 36.445 97.268 87.867 1.00 34.11 381 LEU B N 1
ATOM 6009 C CA . LEU B 1 383 ? 36.058 96.135 88.720 1.00 33.56 381 LEU B CA 1
ATOM 6010 C C . LEU B 1 383 ? 37.162 95.075 88.854 1.00 33.50 381 LEU B C 1
ATOM 6011 O O . LEU B 1 383 ? 37.057 94.184 89.681 1.00 33.77 381 LEU B O 1
ATOM 6016 N N . GLN B 1 384 ? 38.228 95.175 88.059 1.00 33.27 382 GLN B N 1
ATOM 6017 C CA . GLN B 1 384 ? 39.380 94.279 88.235 1.00 32.82 382 GLN B CA 1
ATOM 6018 C C . GLN B 1 384 ? 40.075 94.477 89.571 1.00 32.74 382 GLN B C 1
ATOM 6019 O O . GLN B 1 384 ? 40.573 93.526 90.137 1.00 32.37 382 GLN B O 1
ATOM 6025 N N . THR B 1 385 ? 40.086 95.701 90.077 1.00 33.04 383 THR B N 1
ATOM 6026 C CA . THR B 1 385 ? 40.787 95.996 91.320 1.00 34.24 383 THR B CA 1
ATOM 6027 C C . THR B 1 385 ? 39.930 96.660 92.403 1.00 34.64 383 THR B C 1
ATOM 6028 O O . THR B 1 385 ? 40.253 96.557 93.585 1.00 34.75 383 THR B O 1
ATOM 6032 N N . ASP B 1 386 ? 38.867 97.357 92.008 1.00 35.17 384 ASP B N 1
ATOM 6033 C CA . ASP B 1 386 ? 38.016 98.083 92.965 1.00 36.54 384 ASP B CA 1
ATOM 6034 C C . ASP B 1 386 ? 37.060 97.139 93.730 1.00 37.15 384 ASP B C 1
ATOM 6035 O O . ASP B 1 386 ? 35.963 96.840 93.268 1.00 37.53 384 ASP B O 1
ATOM 6040 N N . LYS B 1 387 ? 37.498 96.682 94.897 1.00 37.83 385 LYS B N 1
ATOM 6041 C CA . LYS B 1 387 ? 36.695 95.807 95.774 1.00 38.94 385 LYS B CA 1
ATOM 6042 C C . LYS B 1 387 ? 35.483 96.493 96.439 1.00 38.94 385 LYS B C 1
ATOM 6043 O O . LYS B 1 387 ? 34.585 95.802 96.932 1.00 39.61 385 LYS B O 1
ATOM 6049 N N . SER B 1 388 ? 35.454 97.828 96.470 1.00 38.13 386 SER B N 1
ATOM 6050 C CA . SER B 1 388 ? 34.334 98.539 97.095 1.00 37.72 386 SER B CA 1
ATOM 6051 C C . SER B 1 388 ? 33.004 98.379 96.314 1.00 37.14 386 SER B C 1
ATOM 6052 O O . SER B 1 388 ? 31.922 98.476 96.898 1.00 37.06 386 SER B O 1
ATOM 6055 N N . LEU B 1 389 ? 33.095 98.112 95.009 1.00 36.01 387 LEU B N 1
ATOM 6056 C CA . LEU B 1 389 ? 31.913 98.018 94.163 1.00 34.76 387 LEU B CA 1
ATOM 6057 C C . LEU B 1 389 ? 31.305 96.615 94.186 1.00 34.03 387 LEU B C 1
ATOM 6058 O O . LEU B 1 389 ? 31.897 95.641 93.708 1.00 34.52 387 LEU B O 1
ATOM 6063 N N . VAL B 1 390 ? 30.108 96.521 94.740 1.00 32.37 388 VAL B N 1
ATOM 6064 C CA . VAL B 1 390 ? 29.422 95.233 94.857 1.00 30.37 388 VAL B CA 1
ATOM 6065 C C . VAL B 1 390 ? 28.695 94.845 93.554 1.00 29.70 388 VAL B C 1
ATOM 6066 O O . VAL B 1 390 ? 28.861 93.724 93.057 1.00 28.55 388 VAL B O 1
ATOM 6070 N N . LYS B 1 391 ? 27.924 95.791 93.010 1.00 28.21 389 LYS B N 1
ATOM 6071 C CA . LYS B 1 391 ? 27.155 95.596 91.799 1.00 27.63 389 LYS B CA 1
ATOM 6072 C C . LYS B 1 391 ? 27.038 96.957 91.108 1.00 27.92 389 LYS B C 1
ATOM 6073 O O . LYS B 1 391 ? 26.567 97.931 91.694 1.00 27.44 389 LYS B O 1
ATOM 6079 N N . VAL B 1 392 ? 27.523 97.016 89.874 1.00 28.37 390 VAL B N 1
ATOM 6080 C CA . VAL B 1 392 ? 27.410 98.201 89.032 1.00 28.75 390 VAL B CA 1
ATOM 6081 C C . VAL B 1 392 ? 26.433 97.889 87.914 1.00 28.72 390 VAL B C 1
ATOM 6082 O O . VAL B 1 392 ? 26.556 96.864 87.240 1.00 27.89 390 VAL B O 1
ATOM 6086 N N . THR B 1 393 ? 25.479 98.792 87.712 1.00 28.71 391 THR B N 1
ATOM 6087 C CA . THR B 1 393 ? 24.385 98.559 86.792 1.00 29.05 391 THR B CA 1
ATOM 6088 C C . THR B 1 393 ? 24.306 99.699 85.785 1.00 29.93 391 THR B C 1
ATOM 6089 O O . THR B 1 393 ? 24.336 100.885 86.159 1.00 30.15 391 THR B O 1
ATOM 6101 N N . LEU B 1 395 ? 22.111 101.920 83.439 1.00 33.42 393 LEU B N 1
ATOM 6102 C CA . LEU B 1 395 ? 20.746 102.421 83.429 1.00 35.09 393 LEU B CA 1
ATOM 6103 C C . LEU B 1 395 ? 20.596 103.409 82.273 1.00 36.63 393 LEU B C 1
ATOM 6104 O O . LEU B 1 395 ? 21.191 104.488 82.286 1.00 36.27 393 LEU B O 1
ATOM 6109 N N . ASN B 1 396 ? 19.835 103.005 81.261 1.00 38.58 394 ASN B N 1
ATOM 6110 C CA . ASN B 1 396 ? 19.479 103.872 80.145 1.00 40.80 394 ASN B CA 1
ATOM 6111 C C . ASN B 1 396 ? 18.359 104.815 80.582 1.00 42.37 394 ASN B C 1
ATOM 6112 O O . ASN B 1 396 ? 17.226 104.386 80.809 1.00 42.58 394 ASN B O 1
ATOM 6117 N N . GLU B 1 397 ? 18.682 106.097 80.724 1.00 44.46 395 GLU B N 1
ATOM 6118 C CA . GLU B 1 397 ? 17.726 107.079 81.262 1.00 46.49 395 GLU B CA 1
ATOM 6119 C C . GLU B 1 397 ? 16.909 107.803 80.190 1.00 46.86 395 GLU B C 1
ATOM 6120 O O . GLU B 1 397 ? 17.294 107.841 79.020 1.00 47.74 395 GLU B O 1
ATOM 6126 N N . SER C 1 2 ? 25.616 24.090 130.726 1.00 51.40 0 SER C N 1
ATOM 6127 C CA . SER C 1 2 ? 26.496 25.277 130.938 1.00 51.41 0 SER C CA 1
ATOM 6128 C C . SER C 1 2 ? 26.790 25.976 129.603 1.00 50.69 0 SER C C 1
ATOM 6129 O O . SER C 1 2 ? 27.336 25.362 128.676 1.00 50.99 0 SER C O 1
ATOM 6132 N N . LEU C 1 3 ? 26.427 27.256 129.514 1.00 49.49 1 LEU C N 1
ATOM 6133 C CA . LEU C 1 3 ? 26.452 27.986 128.231 1.00 48.02 1 LEU C CA 1
ATOM 6134 C C . LEU C 1 3 ? 27.817 28.532 127.844 1.00 46.85 1 LEU C C 1
ATOM 6135 O O . LEU C 1 3 ? 28.633 28.877 128.703 1.00 46.67 1 LEU C O 1
ATOM 6140 N N . ARG C 1 4 ? 28.039 28.628 126.536 1.00 45.23 2 ARG C N 1
ATOM 6141 C CA . ARG C 1 4 ? 29.292 29.126 125.991 1.00 43.79 2 ARG C CA 1
ATOM 6142 C C . ARG C 1 4 ? 29.109 30.187 124.897 1.00 42.63 2 ARG C C 1
ATOM 6143 O O . ARG C 1 4 ? 28.085 30.220 124.206 1.00 42.46 2 ARG C O 1
ATOM 6151 N N . ALA C 1 5 ? 30.116 31.044 124.747 1.00 40.68 3 ALA C N 1
ATOM 6152 C CA . ALA C 1 5 ? 30.097 32.110 123.743 1.00 39.32 3 ALA C CA 1
ATOM 6153 C C . ALA C 1 5 ? 31.507 32.506 123.296 1.00 38.13 3 ALA C C 1
ATOM 6154 O O . ALA C 1 5 ? 32.481 32.314 124.028 1.00 37.68 3 ALA C O 1
ATOM 6156 N N . VAL C 1 6 ? 31.601 33.036 122.078 1.00 36.96 4 VAL C N 1
ATOM 6157 C CA . VAL C 1 6 ? 32.855 33.537 121.525 1.00 35.80 4 VAL C CA 1
ATOM 6158 C C . VAL C 1 6 ? 33.080 34.957 122.021 1.00 35.32 4 VAL C C 1
ATOM 6159 O O . VAL C 1 6 ? 32.338 35.892 121.675 1.00 34.96 4 VAL C O 1
ATOM 6163 N N . ARG C 1 7 ? 34.115 35.114 122.834 1.00 34.45 5 ARG C N 1
ATOM 6164 C CA . ARG C 1 7 ? 34.376 36.388 123.463 1.00 33.99 5 ARG C CA 1
ATOM 6165 C C . ARG C 1 7 ? 35.737 36.908 123.092 1.00 33.67 5 ARG C C 1
ATOM 6166 O O . ARG C 1 7 ? 36.645 36.127 122.822 1.00 34.15 5 ARG C O 1
ATOM 6174 N N . LEU C 1 8 ? 35.852 38.233 123.057 1.00 32.89 6 LEU C N 1
ATOM 6175 C CA . LEU C 1 8 ? 37.105 38.924 122.830 1.00 32.68 6 LEU C CA 1
ATOM 6176 C C . LEU C 1 8 ? 37.523 39.651 124.115 1.00 33.13 6 LEU C C 1
ATOM 6177 O O . LEU C 1 8 ? 36.732 40.406 124.696 1.00 32.27 6 LEU C O 1
ATOM 6182 N N . HIS C 1 9 ? 38.762 39.389 124.546 1.00 33.78 7 HIS C N 1
ATOM 6183 C CA . HIS C 1 9 ? 39.394 40.042 125.689 1.00 34.59 7 HIS C CA 1
ATOM 6184 C C . HIS C 1 9 ? 40.560 40.811 125.118 1.00 34.86 7 HIS C C 1
ATOM 6185 O O . HIS C 1 9 ? 41.209 40.351 124.195 1.00 35.44 7 HIS C O 1
ATOM 6192 N N . ALA C 1 10 ? 40.812 41.992 125.645 1.00 34.78 8 ALA C N 1
ATOM 6193 C CA . ALA C 1 10 ? 41.922 42.788 125.184 1.00 35.40 8 ALA C CA 1
ATOM 6194 C C . ALA C 1 10 ? 42.403 43.588 126.376 1.00 35.61 8 ALA C C 1
ATOM 6195 O O . ALA C 1 10 ? 41.734 43.631 127.407 1.00 35.17 8 ALA C O 1
ATOM 6197 N N . LYS C 1 11 ? 43.559 44.217 126.236 1.00 35.78 9 LYS C N 1
ATOM 6198 C CA . LYS C 1 11 ? 44.099 45.001 127.312 1.00 36.08 9 LYS C CA 1
ATOM 6199 C C . LYS C 1 11 ? 43.846 46.491 127.061 1.00 35.88 9 LYS C C 1
ATOM 6200 O O . LYS C 1 11 ? 43.990 46.974 125.926 1.00 35.91 9 LYS C O 1
ATOM 6206 N N . TRP C 1 12 ? 43.418 47.193 128.117 1.00 35.29 10 TRP C N 1
ATOM 6207 C CA . TRP C 1 12 ? 43.311 48.648 128.123 1.00 34.78 10 TRP C CA 1
ATOM 6208 C C . TRP C 1 12 ? 44.717 49.214 128.296 1.00 34.97 10 TRP C C 1
ATOM 6209 O O . TRP C 1 12 ? 45.305 49.139 129.379 1.00 35.06 10 TRP C O 1
ATOM 6220 N N . ASP C 1 13 ? 45.262 49.767 127.224 1.00 34.68 11 ASP C N 1
ATOM 6221 C CA . ASP C 1 13 ? 46.662 50.164 127.208 1.00 34.71 11 ASP C CA 1
ATOM 6222 C C . ASP C 1 13 ? 46.851 51.190 126.101 1.00 34.80 11 ASP C C 1
ATOM 6223 O O . ASP C 1 13 ? 47.452 50.888 125.083 1.00 34.80 11 ASP C O 1
ATOM 6228 N N . PRO C 1 14 ? 46.326 52.405 126.297 1.00 34.80 12 PRO C N 1
ATOM 6229 C CA . PRO C 1 14 ? 46.191 53.341 125.184 1.00 35.15 12 PRO C CA 1
ATOM 6230 C C . PRO C 1 14 ? 47.486 53.782 124.533 1.00 35.36 12 PRO C C 1
ATOM 6231 O O . PRO C 1 14 ? 48.548 53.798 125.161 1.00 35.27 12 PRO C O 1
ATOM 6235 N N . ARG C 1 15 ? 47.371 54.144 123.263 1.00 35.40 13 ARG C N 1
ATOM 6236 C CA . ARG C 1 15 ? 48.396 54.892 122.578 1.00 34.89 13 ARG C CA 1
ATOM 6237 C C . ARG C 1 15 ? 48.589 56.248 123.290 1.00 35.24 13 ARG C C 1
ATOM 6238 O O . ARG C 1 15 ? 47.622 56.828 123.805 1.00 34.25 13 ARG C O 1
ATOM 6246 N N . PRO C 1 16 ? 49.841 56.754 123.326 1.00 35.57 14 PRO C N 1
ATOM 6247 C CA . PRO C 1 16 ? 50.146 57.986 124.054 1.00 35.95 14 PRO C CA 1
ATOM 6248 C C . PRO C 1 16 ? 49.298 59.176 123.635 1.00 36.30 14 PRO C C 1
ATOM 6249 O O . PRO C 1 16 ? 49.080 60.058 124.454 1.00 36.17 14 PRO C O 1
ATOM 6253 N N . GLU C 1 17 ? 48.820 59.199 122.388 1.00 36.43 15 GLU C N 1
ATOM 6254 C CA . GLU C 1 17 ? 48.019 60.330 121.913 1.00 37.02 15 GLU C CA 1
ATOM 6255 C C . GLU C 1 17 ? 46.563 60.262 122.371 1.00 37.06 15 GLU C C 1
ATOM 6256 O O . GLU C 1 17 ? 45.816 61.207 122.180 1.00 36.98 15 GLU C O 1
ATOM 6262 N N . PHE C 1 18 ? 46.163 59.146 122.972 1.00 37.61 16 PHE C N 1
ATOM 6263 C CA . PHE C 1 18 ? 44.786 58.989 123.425 1.00 38.44 16 PHE C CA 1
ATOM 6264 C C . PHE C 1 18 ? 44.530 59.813 124.696 1.00 39.07 16 PHE C C 1
ATOM 6265 O O . PHE C 1 18 ? 45.321 59.766 125.628 1.00 39.38 16 PHE C O 1
ATOM 6273 N N . LYS C 1 19 ? 43.446 60.592 124.699 1.00 40.07 17 LYS C N 1
ATOM 6274 C CA . LYS C 1 19 ? 42.883 61.190 125.929 1.00 41.02 17 LYS C CA 1
ATOM 6275 C C . LYS C 1 19 ? 41.479 60.614 126.091 1.00 40.87 17 LYS C C 1
ATOM 6276 O O . LYS C 1 19 ? 40.741 60.492 125.107 1.00 40.99 17 LYS C O 1
ATOM 6282 N N . LEU C 1 20 ? 41.106 60.293 127.322 1.00 40.59 18 LEU C N 1
ATOM 6283 C CA . LEU C 1 20 ? 39.792 59.737 127.628 1.00 40.65 18 LEU C CA 1
ATOM 6284 C C . LEU C 1 20 ? 38.702 60.608 127.015 1.00 40.47 18 LEU C C 1
ATOM 6285 O O . LEU C 1 20 ? 38.650 61.810 127.256 1.00 40.46 18 LEU C O 1
ATOM 6290 N N . GLY C 1 21 ? 37.861 59.999 126.185 1.00 40.66 19 GLY C N 1
ATOM 6291 C CA . GLY C 1 21 ? 36.757 60.707 125.535 1.00 40.83 19 GLY C CA 1
ATOM 6292 C C . GLY C 1 21 ? 35.678 61.095 126.537 1.00 40.82 19 GLY C C 1
ATOM 6293 O O . GLY C 1 21 ? 35.622 60.528 127.638 1.00 40.72 19 GLY C O 1
ATOM 6294 N N . PRO C 1 22 ? 34.822 62.072 126.178 1.00 40.93 20 PRO C N 1
ATOM 6295 C CA . PRO C 1 22 ? 33.777 62.503 127.124 1.00 41.31 20 PRO C CA 1
ATOM 6296 C C . PRO C 1 22 ? 32.834 61.373 127.560 1.00 41.90 20 PRO C C 1
ATOM 6297 O O . PRO C 1 22 ? 32.337 61.412 128.684 1.00 42.06 20 PRO C O 1
ATOM 6301 N N . LYS C 1 23 ? 32.628 60.376 126.692 1.00 42.20 21 LYS C N 1
ATOM 6302 C CA . LYS C 1 23 ? 31.705 59.254 126.942 1.00 42.88 21 LYS C CA 1
ATOM 6303 C C . LYS C 1 23 ? 32.407 57.927 127.253 1.00 42.69 21 LYS C C 1
ATOM 6304 O O . LYS C 1 23 ? 31.742 56.904 127.415 1.00 43.00 21 LYS C O 1
ATOM 6310 N N . ASP C 1 24 ? 33.738 57.936 127.316 1.00 42.35 22 ASP C N 1
ATOM 6311 C CA . ASP C 1 24 ? 34.509 56.710 127.584 1.00 42.04 22 ASP C CA 1
ATOM 6312 C C . ASP C 1 24 ? 34.525 56.391 129.066 1.00 41.74 22 ASP C C 1
ATOM 6313 O O . ASP C 1 24 ? 34.454 57.293 129.889 1.00 42.04 22 ASP C O 1
ATOM 6318 N N . ILE C 1 25 ? 34.674 55.113 129.396 1.00 41.24 23 ILE C N 1
ATOM 6319 C CA . ILE C 1 25 ? 34.799 54.687 130.778 1.00 40.67 23 ILE C CA 1
ATOM 6320 C C . ILE C 1 25 ? 36.140 53.985 130.940 1.00 40.54 23 ILE C C 1
ATOM 6321 O O . ILE C 1 25 ? 36.361 52.912 130.380 1.00 40.73 23 ILE C O 1
ATOM 6326 N N . GLU C 1 26 ? 37.024 54.610 131.711 1.00 40.12 24 GLU C N 1
ATOM 6327 C CA . GLU C 1 26 ? 38.371 54.108 131.965 1.00 40.29 24 GLU C CA 1
ATOM 6328 C C . GLU C 1 26 ? 38.403 52.588 132.208 1.00 39.37 24 GLU C C 1
ATOM 6329 O O . GLU C 1 26 ? 37.708 52.073 133.092 1.00 39.24 24 GLU C O 1
ATOM 6335 N N . GLY C 1 27 ? 39.185 51.878 131.394 1.00 38.17 25 GLY C N 1
ATOM 6336 C CA . GLY C 1 27 ? 39.343 50.426 131.521 1.00 36.69 25 GLY C CA 1
ATOM 6337 C C . GLY C 1 27 ? 38.249 49.596 130.871 1.00 36.19 25 GLY C C 1
ATOM 6338 O O . GLY C 1 27 ? 38.397 48.380 130.726 1.00 35.89 25 GLY C O 1
ATOM 6339 N N . LYS C 1 28 ? 37.163 50.238 130.444 1.00 35.77 26 LYS C N 1
ATOM 6340 C CA . LYS C 1 28 ? 35.966 49.490 130.039 1.00 35.56 26 LYS C CA 1
ATOM 6341 C C . LYS C 1 28 ? 35.373 49.815 128.654 1.00 35.05 26 LYS C C 1
ATOM 6342 O O . LYS C 1 28 ? 34.908 48.918 127.939 1.00 35.17 26 LYS C O 1
ATOM 6348 N N . LEU C 1 29 ? 35.383 51.090 128.286 1.00 33.93 27 LEU C N 1
ATOM 6349 C CA . LEU C 1 29 ? 34.677 51.531 127.103 1.00 33.10 27 LEU C CA 1
ATOM 6350 C C . LEU C 1 29 ? 35.346 52.723 126.456 1.00 32.50 27 LEU C C 1
ATOM 6351 O O . LEU C 1 29 ? 35.624 53.731 127.104 1.00 31.56 27 LEU C O 1
ATOM 6356 N N . THR C 1 30 ? 35.567 52.620 125.155 1.00 32.40 28 THR C N 1
ATOM 6357 C CA . THR C 1 30 ? 36.017 53.775 124.399 1.00 31.93 28 THR C CA 1
ATOM 6358 C C . THR C 1 30 ? 35.337 53.887 123.058 1.00 32.32 28 THR C C 1
ATOM 6359 O O . THR C 1 30 ? 34.966 52.882 122.453 1.00 32.28 28 THR C O 1
ATOM 6363 N N . TRP C 1 31 ? 35.184 55.124 122.603 1.00 33.08 29 TRP C N 1
ATOM 6364 C CA . TRP C 1 31 ? 34.773 55.397 121.238 1.00 33.84 29 TRP C CA 1
ATOM 6365 C C . TRP C 1 31 ? 35.900 55.191 120.198 1.00 33.34 29 TRP C C 1
ATOM 6366 O O . TRP C 1 31 ? 35.626 55.033 119.017 1.00 33.06 29 TRP C O 1
ATOM 6377 N N . LEU C 1 32 ? 37.156 55.167 120.647 1.00 32.61 30 LEU C N 1
ATOM 6378 C CA . LEU C 1 32 ? 38.290 54.952 119.740 1.00 32.04 30 LEU C CA 1
ATOM 6379 C C . LEU C 1 32 ? 39.023 53.632 120.038 1.00 31.60 30 LEU C C 1
ATOM 6380 O O . LEU C 1 32 ? 40.076 53.614 120.673 1.00 31.44 30 LEU C O 1
ATOM 6385 N N . GLY C 1 33 ? 38.448 52.526 119.577 1.00 31.81 31 GLY C N 1
ATOM 6386 C CA . GLY C 1 33 ? 38.962 51.181 119.888 1.00 31.36 31 GLY C CA 1
ATOM 6387 C C . GLY C 1 33 ? 40.450 51.039 119.637 1.00 31.50 31 GLY C C 1
ATOM 6388 O O . GLY C 1 33 ? 41.207 50.620 120.526 1.00 31.24 31 GLY C O 1
ATOM 6389 N N . SER C 1 34 ? 40.867 51.445 118.438 1.00 31.53 32 SER C N 1
ATOM 6390 C CA . SER C 1 34 ? 42.216 51.188 117.952 1.00 31.49 32 SER C CA 1
ATOM 6391 C C . SER C 1 34 ? 43.246 52.092 118.620 1.00 31.36 32 SER C C 1
ATOM 6392 O O . SER C 1 34 ? 44.445 51.866 118.483 1.00 31.65 32 SER C O 1
ATOM 6395 N N . LYS C 1 35 ? 42.782 53.095 119.352 1.00 31.08 33 LYS C N 1
ATOM 6396 C CA . LYS C 1 35 ? 43.676 53.932 120.154 1.00 31.09 33 LYS C CA 1
ATOM 6397 C C . LYS C 1 35 ? 43.913 53.429 121.583 1.00 30.74 33 LYS C C 1
ATOM 6398 O O . LYS C 1 35 ? 44.754 53.980 122.297 1.00 31.03 33 LYS C O 1
ATOM 6404 N N . VAL C 1 36 ? 43.220 52.364 121.971 1.00 30.20 34 VAL C N 1
ATOM 6405 C CA . VAL C 1 36 ? 43.152 51.939 123.371 1.00 30.64 34 VAL C CA 1
ATOM 6406 C C . VAL C 1 36 ? 43.390 50.441 123.579 1.00 30.89 34 VAL C C 1
ATOM 6407 O O . VAL C 1 36 ? 44.233 50.040 124.386 1.00 30.90 34 VAL C O 1
ATOM 6411 N N . TRP C 1 37 ? 42.640 49.612 122.865 1.00 30.86 35 TRP C N 1
ATOM 6412 C CA . TRP C 1 37 ? 42.651 48.184 123.152 1.00 31.52 35 TRP C CA 1
ATOM 6413 C C . TRP C 1 37 ? 43.812 47.503 122.448 1.00 31.67 35 TRP C C 1
ATOM 6414 O O . TRP C 1 37 ? 44.120 47.824 121.300 1.00 31.87 35 TRP C O 1
ATOM 6425 N N . ARG C 1 38 ? 44.412 46.525 123.126 1.00 31.98 36 ARG C N 1
ATOM 6426 C CA . ARG C 1 38 ? 45.690 45.959 122.715 1.00 32.40 36 ARG C CA 1
ATOM 6427 C C . ARG C 1 38 ? 45.742 44.459 123.001 1.00 32.67 36 ARG C C 1
ATOM 6428 O O . ARG C 1 38 ? 45.147 43.982 123.977 1.00 32.94 36 ARG C O 1
ATOM 6436 N N . TYR C 1 39 ? 46.459 43.720 122.150 1.00 33.15 37 TYR C N 1
ATOM 6437 C CA . TYR C 1 39 ? 46.654 42.271 122.305 1.00 33.79 37 TYR C CA 1
ATOM 6438 C C . TYR C 1 39 ? 45.321 41.529 122.485 1.00 34.52 37 TYR C C 1
ATOM 6439 O O . TYR C 1 39 ? 45.119 40.811 123.482 1.00 34.59 37 TYR C O 1
ATOM 6448 N N . PRO C 1 40 ? 44.395 41.703 121.520 1.00 34.54 38 PRO C N 1
ATOM 6449 C CA . PRO C 1 40 ? 43.118 41.024 121.653 1.00 35.01 38 PRO C CA 1
ATOM 6450 C C . PRO C 1 40 ? 43.286 39.515 121.548 1.00 35.61 38 PRO C C 1
ATOM 6451 O O . PRO C 1 40 ? 44.144 39.032 120.812 1.00 35.02 38 PRO C O 1
ATOM 6455 N N . GLU C 1 41 ? 42.467 38.788 122.296 1.00 36.44 39 GLU C N 1
ATOM 6456 C CA . GLU C 1 41 ? 42.369 37.349 122.172 1.00 37.46 39 GLU C CA 1
ATOM 6457 C C . GLU C 1 41 ? 40.895 36.978 122.103 1.00 37.35 39 GLU C C 1
ATOM 6458 O O . GLU C 1 41 ? 40.073 37.488 122.870 1.00 37.13 39 GLU C O 1
ATOM 6464 N N . VAL C 1 42 ? 40.577 36.105 121.163 1.00 37.53 40 VAL C N 1
ATOM 6465 C CA . VAL C 1 42 ? 39.227 35.635 120.959 1.00 38.22 40 VAL C CA 1
ATOM 6466 C C . VAL C 1 42 ? 39.165 34.152 121.294 1.00 39.01 40 VAL C C 1
ATOM 6467 O O . VAL C 1 42 ? 39.896 33.350 120.705 1.00 38.94 40 VAL C O 1
ATOM 6471 N N . ARG C 1 43 ? 38.307 33.787 122.244 1.00 40.09 41 ARG C N 1
ATOM 6472 C CA . ARG C 1 43 ? 38.158 32.378 122.653 1.00 41.59 41 ARG C CA 1
ATOM 6473 C C . ARG C 1 43 ? 36.707 32.042 122.990 1.00 41.67 41 ARG C C 1
ATOM 6474 O O . ARG C 1 43 ? 35.955 32.889 123.478 1.00 41.19 41 ARG C O 1
ATOM 6482 N N . VAL C 1 44 ? 36.318 30.799 122.718 1.00 42.50 42 VAL C N 1
ATOM 6483 C CA . VAL C 1 44 ? 35.084 30.241 123.274 1.00 43.30 42 VAL C CA 1
ATOM 6484 C C . VAL C 1 44 ? 35.296 30.089 124.777 1.00 44.00 42 VAL C C 1
ATOM 6485 O O . VAL C 1 44 ? 36.299 29.531 125.209 1.00 44.41 42 VAL C O 1
ATOM 6489 N N . GLU C 1 45 ? 34.379 30.613 125.573 1.00 44.71 43 GLU C N 1
ATOM 6490 C CA . GLU C 1 45 ? 34.454 30.435 127.016 1.00 45.89 43 GLU C CA 1
ATOM 6491 C C . GLU C 1 45 ? 33.047 30.337 127.607 1.00 46.24 43 GLU C C 1
ATOM 6492 O O . GLU C 1 45 ? 32.046 30.555 126.902 1.00 46.13 43 GLU C O 1
ATOM 6498 N N . GLU C 1 46 ? 32.970 29.980 128.883 1.00 46.67 44 GLU C N 1
ATOM 6499 C CA . GLU C 1 46 ? 31.687 29.828 129.550 1.00 47.39 44 GLU C CA 1
ATOM 6500 C C . GLU C 1 46 ? 31.100 31.170 129.906 1.00 47.33 44 GLU C C 1
ATOM 6501 O O . GLU C 1 46 ? 31.826 32.090 130.275 1.00 47.24 44 GLU C O 1
ATOM 6507 N N . VAL C 1 47 ? 29.781 31.281 129.795 1.00 47.59 45 VAL C N 1
ATOM 6508 C CA . VAL C 1 47 ? 29.086 32.523 130.147 1.00 48.19 45 VAL C CA 1
ATOM 6509 C C . VAL C 1 47 ? 27.894 32.194 131.037 1.00 48.85 45 VAL C C 1
ATOM 6510 O O . VAL C 1 47 ? 27.315 31.114 130.902 1.00 48.94 45 VAL C O 1
ATOM 6514 N N . PRO C 1 48 ? 27.517 33.119 131.944 1.00 49.62 46 PRO C N 1
ATOM 6515 C CA . PRO C 1 48 ? 26.268 32.917 132.683 1.00 50.22 46 PRO C CA 1
ATOM 6516 C C . PRO C 1 48 ? 25.058 32.874 131.743 1.00 50.98 46 PRO C C 1
ATOM 6517 O O . PRO C 1 48 ? 25.132 33.389 130.619 1.00 50.79 46 PRO C O 1
ATOM 6521 N N . GLU C 1 49 ? 23.972 32.245 132.195 1.00 51.80 47 GLU C N 1
ATOM 6522 C CA . GLU C 1 49 ? 22.700 32.236 131.464 1.00 52.64 47 GLU C CA 1
ATOM 6523 C C . GLU C 1 49 ? 22.128 33.657 131.413 1.00 52.93 47 GLU C C 1
ATOM 6524 O O . GLU C 1 49 ? 22.127 34.361 132.435 1.00 52.91 47 GLU C O 1
ATOM 6530 N N . PRO C 1 50 ? 21.638 34.087 130.232 1.00 53.10 48 PRO C N 1
ATOM 6531 C CA . PRO C 1 50 ? 21.051 35.427 130.141 1.00 53.26 48 PRO C CA 1
ATOM 6532 C C . PRO C 1 50 ? 19.732 35.487 130.902 1.00 53.50 48 PRO C C 1
ATOM 6533 O O . PRO C 1 50 ? 19.050 34.467 131.040 1.00 53.41 48 PRO C O 1
ATOM 6537 N N . ARG C 1 51 ? 19.384 36.675 131.387 1.00 53.90 49 ARG C N 1
ATOM 6538 C CA . ARG C 1 51 ? 18.186 36.861 132.207 1.00 54.46 49 ARG C CA 1
ATOM 6539 C C . ARG C 1 51 ? 17.422 38.117 131.823 1.00 53.93 49 ARG C C 1
ATOM 6540 O O . ARG C 1 51 ? 18.012 39.192 131.699 1.00 54.27 49 ARG C O 1
ATOM 6548 N N . ILE C 1 52 ? 16.109 37.976 131.650 1.00 53.47 50 ILE C N 1
ATOM 6549 C CA . ILE C 1 52 ? 15.211 39.119 131.480 1.00 52.96 50 ILE C CA 1
ATOM 6550 C C . ILE C 1 52 ? 15.406 40.077 132.662 1.00 52.69 50 ILE C C 1
ATOM 6551 O O . ILE C 1 52 ? 15.113 39.733 133.799 1.00 52.65 50 ILE C O 1
ATOM 6556 N N . GLU C 1 53 ? 15.930 41.266 132.384 1.00 52.33 51 GLU C N 1
ATOM 6557 C CA . GLU C 1 53 ? 16.217 42.250 133.421 1.00 51.66 51 GLU C CA 1
ATOM 6558 C C . GLU C 1 53 ? 15.288 43.432 133.270 1.00 50.59 51 GLU C C 1
ATOM 6559 O O . GLU C 1 53 ? 15.136 44.241 134.189 1.00 50.70 51 GLU C O 1
ATOM 6565 N N . LYS C 1 54 ? 14.702 43.540 132.085 1.00 49.01 52 LYS C N 1
ATOM 6566 C CA . LYS C 1 54 ? 13.737 44.586 131.770 1.00 47.75 52 LYS C CA 1
ATOM 6567 C C . LYS C 1 54 ? 12.524 43.926 131.145 1.00 46.04 52 LYS C C 1
ATOM 6568 O O . LYS C 1 54 ? 12.664 42.965 130.388 1.00 45.78 52 LYS C O 1
ATOM 6574 N N . PRO C 1 55 ? 11.330 44.445 131.444 1.00 44.85 53 PRO C N 1
ATOM 6575 C CA . PRO C 1 55 ? 10.112 43.844 130.909 1.00 43.84 53 PRO C CA 1
ATOM 6576 C C . PRO C 1 55 ? 10.027 43.854 129.361 1.00 42.97 53 PRO C C 1
ATOM 6577 O O . PRO C 1 55 ? 9.244 43.093 128.786 1.00 42.74 53 PRO C O 1
ATOM 6581 N N . THR C 1 56 ? 10.824 44.695 128.699 1.00 41.92 54 THR C N 1
ATOM 6582 C CA . THR C 1 56 ? 10.838 44.743 127.231 1.00 40.86 54 THR C CA 1
ATOM 6583 C C . THR C 1 56 ? 11.874 43.814 126.569 1.00 40.53 54 THR C C 1
ATOM 6584 O O . THR C 1 56 ? 11.978 43.785 125.342 1.00 40.54 54 THR C O 1
ATOM 6588 N N . GLU C 1 57 ? 12.631 43.058 127.364 1.00 39.49 55 GLU C N 1
ATOM 6589 C CA . GLU C 1 57 ? 13.679 42.188 126.811 1.00 39.02 55 GLU C CA 1
ATOM 6590 C C . GLU C 1 57 ? 13.155 40.830 126.384 1.00 38.54 55 GLU 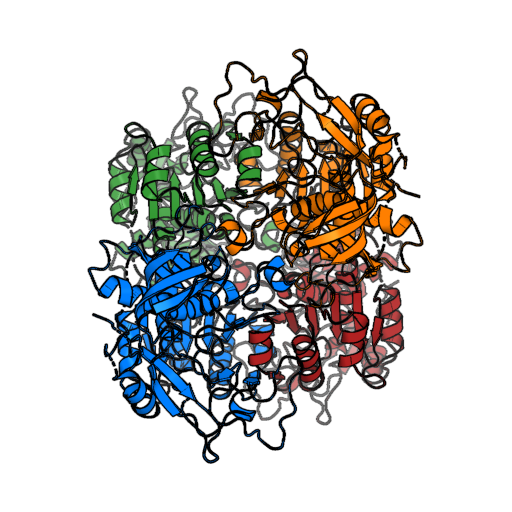C C 1
ATOM 6591 O O . GLU C 1 57 ? 12.130 40.350 126.887 1.00 38.49 55 GLU C O 1
ATOM 6597 N N . ILE C 1 58 ? 13.859 40.243 125.423 1.00 37.73 56 ILE C N 1
ATOM 6598 C CA . ILE C 1 58 ? 13.640 38.874 124.987 1.00 37.32 56 ILE C CA 1
ATOM 6599 C C . ILE C 1 58 ? 14.963 38.133 125.033 1.00 37.19 56 ILE C C 1
ATOM 6600 O O . ILE C 1 58 ? 16.021 38.758 125.183 1.00 37.87 56 ILE C O 1
ATOM 6605 N N . ILE C 1 59 ? 14.897 36.809 124.935 1.00 36.76 57 ILE C N 1
ATOM 6606 C CA . ILE C 1 59 ? 16.084 35.975 124.878 1.00 36.38 57 ILE C CA 1
ATOM 6607 C C . ILE C 1 59 ? 15.916 35.098 123.658 1.00 36.03 57 ILE C C 1
ATOM 6608 O O . ILE C 1 59 ? 14.874 34.474 123.464 1.00 36.13 57 ILE C O 1
ATOM 6613 N N . ILE C 1 60 ? 16.954 35.078 122.836 1.00 35.44 58 ILE C N 1
ATOM 6614 C CA . ILE C 1 60 ? 16.927 34.408 121.558 1.00 34.84 58 ILE C CA 1
ATOM 6615 C C . ILE C 1 60 ? 17.905 33.261 121.556 1.00 34.91 58 ILE C C 1
ATOM 6616 O O . ILE C 1 60 ? 19.070 33.432 121.917 1.00 34.71 58 ILE C O 1
ATOM 6621 N N . LYS C 1 61 ? 17.420 32.096 121.138 1.00 34.82 59 LYS C N 1
ATOM 6622 C CA . LYS C 1 61 ? 18.270 30.971 120.860 1.00 35.26 59 LYS C CA 1
ATOM 6623 C C . LYS C 1 61 ? 18.852 31.144 119.474 1.00 35.10 59 LYS C C 1
ATOM 6624 O O . LYS C 1 61 ? 18.153 30.928 118.469 1.00 35.34 59 LYS C O 1
ATOM 6630 N N . VAL C 1 62 ? 20.131 31.524 119.428 1.00 34.32 60 VAL C N 1
ATOM 6631 C CA . VAL C 1 62 ? 20.827 31.813 118.177 1.00 33.73 60 VAL C CA 1
ATOM 6632 C C . VAL C 1 62 ? 20.875 30.581 117.265 1.00 33.82 60 VAL C C 1
ATOM 6633 O O . VAL C 1 62 ? 21.214 29.488 117.713 1.00 33.68 60 VAL C O 1
ATOM 6637 N N . LYS C 1 63 ? 20.530 30.762 115.993 1.00 33.21 61 LYS C N 1
ATOM 6638 C CA . LYS C 1 63 ? 20.678 29.698 114.999 1.00 33.42 61 LYS C CA 1
ATOM 6639 C C . LYS C 1 63 ? 21.818 29.958 114.020 1.00 32.95 61 LYS C C 1
ATOM 6640 O O . LYS C 1 63 ? 22.537 29.031 113.632 1.00 32.60 61 LYS C O 1
ATOM 6646 N N . ALA C 1 64 ? 21.954 31.213 113.593 1.00 32.24 62 ALA C N 1
ATOM 6647 C CA . ALA C 1 64 ? 23.035 31.600 112.670 1.00 31.98 62 ALA C CA 1
ATOM 6648 C C . ALA C 1 64 ? 23.592 32.975 113.003 1.00 31.49 62 ALA C C 1
ATOM 6649 O O . ALA C 1 64 ? 22.869 33.860 113.461 1.00 31.64 62 ALA C O 1
ATOM 6651 N N . CYS C 1 65 ? 24.894 33.133 112.796 1.00 31.83 63 CYS C N 1
ATOM 6652 C CA . CYS C 1 65 ? 25.549 34.426 112.924 1.00 31.39 63 CYS C CA 1
ATOM 6653 C C . CYS C 1 65 ? 26.702 34.549 111.924 1.00 31.14 63 CYS C C 1
ATOM 6654 O O . CYS C 1 65 ? 27.599 33.706 111.878 1.00 30.85 63 CYS C O 1
ATOM 6657 N N . GLY C 1 66 ? 26.657 35.589 111.099 1.00 30.28 64 GLY C N 1
ATOM 6658 C CA . GLY C 1 66 ? 27.746 35.853 110.161 1.00 30.12 64 GLY C CA 1
ATOM 6659 C C . GLY C 1 66 ? 28.893 36.594 110.831 1.00 29.65 64 GLY C C 1
ATOM 6660 O O . GLY C 1 66 ? 28.689 37.328 111.787 1.00 29.39 64 GLY C O 1
ATOM 6661 N N . ILE C 1 67 ? 30.104 36.366 110.336 1.00 29.76 65 ILE C N 1
ATOM 6662 C CA . ILE C 1 67 ? 31.282 37.120 110.739 1.00 29.59 65 ILE C CA 1
ATOM 6663 C C . ILE C 1 67 ? 31.335 38.367 109.854 1.00 29.99 65 ILE C C 1
ATOM 6664 O O . ILE C 1 67 ? 31.286 38.257 108.625 1.00 29.50 65 ILE C O 1
ATOM 6669 N N . CYS C 1 68 ? 31.403 39.535 110.485 1.00 30.10 66 CYS C N 1
ATOM 6670 C CA . CYS C 1 68 ? 31.523 40.810 109.794 1.00 31.18 66 CYS C CA 1
ATOM 6671 C C . CYS C 1 68 ? 33.004 41.195 109.679 1.00 31.12 66 CYS C C 1
ATOM 6672 O O . CYS C 1 68 ? 33.804 40.785 110.513 1.00 31.00 66 CYS C O 1
ATOM 6675 N N . GLY C 1 69 ? 33.359 41.984 108.655 1.00 31.29 67 GLY C N 1
ATOM 6676 C CA . GLY C 1 69 ? 34.710 42.557 108.532 1.00 30.78 67 GLY C CA 1
ATOM 6677 C C . GLY C 1 69 ? 35.162 43.285 109.797 1.00 31.03 67 GLY C C 1
ATOM 6678 O O . GLY C 1 69 ? 36.351 43.300 110.132 1.00 30.76 67 GLY C O 1
ATOM 6679 N N . SER C 1 70 ? 34.199 43.886 110.492 1.00 30.87 68 SER C N 1
ATOM 6680 C CA . SER C 1 70 ? 34.381 44.425 111.838 1.00 31.42 68 SER C CA 1
ATOM 6681 C C . SER C 1 70 ? 34.906 43.415 112.872 1.00 31.59 68 SER C C 1
ATOM 6682 O O . SER C 1 70 ? 35.751 43.759 113.698 1.00 30.94 68 SER C O 1
ATOM 6685 N N . ASP C 1 71 ? 34.400 42.187 112.855 1.00 31.88 69 ASP C N 1
ATOM 6686 C CA . ASP C 1 71 ? 34.871 41.194 113.833 1.00 33.14 69 ASP C CA 1
ATOM 6687 C C . ASP C 1 71 ? 36.338 40.890 113.568 1.00 32.83 69 ASP C C 1
ATOM 6688 O O . ASP C 1 71 ? 37.152 40.834 114.497 1.00 33.38 69 ASP C O 1
ATOM 6693 N N . VAL C 1 72 ? 36.666 40.736 112.290 1.00 32.74 70 VAL C N 1
ATOM 6694 C CA . VAL C 1 72 ? 38.050 40.565 111.839 1.00 32.65 70 VAL C CA 1
ATOM 6695 C C . VAL C 1 72 ? 38.961 41.691 112.361 1.00 32.70 70 VAL C C 1
ATOM 6696 O O . VAL C 1 72 ? 39.978 41.401 112.978 1.00 32.20 70 VAL C O 1
ATOM 6700 N N . HIS C 1 73 ? 38.560 42.953 112.170 1.00 32.52 71 HIS C N 1
ATOM 6701 C CA . HIS C 1 73 ? 39.388 44.101 112.566 1.00 33.01 71 HIS C CA 1
ATOM 6702 C C . HIS C 1 73 ? 39.448 44.335 114.067 1.00 32.16 71 HIS C C 1
ATOM 6703 O O . HIS C 1 73 ? 40.332 45.066 114.553 1.00 32.06 71 HIS C O 1
ATOM 6718 N N . ALA C 1 75 ? 39.835 41.733 116.062 1.00 32.15 73 ALA C N 1
ATOM 6719 C CA . ALA C 1 75 ? 40.754 40.684 116.522 1.00 32.68 73 ALA C CA 1
ATOM 6720 C C . ALA C 1 75 ? 42.098 40.771 115.789 1.00 33.11 73 ALA C C 1
ATOM 6721 O O . ALA C 1 75 ? 43.064 40.098 116.148 1.00 32.67 73 ALA C O 1
ATOM 6723 N N . GLN C 1 76 ? 42.139 41.615 114.762 1.00 33.46 74 GLN C N 1
ATOM 6724 C CA . GLN C 1 76 ? 43.363 41.878 114.026 1.00 34.11 74 GLN C CA 1
ATOM 6725 C C . GLN C 1 76 ? 44.057 43.068 114.663 1.00 34.20 74 GLN C C 1
ATOM 6726 O O . GLN C 1 76 ? 43.396 43.983 115.154 1.00 34.38 74 GLN C O 1
ATOM 6732 N N . THR C 1 77 ? 45.389 43.055 114.666 1.00 34.22 75 THR C N 1
ATOM 6733 C CA . THR C 1 77 ? 46.151 44.163 115.236 1.00 34.22 75 THR C CA 1
ATOM 6734 C C . THR C 1 77 ? 47.124 44.763 114.241 1.00 34.29 75 THR C C 1
ATOM 6735 O O . THR C 1 77 ? 47.539 44.090 113.298 1.00 34.26 75 THR C O 1
ATOM 6739 N N . ASP C 1 78 ? 47.499 46.021 114.468 1.00 34.48 76 ASP C N 1
ATOM 6740 C CA . ASP C 1 78 ? 48.661 46.611 113.803 1.00 34.71 76 ASP C CA 1
ATOM 6741 C C . ASP C 1 78 ? 49.961 46.024 114.406 1.00 35.35 76 ASP C C 1
ATOM 6742 O O . ASP C 1 78 ? 49.903 45.146 115.287 1.00 34.88 76 ASP C O 1
ATOM 6747 N N . GLU C 1 79 ? 51.117 46.496 113.931 1.00 35.81 77 GLU C N 1
ATOM 6748 C CA . GLU C 1 79 ? 52.415 45.992 114.377 1.00 36.73 77 GLU C CA 1
ATOM 6749 C C . GLU C 1 79 ? 52.698 46.198 115.875 1.00 36.32 77 GLU C C 1
ATOM 6750 O O . GLU C 1 79 ? 53.453 45.443 116.471 1.00 36.22 77 GLU C O 1
ATOM 6756 N N . GLU C 1 80 ? 52.086 47.216 116.477 1.00 36.00 78 GLU C N 1
ATOM 6757 C CA . GLU C 1 80 ? 52.266 47.507 117.903 1.00 35.45 78 GLU C CA 1
ATOM 6758 C C . GLU C 1 80 ? 51.268 46.782 118.820 1.00 34.92 78 GLU C C 1
ATOM 6759 O O . GLU C 1 80 ? 51.295 46.957 120.046 1.00 34.48 78 GLU C O 1
ATOM 6765 N N . GLY C 1 81 ? 50.407 45.951 118.227 1.00 34.36 79 GLY C N 1
ATOM 6766 C CA . GLY C 1 81 ? 49.456 45.131 118.994 1.00 32.93 79 GLY C CA 1
ATOM 6767 C C . GLY C 1 81 ? 48.056 45.717 119.168 1.00 32.27 79 GLY C C 1
ATOM 6768 O O . GLY C 1 81 ? 47.195 45.102 119.806 1.00 32.23 79 GLY C O 1
ATOM 6769 N N . TYR C 1 82 ? 47.823 46.902 118.615 1.00 31.37 80 TYR C N 1
ATOM 6770 C CA . TYR C 1 82 ? 46.506 47.548 118.711 1.00 31.27 80 TYR C CA 1
ATOM 6771 C C . TYR C 1 82 ? 45.521 47.057 117.679 1.00 30.78 80 TYR C C 1
ATOM 6772 O O . TYR C 1 82 ? 45.874 46.911 116.498 1.00 30.46 80 TYR C O 1
ATOM 6781 N N . ILE C 1 83 ? 44.278 46.859 118.136 1.00 29.74 81 ILE C N 1
ATOM 6782 C CA . ILE C 1 83 ? 43.167 46.461 117.264 1.00 29.00 81 ILE C CA 1
ATOM 6783 C C . ILE C 1 83 ? 43.026 47.406 116.077 1.00 28.59 81 ILE C C 1
ATOM 6784 O O . ILE C 1 83 ? 43.282 48.616 116.190 1.00 28.03 81 ILE C O 1
ATOM 6789 N N . LEU C 1 84 ? 42.665 46.845 114.928 1.00 28.60 82 LEU C N 1
ATOM 6790 C CA . LEU C 1 84 ? 42.455 47.668 113.726 1.00 29.01 82 LEU C CA 1
ATOM 6791 C C . LEU C 1 84 ? 41.120 48.431 113.758 1.00 29.13 82 LEU C C 1
ATOM 6792 O O . LEU C 1 84 ? 40.991 49.484 113.139 1.00 28.99 82 LEU C O 1
ATOM 6797 N N . TYR C 1 85 ? 40.142 47.926 114.508 1.00 28.91 83 TYR C N 1
ATOM 6798 C CA . TYR C 1 85 ? 38.809 48.550 114.503 1.00 28.97 83 TYR C CA 1
ATOM 6799 C C . TYR C 1 85 ? 38.799 49.924 115.203 1.00 28.52 83 TYR C C 1
ATOM 6800 O O . TYR C 1 85 ? 39.193 50.041 116.365 1.00 28.36 83 TYR C O 1
ATOM 6809 N N . PRO C 1 86 ? 38.351 50.975 114.497 1.00 28.53 84 PRO C N 1
ATOM 6810 C CA . PRO C 1 86 ? 38.525 52.350 115.023 1.00 28.07 84 PRO C CA 1
ATOM 6811 C C . PRO C 1 86 ? 37.422 52.925 115.933 1.00 28.05 84 PRO C C 1
ATOM 6812 O O . PRO C 1 86 ? 37.595 54.033 116.490 1.00 28.18 84 PRO C O 1
ATOM 6816 N N . GLY C 1 87 ? 36.302 52.220 116.078 1.00 27.60 85 GLY C N 1
ATOM 6817 C CA . GLY C 1 87 ? 35.132 52.814 116.727 1.00 27.89 85 GLY C CA 1
ATOM 6818 C C . GLY C 1 87 ? 34.799 52.219 118.090 1.00 28.38 85 GLY C C 1
ATOM 6819 O O . GLY C 1 87 ? 35.676 51.696 118.796 1.00 28.88 85 GLY C O 1
ATOM 6820 N N . LEU C 1 88 ? 33.521 52.301 118.451 1.00 28.44 86 LEU C N 1
ATOM 6821 C CA . LEU C 1 88 ? 33.047 52.032 119.799 1.00 28.67 86 LEU C CA 1
ATOM 6822 C C . LEU C 1 88 ? 33.238 50.559 120.135 1.00 28.62 86 LEU C C 1
ATOM 6823 O O . LEU C 1 88 ? 32.801 49.701 119.389 1.00 29.50 86 LEU C O 1
ATOM 6828 N N . THR C 1 89 ? 33.894 50.294 121.261 1.00 28.34 87 THR C N 1
ATOM 6829 C CA . THR C 1 89 ? 34.250 48.955 121.701 1.00 27.86 87 THR C CA 1
ATOM 6830 C C . THR C 1 89 ? 34.324 48.926 123.227 1.00 28.51 87 THR C C 1
ATOM 6831 O O . THR C 1 89 ? 34.950 49.776 123.843 1.00 28.80 87 THR C O 1
ATOM 6835 N N . GLY C 1 90 ? 33.651 47.959 123.831 1.00 28.95 88 GLY C N 1
ATOM 6836 C CA . GLY C 1 90 ? 33.633 47.821 125.277 1.00 30.40 88 GLY C CA 1
ATOM 6837 C C . GLY C 1 90 ? 33.955 46.385 125.600 1.00 30.94 88 GLY C C 1
ATOM 6838 O O . GLY C 1 90 ? 33.108 45.531 125.436 1.00 31.04 88 GLY C O 1
ATOM 6839 N N . PHE C 1 91 ? 35.187 46.120 126.033 1.00 31.44 89 PHE C N 1
ATOM 6840 C CA . PHE C 1 91 ? 35.655 44.746 126.202 1.00 32.21 89 PHE C CA 1
ATOM 6841 C C . PHE C 1 91 ? 35.813 44.378 127.683 1.00 32.23 89 PHE C C 1
ATOM 6842 O O . PHE C 1 91 ? 36.022 45.266 128.506 1.00 32.24 89 PHE C O 1
ATOM 6850 N N . PRO C 1 92 ? 35.719 43.072 128.031 1.00 31.68 90 PRO C N 1
ATOM 6851 C CA . PRO C 1 92 ? 35.441 41.944 127.145 1.00 31.55 90 PRO C CA 1
ATOM 6852 C C . PRO C 1 92 ? 34.004 41.985 126.621 1.00 31.64 90 PRO C C 1
ATOM 6853 O O . PRO C 1 92 ? 33.139 42.632 127.227 1.00 32.07 90 PRO C O 1
ATOM 6857 N N . VAL C 1 93 ? 33.756 41.310 125.504 1.00 31.18 91 VAL C N 1
ATOM 6858 C CA . VAL C 1 93 ? 32.411 41.226 124.936 1.00 30.68 91 VAL C CA 1
ATOM 6859 C C . VAL C 1 93 ? 32.214 39.925 124.160 1.00 29.98 91 VAL C C 1
ATOM 6860 O O . VAL C 1 93 ? 33.167 39.333 123.631 1.00 29.26 91 VAL C O 1
ATOM 6864 N N . THR C 1 94 ? 30.969 39.457 124.118 1.00 29.76 92 THR C N 1
ATOM 6865 C CA . THR C 1 94 ? 30.604 38.419 123.154 1.00 29.21 92 THR C CA 1
ATOM 6866 C C . THR C 1 94 ? 30.432 39.087 121.781 1.00 29.29 92 THR C C 1
ATOM 6867 O O . THR C 1 94 ? 29.658 40.030 121.644 1.00 29.41 92 THR C O 1
ATOM 6871 N N . LEU C 1 95 ? 31.181 38.595 120.797 1.00 29.14 93 LEU C N 1
ATOM 6872 C CA . LEU C 1 95 ? 31.135 39.078 119.421 1.00 28.83 93 LEU C CA 1
ATOM 6873 C C . LEU C 1 95 ? 29.924 38.546 118.671 1.00 28.52 93 LEU C C 1
ATOM 6874 O O . LEU C 1 95 ? 29.294 37.561 119.096 1.00 27.99 93 LEU C O 1
ATOM 6879 N N . GLY C 1 96 ? 29.618 39.197 117.548 1.00 27.99 94 GLY C N 1
ATOM 6880 C CA . GLY C 1 96 ? 28.661 38.680 116.580 1.00 27.91 94 GLY C CA 1
ATOM 6881 C C . GLY C 1 96 ? 27.391 39.505 116.559 1.00 28.40 94 GLY C C 1
ATOM 6882 O O . GLY C 1 96 ? 26.780 39.721 117.598 1.00 27.94 94 GLY C O 1
ATOM 6883 N N . HIS C 1 97 ? 26.977 39.958 115.377 1.00 28.01 95 HIS C N 1
ATOM 6884 C CA . HIS C 1 97 ? 25.847 40.877 115.312 1.00 28.50 95 HIS C CA 1
ATOM 6885 C C . HIS C 1 97 ? 25.032 40.750 114.021 1.00 28.67 95 HIS C C 1
ATOM 6886 O O . HIS C 1 97 ? 24.151 41.561 113.767 1.00 29.06 95 HIS C O 1
ATOM 6893 N N . GLU C 1 98 ? 25.320 39.731 113.222 1.00 29.10 96 GLU C N 1
ATOM 6894 C CA . GLU C 1 98 ? 24.582 39.484 111.991 1.00 29.65 96 GLU C CA 1
ATOM 6895 C C . GLU C 1 98 ? 23.863 38.145 112.147 1.00 29.59 96 GLU C C 1
ATOM 6896 O O . GLU C 1 98 ? 24.301 37.129 111.613 1.00 28.79 96 GLU C O 1
ATOM 6902 N N . PHE C 1 99 ? 22.753 38.145 112.877 1.00 29.73 97 PHE C N 1
ATOM 6903 C CA . PHE C 1 99 ? 22.248 36.879 113.402 1.00 30.20 97 PHE C CA 1
ATOM 6904 C C . PHE C 1 99 ? 20.747 36.689 113.277 1.00 30.93 97 PHE C C 1
ATOM 6905 O O . PHE C 1 99 ? 19.982 37.655 113.167 1.00 30.51 97 PHE C O 1
ATOM 6913 N N . SER C 1 100 ? 20.344 35.424 113.325 1.00 31.53 98 SER C N 1
ATOM 6914 C CA . SER C 1 100 ? 18.951 35.068 113.478 1.00 32.12 98 SER C CA 1
ATOM 6915 C C . SER C 1 100 ? 18.804 33.933 114.499 1.00 32.63 98 SER C C 1
ATOM 6916 O O . SER C 1 100 ? 19.771 33.240 114.837 1.00 32.18 98 SER C O 1
ATOM 6919 N N . GLY C 1 101 ? 17.586 33.750 114.987 1.00 32.85 99 GLY C N 1
ATOM 6920 C CA . GLY C 1 101 ? 17.285 32.605 115.811 1.00 33.97 99 GLY C CA 1
ATOM 6921 C C . GLY C 1 101 ? 15.838 32.605 116.224 1.00 34.56 99 GLY C C 1
ATOM 6922 O O . GLY C 1 101 ? 15.001 33.237 115.570 1.00 34.44 99 GLY C O 1
ATOM 6923 N N . VAL C 1 102 ? 15.568 31.910 117.328 1.00 34.80 100 VAL C N 1
ATOM 6924 C CA . VAL C 1 102 ? 14.218 31.661 117.815 1.00 35.41 100 VAL C CA 1
ATOM 6925 C C . VAL C 1 102 ? 14.044 32.261 119.213 1.00 35.68 100 VAL C C 1
ATOM 6926 O O . VAL C 1 102 ? 14.893 32.075 120.090 1.00 35.94 100 VAL C O 1
ATOM 6930 N N . VAL C 1 103 ? 12.968 33.024 119.400 1.00 35.99 101 VAL C N 1
ATOM 6931 C CA . VAL C 1 103 ? 12.631 33.576 120.705 1.00 36.24 101 VAL C CA 1
ATOM 6932 C C . VAL C 1 103 ? 12.329 32.400 121.643 1.00 36.83 101 VAL C C 1
ATOM 6933 O O . VAL C 1 103 ? 11.557 31.491 121.282 1.00 37.33 101 VAL C O 1
ATOM 6937 N N . VAL C 1 104 ? 12.943 32.403 122.825 1.00 36.99 102 VAL C N 1
ATOM 6938 C CA . VAL C 1 104 ? 12.682 31.342 123.812 1.00 37.10 102 VAL C CA 1
ATOM 6939 C C . VAL C 1 104 ? 12.203 31.883 125.143 1.00 37.38 102 VAL C C 1
ATOM 6940 O O . VAL C 1 104 ? 11.792 31.124 126.015 1.00 37.56 102 VAL C O 1
ATOM 6944 N N . GLU C 1 105 ? 12.269 33.197 125.299 1.00 37.79 103 GLU C N 1
ATOM 6945 C CA . GLU C 1 105 ? 11.764 33.842 126.496 1.00 38.67 103 GLU C CA 1
ATOM 6946 C C . GLU C 1 105 ? 11.575 35.320 126.214 1.00 38.83 103 GLU C C 1
ATOM 6947 O O . GLU C 1 105 ? 12.414 35.936 125.546 1.00 38.87 103 GLU C O 1
ATOM 6953 N N . ALA C 1 106 ? 10.472 35.877 126.710 1.00 39.07 104 ALA C N 1
ATOM 6954 C CA . ALA C 1 106 ? 10.113 37.263 126.449 1.00 39.58 104 ALA C CA 1
ATOM 6955 C C . ALA C 1 106 ? 9.475 37.866 127.690 1.00 40.31 104 ALA C C 1
ATOM 6956 O O . ALA C 1 106 ? 8.671 37.214 128.353 1.00 40.86 104 ALA C O 1
ATOM 6958 N N . GLY C 1 107 ? 9.845 39.104 128.007 1.00 40.54 105 GLY C N 1
ATOM 6959 C CA . GLY C 1 107 ? 9.283 39.817 129.149 1.00 41.09 105 GLY C CA 1
ATOM 6960 C C . GLY C 1 107 ? 7.847 40.236 128.877 1.00 41.73 105 GLY C C 1
ATOM 6961 O O . GLY C 1 107 ? 7.351 40.061 127.756 1.00 41.86 105 GLY C O 1
ATOM 6962 N N . PRO C 1 108 ? 7.164 40.793 129.897 1.00 41.86 106 PRO C N 1
ATOM 6963 C CA . PRO C 1 108 ? 5.741 41.124 129.747 1.00 41.97 106 PRO C CA 1
ATOM 6964 C C . PRO C 1 108 ? 5.470 42.253 128.746 1.00 41.88 106 PRO C C 1
ATOM 6965 O O . PRO C 1 108 ? 4.420 42.257 128.118 1.00 42.11 106 PRO C O 1
ATOM 6969 N N . GLU C 1 109 ? 6.409 43.184 128.591 1.00 41.55 107 GLU C N 1
ATOM 6970 C CA . GLU C 1 109 ? 6.231 44.320 127.678 1.00 41.29 107 GLU C CA 1
ATOM 6971 C C . GLU C 1 109 ? 7.072 44.168 126.408 1.00 40.16 107 GLU C C 1
ATOM 6972 O O . GLU C 1 109 ? 7.360 45.149 125.718 1.00 39.70 107 GLU C O 1
ATOM 6978 N N . ALA C 1 110 ? 7.468 42.933 126.113 1.00 39.06 108 ALA C N 1
ATOM 6979 C CA . ALA C 1 110 ? 8.340 42.651 124.978 1.00 37.92 108 ALA C CA 1
ATOM 6980 C C . ALA C 1 110 ? 7.498 42.410 123.731 1.00 37.34 108 ALA C C 1
ATOM 6981 O O . ALA C 1 110 ? 7.114 41.275 123.426 1.00 36.83 108 ALA C O 1
ATOM 6983 N N . ILE C 1 111 ? 7.220 43.494 123.009 1.00 36.55 109 ILE C N 1
ATOM 6984 C CA . ILE C 1 111 ? 6.248 43.456 121.922 1.00 35.68 109 ILE C CA 1
ATOM 6985 C C . ILE C 1 111 ? 6.879 43.111 120.579 1.00 35.19 109 ILE C C 1
ATOM 6986 O O . ILE C 1 111 ? 7.914 43.662 120.204 1.00 35.08 109 ILE C O 1
ATOM 6991 N N . ASN C 1 112 ? 6.225 42.191 119.883 1.00 33.87 110 ASN C N 1
ATOM 6992 C CA . ASN C 1 112 ? 6.535 41.823 118.526 1.00 33.51 110 ASN C CA 1
ATOM 6993 C C . ASN C 1 112 ? 5.780 42.764 117.576 1.00 33.39 110 ASN C C 1
ATOM 6994 O O . ASN C 1 112 ? 4.547 42.758 117.556 1.00 33.77 110 ASN C O 1
ATOM 6999 N N . ARG C 1 113 ? 6.505 43.567 116.798 1.00 32.76 111 ARG C N 1
ATOM 7000 C CA . ARG C 1 113 ? 5.859 44.471 115.829 1.00 33.06 111 ARG C CA 1
ATOM 7001 C C . ARG C 1 113 ? 4.939 43.771 114.820 1.00 33.08 111 ARG C C 1
ATOM 7002 O O . ARG C 1 113 ? 3.965 44.371 114.365 1.00 33.25 111 ARG C O 1
ATOM 7010 N N . ARG C 1 114 ? 5.233 42.514 114.483 1.00 33.34 112 ARG C N 1
ATOM 7011 C CA . ARG C 1 114 ? 4.320 41.742 113.625 1.00 34.03 112 ARG C CA 1
ATOM 7012 C C . ARG C 1 114 ? 2.866 41.706 114.154 1.00 34.50 112 ARG C C 1
ATOM 7013 O O . ARG C 1 114 ? 1.914 41.789 113.375 1.00 34.43 112 ARG C O 1
ATOM 7021 N N . THR C 1 115 ? 2.711 41.602 115.472 1.00 34.96 113 THR C N 1
ATOM 7022 C CA . THR C 1 115 ? 1.405 41.381 116.084 1.00 35.05 113 THR C CA 1
ATOM 7023 C C . THR C 1 115 ? 0.973 42.574 116.951 1.00 35.65 113 THR C C 1
ATOM 7024 O O . THR C 1 115 ? -0.182 42.677 117.336 1.00 35.47 113 THR C O 1
ATOM 7028 N N . ASN C 1 116 ? 1.900 43.481 117.252 1.00 36.33 114 ASN C N 1
ATOM 7029 C CA . ASN C 1 116 ? 1.693 44.471 118.310 1.00 37.30 114 ASN C CA 1
ATOM 7030 C C . ASN C 1 116 ? 1.312 43.802 119.641 1.00 38.01 114 ASN C C 1
ATOM 7031 O O . ASN C 1 116 ? 0.656 44.398 120.495 1.00 37.89 114 ASN C O 1
ATOM 7036 N N . LYS C 1 117 ? 1.728 42.547 119.793 1.00 39.19 115 LYS C N 1
ATOM 7037 C CA . LYS C 1 117 ? 1.573 41.823 121.052 1.00 40.35 115 LYS C CA 1
ATOM 7038 C C . LYS C 1 117 ? 2.887 41.204 121.527 1.00 40.66 115 LYS C C 1
ATOM 7039 O O . LYS C 1 117 ? 3.867 41.123 120.770 1.00 40.19 115 LYS C O 1
ATOM 7045 N N . ARG C 1 118 ? 2.882 40.756 122.784 1.00 41.23 116 ARG C N 1
ATOM 7046 C CA . ARG C 1 118 ? 4.017 40.076 123.395 1.00 41.28 116 ARG C CA 1
ATOM 7047 C C . ARG C 1 118 ? 4.567 38.973 122.500 1.00 41.39 116 ARG C C 1
ATOM 7048 O O . ARG C 1 118 ? 3.805 38.173 121.942 1.00 41.75 116 ARG C O 1
ATOM 7056 N N . PHE C 1 119 ? 5.889 38.945 122.348 1.00 41.20 117 PHE C N 1
ATOM 7057 C CA . PHE C 1 119 ? 6.550 37.890 121.598 1.00 41.32 117 PHE C CA 1
ATOM 7058 C C . PHE C 1 119 ? 6.177 36.542 122.187 1.00 41.89 117 PHE C C 1
ATOM 7059 O O . PHE C 1 119 ? 5.980 36.422 123.401 1.00 41.84 117 PHE C O 1
ATOM 7067 N N . GLU C 1 120 ? 6.061 35.531 121.334 1.00 42.17 118 GLU C N 1
ATOM 7068 C CA . GLU C 1 120 ? 5.883 34.186 121.845 1.00 42.76 118 GLU C CA 1
ATOM 7069 C C . GLU C 1 120 ? 6.975 33.224 121.413 1.00 42.13 118 GLU C C 1
ATOM 7070 O O . GLU C 1 120 ? 7.513 33.315 120.297 1.00 41.96 118 GLU C O 1
ATOM 7076 N N . ILE C 1 121 ? 7.291 32.319 122.338 1.00 40.96 119 ILE C N 1
ATOM 7077 C CA . ILE C 1 121 ? 8.304 31.290 122.183 1.00 40.10 119 ILE C CA 1
ATOM 7078 C C . ILE C 1 121 ? 8.144 30.604 120.838 1.00 39.15 119 ILE C C 1
ATOM 7079 O O . ILE C 1 121 ? 7.052 30.206 120.475 1.00 39.70 119 ILE C O 1
ATOM 7084 N N . GLY C 1 122 ? 9.231 30.474 120.091 1.00 38.43 120 GLY C N 1
ATOM 7085 C CA . GLY C 1 122 ? 9.156 29.871 118.774 1.00 37.15 120 GLY C CA 1
ATOM 7086 C C . GLY C 1 122 ? 9.197 30.852 117.613 1.00 36.84 120 GLY C C 1
ATOM 7087 O O . GLY C 1 122 ? 9.420 30.432 116.468 1.00 37.20 120 GLY C O 1
ATOM 7088 N N . GLU C 1 123 ? 8.983 32.145 117.875 1.00 35.84 121 GLU C N 1
ATOM 7089 C CA . GLU C 1 123 ? 9.044 33.152 116.792 1.00 35.22 121 GLU C CA 1
ATOM 7090 C C . GLU C 1 123 ? 10.470 33.271 116.227 1.00 34.10 121 GLU C C 1
ATOM 7091 O O . GLU C 1 123 ? 11.404 33.608 116.964 1.00 34.22 121 GLU C O 1
ATOM 7097 N N . PRO C 1 124 ? 10.652 32.975 114.926 1.00 33.29 122 PRO C N 1
ATOM 7098 C CA . PRO C 1 124 ? 11.956 33.255 114.302 1.00 32.62 122 PRO C CA 1
ATOM 7099 C C . PRO C 1 124 ? 12.172 34.779 114.132 1.00 32.43 122 PRO C C 1
ATOM 7100 O O . PRO C 1 124 ? 11.284 35.490 113.636 1.00 31.54 122 PRO C O 1
ATOM 7104 N N . VAL C 1 125 ? 13.332 35.266 114.572 1.00 31.89 123 VAL C N 1
ATOM 7105 C CA . VAL C 1 125 ? 13.654 36.696 114.532 1.00 31.33 123 VAL C CA 1
ATOM 7106 C C . VAL C 1 125 ? 15.079 36.957 114.057 1.00 31.46 123 VAL C C 1
ATOM 7107 O O . VAL C 1 125 ? 15.939 36.072 114.125 1.00 32.11 123 VAL C O 1
ATOM 7111 N N . CYS C 1 126 ? 15.317 38.158 113.536 1.00 30.22 124 CYS C N 1
ATOM 7112 C CA . CYS C 1 126 ? 16.663 38.711 113.492 1.00 29.80 124 CYS C CA 1
ATOM 7113 C C . CYS C 1 126 ? 16.588 39.992 114.332 1.00 30.09 124 CYS C C 1
ATOM 7114 O O . CYS C 1 126 ? 15.524 40.330 114.860 1.00 30.28 124 CYS C O 1
ATOM 7117 N N . ALA C 1 127 ? 17.700 40.696 114.490 1.00 29.95 125 ALA C N 1
ATOM 7118 C CA . ALA C 1 127 ? 17.662 41.940 115.239 1.00 30.32 125 ALA C CA 1
ATOM 7119 C C . ALA C 1 127 ? 18.668 42.943 114.693 1.00 30.57 125 ALA C C 1
ATOM 7120 O O . ALA C 1 127 ? 19.649 42.560 114.057 1.00 30.55 125 ALA C O 1
ATOM 7122 N N . GLU C 1 128 ? 18.411 44.219 114.969 1.00 30.83 126 GLU C N 1
ATOM 7123 C CA . GLU C 1 128 ? 19.323 45.305 114.610 1.00 31.22 126 GLU C CA 1
ATOM 7124 C C . GLU C 1 128 ? 20.543 45.299 115.540 1.00 31.73 126 GLU C C 1
ATOM 7125 O O . GLU C 1 128 ? 20.455 44.879 116.697 1.00 31.59 126 GLU C O 1
ATOM 7131 N N . GLU C 1 129 ? 21.666 45.786 115.021 1.00 31.98 127 GLU C N 1
ATOM 7132 C CA . GLU C 1 129 ? 22.910 45.855 115.763 1.00 31.94 127 GLU C CA 1
ATOM 7133 C C . GLU C 1 129 ? 23.041 47.216 116.445 1.00 32.36 127 GLU C C 1
ATOM 7134 O O . GLU C 1 129 ? 23.667 47.311 117.500 1.00 32.38 127 GLU C O 1
ATOM 7148 N N . LEU C 1 131 ? 21.866 49.820 118.759 1.00 32.33 129 LEU C N 1
ATOM 7149 C CA . LEU C 1 131 ? 20.913 49.887 119.852 1.00 31.50 129 LEU C CA 1
ATOM 7150 C C . LEU C 1 131 ? 20.589 51.348 120.128 1.00 31.21 129 LEU C C 1
ATOM 7151 O O . LEU C 1 131 ? 21.072 51.924 121.102 1.00 30.93 129 LEU C O 1
ATOM 7156 N N . TRP C 1 132 ? 19.779 51.932 119.239 1.00 30.42 130 TRP C N 1
ATOM 7157 C CA . TRP C 1 132 ? 19.350 53.339 119.317 1.00 30.06 130 TRP C CA 1
ATOM 7158 C C . TRP C 1 132 ? 18.496 53.627 120.543 1.00 30.30 130 TRP C C 1
ATOM 7159 O O . TRP C 1 132 ? 17.778 52.750 121.010 1.00 29.77 130 TRP C O 1
ATOM 7170 N N . CYS C 1 133 ? 18.564 54.851 121.069 1.00 30.99 131 CYS C N 1
ATOM 7171 C CA . CYS C 1 133 ? 17.941 55.119 122.373 1.00 31.30 131 CYS C CA 1
ATOM 7172 C C . CYS C 1 133 ? 16.438 55.422 122.298 1.00 32.01 131 CYS C C 1
ATOM 7173 O O . CYS C 1 133 ? 15.709 55.178 123.259 1.00 32.18 131 CYS C O 1
ATOM 7176 N N . GLY C 1 134 ? 15.990 55.952 121.161 1.00 32.12 132 GLY C N 1
ATOM 7177 C CA . GLY C 1 134 ? 14.585 56.264 120.949 1.00 32.31 132 GLY C CA 1
ATOM 7178 C C . GLY C 1 134 ? 14.140 57.644 121.397 1.00 32.75 132 GLY C C 1
ATOM 7179 O O . GLY C 1 134 ? 13.031 58.055 121.059 1.00 33.57 132 GLY C O 1
ATOM 7180 N N . HIS C 1 135 ? 14.984 58.374 122.132 1.00 32.67 133 HIS C N 1
ATOM 7181 C CA . HIS C 1 135 ? 14.545 59.637 122.764 1.00 32.43 133 HIS C CA 1
ATOM 7182 C C . HIS C 1 135 ? 15.362 60.905 122.427 1.00 31.63 133 HIS C C 1
ATOM 7183 O O . HIS C 1 135 ? 14.842 62.008 122.592 1.00 31.85 133 HIS C O 1
ATOM 7190 N N . CYS C 1 136 ? 16.615 60.766 121.970 1.00 30.25 134 CYS C N 1
ATOM 7191 C CA . CYS C 1 136 ? 17.424 61.936 121.597 1.00 28.93 134 CYS C CA 1
ATOM 7192 C C . CYS C 1 136 ? 16.827 62.669 120.388 1.00 28.98 134 CYS C C 1
ATOM 7193 O O . CYS C 1 136 ? 15.890 62.180 119.747 1.00 27.97 134 CYS C O 1
ATOM 7196 N N . ARG C 1 137 ? 17.368 63.840 120.067 1.00 28.93 135 ARG C N 1
ATOM 7197 C CA . ARG C 1 137 ? 16.792 64.607 118.961 1.00 29.41 135 ARG C CA 1
ATOM 7198 C C . ARG C 1 137 ? 16.845 63.867 117.603 1.00 29.02 135 ARG C C 1
ATOM 7199 O O . ARG C 1 137 ? 15.836 63.828 116.922 1.00 29.28 135 ARG C O 1
ATOM 7207 N N . PRO C 1 138 ? 17.996 63.263 117.225 1.00 29.20 136 PRO C N 1
ATOM 7208 C CA . PRO C 1 138 ? 17.987 62.473 115.986 1.00 29.33 136 PRO C CA 1
ATOM 7209 C C . PRO C 1 138 ? 16.954 61.344 115.938 1.00 29.34 136 PRO C C 1
ATOM 7210 O O . PRO C 1 138 ? 16.295 61.165 114.909 1.00 29.02 136 PRO C O 1
ATOM 7214 N N . CYS C 1 139 ? 16.848 60.574 117.026 1.00 29.18 137 CYS C N 1
ATOM 7215 C CA . CYS C 1 139 ? 15.864 59.501 117.139 1.00 28.93 137 CYS C CA 1
ATOM 7216 C C . CYS C 1 139 ? 14.446 60.075 117.050 1.00 29.08 137 CYS C C 1
ATOM 7217 O O . CYS C 1 139 ? 13.609 59.574 116.315 1.00 29.09 137 CYS C O 1
ATOM 7220 N N . ALA C 1 140 ? 14.206 61.153 117.792 1.00 30.24 138 ALA C N 1
ATOM 7221 C CA . ALA C 1 140 ? 12.935 61.890 117.792 1.00 31.11 138 ALA C CA 1
ATOM 7222 C C . ALA C 1 140 ? 12.530 62.382 116.401 1.00 31.34 138 ALA C C 1
ATOM 7223 O O . ALA C 1 140 ? 11.341 62.522 116.109 1.00 32.13 138 ALA C O 1
ATOM 7225 N N . GLU C 1 141 ? 13.519 62.638 115.549 1.00 31.58 139 GLU C N 1
ATOM 7226 C CA . GLU C 1 141 ? 13.268 63.126 114.189 1.00 31.46 139 GLU C CA 1
ATOM 7227 C C . GLU C 1 141 ? 13.131 62.014 113.161 1.00 30.30 139 GLU C C 1
ATOM 7228 O O . GLU C 1 141 ? 12.778 62.274 112.010 1.00 31.02 139 GLU C O 1
ATOM 7234 N N . GLY C 1 142 ? 13.412 60.778 113.566 1.00 29.47 140 GLY C N 1
ATOM 7235 C CA . GLY C 1 142 ? 13.302 59.627 112.665 1.00 28.06 140 GLY C CA 1
ATOM 7236 C C . GLY C 1 142 ? 14.617 59.151 112.051 1.00 27.73 140 GLY C C 1
ATOM 7237 O O . GLY C 1 142 ? 14.618 58.474 111.007 1.00 27.92 140 GLY C O 1
ATOM 7238 N N . PHE C 1 143 ? 15.735 59.475 112.705 1.00 26.55 141 PHE C N 1
ATOM 7239 C CA . PHE C 1 143 ? 17.053 59.176 112.168 1.00 26.15 141 PHE C CA 1
ATOM 7240 C C . PHE C 1 143 ? 17.922 58.430 113.178 1.00 25.69 141 PHE C C 1
ATOM 7241 O O . PHE C 1 143 ? 18.909 58.984 113.649 1.00 26.03 141 PHE C O 1
ATOM 7249 N N . PRO C 1 144 ? 17.573 57.157 113.485 1.00 25.85 142 PRO C N 1
ATOM 7250 C CA . PRO C 1 144 ? 18.221 56.433 114.604 1.00 25.33 142 PRO C CA 1
ATOM 7251 C C . PRO C 1 144 ? 19.636 55.917 114.329 1.00 24.89 142 PRO C C 1
ATOM 7252 O O . PRO C 1 144 ? 20.297 55.473 115.243 1.00 23.91 142 PRO C O 1
ATOM 7256 N N . ASN C 1 145 ? 20.095 55.957 113.082 1.00 24.96 143 ASN C N 1
ATOM 7257 C CA . ASN C 1 145 ? 21.505 55.641 112.798 1.00 24.53 143 ASN C CA 1
ATOM 7258 C C . ASN C 1 145 ? 22.419 56.754 113.251 1.00 24.15 143 ASN C C 1
ATOM 7259 O O . ASN C 1 145 ? 23.633 56.646 113.126 1.00 23.84 143 ASN C O 1
ATOM 7264 N N . HIS C 1 146 ? 21.834 57.838 113.742 1.00 23.92 144 HIS C N 1
ATOM 7265 C CA . HIS C 1 146 ? 22.617 58.970 114.225 1.00 24.55 144 HIS C CA 1
ATOM 7266 C C . HIS C 1 146 ? 22.251 59.324 115.668 1.00 24.78 144 HIS C C 1
ATOM 7267 O O . HIS C 1 146 ? 22.426 60.456 116.123 1.00 24.60 144 HIS C O 1
ATOM 7274 N N . CYS C 1 147 ? 21.780 58.302 116.368 1.00 25.30 145 CYS C N 1
ATOM 7275 C CA . CYS C 1 147 ? 21.482 58.348 117.785 1.00 27.14 145 CYS C CA 1
ATOM 7276 C C . CYS C 1 147 ? 22.664 58.886 118.604 1.00 27.53 145 CYS C C 1
ATOM 7277 O O . CYS C 1 147 ? 23.801 58.476 118.400 1.00 27.41 145 CYS C O 1
ATOM 7280 N N . GLU C 1 148 ? 22.380 59.825 119.502 1.00 28.43 146 GLU C N 1
ATOM 7281 C CA . GLU C 1 148 ? 23.401 60.448 120.361 1.00 29.59 146 GLU C CA 1
ATOM 7282 C C . GLU C 1 148 ? 23.769 59.620 121.603 1.00 30.16 146 GLU C C 1
ATOM 7283 O O . GLU C 1 148 ? 24.680 59.990 122.339 1.00 31.26 146 GLU C O 1
ATOM 7289 N N . ASN C 1 149 ? 23.070 58.511 121.830 1.00 30.54 147 ASN C N 1
ATOM 7290 C CA . ASN C 1 149 ? 23.274 57.657 123.007 1.00 31.28 147 ASN C CA 1
ATOM 7291 C C . ASN C 1 149 ? 23.313 56.182 122.606 1.00 31.37 147 ASN C C 1
ATOM 7292 O O . ASN C 1 149 ? 22.604 55.378 123.179 1.00 32.01 147 ASN C O 1
ATOM 7297 N N . LEU C 1 150 ? 24.117 55.848 121.601 1.00 31.76 148 LEU C N 1
ATOM 7298 C CA . LEU C 1 150 ? 24.085 54.533 120.962 1.00 32.55 148 LEU C CA 1
ATOM 7299 C C . LEU C 1 150 ? 24.829 53.468 121.773 1.00 32.62 148 LEU C C 1
ATOM 7300 O O . LEU C 1 150 ? 25.831 53.754 122.432 1.00 33.31 148 LEU C O 1
ATOM 7303 N N . ASN C 1 151 ? 24.318 52.247 121.734 1.00 32.44 149 ASN C N 1
ATOM 7304 C CA . ASN C 1 151 ? 25.078 51.056 122.114 1.00 31.99 149 ASN C CA 1
ATOM 7305 C C . ASN C 1 151 ? 25.130 50.124 120.913 1.00 31.92 149 ASN C C 1
ATOM 7306 O O . ASN C 1 151 ? 24.369 50.303 119.955 1.00 31.37 149 ASN C O 1
ATOM 7311 N N . GLU C 1 152 ? 26.053 49.171 120.919 1.00 31.70 150 GLU C N 1
ATOM 7312 C CA . GLU C 1 152 ? 26.212 48.314 119.754 1.00 32.08 150 GLU C CA 1
ATOM 7313 C C . GLU C 1 152 ? 26.419 46.867 120.125 1.00 31.88 150 GLU C C 1
ATOM 7314 O O . GLU C 1 152 ? 27.366 46.509 120.816 1.00 31.54 150 GLU C O 1
ATOM 7320 N N . LEU C 1 153 ? 25.500 46.047 119.636 1.00 32.10 151 LEU C N 1
ATOM 7321 C CA . LEU C 1 153 ? 25.519 44.613 119.819 1.00 32.42 151 LEU C CA 1
ATOM 7322 C C . LEU C 1 153 ? 26.740 43.987 119.172 1.00 32.05 151 LEU C C 1
ATOM 7323 O O . LEU C 1 153 ? 27.009 44.217 117.992 1.00 31.11 151 LEU C O 1
ATOM 7328 N N . GLY C 1 154 ? 27.472 43.196 119.958 1.00 31.95 152 GLY C N 1
ATOM 7329 C CA . GLY C 1 154 ? 28.719 42.591 119.511 1.00 31.53 152 GLY C CA 1
ATOM 7330 C C . GLY C 1 154 ? 29.900 43.555 119.502 1.00 31.33 152 GLY C C 1
ATOM 7331 O O . GLY C 1 154 ? 30.961 43.238 118.966 1.00 31.59 152 GLY C O 1
ATOM 7332 N N . PHE C 1 155 ? 29.721 44.732 120.093 1.00 31.23 153 PHE C N 1
ATOM 7333 C CA . PHE C 1 155 ? 30.806 45.718 120.210 1.00 31.38 153 PHE C CA 1
ATOM 7334 C C . PHE C 1 155 ? 31.031 46.133 121.661 1.00 31.72 153 PHE C C 1
ATOM 7335 O O . PHE C 1 155 ? 32.142 46.022 122.170 1.00 31.90 153 PHE C O 1
ATOM 7343 N N . ASN C 1 156 ? 29.967 46.591 122.328 1.00 31.76 154 ASN C N 1
ATOM 7344 C CA . ASN C 1 156 ? 30.006 46.845 123.768 1.00 31.48 154 ASN C CA 1
ATOM 7345 C C . ASN C 1 156 ? 28.813 46.211 124.502 1.00 31.57 154 ASN C C 1
ATOM 7346 O O . ASN C 1 156 ? 28.678 46.375 125.706 1.00 31.12 154 ASN C O 1
ATOM 7351 N N . VAL C 1 157 ? 27.948 45.503 123.768 1.00 31.00 155 VAL C N 1
ATOM 7352 C CA . VAL C 1 157 ? 26.879 44.714 124.387 1.00 30.46 155 VAL C CA 1
ATOM 7353 C C . VAL C 1 157 ? 27.015 43.281 123.855 1.00 31.09 155 VAL C C 1
ATOM 7354 O O . VAL C 1 157 ? 27.198 43.090 122.647 1.00 31.17 155 VAL C O 1
ATOM 7358 N N . ASP C 1 158 ? 26.927 42.285 124.741 1.00 30.60 156 ASP C N 1
ATOM 7359 C CA . ASP C 1 158 ? 27.144 40.890 124.359 1.00 30.99 156 ASP C CA 1
ATOM 7360 C C . ASP C 1 158 ? 26.285 40.466 123.171 1.00 30.86 156 ASP C C 1
ATOM 7361 O O . ASP C 1 158 ? 25.049 40.594 123.185 1.00 30.53 156 ASP C O 1
ATOM 7366 N N . GLY C 1 159 ? 26.959 39.942 122.154 1.00 30.39 157 GLY C N 1
ATOM 7367 C CA . GLY C 1 159 ? 26.319 39.619 120.897 1.00 30.02 157 GLY C CA 1
ATOM 7368 C C . GLY C 1 159 ? 26.025 38.158 120.695 1.00 30.20 157 GLY C C 1
ATOM 7369 O O . GLY C 1 159 ? 25.807 37.418 121.646 1.00 30.03 157 GLY C O 1
ATOM 7370 N N . ALA C 1 160 ? 26.040 37.736 119.439 1.00 30.34 158 ALA C N 1
ATOM 7371 C CA . ALA C 1 160 ? 25.339 36.537 119.060 1.00 30.69 158 ALA C CA 1
ATOM 7372 C C . ALA C 1 160 ? 26.190 35.338 118.612 1.00 31.09 158 ALA C C 1
ATOM 7373 O O . ALA C 1 160 ? 25.638 34.336 118.148 1.00 31.04 158 ALA C O 1
ATOM 7375 N N . PHE C 1 161 ? 27.511 35.419 118.749 1.00 32.02 159 PHE C N 1
ATOM 7376 C CA . PHE C 1 161 ? 28.340 34.209 118.616 1.00 33.32 159 PHE C CA 1
ATOM 7377 C C . PHE C 1 161 ? 28.212 33.440 119.937 1.00 33.61 159 PHE C C 1
ATOM 7378 O O . PHE C 1 161 ? 29.138 33.401 120.754 1.00 33.33 159 PHE C O 1
ATOM 7386 N N . ALA C 1 162 ? 27.033 32.861 120.133 1.00 34.10 160 ALA C N 1
ATOM 7387 C CA . ALA C 1 162 ? 26.615 32.285 121.399 1.00 34.80 160 ALA C CA 1
ATOM 7388 C C . ALA C 1 162 ? 25.432 31.363 121.141 1.00 35.42 160 ALA C C 1
ATOM 7389 O O . ALA C 1 162 ? 24.894 31.336 120.028 1.00 35.40 160 ALA C O 1
ATOM 7391 N N . GLU C 1 163 ? 25.044 30.603 122.160 1.00 35.68 161 GLU C N 1
ATOM 7392 C CA . GLU C 1 163 ? 23.896 29.709 122.078 1.00 36.70 161 GLU C CA 1
ATOM 7393 C C . GLU C 1 163 ? 22.619 30.535 122.274 1.00 36.43 161 GLU C C 1
ATOM 7394 O O . GLU C 1 163 ? 21.570 30.221 121.704 1.00 36.15 161 GLU C O 1
ATOM 7400 N N . TYR C 1 164 ? 22.735 31.584 123.097 1.00 36.17 162 TYR C N 1
ATOM 7401 C CA . TYR C 1 164 ? 21.652 32.513 123.398 1.00 36.19 162 TYR C CA 1
ATOM 7402 C C . TYR C 1 164 ? 22.182 33.940 123.413 1.00 35.75 162 TYR C C 1
ATOM 7403 O O . TYR C 1 164 ? 23.353 34.164 123.728 1.00 36.30 162 TYR C O 1
ATOM 7412 N N . VAL C 1 165 ? 21.319 34.889 123.059 1.00 34.91 163 VAL C N 1
ATOM 7413 C CA . VAL C 1 165 ? 21.585 36.323 123.208 1.00 34.08 163 VAL C CA 1
ATOM 7414 C C . VAL C 1 165 ? 20.311 37.020 123.696 1.00 34.08 163 VAL C C 1
ATOM 7415 O O . VAL C 1 165 ? 19.201 36.618 123.363 1.00 34.20 163 VAL C O 1
ATOM 7419 N N . LYS C 1 166 ? 20.476 38.062 124.491 1.00 34.01 164 LYS C N 1
ATOM 7420 C CA . LYS C 1 166 ? 19.354 38.817 125.010 1.00 34.10 164 LYS C CA 1
ATOM 7421 C C . LYS C 1 166 ? 19.332 40.182 124.329 1.00 33.49 164 LYS C C 1
ATOM 7422 O O . LYS C 1 166 ? 20.371 40.823 124.229 1.00 33.40 164 LYS C O 1
ATOM 7428 N N . VAL C 1 167 ? 18.166 40.598 123.818 1.00 33.13 165 VAL C N 1
ATOM 7429 C CA . VAL C 1 167 ? 17.985 41.961 123.289 1.00 32.97 165 VAL C CA 1
ATOM 7430 C C . VAL C 1 167 ? 16.637 42.558 123.633 1.00 32.65 165 VAL C C 1
ATOM 7431 O O . VAL C 1 167 ? 15.658 41.833 123.898 1.00 32.63 165 VAL C O 1
ATOM 7435 N N . ASP C 1 168 ? 16.587 43.885 123.623 1.00 31.90 166 ASP C N 1
ATOM 7436 C CA . ASP C 1 168 ? 15.323 44.576 123.755 1.00 31.55 166 ASP C CA 1
ATOM 7437 C C . ASP C 1 168 ? 14.446 44.216 122.561 1.00 31.30 166 ASP C C 1
ATOM 7438 O O . ASP C 1 168 ? 14.913 44.187 121.404 1.00 31.45 166 ASP C O 1
ATOM 7443 N N . ALA C 1 169 ? 13.183 43.914 122.853 1.00 30.81 167 ALA C N 1
ATOM 7444 C CA . ALA C 1 169 ? 12.193 43.542 121.835 1.00 30.48 167 ALA C CA 1
ATOM 7445 C C . ALA C 1 169 ? 12.108 44.546 120.689 1.00 29.70 167 ALA C C 1
ATOM 7446 O O . ALA C 1 169 ? 11.788 44.171 119.568 1.00 30.49 167 ALA C O 1
ATOM 7448 N N . LYS C 1 170 ? 12.379 45.815 120.979 1.00 29.52 168 LYS C N 1
ATOM 7449 C CA . LYS C 1 170 ? 12.267 46.884 119.970 1.00 29.56 168 LYS C CA 1
ATOM 7450 C C . LYS C 1 170 ? 13.343 46.816 118.864 1.00 29.23 168 LYS C C 1
ATOM 7451 O O . LYS C 1 170 ? 13.249 47.519 117.867 1.00 29.11 168 LYS C O 1
ATOM 7457 N N . TYR C 1 171 ? 14.348 45.961 119.038 1.00 28.92 169 TYR C N 1
ATOM 7458 C CA . TYR C 1 171 ? 15.397 45.798 118.018 1.00 28.95 169 TYR C CA 1
ATOM 7459 C C . TYR C 1 171 ? 15.139 44.580 117.150 1.00 28.58 169 TYR C C 1
ATOM 7460 O O . TYR C 1 171 ? 15.834 44.367 116.160 1.00 29.17 169 TYR C O 1
ATOM 7469 N N . ALA C 1 172 ? 14.122 43.804 117.518 1.00 28.56 170 ALA C N 1
ATOM 7470 C CA . ALA C 1 172 ? 13.861 42.486 116.928 1.00 29.03 170 ALA C CA 1
ATOM 7471 C C . ALA C 1 172 ? 12.801 42.547 115.829 1.00 29.18 170 ALA C C 1
ATOM 7472 O O . ALA C 1 172 ? 11.821 43.265 115.967 1.00 29.31 170 ALA C O 1
ATOM 7474 N N . TRP C 1 173 ? 13.012 41.811 114.740 1.00 29.27 171 TRP C N 1
ATOM 7475 C CA . TRP C 1 173 ? 12.057 41.761 113.629 1.00 29.72 171 TRP C CA 1
ATOM 7476 C C . TRP C 1 173 ? 11.782 40.325 113.237 1.00 30.20 171 TRP C C 1
ATOM 7477 O O . TRP C 1 173 ? 12.723 39.557 113.005 1.00 30.66 171 TRP C O 1
ATOM 7488 N N . SER C 1 174 ? 10.499 39.983 113.110 1.00 30.66 172 SER C N 1
ATOM 7489 C CA . SER C 1 174 ? 10.081 38.644 112.695 1.00 31.53 172 SER C CA 1
ATOM 7490 C C . SER C 1 174 ? 10.508 38.229 111.301 1.00 31.82 172 SER C C 1
ATOM 7491 O O . SER C 1 174 ? 10.536 39.038 110.373 1.00 31.96 172 SER C O 1
ATOM 7494 N N . LEU C 1 175 ? 10.791 36.936 111.191 1.00 32.18 173 LEU C N 1
ATOM 7495 C CA . LEU C 1 175 ? 11.129 36.250 109.970 1.00 33.01 173 LEU C CA 1
ATOM 7496 C C . LEU C 1 175 ? 10.025 35.256 109.562 1.00 34.21 173 LEU C C 1
ATOM 7497 O O . LEU C 1 175 ? 10.254 34.374 108.720 1.00 34.28 173 LEU C O 1
ATOM 7502 N N . ARG C 1 176 ? 8.843 35.407 110.165 1.00 35.61 174 ARG C N 1
ATOM 7503 C CA . ARG C 1 176 ? 7.646 34.621 109.807 1.00 37.61 174 ARG C CA 1
ATOM 7504 C C . ARG C 1 176 ? 7.505 34.436 108.275 1.00 37.71 174 ARG C C 1
ATOM 7505 O O . ARG C 1 176 ? 7.374 33.302 107.795 1.00 37.80 174 ARG C O 1
ATOM 7513 N N . GLU C 1 177 ? 7.616 35.531 107.512 1.00 37.70 175 GLU C N 1
ATOM 7514 C CA . GLU C 1 177 ? 7.430 35.500 106.044 1.00 38.34 175 GLU C CA 1
ATOM 7515 C C . GLU C 1 177 ? 8.372 34.561 105.269 1.00 38.87 175 GLU C C 1
ATOM 7516 O O . GLU C 1 177 ? 8.072 34.182 104.139 1.00 38.42 175 GLU C O 1
ATOM 7522 N N . LEU C 1 178 ? 9.502 34.189 105.865 1.00 39.67 176 LEU C N 1
ATOM 7523 C CA . LEU C 1 178 ? 10.452 33.308 105.184 1.00 40.91 176 LEU C CA 1
ATOM 7524 C C . LEU C 1 178 ? 10.072 31.828 105.305 1.00 42.07 176 LEU C C 1
ATOM 7525 O O . LEU C 1 178 ? 10.588 30.990 104.558 1.00 42.00 176 LEU C O 1
ATOM 7530 N N . GLU C 1 179 ? 9.178 31.516 106.247 1.00 43.42 177 GLU C N 1
ATOM 7531 C CA . GLU C 1 179 ? 8.677 30.147 106.420 1.00 45.11 177 GLU C CA 1
ATOM 7532 C C . GLU C 1 179 ? 7.964 29.719 105.147 1.00 45.53 177 GLU C C 1
ATOM 7533 O O . GLU C 1 179 ? 7.127 30.451 104.618 1.00 45.95 177 GLU C O 1
ATOM 7539 N N . GLY C 1 180 ? 8.340 28.556 104.630 1.00 46.23 178 GLY C N 1
ATOM 7540 C CA . GLY C 1 180 ? 7.757 28.035 103.392 1.00 46.76 178 GLY C CA 1
ATOM 7541 C C . GLY C 1 180 ? 8.573 28.373 102.159 1.00 47.25 178 GLY C C 1
ATOM 7542 O O . GLY C 1 180 ? 8.497 27.672 101.149 1.00 47.89 178 GLY C O 1
ATOM 7543 N N . VAL C 1 181 ? 9.348 29.455 102.245 1.00 47.17 179 VAL C N 1
ATOM 7544 C CA . VAL C 1 181 ? 10.176 29.934 101.141 1.00 46.77 179 VAL C CA 1
ATOM 7545 C C . VAL C 1 181 ? 11.617 29.475 101.350 1.00 46.68 179 VAL C C 1
ATOM 7546 O O . VAL C 1 181 ? 12.270 29.006 100.419 1.00 46.77 179 VAL C O 1
ATOM 7550 N N . TYR C 1 182 ? 12.103 29.608 102.580 1.00 46.79 180 TYR C N 1
ATOM 7551 C CA . TYR C 1 182 ? 13.425 29.131 102.957 1.00 46.86 180 TYR C CA 1
ATOM 7552 C C . TYR C 1 182 ? 13.254 27.951 103.911 1.00 47.21 180 TYR C C 1
ATOM 7553 O O . TYR C 1 182 ? 12.821 28.113 105.057 1.00 47.08 180 TYR C O 1
ATOM 7562 N N . GLU C 1 183 ? 13.590 26.770 103.406 1.00 47.40 181 GLU C N 1
ATOM 7563 C CA . GLU C 1 183 ? 13.389 25.511 104.111 1.00 47.66 181 GLU C CA 1
ATOM 7564 C C . GLU C 1 183 ? 14.491 25.220 105.124 1.00 47.16 181 GLU C C 1
ATOM 7565 O O . GLU C 1 183 ? 15.684 25.245 104.787 1.00 46.92 181 GLU C O 1
ATOM 7571 N N . GLY C 1 184 ? 14.077 24.935 106.359 1.00 46.59 182 GLY C N 1
ATOM 7572 C CA . GLY C 1 184 ? 14.981 24.500 107.412 1.00 45.97 182 GLY C CA 1
ATOM 7573 C C . GLY C 1 184 ? 15.936 25.572 107.906 1.00 45.92 182 GLY C C 1
ATOM 7574 O O . GLY C 1 184 ? 15.523 26.655 108.324 1.00 45.73 182 GLY C O 1
ATOM 7575 N N . ASP C 1 185 ? 17.227 25.250 107.857 1.00 45.65 183 ASP C N 1
ATOM 7576 C CA . ASP C 1 185 ? 18.282 26.124 108.337 1.00 45.17 183 ASP C CA 1
ATOM 7577 C C . ASP C 1 185 ? 18.437 27.354 107.464 1.00 44.08 183 ASP C C 1
ATOM 7578 O O . ASP C 1 185 ? 18.870 28.410 107.933 1.00 43.71 183 ASP C O 1
ATOM 7583 N N . ARG C 1 186 ? 18.092 27.199 106.190 1.00 42.73 184 ARG C N 1
ATOM 7584 C CA . ARG C 1 186 ? 18.204 28.279 105.220 1.00 41.58 184 ARG C CA 1
ATOM 7585 C C . ARG C 1 186 ? 17.448 29.530 105.670 1.00 40.21 184 ARG C C 1
ATOM 7586 O O . ARG C 1 186 ? 17.884 30.651 105.402 1.00 39.98 184 ARG C O 1
ATOM 7594 N N . LEU C 1 187 ? 16.334 29.342 106.375 1.00 38.37 185 LEU C N 1
ATOM 7595 C CA . LEU C 1 187 ? 15.589 30.477 106.907 1.00 36.84 185 LEU C CA 1
ATOM 7596 C C . LEU C 1 187 ? 16.463 31.336 107.835 1.00 36.21 185 LEU C C 1
ATOM 7597 O O . LEU C 1 187 ? 16.409 32.581 107.822 1.00 35.79 185 LEU C O 1
ATOM 7602 N N . PHE C 1 188 ? 17.264 30.655 108.642 1.00 34.83 186 PHE C N 1
ATOM 7603 C CA . PHE C 1 188 ? 18.106 31.320 109.605 1.00 33.48 186 PHE C CA 1
ATOM 7604 C C . PHE C 1 188 ? 19.382 31.863 108.976 1.00 32.51 186 PHE C C 1
ATOM 7605 O O . PHE C 1 188 ? 19.901 32.876 109.437 1.00 32.59 186 PHE C O 1
ATOM 7613 N N . LEU C 1 189 ? 19.870 31.203 107.930 1.00 31.29 187 LEU C N 1
ATOM 7614 C CA . LEU C 1 189 ? 20.961 31.741 107.118 1.00 30.89 187 LEU C CA 1
ATOM 7615 C C . LEU C 1 189 ? 20.533 33.057 106.449 1.00 31.04 187 LEU C C 1
ATOM 7616 O O . LEU C 1 189 ? 21.276 34.030 106.469 1.00 31.25 187 LEU C O 1
ATOM 7621 N N . ALA C 1 190 ? 19.325 33.082 105.889 1.00 30.34 188 ALA C N 1
ATOM 7622 C CA . ALA C 1 190 ? 18.799 34.278 105.244 1.00 30.28 188 ALA C CA 1
ATOM 7623 C C . ALA C 1 190 ? 18.619 35.396 106.265 1.00 29.70 188 ALA C C 1
ATOM 7624 O O . ALA C 1 190 ? 18.939 36.542 105.971 1.00 29.76 188 ALA C O 1
ATOM 7626 N N . GLY C 1 191 ? 18.120 35.046 107.456 1.00 29.28 189 GLY C N 1
ATOM 7627 C CA . GLY C 1 191 ? 17.911 36.000 108.561 1.00 28.39 189 GLY C CA 1
ATOM 7628 C C . GLY C 1 191 ? 19.192 36.681 109.020 1.00 28.27 189 GLY C C 1
ATOM 7629 O O . GLY C 1 191 ? 19.194 37.890 109.317 1.00 27.22 189 GLY C O 1
ATOM 7630 N N . SER C 1 192 ? 20.277 35.899 109.067 1.00 28.46 190 SER C N 1
ATOM 7631 C CA . SER C 1 192 ? 21.603 36.373 109.483 1.00 29.10 190 SER C CA 1
ATOM 7632 C C . SER C 1 192 ? 22.218 37.346 108.491 1.00 29.30 190 SER C C 1
ATOM 7633 O O . SER C 1 192 ? 23.171 38.069 108.830 1.00 30.04 190 SER C O 1
ATOM 7636 N N . LEU C 1 193 ? 21.677 37.367 107.274 1.00 29.00 191 LEU C N 1
ATOM 7637 C CA . LEU C 1 193 ? 22.138 38.283 106.245 1.00 28.92 191 LEU C CA 1
ATOM 7638 C C . LEU C 1 193 ? 21.310 39.564 106.178 1.00 29.26 191 LEU C C 1
ATOM 7639 O O . LEU C 1 193 ? 21.569 40.428 105.346 1.00 29.85 191 LEU C O 1
ATOM 7644 N N . VAL C 1 194 ? 20.301 39.685 107.030 1.00 29.37 192 VAL C N 1
ATOM 7645 C CA . VAL C 1 194 ? 19.423 40.858 106.987 1.00 28.84 192 VAL C CA 1
ATOM 7646 C C . VAL C 1 194 ? 20.187 42.131 107.398 1.00 28.99 192 VAL C C 1
ATOM 7647 O O . VAL C 1 194 ? 20.053 43.181 106.750 1.00 28.55 192 VAL C O 1
ATOM 7651 N N . GLU C 1 195 ? 21.001 42.037 108.451 1.00 28.19 193 GLU C N 1
ATOM 7652 C CA . GLU C 1 195 ? 21.765 43.215 108.885 1.00 28.54 193 GLU C CA 1
ATOM 7653 C C . GLU C 1 195 ? 22.728 43.749 107.802 1.00 28.09 193 GLU C C 1
ATOM 7654 O O . GLU C 1 195 ? 22.699 44.934 107.493 1.00 28.85 193 GLU C O 1
ATOM 7660 N N . PRO C 1 196 ? 23.579 42.887 107.218 1.00 28.00 194 PRO C N 1
ATOM 7661 C CA . PRO C 1 196 ? 24.451 43.508 106.210 1.00 27.77 194 PRO C CA 1
ATOM 7662 C C . PRO C 1 196 ? 23.692 43.977 104.957 1.00 27.48 194 PRO C C 1
ATOM 7663 O O . PRO C 1 196 ? 24.064 44.993 104.336 1.00 27.81 194 PRO C O 1
ATOM 7667 N N . THR C 1 197 ? 22.655 43.234 104.576 1.00 26.82 195 THR C N 1
ATOM 7668 C CA . THR C 1 197 ? 21.816 43.614 103.422 1.00 26.51 195 THR C CA 1
ATOM 7669 C C . THR C 1 197 ? 21.140 44.974 103.672 1.00 25.30 195 THR C C 1
ATOM 7670 O O . THR C 1 197 ? 20.987 45.770 102.754 1.00 25.13 195 THR C O 1
ATOM 7674 N N . SER C 1 198 ? 20.739 45.209 104.918 1.00 24.05 196 SER C N 1
ATOM 7675 C CA . SER C 1 198 ? 20.055 46.443 105.327 1.00 23.06 196 SER C CA 1
ATOM 7676 C C . SER C 1 198 ? 21.008 47.632 105.337 1.00 22.95 196 SER C C 1
ATOM 7677 O O . SER C 1 198 ? 20.597 48.763 105.111 1.00 23.34 196 SER C O 1
ATOM 7680 N N . VAL C 1 199 ? 22.287 47.370 105.604 1.00 22.59 197 VAL C N 1
ATOM 7681 C CA . VAL C 1 199 ? 23.328 48.394 105.424 1.00 22.25 197 VAL C CA 1
ATOM 7682 C C . VAL C 1 199 ? 23.359 48.873 103.975 1.00 22.24 197 VAL C C 1
ATOM 7683 O O . VAL C 1 199 ? 23.397 50.080 103.705 1.00 22.20 197 VAL C O 1
ATOM 7687 N N . ALA C 1 200 ? 23.304 47.920 103.050 1.00 21.95 198 ALA C N 1
ATOM 7688 C CA . ALA C 1 200 ? 23.330 48.223 101.625 1.00 21.83 198 ALA C CA 1
ATOM 7689 C C . ALA C 1 200 ? 22.045 48.950 101.195 1.00 22.08 198 ALA C C 1
ATOM 7690 O O . ALA C 1 200 ? 22.088 49.930 100.443 1.00 22.51 198 ALA C O 1
ATOM 7692 N N . TYR C 1 201 ? 20.910 48.453 101.682 1.00 21.62 199 TYR C N 1
ATOM 7693 C CA . TYR C 1 201 ? 19.610 49.053 101.427 1.00 22.20 199 TYR C CA 1
ATOM 7694 C C . TYR C 1 201 ? 19.557 50.512 101.914 1.00 22.88 199 TYR C C 1
ATOM 7695 O O . TYR C 1 201 ? 19.091 51.406 101.197 1.00 23.43 199 TYR C O 1
ATOM 7704 N N . ASN C 1 202 ? 20.021 50.759 103.129 1.00 22.64 200 ASN C N 1
ATOM 7705 C CA . ASN C 1 202 ? 20.035 52.123 103.651 1.00 23.44 200 ASN C CA 1
ATOM 7706 C C . ASN C 1 202 ? 20.844 53.014 102.719 1.00 22.73 200 ASN C C 1
ATOM 7707 O O . ASN C 1 202 ? 20.441 54.129 102.383 1.00 23.06 200 ASN C O 1
ATOM 7712 N N . ALA C 1 203 ? 21.994 52.503 102.302 1.00 22.13 201 ALA C N 1
ATOM 7713 C CA . ALA C 1 203 ? 22.898 53.261 101.468 1.00 21.97 201 ALA C CA 1
ATOM 7714 C C . ALA C 1 203 ? 22.295 53.583 100.097 1.00 21.77 201 ALA C C 1
ATOM 7715 O O . ALA C 1 203 ? 22.362 54.743 99.653 1.00 21.05 201 ALA C O 1
ATOM 7717 N N . VAL C 1 204 ? 21.689 52.589 99.443 1.00 21.05 202 VAL C N 1
ATOM 7718 C CA . VAL C 1 204 ? 21.241 52.808 98.058 1.00 22.11 202 VAL C CA 1
ATOM 7719 C C . VAL C 1 204 ? 19.783 53.277 97.931 1.00 22.69 202 VAL C C 1
ATOM 7720 O O . VAL C 1 204 ? 19.440 53.982 96.987 1.00 23.33 202 VAL C O 1
ATOM 7724 N N . ILE C 1 205 ? 18.933 52.888 98.876 1.00 22.73 203 ILE C N 1
ATOM 7725 C CA . ILE C 1 205 ? 17.520 53.205 98.753 1.00 22.97 203 ILE C CA 1
ATOM 7726 C C . ILE C 1 205 ? 17.245 54.466 99.548 1.00 23.56 203 ILE C C 1
ATOM 7727 O O . ILE C 1 205 ? 16.718 55.432 99.008 1.00 23.94 203 ILE C O 1
ATOM 7732 N N . VAL C 1 206 ? 17.610 54.458 100.825 1.00 23.51 204 VAL C N 1
ATOM 7733 C CA . VAL C 1 206 ? 17.259 55.553 101.710 1.00 23.79 204 VAL C CA 1
ATOM 7734 C C . VAL C 1 206 ? 18.183 56.767 101.493 1.00 24.92 204 VAL C C 1
ATOM 7735 O O . VAL C 1 206 ? 17.713 57.872 101.171 1.00 25.71 204 VAL C O 1
ATOM 7739 N N . ARG C 1 207 ? 19.492 56.571 101.654 1.00 24.03 205 ARG C N 1
ATOM 7740 C CA . ARG C 1 207 ? 20.406 57.697 101.501 1.00 23.75 205 ARG C CA 1
ATOM 7741 C C . ARG C 1 207 ? 20.644 58.023 100.042 1.00 24.00 205 ARG C C 1
ATOM 7742 O O . ARG C 1 207 ? 20.615 59.180 99.666 1.00 23.59 205 ARG C O 1
ATOM 7750 N N . GLY C 1 208 ? 20.889 56.993 99.229 1.00 24.64 206 GLY C N 1
ATOM 7751 C CA . GLY C 1 208 ? 21.097 57.161 97.795 1.00 24.94 206 GLY C CA 1
ATOM 7752 C C . GLY C 1 208 ? 19.882 57.685 97.036 1.00 25.57 206 GLY C C 1
ATOM 7753 O O . GLY C 1 208 ? 20.037 58.277 95.967 1.00 25.85 206 GLY C O 1
ATOM 7754 N N . GLY C 1 209 ? 18.682 57.473 97.575 1.00 25.45 207 GLY C N 1
ATOM 7755 C CA . GLY C 1 209 ? 17.447 57.961 96.943 1.00 26.04 207 GLY C CA 1
ATOM 7756 C C . GLY C 1 209 ? 16.815 56.936 96.010 1.00 26.80 207 GLY C C 1
ATOM 7757 O O . GLY C 1 209 ? 15.797 57.209 95.357 1.00 27.65 207 GLY C O 1
ATOM 7758 N N . GLY C 1 210 ? 17.409 55.752 95.923 1.00 26.31 208 GLY C N 1
ATOM 7759 C CA . GLY C 1 210 ? 16.906 54.752 95.012 1.00 26.19 208 GLY C CA 1
ATOM 7760 C C . GLY C 1 210 ? 17.018 55.198 93.561 1.00 26.80 208 GLY C C 1
ATOM 7761 O O . GLY C 1 210 ? 17.732 56.159 93.225 1.00 26.76 208 GLY C O 1
ATOM 7762 N N . ILE C 1 211 ? 16.297 54.486 92.711 1.00 26.57 209 ILE C N 1
ATOM 7763 C CA . ILE C 1 211 ? 16.303 54.726 91.287 1.00 26.87 209 ILE C CA 1
ATOM 7764 C C . ILE C 1 211 ? 14.889 54.608 90.747 1.00 26.68 209 ILE C C 1
ATOM 7765 O O . ILE C 1 211 ? 13.996 54.150 91.428 1.00 27.16 209 ILE C O 1
ATOM 7770 N N . ARG C 1 212 ? 14.707 55.019 89.508 1.00 26.80 210 ARG C N 1
ATOM 7771 C CA . ARG C 1 212 ? 13.494 54.725 88.764 1.00 26.55 210 ARG C CA 1
ATOM 7772 C C . ARG C 1 212 ? 13.777 53.513 87.909 1.00 26.05 210 ARG C C 1
ATOM 7773 O O . ARG C 1 212 ? 14.878 53.393 87.400 1.00 26.49 210 ARG C O 1
ATOM 7781 N N . PRO C 1 213 ? 12.792 52.614 87.742 1.00 25.56 211 PRO C N 1
ATOM 7782 C CA . PRO C 1 213 ? 13.026 51.453 86.883 1.00 25.62 211 PRO C CA 1
ATOM 7783 C C . PRO C 1 213 ? 13.465 51.901 85.477 1.00 25.36 211 PRO C C 1
ATOM 7784 O O . PRO C 1 213 ? 12.945 52.894 84.950 1.00 25.23 211 PRO C O 1
ATOM 7788 N N . GLY C 1 214 ? 14.466 51.217 84.930 1.00 25.37 212 GLY C N 1
ATOM 7789 C CA . GLY C 1 214 ? 15.097 51.619 83.676 1.00 25.07 212 GLY C CA 1
ATOM 7790 C C . GLY C 1 214 ? 16.441 52.318 83.832 1.00 25.37 212 GLY C C 1
ATOM 7791 O O . GLY C 1 214 ? 17.192 52.382 82.879 1.00 26.14 212 GLY C O 1
ATOM 7792 N N . ASP C 1 215 ? 16.753 52.830 85.024 1.00 25.19 213 ASP C N 1
ATOM 7793 C CA . ASP C 1 215 ? 18.042 53.475 85.318 1.00 24.95 213 ASP C CA 1
ATOM 7794 C C . ASP C 1 215 ? 19.220 52.489 85.371 1.00 24.93 213 ASP C C 1
ATOM 7795 O O . ASP C 1 215 ? 19.008 51.279 85.585 1.00 24.63 213 ASP C O 1
ATOM 7800 N N . ASN C 1 216 ? 20.448 53.007 85.214 1.00 24.07 214 ASN C N 1
ATOM 7801 C CA . ASN C 1 216 ? 21.670 52.192 85.409 1.00 24.31 214 ASN C CA 1
ATOM 7802 C C . ASN C 1 216 ? 22.335 52.499 86.747 1.00 24.11 214 ASN C C 1
ATOM 7803 O O . ASN C 1 216 ? 22.237 53.637 87.263 1.00 24.09 214 ASN C O 1
ATOM 7808 N N . VAL C 1 217 ? 23.016 51.503 87.307 1.00 23.52 215 VAL C N 1
ATOM 7809 C CA . VAL C 1 217 ? 23.768 51.697 88.547 1.00 23.63 215 VAL C CA 1
ATOM 7810 C C . VAL C 1 217 ? 25.160 51.089 88.444 1.00 23.31 215 VAL C C 1
ATOM 7811 O O . VAL C 1 217 ? 25.354 50.078 87.751 1.00 22.70 215 VAL C O 1
ATOM 7815 N N . VAL C 1 218 ? 26.110 51.683 89.163 1.00 23.44 216 VAL C N 1
ATOM 7816 C CA . VAL C 1 218 ? 27.468 51.159 89.239 1.00 24.11 216 VAL C CA 1
ATOM 7817 C C . VAL C 1 218 ? 27.882 50.928 90.687 1.00 25.10 216 VAL C C 1
ATOM 7818 O O . VAL C 1 218 ? 27.851 51.852 91.494 1.00 25.98 216 VAL C O 1
ATOM 7822 N N . ILE C 1 219 ? 28.264 49.697 91.014 1.00 25.47 217 ILE C N 1
ATOM 7823 C CA . ILE C 1 219 ? 28.763 49.370 92.350 1.00 25.42 217 ILE C CA 1
ATOM 7824 C C . ILE C 1 219 ? 30.270 49.156 92.305 1.00 25.76 217 ILE C C 1
ATOM 7825 O O . ILE C 1 219 ? 30.774 48.401 91.457 1.00 26.01 217 ILE C O 1
ATOM 7830 N N . LEU C 1 220 ? 30.986 49.860 93.189 1.00 25.43 218 LEU C N 1
ATOM 7831 C CA . LEU C 1 220 ? 32.429 49.700 93.365 1.00 25.82 218 LEU C CA 1
ATOM 7832 C C . LEU C 1 220 ? 32.692 48.972 94.692 1.00 26.11 218 LEU C C 1
ATOM 7833 O O . LEU C 1 220 ? 32.425 49.506 95.782 1.00 24.56 218 LEU C O 1
ATOM 7838 N N . GLY C 1 221 ? 33.178 47.735 94.587 1.00 26.95 219 GLY C N 1
ATOM 7839 C CA . GLY C 1 221 ? 33.450 46.901 95.754 1.00 27.52 219 GLY C CA 1
ATOM 7840 C C . GLY C 1 221 ? 32.445 45.779 95.833 1.00 28.52 219 GLY C C 1
ATOM 7841 O O . GLY C 1 221 ? 31.235 46.025 95.837 1.00 28.56 219 GLY C O 1
ATOM 7842 N N . GLY C 1 222 ? 32.937 44.542 95.900 1.00 28.61 220 GLY C N 1
ATOM 7843 C CA . GLY C 1 222 ? 32.069 43.373 95.909 1.00 28.69 220 GLY C CA 1
ATOM 7844 C C . GLY C 1 222 ? 32.130 42.548 97.183 1.00 29.44 220 GLY C C 1
ATOM 7845 O O . GLY C 1 222 ? 31.991 41.317 97.131 1.00 29.19 220 GLY C O 1
ATOM 7846 N N . GLY C 1 223 ? 32.331 43.224 98.319 1.00 28.89 221 GLY C N 1
ATOM 7847 C CA . GLY C 1 223 ? 32.162 42.619 99.624 1.00 28.86 221 GLY C CA 1
ATOM 7848 C C . GLY C 1 223 ? 30.673 42.410 99.851 1.00 29.41 221 GLY C C 1
ATOM 7849 O O . GLY C 1 223 ? 29.862 42.723 98.972 1.00 29.40 221 GLY C O 1
ATOM 7850 N N . PRO C 1 224 ? 30.292 41.870 101.025 1.00 29.09 222 PRO C N 1
ATOM 7851 C CA . PRO C 1 224 ? 28.864 41.645 101.295 1.00 29.01 222 PRO C CA 1
ATOM 7852 C C . PRO C 1 224 ? 27.947 42.875 101.035 1.00 28.70 222 PRO C C 1
ATOM 7853 O O . PRO C 1 224 ? 26.828 42.698 100.542 1.00 27.53 222 PRO C O 1
ATOM 7857 N N . ILE C 1 225 ? 28.400 44.089 101.364 1.00 28.48 223 ILE C N 1
ATOM 7858 C CA . ILE C 1 225 ? 27.568 45.280 101.145 1.00 28.78 223 ILE C CA 1
ATOM 7859 C C . ILE C 1 225 ? 27.385 45.570 99.651 1.00 29.12 223 ILE C C 1
ATOM 7860 O O . ILE C 1 225 ? 26.261 45.820 99.172 1.00 29.23 223 ILE C O 1
ATOM 7865 N N . GLY C 1 226 ? 28.484 45.522 98.902 1.00 28.95 224 GLY C N 1
ATOM 7866 C CA . GLY C 1 226 ? 28.409 45.717 97.458 1.00 28.03 224 GLY C CA 1
ATOM 7867 C C . GLY C 1 226 ? 27.538 44.676 96.773 1.00 27.86 224 GLY C C 1
ATOM 7868 O O . GLY C 1 226 ? 26.823 44.994 95.815 1.00 27.06 224 GLY C O 1
ATOM 7869 N N . LEU C 1 227 ? 27.598 43.427 97.254 1.00 26.97 225 LEU C N 1
ATOM 7870 C CA . LEU C 1 227 ? 26.836 42.359 96.619 1.00 26.42 225 LEU C CA 1
ATOM 7871 C C . LEU C 1 227 ? 25.331 42.446 96.942 1.00 25.91 225 LEU C C 1
ATOM 7872 O O . LEU C 1 227 ? 24.492 42.181 96.078 1.00 26.05 225 LEU C O 1
ATOM 7877 N N . ALA C 1 228 ? 24.990 42.811 98.179 1.00 24.84 226 ALA C N 1
ATOM 7878 C CA . ALA C 1 228 ? 23.590 43.123 98.513 1.00 24.60 226 ALA C CA 1
ATOM 7879 C C . ALA C 1 228 ? 23.047 44.272 97.645 1.00 24.20 226 ALA C C 1
ATOM 7880 O O . ALA C 1 228 ? 21.929 44.193 97.151 1.00 24.63 226 ALA C O 1
ATOM 7882 N N . ALA C 1 229 ? 23.843 45.316 97.451 1.00 23.79 227 ALA C N 1
ATOM 7883 C CA . ALA C 1 229 ? 23.447 46.424 96.571 1.00 24.42 227 ALA C CA 1
ATOM 7884 C C . ALA C 1 229 ? 23.136 45.951 95.149 1.00 24.86 227 ALA C C 1
ATOM 7885 O O . ALA C 1 229 ? 22.229 46.487 94.490 1.00 25.53 227 ALA C O 1
ATOM 7887 N N . VAL C 1 230 ? 23.895 44.962 94.671 1.00 25.35 228 VAL C N 1
ATOM 7888 C CA . VAL C 1 230 ? 23.656 44.390 93.353 1.00 25.63 228 VAL C CA 1
ATOM 7889 C C . VAL C 1 230 ? 22.247 43.789 93.283 1.00 25.88 228 VAL C C 1
ATOM 7890 O O . VAL C 1 230 ? 21.464 44.133 92.375 1.00 26.43 228 VAL C O 1
ATOM 7894 N N . ALA C 1 231 ? 21.928 42.909 94.233 1.00 24.86 229 ALA C N 1
ATOM 7895 C CA . ALA C 1 231 ? 20.622 42.273 94.278 1.00 25.10 229 ALA C CA 1
ATOM 7896 C C . ALA C 1 231 ? 19.521 43.291 94.513 1.00 25.51 229 ALA C C 1
ATOM 7897 O O . ALA C 1 231 ? 18.478 43.229 93.874 1.00 25.79 229 ALA C O 1
ATOM 7899 N N . ILE C 1 232 ? 19.734 44.213 95.448 1.00 24.98 230 ILE C N 1
ATOM 7900 C CA . ILE C 1 232 ? 18.700 45.191 95.744 1.00 25.54 230 ILE C CA 1
ATOM 7901 C C . ILE C 1 232 ? 18.375 46.030 94.494 1.00 25.52 230 ILE C C 1
ATOM 7902 O O . ILE C 1 232 ? 17.206 46.238 94.157 1.00 25.60 230 ILE C O 1
ATOM 7907 N N . LEU C 1 233 ? 19.406 46.471 93.783 1.00 25.08 231 LEU C N 1
ATOM 7908 C CA . LEU C 1 233 ? 19.168 47.427 92.717 1.00 25.42 231 LEU C CA 1
ATOM 7909 C C . LEU C 1 233 ? 18.682 46.727 91.457 1.00 26.02 231 LEU C C 1
ATOM 7910 O O . LEU C 1 233 ? 17.941 47.335 90.681 1.00 26.49 231 LEU C O 1
ATOM 7915 N N . LYS C 1 234 ? 19.064 45.458 91.266 1.00 25.71 232 LYS C N 1
ATOM 7916 C CA . LYS C 1 234 ? 18.453 44.650 90.211 1.00 26.58 232 LYS C CA 1
ATOM 7917 C C . LYS C 1 234 ? 16.954 44.488 90.484 1.00 26.57 232 LYS C C 1
ATOM 7918 O O . LYS C 1 234 ? 16.138 44.680 89.585 1.00 26.47 232 LYS C O 1
ATOM 7924 N N . HIS C 1 235 ? 16.604 44.148 91.724 1.00 26.73 233 HIS C N 1
ATOM 7925 C CA . HIS C 1 235 ? 15.200 44.019 92.108 1.00 27.24 233 HIS C CA 1
ATOM 7926 C C . HIS C 1 235 ? 14.452 45.351 92.015 1.00 27.53 233 HIS C C 1
ATOM 7927 O O . HIS C 1 235 ? 13.238 45.370 91.800 1.00 29.04 233 HIS C O 1
ATOM 7934 N N . ALA C 1 236 ? 15.171 46.458 92.178 1.00 26.92 234 ALA C N 1
ATOM 7935 C CA . ALA C 1 236 ? 14.583 47.788 92.085 1.00 26.25 234 ALA C CA 1
ATOM 7936 C C . ALA C 1 236 ? 14.336 48.215 90.640 1.00 26.15 234 ALA C C 1
ATOM 7937 O O . ALA C 1 236 ? 13.785 49.285 90.403 1.00 26.63 234 ALA C O 1
ATOM 7939 N N . GLY C 1 237 ? 14.790 47.419 89.682 1.00 25.75 235 GLY C N 1
ATOM 7940 C CA . GLY C 1 237 ? 14.476 47.680 88.280 1.00 26.59 235 GLY C CA 1
ATOM 7941 C C . GLY C 1 237 ? 15.569 48.342 87.467 1.00 26.49 235 GLY C C 1
ATOM 7942 O O . GLY C 1 237 ? 15.303 48.906 86.402 1.00 26.71 235 GLY C O 1
ATOM 7943 N N . ALA C 1 238 ? 16.802 48.260 87.951 1.00 26.14 236 ALA C N 1
ATOM 7944 C CA . ALA C 1 238 ? 17.927 48.804 87.211 1.00 26.39 236 ALA C CA 1
ATOM 7945 C C . ALA C 1 238 ? 18.062 48.016 85.923 1.00 27.17 236 ALA C C 1
ATOM 7946 O O . ALA C 1 238 ? 18.079 46.778 85.940 1.00 27.20 236 ALA C O 1
ATOM 7948 N N . SER C 1 239 ? 18.135 48.722 84.803 1.00 27.46 237 SER C N 1
ATOM 7949 C CA . SER C 1 239 ? 18.233 48.031 83.551 1.00 28.32 237 SER C CA 1
ATOM 7950 C C . SER C 1 239 ? 19.664 47.476 83.363 1.00 28.39 237 SER C C 1
ATOM 7951 O O . SER C 1 239 ? 19.842 46.362 82.870 1.00 28.09 237 SER C O 1
ATOM 7954 N N . LYS C 1 240 ? 20.674 48.224 83.823 1.00 28.08 238 LYS C N 1
ATOM 7955 C CA . LYS C 1 240 ? 22.052 47.722 83.873 1.00 27.69 238 LYS C CA 1
ATOM 7956 C C . LYS C 1 240 ? 22.659 47.891 85.278 1.00 27.34 238 LYS C C 1
ATOM 7957 O O . LYS C 1 240 ? 22.785 49.018 85.790 1.00 25.73 238 LYS C O 1
ATOM 7963 N N . VAL C 1 241 ? 22.987 46.756 85.898 1.00 26.62 239 VAL C N 1
ATOM 7964 C CA . VAL C 1 241 ? 23.733 46.728 87.145 1.00 26.83 239 VAL C CA 1
ATOM 7965 C C . VAL C 1 241 ? 25.189 46.342 86.829 1.00 27.06 239 VAL C C 1
ATOM 7966 O O . VAL C 1 241 ? 25.467 45.245 86.329 1.00 27.25 239 VAL C O 1
ATOM 7970 N N . ILE C 1 242 ? 26.107 47.261 87.098 1.00 27.14 240 ILE C N 1
ATOM 7971 C CA . ILE C 1 242 ? 27.519 47.049 86.821 1.00 27.19 240 ILE C CA 1
ATOM 7972 C C . ILE C 1 242 ? 28.301 47.003 88.126 1.00 27.54 240 ILE C C 1
ATOM 7973 O O . ILE C 1 242 ? 28.204 47.915 88.956 1.00 27.51 240 ILE C O 1
ATOM 7978 N N . LEU C 1 243 ? 29.073 45.940 88.313 1.00 27.50 241 LEU C N 1
ATOM 7979 C CA . LEU C 1 243 ? 29.940 45.857 89.482 1.00 28.07 241 LEU C CA 1
ATOM 7980 C C . LEU C 1 243 ? 31.417 45.768 89.100 1.00 28.52 241 LEU C C 1
ATOM 7981 O O . LEU C 1 243 ? 31.802 44.967 88.242 1.00 28.40 241 LEU C O 1
ATOM 7986 N N . SER C 1 244 ? 32.218 46.604 89.757 1.00 28.69 242 SER C N 1
ATOM 7987 C CA . SER C 1 244 ? 33.660 46.653 89.599 1.00 29.75 242 SER C CA 1
ATOM 7988 C C . SER C 1 244 ? 34.324 46.091 90.850 1.00 29.80 242 SER C C 1
ATOM 7989 O O . SER C 1 244 ? 34.094 46.597 91.951 1.00 28.87 242 SER C O 1
ATOM 7992 N N . GLU C 1 245 ? 35.137 45.041 90.673 1.00 30.69 243 GLU C N 1
ATOM 7993 C CA . GLU C 1 245 ? 35.763 44.304 91.792 1.00 31.62 243 GLU C CA 1
ATOM 7994 C C . GLU C 1 245 ? 36.969 43.461 91.306 1.00 32.26 243 GLU C C 1
ATOM 7995 O O . GLU C 1 245 ? 36.820 42.672 90.370 1.00 31.61 243 GLU C O 1
ATOM 8001 N N . PRO C 1 246 ? 38.159 43.653 91.925 1.00 32.60 244 PRO C N 1
ATOM 8002 C CA . PRO C 1 246 ? 39.365 42.887 91.584 1.00 33.53 244 PRO C CA 1
ATOM 8003 C C . PRO C 1 246 ? 39.203 41.378 91.783 1.00 33.62 244 PRO C C 1
ATOM 8004 O O . PRO C 1 246 ? 39.702 40.605 90.976 1.00 34.57 244 PRO C O 1
ATOM 8008 N N . SER C 1 247 ? 38.469 40.979 92.813 1.00 33.78 245 SER C N 1
ATOM 8009 C CA . SER C 1 247 ? 38.263 39.579 93.174 1.00 33.21 245 SER C CA 1
ATOM 8010 C C . SER C 1 247 ? 37.325 38.787 92.229 1.00 34.03 245 SER C C 1
ATOM 8011 O O . SER C 1 247 ? 36.140 39.126 92.036 1.00 33.45 245 SER C O 1
ATOM 8014 N N . GLU C 1 248 ? 37.858 37.701 91.673 1.00 34.08 246 GLU C N 1
ATOM 8015 C CA . GLU C 1 248 ? 37.090 36.858 90.773 1.00 34.39 246 GLU C CA 1
ATOM 8016 C C . GLU C 1 248 ? 35.905 36.160 91.435 1.00 34.06 246 GLU C C 1
ATOM 8017 O O . GLU C 1 248 ? 34.804 36.155 90.871 1.00 34.69 246 GLU C O 1
ATOM 8023 N N . VAL C 1 249 ? 36.120 35.548 92.596 1.00 33.69 247 VAL C N 1
ATOM 8024 C CA . VAL C 1 249 ? 35.022 34.913 93.325 1.00 33.78 247 VAL C CA 1
ATOM 8025 C C . VAL C 1 249 ? 33.842 35.878 93.538 1.00 33.02 247 VAL C C 1
ATOM 8026 O O . VAL C 1 249 ? 32.688 35.493 93.380 1.00 32.66 247 VAL C O 1
ATOM 8030 N N . ARG C 1 250 ? 34.148 37.133 93.846 1.00 32.48 248 ARG C N 1
ATOM 8031 C CA . ARG C 1 250 ? 33.111 38.134 94.113 1.00 32.43 248 ARG C CA 1
ATOM 8032 C C . ARG C 1 250 ? 32.385 38.609 92.839 1.00 32.39 248 ARG C C 1
ATOM 8033 O O . ARG C 1 250 ? 31.146 38.713 92.823 1.00 32.41 248 ARG C O 1
ATOM 8041 N N . ARG C 1 251 ? 33.149 38.860 91.778 1.00 32.15 249 ARG C N 1
ATOM 8042 C CA . ARG C 1 251 ? 32.579 39.062 90.444 1.00 32.52 249 ARG C CA 1
ATOM 8043 C C . ARG C 1 251 ? 31.632 37.948 90.007 1.00 32.92 249 ARG C C 1
ATOM 8044 O O . ARG C 1 251 ? 30.589 38.234 89.428 1.00 33.60 249 ARG C O 1
ATOM 8052 N N . ASN C 1 252 ? 31.987 36.687 90.267 1.00 33.07 250 ASN C N 1
ATOM 8053 C CA . ASN C 1 252 ? 31.114 35.562 89.904 1.00 33.48 250 ASN C CA 1
ATOM 8054 C C . ASN C 1 252 ? 29.835 35.527 90.733 1.00 33.28 250 ASN C C 1
ATOM 8055 O O . ASN C 1 252 ? 28.759 35.215 90.217 1.00 32.94 250 ASN C O 1
ATOM 8060 N N . LEU C 1 253 ? 29.961 35.855 92.018 1.00 33.20 251 LEU C N 1
ATOM 8061 C CA . LEU C 1 253 ? 28.804 36.022 92.891 1.00 33.36 251 LEU C CA 1
ATOM 8062 C C . LEU C 1 253 ? 27.863 37.129 92.416 1.00 33.15 251 LEU C C 1
ATOM 8063 O O . LEU C 1 253 ? 26.644 36.944 92.401 1.00 33.11 251 LEU C O 1
ATOM 8068 N N . ALA C 1 254 ? 28.433 38.274 92.043 1.00 33.20 252 ALA C N 1
ATOM 8069 C CA . ALA C 1 254 ? 27.648 39.416 91.547 1.00 33.53 252 ALA C CA 1
ATOM 8070 C C . ALA C 1 254 ? 26.742 39.009 90.375 1.00 33.85 252 ALA C C 1
ATOM 8071 O O . ALA C 1 254 ? 25.576 39.414 90.325 1.00 33.84 252 ALA C O 1
ATOM 8073 N N . LYS C 1 255 ? 27.270 38.198 89.454 1.00 34.45 253 LYS C N 1
ATOM 8074 C CA . LYS C 1 255 ? 26.463 37.707 88.309 1.00 35.49 253 LYS C CA 1
ATOM 8075 C C . LYS C 1 255 ? 25.327 36.780 88.735 1.00 35.15 253 LYS C C 1
ATOM 8076 O O . LYS C 1 255 ? 24.225 36.859 88.208 1.00 35.14 253 LYS C O 1
ATOM 8082 N N . GLU C 1 256 ? 25.594 35.917 89.706 1.00 35.47 254 GLU C N 1
ATOM 8083 C CA . GLU C 1 256 ? 24.551 35.096 90.306 1.00 35.87 254 GLU C CA 1
ATOM 8084 C C . GLU C 1 256 ? 23.498 35.943 90.992 1.00 35.26 254 GLU C C 1
ATOM 8085 O O . GLU C 1 256 ? 22.351 35.511 91.133 1.00 34.85 254 GLU C O 1
ATOM 8091 N N . LEU C 1 257 ? 23.889 37.135 91.440 1.00 34.33 255 LEU C N 1
ATOM 8092 C CA . LEU C 1 257 ? 22.967 38.001 92.173 1.00 33.70 255 LEU C CA 1
ATOM 8093 C C . LEU C 1 257 ? 22.242 39.002 91.265 1.00 33.38 255 LEU C C 1
ATOM 8094 O O . LEU C 1 257 ? 21.338 39.715 91.714 1.00 33.61 255 LEU C O 1
ATOM 8099 N N . GLY C 1 258 ? 22.642 39.061 89.998 1.00 32.88 256 GLY C N 1
ATOM 8100 C CA . GLY C 1 258 ? 21.883 39.820 89.010 1.00 32.66 256 GLY C CA 1
ATOM 8101 C C . GLY C 1 258 ? 22.631 40.883 88.219 1.00 32.35 256 GLY C C 1
ATOM 8102 O O . GLY C 1 258 ? 22.033 41.559 87.374 1.00 32.40 256 GLY C O 1
ATOM 8103 N N . ALA C 1 259 ? 23.931 41.027 88.480 1.00 31.85 257 ALA C N 1
ATOM 8104 C CA . ALA C 1 259 ? 24.747 42.003 87.781 1.00 31.26 257 ALA C CA 1
ATOM 8105 C C . ALA C 1 259 ? 24.715 41.683 86.303 1.00 31.15 257 ALA C C 1
ATOM 8106 O O . ALA C 1 259 ? 24.785 40.512 85.905 1.00 30.67 257 ALA C O 1
ATOM 8108 N N . ASP C 1 260 ? 24.618 42.724 85.489 1.00 30.60 258 ASP C N 1
ATOM 8109 C CA . ASP C 1 260 ? 24.591 42.531 84.049 1.00 30.84 258 ASP C CA 1
ATOM 8110 C C . ASP C 1 260 ? 26.014 42.510 83.542 1.00 30.96 258 ASP C C 1
ATOM 8111 O O . ASP C 1 260 ? 26.332 41.815 82.588 1.00 30.91 258 ASP C O 1
ATOM 8116 N N . HIS C 1 261 ? 26.874 43.263 84.209 1.00 30.91 259 HIS C N 1
ATOM 8117 C CA . HIS C 1 261 ? 28.260 43.333 83.821 1.00 31.57 259 HIS C CA 1
ATOM 8118 C C . HIS C 1 261 ? 29.128 43.349 85.059 1.00 31.77 259 HIS C C 1
ATOM 8119 O O . HIS C 1 261 ? 28.736 43.893 86.099 1.00 31.79 259 HIS C O 1
ATOM 8126 N N . VAL C 1 262 ? 30.298 42.721 84.949 1.00 31.97 260 VAL C N 1
ATOM 8127 C CA . VAL C 1 262 ? 31.334 42.805 85.983 1.00 31.73 260 VAL C CA 1
ATOM 8128 C C . VAL C 1 262 ? 32.621 43.286 85.339 1.00 31.63 260 VAL C C 1
ATOM 8129 O O . VAL C 1 262 ? 32.876 43.042 84.169 1.00 31.83 260 VAL C O 1
ATOM 8133 N N . ILE C 1 263 ? 33.417 43.993 86.113 1.00 31.89 261 ILE C N 1
ATOM 8134 C CA . ILE C 1 263 ? 34.630 44.596 85.623 1.00 32.11 261 ILE C CA 1
ATOM 8135 C C . ILE C 1 263 ? 35.717 44.248 86.625 1.00 32.77 261 ILE C C 1
ATOM 8136 O O . ILE C 1 263 ? 35.509 44.368 87.841 1.00 31.61 261 ILE C O 1
ATOM 8141 N N . ASP C 1 264 ? 36.859 43.802 86.107 1.00 33.18 262 ASP C N 1
ATOM 8142 C CA . ASP C 1 264 ? 38.078 43.700 86.906 1.00 34.14 262 ASP C CA 1
ATOM 8143 C C . ASP C 1 264 ? 38.895 44.954 86.636 1.00 34.68 262 ASP C C 1
ATOM 8144 O O . ASP C 1 264 ? 39.523 45.049 85.577 1.00 34.46 262 ASP C O 1
ATOM 8149 N N . PRO C 1 265 ? 38.910 45.908 87.592 1.00 35.32 263 PRO C N 1
ATOM 8150 C CA . PRO C 1 265 ? 39.551 47.183 87.281 1.00 36.51 263 PRO C CA 1
ATOM 8151 C C . PRO C 1 265 ? 41.065 47.073 87.120 1.00 37.61 263 PRO C C 1
ATOM 8152 O O . PRO C 1 265 ? 41.675 47.974 86.542 1.00 37.85 263 PRO C O 1
ATOM 8156 N N . THR C 1 266 ? 41.658 45.980 87.598 1.00 38.12 264 THR C N 1
ATOM 8157 C CA . THR C 1 266 ? 43.097 45.796 87.461 1.00 38.60 264 THR C CA 1
ATOM 8158 C C . THR C 1 266 ? 43.473 45.236 86.104 1.00 39.31 264 THR C C 1
ATOM 8159 O O . THR C 1 266 ? 44.651 45.192 85.773 1.00 39.90 264 THR C O 1
ATOM 8163 N N . LYS C 1 267 ? 42.495 44.787 85.323 1.00 39.42 265 LYS C N 1
ATOM 8164 C CA . LYS C 1 267 ? 42.790 44.241 84.001 1.00 39.87 265 LYS C CA 1
ATOM 8165 C C . LYS C 1 267 ? 41.924 44.860 82.905 1.00 39.53 265 LYS C C 1
ATOM 8166 O O . LYS C 1 267 ? 42.033 44.491 81.729 1.00 39.86 265 LYS C O 1
ATOM 8172 N N . GLU C 1 268 ? 41.065 45.798 83.292 1.00 38.69 266 GLU C N 1
ATOM 8173 C CA . GLU C 1 268 ? 40.217 46.499 82.335 1.00 38.00 266 GLU C CA 1
ATOM 8174 C C . GLU C 1 268 ? 40.166 47.979 82.642 1.00 37.13 266 GLU C C 1
ATOM 8175 O O . GLU C 1 268 ? 40.470 48.404 83.752 1.00 37.46 266 GLU C O 1
ATOM 8181 N N . ASN C 1 269 ? 39.800 48.765 81.638 1.00 36.00 267 ASN C N 1
ATOM 8182 C CA . ASN C 1 269 ? 39.603 50.193 81.816 1.00 34.84 267 ASN C CA 1
ATOM 8183 C C . ASN C 1 269 ? 38.184 50.415 82.369 1.00 33.89 267 ASN C C 1
ATOM 8184 O O . ASN C 1 269 ? 37.176 50.242 81.656 1.00 33.55 267 ASN C O 1
ATOM 8189 N N . PHE C 1 270 ? 38.107 50.743 83.656 1.00 32.81 268 PHE C N 1
ATOM 8190 C CA . PHE C 1 270 ? 36.807 50.895 84.319 1.00 31.68 268 PHE C CA 1
ATOM 8191 C C . PHE C 1 270 ? 35.944 51.986 83.619 1.00 31.27 268 PHE C C 1
ATOM 8192 O O . PHE C 1 270 ? 34.776 51.746 83.277 1.00 30.24 268 PHE C O 1
ATOM 8200 N N . VAL C 1 271 ? 36.533 53.161 83.384 1.00 30.67 269 VAL C N 1
ATOM 8201 C CA . VAL C 1 271 ? 35.827 54.287 82.733 1.00 30.04 269 VAL C CA 1
ATOM 8202 C C . VAL C 1 271 ? 35.254 53.876 81.383 1.00 29.97 269 VAL C C 1
ATOM 8203 O O . VAL C 1 271 ? 34.046 53.999 81.154 1.00 29.83 269 VAL C O 1
ATOM 8207 N N . GLU C 1 272 ? 36.099 53.339 80.505 1.00 30.10 270 GLU C N 1
ATOM 8208 C CA . GLU C 1 272 ? 35.642 52.944 79.171 1.00 30.27 270 GLU C CA 1
ATOM 8209 C C . GLU C 1 272 ? 34.640 51.793 79.219 1.00 29.84 270 GLU C C 1
ATOM 8210 O O . GLU C 1 272 ? 33.668 51.789 78.475 1.00 30.01 270 GLU C O 1
ATOM 8216 N N . ALA C 1 273 ? 34.861 50.817 80.094 1.00 29.46 271 ALA C N 1
ATOM 8217 C CA . ALA C 1 273 ? 33.882 49.740 80.228 1.00 29.39 271 ALA C CA 1
ATOM 8218 C C . ALA C 1 273 ? 32.500 50.271 80.669 1.00 29.40 271 ALA C C 1
ATOM 8219 O O . ALA C 1 273 ? 31.486 49.914 80.076 1.00 28.95 271 ALA C O 1
ATOM 8221 N N . VAL C 1 274 ? 32.473 51.123 81.696 1.00 29.56 272 VAL C N 1
ATOM 8222 C CA . VAL C 1 274 ? 31.203 51.703 82.192 1.00 29.27 272 VAL C CA 1
ATOM 8223 C C . VAL C 1 274 ? 30.490 52.497 81.089 1.00 29.40 272 VAL C C 1
ATOM 8224 O O . VAL C 1 274 ? 29.309 52.291 80.849 1.00 29.19 272 VAL C O 1
ATOM 8228 N N . LEU C 1 275 ? 31.210 53.373 80.394 1.00 30.22 273 LEU C N 1
ATOM 8229 C CA . LEU C 1 275 ? 30.597 54.115 79.285 1.00 30.74 273 LEU C CA 1
ATOM 8230 C C . LEU C 1 275 ? 30.147 53.198 78.149 1.00 31.42 273 LEU C C 1
ATOM 8231 O O . LEU C 1 275 ? 29.064 53.388 77.596 1.00 31.98 273 LEU C O 1
ATOM 8236 N N . ASP C 1 276 ? 30.945 52.193 77.808 1.00 31.67 274 ASP C N 1
ATOM 8237 C CA . ASP C 1 276 ? 30.519 51.248 76.789 1.00 32.95 274 ASP C CA 1
ATOM 8238 C C . ASP C 1 276 ? 29.219 50.517 77.182 1.00 33.01 274 ASP C C 1
ATOM 8239 O O . ASP C 1 276 ? 28.266 50.492 76.406 1.00 33.52 274 ASP C O 1
ATOM 8244 N N . TYR C 1 277 ? 29.158 49.953 78.388 1.00 33.13 275 TYR C N 1
ATOM 8245 C CA . TYR C 1 277 ? 27.996 49.156 78.795 1.00 32.98 275 TYR C CA 1
ATOM 8246 C C . TYR C 1 277 ? 26.703 49.964 78.931 1.00 32.98 275 TYR C C 1
ATOM 8247 O O . TYR C 1 277 ? 25.607 49.405 78.842 1.00 33.15 275 TYR C O 1
ATOM 8256 N N . THR C 1 278 ? 26.839 51.265 79.171 1.00 32.01 276 THR C N 1
ATOM 8257 C CA . THR C 1 278 ? 25.689 52.141 79.371 1.00 31.37 276 THR C CA 1
ATOM 8258 C C . THR C 1 278 ? 25.364 52.942 78.097 1.00 32.27 276 THR C C 1
ATOM 8259 O O . THR C 1 278 ? 24.509 53.832 78.119 1.00 32.56 276 THR C O 1
ATOM 8263 N N . ASN C 1 279 ? 26.028 52.585 76.995 1.00 32.48 277 ASN C N 1
ATOM 8264 C CA . ASN C 1 279 ? 25.971 53.335 75.732 1.00 32.78 277 ASN C CA 1
ATOM 8265 C C . ASN C 1 279 ? 26.134 54.834 75.929 1.00 32.02 277 ASN C C 1
ATOM 8266 O O . ASN C 1 279 ? 25.368 55.608 75.372 1.00 32.10 277 ASN C O 1
ATOM 8271 N N . GLY C 1 280 ? 27.128 55.229 76.729 1.00 31.24 278 GLY C N 1
ATOM 8272 C CA . GLY C 1 280 ? 27.469 56.636 76.926 1.00 30.10 278 GLY C CA 1
ATOM 8273 C C . GLY C 1 280 ? 26.574 57.400 77.906 1.00 29.87 278 GLY C C 1
ATOM 8274 O O . GLY C 1 280 ? 26.842 58.565 78.206 1.00 29.18 278 GLY C O 1
ATOM 8275 N N . LEU C 1 281 ? 25.502 56.763 78.378 1.00 29.57 279 LEU C N 1
ATOM 8276 C CA . LEU C 1 281 ? 24.571 57.416 79.302 1.00 30.28 279 LEU C CA 1
ATOM 8277 C C . LEU C 1 281 ? 25.068 57.445 80.744 1.00 29.21 279 LEU C C 1
ATOM 8278 O O . LEU C 1 281 ? 24.682 58.324 81.511 1.00 28.81 279 LEU C O 1
ATOM 8283 N N . GLY C 1 282 ? 25.917 56.489 81.110 1.00 28.13 280 GLY C N 1
ATOM 8284 C CA . GLY C 1 282 ? 26.413 56.403 82.490 1.00 27.37 280 GLY C CA 1
ATOM 8285 C C . GLY C 1 282 ? 25.360 55.859 83.436 1.00 26.75 280 GLY C C 1
ATOM 8286 O O . GLY C 1 282 ? 24.550 55.024 83.040 1.00 26.64 280 GLY C O 1
ATOM 8287 N N . ALA C 1 283 ? 25.340 56.377 84.666 1.00 26.20 281 ALA C N 1
ATOM 8288 C CA . ALA C 1 283 ? 24.574 55.783 85.762 1.00 25.63 281 ALA C CA 1
ATOM 8289 C C . ALA C 1 283 ? 23.838 56.795 86.662 1.00 25.21 281 ALA C C 1
ATOM 8290 O O . ALA C 1 283 ? 24.297 57.929 86.853 1.00 25.24 281 ALA C O 1
ATOM 8292 N N . LYS C 1 284 ? 22.696 56.376 87.209 1.00 24.33 282 LYS C N 1
ATOM 8293 C CA . LYS C 1 284 ? 21.938 57.202 88.157 1.00 24.64 282 LYS C CA 1
ATOM 8294 C C . LYS C 1 284 ? 22.635 57.191 89.514 1.00 24.62 282 LYS C C 1
ATOM 8295 O O . LYS C 1 284 ? 22.674 58.194 90.213 1.00 24.52 282 LYS C O 1
ATOM 8301 N N . LEU C 1 285 ? 23.199 56.040 89.875 1.00 24.52 283 LEU C N 1
ATOM 8302 C CA . LEU C 1 285 ? 23.741 55.860 91.192 1.00 24.33 283 LEU C CA 1
ATOM 8303 C C . LEU C 1 285 ? 25.030 55.053 91.162 1.00 24.10 283 LEU C C 1
ATOM 8304 O O . LEU C 1 285 ? 25.123 54.068 90.434 1.00 23.83 283 LEU C O 1
ATOM 8309 N N . PHE C 1 286 ? 26.018 55.530 91.923 1.00 23.59 284 PHE C N 1
ATOM 8310 C CA . PHE C 1 286 ? 27.310 54.879 92.126 1.00 24.31 284 PHE C CA 1
ATOM 8311 C C . PHE C 1 286 ? 27.397 54.524 93.607 1.00 24.62 284 PHE C C 1
ATOM 8312 O O . PHE C 1 286 ? 27.171 55.373 94.463 1.00 25.26 284 PHE C O 1
ATOM 8320 N N . LEU C 1 287 ? 27.700 53.278 93.919 1.00 25.19 285 LEU C N 1
ATOM 8321 C CA . LEU C 1 287 ? 27.950 52.922 95.321 1.00 25.57 285 LEU C CA 1
ATOM 8322 C C . LEU C 1 287 ? 29.440 52.732 95.527 1.00 26.41 285 LEU C C 1
ATOM 8323 O O . LEU C 1 287 ? 30.031 51.804 94.964 1.00 26.87 285 LEU C O 1
ATOM 8328 N N . GLU C 1 288 ? 30.035 53.615 96.322 1.00 27.23 286 GLU C N 1
ATOM 8329 C CA . GLU C 1 288 ? 31.438 53.516 96.693 1.00 28.15 286 GLU C CA 1
ATOM 8330 C C . GLU C 1 288 ? 31.536 52.614 97.918 1.00 28.37 286 GLU C C 1
ATOM 8331 O O . GLU C 1 288 ? 31.395 53.083 99.051 1.00 27.65 286 GLU C O 1
ATOM 8337 N N . ALA C 1 289 ? 31.779 51.325 97.694 1.00 28.45 287 ALA C N 1
ATOM 8338 C CA . ALA C 1 289 ? 31.917 50.381 98.808 1.00 29.55 287 ALA C CA 1
ATOM 8339 C C . ALA C 1 289 ? 33.284 49.695 98.837 1.00 30.50 287 ALA C C 1
ATOM 8340 O O . ALA C 1 289 ? 33.379 48.547 99.298 1.00 30.84 287 ALA C O 1
ATOM 8342 N N . THR C 1 290 ? 34.322 50.373 98.337 1.00 31.21 288 THR C N 1
ATOM 8343 C CA . THR C 1 290 ? 35.672 49.781 98.273 1.00 32.52 288 THR C CA 1
ATOM 8344 C C . THR C 1 290 ? 36.489 50.096 99.521 1.00 33.57 288 THR C C 1
ATOM 8345 O O . THR C 1 290 ? 37.383 49.340 99.885 1.00 33.81 288 THR C O 1
ATOM 8349 N N . GLY C 1 291 ? 36.210 51.237 100.141 1.00 34.86 289 GLY C N 1
ATOM 8350 C CA . GLY C 1 291 ? 37.006 51.717 101.265 1.00 36.24 289 GLY C CA 1
ATOM 8351 C C . GLY C 1 291 ? 38.273 52.410 100.807 1.00 36.90 289 GLY C C 1
ATOM 8352 O O . GLY C 1 291 ? 39.066 52.852 101.631 1.00 37.56 289 GLY C O 1
ATOM 8353 N N . VAL C 1 292 ? 38.475 52.502 99.496 1.00 37.58 290 VAL C N 1
ATOM 8354 C CA . VAL C 1 292 ? 39.626 53.228 98.942 1.00 38.16 290 VAL C CA 1
ATOM 8355 C C . VAL C 1 292 ? 39.133 54.333 97.995 1.00 39.02 290 VAL C C 1
ATOM 8356 O O . VAL C 1 292 ? 39.579 54.436 96.844 1.00 38.97 290 VAL C O 1
ATOM 8360 N N . PRO C 1 293 ? 38.207 55.177 98.496 1.00 40.20 291 PRO C N 1
ATOM 8361 C CA . PRO C 1 293 ? 37.527 56.143 97.633 1.00 40.93 291 PRO C CA 1
ATOM 8362 C C . PRO C 1 293 ? 38.511 57.076 96.966 1.00 41.37 291 PRO C C 1
ATOM 8363 O O . PRO C 1 293 ? 38.281 57.497 95.838 1.00 42.27 291 PRO C O 1
ATOM 8367 N N . GLN C 1 294 ? 39.625 57.354 97.634 1.00 42.00 292 GLN C N 1
ATOM 8368 C CA . GLN C 1 294 ? 40.673 58.199 97.059 1.00 41.73 292 GLN C CA 1
ATOM 8369 C C . GLN C 1 294 ? 41.345 57.579 95.825 1.00 41.05 292 GLN C C 1
ATOM 8370 O O . GLN C 1 294 ? 41.961 58.283 95.032 1.00 41.78 292 GLN C O 1
ATOM 8376 N N . LEU C 1 295 ? 41.232 56.268 95.660 1.00 40.01 293 LEU C N 1
ATOM 8377 C CA . LEU C 1 295 ? 41.801 55.607 94.485 1.00 38.49 293 LEU C CA 1
ATOM 8378 C C . LEU C 1 295 ? 40.778 55.447 93.368 1.00 37.28 293 LEU C C 1
ATOM 8379 O O . LEU C 1 295 ? 41.137 55.530 92.185 1.00 37.27 293 LEU C O 1
ATOM 8384 N N . VAL C 1 296 ? 39.511 55.218 93.721 1.00 34.77 294 VAL C N 1
ATOM 8385 C CA . VAL C 1 296 ? 38.477 55.061 92.689 1.00 32.72 294 VAL C CA 1
ATOM 8386 C C . VAL C 1 296 ? 37.785 56.374 92.306 1.00 31.80 294 VAL C C 1
ATOM 8387 O O . VAL C 1 296 ? 37.158 56.459 91.258 1.00 31.41 294 VAL C O 1
ATOM 8391 N N . TRP C 1 297 ? 37.911 57.397 93.140 1.00 30.69 295 TRP C N 1
ATOM 8392 C CA . TRP C 1 297 ? 37.194 58.644 92.888 1.00 30.15 295 TRP C CA 1
ATOM 8393 C C . TRP C 1 297 ? 37.427 59.280 91.502 1.00 30.30 295 TRP C C 1
ATOM 8394 O O . TRP C 1 297 ? 36.446 59.623 90.811 1.00 29.73 295 TRP C O 1
ATOM 8405 N N . PRO C 1 298 ? 38.707 59.457 91.094 1.00 30.50 296 PRO C N 1
ATOM 8406 C CA . PRO C 1 298 ? 38.919 60.109 89.781 1.00 30.51 296 PRO C CA 1
ATOM 8407 C C . PRO C 1 298 ? 38.244 59.366 88.622 1.00 30.68 296 PRO C C 1
ATOM 8408 O O . PRO C 1 298 ? 37.833 60.005 87.645 1.00 30.35 296 PRO C O 1
ATOM 8412 N N . GLN C 1 299 ? 38.104 58.049 88.747 1.00 29.97 297 GLN C N 1
ATOM 8413 C CA . GLN C 1 299 ? 37.411 57.239 87.746 1.00 30.92 297 GLN C CA 1
ATOM 8414 C C . GLN C 1 299 ? 35.894 57.476 87.756 1.00 30.23 297 GLN C C 1
ATOM 8415 O O . GLN C 1 299 ? 35.277 57.530 86.703 1.00 30.25 297 GLN C O 1
ATOM 8421 N N . ILE C 1 300 ? 35.306 57.574 88.951 1.00 29.22 298 ILE C N 1
ATOM 8422 C CA . ILE C 1 300 ? 33.888 57.910 89.107 1.00 28.16 298 ILE C CA 1
ATOM 8423 C C . ILE C 1 300 ? 33.612 59.289 88.488 1.00 27.52 298 ILE C C 1
ATOM 8424 O O . ILE C 1 300 ? 32.666 59.443 87.716 1.00 26.69 298 ILE C O 1
ATOM 8429 N N . GLU C 1 301 ? 34.462 60.266 88.797 1.00 26.80 299 GLU C N 1
ATOM 8430 C CA . GLU C 1 301 ? 34.293 61.616 88.265 1.00 26.84 299 GLU C CA 1
ATOM 8431 C C . GLU C 1 301 ? 34.389 61.617 86.734 1.00 27.46 299 GLU C C 1
ATOM 8432 O O . GLU C 1 301 ? 33.647 62.345 86.056 1.00 28.11 299 GLU C O 1
ATOM 8438 N N . GLU C 1 302 ? 35.264 60.779 86.186 1.00 27.09 300 GLU C N 1
ATOM 8439 C CA . GLU C 1 302 ? 35.380 60.684 84.738 1.00 27.39 300 GLU C CA 1
ATOM 8440 C C . GLU C 1 302 ? 34.138 60.106 84.072 1.00 26.02 300 GLU C C 1
ATOM 8441 O O . GLU C 1 302 ? 33.713 60.579 83.031 1.00 26.06 300 GLU C O 1
ATOM 8447 N N . VAL C 1 303 ? 33.550 59.077 84.673 1.00 25.60 301 VAL C N 1
ATOM 8448 C CA . VAL C 1 303 ? 32.324 58.500 84.123 1.00 24.86 301 VAL C CA 1
ATOM 8449 C C . VAL C 1 303 ? 31.219 59.549 84.172 1.00 24.70 301 VAL C C 1
ATOM 8450 O O . VAL C 1 303 ? 30.554 59.821 83.166 1.00 24.37 301 VAL C O 1
ATOM 8454 N N . ILE C 1 304 ? 31.068 60.169 85.334 1.00 23.91 302 ILE C N 1
ATOM 8455 C CA . ILE C 1 304 ? 30.059 61.199 85.525 1.00 23.64 302 ILE C CA 1
ATOM 8456 C C . ILE C 1 304 ? 30.227 62.367 84.541 1.00 24.14 302 ILE C C 1
ATOM 8457 O O . ILE C 1 304 ? 29.260 62.772 83.875 1.00 23.32 302 ILE C O 1
ATOM 8462 N N . TRP C 1 305 ? 31.457 62.874 84.448 1.00 25.31 303 TRP C N 1
ATOM 8463 C CA . TRP C 1 305 ? 31.798 63.951 83.523 1.00 26.04 303 TRP C CA 1
ATOM 8464 C C . TRP C 1 305 ? 31.463 63.558 82.087 1.00 26.15 303 TRP C C 1
ATOM 8465 O O . TRP C 1 305 ? 30.768 64.294 81.386 1.00 26.48 303 TRP C O 1
ATOM 8476 N N . ARG C 1 306 ? 31.914 62.386 81.650 1.00 26.03 304 ARG C N 1
ATOM 8477 C CA . ARG C 1 306 ? 31.727 62.012 80.248 1.00 27.02 304 ARG C CA 1
ATOM 8478 C C . ARG C 1 306 ? 30.341 61.460 79.914 1.00 27.30 304 ARG C C 1
ATOM 8479 O O . ARG C 1 306 ? 29.905 61.557 78.781 1.00 27.62 304 ARG C O 1
ATOM 8487 N N . ALA C 1 307 ? 29.645 60.874 80.886 1.00 27.50 305 ALA C N 1
ATOM 8488 C CA . ALA C 1 307 ? 28.314 60.324 80.605 1.00 27.19 305 ALA C CA 1
ATOM 8489 C C . ALA C 1 307 ? 27.347 61.432 80.216 1.00 27.37 305 ALA C C 1
ATOM 8490 O O . ALA C 1 307 ? 27.457 62.584 80.680 1.00 27.68 305 ALA C O 1
ATOM 8492 N N . ARG C 1 308 ? 26.370 61.080 79.399 1.00 27.04 306 ARG C N 1
ATOM 8493 C CA . ARG C 1 308 ? 25.342 62.032 79.020 1.00 27.40 306 ARG C CA 1
ATOM 8494 C C . ARG C 1 308 ? 24.179 62.127 80.051 1.00 27.03 306 ARG C C 1
ATOM 8495 O O . ARG C 1 308 ? 23.522 63.159 80.151 1.00 27.08 306 ARG C O 1
ATOM 8503 N N . GLY C 1 309 ? 23.964 61.066 80.833 1.00 26.53 307 GLY C N 1
ATOM 8504 C CA . GLY C 1 309 ? 23.070 61.098 81.997 1.00 24.86 307 GLY C CA 1
ATOM 8505 C C . GLY C 1 309 ? 23.474 62.217 82.948 1.00 24.91 307 GLY C C 1
ATOM 8506 O O . GLY C 1 309 ? 24.619 62.671 82.950 1.00 24.03 307 GLY C O 1
ATOM 8507 N N . ILE C 1 310 ? 22.504 62.699 83.719 1.00 24.66 308 ILE C N 1
ATOM 8508 C CA . ILE C 1 310 ? 22.728 63.733 84.718 1.00 24.27 308 ILE C CA 1
ATOM 8509 C C . ILE C 1 310 ? 22.057 63.239 85.988 1.00 23.71 308 ILE C C 1
ATOM 8510 O O . ILE C 1 310 ? 21.519 62.137 86.003 1.00 23.95 308 ILE C O 1
ATOM 8515 N N . ASN C 1 311 ? 22.103 64.045 87.045 1.00 23.06 309 ASN C N 1
ATOM 8516 C CA . ASN C 1 311 ? 21.501 63.692 88.346 1.00 22.46 309 ASN C CA 1
ATOM 8517 C C . ASN C 1 311 ? 22.099 62.487 89.051 1.00 22.61 309 ASN C C 1
ATOM 8518 O O . ASN C 1 311 ? 21.459 61.900 89.917 1.00 23.04 309 ASN C O 1
ATOM 8523 N N . ALA C 1 312 ? 23.330 62.119 88.700 1.00 22.92 310 ALA C N 1
ATOM 8524 C CA . ALA C 1 312 ? 23.992 60.991 89.375 1.00 22.58 310 ALA C CA 1
ATOM 8525 C C . ALA C 1 312 ? 24.206 61.260 90.863 1.00 22.09 310 ALA C C 1
ATOM 8526 O O . ALA C 1 312 ? 24.526 62.369 91.274 1.00 21.46 310 ALA C O 1
ATOM 8528 N N . THR C 1 313 ? 24.011 60.223 91.663 1.00 21.81 311 THR C N 1
ATOM 8529 C CA . THR C 1 313 ? 24.313 60.285 93.071 1.00 21.57 311 THR C CA 1
ATOM 8530 C C . THR C 1 313 ? 25.453 59.313 93.318 1.00 22.15 311 THR C C 1
ATOM 8531 O O . THR C 1 313 ? 25.443 58.183 92.809 1.00 22.10 311 THR C O 1
ATOM 8535 N N . VAL C 1 314 ? 26.445 59.768 94.075 1.00 22.10 312 VAL C N 1
ATOM 8536 C CA . VAL C 1 314 ? 27.477 58.891 94.583 1.00 22.29 312 VAL C CA 1
ATOM 8537 C C . VAL C 1 314 ? 27.222 58.683 96.086 1.00 22.67 312 VAL C C 1
ATOM 8538 O O . VAL C 1 314 ? 27.190 59.638 96.856 1.00 23.01 312 VAL C O 1
ATOM 8542 N N . ALA C 1 315 ? 27.018 57.441 96.484 1.00 23.14 313 ALA C N 1
ATOM 8543 C CA . ALA C 1 315 ? 26.753 57.127 97.875 1.00 24.38 313 ALA C CA 1
ATOM 8544 C C . ALA C 1 315 ? 27.999 56.480 98.462 1.00 25.36 313 ALA C C 1
ATOM 8545 O O . ALA C 1 315 ? 28.484 55.485 97.926 1.00 25.70 313 ALA C O 1
ATOM 8547 N N . ILE C 1 316 ? 28.528 57.040 99.543 1.00 26.30 314 ILE C N 1
ATOM 8548 C CA . ILE C 1 316 ? 29.767 56.502 100.118 1.00 27.55 314 ILE C CA 1
ATOM 8549 C C . ILE C 1 316 ? 29.442 55.715 101.371 1.00 28.04 314 ILE C C 1
ATOM 8550 O O . ILE C 1 316 ? 29.017 56.279 102.363 1.00 26.79 314 ILE C O 1
ATOM 8555 N N . VAL C 1 317 ? 29.609 54.397 101.307 1.00 29.46 315 VAL C N 1
ATOM 8556 C CA . VAL C 1 317 ? 29.235 53.547 102.443 1.00 30.64 315 VAL C CA 1
ATOM 8557 C C . VAL C 1 317 ? 30.420 52.915 103.151 1.00 31.68 315 VAL C C 1
ATOM 8558 O O . VAL C 1 317 ? 30.344 52.639 104.332 1.00 32.59 315 VAL C O 1
ATOM 8562 N N . ALA C 1 318 ? 31.518 52.673 102.447 1.00 33.22 316 ALA C N 1
ATOM 8563 C CA . ALA C 1 318 ? 32.687 52.116 103.125 1.00 34.52 316 ALA C CA 1
ATOM 8564 C C . ALA C 1 318 ? 33.372 53.201 103.959 1.00 35.44 316 ALA C C 1
ATOM 8565 O O . ALA C 1 318 ? 33.356 54.380 103.602 1.00 35.11 316 ALA C O 1
ATOM 8567 N N . ARG C 1 319 ? 33.942 52.791 105.084 1.00 37.11 317 ARG C N 1
ATOM 8568 C CA . ARG C 1 319 ? 34.742 53.671 105.926 1.00 38.62 317 ARG C CA 1
ATOM 8569 C C . ARG C 1 319 ? 36.134 53.695 105.337 1.00 39.81 317 ARG C C 1
ATOM 8570 O O . ARG C 1 319 ? 36.693 52.642 105.020 1.00 40.04 317 ARG C O 1
ATOM 8572 N N . ALA C 1 320 ? 36.661 54.894 105.127 1.00 40.85 318 ALA C N 1
ATOM 8573 C CA . ALA C 1 320 ? 38.069 55.066 104.786 1.00 42.49 318 ALA C CA 1
ATOM 8574 C C . ALA C 1 320 ? 38.637 56.244 105.571 1.00 43.23 318 ALA C C 1
ATOM 8575 O O . ALA C 1 320 ? 37.885 57.058 106.109 1.00 43.51 318 ALA C O 1
ATOM 8577 N N . ASP C 1 321 ? 39.960 56.342 105.637 1.00 44.22 319 ASP C N 1
ATOM 8578 C CA . ASP C 1 321 ? 40.567 57.528 106.231 1.00 45.33 319 ASP C CA 1
ATOM 8579 C C . ASP C 1 321 ? 40.968 58.606 105.230 1.00 44.77 319 ASP C C 1
ATOM 8580 O O . ASP C 1 321 ? 40.767 59.800 105.492 1.00 45.38 319 ASP C O 1
ATOM 8585 N N . ALA C 1 322 ? 41.531 58.187 104.100 1.00 43.51 320 ALA C N 1
ATOM 8586 C CA . ALA C 1 322 ? 42.159 59.111 103.170 1.00 42.23 320 ALA C CA 1
ATOM 8587 C C . ALA C 1 322 ? 41.183 60.143 102.604 1.00 41.47 320 ALA C C 1
ATOM 8588 O O . ALA C 1 322 ? 40.009 59.851 102.390 1.00 41.59 320 ALA C O 1
ATOM 8590 N N . LYS C 1 323 ? 41.684 61.349 102.369 1.00 39.97 321 LYS C N 1
ATOM 8591 C CA . LYS C 1 323 ? 40.899 62.394 101.752 1.00 38.95 321 LYS C CA 1
ATOM 8592 C C . LYS C 1 323 ? 40.518 62.026 100.315 1.00 38.13 321 LYS C C 1
ATOM 8593 O O . LYS C 1 323 ? 41.230 61.279 99.626 1.00 38.19 321 LYS C O 1
ATOM 8599 N N . ILE C 1 324 ? 39.371 62.536 99.882 1.00 36.63 322 ILE C N 1
ATOM 8600 C CA . ILE C 1 324 ? 38.875 62.277 98.550 1.00 34.52 322 ILE C CA 1
ATOM 8601 C C . ILE C 1 324 ? 39.185 63.489 97.686 1.00 33.42 322 ILE C C 1
ATOM 8602 O O . ILE C 1 324 ? 38.858 64.610 98.081 1.00 32.93 322 ILE C O 1
ATOM 8607 N N . PRO C 1 325 ? 39.813 63.268 96.502 1.00 32.31 323 PRO C N 1
ATOM 8608 C CA . PRO C 1 325 ? 40.127 64.381 95.594 1.00 31.41 323 PRO C CA 1
ATOM 8609 C C . PRO C 1 325 ? 38.873 64.819 94.826 1.00 30.64 323 PRO C C 1
ATOM 8610 O O . PRO C 1 325 ? 38.675 64.461 93.658 1.00 30.15 323 PRO C O 1
ATOM 8614 N N . LEU C 1 326 ? 38.040 65.605 95.503 1.00 29.92 324 LEU C N 1
ATOM 8615 C CA . LEU C 1 326 ? 36.776 66.051 94.948 1.00 29.01 324 LEU C CA 1
ATOM 8616 C C . LEU C 1 326 ? 36.914 67.231 93.984 1.00 28.77 324 LEU C C 1
ATOM 8617 O O . LEU C 1 326 ? 37.395 68.304 94.356 1.00 28.09 324 LEU C O 1
ATOM 8622 N N . THR C 1 327 ? 36.482 67.022 92.739 1.00 28.95 325 THR C N 1
ATOM 8623 C CA . THR C 1 327 ? 36.384 68.110 91.770 1.00 28.97 325 THR C CA 1
ATOM 8624 C C . THR C 1 327 ? 34.946 68.655 91.753 1.00 28.98 325 THR C C 1
ATOM 8625 O O . THR C 1 327 ? 34.042 68.029 91.182 1.00 29.06 325 THR C O 1
ATOM 8629 N N . GLY C 1 328 ? 34.745 69.803 92.401 1.00 28.51 326 GLY C N 1
ATOM 8630 C CA . GLY C 1 328 ? 33.425 70.444 92.485 1.00 28.29 326 GLY C CA 1
ATOM 8631 C C . GLY C 1 328 ? 32.761 70.636 91.132 1.00 28.29 326 GLY C C 1
ATOM 8632 O O . GLY C 1 328 ? 31.581 70.309 90.964 1.00 28.09 326 GLY C O 1
ATOM 8633 N N . GLU C 1 329 ? 33.532 71.135 90.160 1.00 27.76 327 GLU C N 1
ATOM 8634 C CA . GLU C 1 329 ? 33.031 71.396 88.800 1.00 28.01 327 GLU C CA 1
ATOM 8635 C C . GLU C 1 329 ? 32.298 70.184 88.214 1.00 26.63 327 GLU C C 1
ATOM 8636 O O . GLU C 1 329 ? 31.277 70.334 87.547 1.00 26.93 327 GLU C O 1
ATOM 8642 N N . VAL C 1 330 ? 32.809 68.984 88.477 1.00 25.64 328 VAL C N 1
ATOM 8643 C CA . VAL C 1 330 ? 32.187 67.777 87.955 1.00 25.51 328 VAL C CA 1
ATOM 8644 C C . VAL C 1 330 ? 30.737 67.676 88.449 1.00 25.51 328 VAL C C 1
ATOM 8645 O O . VAL C 1 330 ? 29.817 67.449 87.663 1.00 25.46 328 VAL C O 1
ATOM 8649 N N . PHE C 1 331 ? 30.525 67.917 89.740 1.00 25.05 329 PHE C N 1
ATOM 8650 C CA . PHE C 1 331 ? 29.166 67.795 90.289 1.00 24.81 329 PHE C CA 1
ATOM 8651 C C . PHE C 1 331 ? 28.226 68.939 89.848 1.00 24.64 329 PHE C C 1
ATOM 8652 O O . PHE C 1 331 ? 27.037 68.709 89.618 1.00 24.39 329 PHE C O 1
ATOM 8660 N N . GLN C 1 332 ? 28.780 70.136 89.662 1.00 23.80 330 GLN C N 1
ATOM 8661 C CA . GLN C 1 332 ? 28.017 71.279 89.134 1.00 23.79 330 GLN C CA 1
ATOM 8662 C C . GLN C 1 332 ? 27.559 71.090 87.707 1.00 23.77 330 GLN C C 1
ATOM 8663 O O . GLN C 1 332 ? 26.370 71.306 87.384 1.00 24.87 330 GLN C O 1
ATOM 8669 N N . VAL C 1 333 ? 28.482 70.684 86.840 1.00 23.37 331 VAL C N 1
ATOM 8670 C CA . VAL C 1 333 ? 28.192 70.680 85.419 1.00 22.72 331 VAL C CA 1
ATOM 8671 C C . VAL C 1 333 ? 27.345 69.479 85.028 1.00 22.99 331 VAL C C 1
ATOM 8672 O O . VAL C 1 333 ? 26.580 69.545 84.046 1.00 21.64 331 VAL C O 1
ATOM 8676 N N . ARG C 1 334 ? 27.473 68.390 85.797 1.00 22.62 332 ARG C N 1
ATOM 8677 C CA . ARG C 1 334 ? 26.697 67.184 85.530 1.00 23.07 332 ARG C CA 1
ATOM 8678 C C . ARG C 1 334 ? 25.458 67.038 86.434 1.00 22.85 332 ARG C C 1
ATOM 8679 O O . ARG C 1 334 ? 24.749 66.036 86.355 1.00 23.28 332 ARG C O 1
ATOM 8687 N N . ARG C 1 335 ? 25.208 68.038 87.275 1.00 22.19 333 ARG C N 1
ATOM 8688 C CA . ARG C 1 335 ? 24.046 68.050 88.187 1.00 22.64 333 ARG C CA 1
ATOM 8689 C C . ARG C 1 335 ? 24.047 66.853 89.139 1.00 22.45 333 ARG C C 1
ATOM 8690 O O . ARG C 1 335 ? 23.028 66.177 89.333 1.00 22.75 333 ARG C O 1
ATOM 8698 N N . ALA C 1 336 ? 25.197 66.585 89.735 1.00 22.05 334 ALA C N 1
ATOM 8699 C CA . ALA C 1 336 ? 25.344 65.382 90.534 1.00 22.11 334 ALA C CA 1
ATOM 8700 C C . ALA C 1 336 ? 25.525 65.699 92.006 1.00 21.73 334 ALA C C 1
ATOM 8701 O O . ALA C 1 336 ? 25.686 66.847 92.397 1.00 21.34 334 ALA C O 1
ATOM 8703 N N . GLN C 1 337 ? 25.489 64.659 92.828 1.00 21.85 335 GLN C N 1
ATOM 8704 C CA . GLN C 1 337 ? 25.541 64.851 94.263 1.00 22.57 335 GLN C CA 1
ATOM 8705 C C . GLN C 1 337 ? 26.206 63.671 94.969 1.00 21.57 335 GLN C C 1
ATOM 8706 O O . GLN C 1 337 ? 26.318 62.592 94.407 1.00 21.13 335 GLN C O 1
ATOM 8712 N N . ILE C 1 338 ? 26.640 63.902 96.202 1.00 21.51 336 ILE C N 1
ATOM 8713 C CA . ILE C 1 338 ? 27.353 62.901 97.003 1.00 21.77 336 ILE C CA 1
ATOM 8714 C C . ILE C 1 338 ? 26.624 62.772 98.324 1.00 21.82 336 ILE C C 1
ATOM 8715 O O . ILE C 1 338 ? 26.326 63.773 98.942 1.00 21.61 336 ILE C O 1
ATOM 8720 N N . VAL C 1 339 ? 26.308 61.550 98.744 1.00 22.22 337 VAL C N 1
ATOM 8721 C CA . VAL C 1 339 ? 25.684 61.335 100.045 1.00 22.89 337 VAL C CA 1
ATOM 8722 C C . VAL C 1 339 ? 26.526 60.357 100.871 1.00 23.34 337 VAL C C 1
ATOM 8723 O O . VAL C 1 339 ? 27.082 59.383 100.345 1.00 21.70 337 VAL C O 1
ATOM 8727 N N . GLY C 1 340 ? 26.623 60.611 102.164 1.00 24.36 338 GLY C N 1
ATOM 8728 C CA . GLY C 1 340 ? 27.265 59.623 103.039 1.00 26.04 338 GLY C CA 1
ATOM 8729 C C . GLY C 1 340 ? 26.204 58.675 103.544 1.00 27.31 338 GLY C C 1
ATOM 8730 O O . GLY C 1 340 ? 25.035 59.037 103.595 1.00 28.48 338 GLY C O 1
ATOM 8731 N N . SER C 1 341 ? 26.592 57.458 103.904 1.00 27.76 339 SER C N 1
ATOM 8732 C CA . SER C 1 341 ? 25.672 56.550 104.559 1.00 28.72 339 SER C CA 1
ATOM 8733 C C . SER C 1 341 ? 26.359 55.764 105.663 1.00 29.22 339 SER C C 1
ATOM 8734 O O . SER C 1 341 ? 27.526 55.399 105.539 1.00 29.47 339 SER C O 1
ATOM 8737 N N . GLN C 1 342 ? 25.608 55.487 106.722 1.00 29.61 340 GLN C N 1
ATOM 8738 C CA . GLN C 1 342 ? 26.009 54.518 107.726 1.00 29.84 340 GLN C CA 1
ATOM 8739 C C . GLN C 1 342 ? 24.767 53.882 108.357 1.00 29.88 340 GLN C C 1
ATOM 8740 O O . GLN C 1 342 ? 23.691 54.491 108.380 1.00 29.58 340 GLN C O 1
ATOM 8746 N N . GLY C 1 343 ? 24.934 52.661 108.868 1.00 29.39 341 GLY C N 1
ATOM 8747 C CA . GLY C 1 343 ? 23.897 51.968 109.619 1.00 28.42 341 GLY C CA 1
ATOM 8748 C C . GLY C 1 343 ? 22.850 51.236 108.796 1.00 28.15 341 GLY C C 1
ATOM 8749 O O . GLY C 1 343 ? 22.931 51.141 107.567 1.00 27.37 341 GLY C O 1
ATOM 8750 N N . HIS C 1 344 ? 21.850 50.725 109.499 1.00 27.70 342 HIS C N 1
ATOM 8751 C CA . HIS C 1 344 ? 20.849 49.853 108.910 1.00 28.30 342 HIS C CA 1
ATOM 8752 C C . HIS C 1 344 ? 19.512 50.071 109.589 1.00 28.3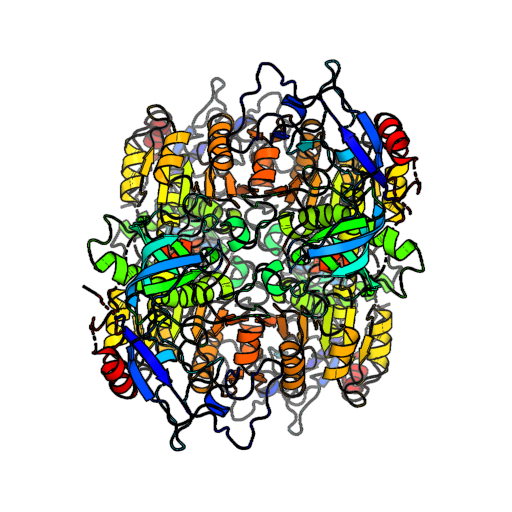3 342 HIS C C 1
ATOM 8753 O O . HIS C 1 344 ? 18.516 49.420 109.238 1.00 28.83 342 HIS C O 1
ATOM 8760 N N . SER C 1 345 ? 19.505 50.942 110.596 1.00 28.24 343 SER C N 1
ATOM 8761 C CA . SER C 1 345 ? 18.311 51.185 111.415 1.00 28.78 343 SER C CA 1
ATOM 8762 C C . SER C 1 345 ? 17.331 52.172 110.753 1.00 27.90 343 SER C C 1
ATOM 8763 O O . SER C 1 345 ? 17.716 52.935 109.864 1.00 27.60 343 SER C O 1
ATOM 8766 N N . GLY C 1 346 ? 16.062 52.092 111.162 1.00 27.35 344 GLY C N 1
ATOM 8767 C CA . GLY C 1 346 ? 15.058 53.083 110.839 1.00 26.78 344 GLY C CA 1
ATOM 8768 C C . GLY C 1 346 ? 14.396 52.866 109.493 1.00 26.74 344 GLY C C 1
ATOM 8769 O O . GLY C 1 346 ? 14.702 51.899 108.782 1.00 26.58 344 GLY C O 1
ATOM 8770 N N . HIS C 1 347 ? 13.464 53.765 109.174 1.00 26.36 345 HIS C N 1
ATOM 8771 C CA . HIS C 1 347 ? 12.911 53.905 107.823 1.00 26.36 345 HIS C CA 1
ATOM 8772 C C . HIS C 1 347 ? 12.203 52.657 107.293 1.00 26.47 345 HIS C C 1
ATOM 8773 O O . HIS C 1 347 ? 11.917 52.578 106.097 1.00 27.12 345 HIS C O 1
ATOM 8780 N N . GLY C 1 348 ? 11.924 51.686 108.171 1.00 26.28 346 GLY C N 1
ATOM 8781 C CA . GLY C 1 348 ? 11.334 50.411 107.750 1.00 26.32 346 GLY C CA 1
ATOM 8782 C C . GLY C 1 348 ? 12.230 49.586 106.831 1.00 26.71 346 GLY C C 1
ATOM 8783 O O . GLY C 1 348 ? 11.737 48.772 106.050 1.00 26.90 346 GLY C O 1
ATOM 8784 N N . THR C 1 349 ? 13.549 49.803 106.910 1.00 26.14 347 THR C N 1
ATOM 8785 C CA . THR C 1 349 ? 14.496 49.037 106.096 1.00 25.47 347 THR C CA 1
ATOM 8786 C C . THR C 1 349 ? 14.543 47.532 106.461 1.00 25.24 347 THR C C 1
ATOM 8787 O O . THR C 1 349 ? 14.373 46.686 105.585 1.00 25.03 347 THR C O 1
ATOM 8791 N N . PHE C 1 350 ? 14.770 47.198 107.734 1.00 24.54 348 PHE C N 1
ATOM 8792 C CA . PHE C 1 350 ? 14.723 45.786 108.150 1.00 25.02 348 PHE C CA 1
ATOM 8793 C C . PHE C 1 350 ? 13.488 45.014 107.629 1.00 24.97 348 PHE C C 1
ATOM 8794 O O . PHE C 1 350 ? 13.637 43.954 106.980 1.00 24.34 348 PHE C O 1
ATOM 8802 N N . PRO C 1 351 ? 12.273 45.530 107.912 1.00 25.21 349 PRO C N 1
ATOM 8803 C CA . PRO C 1 351 ? 11.094 44.785 107.441 1.00 25.67 349 PRO C CA 1
ATOM 8804 C C . PRO C 1 351 ? 10.980 44.724 105.916 1.00 26.47 349 PRO C C 1
ATOM 8805 O O . PRO C 1 351 ? 10.544 43.703 105.399 1.00 27.29 349 PRO C O 1
ATOM 8809 N N . ARG C 1 352 ? 11.383 45.775 105.200 1.00 26.62 350 ARG C N 1
ATOM 8810 C CA . ARG C 1 352 ? 11.404 45.683 103.727 1.00 26.82 350 ARG C CA 1
ATOM 8811 C C . ARG C 1 352 ? 12.413 44.653 103.213 1.00 26.86 350 ARG C C 1
ATOM 8812 O O . ARG C 1 352 ? 12.100 43.877 102.294 1.00 27.08 350 ARG C O 1
ATOM 8820 N N . VAL C 1 353 ? 13.610 44.644 103.796 1.00 26.10 351 VAL C N 1
ATOM 8821 C CA . VAL C 1 353 ? 14.620 43.667 103.392 1.00 26.38 351 VAL C CA 1
ATOM 8822 C C . VAL C 1 353 ? 14.089 42.242 103.587 1.00 26.33 351 VAL C C 1
ATOM 8823 O O . VAL C 1 353 ? 14.213 41.411 102.680 1.00 26.27 351 VAL C O 1
ATOM 8827 N N . ILE C 1 354 ? 13.466 41.991 104.740 1.00 26.13 352 ILE C N 1
ATOM 8828 C CA . ILE C 1 354 ? 12.833 40.699 105.027 1.00 26.55 352 ILE C CA 1
ATOM 8829 C C . ILE C 1 354 ? 11.757 40.319 104.002 1.00 27.19 352 ILE C C 1
ATOM 8830 O O . ILE C 1 354 ? 11.764 39.188 103.498 1.00 27.16 352 ILE C O 1
ATOM 8835 N N . SER C 1 355 ? 10.874 41.267 103.666 1.00 27.74 353 SER C N 1
ATOM 8836 C CA . SER C 1 355 ? 9.848 41.040 102.629 1.00 29.44 353 SER C CA 1
ATOM 8837 C C . SER C 1 355 ? 10.454 40.742 101.258 1.00 29.07 353 SER C C 1
ATOM 8838 O O . SER C 1 355 ? 9.970 39.867 100.538 1.00 29.03 353 SER C O 1
ATOM 8841 N N . LEU C 1 356 ? 11.507 41.482 100.920 1.00 29.09 354 LEU C N 1
ATOM 8842 C CA . LEU C 1 356 ? 12.243 41.303 99.670 1.00 29.93 354 LEU C CA 1
ATOM 8843 C C . LEU C 1 356 ? 12.831 39.895 99.577 1.00 29.82 354 LEU C C 1
ATOM 8844 O O . LEU C 1 356 ? 12.685 39.210 98.563 1.00 29.49 354 LEU C O 1
ATOM 8857 N N . ALA C 1 358 ? 11.732 37.303 101.193 1.00 32.27 356 ALA C N 1
ATOM 8858 C CA . ALA C 1 358 ? 10.542 36.425 101.080 1.00 32.75 356 ALA C CA 1
ATOM 8859 C C . ALA C 1 358 ? 9.988 36.326 99.655 1.00 33.19 356 ALA C C 1
ATOM 8860 O O . ALA C 1 358 ? 9.483 35.270 99.240 1.00 33.16 356 ALA C O 1
ATOM 8862 N N . SER C 1 359 ? 10.087 37.421 98.910 1.00 33.07 357 SER C N 1
ATOM 8863 C CA . SER C 1 359 ? 9.543 37.476 97.564 1.00 32.86 357 SER C CA 1
ATOM 8864 C C . SER C 1 359 ? 10.498 36.892 96.520 1.00 32.20 357 SER C C 1
ATOM 8865 O O . SER C 1 359 ? 10.168 36.832 95.349 1.00 32.10 357 SER C O 1
ATOM 8868 N N . GLY C 1 360 ? 11.692 36.478 96.932 1.00 32.35 358 GLY C N 1
ATOM 8869 C CA . GLY C 1 360 ? 12.624 35.859 95.989 1.00 31.36 358 GLY C CA 1
ATOM 8870 C C . GLY C 1 360 ? 14.062 36.337 96.017 1.00 31.29 358 GLY C C 1
ATOM 8871 O O . GLY C 1 360 ? 14.910 35.692 95.429 1.00 30.60 358 GLY C O 1
ATOM 8880 N N . ASP C 1 362 ? 17.328 36.097 97.135 1.00 31.68 360 ASP C N 1
ATOM 8881 C CA . ASP C 1 362 ? 18.119 35.163 97.922 1.00 31.80 360 ASP C CA 1
ATOM 8882 C C . ASP C 1 362 ? 19.575 35.601 98.142 1.00 31.17 360 ASP C C 1
ATOM 8883 O O . ASP C 1 362 ? 20.435 35.388 97.303 1.00 30.81 360 ASP C O 1
ATOM 8896 N N . THR C 1 364 ? 21.419 34.253 100.438 1.00 32.60 362 THR C N 1
ATOM 8897 C CA . THR C 1 364 ? 22.152 33.099 101.016 1.00 32.68 362 THR C CA 1
ATOM 8898 C C . THR C 1 364 ? 23.263 32.596 100.101 1.00 33.32 362 THR C C 1
ATOM 8899 O O . THR C 1 364 ? 24.188 31.920 100.555 1.00 33.12 362 THR C O 1
ATOM 8903 N N . LYS C 1 365 ? 23.198 32.960 98.823 1.00 34.24 363 LYS C N 1
ATOM 8904 C CA . LYS C 1 365 ? 24.243 32.545 97.870 1.00 34.93 363 LYS C CA 1
ATOM 8905 C C . LYS C 1 365 ? 25.644 33.056 98.229 1.00 34.97 363 LYS C C 1
ATOM 8906 O O . LYS C 1 365 ? 26.633 32.413 97.896 1.00 36.08 363 LYS C O 1
ATOM 8912 N N . ILE C 1 366 ? 25.745 34.205 98.898 1.00 34.15 364 ILE C N 1
ATOM 8913 C CA . ILE C 1 366 ? 27.058 34.769 99.220 1.00 33.70 364 ILE C CA 1
ATOM 8914 C C . ILE C 1 366 ? 27.805 34.053 100.350 1.00 34.02 364 ILE C C 1
ATOM 8915 O O . ILE C 1 366 ? 29.004 34.267 100.503 1.00 34.42 364 ILE C O 1
ATOM 8920 N N . ILE C 1 367 ? 27.112 33.230 101.139 1.00 34.14 365 ILE C N 1
ATOM 8921 C CA . ILE C 1 367 ? 27.769 32.438 102.204 1.00 34.38 365 ILE C CA 1
ATOM 8922 C C . ILE C 1 367 ? 28.712 31.388 101.614 1.00 34.83 365 ILE C C 1
ATOM 8923 O O . ILE C 1 367 ? 28.272 30.469 100.926 1.00 34.48 365 ILE C O 1
ATOM 8928 N N . SER C 1 368 ? 30.009 31.558 101.872 1.00 35.89 366 SER C N 1
ATOM 8929 C CA . SER C 1 368 ? 31.057 30.704 101.322 1.00 37.16 366 SER C CA 1
ATOM 8930 C C . SER C 1 368 ? 31.122 29.382 102.068 1.00 38.10 366 SER C C 1
ATOM 8931 O O . SER C 1 368 ? 31.507 28.362 101.499 1.00 38.31 366 SER C O 1
ATOM 8934 N N . LYS C 1 369 ? 30.740 29.415 103.341 1.00 38.96 367 LYS C N 1
ATOM 8935 C CA . LYS C 1 369 ? 30.930 28.291 104.240 1.00 39.81 367 LYS C CA 1
ATOM 8936 C C . LYS C 1 369 ? 30.185 28.552 105.548 1.00 39.52 367 LYS C C 1
ATOM 8937 O O . LYS C 1 369 ? 30.128 29.684 106.011 1.00 39.28 367 LYS C O 1
ATOM 8943 N N . THR C 1 370 ? 29.619 27.498 106.133 1.00 39.31 368 THR C N 1
ATOM 8944 C CA . THR C 1 370 ? 29.026 27.572 107.467 1.00 39.38 368 THR C CA 1
ATOM 8945 C C . THR C 1 370 ? 29.901 26.760 108.411 1.00 39.10 368 THR C C 1
ATOM 8946 O O . THR C 1 370 ? 30.391 25.692 108.025 1.00 39.05 368 THR C O 1
ATOM 8950 N N . VAL C 1 371 ? 30.098 27.261 109.635 1.00 38.47 369 VAL C N 1
ATOM 8951 C CA . VAL C 1 371 ? 30.943 26.582 110.633 1.00 37.85 369 VAL C CA 1
ATOM 8952 C C . VAL C 1 371 ? 30.264 26.537 111.994 1.00 37.71 369 VAL C C 1
ATOM 8953 O O . VAL C 1 371 ? 29.303 27.271 112.245 1.00 37.78 369 VAL C O 1
ATOM 8957 N N . SER C 1 372 ? 30.761 25.677 112.877 1.00 37.17 370 SER C N 1
ATOM 8958 C CA . SER C 1 372 ? 30.230 25.615 114.231 1.00 36.68 370 SER C CA 1
ATOM 8959 C C . SER C 1 372 ? 30.892 26.690 115.098 1.00 36.74 370 SER C C 1
ATOM 8960 O O . SER C 1 372 ? 31.931 27.260 114.734 1.00 35.51 370 SER C O 1
ATOM 8971 N N . GLU C 1 374 ? 32.637 26.566 117.721 1.00 38.57 372 GLU C N 1
ATOM 8972 C CA . GLU C 1 374 ? 34.010 26.248 118.135 1.00 39.22 372 GLU C CA 1
ATOM 8973 C C . GLU C 1 374 ? 35.054 26.730 117.144 1.00 37.99 372 GLU C C 1
ATOM 8974 O O . GLU C 1 374 ? 36.164 27.067 117.530 1.00 38.80 372 GLU C O 1
ATOM 8980 N N . GLU C 1 375 ? 34.700 26.761 115.870 1.00 37.56 373 GLU C N 1
ATOM 8981 C CA . GLU C 1 375 ? 35.633 27.167 114.817 1.00 36.98 373 GLU C CA 1
ATOM 8982 C C . GLU C 1 375 ? 35.648 28.662 114.531 1.00 36.60 373 GLU C C 1
ATOM 8983 O O . GLU C 1 375 ? 36.488 29.140 113.749 1.00 36.91 373 GLU C O 1
ATOM 8989 N N . ILE C 1 376 ? 34.723 29.401 115.136 1.00 36.01 374 ILE C N 1
ATOM 8990 C CA . ILE C 1 376 ? 34.640 30.858 114.901 1.00 35.42 374 ILE C CA 1
ATOM 8991 C C . ILE C 1 376 ? 35.983 31.614 115.114 1.00 35.13 374 ILE C C 1
ATOM 8992 O O . ILE C 1 376 ? 36.402 32.374 114.227 1.00 34.76 374 ILE C O 1
ATOM 8997 N N . PRO C 1 377 ? 36.661 31.409 116.269 1.00 35.19 375 PRO C N 1
ATOM 8998 C CA . PRO C 1 377 ? 37.915 32.152 116.508 1.00 35.26 375 PRO C CA 1
ATOM 8999 C C . PRO C 1 377 ? 38.978 31.899 115.446 1.00 35.57 375 PRO C C 1
ATOM 9000 O O . PRO C 1 377 ? 39.706 32.817 115.060 1.00 36.15 375 PRO C O 1
ATOM 9004 N N . GLU C 1 378 ? 39.049 30.659 114.980 1.00 35.91 376 GLU C N 1
ATOM 9005 C CA . GLU C 1 378 ? 39.964 30.257 113.923 1.00 36.94 376 GLU C CA 1
ATOM 9006 C C . GLU C 1 378 ? 39.637 30.994 112.620 1.00 36.55 376 GLU C C 1
ATOM 9007 O O . GLU C 1 378 ? 40.532 31.471 111.906 1.00 36.53 376 GLU C O 1
ATOM 9013 N N . TYR C 1 379 ? 38.351 31.101 112.315 1.00 35.91 377 TYR C N 1
ATOM 9014 C CA . TYR C 1 379 ? 37.960 31.717 111.057 1.00 35.60 377 TYR C CA 1
ATOM 9015 C C . TYR C 1 379 ? 38.080 33.223 111.115 1.00 34.75 377 TYR C C 1
ATOM 9016 O O . TYR C 1 379 ? 38.393 33.858 110.103 1.00 34.00 377 TYR C O 1
ATOM 9025 N N . ILE C 1 380 ? 37.858 33.774 112.308 1.00 34.22 378 ILE C N 1
ATOM 9026 C CA . ILE C 1 380 ? 38.096 35.194 112.581 1.00 34.12 378 ILE C CA 1
ATOM 9027 C C . ILE C 1 380 ? 39.561 35.560 112.311 1.00 34.38 378 ILE C C 1
ATOM 9028 O O . ILE C 1 380 ? 39.847 36.643 111.793 1.00 34.28 378 ILE C O 1
ATOM 9033 N N . LYS C 1 381 ? 40.473 34.645 112.642 1.00 34.74 379 LYS C N 1
ATOM 9034 C CA . LYS C 1 381 ? 41.902 34.796 112.335 1.00 35.16 379 LYS C CA 1
ATOM 9035 C C . LYS C 1 381 ? 42.187 34.584 110.838 1.00 35.08 379 LYS C C 1
ATOM 9036 O O . LYS C 1 381 ? 42.861 35.399 110.184 1.00 34.70 379 LYS C O 1
ATOM 9042 N N . ARG C 1 382 ? 41.651 33.494 110.297 1.00 34.80 380 ARG C N 1
ATOM 9043 C CA . ARG C 1 382 ? 41.901 33.125 108.921 1.00 34.74 380 ARG C CA 1
ATOM 9044 C C . ARG C 1 382 ? 41.484 34.204 107.917 1.00 34.26 380 ARG C C 1
ATOM 9045 O O . ARG C 1 382 ? 42.100 34.354 106.850 1.00 33.84 380 ARG C O 1
ATOM 9053 N N . LEU C 1 383 ? 40.434 34.947 108.269 1.00 34.17 381 LEU C N 1
ATOM 9054 C CA . LEU C 1 383 ? 39.862 35.959 107.384 1.00 34.43 381 LEU C CA 1
ATOM 9055 C C . LEU C 1 383 ? 40.748 37.183 107.253 1.00 34.69 381 LEU C C 1
ATOM 9056 O O . LEU C 1 383 ? 40.496 38.031 106.435 1.00 35.38 381 LEU C O 1
ATOM 9061 N N . GLN C 1 384 ? 41.793 37.264 108.064 1.00 35.26 382 GLN C N 1
ATOM 9062 C CA . GLN C 1 384 ? 42.809 38.297 107.908 1.00 35.75 382 GLN C CA 1
ATOM 9063 C C . GLN C 1 384 ? 43.561 38.138 106.587 1.00 36.21 382 GLN C C 1
ATOM 9064 O O . GLN C 1 384 ? 44.001 39.127 105.990 1.00 35.43 382 GLN C O 1
ATOM 9070 N N . THR C 1 385 ? 43.702 36.897 106.130 1.00 36.59 383 THR C N 1
ATOM 9071 C CA . THR C 1 385 ? 44.535 36.640 104.954 1.00 37.95 383 THR C CA 1
ATOM 9072 C C . THR C 1 385 ? 43.797 35.916 103.833 1.00 38.04 383 THR C C 1
ATOM 9073 O O . THR C 1 385 ? 44.146 36.078 102.680 1.00 38.84 383 THR C O 1
ATOM 9077 N N . ASP C 1 386 ? 42.794 35.113 104.173 1.00 38.66 384 ASP C N 1
ATOM 9078 C CA . ASP C 1 386 ? 42.124 34.282 103.185 1.00 38.63 384 ASP C CA 1
ATOM 9079 C C . ASP C 1 386 ? 41.023 35.072 102.487 1.00 39.25 384 ASP C C 1
ATOM 9080 O O . ASP C 1 386 ? 39.897 35.146 102.969 1.00 38.93 384 ASP C O 1
ATOM 9085 N N . LYS C 1 387 ? 41.376 35.640 101.338 1.00 39.87 385 LYS C N 1
ATOM 9086 C CA . LYS C 1 387 ? 40.517 36.538 100.577 1.00 41.02 385 LYS C CA 1
ATOM 9087 C C . LYS C 1 387 ? 39.431 35.815 99.795 1.00 40.59 385 LYS C C 1
ATOM 9088 O O . LYS C 1 387 ? 38.509 36.451 99.299 1.00 41.59 385 LYS C O 1
ATOM 9094 N N . SER C 1 388 ? 39.535 34.500 99.662 1.00 39.46 386 SER C N 1
ATOM 9095 C CA . SER C 1 388 ? 38.523 33.751 98.921 1.00 38.68 386 SER C CA 1
ATOM 9096 C C . SER C 1 388 ? 37.242 33.520 99.744 1.00 38.01 386 SER C C 1
ATOM 9097 O O . SER C 1 388 ? 36.243 33.039 99.221 1.00 37.83 386 SER C O 1
ATOM 9100 N N . LEU C 1 389 ? 37.274 33.842 101.032 1.00 36.79 387 LEU C N 1
ATOM 9101 C CA . LEU C 1 389 ? 36.094 33.662 101.860 1.00 35.98 387 LEU C CA 1
ATOM 9102 C C . LEU C 1 389 ? 35.267 34.949 101.842 1.00 35.38 387 LEU C C 1
ATOM 9103 O O . LEU C 1 389 ? 35.700 35.971 102.375 1.00 36.02 387 LEU C O 1
ATOM 9108 N N . VAL C 1 390 ? 34.092 34.900 101.212 1.00 33.38 388 VAL C N 1
ATOM 9109 C CA . VAL C 1 390 ? 33.249 36.091 101.083 1.00 31.96 388 VAL C CA 1
ATOM 9110 C C . VAL C 1 390 ? 32.471 36.376 102.372 1.00 31.30 388 VAL C C 1
ATOM 9111 O O . VAL C 1 390 ? 32.479 37.509 102.887 1.00 30.78 388 VAL C O 1
ATOM 9115 N N . LYS C 1 391 ? 31.808 35.346 102.886 1.00 30.19 389 LYS C N 1
ATOM 9116 C CA . LYS C 1 391 ? 31.052 35.446 104.126 1.00 30.55 389 LYS C CA 1
ATOM 9117 C C . LYS C 1 391 ? 31.055 34.078 104.795 1.00 31.09 389 LYS C C 1
ATOM 9118 O O . LYS C 1 391 ? 30.712 33.068 104.156 1.00 31.23 389 LYS C O 1
ATOM 9124 N N . VAL C 1 392 ? 31.454 34.054 106.067 1.00 31.39 390 VAL C N 1
ATOM 9125 C CA . VAL C 1 392 ? 31.473 32.830 106.878 1.00 31.78 390 VAL C CA 1
ATOM 9126 C C . VAL C 1 392 ? 30.453 32.981 107.991 1.00 31.63 390 VAL C C 1
ATOM 9127 O O . VAL C 1 392 ? 30.369 34.029 108.616 1.00 31.87 390 VAL C O 1
ATOM 9131 N N . THR C 1 393 ? 29.674 31.932 108.226 1.00 31.39 391 THR C N 1
ATOM 9132 C CA . THR C 1 393 ? 28.512 32.031 109.087 1.00 31.86 391 THR C CA 1
ATOM 9133 C C . THR C 1 393 ? 28.489 30.881 110.095 1.00 32.62 391 THR C C 1
ATOM 9134 O O . THR C 1 393 ? 28.553 29.699 109.725 1.00 33.08 391 THR C O 1
ATOM 9146 N N . LEU C 1 395 ? 26.735 28.328 112.169 1.00 36.84 393 LEU C N 1
ATOM 9147 C CA . LEU C 1 395 ? 25.472 27.605 112.217 1.00 38.04 393 LEU C CA 1
ATOM 9148 C C . LEU C 1 395 ? 25.485 26.686 113.440 1.00 38.87 393 LEU C C 1
ATOM 9149 O O . LEU C 1 395 ? 26.275 25.741 113.514 1.00 38.74 393 LEU C O 1
ATOM 9154 N N . ASN C 1 396 ? 24.634 27.005 114.412 1.00 40.10 394 ASN C N 1
ATOM 9155 C CA . ASN C 1 396 ? 24.512 26.227 115.639 1.00 40.80 394 ASN C CA 1
ATOM 9156 C C . ASN C 1 396 ? 23.834 24.896 115.346 1.00 41.60 394 ASN C C 1
ATOM 9157 O O . ASN C 1 396 ? 22.720 24.887 114.808 1.00 43.17 394 ASN C O 1
ATOM 9162 N N . SER D 1 2 ? -2.534 71.239 149.569 1.00 42.55 0 SER D N 1
ATOM 9163 C CA . SER D 1 2 ? -3.583 70.669 148.670 1.00 42.05 0 SER D CA 1
ATOM 9164 C C . SER D 1 2 ? -3.573 71.307 147.273 1.00 40.96 0 SER D C 1
ATOM 9165 O O . SER D 1 2 ? -3.901 72.500 147.083 1.00 40.92 0 SER D O 1
ATOM 9168 N N . LEU D 1 3 ? -3.188 70.486 146.305 1.00 38.72 1 LEU D N 1
ATOM 9169 C CA . LEU D 1 3 ? -3.164 70.873 144.903 1.00 36.84 1 LEU D CA 1
ATOM 9170 C C . LEU D 1 3 ? -4.544 70.723 144.249 1.00 35.61 1 LEU D C 1
ATOM 9171 O O . LEU D 1 3 ? -5.343 69.865 144.631 1.00 34.82 1 LEU D O 1
ATOM 9176 N N . ARG D 1 4 ? -4.779 71.550 143.239 1.00 34.52 2 ARG D N 1
ATOM 9177 C CA . ARG D 1 4 ? -6.010 71.541 142.480 1.00 34.36 2 ARG D CA 1
ATOM 9178 C C . ARG D 1 4 ? -5.719 71.423 140.979 1.00 33.70 2 ARG D C 1
ATOM 9179 O O . ARG D 1 4 ? -4.658 71.851 140.513 1.00 33.46 2 ARG D O 1
ATOM 9187 N N . ALA D 1 5 ? -6.673 70.851 140.238 1.00 32.69 3 ALA D N 1
ATOM 9188 C CA . ALA D 1 5 ? -6.646 70.832 138.773 1.00 32.44 3 ALA D CA 1
ATOM 9189 C C . ALA D 1 5 ? -8.068 70.852 138.194 1.00 32.23 3 ALA D C 1
ATOM 9190 O O . ALA D 1 5 ? -9.030 70.491 138.874 1.00 32.78 3 ALA D O 1
ATOM 9192 N N . VAL D 1 6 ? -8.192 71.308 136.947 1.00 31.85 4 VAL D N 1
ATOM 9193 C CA . VAL D 1 6 ? -9.439 71.219 136.196 1.00 30.41 4 VAL D CA 1
ATOM 9194 C C . VAL D 1 6 ? -9.608 69.792 135.696 1.00 30.38 4 VAL D C 1
ATOM 9195 O O . VAL D 1 6 ? -8.831 69.320 134.857 1.00 29.61 4 VAL D O 1
ATOM 9199 N N . ARG D 1 7 ? -10.623 69.113 136.228 1.00 30.20 5 ARG D N 1
ATOM 9200 C CA . ARG D 1 7 ? -10.894 67.741 135.850 1.00 30.68 5 ARG D CA 1
ATOM 9201 C C . ARG D 1 7 ? -12.264 67.592 135.199 1.00 30.88 5 ARG D C 1
ATOM 9202 O O . ARG D 1 7 ? -13.216 68.319 135.521 1.00 30.30 5 ARG D O 1
ATOM 9210 N N . LEU D 1 8 ? -12.347 66.634 134.280 1.00 30.89 6 LEU D N 1
ATOM 9211 C CA . LEU D 1 8 ? -13.603 66.288 133.636 1.00 30.97 6 LEU D CA 1
ATOM 9212 C C . LEU D 1 8 ? -14.036 64.892 134.079 1.00 30.50 6 LEU D C 1
ATOM 9213 O O . LEU D 1 8 ? -13.251 63.952 134.043 1.00 29.83 6 LEU D O 1
ATOM 9218 N N . HIS D 1 9 ? -15.293 64.780 134.515 1.00 30.96 7 HIS D N 1
ATOM 9219 C CA . HIS D 1 9 ? -15.935 63.479 134.818 1.00 30.91 7 HIS D CA 1
ATOM 9220 C C . HIS D 1 9 ? -17.131 63.285 133.898 1.00 31.33 7 HIS D C 1
ATOM 9221 O O . HIS D 1 9 ? -17.799 64.252 133.543 1.00 30.94 7 HIS D O 1
ATOM 9228 N N . ALA D 1 10 ? -17.408 62.037 133.524 1.00 32.06 8 ALA D N 1
ATOM 9229 C CA . ALA D 1 10 ? -18.614 61.712 132.772 1.00 32.14 8 ALA D CA 1
ATOM 9230 C C . ALA D 1 10 ? -19.058 60.306 133.104 1.00 32.97 8 ALA D C 1
ATOM 9231 O O . ALA D 1 10 ? -18.301 59.525 133.691 1.00 33.17 8 ALA D O 1
ATOM 9233 N N . LYS D 1 11 ? -20.285 59.980 132.709 1.00 33.42 9 LYS D N 1
ATOM 9234 C CA . LYS D 1 11 ? -20.837 58.654 132.910 1.00 34.07 9 LYS D CA 1
ATOM 9235 C C . LYS D 1 11 ? -20.517 57.750 131.716 1.00 33.91 9 LYS D C 1
ATOM 9236 O O . LYS D 1 11 ? -20.607 58.172 130.552 1.00 33.73 9 LYS D O 1
ATOM 9242 N N . TRP D 1 12 ? -20.127 56.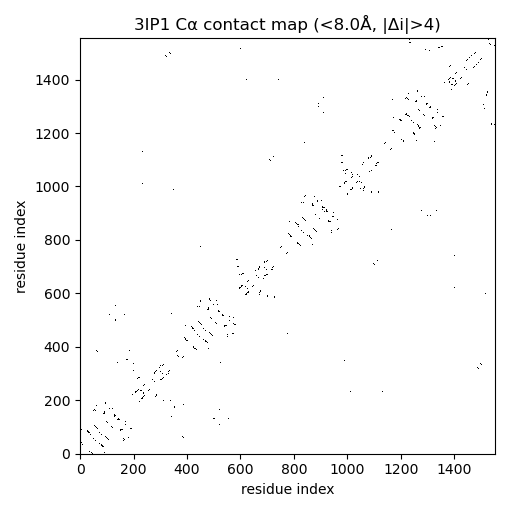513 132.004 1.00 34.19 10 TRP D N 1
ATOM 9243 C CA . TRP D 1 12 ? -19.991 55.507 130.969 1.00 34.75 10 TRP D CA 1
ATOM 9244 C C . TRP D 1 12 ? -21.393 54.935 130.708 1.00 35.48 10 TRP D C 1
ATOM 9245 O O . TRP D 1 12 ? -21.875 54.067 131.445 1.00 35.49 10 TRP D O 1
ATOM 9256 N N . ASP D 1 13 ? -22.044 55.436 129.662 1.00 35.70 11 ASP D N 1
ATOM 9257 C CA . ASP D 1 13 ? -23.409 55.037 129.334 1.00 35.70 11 ASP D CA 1
ATOM 9258 C C . ASP D 1 13 ? -23.577 55.109 127.825 1.00 35.55 11 ASP D C 1
ATOM 9259 O O . ASP D 1 13 ? -24.108 56.085 127.299 1.00 36.10 11 ASP D O 1
ATOM 9264 N N . PRO D 1 14 ? -23.109 54.074 127.120 1.00 35.77 12 PRO D N 1
ATOM 9265 C CA . PRO D 1 14 ? -22.916 54.164 125.665 1.00 35.61 12 PRO D CA 1
ATOM 9266 C C . PRO D 1 14 ? -24.199 54.186 124.834 1.00 35.98 12 PRO D C 1
ATOM 9267 O O . PRO D 1 14 ? -25.219 53.654 125.257 1.00 35.82 12 PRO D O 1
ATOM 9271 N N . ARG D 1 15 ? -24.124 54.783 123.650 1.00 36.05 13 ARG D N 1
ATOM 9272 C CA . ARG D 1 15 ? -25.194 54.695 122.661 1.00 36.29 13 ARG D CA 1
ATOM 9273 C C . ARG D 1 15 ? -25.387 53.255 122.207 1.00 36.86 13 ARG D C 1
ATOM 9274 O O . ARG D 1 15 ? -24.450 52.453 122.251 1.00 37.76 13 ARG D O 1
ATOM 9282 N N . PRO D 1 16 ? -26.605 52.912 121.752 1.00 37.40 14 PRO D N 1
ATOM 9283 C CA . PRO D 1 16 ? -26.925 51.519 121.408 1.00 37.81 14 PRO D CA 1
ATOM 9284 C C . PRO D 1 16 ? -25.964 50.887 120.403 1.00 38.45 14 PRO D C 1
ATOM 9285 O O . PRO D 1 16 ? -25.674 49.693 120.506 1.00 38.56 14 PRO D O 1
ATOM 9289 N N . GLU D 1 17 ? -25.478 51.676 119.446 1.00 38.81 15 GLU D N 1
ATOM 9290 C CA . GLU D 1 17 ? -24.573 51.163 118.411 1.00 39.75 15 GLU D CA 1
ATOM 9291 C C . GLU D 1 17 ? -23.164 50.801 118.915 1.00 39.87 15 GLU D C 1
ATOM 9292 O O . GLU D 1 17 ? -22.448 50.059 118.242 1.00 40.48 15 GLU D O 1
ATOM 9298 N N . PHE D 1 18 ? -22.769 51.312 120.078 1.00 40.32 16 PHE D N 1
ATOM 9299 C CA . PHE D 1 18 ? -21.412 51.050 120.607 1.00 40.83 16 PHE D CA 1
ATOM 9300 C C . PHE D 1 18 ? -21.163 49.579 120.979 1.00 41.41 16 PHE D C 1
ATOM 9301 O O . PHE D 1 18 ? -21.906 49.001 121.779 1.00 41.43 16 PHE D O 1
ATOM 9309 N N . LYS D 1 19 ? -20.121 48.991 120.389 1.00 42.00 17 LYS D N 1
ATOM 9310 C CA . LYS D 1 19 ? -19.537 47.731 120.871 1.00 42.89 17 LYS D CA 1
ATOM 9311 C C . LYS D 1 19 ? -18.139 48.043 121.391 1.00 42.75 17 LYS D C 1
ATOM 9312 O O . LYS D 1 19 ? -17.390 48.791 120.746 1.00 42.14 17 LYS D O 1
ATOM 9318 N N . LEU D 1 20 ? -17.783 47.456 122.535 1.00 42.73 18 LEU D N 1
ATOM 9319 C CA . LEU D 1 20 ? -16.456 47.652 123.138 1.00 42.77 18 LEU D CA 1
ATOM 9320 C C . LEU D 1 20 ? -15.335 47.437 122.118 1.00 42.95 18 LEU D C 1
ATOM 9321 O O . LEU D 1 20 ? -15.236 46.362 121.524 1.00 42.85 18 LEU D O 1
ATOM 9326 N N . GLY D 1 21 ? -14.520 48.470 121.900 1.00 42.99 19 GLY D N 1
ATOM 9327 C CA . GLY D 1 21 ? -13.422 48.406 120.940 1.00 43.53 19 GLY D CA 1
ATOM 9328 C C . GLY D 1 21 ? -12.289 47.513 121.428 1.00 44.43 19 GLY D C 1
ATOM 9329 O O . GLY D 1 21 ? -12.163 47.281 122.642 1.00 44.63 19 GLY D O 1
ATOM 9330 N N . PRO D 1 22 ? -11.463 46.994 120.492 1.00 44.90 20 PRO D N 1
ATOM 9331 C CA . PRO D 1 22 ? -10.329 46.103 120.819 1.00 45.66 20 PRO D CA 1
ATOM 9332 C C . PRO D 1 22 ? -9.386 46.668 121.898 1.00 46.33 20 PRO D C 1
ATOM 9333 O O . PRO D 1 22 ? -8.881 45.901 122.706 1.00 46.54 20 PRO D O 1
ATOM 9337 N N . LYS D 1 23 ? -9.178 47.991 121.912 1.00 46.70 21 LYS D N 1
ATOM 9338 C CA . LYS D 1 23 ? -8.317 48.659 122.896 1.00 47.30 21 LYS D CA 1
ATOM 9339 C C . LYS D 1 23 ? -9.108 49.414 123.964 1.00 47.11 21 LYS D C 1
ATOM 9340 O O . LYS D 1 23 ? -8.542 50.191 124.721 1.00 47.46 21 LYS D O 1
ATOM 9346 N N . ASP D 1 24 ? -10.418 49.218 124.014 1.00 46.88 22 ASP D N 1
ATOM 9347 C CA . ASP D 1 24 ? -11.220 49.890 125.025 1.00 46.30 22 ASP D CA 1
ATOM 9348 C C . ASP D 1 24 ? -11.160 49.110 126.330 1.00 45.71 22 ASP D C 1
ATOM 9349 O O . ASP D 1 24 ? -10.911 47.907 126.323 1.00 45.53 22 ASP D O 1
ATOM 9354 N N . ILE D 1 25 ? -11.354 49.812 127.444 1.00 45.35 23 ILE D N 1
ATOM 9355 C CA . ILE D 1 25 ? -11.434 49.200 128.771 1.00 44.85 23 ILE D CA 1
ATOM 9356 C C . ILE D 1 25 ? -12.773 49.607 129.366 1.00 44.88 23 ILE D C 1
ATOM 9357 O O . ILE D 1 25 ? -13.017 50.799 129.597 1.00 45.01 23 ILE D O 1
ATOM 9362 N N . GLU D 1 26 ? -13.632 48.612 129.600 1.00 44.66 24 GLU D N 1
ATOM 9363 C CA . GLU D 1 26 ? -14.975 48.821 130.140 1.00 44.27 24 GLU D CA 1
ATOM 9364 C C . GLU D 1 26 ? -14.981 49.792 131.304 1.00 43.19 24 GLU D C 1
ATOM 9365 O O . GLU D 1 26 ? -14.259 49.601 132.273 1.00 43.01 24 GLU D O 1
ATOM 9371 N N . GLY D 1 27 ? -15.794 50.838 131.191 1.00 42.02 25 GLY D N 1
ATOM 9372 C CA . GLY D 1 27 ? -15.982 51.785 132.274 1.00 40.68 25 GLY D CA 1
ATOM 9373 C C . GLY D 1 27 ? -14.914 52.854 132.380 1.00 39.99 25 GLY D C 1
ATOM 9374 O O . GLY D 1 27 ? -15.101 53.824 133.106 1.00 39.65 25 GLY D O 1
ATOM 9375 N N . LYS D 1 28 ? -13.811 52.701 131.643 1.00 39.32 26 LYS D N 1
ATOM 9376 C CA . LYS D 1 28 ? -12.628 53.546 131.864 1.00 38.87 26 LYS D CA 1
ATOM 9377 C C . LYS D 1 28 ? -12.035 54.273 130.659 1.00 37.76 26 LYS D C 1
ATOM 9378 O O . LYS D 1 28 ? -11.611 55.417 130.778 1.00 37.46 26 LYS D O 1
ATOM 9384 N N . LEU D 1 29 ? -11.998 53.608 129.511 1.00 37.06 27 LEU D N 1
ATOM 9385 C CA . LEU D 1 29 ? -11.326 54.136 128.330 1.00 35.56 27 LEU D CA 1
ATOM 9386 C C . LEU D 1 29 ? -11.993 53.676 127.033 1.00 34.74 27 LEU D C 1
ATOM 9387 O O . LEU D 1 29 ? -12.311 52.496 126.870 1.00 34.79 27 LEU D O 1
ATOM 9392 N N . THR D 1 30 ? -12.155 54.614 126.105 1.00 33.34 28 THR D N 1
ATOM 9393 C CA . THR D 1 30 ? -12.617 54.307 124.762 1.00 32.37 28 THR D CA 1
ATOM 9394 C C . THR D 1 30 ? -11.947 55.205 123.727 1.00 32.52 28 THR D C 1
ATOM 9395 O O . THR D 1 30 ? -11.614 56.360 124.000 1.00 31.36 28 THR D O 1
ATOM 9399 N N . TRP D 1 31 ? -11.786 54.641 122.535 1.00 32.88 29 TRP D N 1
ATOM 9400 C CA . TRP D 1 31 ? -11.376 55.356 121.340 1.00 33.81 29 TRP D CA 1
ATOM 9401 C C . TRP D 1 31 ? -12.534 56.082 120.658 1.00 33.63 29 TRP D C 1
ATOM 9402 O O . TRP D 1 31 ? -12.305 56.933 119.795 1.00 33.47 29 TRP D O 1
ATOM 9413 N N . LEU D 1 32 ? -13.766 55.752 121.053 1.00 33.03 30 LEU D N 1
ATOM 9414 C CA . LEU D 1 32 ? -14.969 56.397 120.495 1.00 32.71 30 LEU D CA 1
ATOM 9415 C C . LEU D 1 32 ? -15.727 57.172 121.577 1.00 32.49 30 LEU D C 1
ATOM 9416 O O . LEU D 1 32 ? -16.781 56.741 122.048 1.00 32.60 30 LEU D O 1
ATOM 9421 N N . GLY D 1 33 ? -15.161 58.302 121.981 1.00 31.95 31 GLY D N 1
ATOM 9422 C CA . GLY D 1 33 ? -15.647 59.074 123.119 1.00 32.30 31 GLY D CA 1
ATOM 9423 C C . GLY D 1 33 ? -17.106 59.474 123.055 1.00 32.57 31 GLY D C 1
ATOM 9424 O O . GLY D 1 33 ? -17.850 59.248 124.004 1.00 32.44 31 GLY D O 1
ATOM 9425 N N . SER D 1 34 ? -17.516 60.063 121.939 1.00 32.78 32 SER D N 1
ATOM 9426 C CA . SER D 1 34 ? -18.901 60.507 121.775 1.00 33.02 32 SER D CA 1
ATOM 9427 C C . SER D 1 34 ? -19.944 59.375 121.770 1.00 33.10 32 SER D C 1
ATOM 9428 O O . SER D 1 34 ? -21.108 59.628 122.032 1.00 33.52 32 SER D O 1
ATOM 9431 N N . LYS D 1 35 ? -19.528 58.145 121.475 1.00 32.96 33 LYS D N 1
ATOM 9432 C CA . LYS D 1 35 ? -20.425 56.990 121.514 1.00 32.75 33 LYS D CA 1
ATOM 9433 C C . LYS D 1 35 ? -20.591 56.430 122.915 1.00 32.83 33 LYS D C 1
ATOM 9434 O O . LYS D 1 35 ? -21.392 55.512 123.125 1.00 32.41 33 LYS D O 1
ATOM 9440 N N . VAL D 1 36 ? -19.840 56.981 123.870 1.00 32.58 34 VAL D N 1
ATOM 9441 C CA . VAL D 1 36 ? -19.683 56.342 125.171 1.00 32.29 34 VAL D CA 1
ATOM 9442 C C . VAL D 1 36 ? -19.965 57.235 126.376 1.00 32.21 34 VAL D C 1
ATOM 9443 O O . VAL D 1 36 ? -20.730 56.849 127.261 1.00 32.18 34 VAL D O 1
ATOM 9447 N N . TRP D 1 37 ? -19.325 58.403 126.404 1.00 31.85 35 TRP D N 1
ATOM 9448 C CA . TRP D 1 37 ? -19.305 59.272 127.581 1.00 31.85 35 TRP D CA 1
ATOM 9449 C C . TRP D 1 37 ? -20.469 60.233 127.560 1.00 32.24 35 TRP D C 1
ATOM 9450 O O . TRP D 1 37 ? -20.704 60.900 126.550 1.00 32.22 35 TRP D O 1
ATOM 9461 N N . ARG D 1 38 ? -21.156 60.334 128.699 1.00 32.69 36 ARG D N 1
ATOM 9462 C CA . ARG D 1 38 ? -22.404 61.077 128.799 1.00 32.89 36 ARG D CA 1
ATOM 9463 C C . ARG D 1 38 ? -22.456 61.976 130.033 1.00 33.00 36 ARG D C 1
ATOM 9464 O O . ARG D 1 38 ? -21.907 61.638 131.075 1.00 33.12 36 ARG D O 1
ATOM 9472 N N . TYR D 1 39 ? -23.133 63.114 129.897 1.00 33.61 37 TYR D N 1
ATOM 9473 C CA . TYR D 1 39 ? -23.331 64.112 130.965 1.00 34.51 37 TYR D CA 1
ATOM 9474 C C . TYR D 1 39 ? -22.030 64.591 131.630 1.00 35.13 37 TYR D C 1
ATOM 9475 O O . TYR D 1 39 ? -21.925 64.591 132.854 1.00 35.81 37 TYR D O 1
ATOM 9484 N N . PRO D 1 40 ? -21.045 65.027 130.824 1.00 34.68 38 PRO D N 1
ATOM 9485 C CA . PRO D 1 40 ? -19.762 65.437 131.370 1.00 34.64 38 PRO D CA 1
ATOM 9486 C C . PRO D 1 40 ? -19.892 66.597 132.349 1.00 34.62 38 PRO D C 1
ATOM 9487 O O . PRO D 1 40 ? -20.699 67.495 132.129 1.00 34.59 38 PRO D O 1
ATOM 9491 N N . GLU D 1 41 ? -19.095 66.572 133.417 1.00 34.16 39 GLU D N 1
ATOM 9492 C CA . GLU D 1 41 ? -18.964 67.712 134.316 1.00 33.91 39 GLU D CA 1
ATOM 9493 C C . GLU D 1 41 ? -17.493 68.051 134.463 1.00 33.24 39 GLU D C 1
ATOM 9494 O O . GLU D 1 41 ? -16.640 67.160 134.501 1.00 32.91 39 GLU D O 1
ATOM 9500 N N . VAL D 1 42 ? -17.216 69.346 134.522 1.00 32.20 40 VAL D N 1
ATOM 9501 C CA . VAL D 1 42 ? -15.871 69.874 134.522 1.00 31.81 40 VAL D CA 1
ATOM 9502 C C . VAL D 1 42 ? -15.750 70.848 135.687 1.00 31.71 40 VAL D C 1
ATOM 9503 O O . VAL D 1 42 ? -16.547 71.756 135.812 1.00 31.63 40 VAL D O 1
ATOM 9507 N N . ARG D 1 43 ? -14.753 70.655 136.541 1.00 31.79 41 ARG D N 1
ATOM 9508 C CA . ARG D 1 43 ? -14.596 71.498 137.730 1.00 31.87 41 ARG D CA 1
ATOM 9509 C C . ARG D 1 43 ? -13.147 71.542 138.238 1.00 31.80 41 ARG D C 1
ATOM 9510 O O . ARG D 1 43 ? -12.358 70.629 137.975 1.00 31.07 41 ARG D O 1
ATOM 9518 N N . VAL D 1 44 ? -12.817 72.591 138.989 1.00 31.62 42 VAL D N 1
ATOM 9519 C CA . VAL D 1 44 ? -11.570 72.620 139.739 1.00 32.56 42 VAL D CA 1
ATOM 9520 C C . VAL D 1 44 ? -11.746 71.716 140.943 1.00 32.99 42 VAL D C 1
ATOM 9521 O O . VAL D 1 44 ? -12.675 71.899 141.720 1.00 33.23 42 VAL D O 1
ATOM 9525 N N . GLU D 1 45 ? -10.891 70.711 141.073 1.00 33.49 43 GLU D N 1
ATOM 9526 C CA . GLU D 1 45 ? -10.945 69.846 142.239 1.00 34.44 43 GLU D CA 1
ATOM 9527 C C . GLU D 1 45 ? -9.552 69.465 142.784 1.00 34.73 43 GLU D C 1
ATOM 9528 O O . GLU D 1 45 ? -8.530 69.592 142.071 1.00 34.30 43 GLU D O 1
ATOM 9534 N N . GLU D 1 46 ? -9.520 69.045 144.052 1.00 34.37 44 GLU D N 1
ATOM 9535 C CA . GLU D 1 46 ? -8.279 68.600 144.688 1.00 35.10 44 GLU D CA 1
ATOM 9536 C C . GLU D 1 46 ? -7.698 67.407 143.924 1.00 34.46 44 GLU D C 1
ATOM 9537 O O . GLU D 1 46 ? -8.445 66.538 143.483 1.00 33.55 44 GLU D O 1
ATOM 9543 N N . VAL D 1 47 ? -6.374 67.396 143.748 1.00 34.13 45 VAL D N 1
ATOM 9544 C CA . VAL D 1 47 ? -5.663 66.224 143.182 1.00 34.23 45 VAL D CA 1
ATOM 9545 C C . VAL D 1 47 ? -4.450 65.860 144.055 1.00 34.64 45 VAL D C 1
ATOM 9546 O O . VAL D 1 47 ? -3.844 66.746 144.649 1.00 34.11 45 VAL D O 1
ATOM 9550 N N . PRO D 1 48 ? -4.078 64.571 144.110 1.00 35.41 46 PRO D N 1
ATOM 9551 C CA . PRO D 1 48 ? -2.822 64.229 144.799 1.00 36.59 46 PRO D CA 1
ATOM 9552 C C . PRO D 1 48 ? -1.579 64.833 144.118 1.00 37.32 46 PRO D C 1
ATOM 9553 O O . PRO D 1 48 ? -1.612 65.106 142.909 1.00 37.55 46 PRO D O 1
ATOM 9557 N N . GLU D 1 49 ? -0.511 65.057 144.890 1.00 38.18 47 GLU D N 1
ATOM 9558 C CA . GLU D 1 49 ? 0.794 65.477 144.343 1.00 38.87 47 GLU D CA 1
ATOM 9559 C C . GLU D 1 49 ? 1.209 64.565 143.196 1.00 38.39 47 GLU D C 1
ATOM 9560 O O . GLU D 1 49 ? 1.110 63.344 143.315 1.00 38.12 47 GLU D O 1
ATOM 9566 N N . PRO D 1 50 ? 1.661 65.148 142.068 1.00 38.61 48 PRO D N 1
ATOM 9567 C CA . PRO D 1 50 ? 2.250 64.283 141.031 1.00 38.21 48 PRO D CA 1
ATOM 9568 C C . PRO D 1 50 ? 3.643 63.840 141.491 1.00 37.57 48 PRO D C 1
ATOM 9569 O O . PRO D 1 50 ? 4.259 64.511 142.314 1.00 36.77 48 PRO D O 1
ATOM 9573 N N . ARG D 1 51 ? 4.106 62.705 140.993 1.00 37.69 49 ARG D N 1
ATOM 9574 C CA . ARG D 1 51 ? 5.371 62.138 141.442 1.00 38.86 49 ARG D CA 1
ATOM 9575 C C . ARG D 1 51 ? 6.138 61.420 140.352 1.00 38.53 49 ARG D C 1
ATOM 9576 O O . ARG D 1 51 ? 5.539 60.769 139.518 1.00 38.69 49 ARG D O 1
ATOM 9584 N N . ILE D 1 52 ? 7.465 61.541 140.390 1.00 38.85 50 ILE D N 1
ATOM 9585 C CA . ILE D 1 52 ? 8.368 60.748 139.556 1.00 38.81 50 ILE D CA 1
ATOM 9586 C C . ILE D 1 52 ? 8.170 59.266 139.881 1.00 39.15 50 ILE D C 1
ATOM 9587 O O . ILE D 1 52 ? 8.434 58.830 141.002 1.00 39.99 50 ILE D O 1
ATOM 9592 N N . GLU D 1 53 ? 7.707 58.491 138.910 1.00 39.32 51 GLU D N 1
ATOM 9593 C CA . GLU D 1 53 ? 7.476 57.064 139.128 1.00 39.70 51 GLU D CA 1
ATOM 9594 C C . GLU D 1 53 ? 8.326 56.192 138.210 1.00 38.97 51 GLU D C 1
ATOM 9595 O O . GLU D 1 53 ? 8.359 54.978 138.354 1.00 38.93 51 GLU D O 1
ATOM 9601 N N . LYS D 1 54 ? 8.995 56.830 137.257 1.00 38.04 52 LYS D N 1
ATOM 9602 C CA . LYS D 1 54 ? 9.959 56.179 136.373 1.00 37.30 52 LYS D CA 1
ATOM 9603 C C . LYS D 1 54 ? 11.124 57.153 136.235 1.00 36.20 52 LYS D C 1
ATOM 9604 O O . LYS D 1 54 ? 10.918 58.367 136.311 1.00 35.78 52 LYS D O 1
ATOM 9610 N N . PRO D 1 55 ? 12.348 56.635 136.016 1.00 35.19 53 PRO D N 1
ATOM 9611 C CA . PRO D 1 55 ? 13.521 57.515 136.018 1.00 34.56 53 PRO D CA 1
ATOM 9612 C C . PRO D 1 55 ? 13.596 58.490 134.822 1.00 34.06 53 PRO D C 1
ATOM 9613 O O . PRO D 1 55 ? 14.424 59.404 134.814 1.00 33.42 53 PRO D O 1
ATOM 9617 N N . THR D 1 56 ? 12.735 58.289 133.839 1.00 33.33 54 THR D N 1
ATOM 9618 C CA . THR D 1 56 ? 12.686 59.151 132.669 1.00 34.23 54 THR D CA 1
ATOM 9619 C C . THR D 1 56 ? 11.721 60.322 132.817 1.00 34.40 54 THR D C 1
ATOM 9620 O O . THR D 1 56 ? 11.589 61.137 131.896 1.00 34.66 54 THR D O 1
ATOM 9624 N N . GLU D 1 57 ? 11.061 60.419 133.972 1.00 33.85 55 GLU D N 1
ATOM 9625 C CA . GLU D 1 57 ? 9.989 61.403 134.158 1.00 33.38 55 GLU D CA 1
ATOM 9626 C C . GLU D 1 57 ? 10.437 62.751 134.710 1.00 32.47 55 GLU D C 1
ATOM 9627 O O . GLU D 1 57 ? 11.470 62.865 135.378 1.00 32.43 55 GLU D O 1
ATOM 9633 N N . ILE D 1 58 ? 9.672 63.780 134.363 1.00 31.69 56 ILE D N 1
ATOM 9634 C CA . ILE D 1 58 ? 9.830 65.111 134.908 1.00 30.73 56 ILE D CA 1
ATOM 9635 C C . ILE D 1 58 ? 8.491 65.623 135.474 1.00 30.74 56 ILE D C 1
ATOM 9636 O O . ILE D 1 58 ? 7.430 65.104 135.139 1.00 29.54 56 ILE D O 1
ATOM 9641 N N . ILE D 1 59 ? 8.566 66.633 136.340 1.00 30.39 57 ILE D N 1
ATOM 9642 C CA . ILE D 1 59 ? 7.389 67.339 136.833 1.00 30.09 57 ILE D CA 1
ATOM 9643 C C . ILE D 1 59 ? 7.534 68.819 136.527 1.00 29.65 57 ILE D C 1
ATOM 9644 O O . ILE D 1 59 ? 8.559 69.423 136.817 1.00 29.37 57 ILE D O 1
ATOM 9649 N N . ILE D 1 60 ? 6.491 69.389 135.934 1.00 29.21 58 ILE D N 1
ATOM 9650 C CA . ILE D 1 60 ? 6.523 70.753 135.445 1.00 28.72 58 ILE D CA 1
ATOM 9651 C C . ILE D 1 60 ? 5.546 71.570 136.253 1.00 29.20 58 ILE D C 1
ATOM 9652 O O . ILE D 1 60 ? 4.385 71.179 136.401 1.00 30.44 58 ILE D O 1
ATOM 9657 N N . LYS D 1 61 ? 6.012 72.698 136.780 1.00 29.01 59 LYS D N 1
ATOM 9658 C CA . LYS D 1 61 ? 5.130 73.665 137.371 1.00 29.31 59 LYS D CA 1
ATOM 9659 C C . LYS D 1 61 ? 4.518 74.463 136.221 1.00 29.02 59 LYS D C 1
ATOM 9660 O O . LYS D 1 61 ? 5.209 75.237 135.564 1.00 28.88 59 LYS D O 1
ATOM 9666 N N . VAL D 1 62 ? 3.221 74.255 135.990 1.00 28.47 60 VAL D N 1
ATOM 9667 C CA . VAL D 1 62 ? 2.547 74.811 134.823 1.00 28.53 60 VAL D CA 1
ATOM 9668 C C . VAL D 1 62 ? 2.431 76.295 134.967 1.00 28.50 60 VAL D C 1
ATOM 9669 O O . VAL D 1 62 ? 2.001 76.774 136.011 1.00 28.52 60 VAL D O 1
ATOM 9673 N N . LYS D 1 63 ? 2.817 77.015 133.915 1.00 28.58 61 LYS D N 1
ATOM 9674 C CA . LYS D 1 63 ? 2.696 78.471 133.892 1.00 28.74 61 LYS D CA 1
ATOM 9675 C C . LYS D 1 63 ? 1.525 78.945 133.013 1.00 28.34 61 LYS D C 1
ATOM 9676 O O . LYS D 1 63 ? 0.845 79.918 133.341 1.00 27.90 61 LYS D O 1
ATOM 9682 N N . ALA D 1 64 ? 1.275 78.236 131.917 1.00 27.66 62 ALA D N 1
ATOM 9683 C CA . ALA D 1 64 ? 0.215 78.610 130.998 1.00 27.51 62 ALA D CA 1
ATOM 9684 C C . ALA D 1 64 ? -0.318 77.368 130.316 1.00 27.14 62 ALA D C 1
ATOM 9685 O O . ALA D 1 64 ? 0.436 76.435 130.039 1.00 26.55 62 ALA D O 1
ATOM 9687 N N . CYS D 1 65 ? -1.624 77.345 130.088 1.00 27.08 63 CYS D N 1
ATOM 9688 C CA . CYS D 1 65 ? -2.250 76.248 129.345 1.00 27.22 63 CYS D CA 1
ATOM 9689 C C . CYS D 1 65 ? -3.434 76.785 128.536 1.00 27.29 63 CYS D C 1
ATOM 9690 O O . CYS D 1 65 ? -4.350 77.402 129.096 1.00 26.90 63 CYS D O 1
ATOM 9693 N N . GLY D 1 66 ? -3.391 76.570 127.220 1.00 26.82 64 GLY D N 1
ATOM 9694 C CA . GLY D 1 66 ? -4.467 77.004 126.322 1.00 26.80 64 GLY D CA 1
ATOM 9695 C C . GLY D 1 66 ? -5.652 76.045 126.297 1.00 26.76 64 GLY D C 1
ATOM 9696 O O . GLY D 1 66 ? -5.487 74.823 126.396 1.00 26.74 64 GLY D O 1
ATOM 9697 N N . ILE D 1 67 ? -6.855 76.600 126.177 1.00 27.24 65 ILE D N 1
ATOM 9698 C CA . ILE D 1 67 ? -8.043 75.794 125.912 1.00 27.59 65 ILE D CA 1
ATOM 9699 C C . ILE D 1 67 ? -8.134 75.468 124.414 1.00 28.49 65 ILE D C 1
ATOM 9700 O O . ILE D 1 67 ? -8.125 76.363 123.573 1.00 28.10 65 ILE D O 1
ATOM 9705 N N . CYS D 1 68 ? -8.235 74.183 124.107 1.00 29.10 66 CYS D N 1
ATOM 9706 C CA . CYS D 1 68 ? -8.352 73.703 122.741 1.00 30.75 66 CYS D CA 1
ATOM 9707 C C . CYS D 1 68 ? -9.834 73.421 122.484 1.00 30.92 66 CYS D C 1
ATOM 9708 O O . CYS D 1 68 ? -10.567 73.067 123.409 1.00 31.06 66 CYS D O 1
ATOM 9711 N N . GLY D 1 69 ? -10.274 73.624 121.243 1.00 31.39 67 GLY D N 1
ATOM 9712 C CA . GLY D 1 69 ? -11.622 73.220 120.794 1.00 31.43 67 GLY D CA 1
ATOM 9713 C C . GLY D 1 69 ? -11.957 71.775 121.136 1.00 31.40 67 GLY D C 1
ATOM 9714 O O . GLY D 1 69 ? -13.122 71.430 121.337 1.00 31.81 67 GLY D O 1
ATOM 9715 N N . SER D 1 70 ? -10.937 70.933 121.230 1.00 31.48 68 SER D N 1
ATOM 9716 C CA . SER D 1 70 ? -11.091 69.580 121.790 1.00 31.93 68 SER D CA 1
ATOM 9717 C C . SER D 1 70 ? -11.554 69.537 123.250 1.00 31.41 68 SER D C 1
ATOM 9718 O O . SER D 1 70 ? -12.378 68.691 123.601 1.00 31.36 68 SER D O 1
ATOM 9721 N N . ASP D 1 71 ? -11.020 70.426 124.093 1.00 31.16 69 ASP D N 1
ATOM 9722 C CA . ASP D 1 71 ? -11.490 70.554 125.496 1.00 31.51 69 ASP D CA 1
ATOM 9723 C C . ASP D 1 71 ? -12.970 71.013 125.528 1.00 30.98 69 ASP D C 1
ATOM 9724 O O . ASP D 1 71 ? -13.799 70.420 126.228 1.00 31.13 69 ASP D O 1
ATOM 9729 N N . VAL D 1 72 ? -13.283 72.059 124.763 1.00 30.28 70 VAL D N 1
ATOM 9730 C CA . VAL D 1 72 ? -14.669 72.504 124.567 1.00 30.00 70 VAL D CA 1
ATOM 9731 C C . VAL D 1 72 ? -15.569 71.335 124.183 1.00 29.64 70 VAL D C 1
ATOM 9732 O O . VAL D 1 72 ? -16.597 71.140 124.811 1.00 28.83 70 VAL D O 1
ATOM 9736 N N . HIS D 1 73 ? -15.149 70.521 123.209 1.00 30.43 71 HIS D N 1
ATOM 9737 C CA . HIS D 1 73 ? -15.978 69.392 122.731 1.00 31.31 71 HIS D CA 1
ATOM 9738 C C . HIS D 1 73 ? -16.086 68.206 123.686 1.00 31.51 71 HIS D C 1
ATOM 9739 O O . HIS D 1 73 ? -17.015 67.405 123.569 1.00 31.31 71 HIS D O 1
ATOM 9754 N N . ALA D 1 75 ? -16.428 68.708 126.912 1.00 32.85 73 ALA D N 1
ATOM 9755 C CA . ALA D 1 75 ? -17.338 69.216 127.944 1.00 33.28 73 ALA D CA 1
ATOM 9756 C C . ALA D 1 75 ? -18.705 69.645 127.393 1.00 33.83 73 ALA D C 1
ATOM 9757 O O . ALA D 1 75 ? -19.610 69.942 128.168 1.00 33.80 73 ALA D O 1
ATOM 9759 N N . GLN D 1 76 ? -18.831 69.686 126.066 1.00 33.75 74 GLN D N 1
ATOM 9760 C CA . GLN D 1 76 ? -20.082 70.018 125.392 1.00 33.81 74 GLN D CA 1
ATOM 9761 C C . GLN D 1 76 ? -20.776 68.733 124.923 1.00 33.78 74 GLN D C 1
ATOM 9762 O O . GLN D 1 76 ? -20.115 67.787 124.499 1.00 33.99 74 GLN D O 1
ATOM 9768 N N . THR D 1 77 ? -22.103 68.691 125.016 1.00 33.83 75 THR D N 1
ATOM 9769 C CA . THR D 1 77 ? -22.860 67.481 124.678 1.00 34.10 75 THR D CA 1
ATOM 9770 C C . THR D 1 77 ? -23.810 67.733 123.506 1.00 34.04 75 THR D C 1
ATOM 9771 O O . THR D 1 77 ? -24.122 68.886 123.191 1.00 33.82 75 THR D O 1
ATOM 9775 N N . ASP D 1 78 ? -24.235 66.665 122.836 1.00 33.91 76 ASP D N 1
ATOM 9776 C CA . ASP D 1 78 ? -25.329 66.776 121.881 1.00 34.40 76 ASP D CA 1
ATOM 9777 C C . ASP D 1 78 ? -26.658 66.851 122.672 1.00 35.13 76 ASP D C 1
ATOM 9778 O O . ASP D 1 78 ? -26.641 66.988 123.915 1.00 34.99 76 ASP D O 1
ATOM 9783 N N . GLU D 1 79 ? -27.798 66.771 121.984 1.00 35.42 77 GLU D N 1
ATOM 9784 C CA . GLU D 1 79 ? -29.092 66.894 122.679 1.00 36.50 77 GLU D CA 1
ATOM 9785 C C . GLU D 1 79 ? -29.418 65.684 123.557 1.00 35.66 77 GLU D C 1
ATOM 9786 O O . GLU D 1 79 ? -30.338 65.739 124.368 1.00 36.31 77 GLU D O 1
ATOM 9792 N N . GLU D 1 80 ? -28.637 64.617 123.425 1.00 34.54 78 GLU D N 1
ATOM 9793 C CA . GLU D 1 80 ? -28.829 63.431 124.239 1.00 33.85 78 GLU D CA 1
ATOM 9794 C C . GLU D 1 80 ? -27.822 63.309 125.388 1.00 33.19 78 GLU D C 1
ATOM 9795 O O . GLU D 1 80 ? -27.836 62.314 126.124 1.00 33.13 78 GLU D O 1
ATOM 9801 N N . GLY D 1 81 ? -26.966 64.324 125.549 1.00 32.35 79 GLY D N 1
ATOM 9802 C CA . GLY D 1 81 ? -26.008 64.365 126.655 1.00 31.11 79 GLY D CA 1
ATOM 9803 C C . GLY D 1 81 ? -24.648 63.710 126.417 1.00 30.84 79 GLY D C 1
ATOM 9804 O O . GLY D 1 81 ? -23.799 63.736 127.305 1.00 30.77 79 GLY D O 1
ATOM 9805 N N . TYR D 1 82 ? -24.433 63.135 125.229 1.00 30.09 80 TYR D N 1
ATOM 9806 C CA . TYR D 1 82 ? -23.127 62.572 124.849 1.00 29.51 80 TYR D CA 1
ATOM 9807 C C . TYR D 1 82 ? -22.154 63.675 124.465 1.00 29.33 80 TYR D C 1
ATOM 9808 O O . TYR D 1 82 ? -22.542 64.638 123.781 1.00 29.23 80 TYR D O 1
ATOM 9817 N N . ILE D 1 83 ? -20.902 63.552 124.928 1.00 28.68 81 ILE D N 1
ATOM 9818 C CA . ILE D 1 83 ? -19.818 64.475 124.533 1.00 27.87 81 ILE D CA 1
ATOM 9819 C C . ILE D 1 83 ? -19.694 64.553 123.000 1.00 27.32 81 ILE D C 1
ATOM 9820 O O . ILE D 1 83 ? -20.003 63.596 122.288 1.00 26.91 81 ILE D O 1
ATOM 9825 N N . LEU D 1 84 ? -19.251 65.691 122.501 1.00 27.04 82 LEU D N 1
ATOM 9826 C CA . LEU D 1 84 ? -19.112 65.891 121.056 1.00 27.85 82 LEU D CA 1
ATOM 9827 C C . LEU D 1 84 ? -17.795 65.321 120.531 1.00 28.15 82 LEU D C 1
ATOM 9828 O O . LEU D 1 84 ? -17.721 64.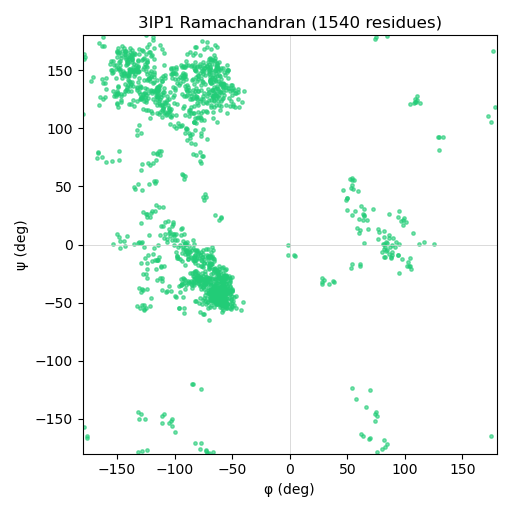833 119.382 1.00 27.64 82 LEU D O 1
ATOM 9833 N N . TYR D 1 85 ? -16.769 65.345 121.385 1.00 28.22 83 TYR D N 1
ATOM 9834 C CA . TYR D 1 85 ? -15.452 64.824 121.014 1.00 28.65 83 TYR D CA 1
ATOM 9835 C C . TYR D 1 85 ? -15.471 63.338 120.623 1.00 28.51 83 TYR D C 1
ATOM 9836 O O . TYR D 1 85 ? -15.819 62.492 121.431 1.00 28.48 83 TYR D O 1
ATOM 9845 N N . PRO D 1 86 ? -15.072 63.012 119.375 1.00 29.13 84 PRO D N 1
ATOM 9846 C CA . PRO D 1 86 ? -15.241 61.628 118.901 1.00 29.48 84 PRO D CA 1
ATOM 9847 C C . PRO D 1 86 ? -14.143 60.611 119.233 1.00 29.73 84 PRO D C 1
ATOM 9848 O O . PRO D 1 86 ? -14.350 59.415 119.017 1.00 29.51 84 PRO D O 1
ATOM 9852 N N . GLY D 1 87 ? -12.997 61.057 119.740 1.00 30.00 85 GLY D N 1
ATOM 9853 C CA . GLY D 1 87 ? -11.837 60.157 119.838 1.00 30.31 85 GLY D CA 1
ATOM 9854 C C . GLY D 1 87 ? -11.522 59.564 121.209 1.00 30.71 85 GLY D C 1
ATOM 9855 O O . GLY D 1 87 ? -12.396 59.462 122.097 1.00 30.95 85 GLY D O 1
ATOM 9856 N N . LEU D 1 88 ? -10.257 59.186 121.367 1.00 30.12 86 LEU D N 1
ATOM 9857 C CA . LEU D 1 88 ? -9.713 58.609 122.592 1.00 29.92 86 LEU D CA 1
ATOM 9858 C C . LEU D 1 88 ? -9.909 59.466 123.843 1.00 29.90 86 LEU D C 1
ATOM 9859 O O . LEU D 1 88 ? -9.403 60.596 123.948 1.00 29.68 86 LEU D O 1
ATOM 9864 N N . THR D 1 89 ? -10.614 58.872 124.804 1.00 29.98 87 THR D N 1
ATOM 9865 C CA . THR D 1 89 ? -11.043 59.519 126.037 1.00 29.66 87 THR D CA 1
ATOM 9866 C C . THR D 1 89 ? -11.042 58.488 127.186 1.00 29.73 87 THR D C 1
ATOM 9867 O O . THR D 1 89 ? -11.586 57.384 127.066 1.00 29.75 87 THR D O 1
ATOM 9871 N N . GLY D 1 90 ? -10.402 58.852 128.287 1.00 29.84 88 GLY D N 1
ATOM 9872 C CA . GLY D 1 90 ? -10.328 58.009 129.486 1.00 29.65 88 GLY D CA 1
ATOM 9873 C C . GLY D 1 90 ? -10.660 58.905 130.671 1.00 30.11 88 GLY D C 1
ATOM 9874 O O . GLY D 1 90 ? -9.792 59.626 131.174 1.00 30.11 88 GLY D O 1
ATOM 9875 N N . PHE D 1 91 ? -11.931 58.914 131.077 1.00 29.59 89 PHE D N 1
ATOM 9876 C CA . PHE D 1 91 ? -12.366 59.771 132.177 1.00 29.14 89 PHE D CA 1
ATOM 9877 C C . PHE D 1 91 ? -12.445 58.991 133.472 1.00 28.69 89 PHE D C 1
ATOM 9878 O O . PHE D 1 91 ? -12.611 57.784 133.430 1.00 29.54 89 PHE D O 1
ATOM 9886 N N . PRO D 1 92 ? -12.269 59.658 134.624 1.00 27.95 90 PRO D N 1
ATOM 9887 C CA . PRO D 1 92 ? -11.938 61.081 134.774 1.00 27.79 90 PRO D CA 1
ATOM 9888 C C . PRO D 1 92 ? -10.490 61.406 134.374 1.00 27.47 90 PRO D C 1
ATOM 9889 O O . PRO D 1 92 ? -9.612 60.557 134.481 1.00 27.44 90 PRO D O 1
ATOM 9893 N N . VAL D 1 93 ? -10.250 62.642 133.951 1.00 27.53 91 VAL D N 1
ATOM 9894 C CA . VAL D 1 93 ? -8.905 63.071 133.599 1.00 27.10 91 VAL D CA 1
ATOM 9895 C C . VAL D 1 93 ? -8.780 64.543 133.920 1.00 27.42 91 VAL D C 1
ATOM 9896 O O . VAL D 1 93 ? -9.772 65.275 133.913 1.00 27.59 91 VAL D O 1
ATOM 9900 N N . THR D 1 94 ? -7.563 64.974 134.242 1.00 27.22 92 THR D N 1
ATOM 9901 C CA . THR D 1 94 ? -7.244 66.374 134.210 1.00 26.15 92 THR D CA 1
ATOM 9902 C C . THR D 1 94 ? -7.090 66.805 132.751 1.00 26.74 92 THR D C 1
ATOM 9903 O O . THR D 1 94 ? -6.313 66.196 131.982 1.00 26.92 92 THR D O 1
ATOM 9907 N N . LEU D 1 95 ? -7.803 67.865 132.386 1.00 26.04 93 LEU D N 1
ATOM 9908 C CA . LEU D 1 95 ? -7.742 68.440 131.054 1.00 26.15 93 LEU D CA 1
ATOM 9909 C C . LEU D 1 95 ? -6.535 69.385 130.878 1.00 26.47 93 LEU D C 1
ATOM 9910 O O . LEU D 1 95 ? -5.906 69.810 131.858 1.00 26.63 93 LEU D O 1
ATOM 9915 N N . GLY D 1 96 ? -6.216 69.701 129.624 1.00 26.23 94 GLY D N 1
ATOM 9916 C CA . GLY D 1 96 ? -5.167 70.668 129.320 1.00 26.12 94 GLY D CA 1
ATOM 9917 C C . GLY D 1 96 ? -3.983 70.015 128.649 1.00 26.39 94 GLY D C 1
ATOM 9918 O O . GLY D 1 96 ? -3.375 69.091 129.206 1.00 25.99 94 GLY D O 1
ATOM 9919 N N . HIS D 1 97 ? -3.643 70.484 127.447 1.00 26.37 95 HIS D N 1
ATOM 9920 C CA . HIS D 1 97 ? -2.501 69.897 126.738 1.00 26.48 95 HIS D CA 1
ATOM 9921 C C . HIS D 1 97 ? -1.735 70.878 125.853 1.00 26.68 95 HIS D C 1
ATOM 9922 O O . HIS D 1 97 ? -0.860 70.456 125.112 1.00 27.55 95 HIS D O 1
ATOM 9929 N N . GLU D 1 98 ? -2.073 72.168 125.906 1.00 26.74 96 GLU D N 1
ATOM 9930 C CA . GLU D 1 98 ? -1.367 73.201 125.140 1.00 26.75 96 GLU D CA 1
ATOM 9931 C C . GLU D 1 98 ? -0.654 74.106 126.139 1.00 26.71 96 GLU D C 1
ATOM 9932 O O . GLU D 1 98 ? -1.147 75.172 126.456 1.00 26.57 96 GLU D O 1
ATOM 9938 N N . PHE D 1 99 ? 0.505 73.677 126.627 1.00 26.22 97 PHE D N 1
ATOM 9939 C CA . PHE D 1 99 ? 1.027 74.233 127.875 1.00 26.46 97 PHE D CA 1
ATOM 9940 C C . PHE D 1 99 ? 2.538 74.419 127.916 1.00 26.76 97 PHE D C 1
ATOM 9941 O O . PHE D 1 99 ? 3.287 73.836 127.114 1.00 26.08 97 PHE D O 1
ATOM 9949 N N . SER D 1 100 ? 2.965 75.224 128.882 1.00 27.23 98 SER D N 1
ATOM 9950 C CA . SER D 1 100 ? 4.371 75.402 129.185 1.00 27.77 98 SER D CA 1
ATOM 9951 C C . SER D 1 100 ? 4.524 75.641 130.679 1.00 28.30 98 SER D C 1
ATOM 9952 O O . SER D 1 100 ? 3.555 75.965 131.369 1.00 28.39 98 SER D O 1
ATOM 9955 N N . GLY D 1 101 ? 5.748 75.467 131.166 1.00 28.82 99 GLY D N 1
ATOM 9956 C CA . GLY D 1 101 ? 6.081 75.737 132.551 1.00 29.46 99 GLY D CA 1
ATOM 9957 C C . GLY D 1 101 ? 7.566 75.555 132.815 1.00 29.99 99 GLY D C 1
ATOM 9958 O O . GLY D 1 101 ? 8.370 75.485 131.867 1.00 29.48 99 GLY D O 1
ATOM 9959 N N . VAL D 1 102 ? 7.927 75.504 134.099 1.00 29.70 100 VAL D N 1
ATOM 9960 C CA . VAL D 1 102 ? 9.304 75.211 134.484 1.00 30.89 100 VAL D CA 1
ATOM 9961 C C . VAL D 1 102 ? 9.425 73.845 135.154 1.00 30.63 100 VAL D C 1
ATOM 9962 O O . VAL D 1 102 ? 8.540 73.436 135.925 1.00 30.37 100 VAL D O 1
ATOM 9966 N N . VAL D 1 103 ? 10.508 73.139 134.826 1.00 30.84 101 VAL D N 1
ATOM 9967 C CA . VAL D 1 103 ? 10.820 71.850 135.440 1.00 30.61 101 VAL D CA 1
ATOM 9968 C C . VAL D 1 103 ? 11.122 72.094 136.916 1.00 30.73 101 VAL D C 1
ATOM 9969 O O . VAL D 1 103 ? 11.877 73.011 137.247 1.00 30.66 101 VAL D O 1
ATOM 9973 N N . VAL D 1 104 ? 10.496 71.314 137.792 1.00 30.81 102 VAL D N 1
ATOM 9974 C CA . VAL D 1 104 ? 10.766 71.422 139.231 1.00 31.94 102 VAL D CA 1
ATOM 9975 C C . VAL D 1 104 ? 11.308 70.138 139.829 1.00 32.60 102 VAL D C 1
ATOM 9976 O O . VAL D 1 104 ? 11.803 70.147 140.955 1.00 33.26 102 VAL D O 1
ATOM 9980 N N . GLU D 1 105 ? 11.201 69.043 139.086 1.00 33.09 103 GLU D N 1
ATOM 9981 C CA . GLU D 1 105 ? 11.820 67.779 139.472 1.00 34.70 103 GLU D CA 1
ATOM 9982 C C . GLU D 1 105 ? 12.075 66.921 138.246 1.00 34.33 103 GLU D C 1
ATOM 9983 O O . GLU D 1 105 ? 11.338 66.996 137.251 1.00 33.97 103 GLU D O 1
ATOM 9989 N N . ALA D 1 106 ? 13.114 66.099 138.323 1.00 33.97 104 ALA D N 1
ATOM 9990 C CA . ALA D 1 106 ? 13.547 65.306 137.173 1.00 34.26 104 ALA D CA 1
ATOM 9991 C C . ALA D 1 106 ? 14.176 64.007 137.625 1.00 34.39 104 ALA D C 1
ATOM 9992 O O . ALA D 1 106 ? 15.047 64.033 138.476 1.00 34.63 104 ALA D O 1
ATOM 9994 N N . GLY D 1 107 ? 13.736 62.881 137.064 1.00 34.47 105 GLY D N 1
ATOM 9995 C CA . GLY D 1 107 ? 14.367 61.596 137.323 1.00 34.69 105 GLY D CA 1
ATOM 9996 C C . GLY D 1 107 ? 15.792 61.560 136.774 1.00 35.81 105 GLY D C 1
ATOM 9997 O O . GLY D 1 107 ? 16.162 62.384 135.929 1.00 35.26 105 GLY D O 1
ATOM 9998 N N . PRO D 1 108 ? 16.607 60.593 137.239 1.00 36.19 106 PRO D N 1
ATOM 9999 C CA . PRO D 1 108 ? 18.004 60.564 136.772 1.00 36.31 106 PRO D CA 1
ATOM 10000 C C . PRO D 1 108 ? 18.182 60.355 135.242 1.00 36.16 106 PRO D C 1
ATOM 10001 O O . PRO D 1 108 ? 19.162 60.845 134.668 1.00 36.36 106 PRO D O 1
ATOM 10005 N N . GLU D 1 109 ? 17.242 59.668 134.597 1.00 35.44 107 GLU D N 1
ATOM 10006 C CA . GLU D 1 109 ? 17.316 59.441 133.157 1.00 35.34 107 GLU D CA 1
ATOM 10007 C C . GLU D 1 109 ? 16.399 60.378 132.343 1.00 34.17 107 GLU D C 1
ATOM 10008 O O . GLU D 1 109 ? 16.101 60.112 131.176 1.00 34.90 107 GLU D O 1
ATOM 10014 N N . ALA D 1 110 ? 15.957 61.466 132.959 1.00 33.07 108 ALA D N 1
ATOM 10015 C CA . ALA D 1 110 ? 15.048 62.410 132.326 1.00 31.57 108 ALA D CA 1
ATOM 10016 C C . ALA D 1 110 ? 15.855 63.411 131.526 1.00 31.01 108 ALA D C 1
ATOM 10017 O O . ALA D 1 110 ? 16.205 64.474 132.035 1.00 30.99 108 ALA D O 1
ATOM 10019 N N . ILE D 1 111 ? 16.152 63.067 130.269 1.00 30.50 109 ILE D N 1
ATOM 10020 C CA . ILE D 1 111 ? 17.100 63.844 129.444 1.00 29.69 109 ILE D CA 1
ATOM 10021 C C . ILE D 1 111 ? 16.475 65.021 128.667 1.00 29.69 109 ILE D C 1
ATOM 10022 O O . ILE D 1 111 ? 15.437 64.881 128.027 1.00 29.65 109 ILE D O 1
ATOM 10027 N N . ASN D 1 112 ? 17.125 66.175 128.744 1.00 29.75 110 ASN D N 1
ATOM 10028 C CA . ASN D 1 112 ? 16.813 67.334 127.932 1.00 29.53 110 ASN D CA 1
ATOM 10029 C C . ASN D 1 112 ? 17.559 67.260 126.596 1.00 30.47 110 ASN D C 1
ATOM 10030 O O . ASN D 1 112 ? 18.799 67.317 126.544 1.00 30.22 110 ASN D O 1
ATOM 10035 N N . ARG D 1 113 ? 16.800 67.151 125.509 1.00 30.89 111 ARG D N 1
ATOM 10036 C CA . ARG D 1 113 ? 17.389 67.131 124.171 1.00 31.67 111 ARG D CA 1
ATOM 10037 C C . ARG D 1 113 ? 18.286 68.323 123.833 1.00 31.94 111 ARG D C 1
ATOM 10038 O O . ARG D 1 113 ? 19.207 68.182 123.035 1.00 32.85 111 ARG D O 1
ATOM 10046 N N . ARG D 1 114 ? 18.044 69.475 124.452 1.00 32.18 112 ARG D N 1
ATOM 10047 C CA . ARG D 1 114 ? 18.903 70.657 124.249 1.00 32.42 112 ARG D CA 1
ATOM 10048 C C . ARG D 1 114 ? 20.378 70.404 124.630 1.00 32.76 112 ARG D C 1
ATOM 10049 O O . ARG D 1 114 ? 21.286 70.867 123.939 1.00 33.55 112 ARG D O 1
ATOM 10057 N N . THR D 1 115 ? 20.597 69.680 125.728 1.00 32.50 113 THR D N 1
ATOM 10058 C CA . THR D 1 115 ? 21.928 69.438 126.271 1.00 32.54 113 THR D CA 1
ATOM 10059 C C . THR D 1 115 ? 22.405 67.997 126.092 1.00 32.74 113 THR D C 1
ATOM 10060 O O . THR D 1 115 ? 23.596 67.709 126.215 1.00 32.76 113 THR D O 1
ATOM 10064 N N . ASN D 1 116 ? 21.467 67.090 125.834 1.00 32.89 114 ASN D N 1
ATOM 10065 C CA . ASN D 1 116 ? 21.693 65.649 125.975 1.00 33.46 114 ASN D CA 1
ATOM 10066 C C . ASN D 1 116 ? 22.071 65.258 127.407 1.00 34.08 114 ASN D C 1
ATOM 10067 O O . ASN D 1 116 ? 22.657 64.200 127.644 1.00 34.19 114 ASN D O 1
ATOM 10072 N N . LYS D 1 117 ? 21.708 66.122 128.356 1.00 34.49 115 LYS D N 1
ATOM 10073 C CA . LYS D 1 117 ? 21.884 65.843 129.778 1.00 34.81 115 LYS D CA 1
ATOM 10074 C C . LYS D 1 117 ? 20.553 65.902 130.502 1.00 35.01 115 LYS D C 1
ATOM 10075 O O . LYS D 1 117 ? 19.538 66.399 129.970 1.00 34.28 115 LYS D O 1
ATOM 10081 N N . ARG D 1 118 ? 20.572 65.378 131.721 1.00 34.84 116 ARG D N 1
ATOM 10082 C CA . ARG D 1 118 ? 19.437 65.422 132.610 1.00 35.44 116 ARG D CA 1
ATOM 10083 C C . ARG D 1 118 ? 18.883 66.852 132.675 1.00 34.34 116 ARG D C 1
ATOM 10084 O O . ARG D 1 118 ? 19.652 67.808 132.758 1.00 33.90 116 ARG D O 1
ATOM 10092 N N . PHE D 1 119 ? 17.558 66.994 132.585 1.00 33.79 117 PHE D N 1
ATOM 10093 C CA . PHE D 1 119 ? 16.894 68.304 132.785 1.00 33.61 117 PHE D CA 1
ATOM 10094 C C . PHE D 1 119 ? 17.337 69.014 134.065 1.00 33.91 117 PHE D C 1
ATOM 10095 O O . PHE D 1 119 ? 17.467 68.392 135.105 1.00 34.09 117 PHE D O 1
ATOM 10103 N N . GLU D 1 120 ? 17.563 70.319 133.969 1.00 34.99 118 GLU D N 1
ATOM 10104 C CA . GLU D 1 120 ? 17.862 71.157 135.130 1.00 35.26 118 GLU D CA 1
ATOM 10105 C C . GLU D 1 120 ? 16.560 71.697 135.708 1.00 34.42 118 GLU D C 1
ATOM 10106 O O . GLU D 1 120 ? 15.637 72.057 134.963 1.00 33.88 118 GLU D O 1
ATOM 10112 N N . ILE D 1 121 ? 16.497 71.784 137.033 1.00 33.51 119 ILE D N 1
ATOM 10113 C CA . ILE D 1 121 ? 15.393 72.489 137.681 1.00 32.54 119 ILE D CA 1
ATOM 10114 C C . ILE D 1 121 ? 15.413 73.924 137.197 1.00 31.75 119 ILE D C 1
ATOM 10115 O O . ILE D 1 121 ? 16.481 74.507 137.056 1.00 31.32 119 ILE D O 1
ATOM 10120 N N . GLY D 1 122 ? 14.238 74.481 136.903 1.00 31.15 120 GLY D N 1
ATOM 10121 C CA . GLY D 1 122 ? 14.141 75.838 136.384 1.00 29.94 120 GLY D CA 1
ATOM 10122 C C . GLY D 1 122 ? 14.090 75.918 134.859 1.00 30.43 120 GLY D C 1
ATOM 10123 O O . GLY D 1 122 ? 13.844 76.990 134.308 1.00 30.33 120 GLY D O 1
ATOM 10124 N N . GLU D 1 123 ? 14.317 74.803 134.163 1.00 29.98 121 GLU D N 1
ATOM 10125 C CA . GLU D 1 123 ? 14.314 74.846 132.685 1.00 30.59 121 GLU D CA 1
ATOM 10126 C C . GLU D 1 123 ? 12.879 75.127 132.176 1.00 29.52 121 GLU D C 1
ATOM 10127 O O . GLU D 1 123 ? 11.932 74.422 132.558 1.00 29.67 121 GLU D O 1
ATOM 10133 N N . PRO D 1 124 ? 12.708 76.184 131.361 1.00 28.99 122 PRO D N 1
ATOM 10134 C CA . PRO D 1 124 ? 11.372 76.388 130.800 1.00 28.48 122 PRO D CA 1
ATOM 10135 C C . PRO D 1 124 ? 11.117 75.401 129.646 1.00 28.29 122 PRO D C 1
ATOM 10136 O O . PRO D 1 124 ? 11.996 75.215 128.785 1.00 27.60 122 PRO D O 1
ATOM 10140 N N . VAL D 1 125 ? 9.946 74.756 129.653 1.00 27.65 123 VAL D N 1
ATOM 10141 C CA . VAL D 1 125 ? 9.615 73.733 128.654 1.00 27.99 123 VAL D CA 1
ATOM 10142 C C . VAL D 1 125 ? 8.152 73.775 128.205 1.00 27.96 123 VAL D C 1
ATOM 10143 O O . VAL D 1 125 ? 7.303 74.335 128.906 1.00 28.01 123 VAL D O 1
ATOM 10147 N N . CYS D 1 126 ? 7.884 73.181 127.036 1.00 27.53 124 CYS D N 1
ATOM 10148 C CA . CYS D 1 126 ? 6.536 72.767 126.615 1.00 27.42 124 CYS D CA 1
ATOM 10149 C C . CYS D 1 126 ? 6.635 71.264 126.356 1.00 27.16 124 CYS D C 1
ATOM 10150 O O . CYS D 1 126 ? 7.723 70.724 126.394 1.00 27.31 124 CYS D O 1
ATOM 10153 N N . ALA D 1 127 ? 5.517 70.590 126.095 1.00 27.53 125 ALA D N 1
ATOM 10154 C CA . ALA D 1 127 ? 5.538 69.163 125.820 1.00 27.39 125 ALA D CA 1
ATOM 10155 C C . ALA D 1 127 ? 4.536 68.749 124.742 1.00 27.48 125 ALA D C 1
ATOM 10156 O O . ALA D 1 127 ? 3.533 69.400 124.530 1.00 26.78 125 ALA D O 1
ATOM 10158 N N . GLU D 1 128 ? 4.827 67.645 124.071 1.00 27.93 126 GLU D N 1
ATOM 10159 C CA . GLU D 1 128 ? 3.915 67.075 123.089 1.00 28.73 126 GLU D CA 1
ATOM 10160 C C . GLU D 1 128 ? 2.674 66.469 123.775 1.00 29.06 126 GLU D C 1
ATOM 10161 O O . GLU D 1 128 ? 2.740 66.000 124.913 1.00 29.86 126 GLU D O 1
ATOM 10167 N N . GLU D 1 129 ? 1.542 66.489 123.083 1.00 29.01 127 GLU D N 1
ATOM 10168 C CA . GLU D 1 129 ? 0.295 65.957 123.622 1.00 29.03 127 GLU D CA 1
ATOM 10169 C C . GLU D 1 129 ? 0.162 64.490 123.207 1.00 29.32 127 GLU D C 1
ATOM 10170 O O . GLU D 1 129 ? -0.416 63.679 123.927 1.00 29.21 127 GLU D O 1
ATOM 10184 N N . LEU D 1 131 ? 1.442 61.036 123.094 1.00 29.93 129 LEU D N 1
ATOM 10185 C CA . LEU D 1 131 ? 2.407 60.220 123.826 1.00 29.04 129 LEU D CA 1
ATOM 10186 C C . LEU D 1 131 ? 2.728 58.929 123.083 1.00 28.70 129 LEU D C 1
ATOM 10187 O O . LEU D 1 131 ? 2.184 57.863 123.390 1.00 28.42 129 LEU D O 1
ATOM 10192 N N . TRP D 1 132 ? 3.603 59.053 122.077 1.00 27.96 130 TRP D N 1
ATOM 10193 C CA . TRP D 1 132 ? 3.986 57.937 121.208 1.00 28.24 130 TRP D CA 1
ATOM 10194 C C . TRP D 1 132 ? 4.820 56.915 121.992 1.00 28.67 130 TRP D C 1
ATOM 10195 O O . TRP D 1 132 ? 5.496 57.275 122.946 1.00 28.00 130 TRP D O 1
ATOM 10206 N N . CYS D 1 133 ? 4.771 55.651 121.591 1.00 29.58 131 CYS D N 1
ATOM 10207 C CA . CYS D 1 133 ? 5.428 54.586 122.371 1.00 30.45 131 CYS D CA 1
ATOM 10208 C C . CYS D 1 133 ? 6.915 54.419 122.014 1.00 31.46 131 CYS D C 1
ATOM 10209 O O . CYS D 1 133 ? 7.728 54.068 122.876 1.00 31.75 131 CYS D O 1
ATOM 10212 N N . GLY D 1 134 ? 7.266 54.690 120.756 1.00 32.08 132 GLY D N 1
ATOM 10213 C CA . GLY D 1 134 ? 8.670 54.620 120.311 1.00 32.38 132 GLY D CA 1
ATOM 10214 C C . GLY D 1 134 ? 9.149 53.217 119.970 1.00 32.75 132 GLY D C 1
ATOM 10215 O O . GLY D 1 134 ? 10.333 53.027 119.720 1.00 33.31 132 GLY D O 1
ATOM 10216 N N . HIS D 1 135 ? 8.255 52.223 119.974 1.00 32.31 133 HIS D N 1
ATOM 10217 C CA . HIS D 1 135 ? 8.677 50.848 119.658 1.00 32.31 133 HIS D CA 1
ATOM 10218 C C . HIS D 1 135 ? 7.846 50.105 118.580 1.00 31.85 133 HIS D C 1
ATOM 10219 O O . HIS D 1 135 ? 8.297 49.085 118.047 1.00 31.49 133 HIS D O 1
ATOM 10226 N N . CYS D 1 136 ? 6.646 50.603 118.264 1.00 30.61 134 CYS D N 1
ATOM 10227 C CA . CYS D 1 136 ? 5.821 49.986 117.232 1.00 29.53 134 CYS D CA 1
ATOM 10228 C C . CYS D 1 136 ? 6.419 50.327 115.872 1.00 29.96 134 CYS D C 1
ATOM 10229 O O . CYS D 1 136 ? 7.307 51.190 115.760 1.00 30.02 134 CYS D O 1
ATOM 10232 N N . ARG D 1 137 ? 5.926 49.647 114.844 1.00 29.84 135 ARG D N 1
ATOM 10233 C CA . ARG D 1 137 ? 6.437 49.801 113.494 1.00 30.38 135 ARG D CA 1
ATOM 10234 C C . ARG D 1 137 ? 6.354 51.241 112.948 1.00 29.99 135 ARG D C 1
ATOM 10235 O O . ARG D 1 137 ? 7.361 51.747 112.462 1.00 30.24 135 ARG D O 1
ATOM 10243 N N . PRO D 1 138 ? 5.175 51.901 113.041 1.00 29.90 136 PRO D N 1
ATOM 10244 C CA . PRO D 1 138 ? 5.106 53.320 112.668 1.00 29.88 136 PRO D CA 1
ATOM 10245 C C . PRO D 1 138 ? 6.123 54.196 113.424 1.00 30.07 136 PRO D C 1
ATOM 10246 O O . PRO D 1 138 ? 6.825 55.022 112.802 1.00 29.60 136 PRO D O 1
ATOM 10250 N N . CYS D 1 139 ? 6.195 54.047 114.749 1.00 29.78 137 CYS D N 1
ATOM 10251 C CA . CYS D 1 139 ? 7.226 54.780 115.506 1.00 30.13 137 CYS D CA 1
ATOM 10252 C C . CYS D 1 139 ? 8.661 54.486 114.985 1.00 30.01 137 CYS D C 1
ATOM 10253 O O . CYS D 1 139 ? 9.445 55.412 114.726 1.00 29.56 137 CYS D O 1
ATOM 10256 N N . ALA D 1 140 ? 8.983 53.200 114.820 1.00 30.13 138 ALA D N 1
ATOM 10257 C CA . ALA D 1 140 ? 10.301 52.768 114.323 1.00 30.52 138 ALA D CA 1
ATOM 10258 C C . ALA D 1 140 ? 10.626 53.257 112.889 1.00 30.52 138 ALA D C 1
ATOM 10259 O O . ALA D 1 140 ? 11.792 53.390 112.521 1.00 30.32 138 ALA D O 1
ATOM 10261 N N . GLU D 1 141 ? 9.593 53.533 112.095 1.00 31.06 139 GLU D N 1
ATOM 10262 C CA . GLU D 1 141 ? 9.778 54.057 110.737 1.00 31.55 139 GLU D CA 1
ATOM 10263 C C . GLU D 1 141 ? 9.874 55.570 110.732 1.00 30.27 139 GLU D C 1
ATOM 10264 O O . GLU D 1 141 ? 10.151 56.164 109.707 1.00 30.58 139 GLU D O 1
ATOM 10270 N N . GLY D 1 142 ? 9.642 56.183 111.882 1.00 29.36 140 GLY D N 1
ATOM 10271 C CA . GLY D 1 142 ? 9.774 57.624 112.018 1.00 28.13 140 GLY D CA 1
ATOM 10272 C C . GLY D 1 142 ? 8.467 58.384 111.914 1.00 27.32 140 GLY D C 1
ATOM 10273 O O . GLY D 1 142 ? 8.462 59.602 111.640 1.00 26.62 140 GLY D O 1
ATOM 10274 N N . PHE D 1 143 ? 7.362 57.685 112.154 1.00 26.46 141 PHE D N 1
ATOM 10275 C CA . PHE D 1 143 ? 6.043 58.297 112.024 1.00 26.27 141 PHE D CA 1
ATOM 10276 C C . PHE D 1 143 ? 5.216 58.208 113.305 1.00 26.30 141 PHE D C 1
ATOM 10277 O O . PHE D 1 143 ? 4.227 57.479 113.365 1.00 26.87 141 PHE D O 1
ATOM 10285 N N . PRO D 1 144 ? 5.609 58.967 114.339 1.00 26.51 142 PRO D N 1
ATOM 10286 C CA . PRO D 1 144 ? 4.995 58.754 115.646 1.00 26.63 142 PRO D CA 1
ATOM 10287 C C . PRO D 1 144 ? 3.553 59.287 115.777 1.00 26.80 142 PRO D C 1
ATOM 10288 O O . PRO D 1 144 ? 2.866 58.948 116.743 1.00 26.52 142 PRO D O 1
ATOM 10292 N N . ASN D 1 145 ? 3.089 60.103 114.827 1.00 26.89 143 ASN D N 1
ATOM 10293 C CA . ASN D 1 145 ? 1.687 60.531 114.852 1.00 27.37 143 ASN D CA 1
ATOM 10294 C C . ASN D 1 145 ? 0.721 59.380 114.505 1.00 27.31 143 ASN D C 1
ATOM 10295 O O . ASN D 1 145 ? -0.503 59.530 114.570 1.00 27.20 143 ASN D O 1
ATOM 10300 N N . HIS D 1 146 ? 1.275 58.223 114.157 1.00 27.50 144 HIS D N 1
ATOM 10301 C CA . HIS D 1 146 ? 0.460 57.071 113.794 1.00 27.38 144 HIS D CA 1
ATOM 10302 C C . HIS D 1 146 ? 0.813 55.871 114.672 1.00 27.36 144 HIS D C 1
ATOM 10303 O O . HIS D 1 146 ? 0.596 54.716 114.311 1.00 27.12 144 HIS D O 1
ATOM 10310 N N . CYS D 1 147 ? 1.354 56.190 115.844 1.00 27.54 145 CYS D N 1
ATOM 10311 C CA . CYS D 1 147 ? 1.674 55.223 116.897 1.00 28.58 145 CYS D CA 1
ATOM 10312 C C . CYS D 1 147 ? 0.549 54.210 117.149 1.00 28.71 145 CYS D C 1
ATOM 10313 O O . CYS D 1 147 ? -0.598 54.597 117.304 1.00 29.05 145 CYS D O 1
ATOM 10316 N N . GLU D 1 148 ? 0.881 52.924 117.195 1.00 29.15 146 GLU D N 1
ATOM 10317 C CA . GLU D 1 148 ? -0.121 51.862 117.406 1.00 29.95 146 GLU D CA 1
ATOM 10318 C C . GLU D 1 148 ? -0.491 51.658 118.889 1.00 30.32 146 GLU D C 1
ATOM 10319 O O . GLU D 1 148 ? -1.415 50.935 119.202 1.00 30.57 146 GLU D O 1
ATOM 10325 N N . ASN D 1 149 ? 0.240 52.302 119.784 1.00 30.60 147 ASN D N 1
ATOM 10326 C CA . ASN D 1 149 ? 0.019 52.203 121.220 1.00 30.88 147 ASN D CA 1
ATOM 10327 C C . ASN D 1 149 ? 0.000 53.589 121.823 1.00 31.18 147 ASN D C 1
ATOM 10328 O O . ASN D 1 149 ? 0.726 53.858 122.774 1.00 31.62 147 ASN D O 1
ATOM 10333 N N . LEU D 1 150 ? -0.813 54.472 121.257 1.00 31.04 148 LEU D N 1
ATOM 10334 C CA . LEU D 1 150 ? -0.808 55.897 121.628 1.00 31.51 148 LEU D CA 1
ATOM 10335 C C . LEU D 1 150 ? -1.575 56.179 122.934 1.00 31.40 148 LEU D C 1
ATOM 10336 O O . LEU D 1 150 ? -2.554 55.500 123.224 1.00 32.65 148 LEU D O 1
ATOM 10341 N N . ASN D 1 151 ? -1.104 57.151 123.718 1.00 30.74 149 ASN D N 1
ATOM 10342 C CA . ASN D 1 151 ? -1.856 57.739 124.832 1.00 29.99 149 ASN D CA 1
ATOM 10343 C C . ASN D 1 151 ? -1.822 59.232 124.583 1.00 29.66 149 ASN D C 1
ATOM 10344 O O . ASN D 1 151 ? -0.976 59.710 123.835 1.00 29.47 149 ASN D O 1
ATOM 10349 N N . GLU D 1 152 ? -2.748 59.970 125.183 1.00 29.44 150 GLU D N 1
ATOM 10350 C CA . GLU D 1 152 ? -2.889 61.384 124.881 1.00 29.31 150 GLU D CA 1
ATOM 10351 C C . GLU D 1 152 ? -3.079 62.210 126.140 1.00 29.48 150 GLU D C 1
ATOM 10352 O O . GLU D 1 152 ? -4.006 61.978 126.936 1.00 28.15 150 GLU D O 1
ATOM 10358 N N . LEU D 1 153 ? -2.191 63.189 126.284 1.00 29.60 151 LEU D N 1
ATOM 10359 C CA . LEU D 1 153 ? -2.167 64.114 127.403 1.00 30.18 151 LEU D CA 1
ATOM 10360 C C . LEU D 1 153 ? -3.404 65.013 127.410 1.00 30.23 151 LEU D C 1
ATOM 10361 O O . LEU D 1 153 ? -3.686 65.702 126.421 1.00 30.17 151 LEU D O 1
ATOM 10366 N N . GLY D 1 154 ? -4.134 64.998 128.530 1.00 30.16 152 GLY D N 1
ATOM 10367 C CA . GLY D 1 154 ? -5.377 65.772 128.680 1.00 29.48 152 GLY D CA 1
ATOM 10368 C C . GLY D 1 154 ? -6.594 65.089 128.073 1.00 29.48 152 GLY D C 1
ATOM 10369 O O . GLY D 1 154 ? -7.649 65.722 127.927 1.00 29.82 152 GLY D O 1
ATOM 10370 N N . PHE D 1 155 ? -6.438 63.813 127.705 1.00 28.62 153 PHE D N 1
ATOM 10371 C CA . PHE D 1 155 ? -7.498 63.005 127.125 1.00 28.52 153 PHE D CA 1
ATOM 10372 C C . PHE D 1 155 ? -7.684 61.693 127.911 1.00 28.95 153 PHE D C 1
ATOM 10373 O O . PHE D 1 155 ? -8.789 61.399 128.382 1.00 28.75 153 PHE D O 1
ATOM 10381 N N . ASN D 1 156 ? -6.607 60.914 128.061 1.00 29.00 154 ASN D N 1
ATOM 10382 C CA . ASN D 1 156 ? -6.606 59.778 128.977 1.00 28.42 154 ASN D CA 1
ATOM 10383 C C . ASN D 1 156 ? -5.434 59.765 129.957 1.00 28.55 154 ASN D C 1
ATOM 10384 O O . ASN D 1 156 ? -5.311 58.850 130.758 1.00 28.43 154 ASN D O 1
ATOM 10389 N N . VAL D 1 157 ? -4.579 60.788 129.900 1.00 28.01 155 VAL D N 1
ATOM 10390 C CA . VAL D 1 157 ? -3.474 60.916 130.846 1.00 26.75 155 VAL D CA 1
ATOM 10391 C C . VAL D 1 157 ? -3.603 62.335 131.379 1.00 26.60 155 VAL D C 1
ATOM 10392 O O . VAL D 1 157 ? -3.840 63.270 130.594 1.00 25.48 155 VAL D O 1
ATOM 10396 N N . ASP D 1 158 ? -3.471 62.494 132.698 1.00 26.21 156 ASP D N 1
ATOM 10397 C CA . ASP D 1 158 ? -3.717 63.783 133.346 1.00 26.47 156 ASP D CA 1
ATOM 10398 C C . ASP D 1 158 ? -2.856 64.884 132.737 1.00 26.75 156 ASP D C 1
ATOM 10399 O O . ASP D 1 158 ? -1.653 64.708 132.515 1.00 26.42 156 ASP D O 1
ATOM 10404 N N . GLY D 1 159 ? -3.486 66.027 132.500 1.00 26.99 157 GLY D N 1
ATOM 10405 C CA . GLY D 1 159 ? -2.902 67.110 131.727 1.00 26.84 157 GLY D CA 1
ATOM 10406 C C . GLY D 1 159 ? -2.551 68.350 132.517 1.00 27.08 157 GLY D C 1
ATOM 10407 O O . GLY D 1 159 ? -2.204 68.275 133.704 1.00 27.41 157 GLY D O 1
ATOM 10408 N N . ALA D 1 160 ? -2.671 69.498 131.861 1.00 26.93 158 ALA D N 1
ATOM 10409 C CA . ALA D 1 160 ? -1.947 70.673 132.296 1.00 27.16 158 ALA D CA 1
ATOM 10410 C C . ALA D 1 160 ? -2.737 71.862 132.813 1.00 27.53 158 ALA D C 1
ATOM 10411 O O . ALA D 1 160 ? -2.131 72.875 133.203 1.00 27.24 158 ALA D O 1
ATOM 10413 N N . PHE D 1 161 ? -4.070 71.768 132.825 1.00 28.77 159 PHE D N 1
ATOM 10414 C CA . PHE D 1 161 ? -4.867 72.747 133.574 1.00 29.32 159 PHE D CA 1
ATOM 10415 C C . PHE D 1 161 ? -4.732 72.354 135.038 1.00 29.75 159 PHE D C 1
ATOM 10416 O O . PHE D 1 161 ? -5.636 71.738 135.623 1.00 30.21 159 PHE D O 1
ATOM 10424 N N . ALA D 1 162 ? -3.578 72.677 135.614 1.00 30.06 160 ALA D N 1
ATOM 10425 C CA . ALA D 1 162 ? -3.196 72.219 136.952 1.00 30.03 160 ALA D CA 1
ATOM 10426 C C . ALA D 1 162 ? -2.078 73.107 137.461 1.00 30.58 160 ALA D C 1
ATOM 10427 O O . ALA D 1 162 ? -1.627 74.029 136.753 1.00 31.14 160 ALA D O 1
ATOM 10429 N N . GLU D 1 163 ? -1.629 72.838 138.682 1.00 30.20 161 GLU D N 1
ATOM 10430 C CA . GLU D 1 163 ? -0.462 73.524 139.209 1.00 30.59 161 GLU D CA 1
ATOM 10431 C C . GLU D 1 163 ? 0.813 72.796 138.762 1.00 29.71 161 GLU D C 1
ATOM 10432 O O . GLU D 1 163 ? 1.834 73.427 138.496 1.00 28.67 161 GLU D O 1
ATOM 10438 N N . TYR D 1 164 ? 0.726 71.475 138.652 1.00 29.33 162 TYR D N 1
ATOM 10439 C CA . TYR D 1 164 ? 1.863 70.646 138.267 1.00 29.76 162 TYR D CA 1
ATOM 10440 C C . TYR D 1 164 ? 1.401 69.534 137.344 1.00 29.55 162 TYR D C 1
ATOM 10441 O O . TYR D 1 164 ? 0.282 69.032 137.473 1.00 29.54 162 TYR D O 1
ATOM 10450 N N . VAL D 1 165 ? 2.264 69.142 136.415 1.00 29.45 163 VAL D N 1
ATOM 10451 C CA . VAL D 1 165 ? 1.959 68.001 135.554 1.00 29.24 163 VAL D CA 1
ATOM 10452 C C . VAL D 1 165 ? 3.184 67.118 135.369 1.00 29.56 163 VAL D C 1
ATOM 10453 O O . VAL D 1 165 ? 4.297 67.610 135.198 1.00 29.77 163 VAL D O 1
ATOM 10457 N N . LYS D 1 166 ? 2.984 65.811 135.425 1.00 30.24 164 LYS D N 1
ATOM 10458 C CA . LYS D 1 166 ? 4.067 64.895 135.156 1.00 31.18 164 LYS D CA 1
ATOM 10459 C C . LYS D 1 166 ? 4.006 64.436 133.704 1.00 31.12 164 LYS D C 1
ATOM 10460 O O . LYS D 1 166 ? 2.931 64.117 133.202 1.00 31.27 164 LYS D O 1
ATOM 10466 N N . VAL D 1 167 ? 5.170 64.392 133.055 1.00 30.90 165 VAL D N 1
ATOM 10467 C CA . VAL D 1 167 ? 5.336 63.891 131.688 1.00 30.88 165 VAL D CA 1
ATOM 10468 C C . VAL D 1 167 ? 6.708 63.234 131.543 1.00 31.05 165 VAL D C 1
ATOM 10469 O O . VAL D 1 167 ? 7.672 63.599 132.251 1.00 30.34 165 VAL D O 1
ATOM 10473 N N . ASP D 1 168 ? 6.790 62.251 130.647 1.00 30.69 166 ASP D N 1
ATOM 10474 C CA . ASP D 1 168 ? 8.083 61.702 130.269 1.00 30.73 166 ASP D CA 1
ATOM 10475 C C . ASP D 1 168 ? 8.959 62.751 129.577 1.00 29.99 166 ASP D C 1
ATOM 10476 O O . ASP D 1 168 ? 8.475 63.538 128.770 1.00 29.82 166 ASP D O 1
ATOM 10481 N N . ALA D 1 169 ? 10.254 62.738 129.897 1.00 29.16 167 ALA D N 1
ATOM 10482 C CA . ALA D 1 169 ? 11.200 63.724 129.387 1.00 28.00 167 ALA D CA 1
ATOM 10483 C C . ALA D 1 169 ? 11.260 63.716 127.863 1.00 27.51 167 ALA D C 1
ATOM 10484 O O . ALA D 1 169 ? 11.520 64.742 127.260 1.00 27.15 167 ALA D O 1
ATOM 10486 N N . LYS D 1 170 ? 10.986 62.565 127.252 1.00 27.36 168 LYS D N 1
ATOM 10487 C CA . LYS D 1 170 ? 11.036 62.443 125.788 1.00 27.84 168 LYS D CA 1
ATOM 10488 C C . LYS D 1 170 ? 9.941 63.217 125.043 1.00 27.61 168 LYS D C 1
ATOM 10489 O O . LYS D 1 170 ? 9.994 63.356 123.826 1.00 27.80 168 LYS D O 1
ATOM 10495 N N . TYR D 1 171 ? 8.959 63.719 125.780 1.00 27.36 169 TYR D N 1
ATOM 10496 C CA . TYR D 1 171 ? 7.930 64.537 125.197 1.00 26.97 169 TYR D CA 1
ATOM 10497 C C . TYR D 1 171 ? 8.201 66.021 125.359 1.00 26.65 169 TYR D C 1
ATOM 10498 O O . TYR D 1 171 ? 7.551 66.826 124.719 1.00 28.24 169 TYR D O 1
ATOM 10507 N N . ALA D 1 172 ? 9.168 66.380 126.189 1.00 26.18 170 ALA D N 1
ATOM 10508 C CA . ALA D 1 172 ? 9.363 67.759 126.586 1.00 25.85 170 ALA D CA 1
ATOM 10509 C C . ALA D 1 172 ? 10.406 68.448 125.720 1.00 26.03 170 ALA D C 1
ATOM 10510 O O . ALA D 1 172 ? 11.375 67.821 125.321 1.00 25.31 170 ALA D O 1
ATOM 10512 N N . TRP D 1 173 ? 10.195 69.734 125.436 1.00 25.73 171 TRP D N 1
ATOM 10513 C CA . TRP D 1 173 ? 11.101 70.504 124.587 1.00 26.25 171 TRP D CA 1
ATOM 10514 C C . TRP D 1 173 ? 11.392 71.825 125.262 1.00 26.97 171 TRP D C 1
ATOM 10515 O O . TRP D 1 173 ? 10.472 72.503 125.736 1.00 26.47 171 TRP D O 1
ATOM 10526 N N . SER D 1 174 ? 12.670 72.203 125.260 1.00 27.40 172 SER D N 1
ATOM 10527 C CA . SER D 1 174 ? 13.122 73.426 125.901 1.00 27.84 172 SER D CA 1
ATOM 10528 C C . SER D 1 174 ? 12.654 74.702 125.198 1.00 28.10 172 SER D C 1
ATOM 10529 O O . SER D 1 174 ? 12.612 74.769 123.973 1.00 28.66 172 SER D O 1
ATOM 10532 N N . LEU D 1 175 ? 12.364 75.719 126.004 1.00 27.95 173 LEU D N 1
ATOM 10533 C CA . LEU D 1 175 ? 11.960 77.038 125.555 1.00 28.47 173 LEU D CA 1
ATOM 10534 C C . LEU D 1 175 ? 13.060 78.077 125.829 1.00 28.92 173 LEU D C 1
ATOM 10535 O O . LEU D 1 175 ? 12.809 79.294 125.810 1.00 28.73 173 LEU D O 1
ATOM 10540 N N . ARG D 1 176 ? 14.267 77.587 126.092 1.00 30.00 174 ARG D N 1
ATOM 10541 C CA . ARG D 1 176 ? 15.429 78.442 126.411 1.00 31.74 174 ARG D CA 1
ATOM 10542 C C . ARG D 1 176 ? 15.687 79.527 125.385 1.00 31.79 174 ARG D C 1
ATOM 10543 O O . ARG D 1 176 ? 15.985 80.655 125.761 1.00 31.95 174 ARG D O 1
ATOM 10551 N N . GLU D 1 177 ? 15.550 79.191 124.098 1.00 32.00 175 GLU D N 1
ATOM 10552 C CA . GLU D 1 177 ? 15.692 80.164 123.006 1.00 33.09 175 GLU D CA 1
ATOM 10553 C C . GLU D 1 177 ? 14.762 81.370 123.126 1.00 33.06 175 GLU D C 1
ATOM 10554 O O . GLU D 1 177 ? 15.060 82.434 122.594 1.00 32.26 175 GLU D O 1
ATOM 10560 N N . LEU D 1 178 ? 13.617 81.206 123.785 1.00 33.74 176 LEU D N 1
ATOM 10561 C CA . LEU D 1 178 ? 12.692 82.336 123.906 1.00 34.48 176 LEU D CA 1
ATOM 10562 C C . LEU D 1 178 ? 13.141 83.365 124.944 1.00 35.25 176 LEU D C 1
ATOM 10563 O O . LEU D 1 178 ? 12.615 84.476 124.980 1.00 35.85 176 LEU D O 1
ATOM 10568 N N . GLU D 1 179 ? 14.099 82.997 125.788 1.00 36.41 177 GLU D N 1
ATOM 10569 C CA . GLU D 1 179 ? 14.563 83.879 126.864 1.00 37.98 177 GLU D CA 1
ATOM 10570 C C . GLU D 1 179 ? 15.162 85.142 126.298 1.00 38.69 177 GLU D C 1
ATOM 10571 O O . GLU D 1 179 ? 15.928 85.099 125.333 1.00 39.79 177 GLU D O 1
ATOM 10577 N N . GLY D 1 180 ? 14.777 86.275 126.869 1.00 39.42 178 GLY D N 1
ATOM 10578 C CA . GLY D 1 180 ? 15.235 87.576 126.384 1.00 40.04 178 GLY D CA 1
ATOM 10579 C C . GLY D 1 180 ? 14.711 87.979 125.016 1.00 40.18 178 GLY D C 1
ATOM 10580 O O . GLY D 1 180 ? 15.235 88.905 124.405 1.00 40.89 178 GLY D O 1
ATOM 10581 N N . VAL D 1 181 ? 13.699 87.267 124.528 1.00 40.13 179 VAL D N 1
ATOM 10582 C CA . VAL D 1 181 ? 12.973 87.613 123.304 1.00 39.73 179 VAL D CA 1
ATOM 10583 C C . VAL D 1 181 ? 11.526 87.810 123.743 1.00 39.93 179 VAL D C 1
ATOM 10584 O O . VAL D 1 181 ? 10.864 88.775 123.354 1.00 39.90 179 VAL D O 1
ATOM 10588 N N . TYR D 1 182 ? 11.041 86.870 124.548 1.00 39.78 180 TYR D N 1
ATOM 10589 C CA . TYR D 1 182 ? 9.744 86.973 125.186 1.00 40.16 180 TYR D CA 1
ATOM 10590 C C . TYR D 1 182 ? 10.028 87.092 126.669 1.00 40.73 180 TYR D C 1
ATOM 10591 O O . TYR D 1 182 ? 10.527 86.151 127.284 1.00 41.22 180 TYR D O 1
ATOM 10600 N N . GLU D 1 183 ? 9.739 88.250 127.247 1.00 41.19 181 GLU D N 1
ATOM 10601 C CA . GLU D 1 183 ? 9.999 88.419 128.669 1.00 41.83 181 GLU D CA 1
ATOM 10602 C C . GLU D 1 183 ? 8.807 88.084 129.546 1.00 40.96 181 GLU D C 1
ATOM 10603 O O . GLU D 1 183 ? 7.652 88.266 129.151 1.00 40.52 181 GLU D O 1
ATOM 10609 N N . GLY D 1 184 ? 9.114 87.573 130.735 1.00 40.31 182 GLY D N 1
ATOM 10610 C CA . GLY D 1 184 ? 8.112 87.330 131.767 1.00 39.26 182 GLY D CA 1
ATOM 10611 C C . GLY D 1 184 ? 7.138 86.253 131.352 1.00 38.79 182 GLY D C 1
ATOM 10612 O O . GLY D 1 184 ? 7.525 85.248 130.748 1.00 39.11 182 GLY D O 1
ATOM 10613 N N . ASP D 1 185 ? 5.868 86.470 131.660 1.00 37.95 183 ASP D N 1
ATOM 10614 C CA . ASP D 1 185 ? 4.824 85.500 131.350 1.00 37.18 183 ASP D CA 1
ATOM 10615 C C . ASP D 1 185 ? 4.672 85.267 129.841 1.00 36.35 183 ASP D C 1
ATOM 10616 O O . ASP D 1 185 ? 4.220 84.202 129.411 1.00 35.79 183 ASP D O 1
ATOM 10621 N N . ARG D 1 186 ? 5.052 86.265 129.045 1.00 35.17 184 ARG D N 1
ATOM 10622 C CA . ARG D 1 186 ? 4.944 86.151 127.593 1.00 34.31 184 ARG D CA 1
ATOM 10623 C C . ARG D 1 186 ? 5.724 84.957 127.034 1.00 33.17 184 ARG D C 1
ATOM 10624 O O . ARG D 1 186 ? 5.357 84.408 125.995 1.00 32.77 184 ARG D O 1
ATOM 10632 N N . LEU D 1 187 ? 6.792 84.555 127.724 1.00 31.67 185 LEU D N 1
ATOM 10633 C CA . LEU D 1 187 ? 7.543 83.377 127.314 1.00 30.69 185 LEU D CA 1
ATOM 10634 C C . LEU D 1 187 ? 6.683 82.134 127.455 1.00 29.88 185 LEU D C 1
ATOM 10635 O O . LEU D 1 187 ? 6.753 81.210 126.622 1.00 29.41 185 LEU D O 1
ATOM 10640 N N . PHE D 1 188 ? 5.899 82.082 128.529 1.00 28.13 186 PHE D N 1
ATOM 10641 C CA . PHE D 1 188 ? 5.101 80.887 128.751 1.00 27.46 186 PHE D CA 1
ATOM 10642 C C . PHE D 1 188 ? 3.847 80.862 127.904 1.00 27.03 186 PHE D C 1
ATOM 10643 O O . PHE D 1 188 ? 3.371 79.784 127.536 1.00 26.92 186 PHE D O 1
ATOM 10651 N N . LEU D 1 189 ? 3.348 82.052 127.581 1.00 26.00 187 LEU D N 1
ATOM 10652 C CA . LEU D 1 189 ? 2.248 82.206 126.635 1.00 26.55 187 LEU D CA 1
ATOM 10653 C C . LEU D 1 189 ? 2.657 81.726 125.238 1.00 26.09 187 LEU D C 1
ATOM 10654 O O . LEU D 1 189 ? 1.892 81.046 124.567 1.00 26.35 187 LEU D O 1
ATOM 10659 N N . ALA D 1 190 ? 3.858 82.089 124.807 1.00 25.29 188 ALA D N 1
ATOM 10660 C CA . ALA D 1 190 ? 4.376 81.597 123.529 1.00 25.24 188 ALA D CA 1
ATOM 10661 C C . ALA D 1 190 ? 4.559 80.066 123.599 1.00 25.22 188 ALA D C 1
ATOM 10662 O O . ALA D 1 190 ? 4.142 79.345 122.686 1.00 24.60 188 ALA D O 1
ATOM 10664 N N . GLY D 1 191 ? 5.141 79.582 124.710 1.00 25.17 189 GLY D N 1
ATOM 10665 C CA . GLY D 1 191 ? 5.326 78.141 124.945 1.00 25.04 189 GLY D CA 1
ATOM 10666 C C . GLY D 1 191 ? 4.038 77.339 124.842 1.00 25.15 189 GLY D C 1
ATOM 10667 O O . GLY D 1 191 ? 4.021 76.214 124.316 1.00 24.83 189 GLY D O 1
ATOM 10668 N N . SER D 1 192 ? 2.953 77.912 125.371 1.00 25.12 190 SER D N 1
ATOM 10669 C CA . SER D 1 192 ? 1.654 77.236 125.388 1.00 25.47 190 SER D CA 1
ATOM 10670 C C . SER D 1 192 ? 1.018 77.155 123.986 1.00 24.82 190 SER D C 1
ATOM 10671 O O . SER D 1 192 ? 0.090 76.382 123.768 1.00 24.61 190 SER D O 1
ATOM 10674 N N . LEU D 1 193 ? 1.521 77.957 123.052 1.00 24.94 191 LEU D N 1
ATOM 10675 C CA . LEU D 1 193 ? 1.031 77.946 121.678 1.00 24.76 191 LEU D CA 1
ATOM 10676 C C . LEU D 1 193 ? 1.801 77.012 120.730 1.00 24.73 191 LEU D C 1
ATOM 10677 O O . LEU D 1 193 ? 1.445 76.876 119.565 1.00 25.86 191 LEU D O 1
ATOM 10682 N N . VAL D 1 194 ? 2.842 76.350 121.229 1.00 24.71 192 VAL D N 1
ATOM 10683 C CA . VAL D 1 194 ? 3.683 75.482 120.385 1.00 23.90 192 VAL D CA 1
ATOM 10684 C C . VAL D 1 194 ? 2.904 74.287 119.859 1.00 24.00 192 VAL D C 1
ATOM 10685 O O . VAL D 1 194 ? 3.011 73.917 118.682 1.00 24.04 192 VAL D O 1
ATOM 10689 N N . GLU D 1 195 ? 2.120 73.662 120.725 1.00 23.71 193 GLU D N 1
ATOM 10690 C CA . GLU D 1 195 ? 1.362 72.468 120.305 1.00 23.73 193 GLU D CA 1
ATOM 10691 C C . GLU D 1 195 ? 0.407 72.727 119.113 1.00 23.03 193 GLU D C 1
ATOM 10692 O O . GLU D 1 195 ? 0.485 72.010 118.102 1.00 23.17 193 GLU D O 1
ATOM 10698 N N . PRO D 1 196 ? -0.520 73.705 119.241 1.00 22.62 194 PRO D N 1
ATOM 10699 C CA . PRO D 1 196 ? -1.399 74.035 118.105 1.00 22.85 194 PRO D CA 1
ATOM 10700 C C . PRO D 1 196 ? -0.628 74.552 116.891 1.00 22.31 194 PRO D C 1
ATOM 10701 O O . PRO D 1 196 ? -0.979 74.241 115.764 1.00 21.96 194 PRO D O 1
ATOM 10705 N N . THR D 1 197 ? 0.407 75.357 117.120 1.00 23.06 195 THR D N 1
ATOM 10706 C CA . THR D 1 197 ? 1.238 75.814 116.011 1.00 23.17 195 THR D CA 1
ATOM 10707 C C . THR D 1 197 ? 1.923 74.625 115.294 1.00 23.29 195 THR D C 1
ATOM 10708 O O . THR D 1 197 ? 2.067 74.633 114.056 1.00 23.04 195 THR D O 1
ATOM 10712 N N . SER D 1 198 ? 2.331 73.618 116.069 1.00 23.04 196 SER D N 1
ATOM 10713 C CA . SER D 1 198 ? 2.965 72.394 115.521 1.00 23.29 196 SER D CA 1
ATOM 10714 C C . SER D 1 198 ? 2.023 71.488 114.729 1.00 22.83 196 SER D C 1
ATOM 10715 O O . SER D 1 198 ? 2.449 70.806 113.788 1.00 22.73 196 SER D O 1
ATOM 10718 N N . VAL D 1 199 ? 0.752 71.460 115.132 1.00 22.45 197 VAL D N 1
ATOM 10719 C CA . VAL D 1 199 ? -0.302 70.799 114.351 1.00 21.48 197 VAL D CA 1
ATOM 10720 C C . VAL D 1 199 ? -0.393 71.441 112.942 1.00 21.47 197 VAL D C 1
ATOM 10721 O O . VAL D 1 199 ? -0.452 70.749 111.945 1.00 20.87 197 VAL D O 1
ATOM 10725 N N . ALA D 1 200 ? -0.416 72.770 112.904 1.00 21.73 198 ALA D N 1
ATOM 10726 C CA . ALA D 1 200 ? -0.408 73.525 111.673 1.00 22.63 198 ALA D CA 1
ATOM 10727 C C . ALA D 1 200 ? 0.852 73.198 110.846 1.00 22.67 198 ALA D C 1
ATOM 10728 O O . ALA D 1 200 ? 0.767 72.833 109.681 1.00 22.94 198 ALA D O 1
ATOM 10730 N N . TYR D 1 201 ? 2.005 73.304 111.491 1.00 23.16 199 TYR D N 1
ATOM 10731 C CA . TYR D 1 201 ? 3.290 73.071 110.876 1.00 23.48 199 TYR D CA 1
ATOM 10732 C C . TYR D 1 201 ? 3.376 71.643 110.298 1.00 24.02 199 TYR D C 1
ATOM 10733 O O . TYR D 1 201 ? 3.845 71.425 109.169 1.00 23.73 199 TYR D O 1
ATOM 10742 N N . ASN D 1 202 ? 2.921 70.667 111.065 1.00 23.88 200 ASN D N 1
ATOM 10743 C CA . ASN D 1 202 ? 2.970 69.305 110.577 1.00 24.97 200 ASN D CA 1
ATOM 10744 C C . ASN D 1 202 ? 2.119 69.210 109.305 1.00 23.89 200 ASN D C 1
ATOM 10745 O O . ASN D 1 202 ? 2.512 68.582 108.316 1.00 23.34 200 ASN D O 1
ATOM 10750 N N . ALA D 1 203 ? 0.956 69.858 109.346 1.00 23.34 201 ALA D N 1
ATOM 10751 C CA . ALA D 1 203 ? 0.017 69.822 108.238 1.00 22.66 201 ALA D CA 1
ATOM 10752 C C . ALA D 1 203 ? 0.554 70.556 107.005 1.00 22.20 201 ALA D C 1
ATOM 10753 O O . ALA D 1 203 ? 0.425 70.032 105.895 1.00 22.00 201 ALA D O 1
ATOM 10755 N N . VAL D 1 204 ? 1.152 71.739 107.183 1.00 21.34 202 VAL D N 1
ATOM 10756 C CA . VAL D 1 204 ? 1.559 72.525 105.986 1.00 21.69 202 VAL D CA 1
ATOM 10757 C C . VAL D 1 204 ? 2.988 72.218 105.503 1.00 22.24 202 VAL D C 1
ATOM 10758 O O . VAL D 1 204 ? 3.235 72.196 104.306 1.00 22.78 202 VAL D O 1
ATOM 10762 N N . ILE D 1 205 ? 3.909 71.936 106.426 1.00 22.09 203 ILE D N 1
ATOM 10763 C CA . ILE D 1 205 ? 5.301 71.673 106.045 1.00 21.82 203 ILE D CA 1
ATOM 10764 C C . ILE D 1 205 ? 5.549 70.183 105.822 1.00 23.04 203 ILE D C 1
ATOM 10765 O O . ILE D 1 205 ? 6.031 69.778 104.758 1.00 22.77 203 ILE D O 1
ATOM 10770 N N . VAL D 1 206 ? 5.225 69.367 106.824 1.00 23.70 204 VAL D N 1
ATOM 10771 C CA . VAL D 1 206 ? 5.582 67.967 106.770 1.00 24.57 204 VAL D CA 1
ATOM 10772 C C . VAL D 1 206 ? 4.677 67.216 105.789 1.00 24.93 204 VAL D C 1
ATOM 10773 O O . VAL D 1 206 ? 5.157 66.661 104.807 1.00 25.89 204 VAL D O 1
ATOM 10777 N N . ARG D 1 207 ? 3.376 67.226 106.036 1.00 24.75 205 ARG D N 1
ATOM 10778 C CA . ARG D 1 207 ? 2.431 66.476 105.214 1.00 25.15 205 ARG D CA 1
ATOM 10779 C C . ARG D 1 207 ? 2.182 67.182 103.871 1.00 25.02 205 ARG D C 1
ATOM 10780 O O . ARG D 1 207 ? 2.324 66.577 102.820 1.00 25.35 205 ARG D O 1
ATOM 10788 N N . GLY D 1 208 ? 1.848 68.469 103.934 1.00 25.02 206 GLY D N 1
ATOM 10789 C CA . GLY D 1 208 ? 1.610 69.291 102.762 1.00 25.58 206 GLY D CA 1
ATOM 10790 C C . GLY D 1 208 ? 2.828 69.446 101.872 1.00 25.75 206 GLY D C 1
ATOM 10791 O O . GLY D 1 208 ? 2.685 69.765 100.692 1.00 25.19 206 GLY D O 1
ATOM 10792 N N . GLY D 1 209 ? 4.024 69.258 102.448 1.00 26.12 207 GLY D N 1
ATOM 10793 C CA . GLY D 1 209 ? 5.283 69.332 101.703 1.00 26.07 207 GLY D CA 1
ATOM 10794 C C . GLY D 1 209 ? 5.843 70.746 101.578 1.00 27.04 207 GLY D C 1
ATOM 10795 O O . GLY D 1 209 ? 6.839 70.963 100.862 1.00 26.62 207 GLY D O 1
ATOM 10796 N N . GLY D 1 210 ? 5.207 71.722 102.239 1.00 26.32 208 GLY D N 1
ATOM 10797 C CA . GLY D 1 210 ? 5.743 73.089 102.226 1.00 26.30 208 GLY D CA 1
ATOM 10798 C C . GLY D 1 210 ? 5.614 73.757 100.870 1.00 26.71 208 GLY D C 1
ATOM 10799 O O . GLY D 1 210 ? 4.883 73.294 100.017 1.00 26.59 208 GLY D O 1
ATOM 10800 N N . ILE D 1 211 ? 6.315 74.872 100.685 1.00 26.99 209 ILE D N 1
ATOM 10801 C CA . ILE D 1 211 ? 6.246 75.647 99.467 1.00 27.36 209 ILE D CA 1
ATOM 10802 C C . ILE D 1 211 ? 7.661 76.115 99.094 1.00 28.14 209 ILE D C 1
ATOM 10803 O O . ILE D 1 211 ? 8.584 76.054 99.901 1.00 28.51 209 ILE D O 1
ATOM 10808 N N . ARG D 1 212 ? 7.830 76.580 97.872 1.00 27.71 210 ARG D N 1
ATOM 10809 C CA . ARG D 1 212 ? 9.031 77.308 97.534 1.00 27.57 210 ARG D CA 1
ATOM 10810 C C . ARG D 1 212 ? 8.722 78.796 97.725 1.00 27.51 210 ARG D C 1
ATOM 10811 O O . ARG D 1 212 ? 7.600 79.256 97.441 1.00 26.82 210 ARG D O 1
ATOM 10819 N N . PRO D 1 213 ? 9.710 79.557 98.211 1.00 26.93 211 PRO D N 1
ATOM 10820 C CA . PRO D 1 213 ? 9.482 80.987 98.367 1.00 26.47 211 PRO D CA 1
ATOM 10821 C C . PRO D 1 213 ? 9.008 81.590 97.053 1.00 26.17 211 PRO D C 1
ATOM 10822 O O . PRO D 1 213 ? 9.557 81.287 95.991 1.00 25.69 211 PRO D O 1
ATOM 10826 N N . GLY D 1 214 ? 7.973 82.421 97.137 1.00 26.53 212 GLY D N 1
ATOM 10827 C CA . GLY D 1 214 ? 7.319 82.941 95.954 1.00 27.06 212 GLY D CA 1
ATOM 10828 C C . GLY D 1 214 ? 5.988 82.285 95.623 1.00 27.07 212 GLY D C 1
ATOM 10829 O O . GLY D 1 214 ? 5.216 82.861 94.876 1.00 27.76 212 GLY D O 1
ATOM 10830 N N . ASP D 1 215 ? 5.713 81.096 96.172 1.00 26.41 213 ASP D N 1
ATOM 10831 C CA . ASP D 1 215 ? 4.414 80.416 95.985 1.00 26.58 213 ASP D CA 1
ATOM 10832 C C . ASP D 1 215 ? 3.245 81.147 96.681 1.00 26.35 213 ASP D C 1
ATOM 10833 O O . ASP D 1 215 ? 3.469 81.936 97.611 1.00 25.86 213 ASP D O 1
ATOM 10838 N N . ASN D 1 216 ? 2.015 80.875 96.233 1.00 25.65 214 ASN D N 1
ATOM 10839 C CA . ASN D 1 216 ? 0.804 81.355 96.926 1.00 25.24 214 ASN D CA 1
ATOM 10840 C C . ASN D 1 216 ? 0.186 80.238 97.760 1.00 24.90 214 ASN D C 1
ATOM 10841 O O . ASN D 1 216 ? 0.314 79.065 97.408 1.00 24.27 214 ASN D O 1
ATOM 10846 N N . VAL D 1 217 ? -0.509 80.603 98.840 1.00 24.34 215 VAL D N 1
ATOM 10847 C CA . VAL D 1 217 ? -1.215 79.617 99.676 1.00 24.61 215 VAL D CA 1
ATOM 10848 C C . VAL D 1 217 ? -2.614 80.100 100.054 1.00 24.71 215 VAL D C 1
ATOM 10849 O O . VAL D 1 217 ? -2.846 81.304 100.209 1.00 25.37 215 VAL D O 1
ATOM 10853 N N . VAL D 1 218 ? -3.533 79.165 100.219 1.00 24.44 216 VAL D N 1
ATOM 10854 C CA . VAL D 1 218 ? -4.883 79.495 100.680 1.00 24.93 216 VAL D CA 1
ATOM 10855 C C . VAL D 1 218 ? -5.226 78.664 101.902 1.00 25.00 216 VAL D C 1
ATOM 10856 O O . VAL D 1 218 ? -5.094 77.432 101.882 1.00 25.26 216 VAL D O 1
ATOM 10860 N N . ILE D 1 219 ? -5.641 79.353 102.960 1.00 25.24 217 ILE D N 1
ATOM 10861 C CA . ILE D 1 219 ? -6.059 78.706 104.208 1.00 25.73 217 ILE D CA 1
ATOM 10862 C C . ILE D 1 219 ? -7.548 78.925 104.383 1.00 25.87 217 ILE D C 1
ATOM 10863 O O . ILE D 1 219 ? -8.026 80.062 104.328 1.00 25.69 217 ILE D O 1
ATOM 10868 N N . LEU D 1 220 ? -8.265 77.815 104.550 1.00 25.83 218 LEU D N 1
ATOM 10869 C CA . LEU D 1 220 ? -9.689 77.822 104.831 1.00 26.26 218 LEU D CA 1
ATOM 10870 C C . LEU D 1 220 ? -9.913 77.440 106.301 1.00 26.04 218 LEU D C 1
ATOM 10871 O O . LEU D 1 220 ? -9.682 76.307 106.723 1.00 25.37 218 LEU D O 1
ATOM 10876 N N . GLY D 1 221 ? -10.390 78.408 107.064 1.00 27.16 219 GLY D N 1
ATOM 10877 C CA . GLY D 1 221 ? -10.609 78.238 108.489 1.00 28.00 219 GLY D CA 1
ATOM 10878 C C . GLY D 1 221 ? -9.603 79.089 109.219 1.00 28.57 219 GLY D C 1
ATOM 10879 O O . GLY D 1 221 ? -8.398 78.954 109.013 1.00 29.92 219 GLY D O 1
ATOM 10880 N N . GLY D 1 222 ? -10.091 79.964 110.078 1.00 28.97 220 GLY D N 1
ATOM 10881 C CA . GLY D 1 222 ? -9.229 80.901 110.780 1.00 29.08 220 GLY D CA 1
ATOM 10882 C C . GLY D 1 222 ? -9.256 80.684 112.283 1.00 29.10 220 GLY D C 1
ATOM 10883 O O . GLY D 1 222 ? -9.059 81.632 113.031 1.00 28.81 220 GLY D O 1
ATOM 10884 N N . GLY D 1 223 ? -9.509 79.445 112.716 1.00 28.81 221 GLY D N 1
ATOM 10885 C CA . GLY D 1 223 ? -9.239 79.031 114.112 1.00 29.01 221 GLY D CA 1
ATOM 10886 C C . GLY D 1 223 ? -7.724 79.040 114.385 1.00 29.16 221 GLY D C 1
ATOM 10887 O O . GLY D 1 223 ? -6.944 79.406 113.493 1.00 28.64 221 GLY D O 1
ATOM 10888 N N . PRO D 1 224 ? -7.289 78.649 115.612 1.00 28.55 222 PRO D N 1
ATOM 10889 C CA . PRO D 1 224 ? -5.847 78.636 115.934 1.00 27.98 222 PRO D CA 1
ATOM 10890 C C . PRO D 1 224 ? -4.935 77.920 114.904 1.00 28.00 222 PRO D C 1
ATOM 10891 O O . PRO D 1 224 ? -3.836 78.410 114.618 1.00 27.89 222 PRO D O 1
ATOM 10895 N N . ILE D 1 225 ? -5.383 76.789 114.365 1.00 27.23 223 ILE D N 1
ATOM 10896 C CA . ILE D 1 225 ? -4.594 76.047 113.389 1.00 26.81 223 ILE D CA 1
ATOM 10897 C C . ILE D 1 225 ? -4.440 76.847 112.096 1.00 27.11 223 ILE D C 1
ATOM 10898 O O . ILE D 1 225 ? -3.317 77.031 111.597 1.00 27.14 223 ILE D O 1
ATOM 10903 N N . GLY D 1 226 ? -5.551 77.351 111.568 1.00 26.21 224 GLY D N 1
ATOM 10904 C CA . GLY D 1 226 ? -5.508 78.181 110.364 1.00 25.83 224 GLY D CA 1
ATOM 10905 C C . GLY D 1 226 ? -4.632 79.408 110.527 1.00 25.41 224 GLY D C 1
ATOM 10906 O O . GLY D 1 226 ? -3.904 79.790 109.611 1.00 25.31 224 GLY D O 1
ATOM 10907 N N . LEU D 1 227 ? -4.685 80.017 111.711 1.00 25.51 225 LEU D N 1
ATOM 10908 C CA . LEU D 1 227 ? -3.924 81.227 111.992 1.00 25.58 225 LEU D CA 1
ATOM 10909 C C . LEU D 1 227 ? -2.427 80.934 112.112 1.00 25.48 225 LEU D C 1
ATOM 10910 O O . LEU D 1 227 ? -1.585 81.718 111.671 1.00 26.31 225 LEU D O 1
ATOM 10915 N N . ALA D 1 228 ? -2.101 79.806 112.729 1.00 24.94 226 ALA D N 1
ATOM 10916 C CA . ALA D 1 228 ? -0.730 79.354 112.779 1.00 24.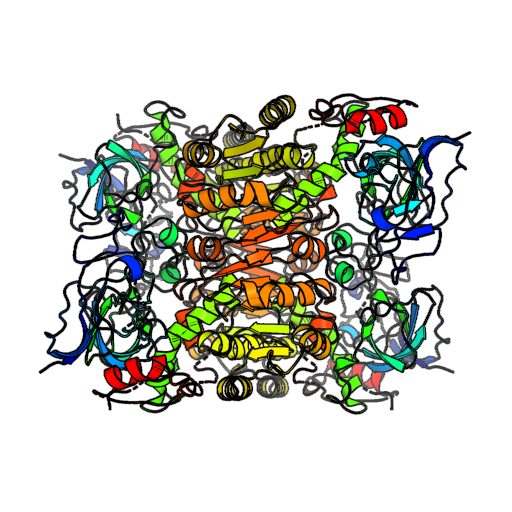69 226 ALA D CA 1
ATOM 10917 C C . ALA D 1 228 ? -0.204 79.105 111.346 1.00 24.49 226 ALA D C 1
ATOM 10918 O O . ALA D 1 228 ? 0.933 79.449 111.040 1.00 24.50 226 ALA D O 1
ATOM 10920 N N . ALA D 1 229 ? -1.040 78.527 110.482 1.00 24.66 227 ALA D N 1
ATOM 10921 C CA . ALA D 1 229 ? -0.652 78.229 109.104 1.00 24.76 227 ALA D CA 1
ATOM 10922 C C . ALA D 1 229 ? -0.370 79.519 108.352 1.00 24.67 227 ALA D C 1
ATOM 10923 O O . ALA D 1 229 ? 0.535 79.579 107.530 1.00 23.86 227 ALA D O 1
ATOM 10925 N N . VAL D 1 230 ? -1.150 80.554 108.634 1.00 24.89 228 VAL D N 1
ATOM 10926 C CA . VAL D 1 230 ? -0.899 81.850 108.019 1.00 24.61 228 VAL D CA 1
ATOM 10927 C C . VAL D 1 230 ? 0.508 82.316 108.359 1.00 25.15 228 VAL D C 1
ATOM 10928 O O . VAL D 1 230 ? 1.292 82.676 107.461 1.00 25.03 228 VAL D O 1
ATOM 10932 N N . ALA D 1 231 ? 0.820 82.306 109.657 1.00 24.60 229 ALA D N 1
ATOM 10933 C CA . ALA D 1 231 ? 2.084 82.825 110.122 1.00 24.54 229 ALA D CA 1
ATOM 10934 C C . ALA D 1 231 ? 3.227 81.948 109.607 1.00 24.03 229 ALA D C 1
ATOM 10935 O O . ALA D 1 231 ? 4.230 82.460 109.150 1.00 24.78 229 ALA D O 1
ATOM 10937 N N . ILE D 1 232 ? 3.063 80.634 109.676 1.00 23.18 230 ILE D N 1
ATOM 10938 C CA . ILE D 1 232 ? 4.099 79.716 109.197 1.00 22.25 230 ILE D CA 1
ATOM 10939 C C . ILE D 1 232 ? 4.392 79.898 107.698 1.00 22.06 230 ILE D C 1
ATOM 10940 O O . ILE D 1 232 ? 5.553 80.024 107.314 1.00 22.06 230 ILE D O 1
ATOM 10945 N N . LEU D 1 233 ? 3.356 79.937 106.868 1.00 21.24 231 LEU D N 1
ATOM 10946 C CA . LEU D 1 233 ? 3.557 80.027 105.408 1.00 21.90 231 LEU D CA 1
ATOM 10947 C C . LEU D 1 233 ? 4.061 81.387 104.930 1.00 21.98 231 LEU D C 1
ATOM 10948 O O . LEU D 1 233 ? 4.794 81.457 103.950 1.00 21.16 231 LEU D O 1
ATOM 10953 N N . LYS D 1 234 ? 3.683 82.459 105.621 1.00 22.65 232 LYS D N 1
ATOM 10954 C CA . LYS D 1 234 ? 4.282 83.763 105.344 1.00 23.89 232 LYS D CA 1
ATOM 10955 C C . LYS D 1 234 ? 5.759 83.727 105.710 1.00 24.74 232 LYS D C 1
ATOM 10956 O O . LYS D 1 234 ? 6.600 84.162 104.929 1.00 25.11 232 LYS D O 1
ATOM 10962 N N . HIS D 1 235 ? 6.073 83.207 106.897 1.00 25.19 233 HIS D N 1
ATOM 10963 C CA . HIS D 1 235 ? 7.467 82.996 107.268 1.00 25.72 233 HIS D CA 1
ATOM 10964 C C . HIS D 1 235 ? 8.244 82.094 106.315 1.00 25.26 233 HIS D C 1
ATOM 10965 O O . HIS D 1 235 ? 9.459 82.260 106.209 1.00 26.17 233 HIS D O 1
ATOM 10972 N N . ALA D 1 236 ? 7.566 81.177 105.627 1.00 24.12 234 ALA D N 1
ATOM 10973 C CA . ALA D 1 236 ? 8.221 80.308 104.634 1.00 24.78 234 ALA D CA 1
ATOM 10974 C C . ALA D 1 236 ? 8.357 80.994 103.254 1.00 24.53 234 ALA D C 1
ATOM 10975 O O . ALA D 1 236 ? 8.886 80.407 102.321 1.00 24.89 234 ALA D O 1
ATOM 10977 N N . GLY D 1 237 ? 7.898 82.235 103.132 1.00 24.74 235 GLY D N 1
ATOM 10978 C CA . GLY D 1 237 ? 8.170 83.028 101.920 1.00 24.84 235 GLY D CA 1
ATOM 10979 C C . GLY D 1 237 ? 7.074 82.948 100.874 1.00 25.33 235 GLY D C 1
ATOM 10980 O O . GLY D 1 237 ? 7.327 83.132 99.669 1.00 25.67 235 GLY D O 1
ATOM 10981 N N . ALA D 1 238 ? 5.856 82.633 101.308 1.00 24.74 236 ALA D N 1
ATOM 10982 C CA . ALA D 1 238 ? 4.720 82.644 100.378 1.00 25.40 236 ALA D CA 1
ATOM 10983 C C . ALA D 1 238 ? 4.509 84.073 99.902 1.00 25.54 236 ALA D C 1
ATOM 10984 O O . ALA D 1 238 ? 4.531 85.005 100.700 1.00 24.18 236 ALA D O 1
ATOM 10986 N N . SER D 1 239 ? 4.333 84.234 98.602 1.00 26.20 237 SER D N 1
ATOM 10987 C CA . SER D 1 239 ? 4.169 85.551 98.005 1.00 28.11 237 SER D CA 1
ATOM 10988 C C . SER D 1 239 ? 2.824 86.172 98.412 1.00 28.77 237 SER D C 1
ATOM 10989 O O . SER D 1 239 ? 2.753 87.345 98.781 1.00 29.67 237 SER D O 1
ATOM 10992 N N . LYS D 1 240 ? 1.767 85.371 98.352 1.00 29.00 238 LYS D N 1
ATOM 10993 C CA . LYS D 1 240 ? 0.448 85.760 98.813 1.00 28.99 238 LYS D CA 1
ATOM 10994 C C . LYS D 1 240 ? -0.106 84.695 99.757 1.00 28.37 238 LYS D C 1
ATOM 10995 O O . LYS D 1 240 ? -0.131 83.501 99.409 1.00 28.10 238 LYS D O 1
ATOM 11001 N N . VAL D 1 241 ? -0.502 85.119 100.957 1.00 27.76 239 VAL D N 1
ATOM 11002 C CA . VAL D 1 241 ? -1.192 84.241 101.904 1.00 27.43 239 VAL D CA 1
ATOM 11003 C C . VAL D 1 241 ? -2.623 84.742 101.998 1.00 28.36 239 VAL D C 1
ATOM 11004 O O . VAL D 1 241 ? -2.868 85.901 102.357 1.00 28.29 239 VAL D O 1
ATOM 11008 N N . ILE D 1 242 ? -3.561 83.874 101.657 1.00 29.04 240 ILE D N 1
ATOM 11009 C CA . ILE D 1 242 ? -4.972 84.224 101.617 1.00 29.60 240 ILE D CA 1
ATOM 11010 C C . ILE D 1 242 ? -5.703 83.345 102.619 1.00 30.11 240 ILE D C 1
ATOM 11011 O O . ILE D 1 242 ? -5.584 82.108 102.579 1.00 29.66 240 ILE D O 1
ATOM 11016 N N . LEU D 1 243 ? -6.429 83.985 103.540 1.00 30.70 241 LEU D N 1
ATOM 11017 C CA . LEU D 1 243 ? -7.261 83.268 104.512 1.00 31.11 241 LEU D CA 1
ATOM 11018 C C . LEU D 1 243 ? -8.753 83.545 104.303 1.00 31.33 241 LEU D C 1
ATOM 11019 O O . LEU D 1 243 ? -9.168 84.698 104.184 1.00 30.88 241 LEU D O 1
ATOM 11024 N N . SER D 1 244 ? -9.530 82.469 104.307 1.00 31.49 242 SER D N 1
ATOM 11025 C CA . SER D 1 244 ? -10.971 82.511 104.151 1.00 32.51 242 SER D CA 1
ATOM 11026 C C . SER D 1 244 ? -11.633 82.083 105.451 1.00 32.66 242 SER D C 1
ATOM 11027 O O . SER D 1 244 ? -11.442 80.958 105.929 1.00 33.14 242 SER D O 1
ATOM 11030 N N . GLU D 1 245 ? -12.424 82.980 106.013 1.00 32.86 243 GLU D N 1
ATOM 11031 C CA . GLU D 1 245 ? -13.000 82.754 107.314 1.00 33.39 243 GLU D CA 1
ATOM 11032 C C . GLU D 1 245 ? -14.136 83.764 107.485 1.00 33.67 243 GLU D C 1
ATOM 11033 O O . GLU D 1 245 ? -13.914 84.962 107.280 1.00 33.46 243 GLU D O 1
ATOM 11039 N N . PRO D 1 246 ? -15.356 83.285 107.828 1.00 33.83 244 PRO D N 1
ATOM 11040 C CA . PRO D 1 246 ? -16.503 84.184 108.055 1.00 34.41 244 PRO D CA 1
ATOM 11041 C C . PRO D 1 246 ? -16.309 85.180 109.205 1.00 34.47 244 PRO D C 1
ATOM 11042 O O . PRO D 1 246 ? -16.750 86.318 109.098 1.00 34.30 244 PRO D O 1
ATOM 11046 N N . SER D 1 247 ? -15.652 84.753 110.281 1.00 34.70 245 SER D N 1
ATOM 11047 C CA . SER D 1 247 ? -15.420 85.588 111.483 1.00 35.03 245 SER D CA 1
ATOM 11048 C C . SER D 1 247 ? -14.455 86.789 111.303 1.00 35.39 245 SER D C 1
ATOM 11049 O O . SER D 1 247 ? -13.276 86.616 110.974 1.00 35.54 245 SER D O 1
ATOM 11052 N N . GLU D 1 248 ? -14.952 88.004 111.534 1.00 35.64 246 GLU D N 1
ATOM 11053 C CA . GLU D 1 248 ? -14.152 89.213 111.356 1.00 36.24 246 GLU D CA 1
ATOM 11054 C C . GLU D 1 248 ? -12.937 89.343 112.307 1.00 36.10 246 GLU D C 1
ATOM 11055 O O . GLU D 1 248 ? -11.862 89.790 111.885 1.00 36.03 246 GLU D O 1
ATOM 11061 N N . VAL D 1 249 ? -13.117 88.978 113.581 1.00 35.42 247 VAL D N 1
ATOM 11062 C CA . VAL D 1 249 ? -12.029 89.008 114.558 1.00 34.53 247 VAL D CA 1
ATOM 11063 C C . VAL D 1 249 ? -10.883 88.093 114.082 1.00 33.83 247 VAL D C 1
ATOM 11064 O O . VAL D 1 249 ? -9.712 88.470 114.155 1.00 33.60 247 VAL D O 1
ATOM 11068 N N . ARG D 1 250 ? -11.246 86.930 113.539 1.00 32.85 248 ARG D N 1
ATOM 11069 C CA . ARG D 1 250 ? -10.284 85.979 113.009 1.00 32.49 248 ARG D CA 1
ATOM 11070 C C . ARG D 1 250 ? -9.573 86.511 111.771 1.00 32.46 248 ARG D C 1
ATOM 11071 O O . ARG D 1 250 ? -8.355 86.376 111.664 1.00 32.99 248 ARG D O 1
ATOM 11079 N N . ARG D 1 251 ? -10.308 87.154 110.868 1.00 32.23 249 ARG D N 1
ATOM 11080 C CA . ARG D 1 251 ? -9.698 87.713 109.649 1.00 32.20 249 ARG D CA 1
ATOM 11081 C C . ARG D 1 251 ? -8.738 88.835 109.996 1.00 32.51 249 ARG D C 1
ATOM 11082 O O . ARG D 1 251 ? -7.670 88.946 109.414 1.00 31.98 249 ARG D O 1
ATOM 11090 N N . ASN D 1 252 ? -9.127 89.675 110.953 1.00 33.34 250 ASN D N 1
ATOM 11091 C CA . ASN D 1 252 ? -8.253 90.755 111.399 1.00 34.19 250 ASN D CA 1
ATOM 11092 C C . ASN D 1 252 ? -6.955 90.252 112.047 1.00 33.68 250 ASN D C 1
ATOM 11093 O O . ASN D 1 252 ? -5.884 90.779 111.763 1.00 33.42 250 ASN D O 1
ATOM 11098 N N . LEU D 1 253 ? -7.061 89.225 112.899 1.00 33.40 251 LEU D N 1
ATOM 11099 C CA . LEU D 1 253 ? -5.881 88.543 113.439 1.00 33.52 251 LEU D CA 1
ATOM 11100 C C . LEU D 1 253 ? -4.996 87.944 112.340 1.00 33.40 251 LEU D C 1
ATOM 11101 O O . LEU D 1 253 ? -3.761 87.985 112.441 1.00 33.18 251 LEU D O 1
ATOM 11106 N N . ALA D 1 254 ? -5.630 87.368 111.317 1.00 32.57 252 ALA D N 1
ATOM 11107 C CA . ALA D 1 254 ? -4.895 86.854 110.168 1.00 32.86 252 ALA D CA 1
ATOM 11108 C C . ALA D 1 254 ? -4.036 87.944 109.510 1.00 32.67 252 ALA D C 1
ATOM 11109 O O . ALA D 1 254 ? -2.861 87.703 109.212 1.00 32.39 252 ALA D O 1
ATOM 11111 N N . LYS D 1 255 ? -4.602 89.132 109.301 1.00 33.09 253 LYS D N 1
ATOM 11112 C CA . LYS D 1 255 ? -3.817 90.273 108.783 1.00 33.68 253 LYS D CA 1
ATOM 11113 C C . LYS D 1 255 ? -2.608 90.554 109.686 1.00 33.55 253 LYS D C 1
ATOM 11114 O O . LYS D 1 255 ? -1.489 90.761 109.207 1.00 33.18 253 LYS D O 1
ATOM 11120 N N . GLU D 1 256 ? -2.847 90.570 110.996 1.00 33.19 254 GLU D N 1
ATOM 11121 C CA . GLU D 1 256 ? -1.797 90.843 111.954 1.00 33.78 254 GLU D CA 1
ATOM 11122 C C . GLU D 1 256 ? -0.682 89.808 111.879 1.00 33.13 254 GLU D C 1
ATOM 11123 O O . GLU D 1 256 ? 0.470 90.116 112.169 1.00 33.32 254 GLU D O 1
ATOM 11129 N N . LEU D 1 257 ? -1.042 88.577 111.527 1.00 31.90 255 LEU D N 1
ATOM 11130 C CA . LEU D 1 257 ? -0.090 87.485 111.418 1.00 31.67 255 LEU D CA 1
ATOM 11131 C C . LEU D 1 257 ? 0.535 87.441 110.023 1.00 31.94 255 LEU D C 1
ATOM 11132 O O . LEU D 1 257 ? 1.386 86.605 109.751 1.00 32.03 255 LEU D O 1
ATOM 11137 N N . GLY D 1 258 ? 0.106 88.350 109.148 1.00 31.79 256 GLY D N 1
ATOM 11138 C CA . GLY D 1 258 ? 0.780 88.576 107.876 1.00 31.55 256 GLY D CA 1
ATOM 11139 C C . GLY D 1 258 ? 0.072 88.070 106.638 1.00 31.20 256 GLY D C 1
ATOM 11140 O O . GLY D 1 258 ? 0.687 88.036 105.570 1.00 31.69 256 GLY D O 1
ATOM 11141 N N . ALA D 1 259 ? -1.192 87.650 106.774 1.00 30.25 257 ALA D N 1
ATOM 11142 C CA . ALA D 1 259 ? -2.013 87.281 105.622 1.00 30.13 257 ALA D CA 1
ATOM 11143 C C . ALA D 1 259 ? -2.133 88.485 104.709 1.00 30.22 257 ALA D C 1
ATOM 11144 O O . ALA D 1 259 ? -2.306 89.602 105.193 1.00 30.18 257 ALA D O 1
ATOM 11146 N N . ASP D 1 260 ? -2.016 88.276 103.402 1.00 30.18 258 ASP D N 1
ATOM 11147 C CA . ASP D 1 260 ? -2.063 89.415 102.484 1.00 30.80 258 ASP D CA 1
ATOM 11148 C C . ASP D 1 260 ? -3.498 89.789 102.128 1.00 31.18 258 ASP D C 1
ATOM 11149 O O . ASP D 1 260 ? -3.805 90.957 101.946 1.00 32.06 258 ASP D O 1
ATOM 11154 N N . HIS D 1 261 ? -4.370 88.793 102.029 1.00 31.25 259 HIS D N 1
ATOM 11155 C CA . HIS D 1 261 ? -5.771 89.007 101.720 1.00 31.50 259 HIS D CA 1
ATOM 11156 C C . HIS D 1 261 ? -6.611 88.080 102.584 1.00 31.98 259 HIS D C 1
ATOM 11157 O O . HIS D 1 261 ? -6.248 86.904 102.816 1.00 31.70 259 HIS D O 1
ATOM 11164 N N . VAL D 1 262 ? -7.734 88.608 103.063 1.00 31.60 260 VAL D N 1
ATOM 11165 C CA . VAL D 1 262 ? -8.707 87.807 103.803 1.00 31.39 260 VAL D CA 1
ATOM 11166 C C . VAL D 1 262 ? -10.047 87.844 103.081 1.00 31.90 260 VAL D C 1
ATOM 11167 O O . VAL D 1 262 ? -10.392 88.844 102.456 1.00 32.11 260 VAL D O 1
ATOM 11171 N N . ILE D 1 263 ? -10.756 86.724 103.119 1.00 32.06 261 ILE D N 1
ATOM 11172 C CA . ILE D 1 263 ? -12.032 86.568 102.439 1.00 32.69 261 ILE D CA 1
ATOM 11173 C C . ILE D 1 263 ? -13.092 86.137 103.444 1.00 33.42 261 ILE D C 1
ATOM 11174 O O . ILE D 1 263 ? -12.916 85.153 104.178 1.00 32.76 261 ILE D O 1
ATOM 11179 N N . ASP D 1 264 ? -14.199 86.865 103.455 1.00 34.07 262 ASP D N 1
ATOM 11180 C CA . ASP D 1 264 ? -15.386 86.405 104.151 1.00 35.42 262 ASP D CA 1
ATOM 11181 C C . ASP D 1 264 ? -16.282 85.667 103.149 1.00 36.03 262 ASP D C 1
ATOM 11182 O O . ASP D 1 264 ? -16.985 86.311 102.374 1.00 36.25 262 ASP D O 1
ATOM 11187 N N . PRO D 1 265 ? -16.281 84.319 103.188 1.00 36.85 263 PRO D N 1
ATOM 11188 C CA . PRO D 1 265 ? -16.948 83.518 102.172 1.00 37.66 263 PRO D CA 1
ATOM 11189 C C . PRO D 1 265 ? -18.475 83.624 102.234 1.00 38.81 263 PRO D C 1
ATOM 11190 O O . PRO D 1 265 ? -19.136 83.221 101.282 1.00 39.27 263 PRO D O 1
ATOM 11194 N N . THR D 1 266 ? -19.019 84.133 103.343 1.00 39.63 264 THR D N 1
ATOM 11195 C CA . THR D 1 266 ? -20.465 84.398 103.456 1.00 40.50 264 THR D CA 1
ATOM 11196 C C . THR D 1 266 ? -20.890 85.653 102.666 1.00 40.79 264 THR D C 1
ATOM 11197 O O . THR D 1 266 ? -22.037 85.752 102.235 1.00 41.34 264 THR D O 1
ATOM 11201 N N . LYS D 1 267 ? -19.967 86.597 102.481 1.00 40.70 265 LYS D N 1
ATOM 11202 C CA . LYS D 1 267 ? -20.273 87.873 101.812 1.00 40.82 265 LYS D CA 1
ATOM 11203 C C . LYS D 1 267 ? -19.614 88.046 100.442 1.00 40.48 265 LYS D C 1
ATOM 11204 O O . LYS D 1 267 ? -20.025 88.899 99.659 1.00 40.57 265 LYS D O 1
ATOM 11210 N N . GLU D 1 268 ? -18.569 87.275 100.165 1.00 39.71 266 GLU D N 1
ATOM 11211 C CA . GLU D 1 268 ? -17.815 87.432 98.927 1.00 38.58 266 GLU D CA 1
ATOM 11212 C C . GLU D 1 268 ? -17.714 86.073 98.279 1.00 37.89 266 GLU D C 1
ATOM 11213 O O . GLU D 1 268 ? -17.879 85.043 98.943 1.00 38.08 266 GLU D O 1
ATOM 11219 N N . ASN D 1 269 ? -17.462 86.075 96.976 1.00 36.45 267 ASN D N 1
ATOM 11220 C CA . ASN D 1 269 ? -17.285 84.856 96.218 1.00 35.18 267 ASN D CA 1
ATOM 11221 C C . ASN D 1 269 ? -15.835 84.350 96.384 1.00 34.07 267 ASN D C 1
ATOM 11222 O O . ASN D 1 269 ? -14.898 84.959 95.877 1.00 33.45 267 ASN D O 1
ATOM 11227 N N . PHE D 1 270 ? -15.667 83.249 97.119 1.00 32.66 268 PHE D N 1
ATOM 11228 C CA . PHE D 1 270 ? -14.343 82.687 97.410 1.00 31.58 268 PHE D CA 1
ATOM 11229 C C . PHE D 1 270 ? -13.550 82.388 96.133 1.00 30.70 268 PHE D C 1
ATOM 11230 O O . PHE D 1 270 ? -12.406 82.818 95.993 1.00 29.88 268 PHE D O 1
ATOM 11238 N N . VAL D 1 271 ? -14.177 81.662 95.210 1.00 30.05 269 VAL D N 1
ATOM 11239 C CA . VAL D 1 271 ? -13.540 81.258 93.975 1.00 30.24 269 VAL D CA 1
ATOM 11240 C C . VAL D 1 271 ? -12.995 82.478 93.211 1.00 30.58 269 VAL D C 1
ATOM 11241 O O . VAL D 1 271 ? -11.801 82.534 92.916 1.00 30.72 269 VAL D O 1
ATOM 11245 N N . GLU D 1 272 ? -13.841 83.474 92.955 1.00 30.72 270 GLU D N 1
ATOM 11246 C CA . GLU D 1 272 ? -13.417 84.651 92.192 1.00 31.01 270 GLU D CA 1
ATOM 11247 C C . GLU D 1 272 ? -12.377 85.479 92.911 1.00 30.75 270 GLU D C 1
ATOM 11248 O O . GLU D 1 272 ? -11.446 85.996 92.281 1.00 30.83 270 GLU D O 1
ATOM 11254 N N . ALA D 1 273 ? -12.525 85.621 94.226 1.00 29.69 271 ALA D N 1
ATOM 11255 C CA . ALA D 1 273 ? -11.586 86.429 94.984 1.00 28.49 271 ALA D CA 1
ATOM 11256 C C . ALA D 1 273 ? -10.188 85.787 94.999 1.00 28.74 271 ALA D C 1
ATOM 11257 O O . ALA D 1 273 ? -9.178 86.470 94.826 1.00 27.29 271 ALA D O 1
ATOM 11259 N N . VAL D 1 274 ? -10.135 84.467 95.194 1.00 29.11 272 VAL D N 1
ATOM 11260 C CA . VAL D 1 274 ? -8.853 83.748 95.195 1.00 28.86 272 VAL D CA 1
ATOM 11261 C C . VAL D 1 274 ? -8.188 83.889 93.812 1.00 29.44 272 VAL D C 1
ATOM 11262 O O . VAL D 1 274 ? -7.004 84.245 93.711 1.00 29.51 272 VAL D O 1
ATOM 11266 N N . LEU D 1 275 ? -8.954 83.652 92.753 1.00 29.77 273 LEU D N 1
ATOM 11267 C CA . LEU D 1 275 ? -8.421 83.824 91.389 1.00 30.05 273 LEU D CA 1
ATOM 11268 C C . LEU D 1 275 ? -8.009 85.242 91.069 1.00 30.30 273 LEU D C 1
ATOM 11269 O O . LEU D 1 275 ? -6.961 85.454 90.454 1.00 30.33 273 LEU D O 1
ATOM 11274 N N . ASP D 1 276 ? -8.808 86.216 91.486 1.00 31.37 274 ASP D N 1
ATOM 11275 C CA . ASP D 1 276 ? -8.441 87.618 91.275 1.00 32.47 274 ASP D CA 1
ATOM 11276 C C . ASP D 1 276 ? -7.239 88.028 92.126 1.00 32.51 274 ASP D C 1
ATOM 11277 O O . ASP D 1 276 ? -6.368 88.729 91.633 1.00 32.72 274 ASP D O 1
ATOM 11282 N N . TYR D 1 277 ? -7.170 87.584 93.384 1.00 32.39 275 TYR D N 1
ATOM 11283 C CA . TYR D 1 277 ? -6.019 87.918 94.241 1.00 32.71 275 TYR D CA 1
ATOM 11284 C C . TYR D 1 277 ? -4.692 87.294 93.772 1.00 32.67 275 TYR D C 1
ATOM 11285 O O . TYR D 1 277 ? -3.628 87.896 93.947 1.00 32.70 275 TYR D O 1
ATOM 11294 N N . THR D 1 278 ? -4.753 86.091 93.197 1.00 32.17 276 THR D N 1
ATOM 11295 C CA . THR D 1 278 ? -3.552 85.418 92.708 1.00 31.93 276 THR D CA 1
ATOM 11296 C C . THR D 1 278 ? -3.288 85.656 91.211 1.00 32.06 276 THR D C 1
ATOM 11297 O O . THR D 1 278 ? -2.460 84.983 90.623 1.00 31.80 276 THR D O 1
ATOM 11301 N N . ASN D 1 279 ? -3.978 86.628 90.609 1.00 32.64 277 ASN D N 1
ATOM 11302 C CA . ASN D 1 279 ? -3.891 86.901 89.163 1.00 32.58 277 ASN D CA 1
ATOM 11303 C C . ASN D 1 279 ? -4.051 85.678 88.275 1.00 32.43 277 ASN D C 1
ATOM 11304 O O . ASN D 1 279 ? -3.344 85.547 87.265 1.00 32.38 277 ASN D O 1
ATOM 11309 N N . GLY D 1 280 ? -4.976 84.790 88.646 1.00 31.49 278 GLY D N 1
ATOM 11310 C CA . GLY D 1 280 ? -5.268 83.615 87.853 1.00 31.55 278 GLY D CA 1
ATOM 11311 C C . GLY D 1 280 ? -4.325 82.434 88.050 1.00 31.22 278 GLY D C 1
ATOM 11312 O O . GLY D 1 280 ? -4.519 81.408 87.420 1.00 31.41 278 GLY D O 1
ATOM 11313 N N . LEU D 1 281 ? -3.331 82.572 88.928 1.00 31.16 279 LEU D N 1
ATOM 11314 C CA . LEU D 1 281 ? -2.322 81.508 89.174 1.00 31.30 279 LEU D CA 1
ATOM 11315 C C . LEU D 1 281 ? -2.817 80.461 90.177 1.00 29.89 279 LEU D C 1
ATOM 11316 O O . LEU D 1 281 ? -2.379 79.303 90.155 1.00 29.20 279 LEU D O 1
ATOM 11321 N N . GLY D 1 282 ? -3.713 80.878 91.069 1.00 28.24 280 GLY D N 1
ATOM 11322 C CA . GLY D 1 282 ? -4.185 79.991 92.141 1.00 27.16 280 GLY D CA 1
ATOM 11323 C C . GLY D 1 282 ? -3.104 79.815 93.206 1.00 25.85 280 GLY D C 1
ATOM 11324 O O . GLY D 1 282 ? -2.354 80.749 93.470 1.00 25.74 280 GLY D O 1
ATOM 11325 N N . ALA D 1 283 ? -3.019 78.628 93.816 1.00 24.11 281 ALA D N 1
ATOM 11326 C CA . ALA D 1 283 ? -2.089 78.420 94.923 1.00 23.43 281 ALA D CA 1
ATOM 11327 C C . ALA D 1 283 ? -1.413 77.059 94.890 1.00 22.80 281 ALA D C 1
ATOM 11328 O O . ALA D 1 283 ? -1.966 76.094 94.332 1.00 21.88 281 ALA D O 1
ATOM 11330 N N . LYS D 1 284 ? -0.241 76.985 95.525 1.00 22.55 282 LYS D N 1
ATOM 11331 C CA . LYS D 1 284 ? 0.505 75.724 95.599 1.00 23.35 282 LYS D CA 1
ATOM 11332 C C . LYS D 1 284 ? -0.090 74.902 96.723 1.00 23.78 282 LYS D C 1
ATOM 11333 O O . LYS D 1 284 ? -0.080 73.666 96.671 1.00 24.66 282 LYS D O 1
ATOM 11339 N N . LEU D 1 285 ? -0.644 75.576 97.728 1.00 23.36 283 LEU D N 1
ATOM 11340 C CA . LEU D 1 285 ? -1.168 74.856 98.866 1.00 24.28 283 LEU D CA 1
ATOM 11341 C C . LEU D 1 285 ? -2.493 75.411 99.429 1.00 24.14 283 LEU D C 1
ATOM 11342 O O . LEU D 1 285 ? -2.639 76.612 99.661 1.00 23.78 283 LEU D O 1
ATOM 11347 N N . PHE D 1 286 ? -3.429 74.494 99.651 1.00 23.70 284 PHE D N 1
ATOM 11348 C CA . PHE D 1 286 ? -4.687 74.762 100.300 1.00 24.65 284 PHE D CA 1
ATOM 11349 C C . PHE D 1 286 ? -4.742 73.993 101.621 1.00 25.40 284 PHE D C 1
ATOM 11350 O O . PHE D 1 286 ? -4.511 72.772 101.666 1.00 25.90 284 PHE D O 1
ATOM 11358 N N . LEU D 1 287 ? -5.048 74.713 102.692 1.00 25.19 285 LEU D N 1
ATOM 11359 C CA . LEU D 1 287 ? -5.235 74.084 103.971 1.00 25.38 285 LEU D CA 1
ATOM 11360 C C . LEU D 1 287 ? -6.713 74.049 104.320 1.00 26.61 285 LEU D C 1
ATOM 11361 O O . LEU D 1 287 ? -7.353 75.087 104.548 1.00 26.99 285 LEU D O 1
ATOM 11366 N N . GLU D 1 288 ? -7.251 72.842 104.379 1.00 27.57 286 GLU D N 1
ATOM 11367 C CA . GLU D 1 288 ? -8.645 72.693 104.730 1.00 29.18 286 GLU D CA 1
ATOM 11368 C C . GLU D 1 288 ? -8.707 72.541 106.256 1.00 29.18 286 GLU D C 1
ATOM 11369 O O . GLU D 1 288 ? -8.449 71.463 106.789 1.00 29.09 286 GLU D O 1
ATOM 11375 N N . ALA D 1 289 ? -9.029 73.637 106.941 1.00 29.33 287 ALA D N 1
ATOM 11376 C CA . ALA D 1 289 ? -9.076 73.660 108.406 1.00 30.63 287 ALA D CA 1
ATOM 11377 C C . ALA D 1 289 ? -10.444 74.129 108.954 1.00 31.86 287 ALA D C 1
ATOM 11378 O O . ALA D 1 289 ? -10.516 74.673 110.077 1.00 31.83 287 ALA D O 1
ATOM 11380 N N . THR D 1 290 ? -11.507 73.917 108.163 1.00 32.43 288 THR D N 1
ATOM 11381 C CA . THR D 1 290 ? -12.864 74.329 108.537 1.00 33.88 288 THR D CA 1
ATOM 11382 C C . THR D 1 290 ? -13.634 73.212 109.220 1.00 35.28 288 THR D C 1
ATOM 11383 O O . THR D 1 290 ? -14.438 73.468 110.091 1.00 36.06 288 THR D O 1
ATOM 11387 N N . GLY D 1 291 ? -13.388 71.976 108.823 1.00 36.64 289 GLY D N 1
ATOM 11388 C CA . GLY D 1 291 ? -14.135 70.871 109.383 1.00 38.44 289 GLY D CA 1
ATOM 11389 C C . GLY D 1 291 ? -15.421 70.648 108.618 1.00 39.55 289 GLY D C 1
ATOM 11390 O O . GLY D 1 291 ? -16.156 69.717 108.924 1.00 39.89 289 GLY D O 1
ATOM 11391 N N . VAL D 1 292 ? -15.685 71.494 107.619 1.00 40.49 290 VAL D N 1
ATOM 11392 C CA . VAL D 1 292 ? -16.855 71.344 106.748 1.00 41.29 290 VAL D CA 1
ATOM 11393 C C . VAL D 1 292 ? -16.420 71.117 105.290 1.00 42.44 290 VAL D C 1
ATOM 11394 O O . VAL D 1 292 ? -16.849 71.842 104.381 1.00 42.00 290 VAL D O 1
ATOM 11398 N N . PRO D 1 293 ? -15.574 70.085 105.066 1.00 43.40 291 PRO D N 1
ATOM 11399 C CA . PRO D 1 293 ? -14.911 69.863 103.788 1.00 44.05 291 PRO D CA 1
ATOM 11400 C C . PRO D 1 293 ? -15.943 69.639 102.709 1.00 44.11 291 PRO D C 1
ATOM 11401 O O . PRO D 1 293 ? -15.793 70.138 101.592 1.00 44.99 291 PRO D O 1
ATOM 11405 N N . GLN D 1 294 ? -17.012 68.941 103.064 1.00 44.02 292 GLN D N 1
ATOM 11406 C CA . GLN D 1 294 ? -18.146 68.745 102.171 1.00 43.59 292 GLN D CA 1
ATOM 11407 C C . GLN D 1 294 ? -18.815 70.041 101.684 1.00 42.57 292 GLN D C 1
ATOM 11408 O O . GLN D 1 294 ? -19.522 70.022 100.678 1.00 43.58 292 GLN D O 1
ATOM 11414 N N . LEU D 1 295 ? -18.609 71.159 102.381 1.00 40.94 293 LEU D N 1
ATOM 11415 C CA . LEU D 1 295 ? -19.155 72.446 101.921 1.00 38.56 293 LEU D CA 1
ATOM 11416 C C . LEU D 1 295 ? -18.152 73.273 101.129 1.00 36.83 293 LEU D C 1
ATOM 11417 O O . LEU D 1 295 ? -18.545 73.986 100.211 1.00 36.33 293 LEU D O 1
ATOM 11422 N N . VAL D 1 296 ? -16.871 73.221 101.512 1.00 34.29 294 VAL D N 1
ATOM 11423 C CA . VAL D 1 296 ? -15.855 74.067 100.861 1.00 32.20 294 VAL D CA 1
ATOM 11424 C C . VAL D 1 296 ? -15.144 73.336 99.701 1.00 31.25 294 VAL D C 1
ATOM 11425 O O . VAL D 1 296 ? -14.479 73.971 98.901 1.00 31.21 294 VAL D O 1
ATOM 11429 N N . TRP D 1 297 ? -15.300 72.014 99.623 1.00 30.07 295 TRP D N 1
ATOM 11430 C CA . TRP D 1 297 ? -14.563 71.220 98.641 1.00 29.46 295 TRP D CA 1
ATOM 11431 C C . TRP D 1 297 ? -14.826 71.658 97.183 1.00 29.52 295 TRP D C 1
ATOM 11432 O O . TRP D 1 297 ? -13.879 71.766 96.405 1.00 28.47 295 TRP D O 1
ATOM 11443 N N . PRO D 1 298 ? -16.106 71.897 96.815 1.00 29.66 296 PRO D N 1
ATOM 11444 C CA . PRO D 1 298 ? -16.370 72.343 95.434 1.00 30.21 296 PRO D CA 1
ATOM 11445 C C . PRO D 1 298 ? -15.653 73.651 95.079 1.00 30.13 296 PRO D C 1
ATOM 11446 O O . PRO D 1 298 ? -15.122 73.785 93.969 1.00 30.34 296 PRO D O 1
ATOM 11450 N N . GLN D 1 299 ? -15.611 74.582 96.024 1.00 30.01 297 GLN D N 1
ATOM 11451 C CA . GLN D 1 299 ? -14.930 75.846 95.811 1.00 30.93 297 GLN D CA 1
ATOM 11452 C C . GLN D 1 299 ? -13.423 75.641 95.652 1.00 30.36 297 GLN D C 1
ATOM 11453 O O . GLN D 1 299 ? -12.814 76.205 94.741 1.00 30.67 297 GLN D O 1
ATOM 11459 N N . ILE D 1 300 ? -12.832 74.816 96.518 1.00 29.28 298 ILE D N 1
ATOM 11460 C CA . ILE D 1 300 ? -11.419 74.446 96.386 1.00 28.88 298 ILE D CA 1
ATOM 11461 C C . ILE D 1 300 ? -11.132 73.865 94.985 1.00 28.58 298 ILE D C 1
ATOM 11462 O O . ILE D 1 300 ? -10.226 74.323 94.277 1.00 28.79 298 ILE D O 1
ATOM 11467 N N . GLU D 1 301 ? -11.936 72.893 94.585 1.00 28.31 299 GLU D N 1
ATOM 11468 C CA . GLU D 1 301 ? -11.783 72.225 93.306 1.00 28.41 299 GLU D CA 1
ATOM 11469 C C . GLU D 1 301 ? -11.922 73.208 92.139 1.00 28.69 299 GLU D C 1
ATOM 11470 O O . GLU D 1 301 ? -11.145 73.154 91.171 1.00 27.78 299 GLU D O 1
ATOM 11476 N N . GLU D 1 302 ? -12.883 74.130 92.238 1.00 29.14 300 GLU D N 1
ATOM 11477 C CA . GLU D 1 302 ? -13.112 75.083 91.161 1.00 29.77 300 GLU D CA 1
ATOM 11478 C C . GLU D 1 302 ? -11.926 76.042 91.002 1.00 29.46 300 GLU D C 1
ATOM 11479 O O . GLU D 1 302 ? -11.542 76.370 89.889 1.00 29.19 300 GLU D O 1
ATOM 11485 N N . VAL D 1 303 ? -11.354 76.492 92.114 1.00 29.95 301 VAL D N 1
ATOM 11486 C CA . VAL D 1 303 ? -10.114 77.263 92.052 1.00 29.86 301 VAL D CA 1
ATOM 11487 C C . VAL D 1 303 ? -9.002 76.439 91.397 1.00 29.87 301 VAL D C 1
ATOM 11488 O O . VAL D 1 303 ? -8.343 76.906 90.470 1.00 30.38 301 VAL D O 1
ATOM 11492 N N . ILE D 1 304 ? -8.802 75.211 91.854 1.00 29.24 302 ILE D N 1
ATOM 11493 C CA . ILE D 1 304 ? -7.689 74.416 91.345 1.00 28.63 302 ILE D CA 1
ATOM 11494 C C . ILE D 1 304 ? -7.868 74.223 89.827 1.00 28.76 302 ILE D C 1
ATOM 11495 O O . ILE D 1 304 ? -6.917 74.368 89.058 1.00 28.15 302 ILE D O 1
ATOM 11500 N N . TRP D 1 305 ? -9.107 73.924 89.427 1.00 29.24 303 TRP D N 1
ATOM 11501 C CA . TRP D 1 305 ? -9.502 73.759 88.031 1.00 29.43 303 TRP D CA 1
ATOM 11502 C C . TRP D 1 305 ? -9.219 74.998 87.187 1.00 29.20 303 TRP D C 1
ATOM 11503 O O . TRP D 1 305 ? -8.571 74.893 86.156 1.00 29.00 303 TRP D O 1
ATOM 11514 N N . ARG D 1 306 ? -9.688 76.168 87.614 1.00 28.95 304 ARG D N 1
ATOM 11515 C CA . ARG D 1 306 ? -9.545 77.372 86.779 1.00 28.75 304 ARG D CA 1
ATOM 11516 C C . ARG D 1 306 ? -8.175 78.021 86.900 1.00 28.76 304 ARG D C 1
ATOM 11517 O O . ARG D 1 306 ? -7.750 78.757 86.005 1.00 28.52 304 ARG D O 1
ATOM 11525 N N . ALA D 1 307 ? -7.484 77.763 88.007 1.00 28.00 305 ALA D N 1
ATOM 11526 C CA . ALA D 1 307 ? -6.156 78.346 88.214 1.00 27.77 305 ALA D CA 1
ATOM 11527 C C . ALA D 1 307 ? -5.138 77.805 87.203 1.00 27.37 305 ALA D C 1
ATOM 11528 O O . ALA D 1 307 ? -5.165 76.610 86.834 1.00 26.82 305 ALA D O 1
ATOM 11530 N N . ARG D 1 308 ? -4.245 78.677 86.752 1.00 26.86 306 ARG D N 1
ATOM 11531 C CA . ARG D 1 308 ? -3.205 78.234 85.809 1.00 27.33 306 ARG D CA 1
ATOM 11532 C C . ARG D 1 308 ? -2.010 77.561 86.486 1.00 26.23 306 ARG D C 1
ATOM 11533 O O . ARG D 1 308 ? -1.322 76.776 85.858 1.00 25.55 306 ARG D O 1
ATOM 11541 N N . GLY D 1 309 ? -1.772 77.869 87.766 1.00 26.02 307 GLY D N 1
ATOM 11542 C CA . GLY D 1 309 ? -0.829 77.103 88.584 1.00 24.87 307 GLY D CA 1
ATOM 11543 C C . GLY D 1 309 ? -1.178 75.631 88.550 1.00 24.71 307 GLY D C 1
ATOM 11544 O O . GLY D 1 309 ? -2.340 75.265 88.368 1.00 24.95 307 GLY D O 1
ATOM 11545 N N . ILE D 1 310 ? -0.164 74.782 88.682 1.00 24.46 308 ILE D N 1
ATOM 11546 C CA . ILE D 1 310 ? -0.365 73.333 88.803 1.00 23.87 308 ILE D CA 1
ATOM 11547 C C . ILE D 1 310 ? 0.307 72.833 90.086 1.00 23.36 308 ILE D C 1
ATOM 11548 O O . ILE D 1 310 ? 0.834 73.640 90.859 1.00 22.01 308 ILE D O 1
ATOM 11553 N N . ASN D 1 311 ? 0.269 71.513 90.306 1.00 23.01 309 ASN D N 1
ATOM 11554 C CA . ASN D 1 311 ? 0.932 70.868 91.452 1.00 23.38 309 ASN D CA 1
ATOM 11555 C C . ASN D 1 311 ? 0.381 71.300 92.806 1.00 23.70 309 ASN D C 1
ATOM 11556 O O . ASN D 1 311 ? 1.092 71.260 93.812 1.00 23.42 309 ASN D O 1
ATOM 11561 N N . ALA D 1 312 ? -0.879 71.727 92.825 1.00 23.68 310 ALA D N 1
ATOM 11562 C CA . ALA D 1 312 ? -1.481 72.171 94.071 1.00 24.19 310 ALA D CA 1
ATOM 11563 C C . ALA D 1 312 ? -1.651 70.979 95.002 1.00 23.92 310 ALA D C 1
ATOM 11564 O O . ALA D 1 312 ? -1.936 69.855 94.572 1.00 22.76 310 ALA D O 1
ATOM 11566 N N . THR D 1 313 ? -1.433 71.230 96.281 1.00 24.10 311 THR D N 1
ATOM 11567 C CA . THR D 1 313 ? -1.743 70.232 97.288 1.00 24.63 311 THR D CA 1
ATOM 11568 C C . THR D 1 313 ? -2.860 70.738 98.183 1.00 24.44 311 THR D C 1
ATOM 11569 O O . THR D 1 313 ? -2.827 71.896 98.625 1.00 24.37 311 THR D O 1
ATOM 11573 N N . VAL D 1 314 ? -3.835 69.868 98.458 1.00 23.97 312 VAL D N 1
ATOM 11574 C CA . VAL D 1 314 ? -4.836 70.147 99.487 1.00 23.52 312 VAL D CA 1
ATOM 11575 C C . VAL D 1 314 ? -4.532 69.311 100.746 1.00 24.04 312 VAL D C 1
ATOM 11576 O O . VAL D 1 314 ? -4.524 68.066 100.709 1.00 22.45 312 VAL D O 1
ATOM 11580 N N . ALA D 1 315 ? -4.248 70.018 101.838 1.00 24.09 313 ALA D N 1
ATOM 11581 C CA . ALA D 1 315 ? -3.997 69.394 103.137 1.00 25.23 313 ALA D CA 1
ATOM 11582 C C . ALA D 1 315 ? -5.247 69.408 104.009 1.00 25.81 313 ALA D C 1
ATOM 11583 O O . ALA D 1 315 ? -5.788 70.471 104.324 1.00 26.69 313 ALA D O 1
ATOM 11585 N N . ILE D 1 316 ? -5.699 68.225 104.416 1.00 26.94 314 ILE D N 1
ATOM 11586 C CA . ILE D 1 316 ? -6.906 68.137 105.248 1.00 27.98 314 ILE D CA 1
ATOM 11587 C C . ILE D 1 316 ? -6.530 67.878 106.713 1.00 28.70 314 ILE D C 1
ATOM 11588 O O . ILE D 1 316 ? -6.077 66.765 107.064 1.00 27.09 314 ILE D O 1
ATOM 11593 N N . VAL D 1 317 ? -6.736 68.907 107.545 1.00 29.58 315 VAL D N 1
ATOM 11594 C CA . VAL D 1 317 ? -6.348 68.863 108.960 1.00 31.24 315 VAL D CA 1
ATOM 11595 C C . VAL D 1 317 ? -7.522 68.864 109.937 1.00 32.68 315 VAL D C 1
ATOM 11596 O O . VAL D 1 317 ? -7.400 68.356 111.052 1.00 33.48 315 VAL D O 1
ATOM 11600 N N . ALA D 1 318 ? -8.643 69.464 109.560 1.00 34.22 316 ALA D N 1
ATOM 11601 C CA . ALA D 1 318 ? -9.815 69.427 110.443 1.00 35.94 316 ALA D CA 1
ATOM 11602 C C . ALA D 1 318 ? -10.453 68.049 110.381 1.00 36.96 316 ALA D C 1
ATOM 11603 O O . ALA D 1 318 ? -10.381 67.369 109.365 1.00 36.41 316 ALA D O 1
ATOM 11605 N N . ARG D 1 319 ? -11.079 67.642 111.473 1.00 39.23 317 ARG D N 1
ATOM 11606 C CA . ARG D 1 319 ? -11.795 66.382 111.489 1.00 41.32 317 ARG D CA 1
ATOM 11607 C C . ARG D 1 319 ? -13.250 66.665 111.106 1.00 42.74 317 ARG D C 1
ATOM 11608 O O . ARG D 1 319 ? -13.944 67.459 111.755 1.00 43.36 317 ARG D O 1
ATOM 11610 N N . ALA D 1 320 ? -13.693 66.057 110.012 1.00 43.89 318 ALA D N 1
ATOM 11611 C CA . ALA D 1 320 ? -15.107 66.080 109.651 1.00 45.13 318 ALA D CA 1
ATOM 11612 C C . ALA D 1 320 ? -15.604 64.665 109.510 1.00 45.66 318 ALA D C 1
ATOM 11613 O O . ALA D 1 320 ? -14.837 63.766 109.161 1.00 46.24 318 ALA D O 1
ATOM 11615 N N . ASP D 1 321 ? -16.894 64.462 109.732 1.00 46.33 319 ASP D N 1
ATOM 11616 C CA . ASP D 1 321 ? -17.467 63.146 109.489 1.00 46.94 319 ASP D CA 1
ATOM 11617 C C . ASP D 1 321 ? -18.031 62.910 108.063 1.00 46.49 319 ASP D C 1
ATOM 11618 O O . ASP D 1 321 ? -17.981 61.777 107.552 1.00 46.90 319 ASP D O 1
ATOM 11623 N N . ALA D 1 322 ? -18.528 63.969 107.423 1.00 45.32 320 ALA D N 1
ATOM 11624 C CA . ALA D 1 322 ? -19.219 63.848 106.136 1.00 43.77 320 ALA D CA 1
ATOM 11625 C C . ALA D 1 322 ? -18.304 63.481 104.961 1.00 42.82 320 ALA D C 1
ATOM 11626 O O . ALA D 1 322 ? -17.139 63.866 104.931 1.00 42.91 320 ALA D O 1
ATOM 11628 N N . LYS D 1 323 ? -18.847 62.737 104.003 1.00 41.18 321 LYS D N 1
ATOM 11629 C CA . LYS D 1 323 ? -18.176 62.477 102.737 1.00 40.29 321 LYS D CA 1
ATOM 11630 C C . LYS D 1 323 ? -17.823 63.764 101.967 1.00 39.60 321 LYS D C 1
ATOM 11631 O O . LYS D 1 323 ? -18.628 64.698 101.864 1.00 39.49 321 LYS D O 1
ATOM 11637 N N . ILE D 1 324 ? -16.598 63.789 101.447 1.00 37.91 322 ILE D N 1
ATOM 11638 C CA . ILE D 1 324 ? -16.125 64.838 100.577 1.00 36.01 322 ILE D CA 1
ATOM 11639 C C . ILE D 1 324 ? -16.516 64.481 99.140 1.00 34.71 322 ILE D C 1
ATOM 11640 O O . ILE D 1 324 ? -16.266 63.352 98.679 1.00 34.36 322 ILE D O 1
ATOM 11645 N N . PRO D 1 325 ? -17.125 65.441 98.419 1.00 33.31 323 PRO D N 1
ATOM 11646 C CA . PRO D 1 325 ? -17.494 65.148 97.055 1.00 32.49 323 PRO D CA 1
ATOM 11647 C C . PRO D 1 325 ? -16.279 65.343 96.142 1.00 31.48 323 PRO D C 1
ATOM 11648 O O . PRO D 1 325 ? -16.074 66.421 95.588 1.00 31.01 323 PRO D O 1
ATOM 11652 N N . LEU D 1 326 ? -15.470 64.297 96.008 1.00 30.74 324 LEU D N 1
ATOM 11653 C CA . LEU D 1 326 ? -14.229 64.385 95.227 1.00 29.88 324 LEU D CA 1
ATOM 11654 C C . LEU D 1 326 ? -14.416 64.137 93.734 1.00 29.32 324 LEU D C 1
ATOM 11655 O O . LEU D 1 326 ? -14.971 63.121 93.323 1.00 29.00 324 LEU D O 1
ATOM 11660 N N . THR D 1 327 ? -13.914 65.070 92.932 1.00 28.86 325 THR D N 1
ATOM 11661 C CA . THR D 1 327 ? -13.888 64.919 91.489 1.00 28.75 325 THR D CA 1
ATOM 11662 C C . THR D 1 327 ? -12.463 64.581 91.060 1.00 28.86 325 THR D C 1
ATOM 11663 O O . THR D 1 327 ? -11.580 65.458 91.031 1.00 29.06 325 THR D O 1
ATOM 11667 N N . GLY D 1 328 ? -12.247 63.308 90.737 1.00 28.42 326 GLY D N 1
ATOM 11668 C CA . GLY D 1 328 ? -10.935 62.802 90.329 1.00 28.74 326 GLY D CA 1
ATOM 11669 C C . GLY D 1 328 ? -10.286 63.605 89.207 1.00 28.80 326 GLY D C 1
ATOM 11670 O O . GLY D 1 328 ? -9.095 63.927 89.260 1.00 28.44 326 GLY D O 1
ATOM 11671 N N . GLU D 1 329 ? -11.093 63.961 88.216 1.00 28.58 327 GLU D N 1
ATOM 11672 C CA . GLU D 1 329 ? -10.627 64.630 87.002 1.00 28.57 327 GLU D CA 1
ATOM 11673 C C . GLU D 1 329 ? -9.922 65.929 87.289 1.00 27.39 327 GLU D C 1
ATOM 11674 O O . GLU D 1 329 ? -8.990 66.300 86.584 1.00 26.78 327 GLU D O 1
ATOM 11680 N N . VAL D 1 330 ? -10.388 66.639 88.310 1.00 26.52 328 VAL D N 1
ATOM 11681 C CA . VAL D 1 330 ? -9.784 67.915 88.670 1.00 26.33 328 VAL D CA 1
ATOM 11682 C C . VAL D 1 330 ? -8.312 67.716 89.042 1.00 26.72 328 VAL D C 1
ATOM 11683 O O . VAL D 1 330 ? -7.436 68.472 88.594 1.00 25.99 328 VAL D O 1
ATOM 11687 N N . PHE D 1 331 ? -8.062 66.681 89.845 1.00 26.28 329 PHE D N 1
ATOM 11688 C CA . PHE D 1 331 ? -6.724 66.392 90.337 1.00 26.72 329 PHE D CA 1
ATOM 11689 C C . PHE D 1 331 ? -5.807 65.817 89.272 1.00 27.12 329 PHE D C 1
ATOM 11690 O O . PHE D 1 331 ? -4.619 66.138 89.250 1.00 27.47 329 PHE D O 1
ATOM 11698 N N . GLN D 1 332 ? -6.374 65.007 88.372 1.00 27.12 330 GLN D N 1
ATOM 11699 C CA . GLN D 1 332 ? -5.644 64.518 87.202 1.00 26.77 330 GLN D CA 1
ATOM 11700 C C . GLN D 1 332 ? -5.242 65.667 86.265 1.00 26.70 330 GLN D C 1
ATOM 11701 O O . GLN D 1 332 ? -4.084 65.776 85.889 1.00 27.15 330 GLN D O 1
ATOM 11707 N N . VAL D 1 333 ? -6.191 66.517 85.894 1.00 26.03 331 VAL D N 1
ATOM 11708 C CA . VAL D 1 333 ? -5.938 67.552 84.870 1.00 25.95 331 VAL D CA 1
ATOM 11709 C C . VAL D 1 333 ? -5.047 68.699 85.371 1.00 25.19 331 VAL D C 1
ATOM 11710 O O . VAL D 1 333 ? -4.325 69.309 84.578 1.00 25.27 331 VAL D O 1
ATOM 11714 N N . ARG D 1 334 ? -5.078 68.974 86.671 1.00 24.00 332 ARG D N 1
ATOM 11715 C CA . ARG D 1 334 ? -4.269 70.070 87.233 1.00 24.06 332 ARG D CA 1
ATOM 11716 C C . ARG D 1 334 ? -3.017 69.571 87.990 1.00 23.83 332 ARG D C 1
ATOM 11717 O O . ARG D 1 334 ? -2.298 70.356 88.634 1.00 23.02 332 ARG D O 1
ATOM 11725 N N . ARG D 1 335 ? -2.755 68.267 87.896 1.00 23.10 333 ARG D N 1
ATOM 11726 C CA . ARG D 1 335 ? -1.572 67.674 88.534 1.00 23.55 333 ARG D CA 1
ATOM 11727 C C . ARG D 1 335 ? -1.547 68.018 90.025 1.00 22.63 333 ARG D C 1
ATOM 11728 O O . ARG D 1 335 ? -0.578 68.574 90.534 1.00 22.19 333 ARG D O 1
ATOM 11736 N N . ALA D 1 336 ? -2.624 67.673 90.715 1.00 22.13 334 ALA D N 1
ATOM 11737 C CA . ALA D 1 336 ? -2.803 68.105 92.081 1.00 22.14 334 ALA D CA 1
ATOM 11738 C C . ALA D 1 336 ? -2.967 66.899 92.986 1.00 21.87 334 ALA D C 1
ATOM 11739 O O . ALA D 1 336 ? -3.182 65.787 92.516 1.00 21.42 334 ALA D O 1
ATOM 11741 N N . GLN D 1 337 ? -2.852 67.114 94.287 1.00 21.82 335 GLN D N 1
ATOM 11742 C CA . GLN D 1 337 ? -2.946 65.994 95.216 1.00 22.12 335 GLN D CA 1
ATOM 11743 C C . GLN D 1 337 ? -3.599 66.392 96.530 1.00 22.04 335 GLN D C 1
ATOM 11744 O O . GLN D 1 337 ? -3.723 67.576 96.821 1.00 22.13 335 GLN D O 1
ATOM 11750 N N . ILE D 1 338 ? -3.970 65.379 97.313 1.00 22.11 336 ILE D N 1
ATOM 11751 C CA . ILE D 1 338 ? -4.667 65.529 98.580 1.00 22.95 336 ILE D CA 1
ATOM 11752 C C . ILE D 1 338 ? -3.904 64.731 99.623 1.00 23.22 336 ILE D C 1
ATOM 11753 O O . ILE D 1 338 ? -3.649 63.550 99.433 1.00 23.60 336 ILE D O 1
ATOM 11758 N N . VAL D 1 339 ? -3.543 65.382 100.719 1.00 24.15 337 VAL D N 1
ATOM 11759 C CA . VAL D 1 339 ? -2.879 64.725 101.823 1.00 24.38 337 VAL D CA 1
ATOM 11760 C C . VAL D 1 339 ? -3.705 64.926 103.090 1.00 24.80 337 VAL D C 1
ATOM 11761 O O . VAL D 1 339 ? -4.318 65.972 103.294 1.00 23.97 337 VAL D O 1
ATOM 11765 N N . GLY D 1 340 ? -3.741 63.901 103.931 1.00 26.38 338 GLY D N 1
ATOM 11766 C CA . GLY D 1 340 ? -4.312 64.049 105.271 1.00 27.63 338 GLY D CA 1
ATOM 11767 C C . GLY D 1 340 ? -3.205 64.456 106.219 1.00 28.80 338 GLY D C 1
ATOM 11768 O O . GLY D 1 340 ? -2.016 64.241 105.933 1.00 29.92 338 GLY D O 1
ATOM 11769 N N . SER D 1 341 ? -3.570 65.059 107.341 1.00 28.85 339 SER D N 1
ATOM 11770 C CA . SER D 1 341 ? -2.596 65.323 108.372 1.00 29.29 339 SER D CA 1
ATOM 11771 C C . SER D 1 341 ? -3.225 65.154 109.750 1.00 30.05 339 SER D C 1
ATOM 11772 O O . SER D 1 341 ? -4.409 65.467 109.954 1.00 30.15 339 SER D O 1
ATOM 11775 N N . GLN D 1 342 ? -2.410 64.669 110.677 1.00 29.83 340 GLN D N 1
ATOM 11776 C CA . GLN D 1 342 ? -2.824 64.417 112.047 1.00 30.71 340 GLN D CA 1
ATOM 11777 C C . GLN D 1 342 ? -1.637 64.615 112.992 1.00 30.61 340 GLN D C 1
ATOM 11778 O O . GLN D 1 342 ? -0.514 64.160 112.701 1.00 30.53 340 GLN D O 1
ATOM 11784 N N . GLY D 1 343 ? -1.891 65.306 114.104 1.00 30.25 341 GLY D N 1
ATOM 11785 C CA . GLY D 1 343 ? -0.934 65.389 115.205 1.00 29.65 341 GLY D CA 1
ATOM 11786 C C . GLY D 1 343 ? 0.150 66.430 114.999 1.00 29.85 341 GLY D C 1
ATOM 11787 O O . GLY D 1 343 ? 0.075 67.245 114.062 1.00 29.03 341 GLY D O 1
ATOM 11788 N N . HIS D 1 344 ? 1.183 66.367 115.856 1.00 29.83 342 HIS D N 1
ATOM 11789 C CA . HIS D 1 344 ? 2.235 67.385 115.920 1.00 29.94 342 HIS D CA 1
ATOM 11790 C C . HIS D 1 344 ? 3.628 66.822 116.304 1.00 30.08 342 HIS D C 1
ATOM 11791 O O . HIS D 1 344 ? 4.582 67.576 116.484 1.00 29.85 342 HIS D O 1
ATOM 11798 N N . SER D 1 345 ? 3.718 65.507 116.456 1.00 30.28 343 SER D N 1
ATOM 11799 C CA . SER D 1 345 ? 4.939 64.827 116.886 1.00 30.54 343 SER D CA 1
ATOM 11800 C C . SER D 1 345 ? 5.851 64.439 115.723 1.00 29.90 343 SER D C 1
ATOM 11801 O O . SER D 1 345 ? 5.418 64.427 114.571 1.00 29.64 343 SER D O 1
ATOM 11804 N N . GLY D 1 346 ? 7.112 64.127 116.049 1.00 29.24 344 GLY D N 1
ATOM 11805 C CA . GLY D 1 346 ? 8.111 63.653 115.083 1.00 28.02 344 GLY D CA 1
ATOM 11806 C C . GLY D 1 346 ? 8.663 64.760 114.199 1.00 27.97 344 GLY D C 1
ATOM 11807 O O . GLY D 1 346 ? 8.300 65.930 114.367 1.00 27.30 344 GLY D O 1
ATOM 11808 N N . HIS D 1 347 ? 9.561 64.380 113.282 1.00 27.23 345 HIS D N 1
ATOM 11809 C CA . HIS D 1 347 ? 10.053 65.253 112.205 1.00 26.56 345 HIS D CA 1
ATOM 11810 C C . HIS D 1 347 ? 10.751 66.539 112.673 1.00 26.66 345 HIS D C 1
ATOM 11811 O O . HIS D 1 347 ? 11.045 67.417 111.865 1.00 26.79 345 HIS D O 1
ATOM 11818 N N . GLY D 1 348 ? 11.026 66.649 113.975 1.00 25.88 346 GLY D N 1
ATOM 11819 C CA . GLY D 1 348 ? 11.621 67.867 114.525 1.00 25.31 346 GLY D CA 1
ATOM 11820 C C . GLY D 1 348 ? 10.751 69.100 114.357 1.00 24.86 346 GLY D C 1
ATOM 11821 O O . GLY D 1 348 ? 11.253 70.211 114.199 1.00 23.51 346 GLY D O 1
ATOM 11822 N N . THR D 1 349 ? 9.437 68.903 114.416 1.00 24.17 347 THR D N 1
ATOM 11823 C CA . THR D 1 349 ? 8.482 70.012 114.301 1.00 24.05 347 THR D CA 1
ATOM 11824 C C . THR D 1 349 ? 8.489 70.908 115.534 1.00 23.95 347 THR D C 1
ATOM 11825 O O . THR D 1 349 ? 8.689 72.135 115.424 1.00 23.91 347 THR D O 1
ATOM 11829 N N . PHE D 1 350 ? 8.290 70.311 116.706 1.00 23.73 348 PHE D N 1
ATOM 11830 C CA . PHE D 1 350 ? 8.323 71.091 117.943 1.00 24.29 348 PHE D CA 1
ATOM 11831 C C . PHE D 1 350 ? 9.550 72.034 118.068 1.00 23.99 348 PHE D C 1
ATOM 11832 O O . PHE D 1 350 ? 9.387 73.226 118.319 1.00 24.06 348 PHE D O 1
ATOM 11840 N N . PRO D 1 351 ? 10.780 71.512 117.890 1.00 24.42 349 PRO D N 1
ATOM 11841 C CA . PRO D 1 351 ? 11.946 72.408 117.995 1.00 24.27 349 PRO D CA 1
ATOM 11842 C C . PRO D 1 351 ? 12.039 73.481 116.899 1.00 24.77 349 PRO D C 1
ATOM 11843 O O . PRO D 1 351 ? 12.468 74.608 117.168 1.00 24.21 349 PRO D O 1
ATOM 11847 N N . ARG D 1 352 ? 11.653 73.142 115.680 1.00 25.09 350 ARG D N 1
ATOM 11848 C CA . ARG D 1 352 ? 11.593 74.155 114.628 1.00 25.39 350 ARG D CA 1
ATOM 11849 C C . ARG D 1 352 ? 10.567 75.255 114.901 1.00 25.40 350 ARG D C 1
ATOM 11850 O O . ARG D 1 352 ? 10.847 76.468 114.699 1.00 25.34 350 ARG D O 1
ATOM 11858 N N . VAL D 1 353 ? 9.396 74.855 115.391 1.00 25.01 351 VAL D N 1
ATOM 11859 C CA . VAL D 1 353 ? 8.381 75.850 115.751 1.00 24.12 351 VAL D CA 1
ATOM 11860 C C . VAL D 1 353 ? 8.916 76.787 116.838 1.00 24.46 351 VAL D C 1
ATOM 11861 O O . VAL D 1 353 ? 8.722 78.007 116.755 1.00 24.21 351 VAL D O 1
ATOM 11865 N N . ILE D 1 354 ? 9.605 76.212 117.823 1.00 23.80 352 ILE D N 1
ATOM 11866 C CA . ILE D 1 354 ? 10.205 77.006 118.902 1.00 24.74 352 ILE D CA 1
ATOM 11867 C C . ILE D 1 354 ? 11.266 77.983 118.386 1.00 24.61 352 ILE D C 1
ATOM 11868 O O . ILE D 1 354 ? 11.218 79.166 118.744 1.00 24.30 352 ILE D O 1
ATOM 11873 N N . SER D 1 355 ? 12.187 77.508 117.536 1.00 24.86 353 SER D N 1
ATOM 11874 C CA . SER D 1 355 ? 13.191 78.402 116.915 1.00 25.90 353 SER D CA 1
ATOM 11875 C C . SER D 1 355 ? 12.531 79.490 116.069 1.00 25.68 353 SER D C 1
ATOM 11876 O O . SER D 1 355 ? 12.979 80.620 116.075 1.00 25.31 353 SER D O 1
ATOM 11879 N N . LEU D 1 356 ? 11.480 79.124 115.335 1.00 26.14 354 LEU D N 1
ATOM 11880 C CA . LEU D 1 356 ? 10.709 80.078 114.541 1.00 27.41 354 LEU D CA 1
ATOM 11881 C C . LEU D 1 356 ? 10.113 81.174 115.435 1.00 28.00 354 LEU D C 1
ATOM 11882 O O . LEU D 1 356 ? 10.205 82.358 115.109 1.00 28.05 354 LEU D O 1
ATOM 11895 N N . ALA D 1 358 ? 11.258 82.071 118.350 1.00 29.63 356 ALA D N 1
ATOM 11896 C CA . ALA D 1 358 ? 12.437 82.805 118.821 1.00 30.30 356 ALA D CA 1
ATOM 11897 C C . ALA D 1 358 ? 12.940 83.834 117.804 1.00 30.64 356 ALA D C 1
ATOM 11898 O O . ALA D 1 358 ? 13.479 84.868 118.188 1.00 30.66 356 ALA D O 1
ATOM 11900 N N . SER D 1 359 ? 12.737 83.551 116.517 1.00 30.69 357 SER D N 1
ATOM 11901 C CA . SER D 1 359 ? 13.285 84.361 115.433 1.00 31.28 357 SER D CA 1
ATOM 11902 C C . SER D 1 359 ? 12.329 85.478 115.018 1.00 31.32 357 SER D C 1
ATOM 11903 O O . SER D 1 359 ? 12.641 86.246 114.109 1.00 31.46 357 SER D O 1
ATOM 11906 N N . GLY D 1 360 ? 11.171 85.562 115.675 1.00 31.37 358 GLY D N 1
ATOM 11907 C CA . GLY D 1 360 ? 10.219 86.647 115.419 1.00 30.40 358 GLY D CA 1
ATOM 11908 C C . GLY D 1 360 ? 8.768 86.272 115.141 1.00 30.37 358 GLY D C 1
ATOM 11909 O O . GLY D 1 360 ? 7.904 87.155 115.084 1.00 30.48 358 GLY D O 1
ATOM 11918 N N . ASP D 1 362 ? 5.517 85.683 116.208 1.00 30.75 360 ASP D N 1
ATOM 11919 C CA . ASP D 1 362 ? 4.773 85.897 117.458 1.00 31.32 360 ASP D CA 1
ATOM 11920 C C . ASP D 1 362 ? 3.327 85.420 117.387 1.00 30.86 360 ASP D C 1
ATOM 11921 O O . ASP D 1 362 ? 2.429 86.152 116.968 1.00 30.45 360 ASP D O 1
ATOM 11934 N N . THR D 1 364 ? 1.551 84.741 120.054 1.00 29.95 362 THR D N 1
ATOM 11935 C CA . THR D 1 364 ? 0.805 85.226 121.235 1.00 30.28 362 THR D CA 1
ATOM 11936 C C . THR D 1 364 ? -0.245 86.269 120.850 1.00 30.33 362 THR D C 1
ATOM 11937 O O . THR D 1 364 ? -1.190 86.491 121.596 1.00 30.37 362 THR D O 1
ATOM 11941 N N . LYS D 1 365 ? -0.088 86.893 119.684 1.00 30.51 363 LYS D N 1
ATOM 11942 C CA . LYS D 1 365 ? -1.112 87.823 119.191 1.00 31.36 363 LYS D CA 1
ATOM 11943 C C . LYS D 1 365 ? -2.515 87.196 119.175 1.00 31.11 363 LYS D C 1
ATOM 11944 O O . LYS D 1 365 ? -3.492 87.919 119.286 1.00 31.04 363 LYS D O 1
ATOM 11950 N N . ILE D 1 366 ? -2.617 85.868 119.041 1.00 30.72 364 ILE D N 1
ATOM 11951 C CA . ILE D 1 366 ? -3.933 85.222 118.920 1.00 30.98 364 ILE D CA 1
ATOM 11952 C C . ILE D 1 366 ? -4.672 85.049 120.254 1.00 31.44 364 ILE D C 1
ATOM 11953 O O . ILE D 1 366 ? -5.863 84.722 120.262 1.00 32.07 364 ILE D O 1
ATOM 11958 N N . ILE D 1 367 ? -3.980 85.271 121.374 1.00 31.52 365 ILE D N 1
ATOM 11959 C CA . ILE D 1 367 ? -4.585 85.029 122.684 1.00 31.36 365 ILE D CA 1
ATOM 11960 C C . ILE D 1 367 ? -5.610 86.122 122.973 1.00 31.79 365 ILE D C 1
ATOM 11961 O O . ILE D 1 367 ? -5.266 87.296 123.062 1.00 30.74 365 ILE D O 1
ATOM 11966 N N . SER D 1 368 ? -6.878 85.714 123.061 1.00 32.46 366 SER D N 1
ATOM 11967 C CA . SER D 1 368 ? -7.985 86.649 123.299 1.00 33.74 366 SER D CA 1
ATOM 11968 C C . SER D 1 368 ? -8.035 87.050 124.766 1.00 34.04 366 SER D C 1
ATOM 11969 O O . SER D 1 368 ? -8.365 88.184 125.083 1.00 34.00 366 SER D O 1
ATOM 11972 N N . LYS D 1 369 ? -7.687 86.107 125.644 1.00 34.49 367 LYS D N 1
ATOM 11973 C CA . LYS D 1 369 ? -7.789 86.306 127.081 1.00 34.72 367 LYS D CA 1
ATOM 11974 C C . LYS D 1 369 ? -6.924 85.323 127.878 1.00 34.23 367 LYS D C 1
ATOM 11975 O O . LYS D 1 369 ? -6.856 84.141 127.548 1.00 34.67 367 LYS D O 1
ATOM 11981 N N . THR D 1 370 ? -6.261 85.816 128.925 1.00 33.50 368 THR D N 1
ATOM 11982 C CA . THR D 1 370 ? -5.669 84.927 129.918 1.00 32.70 368 THR D CA 1
ATOM 11983 C C . THR D 1 370 ? -6.578 84.926 131.139 1.00 32.58 368 THR D C 1
ATOM 11984 O O . THR D 1 370 ? -7.161 85.940 131.476 1.00 31.74 368 THR D O 1
ATOM 11988 N N . VAL D 1 371 ? -6.710 83.772 131.779 1.00 32.73 369 VAL D N 1
ATOM 11989 C CA . VAL D 1 371 ? -7.599 83.616 132.929 1.00 32.58 369 VAL D CA 1
ATOM 11990 C C . VAL D 1 371 ? -6.897 82.774 133.985 1.00 32.87 369 VAL D C 1
ATOM 11991 O O . VAL D 1 371 ? -5.914 82.073 133.684 1.00 32.65 369 VAL D O 1
ATOM 11995 N N . SER D 1 372 ? -7.407 82.843 135.217 1.00 32.75 370 SER D N 1
ATOM 11996 C CA . SER D 1 372 ? -6.951 81.977 136.312 1.00 33.00 370 SER D CA 1
ATOM 11997 C C . SER D 1 372 ? -7.540 80.568 136.174 1.00 33.00 370 SER D C 1
ATOM 11998 O O . SER D 1 372 ? -8.562 80.371 135.498 1.00 32.45 370 SER D O 1
ATOM 12009 N N . GLU D 1 374 ? -9.219 78.930 138.222 1.00 34.94 372 GLU D N 1
ATOM 12010 C CA . GLU D 1 374 ? -10.573 78.954 138.763 1.00 35.59 372 GLU D CA 1
ATOM 12011 C C . GLU D 1 374 ? -11.620 79.305 137.702 1.00 34.89 372 GLU D C 1
ATOM 12012 O O . GLU D 1 374 ? -12.756 78.839 137.778 1.00 35.10 372 GLU D O 1
ATOM 12018 N N . GLU D 1 375 ? -11.237 80.127 136.730 1.00 34.40 373 GLU D N 1
ATOM 12019 C CA . GLU D 1 375 ? -12.147 80.565 135.676 1.00 34.50 373 GLU D CA 1
ATOM 12020 C C . GLU D 1 375 ? -12.245 79.590 134.497 1.00 34.33 373 GLU D C 1
ATOM 12021 O O . GLU D 1 375 ? -13.049 79.807 133.578 1.00 34.70 373 GLU D O 1
ATOM 12027 N N . ILE D 1 376 ? -11.443 78.526 134.511 1.00 33.41 374 ILE D N 1
ATOM 12028 C CA . ILE D 1 376 ? -11.315 77.665 133.326 1.00 33.10 374 ILE D CA 1
ATOM 12029 C C . ILE D 1 376 ? -12.605 76.861 133.018 1.00 33.15 374 ILE D C 1
ATOM 12030 O O . ILE D 1 376 ? -13.042 76.825 131.866 1.00 32.93 374 ILE D O 1
ATOM 12035 N N . PRO D 1 377 ? -13.209 76.203 134.034 1.00 33.34 375 PRO D N 1
ATOM 12036 C CA . PRO D 1 377 ? -14.510 75.582 133.742 1.00 33.42 375 PRO D CA 1
ATOM 12037 C C . PRO D 1 377 ? -15.500 76.559 133.081 1.00 33.69 375 PRO D C 1
ATOM 12038 O O . PRO D 1 377 ? -16.103 76.223 132.067 1.00 33.23 375 PRO D O 1
ATOM 12042 N N . GLU D 1 378 ? -15.624 77.770 133.616 1.00 34.18 376 GLU D N 1
ATOM 12043 C CA . GLU D 1 378 ? -16.546 78.755 133.049 1.00 35.47 376 GLU D CA 1
ATOM 12044 C C . GLU D 1 378 ? -16.253 79.041 131.567 1.00 35.17 376 GLU D C 1
ATOM 12045 O O . GLU D 1 378 ? -17.166 79.096 130.741 1.00 35.05 376 GLU D O 1
ATOM 12051 N N . TYR D 1 379 ? -14.977 79.218 131.231 1.00 35.13 377 TYR D N 1
ATOM 12052 C CA . TYR D 1 379 ? -14.624 79.556 129.863 1.00 34.33 377 TYR D CA 1
ATOM 12053 C C . TYR D 1 379 ? -14.767 78.398 128.899 1.00 34.27 377 TYR D C 1
ATOM 12054 O O . TYR D 1 379 ? -15.150 78.609 127.762 1.00 33.68 377 TYR D O 1
ATOM 12063 N N . ILE D 1 380 ? -14.512 77.183 129.369 1.00 34.82 378 ILE D N 1
ATOM 12064 C CA . ILE D 1 380 ? -14.786 75.967 128.588 1.00 35.69 378 ILE D CA 1
ATOM 12065 C C . ILE D 1 380 ? -16.281 75.845 128.226 1.00 36.51 378 ILE D C 1
ATOM 12066 O O . ILE D 1 380 ? -16.645 75.362 127.127 1.00 36.64 378 ILE D O 1
ATOM 12071 N N . LYS D 1 381 ? -17.139 76.283 129.149 1.00 37.16 379 LYS D N 1
ATOM 12072 C CA . LYS D 1 381 ? -18.580 76.346 128.912 1.00 37.89 379 LYS D CA 1
ATOM 12073 C C . LYS D 1 381 ? -18.915 77.481 127.948 1.00 37.93 379 LYS D C 1
ATOM 12074 O O . LYS D 1 381 ? -19.600 77.279 126.937 1.00 37.91 379 LYS D O 1
ATOM 12080 N N . ARG D 1 382 ? -18.404 78.667 128.256 1.00 37.89 380 ARG D N 1
ATOM 12081 C CA . ARG D 1 382 ? -18.680 79.860 127.481 1.00 38.51 380 ARG D CA 1
ATOM 12082 C C . ARG D 1 382 ? -18.333 79.678 126.011 1.00 38.44 380 ARG D C 1
ATOM 12083 O O . ARG D 1 382 ? -19.001 80.236 125.120 1.00 38.11 380 ARG D O 1
ATOM 12091 N N . LEU D 1 383 ? -17.276 78.903 125.768 1.00 37.48 381 LEU D N 1
ATOM 12092 C CA . LEU D 1 383 ? -16.731 78.743 124.426 1.00 37.30 381 LEU D CA 1
ATOM 12093 C C . LEU D 1 383 ? -17.654 77.920 123.523 1.00 37.22 381 LEU D C 1
ATOM 12094 O O . LEU D 1 383 ? -17.458 77.869 122.322 1.00 36.35 381 LEU D O 1
ATOM 12099 N N . GLN D 1 384 ? -18.674 77.305 124.116 1.00 38.10 382 GLN D N 1
ATOM 12100 C CA . GLN D 1 384 ? -19.687 76.589 123.351 1.00 38.74 382 GLN D CA 1
ATOM 12101 C C . GLN D 1 384 ? -20.442 77.547 122.442 1.00 39.53 382 GLN D C 1
ATOM 12102 O O . GLN D 1 384 ? -20.829 77.167 121.340 1.00 40.39 382 GLN D O 1
ATOM 12108 N N . THR D 1 385 ? -20.621 78.790 122.885 1.00 40.08 383 THR D N 1
ATOM 12109 C CA . THR D 1 385 ? -21.469 79.744 122.167 1.00 40.99 383 THR D CA 1
ATOM 12110 C C . THR D 1 385 ? -20.756 81.035 121.795 1.00 41.48 383 THR D C 1
ATOM 12111 O O . THR D 1 385 ? -20.997 81.576 120.720 1.00 42.26 383 THR D O 1
ATOM 12115 N N . ASP D 1 386 ? -19.897 81.533 122.683 1.00 41.54 384 ASP D N 1
ATOM 12116 C CA . ASP D 1 386 ? -19.181 82.790 122.467 1.00 41.48 384 ASP D CA 1
ATOM 12117 C C . ASP D 1 386 ? -18.093 82.661 121.404 1.00 41.66 384 ASP D C 1
ATOM 12118 O O . ASP D 1 386 ? -16.948 82.354 121.716 1.00 42.53 384 ASP D O 1
ATOM 12123 N N . LYS D 1 387 ? -18.435 82.927 120.153 1.00 41.73 385 LYS D N 1
ATOM 12124 C CA . LYS D 1 387 ? -17.470 82.740 119.071 1.00 41.63 385 LYS D CA 1
ATOM 12125 C C . LYS D 1 387 ? -16.527 83.920 118.858 1.00 40.81 385 LYS D C 1
ATOM 12126 O O . LYS D 1 387 ? -15.697 83.881 117.966 1.00 40.70 385 LYS D O 1
ATOM 12132 N N . SER D 1 388 ? -16.617 84.948 119.699 1.00 40.23 386 SER D N 1
ATOM 12133 C CA . SER D 1 388 ? -15.676 86.080 119.608 1.00 39.39 386 SER D CA 1
ATOM 12134 C C . SER D 1 388 ? -14.285 85.761 120.196 1.00 38.46 386 SER D C 1
ATOM 12135 O O . SER D 1 388 ? -13.303 86.422 119.872 1.00 38.74 386 SER D O 1
ATOM 12138 N N . LEU D 1 389 ? -14.207 84.724 121.027 1.00 36.92 387 LEU D N 1
ATOM 12139 C CA . LEU D 1 389 ? -12.959 84.317 121.688 1.00 35.28 387 LEU D CA 1
ATOM 12140 C C . LEU D 1 389 ? -12.117 83.343 120.840 1.00 34.25 387 LEU D C 1
ATOM 12141 O O . LEU D 1 389 ? -12.523 82.214 120.596 1.00 33.93 387 LEU D O 1
ATOM 12146 N N . VAL D 1 390 ? -10.938 83.773 120.403 1.00 33.29 388 VAL D N 1
ATOM 12147 C CA . VAL D 1 390 ? -10.132 82.934 119.496 1.00 31.68 388 VAL D CA 1
ATOM 12148 C C . VAL D 1 390 ? -9.361 81.872 120.272 1.00 30.85 388 VAL D C 1
ATOM 12149 O O . VAL D 1 390 ? -9.404 80.683 119.924 1.00 31.12 388 VAL D O 1
ATOM 12153 N N . LYS D 1 391 ? -8.682 82.305 121.331 1.00 30.02 389 LYS D N 1
ATOM 12154 C CA . LYS D 1 391 ? -7.910 81.414 122.189 1.00 29.35 389 LYS D CA 1
ATOM 12155 C C . LYS D 1 391 ? -7.975 81.955 123.599 1.00 28.91 389 LYS D C 1
ATOM 12156 O O . LYS D 1 391 ? -7.696 83.136 123.831 1.00 29.55 389 LYS D O 1
ATOM 12162 N N . VAL D 1 392 ? -8.350 81.090 124.529 1.00 28.20 390 VAL D N 1
ATOM 12163 C CA . VAL D 1 392 ? -8.365 81.437 125.942 1.00 28.06 390 VAL D CA 1
ATOM 12164 C C . VAL D 1 392 ? -7.308 80.591 126.660 1.00 27.70 390 VAL D C 1
ATOM 12165 O O . VAL D 1 392 ? -7.205 79.382 126.455 1.00 27.81 390 VAL D O 1
ATOM 12169 N N . THR D 1 393 ? -6.527 81.249 127.506 1.00 28.23 391 THR D N 1
ATOM 12170 C CA . THR D 1 393 ? -5.327 80.663 128.070 1.00 28.03 391 THR D CA 1
ATOM 12171 C C . THR D 1 393 ? -5.296 80.843 129.584 1.00 28.85 391 THR D C 1
ATOM 12172 O O . THR D 1 393 ? -5.425 81.972 130.085 1.00 29.09 391 THR D O 1
ATOM 12184 N N . LEU D 1 395 ? -3.327 81.288 132.900 1.00 34.09 393 LEU D N 1
ATOM 12185 C CA . LEU D 1 395 ? -2.063 81.914 133.291 1.00 35.93 393 LEU D CA 1
ATOM 12186 C C . LEU D 1 395 ? -1.944 81.838 134.814 1.00 37.25 393 LEU D C 1
ATOM 12187 O O . LEU D 1 395 ? -2.657 82.540 135.537 1.00 37.42 393 LEU D O 1
ATOM 12192 N N . ASN D 1 396 ? -1.082 80.946 135.289 1.00 38.45 394 ASN D N 1
ATOM 12193 C CA . ASN D 1 396 ? -0.729 80.887 136.695 1.00 40.25 394 ASN D CA 1
ATOM 12194 C C . ASN D 1 396 ? 0.312 81.962 136.990 1.00 41.38 394 ASN D C 1
ATOM 12195 O O . ASN D 1 396 ? 1.452 81.864 136.545 1.00 41.78 394 ASN D O 1
ATOM 12200 N N . GLU D 1 397 ? -0.094 82.999 137.709 1.00 43.24 395 GLU D N 1
ATOM 12201 C CA . GLU D 1 397 ? 0.835 84.047 138.134 1.00 44.83 395 GLU D CA 1
ATOM 12202 C C . GLU D 1 397 ? 1.487 83.626 139.440 1.00 45.06 395 GLU D C 1
ATOM 12203 O O . GLU D 1 397 ? 0.867 82.911 140.233 1.00 46.02 395 GLU D O 1
#

Organism: Thermotoga maritima (strain ATCC 43589 / DSM 3109 / JCM 10099 / NBRC 100826 / MSB8) (NCBI:txid243274)